Protein AF-0000000079163484 (afdb_homodimer)

Secondary structure (DSSP, 8-state):
-HHHHHHHHHHHHHHHHHHHHHHHHHHTHHHHHHHHHHHHHHHHHHHHHHHHHHHHHHHTTPPPPHHHHHHHHHHHHHHHHHHHHHHHHHS-------HHHHHHHHHHHHHHHHHHHHHHHHHHH-----S-SS------S------PPP-SHHHHHHHHHHHHHHH-TT--EEEEE--TTSSHHHHHHHHHHHHHHSSS-S-S-EEEEE--SS--HHHHHHHHHHHTTPPPPTT--HHHHHHHHHHHHHHHHHHH--PEEEEEEEE-S---HHHHT--SSSTTEEEEEEES-HHHHHHTT-SEEEEPPPPPHHHHHHHHHHHH-GGGGSTTTHHHHHHHHHHHTT-HHHHHHHHHHTTT---HHHHHHHHHHHHTT----HHHIIIIIHHHHHHHHT-S-HHHHHHHHHHTTSPTT--EEHHHHHHHHHHHTSS-TTS-HHHHHHHHHHHHHHHHHTTSSEE-SSTTEEE--HHHHHHHHHHHHH-TTT-EEE-TTS----PPPTT--EEE-TT----SPPPPPTT----EEE-TT-------TTTTTT-TT--EEE-TT-------GGGGG-TT--EEE-TT-TT-------TT-TT--EEE-TT---SBPPTTGGG-TT--EEE-TT-TT--B-BTTTTTT-TT--EEE-TT----SS--TTS-TTB--THHHHT-TT--EEEEEES-SHHHHHTHHHHHT-SEEEEEE-SS---------SEEEEEES-BTTT---HHHHTT-SEEEEES-B-TTSGGGGG-SS--EEEEES-TT-SEEE-STTTTS-BSTT--EEEEE--TT--EEE-S---S--BSTT--EEEEES-TT-S-SB-HHHHTT-TT--EEEEE--TT-SEEE--TT-S----TT--EEEEES-TT--EEESS----TT--EEEEES-TT--B----TTT-TT--EEEE-HHHHHT---SSHHHHHHHHTTEEEPPGGGGTGGGT--/-HHHHHHHHHHHHHHHHHHHHHHHHHHTHHHHHHHHHHHHHHHHHHHHHHHHHHHHHHHTTPPPPHHHHHHHHHHHHHHHHHHHHHHHHHS-------HHHHHHHHHHHHHHHHHHHHHHHHHHH-----S-S-------S------PPP-SHHHHHHHHHHHHHHH-TT-SEEEEE-STTSSHHHHHHHHHHHHHHSSS-S-S-EEEEE--SS--HHHHHHHHHHHTT----TT--HHHHHHHHHHHHHHHHHHHS-PEEEEEEEE-S---HHHHT--SSSTTEEEEEEES-HHHHHHTT-SEEEEPPPPPHHHHHHHHHHHH-GGGGSTTTHHHHHHHHHHHTT-HHHHHHHHHHTTT---HHHHHHHHHHHHTT----HHHIIIIIHHHHHHHHT-S-HHHHHHHHHHTTSPTT--EEHHHHHHHHHHHTSS-TTS-HHHHHHHHHHHHHHHHHTTSSEE-SSTTEEE--HHHHHHHHHHHHH-TTT-EEE-TTS----PPPTT--EEE-TTS--SSPPPPPTT----EEE-TT-------TTTTTT-TT--EEE-TT-------GGGGG-TT--EEE-TT-TT-------TT-TT--EEE-TT---SBPPTTGGG-TT--EEE-TT-TT--B-BTTTTTT-TT--EEE-TT----SS--TTS-TTB--HHHHHT-TT--EEEEEES-SHHHHHTHHHHHH-SEEEEEE-SS---------SEEEEEES-BTTSGGGHHHHHT-SEEEEES-B-TTSGGGGG-SS--EEEEES-TT-SEEE-STT-SS-BSTT--EEEEE--TT--EEE-S--SS--BSTT--EEEEES-TT-S-SB-HHHHTT-TT--EEEEE--TT-SEEE--TT-S----TT--EEEEES-TT--EEESS----TT--EEEEES-TT-------TTT-TT--EEEE-HHHHHT---SSHHHHHHHHTTEEEPPTTHHHHTTTT-

Radius of gyration: 47.22 Å; Cα contacts (8 Å, |Δi|>4): 3800; chains: 2; bounding box: 158×119×98 Å

Nearest PDB structures (foldseek):
  8xuq-assembly1_G  TM=3.395E-01  e=3.514E-25  Solanum lycopersicum
  7txh-assembly2_E  TM=6.827E-01  e=2.204E-07  Homo sapiens
  4u08-assembly2_B  TM=5.968E-01  e=5.531E-08  Leptospira interrogans serovar Copenhageni str. Fiocruz L1-130
  4u06-assembly1_A  TM=4.599E-01  e=8.887E-09  Leptospira interrogans serovar Copenhageni str. Fiocruz L1-130
  7sd1-assembly2_B  TM=4.893E-01  e=3.292E-07  Homo sapiens

Organism: Lactuca saligna (NCBI:txid75948)

Solvent-accessible surface area (backbone atoms only — not comparable to full-atom values): 100276 Å² total; per-residue (Å²): 119,68,75,65,53,54,58,54,52,57,57,46,48,56,51,45,55,53,49,48,56,47,49,55,37,46,76,36,28,69,56,41,49,54,47,33,54,50,49,49,52,50,42,49,52,49,45,52,51,49,48,47,48,33,47,50,32,33,71,72,23,30,54,60,45,64,70,54,54,53,47,51,50,52,48,53,51,49,52,60,63,43,49,60,57,56,50,60,66,65,49,74,82,71,82,71,78,61,64,68,64,45,51,53,48,48,42,53,49,20,48,52,48,49,53,49,33,52,50,50,48,51,62,62,64,56,78,65,86,62,70,70,80,76,72,69,74,78,75,67,36,64,75,81,61,94,69,77,79,82,67,45,67,65,55,53,50,51,45,52,52,51,51,54,50,63,69,35,84,85,44,42,28,36,26,40,30,34,46,71,54,58,45,65,70,56,50,52,44,50,46,51,39,50,50,63,69,40,85,76,66,78,46,50,33,59,45,80,40,82,50,46,81,70,82,47,67,67,60,54,38,48,53,51,28,56,70,68,70,44,87,82,56,95,84,57,43,64,63,59,48,10,52,51,46,31,51,52,52,50,52,49,28,67,70,66,74,29,38,32,36,40,35,39,38,51,38,70,58,65,70,64,44,60,62,48,22,41,62,86,85,54,84,52,53,33,38,39,34,29,26,43,32,50,61,34,37,27,59,57,63,42,71,41,79,46,74,63,74,70,43,50,73,68,34,39,48,52,45,27,44,68,39,28,43,76,50,56,76,42,89,76,36,48,66,44,47,51,52,42,54,58,60,40,66,25,36,48,46,53,38,42,53,52,18,48,73,49,38,81,52,80,56,50,67,57,44,51,48,50,38,53,30,56,72,64,48,44,84,83,46,79,62,50,50,60,69,40,45,46,61,44,43,49,59,59,72,64,47,84,42,72,61,58,47,48,54,56,43,54,60,38,37,49,47,76,79,39,78,41,48,46,69,60,53,38,52,48,35,33,43,72,58,74,33,72,70,84,50,54,72,66,55,43,49,18,45,37,50,40,54,51,50,51,36,36,36,45,43,65,34,39,84,38,96,51,88,67,31,33,28,47,52,51,58,56,34,33,43,34,54,51,49,27,67,70,40,55,85,74,10,55,39,65,45,34,67,33,74,78,80,72,81,78,59,71,67,31,20,33,40,19,42,27,42,18,70,44,57,70,83,76,72,65,58,76,78,38,54,33,32,34,42,36,40,27,55,12,66,29,44,64,63,61,54,67,48,38,65,32,35,48,51,24,12,34,43,33,48,23,43,19,46,30,40,56,73,40,74,24,57,58,55,29,45,52,25,18,33,43,34,36,33,46,15,68,52,27,46,57,61,68,66,44,49,58,34,44,52,24,30,36,44,34,44,24,40,14,51,28,35,47,62,44,53,39,57,31,52,22,49,47,25,27,37,42,34,38,25,43,14,63,49,26,71,43,41,56,50,62,30,66,40,42,25,55,44,26,27,35,42,34,31,48,67,32,51,50,65,41,74,71,69,94,78,69,69,90,59,42,43,45,59,70,34,60,74,62,34,81,48,44,33,34,43,26,43,54,36,73,61,67,72,66,51,49,78,38,34,76,62,58,65,66,35,70,27,32,40,41,34,34,37,82,72,84,79,79,74,83,70,80,91,59,56,26,32,39,37,40,42,62,42,54,61,70,80,50,75,46,62,70,49,53,51,66,23,29,28,43,35,39,32,45,37,44,54,70,78,68,64,69,75,44,56,27,66,51,26,31,32,41,34,43,30,51,28,64,82,41,42,54,76,42,65,48,85,79,38,85,52,50,32,27,48,44,22,27,36,42,36,41,32,41,23,60,46,23,39,39,49,44,42,58,74,65,84,83,34,54,44,34,47,42,23,27,35,43,36,41,34,38,26,45,51,26,49,33,76,37,30,46,44,41,60,75,34,35,60,46,29,28,35,42,35,41,30,43,26,48,61,17,39,33,44,35,44,52,81,83,52,62,80,63,66,46,61,49,26,29,40,41,36,42,32,47,20,62,48,22,39,36,54,51,61,60,63,44,53,39,56,45,28,28,39,40,37,42,37,67,36,75,49,39,32,49,72,67,72,47,84,85,41,42,80,44,51,61,40,35,36,28,44,63,73,43,61,72,60,41,64,65,92,45,75,66,54,53,61,59,49,51,76,32,51,45,64,64,66,78,70,67,66,65,60,66,62,57,85,102,116,72,73,60,54,57,55,52,54,56,51,48,54,51,49,48,55,48,50,55,52,48,52,55,41,51,75,36,30,69,57,43,51,54,48,34,55,52,49,48,54,49,44,51,53,49,46,53,53,49,50,49,48,41,50,52,32,42,70,71,70,39,72,63,42,66,68,54,57,50,45,52,51,52,50,52,50,49,51,59,60,44,50,58,56,57,50,58,65,66,49,74,82,71,83,71,77,60,66,71,62,45,52,52,48,49,45,51,49,26,48,50,49,49,52,50,34,52,50,50,49,50,61,65,64,58,78,68,85,62,64,66,82,76,36,62,41,82,74,68,37,63,73,82,59,85,71,76,78,82,67,45,67,64,54,53,50,52,45,50,52,51,49,53,50,64,67,35,83,84,44,44,31,38,27,39,30,35,46,70,55,59,44,64,71,56,47,53,43,50,46,52,37,49,50,60,69,39,87,75,67,80,47,51,34,59,45,79,40,81,49,48,80,72,81,46,67,66,59,53,38,50,51,54,27,54,70,68,70,43,86,82,57,95,84,59,47,63,64,59,48,11,52,52,45,33,51,52,52,51,50,49,30,69,70,65,75,29,40,31,36,37,34,39,38,51,41,71,60,67,71,62,45,60,65,50,22,40,67,86,85,55,86,53,54,34,38,40,35,30,27,44,34,51,61,35,38,60,65,59,63,42,70,41,78,44,73,63,74,68,44,49,72,66,36,40,49,52,44,26,48,67,38,28,47,76,49,56,75,43,88,76,33,48,66,44,49,52,54,42,52,60,60,41,68,23,36,49,45,52,39,42,55,54,18,18,71,51,30,82,53,78,56,47,45,42,44,50,33,49,39,52,32,56,73,67,49,44,79,86,45,64,66,51,49,61,69,40,45,46,63,46,44,49,59,57,70,64,46,90,42,70,60,59,46,48,54,56,43,53,58,36,36,52,48,78,80,39,78,40,48,47,66,61,52,40,51,48,33,31,45,72,59,74,33,70,70,92,49,53,70,66,56,42,47,52,50,36,51,50,53,50,49,51,37,36,33,46,43,64,34,39,83,39,96,51,90,65,30,33,27,50,53,50,59,55,34,34,43,34,51,51,48,27,68,70,39,55,84,74,8,55,39,64,46,34,66,34,73,79,71,70,80,78,58,70,66,31,20,33,38,17,43,28,41,21,70,43,57,71,84,75,74,66,59,75,78,38,53,32,30,34,42,36,39,27,54,12,66,27,47,64,64,61,54,67,50,38,63,34,34,47,54,24,13,36,43,32,48,23,43,21,46,29,40,58,74,41,74,26,59,58,55,30,44,51,23,19,32,43,35,36,33,44,16,68,53,27,45,57,61,67,65,44,48,60,33,43,53,25,31,38,43,32,44,25,41,14,51,29,36,48,64,43,55,42,56,30,54,23,50,46,25,27,35,42,34,38,27,42,13,64,50,25,70,42,42,56,50,62,29,68,42,42,24,54,43,26,27,35,43,33,31,47,68,32,50,49,64,41,73,72,70,92,80,71,72,89,59,42,44,45,58,69,35,61,75,62,34,80,48,44,31,36,43,26,40,54,34,72,60,66,70,65,50,44,78,39,38,74,62,56,68,64,33,71,26,34,40,42,34,33,40,85,75,82,80,81,76,83,72,80,92,63,58,26,32,39,36,40,43,62,41,60,63,66,54,78,58,49,56,70,50,53,52,66,25,30,28,42,34,39,32,42,37,44,53,70,80,68,62,67,74,42,56,28,64,51,25,31,32,41,35,41,29,52,28,65,81,40,42,56,79,40,64,50,84,79,38,85,53,50,32,28,46,44,21,27,36,40,36,42,31,41,24,61,43,24,40,38,50,45,41,57,75,65,85,83,37,54,44,35,46,42,22,28,36,41,36,40,33,38,25,44,50,23,49,33,74,37,30,45,45,39,59,77,34,36,56,47,29,26,36,43,35,40,32,41,25,48,60,18,38,34,43,35,42,52,83,87,50,62,79,64,66,44,61,49,25,27,38,40,35,43,30,47,20,62,47,23,40,35,54,54,62,60,66,44,58,38,55,45,28,29,38,39,38,44,38,66,37,76,49,42,34,50,73,70,74,50,84,84,41,42,80,43,50,63,41,34,37,29,47,65,73,44,62,72,61,45,63,67,93,45,74,66,51,52,62,59,51,50,79,33,50,44,67,66,69,80,72,61,66,64,53,63,57,54,83,97

Sequence (1940 aa):
MDAITSAVIEGAKSIFKLSLSGIKTLSKYEENICELQEEISYLRNKKILIEEEVSIAIMDGKTPKQQVTEWLRKVSRAEDAVRPLLQMLQMPDQHIDGKSFKMLQQYQQAWRVANKLEHVKELNSTYFETVSPEKSSPIKAMEEMQVSSLVGQQATSDMMKLLEILKSDDNKRIGVWGKGGIGKTTSVKNLINHLCNSSPNFFNIVIWVQVSRDLNLSMIQTQIAKRLHLKVEAGDTTHSLANRILRRLKMRVEATRRKILLVLDDVWEKIDLDGVGIPSRDSCCKILLTTRSFDVCRGMSVDVSFQLNLMSEDDAWNLFVQSVGSVLYLDGIQSPARKIVASCRGLPLAIKTLGKSLRDTPQTAIWRNTYLRWRCSSPLFKNIEKEVFRPLAASYHFLPSKILQQCFLFCSLYPASFSINVVELIQCWVSDGLIHENQTVEEAFNCGVALIERLKDSCLLDQDGGQGTVKMHDVFRDLAILLSQNEELFGFHCQSSLPFNQMPKESSRRVSLIGCKIYRLQEYPVYSNITVLFLQGNPIKIIPDDYFLNLKSLRVLNLSKTEITSLPSSFLCLVELRSLYLRGCFSLTKLPSLEPLCKLLILDLSSTPIRELPEGLGSLCRLRELNLSYTRLLKKIASGSISRLSSLETLDMSFSAYNWNPKMGSCHQNATFDELLSLEHLSVLKIRLDSVEYLASASSWIKKLRKFDIQISPNDSSYDAQSNEKRLVLRGVDLLQEHLQSLLHNTTSLSLLTCEGMAQRHWLSLSSLMSLTISNCSGIRILISQEKSSHAMFPNLQHLVLDHLKNLETIVEGILSRGICLSNLKTIQVLDCPKLKGTVSYAMLRHVKKLEEIKVSGCENMCRVIESGGQKKKNLPVLRVIEVKNMVKLRTICDGMWVCPVLQQIEVSHCFELKKLPISVGDSCSLKEIRGDVKWWNNLIWENHDDKSFFLKHFQAYPREDCLKRQKYKMDAITSAVIEGAKSIFKLSLSGIKTLSKYEENICELQEEISYLRNKKILIEEEVSIAIMDGKTPKQQVTEWLRKVSRAEDAVRPLLQMLQMPDQHIDGKSFKMLQQYQQAWRVANKLEHVKELNSTYFETVSPEKSSPIKAMEEMQVSSLVGQQATSDMMKLLEILKSDDNKRIGVWGKGGIGKTTSVKNLINHLCNSSPNFFNIVIWVQVSRDLNLSMIQTQIAKRLHLKVEAGDTTHSLANRILRRLKMRVEATRRKILLVLDDVWEKIDLDGVGIPSRDSCCKILLTTRSFDVCRGMSVDVSFQLNLMSEDDAWNLFVQSVGSVLYLDGIQSPARKIVASCRGLPLAIKTLGKSLRDTPQTAIWRNTYLRWRCSSPLFKNIEKEVFRPLAASYHFLPSKILQQCFLFCSLYPASFSINVVELIQCWVSDGLIHENQTVEEAFNCGVALIERLKDSCLLDQDGGQGTVKMHDVFRDLAILLSQNEELFGFHCQSSLPFNQMPKESSRRVSLIGCKIYRLQEYPVYSNITVLFLQGNPIKIIPDDYFLNLKSLRVLNLSKTEITSLPSSFLCLVELRSLYLRGCFSLTKLPSLEPLCKLLILDLSSTPIRELPEGLGSLCRLRELNLSYTRLLKKIASGSISRLSSLETLDMSFSAYNWNPKMGSCHQNATFDELLSLEHLSVLKIRLDSVEYLASASSWIKKLRKFDIQISPNDSSYDAQSNEKRLVLRGVDLLQEHLQSLLHNTTSLSLLTCEGMAQRHWLSLSSLMSLTISNCSGIRILISQEKSSHAMFPNLQHLVLDHLKNLETIVEGILSRGICLSNLKTIQVLDCPKLKGTVSYAMLRHVKKLEEIKVSGCENMCRVIESGGQKKKNLPVLRVIEVKNMVKLRTICDGMWVCPVLQQIEVSHCFELKKLPISVGDSCSLKEIRGDVKWWNNLIWENHDDKSFFLKHFQAYPREDCLKRQKYK

Foldseek 3Di:
DVVVVVVVVVVVVVVVVVVVVLVVLLVCLVVLLVLLVVLLVLLVVVLLVLVLLCLLCVLVVHHWDVVSVVLNVLSVVLVVLVVVLVVVVPPPPPCPPDPVVVVVVSSVSSVSSNVSSVSSVVSSPDDDPTGDVPPPPPQDQADQDDADDDFDDQLVVLLVVVVVLLLDLVFQEEEEAAAFQQQQVRSVNVSSNVLVPDPPRQARHEQEAEQADDGDLVRRLVSLCVSLVHDDDPPDDLQNSLQSSLSSLVVSCVSVVHAYEYEYEADEAADDCSSSNHDPPDSRYGYYYYYLFVVNVVNNVGPYYHYDDFADLVRLVRLLCVQQDDLCVDPLQVVLLSLCSVLQVRRNQLSNQVSNVCHPPNDNVVSNVVSVCVQQLNPPDPSCCVRPLVSSCVLLVSDPDPLLSLLLLLQLQEDAPDWAAQLVSLLVCCLLPSFPVPDASVVSSVVSVVSVVRCVRSNQKADDPDPRTIHGHSVSSSSSQVVCVVCLVSQEAHDDPDADDDDGDQSHAAYHHHQNQDAADDADDLSHNHAHYHHHPHAYADHDQCRCVSVQNHAYYAHENYQYAEDHPSVLSNQNYAEYHHHHNANHADYEACLSNQNHAYYAPAQYQYQEDYHNLLNNQNHAYYHHDNNANHEAYFAPSLLSNQNHAEYAHHQHNYEQDDPPPDDPGGYHPVSVLNHPRHAEEEDEYQDCQVVLVCLVSLLNHQAYHYEHDPDGDDPPDDPDRYEYEDAAEEPVPDNCLSVLLSHQEYEYHQYDPCPPPSSQQNANYAYYHYEDHAPEQEQAEQPPQPGAGNQRHAYYEYYQHARHAEHYDDQSPDYQYCLRHAEYAYYQHQNYAEQAECNNLVRDLRYAEYHYENHANHQEHHENPPDAERESARHAEYHYYHHANHAAHYDHAYQHQQHAEYEYENHQNHAEYNDDPVRDPNHQAYEYAPNNLVRHDDPDPVRNVVCVVRYDYDPPPVVVVVVPVD/DVVVVVVVVVVVVVVVVVVVVLVVLLVCLVVLLVLQVVLLVVLVVVLVLLVLLCVLCVLVVHHKDPVSVVLNVLNVVLVVLCVVLNVVVPPPPDCPPDPVVVVVVSSVSSVSSVVSSVSSVVSSVDDDPTPDVPSDPPQDQADQDDADDDFDDQLVVLLVVVVVLLLDLVFQEEEEAAAFQQQQVRSVSVSSNVLVPDPPRQARHEQEAEQADDGDLVRRLVSLCVSLVHDDDPPDDLQNSLQSSLVSLVVSCVVPVHAYEYEYEADEAADDCSSSNHDPPDSRYRYYYYYLFVVNCVSNVGPYYHYDDFADLVRLVRLLCVQQDDLCPAPLQVVLLSLQSVLQVRRNQQSNQVSNVCHPPNDNVVSNVVSVCVQQLNPPDPSCCVRPLVSSCVLLVSDPDPLLSLLLLLQLQDDAPDWAQQLVSLLVCCLLPSFPVPDASVVSSVVSVVSVVRCVRSNQKADDPDPRTIHGHSVSSSSSQVVCVVCLQSQEAHDDCDADDDDRDQSHAAYHDAQNQDAADDADDQSHNHAHYHHHPHAYADHDQCRCVSHQNHAYYAHANYQYQEDHPSVLSNQNHAEYHHHHNANHADYEACQSNQNHAYYAPAQYQYQEDYPNLLNNQNHAYYHHDNNANHEAYFAPSLLSNQNHAEYAHHQPNYEQDDPDPDDPGGYHPVSVLNHPRHAEEEDEYQDCVVVLVCLVVLLRHQAYHYEHDPDGDPPPDDDDRYEYEDAAEEPPPVSCLSVLLSHQEYEYHCYDPCPPPSSQQNANHAYYHYEPHAPEQEQAEQPPLPGAGNQRHAEYEYYQHARHAEHYDDQSPDYQYCQNHAEYEYYQHQNYAEQAECNNLVRHLNHAEYYYENHANHQEHHENPPDAERESARHAEYHYEHHANHQEHYDHAYQHQQHAEYEYENHQNHQEYNDDPVRDPRHQAYEYAPNNLVRHDDPDPVRSVVCVVRYDYDPPVVVVVVVPVD

InterPro domains:
  IPR001611 Leucine-rich repeat [PF13855] (529-585)
  IPR001611 Leucine-rich repeat [PS51450] (529-550)
  IPR001611 Leucine-rich repeat [PS51450] (553-574)
  IPR002182 NB-ARC [PF00931] (158-325)
  IPR003591 Leucine-rich repeat, typical subtype [SM00369] (527-550)
  IPR003591 Leucine-rich repeat, typical subtype [SM00369] (551-573)
  IPR003591 Leucine-rich repeat, typical subtype [SM00369] (597-620)
  IPR027417 P-loop containing nucleoside triphosphate hydrolase [G3DSA:3.40.50.300] (138-306)
  IPR027417 P-loop containing nucleoside triphosphate hydrolase [SSF52540] (159-411)
  IPR032675 Leucine-rich repeat domain superfamily [G3DSA:3.80.10.10] (503-940)
  IPR036388 Winged helix-like DNA-binding domain superfamily [G3DSA:1.10.10.10] (396-481)
  IPR042197 Apoptotic protease-activating factors, helical domain [G3DSA:1.10.8.430] (310-395)
  IPR050905 Plant disease resistance NBS-LRR [PTHR33463] (24-918)
  IPR057135 Disease resistance protein At4g27190-like, leucine-rich repeats [PF23247] (765-860)
  IPR058922 Disease resistance protein, winged helix domain [PF23559] (413-480)

Structure (mmCIF, N/CA/C/O backbone):
data_AF-0000000079163484-model_v1
#
loop_
_entity.id
_entity.type
_entity.pdbx_description
1 polymer 'AAA+ ATPase domain-containing protein'
#
loop_
_atom_site.group_PDB
_atom_site.id
_atom_site.type_symbol
_atom_site.label_atom_id
_atom_site.label_alt_id
_atom_site.label_comp_id
_atom_site.label_asym_id
_atom_site.label_entity_id
_atom_site.label_seq_id
_atom_site.pdbx_PDB_ins_code
_atom_site.Cartn_x
_atom_site.Cartn_y
_atom_site.Cartn_z
_atom_site.occupancy
_atom_site.B_iso_or_equiv
_atom_site.auth_seq_id
_atom_site.auth_comp_id
_atom_site.auth_asym_id
_atom_site.auth_atom_id
_atom_site.pdbx_PDB_model_num
ATOM 1 N N . MET A 1 1 ? -104.75 34.969 34.125 1 24.02 1 MET A N 1
ATOM 2 C CA . MET A 1 1 ? -103.812 35.812 33.469 1 24.02 1 MET A CA 1
ATOM 3 C C . MET A 1 1 ? -102.438 35.781 34.219 1 24.02 1 MET A C 1
ATOM 5 O O . MET A 1 1 ? -101.438 36 33.594 1 24.02 1 MET A O 1
ATOM 9 N N . ASP A 1 2 ? -102.562 35.719 35.562 1 33.31 2 ASP A N 1
ATOM 10 C CA . ASP A 1 2 ? -101.375 35.938 36.406 1 33.31 2 ASP A CA 1
ATOM 11 C C . ASP A 1 2 ? -100.375 34.812 36.281 1 33.31 2 ASP A C 1
ATOM 13 O O . ASP A 1 2 ? -99.188 35.031 36.375 1 33.31 2 ASP A O 1
ATOM 17 N N . ALA A 1 3 ? -100.875 33.531 36.312 1 36.84 3 ALA A N 1
ATOM 18 C CA . ALA A 1 3 ? -100 32.375 36.344 1 36.84 3 ALA A CA 1
ATOM 19 C C . ALA A 1 3 ? -99.125 32.281 35.062 1 36.84 3 ALA A C 1
ATOM 21 O O . ALA A 1 3 ? -98.062 31.672 35.062 1 36.84 3 ALA A O 1
ATOM 22 N N . ILE A 1 4 ? -99.75 32.688 33.875 1 38.97 4 ILE A N 1
ATOM 23 C CA . ILE A 1 4 ? -99.062 32.594 32.594 1 38.97 4 ILE A CA 1
ATOM 24 C C . ILE A 1 4 ? -97.875 33.594 32.562 1 38.97 4 ILE A C 1
ATOM 26 O O . ILE A 1 4 ? -96.875 33.312 31.969 1 38.97 4 ILE A O 1
ATOM 30 N N . THR A 1 5 ? -98.062 34.75 33.344 1 36.84 5 THR A N 1
ATOM 31 C CA . THR A 1 5 ? -97 35.812 33.219 1 36.84 5 THR A CA 1
ATOM 32 C C . THR A 1 5 ? -95.75 35.375 33.906 1 36.84 5 THR A C 1
ATOM 34 O O . THR A 1 5 ? -94.625 35.688 33.406 1 36.84 5 THR A O 1
ATOM 37 N N . SER A 1 6 ? -95.875 34.562 34.938 1 40.22 6 SER A N 1
ATOM 38 C CA . SER A 1 6 ? -94.625 34.25 35.656 1 40.22 6 SER A CA 1
ATOM 39 C C . SER A 1 6 ? -93.75 33.312 34.875 1 40.22 6 SER A C 1
ATOM 41 O O . SER A 1 6 ? -92.5 33.375 35 1 40.22 6 SER A O 1
ATOM 43 N N . ALA A 1 7 ? -94.375 32.375 34.125 1 42.41 7 ALA A N 1
ATOM 44 C CA . ALA A 1 7 ? -93.562 31.391 33.375 1 42.41 7 ALA A CA 1
ATOM 45 C C . ALA A 1 7 ? -92.812 32.062 32.25 1 42.41 7 ALA A C 1
ATOM 47 O O . ALA A 1 7 ? -91.688 31.625 31.906 1 42.41 7 ALA A O 1
ATOM 48 N N . VAL A 1 8 ? -93.312 33.188 31.625 1 43.91 8 VAL A N 1
ATOM 49 C CA . VAL A 1 8 ? -92.562 33.906 30.578 1 43.91 8 VAL A CA 1
ATOM 50 C C . VAL A 1 8 ? -91.375 34.625 31.172 1 43.91 8 VAL A C 1
ATOM 52 O O . VAL A 1 8 ? -90.312 34.656 30.547 1 43.91 8 VAL A O 1
ATOM 55 N N . ILE A 1 9 ? -91.438 35.094 32.438 1 42.81 9 ILE A N 1
ATOM 56 C CA . ILE A 1 9 ? -90.312 35.844 33 1 42.81 9 ILE A CA 1
ATOM 57 C C . ILE A 1 9 ? -89.188 34.875 33.25 1 42.81 9 ILE A C 1
ATOM 59 O O . ILE A 1 9 ? -88 35.219 33 1 42.81 9 ILE A O 1
ATOM 63 N N . GLU A 1 10 ? -89.5 33.656 33.75 1 44.25 10 GLU A N 1
ATOM 64 C CA . GLU A 1 10 ? -88.375 32.75 34.062 1 44.25 10 GLU A CA 1
ATOM 65 C C . GLU A 1 10 ? -87.688 32.281 32.812 1 44.25 10 GLU A C 1
ATOM 67 O O . GLU A 1 10 ? -86.438 32.125 32.781 1 44.25 10 GLU A O 1
ATOM 72 N N . GLY A 1 11 ? -88.375 32.031 31.609 1 43.38 11 GLY A N 1
ATOM 73 C CA . GLY A 1 11 ? -87.75 31.766 30.328 1 43.38 11 GLY A CA 1
ATOM 74 C C . GLY A 1 11 ? -86.938 32.938 29.797 1 43.38 11 GLY A C 1
ATOM 75 O O . GLY A 1 11 ? -85.875 32.719 29.203 1 43.38 11 GLY A O 1
ATOM 76 N N . ALA A 1 12 ? -87.375 34.156 30.047 1 42.53 12 ALA A N 1
ATOM 77 C CA . ALA A 1 12 ? -86.562 35.312 29.609 1 42.53 12 ALA A CA 1
ATOM 78 C C . ALA A 1 12 ? -85.312 35.469 30.406 1 42.53 12 ALA A C 1
ATOM 80 O O . ALA A 1 12 ? -84.25 35.844 29.875 1 42.53 12 ALA A O 1
ATOM 81 N N . LYS A 1 13 ? -85.312 35.219 31.781 1 46.06 13 LYS A N 1
ATOM 82 C CA . LYS A 1 13 ? -84.062 35.281 32.531 1 46.06 13 LYS A CA 1
ATOM 83 C C . LYS A 1 13 ? -83.062 34.312 32 1 46.06 13 LYS A C 1
ATOM 85 O O . LYS A 1 13 ? -81.875 34.594 31.969 1 46.06 13 LYS A O 1
ATOM 90 N N . SER A 1 14 ? -83.5 33.094 31.656 1 42.53 14 SER A N 1
ATOM 91 C CA . SER A 1 14 ? -82.562 32.125 31.156 1 42.53 14 SER A CA 1
ATOM 92 C C . SER A 1 14 ? -82 32.562 29.812 1 42.53 14 SER A C 1
ATOM 94 O O . SER A 1 14 ? -80.812 32.344 29.531 1 42.53 14 SER A O 1
ATOM 96 N N . ILE A 1 15 ? -82.75 33.188 28.891 1 44.94 15 ILE A N 1
ATOM 97 C CA . ILE A 1 15 ? -82.188 33.781 27.672 1 44.94 15 ILE A CA 1
ATOM 98 C C . ILE A 1 15 ? -81.25 34.969 28.047 1 44.94 15 ILE A C 1
ATOM 100 O O . ILE A 1 15 ? -80.25 35.156 27.438 1 44.94 15 ILE A O 1
ATOM 104 N N . PHE A 1 16 ? -81.688 35.812 29.078 1 42.19 16 PHE A N 1
ATOM 105 C CA . PHE A 1 16 ? -80.875 36.906 29.484 1 42.19 16 PHE A CA 1
ATOM 106 C C . PHE A 1 16 ? -79.5 36.406 30.047 1 42.19 16 PHE A C 1
ATOM 108 O O . PHE A 1 16 ? -78.5 36.969 29.781 1 42.19 16 PHE A O 1
ATOM 115 N N . LYS A 1 17 ? -79.5 35.406 30.984 1 45 17 LYS A N 1
ATOM 116 C CA . LYS A 1 17 ? -78.188 34.875 31.406 1 45 17 LYS A CA 1
ATOM 117 C C . LYS A 1 17 ? -77.375 34.312 30.219 1 45 17 LYS A C 1
ATOM 119 O O . LYS A 1 17 ? -76.188 34.438 30.172 1 45 17 LYS A O 1
ATOM 124 N N . LEU A 1 18 ? -78.062 33.781 29.172 1 43.84 18 LEU A N 1
ATOM 125 C CA . LEU A 1 18 ? -77.375 33.375 27.969 1 43.84 18 LEU A CA 1
ATOM 126 C C . LEU A 1 18 ? -76.875 34.562 27.188 1 43.84 18 LEU A C 1
ATOM 128 O O . LEU A 1 18 ? -75.75 34.562 26.641 1 43.84 18 LEU A O 1
ATOM 132 N N . SER A 1 19 ? -77.625 35.75 27.109 1 46.41 19 SER A N 1
ATOM 133 C CA . SER A 1 19 ? -77.125 36.938 26.469 1 46.41 19 SER A CA 1
ATOM 134 C C . SER A 1 19 ? -76 37.594 27.297 1 46.41 19 SER A C 1
ATOM 136 O O . SER A 1 19 ? -75.062 38.156 26.734 1 46.41 19 SER A O 1
ATOM 138 N N . LEU A 1 20 ? -76.125 37.688 28.656 1 43.94 20 LEU A N 1
ATOM 139 C CA . LEU A 1 20 ? -75.062 38.25 29.422 1 43.94 20 LEU A CA 1
ATOM 140 C C . LEU A 1 20 ? -73.812 37.375 29.344 1 43.94 20 LEU A C 1
ATOM 142 O O . LEU A 1 20 ? -72.688 37.906 29.328 1 43.94 20 LEU A O 1
ATOM 146 N N . SER A 1 21 ? -73.938 36.156 29.438 1 50.28 21 SER A N 1
ATOM 147 C CA . SER A 1 21 ? -72.812 35.312 29.234 1 50.28 21 SER A CA 1
ATOM 148 C C . SER A 1 21 ? -72.188 35.5 27.844 1 50.28 21 SER A C 1
ATOM 150 O O . SER A 1 21 ? -71 35.438 27.656 1 50.28 21 SER A O 1
ATOM 152 N N . GLY A 1 22 ? -72.938 35.938 26.828 1 49.72 22 GLY A N 1
ATOM 153 C CA . GLY A 1 22 ? -72.5 36.344 25.516 1 49.72 22 GLY A CA 1
ATOM 154 C C . GLY A 1 22 ? -71.75 37.656 25.516 1 49.72 22 GLY A C 1
ATOM 155 O O . GLY A 1 22 ? -70.688 37.781 24.844 1 49.72 22 GLY A O 1
ATOM 156 N N . ILE A 1 23 ? -72.312 38.719 26.172 1 50.66 23 ILE A N 1
ATOM 157 C CA . ILE A 1 23 ? -71.625 40 26.266 1 50.66 23 ILE A CA 1
ATOM 158 C C . ILE A 1 23 ? -70.312 39.812 27.047 1 50.66 23 ILE A C 1
ATOM 160 O O . ILE A 1 23 ? -69.312 40.406 26.719 1 50.66 23 ILE A O 1
ATOM 164 N N . LYS A 1 24 ? -70.375 39.156 28.188 1 53.66 24 LYS A N 1
ATOM 165 C CA . LYS A 1 24 ? -69.125 38.906 28.891 1 53.66 24 LYS A CA 1
ATOM 166 C C . LYS A 1 24 ? -68.125 38.188 28 1 53.66 24 LYS A C 1
ATOM 168 O O . LYS A 1 24 ? -66.875 38.469 28.047 1 53.66 24 LYS A O 1
ATOM 173 N N . THR A 1 25 ? -68.562 37.375 27.125 1 55.47 25 THR A N 1
ATOM 174 C CA . THR A 1 25 ? -67.688 36.688 26.188 1 55.47 25 THR A CA 1
ATOM 175 C C . THR A 1 25 ? -67.125 37.688 25.156 1 55.47 25 THR A C 1
ATOM 177 O O . THR A 1 25 ? -66 37.562 24.719 1 55.47 25 THR A O 1
ATOM 180 N N . LEU A 1 26 ? -67.938 38.719 24.781 1 57.06 26 LEU A N 1
ATOM 181 C CA . LEU A 1 26 ? -67.438 39.75 23.859 1 57.06 26 LEU A CA 1
ATOM 182 C C . LEU A 1 26 ? -66.438 40.688 24.547 1 57.06 26 LEU A C 1
ATOM 184 O O . LEU A 1 26 ? -65.5 41.125 23.922 1 57.06 26 LEU A O 1
ATOM 188 N N . SER A 1 27 ? -66.75 41.219 25.766 1 59.75 27 SER A N 1
ATOM 189 C CA . SER A 1 27 ? -65.875 42.125 26.469 1 59.75 27 SER A CA 1
ATOM 190 C C . SER A 1 27 ? -64.5 41.406 26.766 1 59.75 27 SER A C 1
ATOM 192 O O . SER A 1 27 ? -63.469 42.062 26.828 1 59.75 27 SER A O 1
ATOM 194 N N . LYS A 1 28 ? -64.5 40.188 26.938 1 63.44 28 LYS A N 1
ATOM 195 C CA . LYS A 1 28 ? -63.25 39.469 27.234 1 63.44 28 LYS A CA 1
ATOM 196 C C . LYS A 1 28 ? -62.656 38.844 25.969 1 63.44 28 LYS A C 1
ATOM 198 O O . LYS A 1 28 ? -61.875 37.906 26.047 1 63.44 28 LYS A O 1
ATOM 203 N N . TYR A 1 29 ? -63.031 39.344 24.891 1 68.31 29 TYR A N 1
ATOM 204 C CA . TYR A 1 29 ? -62.594 38.781 23.625 1 68.31 29 TYR A CA 1
ATOM 205 C C . TYR A 1 29 ? -61.094 38.875 23.484 1 68.31 29 TYR A C 1
ATOM 207 O O . TYR A 1 29 ? -60.438 37.906 23.141 1 68.31 29 TYR A O 1
ATOM 215 N N . GLU A 1 30 ? -60.688 40.156 23.703 1 65.94 30 GLU A N 1
ATOM 216 C CA . GLU A 1 30 ? -59.25 40.344 23.594 1 65.94 30 GLU A CA 1
ATOM 217 C C . GLU A 1 30 ? -58.5 39.531 24.641 1 65.94 30 GLU A C 1
ATOM 219 O O . GLU A 1 30 ? -57.438 38.938 24.359 1 65.94 30 GLU A O 1
ATOM 224 N N . GLU A 1 31 ? -59.094 39.469 25.781 1 69.44 31 GLU A N 1
ATOM 225 C CA . GLU A 1 31 ? -58.469 38.656 26.844 1 69.44 31 GLU A CA 1
ATOM 226 C C . GLU A 1 31 ? -58.562 37.188 26.516 1 69.44 31 GLU A C 1
ATOM 228 O O . GLU A 1 31 ? -57.625 36.438 26.766 1 69.44 31 GLU A O 1
ATOM 233 N N . ASN A 1 32 ? -59.531 36.75 25.906 1 73 32 ASN A N 1
ATOM 234 C CA . ASN A 1 32 ? -59.719 35.344 25.547 1 73 32 ASN A CA 1
ATOM 235 C C . ASN A 1 32 ? -58.781 34.969 24.391 1 73 32 ASN A C 1
ATOM 237 O O . ASN A 1 32 ? -58.281 33.844 24.344 1 73 32 ASN A O 1
ATOM 241 N N . ILE A 1 33 ? -58.531 35.875 23.578 1 72.19 33 ILE A N 1
ATOM 242 C CA . ILE A 1 33 ? -57.594 35.594 22.5 1 72.19 33 ILE A CA 1
ATOM 243 C C . ILE A 1 33 ? -56.188 35.469 23.062 1 72.19 33 ILE A C 1
ATOM 245 O O . ILE A 1 33 ? -55.438 34.562 22.672 1 72.19 33 ILE A O 1
ATOM 249 N N . CYS A 1 34 ? -55.938 36.406 24 1 69.81 34 CYS A N 1
ATOM 250 C CA . CYS A 1 34 ? -54.625 36.344 24.641 1 69.81 34 CYS A CA 1
ATOM 251 C C . CYS A 1 34 ? -54.5 35.031 25.438 1 69.81 34 CYS A C 1
ATOM 253 O O . CYS A 1 34 ? -53.469 34.375 25.406 1 69.81 34 CYS A O 1
ATOM 255 N N . GLU A 1 35 ? -55.5 34.656 26.062 1 74.44 35 GLU A N 1
ATOM 256 C CA . GLU A 1 35 ? -55.5 33.438 26.844 1 74.44 35 GLU A CA 1
ATOM 257 C C . GLU A 1 35 ? -55.469 32.219 25.938 1 74.44 35 GLU A C 1
ATOM 259 O O . GLU A 1 35 ? -54.844 31.203 26.266 1 74.44 35 GLU A O 1
ATOM 264 N N . LEU A 1 36 ? -56.062 32.25 24.906 1 77.56 36 LEU A N 1
ATOM 265 C CA . LEU A 1 36 ? -56.031 31.141 23.938 1 77.56 36 LEU A CA 1
ATOM 266 C C . LEU A 1 36 ? -54.656 30.953 23.344 1 77.56 36 LEU A C 1
ATOM 268 O O . LEU A 1 36 ? -54.188 29.828 23.188 1 77.56 36 LEU A O 1
ATOM 272 N N . GLN A 1 37 ? -54.062 32.062 23.078 1 75 37 GLN A N 1
ATOM 273 C CA . GLN A 1 37 ? -52.688 32 22.562 1 75 37 GLN A CA 1
ATOM 274 C C . GLN A 1 37 ? -51.75 31.391 23.609 1 75 37 GLN A C 1
ATOM 276 O O . GLN A 1 37 ? -50.875 30.594 23.266 1 75 37 GLN A O 1
ATOM 281 N N . GLU A 1 38 ? -51.938 31.766 24.781 1 73.06 38 GLU A N 1
ATOM 282 C CA . GLU A 1 38 ? -51.125 31.219 25.875 1 73.06 38 GLU A CA 1
ATOM 283 C C . GLU A 1 38 ? -51.469 29.75 26.109 1 73.06 38 GLU A C 1
ATOM 285 O O . GLU A 1 38 ? -50.531 28.938 26.266 1 73.06 38 GLU A O 1
ATOM 290 N N . GLU A 1 39 ? -52.625 29.438 26.109 1 74.31 39 GLU A N 1
ATOM 291 C CA . GLU A 1 39 ? -53.062 28.062 26.391 1 74.31 39 GLU A CA 1
ATOM 292 C C . GLU A 1 39 ? -52.656 27.125 25.25 1 74.31 39 GLU A C 1
ATOM 294 O O . GLU A 1 39 ? -52.312 25.969 25.5 1 74.31 39 GLU A O 1
ATOM 299 N N . ILE A 1 40 ? -52.625 27.609 24.125 1 76.56 40 ILE A N 1
ATOM 300 C CA . ILE A 1 40 ? -52.25 26.766 23 1 76.56 40 ILE A CA 1
ATOM 301 C C . ILE A 1 40 ? -50.719 26.562 23.016 1 76.56 40 ILE A C 1
ATOM 303 O O . ILE A 1 40 ? -50.25 25.484 22.656 1 76.56 40 ILE A O 1
ATOM 307 N N . SER A 1 41 ? -50.062 27.609 23.453 1 73.44 41 SER A N 1
ATOM 308 C CA . SER A 1 41 ? -48.625 27.453 23.609 1 73.44 41 SER A CA 1
ATOM 309 C C . SER A 1 41 ? -48.312 26.422 24.688 1 73.44 41 SER A C 1
ATOM 311 O O . SER A 1 41 ? -47.406 25.609 24.5 1 73.44 41 SER A O 1
ATOM 313 N N . TYR A 1 42 ? -49 26.391 25.734 1 70.5 42 TYR A N 1
ATOM 314 C CA . TYR A 1 42 ? -48.844 25.391 26.781 1 70.5 42 TYR A CA 1
ATOM 315 C C . TYR A 1 42 ? -49.219 24 26.25 1 70.5 42 TYR A C 1
ATOM 317 O O . TYR A 1 42 ? -48.531 23.016 26.547 1 70.5 42 TYR A O 1
ATOM 325 N N . LEU A 1 43 ? -50.219 23.953 25.562 1 74.31 43 LEU A N 1
ATOM 326 C CA . LEU A 1 43 ? -50.688 22.688 25.016 1 74.31 43 LEU A CA 1
ATOM 327 C C . LEU A 1 43 ? -49.656 22.125 24.031 1 74.31 43 LEU A C 1
ATOM 329 O O . LEU A 1 43 ? -49.438 20.922 24 1 74.31 43 LEU A O 1
ATOM 333 N N . ARG A 1 44 ? -49.062 23.047 23.328 1 71.94 44 ARG A N 1
ATOM 334 C CA . ARG A 1 44 ? -48.031 22.625 22.406 1 71.94 44 ARG A CA 1
ATOM 335 C C . ARG A 1 44 ? -46.812 22.062 23.141 1 71.94 44 ARG A C 1
ATOM 337 O O . ARG A 1 44 ? -46.25 21.047 22.734 1 71.94 44 ARG A O 1
ATOM 344 N N . ASN A 1 45 ? -46.5 22.703 24.141 1 66.5 45 ASN A N 1
ATOM 345 C CA . ASN A 1 45 ? -45.406 22.234 24.969 1 66.5 45 ASN A CA 1
ATOM 346 C C . ASN A 1 45 ? -45.719 20.906 25.641 1 66.5 45 ASN A C 1
ATOM 348 O O . ASN A 1 45 ? -44.875 20 25.703 1 66.5 45 ASN A O 1
ATOM 352 N N . LYS A 1 46 ? -46.906 20.875 26.125 1 69.5 46 LYS A N 1
ATOM 353 C CA . LYS A 1 46 ? -47.375 19.625 26.719 1 69.5 46 LYS A CA 1
ATOM 354 C C . LYS A 1 46 ? -47.406 18.5 25.688 1 69.5 46 LYS A C 1
ATOM 356 O O . LYS A 1 46 ? -47.062 17.359 25.984 1 69.5 46 LYS A O 1
ATOM 361 N N . LYS A 1 47 ? -47.812 18.859 24.594 1 73.81 47 LYS A N 1
ATOM 362 C CA . LYS A 1 47 ? -47.844 17.891 23.5 1 73.81 47 LYS A CA 1
ATOM 363 C C . LYS A 1 47 ? -46.438 17.375 23.188 1 73.81 47 LYS A C 1
ATOM 365 O O . LYS A 1 47 ? -46.25 16.156 23.031 1 73.81 47 LYS A O 1
ATOM 370 N N . ILE A 1 48 ? -45.594 18.25 23.156 1 64.88 48 ILE A N 1
ATOM 371 C CA . ILE A 1 48 ? -44.219 17.875 22.859 1 64.88 48 ILE A CA 1
ATOM 372 C C . ILE A 1 48 ? -43.688 16.969 23.953 1 64.88 48 ILE A C 1
ATOM 374 O O . ILE A 1 48 ? -43.031 15.953 23.672 1 64.88 48 ILE A O 1
ATOM 378 N N . LEU A 1 49 ? -43.969 17.281 25.109 1 61.12 49 LEU A N 1
ATOM 379 C CA . LEU A 1 49 ? -43.531 16.484 26.234 1 61.12 49 LEU A CA 1
ATOM 380 C C . LEU A 1 49 ? -44.188 15.102 26.203 1 61.12 49 LEU A C 1
ATOM 382 O O . LEU A 1 49 ? -43.5 14.094 26.438 1 61.12 49 LEU A O 1
ATOM 386 N N . ILE A 1 50 ? -45.406 15.07 25.984 1 67.06 50 ILE A N 1
ATOM 387 C CA . ILE A 1 50 ? -46.125 13.805 25.969 1 67.06 50 ILE A CA 1
ATOM 388 C C . ILE A 1 50 ? -45.719 12.984 24.75 1 67.06 50 ILE A C 1
ATOM 390 O O . ILE A 1 50 ? -45.531 11.766 24.844 1 67.06 50 ILE A O 1
ATOM 394 N N . GLU A 1 51 ? -45.469 13.664 23.719 1 67.5 51 GLU A N 1
ATOM 395 C CA . GLU A 1 51 ? -44.969 12.961 22.531 1 67.5 51 GLU A CA 1
ATOM 396 C C . GLU A 1 51 ? -43.594 12.367 22.781 1 67.5 51 GLU A C 1
ATOM 398 O O . GLU A 1 51 ? -43.312 11.258 22.328 1 67.5 51 GLU A O 1
ATOM 403 N N . GLU A 1 52 ? -42.875 13.102 23.453 1 61.53 52 GLU A N 1
ATOM 404 C CA . GLU A 1 52 ? -41.562 12.602 23.828 1 61.53 52 GLU A CA 1
ATOM 405 C C . GLU A 1 52 ? -41.688 11.406 24.766 1 61.53 52 GLU A C 1
ATOM 407 O O . GLU A 1 52 ? -40.969 10.414 24.609 1 61.53 52 GLU A O 1
ATOM 412 N N . GLU A 1 53 ? -42.531 11.586 25.656 1 62.03 53 GLU A N 1
ATOM 413 C CA . GLU A 1 53 ? -42.75 10.484 26.578 1 62.03 53 GLU A CA 1
ATOM 414 C C . GLU A 1 53 ? -43.312 9.266 25.859 1 62.03 53 GLU A C 1
ATOM 416 O O . GLU A 1 53 ? -42.938 8.133 26.156 1 62.03 53 GLU A O 1
ATOM 421 N N . VAL A 1 54 ? -44.125 9.578 25.016 1 63.75 54 VAL A N 1
ATOM 422 C CA . VAL A 1 54 ? -44.719 8.492 24.25 1 63.75 54 VAL A CA 1
ATOM 423 C C . VAL A 1 54 ? -43.656 7.844 23.344 1 63.75 54 VAL A C 1
ATOM 425 O O . VAL A 1 54 ? -43.625 6.617 23.219 1 63.75 54 VAL A O 1
ATOM 428 N N . SER A 1 55 ? -42.906 8.68 22.875 1 61.28 55 SER A N 1
ATOM 429 C CA . SER A 1 55 ? -41.844 8.156 22.016 1 61.28 55 SER A CA 1
ATOM 430 C C . SER A 1 55 ? -40.875 7.309 22.812 1 61.28 55 SER A C 1
ATOM 432 O O . SER A 1 55 ? -40.438 6.258 22.344 1 61.28 55 SER A O 1
ATOM 434 N N . ILE A 1 56 ? -40.531 7.801 23.875 1 58.16 56 ILE A N 1
ATOM 435 C CA . ILE A 1 56 ? -39.656 7.055 24.766 1 58.16 56 ILE A CA 1
ATOM 436 C C . ILE A 1 56 ? -40.312 5.75 25.188 1 58.16 56 ILE A C 1
ATOM 438 O O . ILE A 1 56 ? -39.688 4.691 25.188 1 58.16 56 ILE A O 1
ATOM 442 N N . ALA A 1 57 ? -41.562 5.922 25.516 1 57.44 57 ALA A N 1
ATOM 443 C CA . ALA A 1 57 ? -42.312 4.746 25.938 1 57.44 57 ALA A CA 1
ATOM 444 C C . ALA A 1 57 ? -42.438 3.73 24.797 1 57.44 57 ALA A C 1
ATOM 446 O O . ALA A 1 57 ? -42.281 2.525 25.016 1 57.44 57 ALA A O 1
ATOM 447 N N . ILE A 1 58 ? -42.531 4.266 23.672 1 57.53 58 ILE A N 1
ATOM 448 C CA . ILE A 1 58 ? -42.625 3.4 22.516 1 57.53 58 ILE A CA 1
ATOM 449 C C . ILE A 1 58 ? -41.281 2.721 22.25 1 57.53 58 ILE A C 1
ATOM 451 O O . ILE A 1 58 ? -41.25 1.531 21.938 1 57.53 58 ILE A O 1
ATOM 455 N N . MET A 1 59 ? -40.375 3.533 22.422 1 53.72 59 MET A N 1
ATOM 456 C CA . MET A 1 59 ? -39.031 3.012 22.219 1 53.72 59 MET A CA 1
ATOM 457 C C . MET A 1 59 ? -38.719 1.951 23.266 1 53.72 59 MET A C 1
ATOM 459 O O . MET A 1 59 ? -37.969 0.999 22.969 1 53.72 59 MET A O 1
ATOM 463 N N . ASP A 1 60 ? -39.219 2.201 24.484 1 49.47 60 ASP A N 1
ATOM 464 C CA . ASP A 1 60 ? -39 1.228 25.547 1 49.47 60 ASP A CA 1
ATOM 465 C C . ASP A 1 60 ? -39.969 0.049 25.406 1 49.47 60 ASP A C 1
ATOM 467 O O . ASP A 1 60 ? -40.094 -0.776 26.328 1 49.47 60 ASP A O 1
ATOM 471 N N . GLY A 1 61 ? -40.531 0.112 24.297 1 48.41 61 GLY A N 1
ATOM 472 C CA . GLY A 1 61 ? -41.406 -0.992 23.953 1 48.41 61 GLY A CA 1
ATOM 473 C C . GLY A 1 61 ? -42.781 -0.859 24.562 1 48.41 61 GLY A C 1
ATOM 474 O O . GLY A 1 61 ? -43.531 -1.84 24.641 1 48.41 61 GLY A O 1
ATOM 475 N N . LYS A 1 62 ? -43.125 0.384 25.125 1 56.19 62 LYS A N 1
ATOM 476 C CA . LYS A 1 62 ? -44.406 0.573 25.797 1 56.19 62 LYS A CA 1
ATOM 477 C C . LYS A 1 62 ? -45.406 1.268 24.859 1 56.19 62 LYS A C 1
ATOM 479 O O . LYS A 1 62 ? -45 2.006 23.969 1 56.19 62 LYS A O 1
ATOM 484 N N . THR A 1 63 ? -46.5 0.788 24.688 1 55.88 63 THR A N 1
ATOM 485 C CA . THR A 1 63 ? -47.531 1.44 23.891 1 55.88 63 THR A CA 1
ATOM 486 C C . THR A 1 63 ? -48.219 2.545 24.688 1 55.88 63 THR A C 1
ATOM 488 O O . THR A 1 63 ? -48.594 2.338 25.844 1 55.88 63 THR A O 1
ATOM 491 N N . PRO A 1 64 ? -48.125 3.738 24.188 1 59.19 64 PRO A N 1
ATOM 492 C CA . PRO A 1 64 ? -48.781 4.824 24.891 1 59.19 64 PRO A CA 1
ATOM 493 C C . PRO A 1 64 ? -50.281 4.531 25.172 1 59.19 64 PRO A C 1
ATOM 495 O O . PRO A 1 64 ? -50.906 3.811 24.391 1 59.19 64 PRO A O 1
ATOM 498 N N . LYS A 1 65 ? -50.719 4.766 26.391 1 60.59 65 LYS A N 1
ATOM 499 C CA . LYS A 1 65 ? -52.125 4.602 26.75 1 60.59 65 LYS A CA 1
ATOM 500 C C . LYS A 1 65 ? -53.031 5.273 25.719 1 60.59 65 LYS A C 1
ATOM 502 O O . LYS A 1 65 ? -52.688 6.285 25.125 1 60.59 65 LYS A O 1
ATOM 507 N N . GLN A 1 66 ? -54.062 4.695 25.312 1 60.06 66 GLN A N 1
ATOM 508 C CA . GLN A 1 66 ? -55 5.211 24.328 1 60.06 66 GLN A CA 1
ATOM 509 C C . GLN A 1 66 ? -55.438 6.625 24.688 1 60.06 66 GLN A C 1
ATOM 511 O O . GLN A 1 66 ? -55.688 7.453 23.812 1 60.06 66 GLN A O 1
ATOM 516 N N . GLN A 1 67 ? -55.594 6.867 26.031 1 63.5 67 GLN A N 1
ATOM 517 C CA . GLN A 1 67 ? -55.969 8.203 26.469 1 63.5 67 GLN A CA 1
ATOM 518 C C . GLN A 1 67 ? -54.969 9.25 25.984 1 63.5 67 GLN A C 1
ATOM 520 O O . GLN A 1 67 ? -55.344 10.359 25.609 1 63.5 67 GLN A O 1
ATOM 525 N N . VAL A 1 68 ? -53.719 8.672 25.891 1 68.69 68 VAL A N 1
ATOM 526 C CA . VAL A 1 68 ? -52.688 9.609 25.5 1 68.69 68 VAL A CA 1
ATOM 527 C C . VAL A 1 68 ? -52.719 9.828 23.984 1 68.69 68 VAL A C 1
ATOM 529 O O . VAL A 1 68 ? -52.594 10.961 23.516 1 68.69 68 VAL A O 1
ATOM 532 N N . THR A 1 69 ? -53 8.75 23.297 1 70.19 69 THR A N 1
ATOM 533 C CA . THR A 1 69 ? -53.094 8.883 21.844 1 70.19 69 THR A CA 1
ATOM 534 C C . THR A 1 69 ? -54.312 9.703 21.453 1 70.19 69 THR A C 1
ATOM 536 O O . THR A 1 69 ? -54.25 10.492 20.516 1 70.19 69 THR A O 1
ATOM 539 N N . GLU A 1 70 ? -55.469 9.57 22.125 1 70.19 70 GLU A N 1
ATOM 540 C CA . GLU A 1 70 ? -56.656 10.367 21.875 1 70.19 70 GLU A CA 1
ATOM 541 C C . GLU A 1 70 ? -56.438 11.828 22.266 1 70.19 70 GLU A C 1
ATOM 543 O O . GLU A 1 70 ? -56.906 12.734 21.562 1 70.19 70 GLU A O 1
ATOM 548 N N . TRP A 1 71 ? -55.688 11.945 23.297 1 73.69 71 TRP A N 1
ATOM 549 C CA . TRP A 1 71 ? -55.375 13.305 23.703 1 73.69 71 TRP A CA 1
ATOM 550 C C . TRP A 1 71 ? -54.5 13.992 22.672 1 73.69 71 TRP A C 1
ATOM 552 O O . TRP A 1 71 ? -54.719 15.148 22.312 1 73.69 71 TRP A O 1
ATOM 562 N N . LEU A 1 72 ? -53.562 13.234 22.156 1 73.75 72 LEU A N 1
ATOM 563 C CA . LEU A 1 72 ? -52.656 13.805 21.172 1 73.75 72 LEU A CA 1
ATOM 564 C C . LEU A 1 72 ? -53.406 14.125 19.875 1 73.75 72 LEU A C 1
ATOM 566 O O . LEU A 1 72 ? -53.156 15.148 19.234 1 73.75 72 LEU A O 1
ATOM 570 N N . ARG A 1 73 ? -54.344 13.375 19.562 1 74 73 ARG A N 1
ATOM 571 C CA . ARG A 1 73 ? -55.188 13.633 18.406 1 74 73 ARG A CA 1
ATOM 572 C C . ARG A 1 73 ? -56.094 14.844 18.656 1 74 73 ARG A C 1
ATOM 574 O O . ARG A 1 73 ? -56.25 15.688 17.781 1 74 73 ARG A O 1
ATOM 581 N N . LYS A 1 74 ? -56.688 14.945 19.828 1 75.31 74 LYS A N 1
ATOM 582 C CA . LYS A 1 74 ? -57.531 16.078 20.188 1 75.31 74 LYS A CA 1
ATOM 583 C C . LYS A 1 74 ? -56.75 17.391 20.188 1 75.31 74 LYS A C 1
ATOM 585 O O . LYS A 1 74 ? -57.25 18.422 19.75 1 75.31 74 LYS A O 1
ATOM 590 N N . VAL A 1 75 ? -55.438 17.125 20.578 1 78.31 75 VAL A N 1
ATOM 591 C CA . VAL A 1 75 ? -54.594 18.312 20.641 1 78.31 75 VAL A CA 1
ATOM 592 C C . VAL A 1 75 ? -54.25 18.75 19.219 1 78.31 75 VAL A C 1
ATOM 594 O O . VAL A 1 75 ? -54.25 19.953 18.906 1 78.31 75 VAL A O 1
ATOM 597 N N . SER A 1 76 ? -54 17.828 18.312 1 77.31 76 SER A N 1
ATOM 598 C CA . SER A 1 76 ? -53.688 18.172 16.922 1 77.31 76 SER A CA 1
ATOM 599 C C . SER A 1 76 ? -54.906 18.797 16.234 1 77.31 76 SER A C 1
ATOM 601 O O . SER A 1 76 ? -54.75 19.766 15.477 1 77.31 76 SER A O 1
ATOM 603 N N . ARG A 1 77 ? -56.031 18.406 16.547 1 75.25 77 ARG A N 1
ATOM 604 C CA . ARG A 1 77 ? -57.281 18.984 16.016 1 75.25 77 ARG A CA 1
ATOM 605 C C . ARG A 1 77 ? -57.531 20.375 16.578 1 75.25 77 ARG A C 1
ATOM 607 O O . ARG A 1 77 ? -57.969 21.281 15.867 1 75.25 77 ARG A O 1
ATOM 614 N N . ALA A 1 78 ? -57.188 20.484 17.828 1 77.38 78 ALA A N 1
ATOM 615 C CA . ALA A 1 78 ? -57.375 21.781 18.453 1 77.38 78 ALA A CA 1
ATOM 616 C C . ALA A 1 78 ? -56.375 22.812 17.891 1 77.38 78 ALA A C 1
ATOM 618 O O . ALA A 1 78 ? -56.75 23.969 17.672 1 77.38 78 ALA A O 1
ATOM 619 N N . GLU A 1 79 ? -55.188 22.25 17.562 1 77.06 79 GLU A N 1
ATOM 620 C CA . GLU A 1 79 ? -54.188 23.141 16.969 1 77.06 79 GLU A CA 1
ATOM 621 C C . GLU A 1 79 ? -54.594 23.562 15.562 1 77.06 79 GLU A C 1
ATOM 623 O O . GLU A 1 79 ? -54.469 24.734 15.188 1 77.06 79 GLU A O 1
ATOM 628 N N . ASP A 1 80 ? -55.188 22.734 14.852 1 75.56 80 ASP A N 1
ATOM 629 C CA . ASP A 1 80 ? -55.656 23.016 13.5 1 75.56 80 ASP A CA 1
ATOM 630 C C . ASP A 1 80 ? -56.875 23.938 13.516 1 75.56 80 ASP A C 1
ATOM 632 O O . ASP A 1 80 ? -57.031 24.797 12.641 1 75.56 80 ASP A O 1
ATOM 636 N N . ALA A 1 81 ? -57.688 23.844 14.477 1 76 81 ALA A N 1
ATOM 637 C CA . ALA A 1 81 ? -58.875 24.641 14.578 1 76 81 ALA A CA 1
ATOM 638 C C . ALA A 1 81 ? -58.562 26.047 15.07 1 76 81 ALA A C 1
ATOM 640 O O . ALA A 1 81 ? -59.281 27 14.711 1 76 81 ALA A O 1
ATOM 641 N N . VAL A 1 82 ? -57.406 26.078 15.781 1 77 82 VAL A N 1
ATOM 642 C CA . VAL A 1 82 ? -57.062 27.375 16.359 1 77 82 VAL A CA 1
ATOM 643 C C . VAL A 1 82 ? -56.219 28.172 15.383 1 77 82 VAL A C 1
ATOM 645 O O . VAL A 1 82 ? -56.281 29.406 15.375 1 77 82 VAL A O 1
ATOM 648 N N . ARG A 1 83 ? -55.562 27.516 14.445 1 75.12 83 ARG A N 1
ATOM 649 C CA . ARG A 1 83 ? -54.656 28.188 13.516 1 75.12 83 ARG A CA 1
ATOM 650 C C . ARG A 1 83 ? -55.438 29.172 12.633 1 75.12 83 ARG A C 1
ATOM 652 O O . ARG A 1 83 ? -55.031 30.328 12.484 1 75.12 83 ARG A O 1
ATOM 659 N N . PRO A 1 84 ? -56.5 28.891 12.062 1 73.31 84 PRO A N 1
ATOM 660 C CA . PRO A 1 84 ? -57.219 29.891 11.273 1 73.31 84 PRO A CA 1
ATOM 661 C C . PRO A 1 84 ? -57.844 30.984 12.125 1 73.31 84 PRO A C 1
ATOM 663 O O . PRO A 1 84 ? -57.938 32.125 11.688 1 73.31 84 PRO A O 1
ATOM 666 N N . LEU A 1 85 ? -58.125 30.688 13.344 1 73.31 85 LEU A N 1
ATOM 667 C CA . LEU A 1 85 ? -58.688 31.703 14.227 1 73.31 85 LEU A CA 1
ATOM 668 C C . LEU A 1 85 ? -57.625 32.75 14.625 1 73.31 85 LEU A C 1
ATOM 670 O O . LEU A 1 85 ? -57.906 33.938 14.672 1 73.31 85 LEU A O 1
ATOM 674 N N . LEU A 1 86 ? -56.406 32.188 14.742 1 71.75 86 LEU A N 1
ATOM 675 C CA . LEU A 1 86 ? -55.344 33.094 15.086 1 71.75 86 LEU A CA 1
ATOM 676 C C . LEU A 1 86 ? -54.844 33.875 13.859 1 71.75 86 LEU A C 1
ATOM 678 O O . LEU A 1 86 ? -54.469 35.031 13.969 1 71.75 86 LEU A O 1
ATOM 682 N N . GLN A 1 87 ? -55 33.406 12.68 1 68.25 87 GLN A N 1
ATOM 683 C CA . GLN A 1 87 ? -54.625 34.094 11.453 1 68.25 87 GLN A CA 1
ATOM 684 C C . GLN A 1 87 ? -55.688 35.156 11.102 1 68.25 87 GLN A C 1
ATOM 686 O O . GLN A 1 87 ? -55.344 36.219 10.594 1 68.25 87 GLN A O 1
ATOM 691 N N . MET A 1 88 ? -56.875 34.875 11.32 1 64.25 88 MET A N 1
ATOM 692 C CA . MET A 1 88 ? -57.938 35.844 11.055 1 64.25 88 MET A CA 1
ATOM 693 C C . MET A 1 88 ? -57.812 37.062 11.984 1 64.25 88 MET A C 1
ATOM 695 O O . MET A 1 88 ? -58.156 38.156 11.609 1 64.25 88 MET A O 1
ATOM 699 N N . LEU A 1 89 ? -57.219 36.719 13.086 1 58.41 89 LEU A N 1
ATOM 700 C CA . LEU A 1 89 ? -57 37.812 14.023 1 58.41 89 LEU A CA 1
ATOM 701 C C . LEU A 1 89 ? -55.875 38.719 13.562 1 58.41 89 LEU A C 1
ATOM 703 O O . LEU A 1 89 ? -55.875 39.906 13.867 1 58.41 89 LEU A O 1
ATOM 707 N N . GLN A 1 90 ? -54.906 38.188 12.797 1 53.53 90 GLN A N 1
ATOM 708 C CA . GLN A 1 90 ? -53.812 39 12.289 1 53.53 90 GLN A CA 1
ATOM 709 C C . GLN A 1 90 ? -54.25 39.75 11.023 1 53.53 90 GLN A C 1
ATOM 711 O O . GLN A 1 90 ? -53.531 40.625 10.555 1 53.53 90 GLN A O 1
ATOM 716 N N . MET A 1 91 ? -55.219 39.312 10.344 1 49.38 91 MET A N 1
ATOM 717 C CA . MET A 1 91 ? -55.594 40.094 9.172 1 49.38 91 MET A CA 1
ATOM 718 C C . MET A 1 91 ? -56.219 41.438 9.578 1 49.38 91 MET A C 1
ATOM 720 O O . MET A 1 91 ? -57 41.5 10.523 1 49.38 91 MET A O 1
ATOM 724 N N . PRO A 1 92 ? -55.438 42.5 9.156 1 46.28 92 PRO A N 1
ATOM 725 C CA . PRO A 1 92 ? -55.938 43.844 9.414 1 46.28 92 PRO A CA 1
ATOM 726 C C . PRO A 1 92 ? -57.438 43.969 9.172 1 46.28 92 PRO A C 1
ATOM 728 O O . PRO A 1 92 ? -58.031 43.156 8.422 1 46.28 92 PRO A O 1
ATOM 731 N N . ASP A 1 93 ? -58.156 44.844 9.875 1 46.16 93 ASP A N 1
ATOM 732 C CA . ASP A 1 93 ? -59.531 45.281 9.914 1 46.16 93 ASP A CA 1
ATOM 733 C C . ASP A 1 93 ? -60.062 45.562 8.508 1 46.16 93 ASP A C 1
ATOM 735 O O . ASP A 1 93 ? -59.656 46.531 7.871 1 46.16 93 ASP A O 1
ATOM 739 N N . GLN A 1 94 ? -60.156 44.719 7.578 1 43.28 94 GLN A N 1
ATOM 740 C CA . GLN A 1 94 ? -60.906 45.219 6.422 1 43.28 94 GLN A CA 1
ATOM 741 C C . GLN A 1 94 ? -62.219 45.844 6.848 1 43.28 94 GLN A C 1
ATOM 743 O O . GLN A 1 94 ? -62.906 45.312 7.746 1 43.28 94 GLN A O 1
ATOM 748 N N . HIS A 1 95 ? -62.438 47.219 6.488 1 42.06 95 HIS A N 1
ATOM 749 C CA . HIS A 1 95 ? -63.562 48.156 6.66 1 42.06 95 HIS A CA 1
ATOM 750 C C . HIS A 1 95 ? -64.875 47.5 6.336 1 42.06 95 HIS A C 1
ATOM 752 O O . HIS A 1 95 ? -65.25 47.406 5.168 1 42.06 95 HIS A O 1
ATOM 758 N N . ILE A 1 96 ? -65.25 46.406 6.699 1 42.56 96 ILE A N 1
ATOM 759 C CA . ILE A 1 96 ? -66.625 46.062 6.414 1 42.56 96 ILE A CA 1
ATOM 760 C C . ILE A 1 96 ? -67.562 47.094 7.09 1 42.56 96 ILE A C 1
ATOM 762 O O . ILE A 1 96 ? -67.438 47.312 8.297 1 42.56 96 ILE A O 1
ATOM 766 N N . ASP A 1 97 ? -68.062 48.094 6.289 1 45.31 97 ASP A N 1
ATOM 767 C CA . ASP A 1 97 ? -68.938 49.188 6.656 1 45.31 97 ASP A CA 1
ATOM 768 C C . ASP A 1 97 ? -70 48.719 7.645 1 45.31 97 ASP A C 1
ATOM 770 O O . ASP A 1 97 ? -70.688 49.531 8.305 1 45.31 97 ASP A O 1
ATOM 774 N N . GLY A 1 98 ? -70.938 47.719 7.25 1 45.75 98 GLY A N 1
ATOM 775 C CA . GLY A 1 98 ? -72.188 47.656 7.941 1 45.75 98 GLY A CA 1
ATOM 776 C C . GLY A 1 98 ? -72.062 47.219 9.383 1 45.75 98 GLY A C 1
ATOM 777 O O . GLY A 1 98 ? -71.375 46.219 9.664 1 45.75 98 GLY A O 1
ATOM 778 N N . LYS A 1 99 ? -72.375 48.062 10.383 1 51.22 99 LYS A N 1
ATOM 779 C CA . LYS A 1 99 ? -72.188 48.031 11.836 1 51.22 99 LYS A CA 1
ATOM 780 C C . LYS A 1 99 ? -72.75 46.75 12.438 1 51.22 99 LYS A C 1
ATOM 782 O O . LYS A 1 99 ? -72.125 46.156 13.328 1 51.22 99 LYS A O 1
ATOM 787 N N . SER A 1 100 ? -74.062 46.562 12.039 1 50.31 100 SER A N 1
ATOM 788 C CA . SER A 1 100 ? -74.75 45.5 12.773 1 50.31 100 SER A CA 1
ATOM 789 C C . SER A 1 100 ? -74.125 44.156 12.523 1 50.31 100 SER A C 1
ATOM 791 O O . SER A 1 100 ? -74.062 43.312 13.43 1 50.31 100 SER A O 1
ATOM 793 N N . PHE A 1 101 ? -73.812 43.969 11.242 1 48.53 101 PHE A N 1
ATOM 794 C CA . PHE A 1 101 ? -73.25 42.656 10.844 1 48.53 101 PHE A CA 1
ATOM 795 C C . PHE A 1 101 ? -71.875 42.469 11.43 1 48.53 101 PHE A C 1
ATOM 797 O O . PHE A 1 101 ? -71.5 41.312 11.703 1 48.53 101 PHE A O 1
ATOM 804 N N . LYS A 1 102 ? -71.25 43.562 11.789 1 56.34 102 LYS A N 1
ATOM 805 C CA . LYS A 1 102 ? -69.938 43.5 12.398 1 56.34 102 LYS A CA 1
ATOM 806 C C . LYS A 1 102 ? -70 43 13.836 1 56.34 102 LYS A C 1
ATOM 808 O O . LYS A 1 102 ? -69.188 42.219 14.266 1 56.34 102 LYS A O 1
ATOM 813 N N . MET A 1 103 ? -71.062 43.5 14.492 1 54.12 103 MET A N 1
ATOM 814 C CA . MET A 1 103 ? -71.25 43.125 15.891 1 54.12 103 MET A CA 1
ATOM 815 C C . MET A 1 103 ? -71.5 41.625 16.016 1 54.12 103 MET A C 1
ATOM 817 O O . MET A 1 103 ? -71 40.969 16.922 1 54.12 103 MET A O 1
ATOM 821 N N . LEU A 1 104 ? -72.438 41.125 15.062 1 54.47 104 LEU A N 1
ATOM 822 C CA . LEU A 1 104 ? -72.75 39.719 15.078 1 54.47 104 LEU A CA 1
ATOM 823 C C . LEU A 1 104 ? -71.562 38.844 14.695 1 54.47 104 LEU A C 1
ATOM 825 O O . LEU A 1 104 ? -71.375 37.781 15.281 1 54.47 104 LEU A O 1
ATOM 829 N N . GLN A 1 105 ? -70.812 39.406 13.742 1 61.66 105 GLN A N 1
ATOM 830 C CA . GLN A 1 105 ? -69.625 38.688 13.328 1 61.66 105 GLN A CA 1
ATOM 831 C C . GLN A 1 105 ? -68.562 38.656 14.438 1 61.66 105 GLN A C 1
ATOM 833 O O . GLN A 1 105 ? -67.875 37.656 14.648 1 61.66 105 GLN A O 1
ATOM 838 N N . GLN A 1 106 ? -68.5 39.781 15.102 1 64.19 106 GLN A N 1
ATOM 839 C CA . GLN A 1 106 ? -67.562 39.875 16.219 1 64.19 106 GLN A CA 1
ATOM 840 C C . GLN A 1 106 ? -68 38.969 17.375 1 64.19 106 GLN A C 1
ATOM 842 O O . GLN A 1 106 ? -67.188 38.375 18.047 1 64.19 106 GLN A O 1
ATOM 847 N N . TYR A 1 107 ? -69.312 38.969 17.516 1 61.72 107 TYR A N 1
ATOM 848 C CA . TYR A 1 107 ? -69.875 38.125 18.562 1 61.72 107 TYR A CA 1
ATOM 849 C C . TYR A 1 107 ? -69.625 36.656 18.219 1 61.72 107 TYR A C 1
ATOM 851 O O . TYR A 1 107 ? -69.25 35.844 19.078 1 61.72 107 TYR A O 1
ATOM 859 N N . GLN A 1 108 ? -69.875 36.312 16.969 1 67.19 108 GLN A N 1
ATOM 860 C CA . GLN A 1 108 ? -69.688 34.938 16.531 1 67.19 108 GLN A CA 1
ATOM 861 C C . GLN A 1 108 ? -68.188 34.531 16.641 1 67.19 108 GLN A C 1
ATOM 863 O O . GLN A 1 108 ? -67.875 33.438 17.047 1 67.19 108 GLN A O 1
ATOM 868 N N . GLN A 1 109 ? -67.438 35.5 16.359 1 71.5 109 GLN A N 1
ATOM 869 C CA . GLN A 1 109 ? -66 35.219 16.469 1 71.5 109 GLN A CA 1
ATOM 870 C C . GLN A 1 109 ? -65.562 35.125 17.938 1 71.5 109 GLN A C 1
ATOM 872 O O . GLN A 1 109 ? -64.75 34.281 18.297 1 71.5 109 GLN A O 1
ATOM 877 N N . ALA A 1 110 ? -66.188 36.031 18.734 1 70.25 110 ALA A N 1
ATOM 878 C CA . ALA A 1 110 ? -65.875 36.031 20.156 1 70.25 110 ALA A CA 1
ATOM 879 C C . ALA A 1 110 ? -66.312 34.719 20.812 1 70.25 110 ALA A C 1
ATOM 881 O O . ALA A 1 110 ? -65.625 34.156 21.656 1 70.25 110 ALA A O 1
ATOM 882 N N . TRP A 1 111 ? -67.438 34.344 20.281 1 71.38 111 TRP A N 1
ATOM 883 C CA . TRP A 1 111 ? -68 33.094 20.797 1 71.38 111 TRP A CA 1
ATOM 884 C C . TRP A 1 111 ? -67.188 31.891 20.328 1 71.38 111 TRP A C 1
ATOM 886 O O . TRP A 1 111 ? -66.938 30.969 21.109 1 71.38 111 TRP A O 1
ATOM 896 N N . ARG A 1 112 ? -66.688 31.828 19.188 1 74.38 112 ARG A N 1
ATOM 897 C CA . ARG A 1 112 ? -65.875 30.766 18.656 1 74.38 112 ARG A CA 1
ATOM 898 C C . ARG A 1 112 ? -64.5 30.688 19.422 1 74.38 112 ARG A C 1
ATOM 900 O O . ARG A 1 112 ? -64 29.609 19.719 1 74.38 112 ARG A O 1
ATOM 907 N N . VAL A 1 113 ? -64 31.812 19.656 1 76.69 113 VAL A N 1
ATOM 908 C CA . VAL A 1 113 ? -62.781 31.891 20.391 1 76.69 113 VAL A CA 1
ATOM 909 C C . VAL A 1 113 ? -62.969 31.391 21.812 1 76.69 113 VAL A C 1
ATOM 911 O O . VAL A 1 113 ? -62.125 30.641 22.344 1 76.69 113 VAL A O 1
ATOM 914 N N . ALA A 1 114 ? -64.062 31.812 22.438 1 74.88 114 ALA A N 1
ATOM 915 C CA . ALA A 1 114 ? -64.375 31.406 23.797 1 74.88 114 ALA A CA 1
ATOM 916 C C . ALA A 1 114 ? -64.562 29.891 23.891 1 74.88 114 ALA A C 1
ATOM 918 O O . ALA A 1 114 ? -64.125 29.234 24.812 1 74.88 114 ALA A O 1
ATOM 919 N N . ASN A 1 115 ? -65.312 29.375 22.969 1 75.44 115 ASN A N 1
ATOM 920 C CA . ASN A 1 115 ? -65.562 27.938 22.922 1 75.44 115 ASN A CA 1
ATOM 921 C C . ASN A 1 115 ? -64.25 27.156 22.672 1 75.44 115 ASN A C 1
ATOM 923 O O . ASN A 1 115 ? -64 26.109 23.297 1 75.44 115 ASN A O 1
ATOM 927 N N . LYS A 1 116 ? -63.438 27.656 21.766 1 79.44 116 LYS A N 1
ATOM 928 C CA . LYS A 1 116 ? -62.188 26.984 21.484 1 79.44 116 LYS A CA 1
ATOM 929 C C . LYS A 1 116 ? -61.219 27.109 22.656 1 79.44 116 LYS A C 1
ATOM 931 O O . LYS A 1 116 ? -60.438 26.188 22.922 1 79.44 116 LYS A O 1
ATOM 936 N N . LEU A 1 117 ? -61.344 28.188 23.328 1 78.31 117 LEU A N 1
ATOM 937 C CA . LEU A 1 117 ? -60.531 28.375 24.547 1 78.31 117 LEU A CA 1
ATOM 938 C C . LEU A 1 117 ? -60.938 27.359 25.609 1 78.31 117 LEU A C 1
ATOM 940 O O . LEU A 1 117 ? -60.062 26.781 26.266 1 78.31 117 LEU A O 1
ATOM 944 N N . GLU A 1 118 ? -62.219 27.188 25.812 1 76.19 118 GLU A N 1
ATOM 945 C CA . GLU A 1 118 ? -62.656 26.203 26.797 1 76.19 118 GLU A CA 1
ATOM 946 C C . GLU A 1 118 ? -62.25 24.797 26.391 1 76.19 118 GLU A C 1
ATOM 948 O O . GLU A 1 118 ? -61.844 24 27.234 1 76.19 118 GLU A O 1
ATOM 953 N N . HIS A 1 119 ? -62.25 24.562 25.188 1 79.06 119 HIS A N 1
ATOM 954 C CA . HIS A 1 119 ? -61.812 23.25 24.688 1 79.06 119 HIS A CA 1
ATOM 955 C C . HIS A 1 119 ? -60.344 23.031 24.891 1 79.06 119 HIS A C 1
ATOM 957 O O . HIS A 1 119 ? -59.906 21.953 25.297 1 79.06 119 HIS A O 1
ATOM 963 N N . VAL A 1 120 ? -59.531 23.984 24.609 1 79.12 120 VAL A N 1
ATOM 964 C CA . VAL A 1 120 ? -58.094 23.922 24.766 1 79.12 120 VAL A CA 1
ATOM 965 C C . VAL A 1 120 ? -57.719 23.812 26.25 1 79.12 120 VAL A C 1
ATOM 967 O O . VAL A 1 120 ? -56.812 23.062 26.625 1 79.12 120 VAL A O 1
ATOM 970 N N . LYS A 1 121 ? -58.531 24.5 27.078 1 74.38 121 LYS A N 1
ATOM 971 C CA . LYS A 1 121 ? -58.312 24.406 28.516 1 74.38 121 LYS A CA 1
ATOM 972 C C . LYS A 1 121 ? -58.656 23.016 29.031 1 74.38 121 LYS A C 1
ATOM 974 O O . LYS A 1 121 ? -58 22.484 29.922 1 74.38 121 LYS A O 1
ATOM 979 N N . GLU A 1 122 ? -59.688 22.453 28.531 1 75.19 122 GLU A N 1
ATOM 980 C CA . GLU A 1 122 ? -60.062 21.078 28.891 1 75.19 122 GLU A CA 1
ATOM 981 C C . GLU A 1 122 ? -59 20.078 28.5 1 75.19 122 GLU A C 1
ATOM 983 O O . GLU A 1 122 ? -58.688 19.156 29.25 1 75.19 122 GLU A O 1
ATOM 988 N N . LEU A 1 123 ? -58.406 20.297 27.375 1 75.88 123 LEU A N 1
ATOM 989 C CA . LEU A 1 123 ? -57.344 19.406 26.906 1 75.88 123 LEU A CA 1
ATOM 990 C C . LEU A 1 123 ? -56.094 19.594 27.766 1 75.88 123 LEU A C 1
ATOM 992 O O . LEU A 1 123 ? -55.375 18.625 28.031 1 75.88 123 LEU A O 1
ATOM 996 N N . ASN A 1 124 ? -55.875 20.844 28.172 1 71.31 124 ASN A N 1
ATOM 997 C CA . ASN A 1 124 ? -54.719 21.156 29.016 1 71.31 124 ASN A CA 1
ATOM 998 C C . ASN A 1 124 ? -54.906 20.578 30.422 1 71.31 124 ASN A C 1
ATOM 1000 O O . ASN A 1 124 ? -53.906 20.25 31.094 1 71.31 124 ASN A O 1
ATOM 1004 N N . SER A 1 125 ? -56.125 20.469 30.906 1 62.47 125 SER A N 1
ATOM 1005 C CA . SER A 1 125 ? -56.406 20 32.25 1 62.47 125 SER A CA 1
ATOM 1006 C C . SER A 1 125 ? -56.531 18.484 32.312 1 62.47 125 SER A C 1
ATOM 1008 O O . SER A 1 125 ? -56.688 17.906 33.375 1 62.47 125 SER A O 1
ATOM 1010 N N . THR A 1 126 ? -56.594 17.828 31.266 1 58.97 126 THR A N 1
ATOM 1011 C CA . THR A 1 126 ? -56.688 16.375 31.25 1 58.97 126 THR A CA 1
ATOM 1012 C C . THR A 1 126 ? -55.375 15.742 31.719 1 58.97 126 THR A C 1
ATOM 1014 O O . THR A 1 126 ? -54.312 16.094 31.203 1 58.97 126 THR A O 1
ATOM 1017 N N . TYR A 1 127 ? -55.375 15.32 32.969 1 47.44 127 TYR A N 1
ATOM 1018 C CA . TYR A 1 127 ? -54.219 14.633 33.562 1 47.44 127 TYR A CA 1
ATOM 1019 C C . TYR A 1 127 ? -54.25 13.148 33.219 1 47.44 127 TYR A C 1
ATOM 1021 O O . TYR A 1 127 ? -55.312 12.508 33.312 1 47.44 127 TYR A O 1
ATOM 1029 N N . PHE A 1 128 ? -53.562 12.773 32.312 1 48.69 128 PHE A N 1
ATOM 1030 C CA . PHE A 1 128 ? -53.438 11.328 32.125 1 48.69 128 PHE A CA 1
ATOM 1031 C C . PHE A 1 128 ? -52.25 10.781 32.906 1 48.69 128 PHE A C 1
ATOM 1033 O O . PHE A 1 128 ? -51.281 11.5 33.156 1 48.69 128 PHE A O 1
ATOM 1040 N N . GLU A 1 129 ? -52.469 9.742 33.812 1 44.03 129 GLU A N 1
ATOM 1041 C CA . GLU A 1 129 ? -51.344 8.969 34.312 1 44.03 129 GLU A CA 1
ATOM 1042 C C . GLU A 1 129 ? -50.406 8.57 33.188 1 44.03 129 GLU A C 1
ATOM 1044 O O . GLU A 1 129 ? -50.812 7.91 32.219 1 44.03 129 GLU A O 1
ATOM 1049 N N . THR A 1 130 ? -49.656 9.523 32.719 1 45.75 130 THR A N 1
ATOM 1050 C CA . THR A 1 130 ? -48.688 9.219 31.688 1 45.75 130 THR A CA 1
ATOM 1051 C C . THR A 1 130 ? -48.156 7.793 31.844 1 45.75 130 THR A C 1
ATOM 1053 O O . THR A 1 130 ? -48.219 7.227 32.938 1 45.75 130 THR A O 1
ATOM 1056 N N . VAL A 1 131 ? -48.062 7.102 30.75 1 41.19 131 VAL A N 1
ATOM 1057 C CA . VAL A 1 131 ? -47.688 5.695 30.625 1 41.19 131 VAL A CA 1
ATOM 1058 C C . VAL A 1 131 ? -46.719 5.324 31.75 1 41.19 131 VAL A C 1
ATOM 1060 O O . VAL A 1 131 ? -46.875 4.305 32.406 1 41.19 131 VAL A O 1
ATOM 1063 N N . SER A 1 132 ? -45.281 5.492 31.641 1 41.31 132 SER A N 1
ATOM 1064 C CA . SER A 1 132 ? -44.281 4.891 32.531 1 41.31 132 SER A CA 1
ATOM 1065 C C . SER A 1 132 ? -44.094 5.723 33.781 1 41.31 132 SER A C 1
ATOM 1067 O O . SER A 1 132 ? -44.062 6.953 33.75 1 41.31 132 SER A O 1
ATOM 1069 N N . PRO A 1 133 ? -44.625 5.32 35 1 38.56 133 PRO A N 1
ATOM 1070 C CA . PRO A 1 133 ? -44.312 5.973 36.281 1 38.56 133 PRO A CA 1
ATOM 1071 C C . PRO A 1 133 ? -42.938 6.633 36.312 1 38.56 133 PRO A C 1
ATOM 1073 O O . PRO A 1 133 ? -42.688 7.465 37.156 1 38.56 133 PRO A O 1
ATOM 1076 N N . GLU A 1 134 ? -41.844 5.922 36 1 39.75 134 GLU A N 1
ATOM 1077 C CA . GLU A 1 134 ? -40.531 6.52 36.25 1 39.75 134 GLU A CA 1
ATOM 1078 C C . GLU A 1 134 ? -40.344 7.781 35.438 1 39.75 134 GLU A C 1
ATOM 1080 O O . GLU A 1 134 ? -40.188 7.711 34.219 1 39.75 134 GLU A O 1
ATOM 1085 N N . LYS A 1 135 ? -40.906 8.883 35.75 1 42.09 135 LYS A N 1
ATOM 1086 C CA . LYS A 1 135 ? -40.719 10.234 35.219 1 42.09 135 LYS A CA 1
ATOM 1087 C C . LYS A 1 135 ? -39.25 10.516 35 1 42.09 135 LYS A C 1
ATOM 1089 O O . LYS A 1 135 ? -38.469 10.672 35.938 1 42.09 135 LYS A O 1
ATOM 1094 N N . SER A 1 136 ? -38.531 9.852 34.062 1 43.31 136 SER A N 1
ATOM 1095 C CA . SER A 1 136 ? -37.188 10.383 33.844 1 43.31 136 SER A CA 1
ATOM 1096 C C . SER A 1 136 ? -37.219 11.875 33.562 1 43.31 136 SER A C 1
ATOM 1098 O O . SER A 1 136 ? -38.188 12.391 33.031 1 43.31 136 SER A O 1
ATOM 1100 N N . SER A 1 137 ? -36.719 12.781 34.438 1 50.16 137 SER A N 1
ATOM 1101 C CA . SER A 1 137 ? -36.562 14.227 34.281 1 50.16 137 SER A CA 1
ATOM 1102 C C . SER A 1 137 ? -36.375 14.578 32.812 1 50.16 137 SER A C 1
ATOM 1104 O O . SER A 1 137 ? -35.812 13.781 32.031 1 50.16 137 SER A O 1
ATOM 1106 N N . PRO A 1 138 ? -37.125 15.523 32.281 1 52.16 138 PRO A N 1
ATOM 1107 C CA . PRO A 1 138 ? -36.938 15.938 30.875 1 52.16 138 PRO A CA 1
ATOM 1108 C C . PRO A 1 138 ? -35.469 16.125 30.5 1 52.16 138 PRO A C 1
ATOM 1110 O O . PRO A 1 138 ? -34.688 16.547 31.344 1 52.16 138 PRO A O 1
ATOM 1113 N N . ILE A 1 139 ? -35.125 15.539 29.469 1 66.31 139 ILE A N 1
ATOM 1114 C CA . ILE A 1 139 ? -33.75 15.664 28.984 1 66.31 139 ILE A CA 1
ATOM 1115 C C . ILE A 1 139 ? -33.438 17.125 28.656 1 66.31 139 ILE A C 1
ATOM 1117 O O . ILE A 1 139 ? -34.156 17.75 27.875 1 66.31 139 ILE A O 1
ATOM 1121 N N . LYS A 1 140 ? -32.656 17.766 29.453 1 67 140 LYS A N 1
ATOM 1122 C CA . LYS A 1 140 ? -32.188 19.109 29.156 1 67 140 LYS A CA 1
ATOM 1123 C C . LYS A 1 140 ? -31.359 19.141 27.875 1 67 140 LYS A C 1
ATOM 1125 O O . LYS A 1 140 ? -30.531 18.25 27.641 1 67 140 LYS A O 1
ATOM 1130 N N . ALA A 1 141 ? -31.734 20.031 27.078 1 73.19 141 ALA A N 1
ATOM 1131 C CA . ALA A 1 141 ? -31.047 20.141 25.797 1 73.19 141 ALA A CA 1
ATOM 1132 C C . ALA A 1 141 ? -29.547 20.328 25.984 1 73.19 141 ALA A C 1
ATOM 1134 O O . ALA A 1 141 ? -28.734 19.703 25.297 1 73.19 141 ALA A O 1
ATOM 1135 N N . MET A 1 142 ? -29.234 21.312 26.969 1 78.38 142 MET A N 1
ATOM 1136 C CA . MET A 1 142 ? -27.812 21.609 27.188 1 78.38 142 MET A CA 1
ATOM 1137 C C . MET A 1 142 ? -27.5 21.656 28.672 1 78.38 142 MET A C 1
ATOM 1139 O O . MET A 1 142 ? -28.328 22.094 29.469 1 78.38 142 MET A O 1
ATOM 1143 N N . GLU A 1 143 ? -26.406 21.062 29.062 1 79.19 143 GLU A N 1
ATOM 1144 C CA . GLU A 1 143 ? -25.922 21.094 30.438 1 79.19 143 GLU A CA 1
ATOM 1145 C C . GLU A 1 143 ? -24.656 21.938 30.547 1 79.19 143 GLU A C 1
ATOM 1147 O O . GLU A 1 143 ? -23.734 21.797 29.734 1 79.19 143 GLU A O 1
ATOM 1152 N N . GLU A 1 144 ? -24.719 22.906 31.375 1 80.62 144 GLU A N 1
ATOM 1153 C CA . GLU A 1 144 ? -23.531 23.734 31.594 1 80.62 144 GLU A CA 1
ATOM 1154 C C . GLU A 1 144 ? -22.375 22.906 32.156 1 80.62 144 GLU A C 1
ATOM 1156 O O . GLU A 1 144 ? -22.594 22.047 33 1 80.62 144 GLU A O 1
ATOM 1161 N N . MET A 1 145 ? -21.281 23.125 31.656 1 85.38 145 MET A N 1
ATOM 1162 C CA . MET A 1 145 ? -20.094 22.391 32.094 1 85.38 145 MET A CA 1
ATOM 1163 C C . MET A 1 145 ? -19.234 23.234 33.031 1 85.38 145 MET A C 1
ATOM 1165 O O . MET A 1 145 ? -19.172 24.453 32.875 1 85.38 145 MET A O 1
ATOM 1169 N N . GLN A 1 146 ? -18.625 22.625 34 1 84.88 146 GLN A N 1
ATOM 1170 C CA . GLN A 1 146 ? -17.703 23.297 34.906 1 84.88 146 GLN A CA 1
ATOM 1171 C C . GLN A 1 146 ? -16.328 23.484 34.25 1 84.88 146 GLN A C 1
ATOM 1173 O O . GLN A 1 146 ? -15.633 22.5 33.969 1 84.88 146 GLN A O 1
ATOM 1178 N N . VAL A 1 147 ? -16.031 24.703 33.906 1 85.12 147 VAL A N 1
ATOM 1179 C CA . VAL A 1 147 ? -14.75 24.984 33.281 1 85.12 147 VAL A CA 1
ATOM 1180 C C . VAL A 1 147 ? -14.328 26.422 33.594 1 85.12 147 VAL A C 1
ATOM 1182 O O . VAL A 1 147 ? -15.172 27.281 33.844 1 85.12 147 VAL A O 1
ATOM 1185 N N . SER A 1 148 ? -13.039 26.594 33.719 1 82.75 148 SER A N 1
ATOM 1186 C CA . SER A 1 148 ? -12.508 27.938 33.906 1 82.75 148 SER A CA 1
ATOM 1187 C C . SER A 1 148 ? -12.672 28.766 32.625 1 82.75 148 SER A C 1
ATOM 1189 O O . SER A 1 148 ? -12.703 28.219 31.516 1 82.75 148 SER A O 1
ATOM 1191 N N . SER A 1 149 ? -12.773 30 32.75 1 83.25 149 SER A N 1
ATOM 1192 C CA . SER A 1 149 ? -12.938 30.906 31.609 1 83.25 149 SER A CA 1
ATOM 1193 C C . SER A 1 149 ? -11.664 30.969 30.766 1 83.25 149 SER A C 1
ATOM 1195 O O . SER A 1 149 ? -10.57 30.734 31.281 1 83.25 149 SER A O 1
ATOM 1197 N N . LEU A 1 150 ? -11.844 31.188 29.594 1 87.94 150 LEU A N 1
ATOM 1198 C CA . LEU A 1 150 ? -10.711 31.297 28.672 1 87.94 150 LEU A CA 1
ATOM 1199 C C . LEU A 1 150 ? -9.969 32.625 28.906 1 87.94 150 LEU A C 1
ATOM 1201 O O . LEU A 1 150 ? -10.586 33.656 29.156 1 87.94 150 LEU A O 1
ATOM 1205 N N . VAL A 1 151 ? -8.68 32.5 28.938 1 86.94 151 VAL A N 1
ATOM 1206 C CA . VAL A 1 151 ? -7.848 33.688 29.125 1 86.94 151 VAL A CA 1
ATOM 1207 C C . VAL A 1 151 ? -7.184 34.062 27.812 1 86.94 151 VAL A C 1
ATOM 1209 O O . VAL A 1 151 ? -6.594 33.219 27.141 1 86.94 151 VAL A O 1
ATOM 1212 N N . GLY A 1 152 ? -7.352 35.344 27.5 1 83.69 152 GLY A N 1
ATOM 1213 C CA . GLY A 1 152 ? -6.66 35.875 26.312 1 83.69 152 GLY A CA 1
ATOM 1214 C C . GLY A 1 152 ? -7.582 36.094 25.141 1 83.69 152 GLY A C 1
ATOM 1215 O O . GLY A 1 152 ? -8.648 35.5 25.047 1 83.69 152 GLY A O 1
ATOM 1216 N N . GLN A 1 153 ? -7.203 36.906 24.188 1 84.44 153 GLN A N 1
ATOM 1217 C CA . GLN A 1 153 ? -7.977 37.25 23 1 84.44 153 GLN A CA 1
ATOM 1218 C C . GLN A 1 153 ? -7.898 36.156 21.938 1 84.44 153 GLN A C 1
ATOM 1220 O O . GLN A 1 153 ? -8.875 35.938 21.219 1 84.44 153 GLN A O 1
ATOM 1225 N N . GLN A 1 154 ? -6.801 35.594 21.922 1 87.31 154 GLN A N 1
ATOM 1226 C CA . GLN A 1 154 ? -6.621 34.562 20.906 1 87.31 154 GLN A CA 1
ATOM 1227 C C . GLN A 1 154 ? -7.527 33.344 21.172 1 87.31 154 GLN A C 1
ATOM 1229 O O . GLN A 1 154 ? -8.102 32.781 20.25 1 87.31 154 GLN A O 1
ATOM 1234 N N . ALA A 1 155 ? -7.625 32.969 22.375 1 87.81 155 ALA A N 1
ATOM 1235 C CA . ALA A 1 155 ? -8.461 31.828 22.75 1 87.81 155 ALA A CA 1
ATOM 1236 C C . ALA A 1 155 ? -9.93 32.094 22.438 1 87.81 155 ALA A C 1
ATOM 1238 O O . ALA A 1 155 ? -10.656 31.219 21.984 1 87.81 155 ALA A O 1
ATOM 1239 N N . THR A 1 156 ? -10.32 33.344 22.688 1 87.81 156 THR A N 1
ATOM 1240 C CA . THR A 1 156 ? -11.703 33.719 22.406 1 87.81 156 THR A CA 1
ATOM 1241 C C . THR A 1 156 ? -11.953 33.781 20.906 1 87.81 156 THR A C 1
ATOM 1243 O O . THR A 1 156 ? -13.016 33.375 20.438 1 87.81 156 THR A O 1
ATOM 1246 N N . SER A 1 157 ? -10.969 34.281 20.25 1 88.88 157 SER A N 1
ATOM 1247 C CA . SER A 1 157 ? -11.094 34.312 18.797 1 88.88 157 SER A CA 1
ATOM 1248 C C . SER A 1 157 ? -11.172 32.938 18.203 1 88.88 157 SER A C 1
ATOM 1250 O O . SER A 1 157 ? -11.961 32.688 17.281 1 88.88 157 SER A O 1
ATOM 1252 N N . ASP A 1 158 ? -10.367 32 18.672 1 89.88 158 ASP A N 1
ATOM 1253 C CA . ASP A 1 158 ? -10.383 30.625 18.203 1 89.88 158 ASP A CA 1
ATOM 1254 C C . ASP A 1 158 ? -11.734 29.969 18.484 1 89.88 158 ASP A C 1
ATOM 1256 O O . ASP A 1 158 ? -12.242 29.203 17.672 1 89.88 158 ASP A O 1
ATOM 1260 N N . MET A 1 159 ? -12.234 30.234 19.625 1 90.12 159 MET A N 1
ATOM 1261 C CA . MET A 1 159 ? -13.531 29.688 19.984 1 90.12 159 MET A CA 1
ATOM 1262 C C . MET A 1 159 ? -14.625 30.188 19.062 1 90.12 159 MET A C 1
ATOM 1264 O O . MET A 1 159 ? -15.508 29.422 18.656 1 90.12 159 MET A O 1
ATOM 1268 N N . MET A 1 160 ? -14.539 31.438 18.688 1 88.81 160 MET A N 1
ATOM 1269 C CA . MET A 1 160 ? -15.539 32 17.797 1 88.81 160 MET A CA 1
ATOM 1270 C C . MET A 1 160 ? -15.43 31.422 16.406 1 88.81 160 MET A C 1
ATOM 1272 O O . MET A 1 160 ? -16.438 31.188 15.734 1 88.81 160 MET A O 1
ATOM 1276 N N . LYS A 1 161 ? -14.242 31.219 16.016 1 90.75 161 LYS A N 1
ATOM 1277 C CA . LYS A 1 161 ? -14.039 30.562 14.734 1 90.75 161 LYS A CA 1
ATOM 1278 C C . LYS A 1 161 ? -14.617 29.156 14.734 1 90.75 161 LYS A C 1
ATOM 1280 O O . LYS A 1 161 ? -15.219 28.719 13.758 1 90.75 161 LYS A O 1
ATOM 1285 N N . LEU A 1 162 ? -14.352 28.422 15.828 1 93.06 162 LEU A N 1
ATOM 1286 C CA . LEU A 1 162 ? -14.883 27.078 15.977 1 93.06 162 LEU A CA 1
ATOM 1287 C C . LEU A 1 162 ? -16.406 27.094 15.961 1 93.06 162 LEU A C 1
ATOM 1289 O O . LEU A 1 162 ? -17.031 26.172 15.43 1 93.06 162 LEU A O 1
ATOM 1293 N N . LEU A 1 163 ? -16.969 28.141 16.531 1 90.56 163 LEU A N 1
ATOM 1294 C CA . LEU A 1 163 ? -18.422 28.281 16.562 1 90.56 163 LEU A CA 1
ATOM 1295 C C . LEU A 1 163 ? -18.969 28.484 15.156 1 90.56 163 LEU A C 1
ATOM 1297 O O . LEU A 1 163 ? -20.016 27.922 14.805 1 90.56 163 LEU A O 1
ATOM 1301 N N . GLU A 1 164 ? -18.281 29.203 14.375 1 90.31 164 GLU A N 1
ATOM 1302 C CA . GLU A 1 164 ? -18.688 29.422 12.992 1 90.31 164 GLU A CA 1
ATOM 1303 C C . GLU A 1 164 ? -18.625 28.141 12.188 1 90.31 164 GLU A C 1
ATOM 1305 O O . GLU A 1 164 ? -19.5 27.875 11.359 1 90.31 164 GLU A O 1
ATOM 1310 N N . ILE A 1 165 ? -17.625 27.375 12.469 1 93.12 165 ILE A N 1
ATOM 1311 C CA . ILE A 1 165 ? -17.469 26.094 11.773 1 93.12 165 ILE A CA 1
ATOM 1312 C C . ILE A 1 165 ? -18.578 25.141 12.18 1 93.12 165 ILE A C 1
ATOM 1314 O O . ILE A 1 165 ? -19.125 24.422 11.344 1 93.12 165 ILE A O 1
ATOM 1318 N N . LEU A 1 166 ? -18.891 25.156 13.398 1 91.19 166 LEU A N 1
ATOM 1319 C CA . LEU A 1 166 ? -19.906 24.266 13.945 1 91.19 166 LEU A CA 1
ATOM 1320 C C . LEU A 1 166 ? -21.281 24.625 13.406 1 91.19 166 LEU A C 1
ATOM 1322 O O . LEU A 1 166 ? -22.125 23.75 13.203 1 91.19 166 LEU A O 1
ATOM 1326 N N . LYS A 1 167 ? -21.516 25.906 13.133 1 87.31 167 LYS A N 1
ATOM 1327 C CA . LYS A 1 167 ? -22.828 26.375 12.688 1 87.31 167 LYS A CA 1
ATOM 1328 C C . LYS A 1 167 ? -23.047 26.062 11.211 1 87.31 167 LYS A C 1
ATOM 1330 O O . LYS A 1 167 ? -24.203 25.969 10.766 1 87.31 167 LYS A O 1
ATOM 1335 N N . SER A 1 168 ? -21.969 25.797 10.562 1 87.44 168 SER A N 1
ATOM 1336 C CA . SER A 1 168 ? -22.109 25.5 9.141 1 87.44 168 SER A CA 1
ATOM 1337 C C . SER A 1 168 ? -22.688 24.094 8.93 1 87.44 168 SER A C 1
ATOM 1339 O O . SER A 1 168 ? -22.219 23.125 9.531 1 87.44 168 SER A O 1
ATOM 1341 N N . ASP A 1 169 ? -23.688 23.891 8.07 1 82.25 169 ASP A N 1
ATOM 1342 C CA . ASP A 1 169 ? -24.359 22.625 7.832 1 82.25 169 ASP A CA 1
ATOM 1343 C C . ASP A 1 169 ? -23.516 21.688 6.973 1 82.25 169 ASP A C 1
ATOM 1345 O O . ASP A 1 169 ? -23.734 20.484 6.941 1 82.25 169 ASP A O 1
ATOM 1349 N N . ASP A 1 170 ? -22.531 22.266 6.422 1 83.69 170 ASP A N 1
ATOM 1350 C CA . ASP A 1 170 ? -21.703 21.469 5.535 1 83.69 170 ASP A CA 1
ATOM 1351 C C . ASP A 1 170 ? -20.703 20.625 6.332 1 83.69 170 ASP A C 1
ATOM 1353 O O . ASP A 1 170 ? -20.188 19.625 5.836 1 83.69 170 ASP A O 1
ATOM 1357 N N . ASN A 1 171 ? -20.5 21.062 7.566 1 89.31 171 ASN A N 1
ATOM 1358 C CA . ASN A 1 171 ? -19.531 20.359 8.398 1 89.31 171 ASN A CA 1
ATOM 1359 C C . ASN A 1 171 ? -20.203 19.391 9.359 1 89.31 171 ASN A C 1
ATOM 1361 O O . ASN A 1 171 ? -20.75 19.781 10.391 1 89.31 171 ASN A O 1
ATOM 1365 N N . LYS A 1 172 ? -20.109 18.156 9.016 1 89.31 172 LYS A N 1
ATOM 1366 C CA . LYS A 1 172 ? -20.75 17.156 9.852 1 89.31 172 LYS A CA 1
ATOM 1367 C C . LYS A 1 172 ? -19.812 16.672 10.953 1 89.31 172 LYS A C 1
ATOM 1369 O O . LYS A 1 172 ? -20.25 16.422 12.078 1 89.31 172 LYS A O 1
ATOM 1374 N N . ARG A 1 173 ? -18.594 16.5 10.656 1 92.62 173 ARG A N 1
ATOM 1375 C CA . ARG A 1 173 ? -17.594 16.031 11.609 1 92.62 173 ARG A CA 1
ATOM 1376 C C . ARG A 1 173 ? -16.453 17.016 11.727 1 92.62 173 ARG A C 1
ATOM 1378 O O . ARG A 1 173 ? -15.82 17.375 10.727 1 92.62 173 ARG A O 1
ATOM 1385 N N . ILE A 1 174 ? -16.234 17.484 12.938 1 95.25 174 ILE A N 1
ATOM 1386 C CA . ILE A 1 174 ? -15.203 18.469 13.188 1 95.25 174 ILE A CA 1
ATOM 1387 C C . ILE A 1 174 ? -14.203 17.922 14.203 1 95.25 174 ILE A C 1
ATOM 1389 O O . ILE A 1 174 ? -14.594 17.375 15.234 1 95.25 174 ILE A O 1
ATOM 1393 N N . GLY A 1 175 ? -12.922 17.984 13.836 1 96 175 GLY A N 1
ATOM 1394 C CA . GLY A 1 175 ? -11.875 17.547 14.75 1 96 175 GLY A CA 1
ATOM 1395 C C . GLY A 1 175 ? -11.023 18.688 15.273 1 96 175 GLY A C 1
ATOM 1396 O O . GLY A 1 175 ? -10.477 19.469 14.492 1 96 175 GLY A O 1
ATOM 1397 N N . VAL A 1 176 ? -11.008 18.859 16.594 1 96.75 176 VAL A N 1
ATOM 1398 C CA . VAL A 1 176 ? -10.133 19.812 17.266 1 96.75 176 VAL A CA 1
ATOM 1399 C C . VAL A 1 176 ? -8.883 19.094 17.781 1 96.75 176 VAL A C 1
ATOM 1401 O O . VAL A 1 176 ? -8.984 18.219 18.641 1 96.75 176 VAL A O 1
ATOM 1404 N N . TRP A 1 177 ? -7.754 19.484 17.234 1 95.75 177 TRP A N 1
ATOM 1405 C CA . TRP A 1 177 ? -6.57 18.75 17.656 1 95.75 177 TRP A CA 1
ATOM 1406 C C . TRP A 1 177 ? -5.418 19.703 17.969 1 95.75 177 TRP A C 1
ATOM 1408 O O . TRP A 1 177 ? -5.477 20.891 17.641 1 95.75 177 TRP A O 1
ATOM 1418 N N . GLY A 1 178 ? -4.461 19.219 18.719 1 94.44 178 GLY A N 1
ATOM 1419 C CA . GLY A 1 178 ? -3.307 19.984 19.156 1 94.44 178 GLY A CA 1
ATOM 1420 C C . GLY A 1 178 ? -2.482 19.281 20.219 1 94.44 178 GLY A C 1
ATOM 1421 O O . GLY A 1 178 ? -2.785 18.156 20.594 1 94.44 178 GLY A O 1
ATOM 1422 N N . LYS A 1 179 ? -1.45 20 20.688 1 94.31 179 LYS A N 1
ATOM 1423 C CA . LYS A 1 179 ? -0.516 19.453 21.672 1 94.31 179 LYS A CA 1
ATOM 1424 C C . LYS A 1 179 ? -1.221 19.141 22.984 1 94.31 179 LYS A C 1
ATOM 1426 O O . LYS A 1 179 ? -2.254 19.75 23.297 1 94.31 179 LYS A O 1
ATOM 1431 N N . GLY A 1 180 ? -0.626 18.188 23.672 1 91.06 180 GLY A N 1
ATOM 1432 C CA . GLY A 1 180 ? -1.132 17.953 25.016 1 91.06 180 GLY A CA 1
ATOM 1433 C C . GLY A 1 180 ? -0.977 19.141 25.938 1 91.06 180 GLY A C 1
ATOM 1434 O O . GLY A 1 180 ? 0.083 19.766 25.969 1 91.06 180 GLY A O 1
ATOM 1435 N N . GLY A 1 181 ? -2.047 19.516 26.594 1 89.94 181 GLY A N 1
ATOM 1436 C CA . GLY A 1 181 ? -2.002 20.609 27.547 1 89.94 181 GLY A CA 1
ATOM 1437 C C . GLY A 1 181 ? -2.262 21.969 26.938 1 89.94 181 GLY A C 1
ATOM 1438 O O . GLY A 1 181 ? -2.127 23 27.594 1 89.94 181 GLY A O 1
ATOM 1439 N N . ILE A 1 182 ? -2.594 21.953 25.672 1 91.56 182 ILE A N 1
ATOM 1440 C CA . ILE A 1 182 ? -2.787 23.219 24.969 1 91.56 182 ILE A CA 1
ATOM 1441 C C . ILE A 1 182 ? -4.152 23.797 25.312 1 91.56 182 ILE A C 1
ATOM 1443 O O . ILE A 1 182 ? -4.41 24.984 25.078 1 91.56 182 ILE A O 1
ATOM 1447 N N . GLY A 1 183 ? -5.094 22.984 25.875 1 91.06 183 GLY A N 1
ATOM 1448 C CA . GLY A 1 183 ? -6.395 23.469 26.297 1 91.06 183 GLY A CA 1
ATOM 1449 C C . GLY A 1 183 ? -7.523 23.078 25.375 1 91.06 183 GLY A C 1
ATOM 1450 O O . GLY A 1 183 ? -8.461 23.844 25.156 1 91.06 183 GLY A O 1
ATOM 1451 N N . LYS A 1 184 ? -7.469 21.953 24.703 1 92.62 184 LYS A N 1
ATOM 1452 C CA . LYS A 1 184 ? -8.508 21.5 23.797 1 92.62 184 LYS A CA 1
ATOM 1453 C C . LYS A 1 184 ? -9.828 21.281 24.531 1 92.62 184 LYS A C 1
ATOM 1455 O O . LYS A 1 184 ? -10.875 21.766 24.109 1 92.62 184 LYS A O 1
ATOM 1460 N N . THR A 1 185 ? -9.75 20.453 25.641 1 91.44 185 THR A N 1
ATOM 1461 C CA . THR A 1 185 ? -10.93 20.156 26.453 1 91.44 185 THR A CA 1
ATOM 1462 C C . THR A 1 185 ? -11.531 21.453 27.016 1 91.44 185 THR A C 1
ATOM 1464 O O . THR A 1 185 ? -12.75 21.641 26.969 1 91.44 185 THR A O 1
ATOM 1467 N N . THR A 1 186 ? -10.664 22.344 27.438 1 91.12 186 THR A N 1
ATOM 1468 C CA . THR A 1 186 ? -11.117 23.609 28 1 91.12 186 THR A CA 1
ATOM 1469 C C . THR A 1 186 ? -11.812 24.453 26.938 1 91.12 186 THR A C 1
ATOM 1471 O O . THR A 1 186 ? -12.852 25.062 27.203 1 91.12 186 THR A O 1
ATOM 1474 N N . SER A 1 187 ? -11.273 24.547 25.797 1 92.75 187 SER A N 1
ATOM 1475 C CA . SER A 1 187 ? -11.844 25.344 24.719 1 92.75 187 SER A CA 1
ATOM 1476 C C . SER A 1 187 ? -13.219 24.812 24.312 1 92.75 187 SER A C 1
ATOM 1478 O O . SER A 1 187 ? -14.148 25.609 24.109 1 92.75 187 SER A O 1
ATOM 1480 N N . VAL A 1 188 ? -13.383 23.5 24.172 1 94.19 188 VAL A N 1
ATOM 1481 C CA . VAL A 1 188 ? -14.641 22.922 23.734 1 94.19 188 VAL A CA 1
ATOM 1482 C C . VAL A 1 188 ? -15.695 23.047 24.828 1 94.19 188 VAL A C 1
ATOM 1484 O O . VAL A 1 188 ? -16.875 23.281 24.531 1 94.19 188 VAL A O 1
ATOM 1487 N N . LYS A 1 189 ? -15.344 22.922 26.141 1 92.56 189 LYS A N 1
ATOM 1488 C CA . LYS A 1 189 ? -16.281 23.125 27.25 1 92.56 189 LYS A CA 1
ATOM 1489 C C . LYS A 1 189 ? -16.812 24.547 27.266 1 92.56 189 LYS A C 1
ATOM 1491 O O . LYS A 1 189 ? -18.016 24.766 27.484 1 92.56 189 LYS A O 1
ATOM 1496 N N . ASN A 1 190 ? -15.914 25.5 27.094 1 91.81 190 ASN A N 1
ATOM 1497 C CA . ASN A 1 190 ? -16.344 26.891 27.031 1 91.81 190 ASN A CA 1
ATOM 1498 C C . ASN A 1 190 ? -17.25 27.141 25.828 1 91.81 190 ASN A C 1
ATOM 1500 O O . ASN A 1 190 ? -18.156 27.969 25.891 1 91.81 190 ASN A O 1
ATOM 1504 N N . LEU A 1 191 ? -16.938 26.5 24.703 1 92.06 191 LEU A N 1
ATOM 1505 C CA . LEU A 1 191 ? -17.781 26.609 23.516 1 92.06 191 LEU A CA 1
ATOM 1506 C C . LEU A 1 191 ? -19.203 26.109 23.812 1 92.06 191 LEU A C 1
ATOM 1508 O O . LEU A 1 191 ? -20.172 26.75 23.406 1 92.06 191 LEU A O 1
ATOM 1512 N N . ILE A 1 192 ? -19.328 24.953 24.484 1 89.94 192 ILE A N 1
ATOM 1513 C CA . ILE A 1 192 ? -20.625 24.391 24.828 1 89.94 192 ILE A CA 1
ATOM 1514 C C . ILE A 1 192 ? -21.375 25.344 25.766 1 89.94 192 ILE A C 1
ATOM 1516 O O . ILE A 1 192 ? -22.578 25.531 25.625 1 89.94 192 ILE A O 1
ATOM 1520 N N . ASN A 1 193 ? -20.641 25.953 26.719 1 87.44 193 ASN A N 1
ATOM 1521 C CA . ASN A 1 193 ? -21.266 26.906 27.625 1 87.44 193 ASN A CA 1
ATOM 1522 C C . ASN A 1 193 ? -21.766 28.141 26.875 1 87.44 193 ASN A C 1
ATOM 1524 O O . ASN A 1 193 ? -22.812 28.688 27.219 1 87.44 193 ASN A O 1
ATOM 1528 N N . HIS A 1 194 ? -21.031 28.531 25.938 1 87 194 HIS A N 1
ATOM 1529 C CA . HIS A 1 194 ? -21.453 29.656 25.125 1 87 194 HIS A CA 1
ATOM 1530 C C . HIS A 1 194 ? -22.703 29.312 24.328 1 87 194 HIS A C 1
ATOM 1532 O O . HIS A 1 194 ? -23.594 30.156 24.141 1 87 194 HIS A O 1
ATOM 1538 N N . LEU A 1 195 ? -22.781 28.109 23.812 1 86.31 195 LEU A N 1
ATOM 1539 C CA . LEU A 1 195 ? -23.938 27.641 23.062 1 86.31 195 LEU A CA 1
ATOM 1540 C C . LEU A 1 195 ? -25.172 27.562 23.969 1 86.31 195 LEU A C 1
ATOM 1542 O O . LEU A 1 195 ? -26.297 27.797 23.516 1 86.31 195 LEU A O 1
ATOM 1546 N N . CYS A 1 196 ? -24.938 27.203 25.172 1 78.5 196 CYS A N 1
ATOM 1547 C CA . CYS A 1 196 ? -26.031 27.125 26.141 1 78.5 196 CYS A CA 1
ATOM 1548 C C . CYS A 1 196 ? -26.641 28.484 26.391 1 78.5 19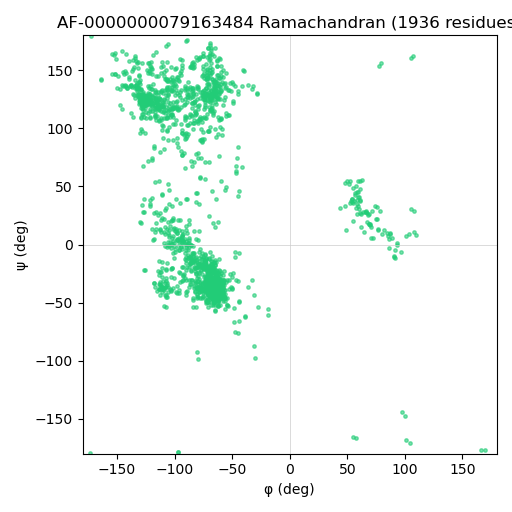6 CYS A C 1
ATOM 1550 O O . CYS A 1 196 ? -27.859 28.609 26.594 1 78.5 196 CYS A O 1
ATOM 1552 N N . ASN A 1 197 ? -25.797 29.5 26.328 1 75.31 197 ASN A N 1
ATOM 1553 C CA . ASN A 1 197 ? -26.25 30.844 26.672 1 75.31 197 ASN A CA 1
ATOM 1554 C C . ASN A 1 197 ? -26.781 31.578 25.438 1 75.31 197 ASN A C 1
ATOM 1556 O O . ASN A 1 197 ? -27.375 32.656 25.562 1 75.31 197 ASN A O 1
ATOM 1560 N N . SER A 1 198 ? -26.484 31 24.344 1 72.31 198 SER A N 1
ATOM 1561 C CA . SER A 1 198 ? -26.922 31.688 23.125 1 72.31 198 SER A CA 1
ATOM 1562 C C . SER A 1 198 ? -28.344 31.281 22.75 1 72.31 198 SER A C 1
ATOM 1564 O O . SER A 1 198 ? -28.719 30.094 22.875 1 72.31 198 SER A O 1
ATOM 1566 N N . SER A 1 199 ? -29.375 32.125 22.859 1 65.44 199 SER A N 1
ATOM 1567 C CA . SER A 1 199 ? -30.75 31.891 22.422 1 65.44 199 SER A CA 1
ATOM 1568 C C . SER A 1 199 ? -30.938 32.312 20.953 1 65.44 199 SER A C 1
ATOM 1570 O O . SER A 1 199 ? -30.5 33.375 20.547 1 65.44 199 SER A O 1
ATOM 1572 N N . PRO A 1 200 ? -31.5 31.359 20 1 65.69 200 PRO A N 1
ATOM 1573 C CA . PRO A 1 200 ? -32.125 30.031 20.062 1 65.69 200 PRO A CA 1
ATOM 1574 C C . PRO A 1 200 ? -31.109 28.906 20.062 1 65.69 200 PRO A C 1
ATOM 1576 O O . PRO A 1 200 ? -30.016 29.047 19.531 1 65.69 200 PRO A O 1
ATOM 1579 N N . ASN A 1 201 ? -31.531 27.844 20.656 1 70.25 201 ASN A N 1
ATOM 1580 C CA . ASN A 1 201 ? -30.688 26.656 20.734 1 70.25 201 ASN A CA 1
ATOM 1581 C C . ASN A 1 201 ? -30.453 26.047 19.359 1 70.25 201 ASN A C 1
ATOM 1583 O O . ASN A 1 201 ? -31.406 25.688 18.672 1 70.25 201 ASN A O 1
ATOM 1587 N N . PHE A 1 202 ? -29.312 26.062 18.938 1 78 202 PHE A N 1
ATOM 1588 C CA . PHE A 1 202 ? -28.938 25.562 17.625 1 78 202 PHE A CA 1
ATOM 1589 C C . PHE A 1 202 ? -29.094 24.047 17.562 1 78 202 PHE A C 1
ATOM 1591 O O . PHE A 1 202 ? -29.375 23.5 16.5 1 78 202 PHE A O 1
ATOM 1598 N N . PHE A 1 203 ? -28.938 23.406 18.75 1 86.75 203 PHE A N 1
ATOM 1599 C CA . PHE A 1 203 ? -28.984 21.938 18.766 1 86.75 203 PHE A CA 1
ATOM 1600 C C . PHE A 1 203 ? -30.078 21.453 19.703 1 86.75 203 PHE A C 1
ATOM 1602 O O . PHE A 1 203 ? -30.453 22.141 20.656 1 86.75 203 PHE A O 1
ATOM 1609 N N . ASN A 1 204 ? -30.562 20.328 19.281 1 80.88 204 ASN A N 1
ATOM 1610 C CA . ASN A 1 204 ? -31.594 19.688 20.109 1 80.88 204 ASN A CA 1
ATOM 1611 C C . ASN A 1 204 ? -31.016 19.234 21.453 1 80.88 204 ASN A C 1
ATOM 1613 O O . ASN A 1 204 ? -31.578 19.531 22.516 1 80.88 204 ASN A O 1
ATOM 1617 N N . ILE A 1 205 ? -29.953 18.5 21.359 1 87.06 205 ILE A N 1
ATOM 1618 C CA . ILE A 1 205 ? -29.266 17.969 22.547 1 87.06 205 ILE A CA 1
ATOM 1619 C C . ILE A 1 205 ? -27.766 17.922 22.281 1 87.06 205 ILE A C 1
ATOM 1621 O O . ILE A 1 205 ? -27.328 17.672 21.156 1 87.06 205 ILE A O 1
ATOM 1625 N N . VAL A 1 206 ? -27.078 18.344 23.344 1 90.44 206 VAL A N 1
ATOM 1626 C CA . VAL A 1 206 ? -25.625 18.188 23.297 1 90.44 206 VAL A CA 1
ATOM 1627 C C . VAL A 1 206 ? -25.203 17.031 24.203 1 90.44 206 VAL A C 1
ATOM 1629 O O . VAL A 1 206 ? -25.5 17.031 25.391 1 90.44 206 VAL A O 1
ATOM 1632 N N . ILE A 1 207 ? -24.516 16.062 23.609 1 92.06 207 ILE A N 1
ATOM 1633 C CA . ILE A 1 207 ? -24.078 14.883 24.344 1 92.06 207 ILE A CA 1
ATOM 1634 C C . ILE A 1 207 ? -22.547 14.922 24.5 1 92.06 207 ILE A C 1
ATOM 1636 O O . ILE A 1 207 ? -21.828 14.922 23.5 1 92.06 207 ILE A O 1
ATOM 1640 N N . TRP A 1 208 ? -22.125 14.969 25.75 1 92.44 208 TRP A N 1
ATOM 1641 C CA . TRP A 1 208 ? -20.688 14.945 26.062 1 92.44 208 TRP A CA 1
ATOM 1642 C C . TRP A 1 208 ? -20.234 13.547 26.438 1 92.44 208 TRP A C 1
ATOM 1644 O O . TRP A 1 208 ? -20.75 12.961 27.391 1 92.44 208 TRP A O 1
ATOM 1654 N N . VAL A 1 209 ? -19.297 12.984 25.656 1 94.12 209 VAL A N 1
ATOM 1655 C CA . VAL A 1 209 ? -18.766 11.656 25.938 1 94.12 209 VAL A CA 1
ATOM 1656 C C . VAL A 1 209 ? -17.266 11.742 26.188 1 94.12 209 VAL A C 1
ATOM 1658 O O . VAL A 1 209 ? -16.516 12.305 25.375 1 94.12 209 VAL A O 1
ATOM 1661 N N . GLN A 1 210 ? -16.828 11.219 27.297 1 92.5 210 GLN A N 1
ATOM 1662 C CA . GLN A 1 210 ? -15.398 11.094 27.594 1 92.5 210 GLN A CA 1
ATOM 1663 C C . GLN A 1 210 ? -14.852 9.75 27.109 1 92.5 210 GLN A C 1
ATOM 1665 O O . GLN A 1 210 ? -15.195 8.703 27.656 1 92.5 210 GLN A O 1
ATOM 1670 N N . VAL A 1 211 ? -14.07 9.578 26.078 1 89 211 VAL A N 1
ATOM 1671 C CA . VAL A 1 211 ? -13.586 8.352 25.469 1 89 211 VAL A CA 1
ATOM 1672 C C . VAL A 1 211 ? -12.305 7.895 26.156 1 89 211 VAL A C 1
ATOM 1674 O O . VAL A 1 211 ? -12.164 6.719 26.516 1 89 211 VAL A O 1
ATOM 1677 N N . SER A 1 212 ? -11.391 8.516 26.609 1 81.94 212 SER A N 1
ATOM 1678 C CA . SER A 1 212 ? -10.117 8.25 27.266 1 81.94 212 SER A CA 1
ATOM 1679 C C . SER A 1 212 ? -9.219 7.379 26.391 1 81.94 212 SER A C 1
ATOM 1681 O O . SER A 1 212 ? -9.562 7.066 25.25 1 81.94 212 SER A O 1
ATOM 1683 N N . ARG A 1 213 ? -8.086 6.758 26.875 1 82.12 213 ARG A N 1
ATOM 1684 C CA . ARG A 1 213 ? -7.016 6.105 26.125 1 82.12 213 ARG A CA 1
ATOM 1685 C C . ARG A 1 213 ? -7.418 4.691 25.719 1 82.12 213 ARG A C 1
ATOM 1687 O O . ARG A 1 213 ? -7.117 4.258 24.594 1 82.12 213 ARG A O 1
ATOM 1694 N N . ASP A 1 214 ? -8.078 4.062 26.547 1 83.12 214 ASP A N 1
ATOM 1695 C CA . ASP A 1 214 ? -8.531 2.713 26.219 1 83.12 214 ASP A CA 1
ATOM 1696 C C . ASP A 1 214 ? -9.945 2.734 25.641 1 83.12 214 ASP A C 1
ATOM 1698 O O . ASP A 1 214 ? -10.922 2.885 26.375 1 83.12 214 ASP A O 1
ATOM 1702 N N . LEU A 1 215 ? -10.047 2.584 24.359 1 84.81 215 LEU A N 1
ATOM 1703 C CA . LEU A 1 215 ? -11.328 2.674 23.672 1 84.81 215 LEU A CA 1
ATOM 1704 C C . LEU A 1 215 ? -12.227 1.5 24.031 1 84.81 215 LEU A C 1
ATOM 1706 O O . LEU A 1 215 ? -11.82 0.342 23.922 1 84.81 215 LEU A O 1
ATOM 1710 N N . ASN A 1 216 ? -13.281 1.767 24.625 1 87.38 216 ASN A N 1
ATOM 1711 C CA . ASN A 1 216 ? -14.344 0.814 24.953 1 87.38 216 ASN A CA 1
ATOM 1712 C C . ASN A 1 216 ? -15.688 1.264 24.406 1 87.38 216 ASN A C 1
ATOM 1714 O O . ASN A 1 216 ? -16.312 2.189 24.938 1 87.38 216 ASN A O 1
ATOM 1718 N N . LEU A 1 217 ? -16.156 0.59 23.406 1 88.19 217 LEU A N 1
ATOM 1719 C CA . LEU A 1 217 ? -17.391 0.973 22.719 1 88.19 217 LEU A CA 1
ATOM 1720 C C . LEU A 1 217 ? -18.578 0.892 23.656 1 88.19 217 LEU A C 1
ATOM 1722 O O . LEU A 1 217 ? -19.5 1.712 23.578 1 88.19 217 LEU A O 1
ATOM 1726 N N . SER A 1 218 ? -18.562 -0.088 24.547 1 87.06 218 SER A N 1
ATOM 1727 C CA . SER A 1 218 ? -19.672 -0.255 25.484 1 87.06 218 SER A CA 1
ATOM 1728 C C . SER A 1 218 ? -19.781 0.937 26.438 1 87.06 218 SER A C 1
ATOM 1730 O O . SER A 1 218 ? -20.891 1.364 26.781 1 87.06 218 SER A O 1
ATOM 1732 N N . MET A 1 219 ? -18.625 1.415 26.797 1 88.19 219 MET A N 1
ATOM 1733 C CA . MET A 1 219 ? -18.625 2.568 27.688 1 88.19 219 MET A CA 1
ATOM 1734 C C . MET A 1 219 ? -19.156 3.811 26.984 1 88.19 219 MET A C 1
ATOM 1736 O O . MET A 1 219 ? -19.859 4.621 27.594 1 88.19 219 MET A O 1
ATOM 1740 N N . ILE A 1 220 ? -18.797 3.992 25.734 1 92.88 220 ILE A N 1
ATOM 1741 C CA . ILE A 1 220 ? -19.281 5.121 24.953 1 92.88 220 ILE A CA 1
ATOM 1742 C C . ILE A 1 220 ? -20.797 5.027 24.766 1 92.88 220 ILE A C 1
ATOM 1744 O O . ILE A 1 220 ? -21.516 6.016 24.969 1 92.88 220 ILE A O 1
ATOM 1748 N N . GLN A 1 221 ? -21.266 3.836 24.469 1 92.06 221 GLN A N 1
ATOM 1749 C CA . GLN A 1 221 ? -22.703 3.607 24.297 1 92.06 221 GLN A CA 1
ATOM 1750 C C . GLN A 1 221 ? -23.469 3.879 25.578 1 92.06 221 GLN A C 1
ATOM 1752 O O . GLN A 1 221 ? -24.547 4.469 25.562 1 92.06 221 GLN A O 1
ATOM 1757 N N . THR A 1 222 ? -22.875 3.432 26.672 1 89.81 222 THR A N 1
ATOM 1758 C CA . THR A 1 222 ? -23.531 3.617 27.969 1 89.81 222 THR A CA 1
ATOM 1759 C C . THR A 1 222 ? -23.672 5.102 28.297 1 89.81 222 THR A C 1
ATOM 1761 O O . THR A 1 222 ? -24.688 5.531 28.828 1 89.81 222 THR A O 1
ATOM 1764 N N . GLN A 1 223 ? -22.656 5.93 28.047 1 90.81 223 GLN A N 1
ATOM 1765 C CA . GLN A 1 223 ? -22.703 7.363 28.312 1 90.81 223 GLN A CA 1
ATOM 1766 C C . GLN A 1 223 ? -23.766 8.039 27.438 1 90.81 223 GLN A C 1
ATOM 1768 O O . GLN A 1 223 ? -24.5 8.906 27.922 1 90.81 223 GLN A O 1
ATOM 1773 N N . ILE A 1 224 ? -23.844 7.625 26.203 1 91.5 224 ILE A N 1
ATOM 1774 C CA . ILE A 1 224 ? -24.828 8.195 25.281 1 91.5 224 ILE A CA 1
ATOM 1775 C C . ILE A 1 224 ? -26.234 7.785 25.719 1 91.5 224 ILE A C 1
ATOM 1777 O O . ILE A 1 224 ? -27.141 8.609 25.75 1 91.5 224 ILE A O 1
ATOM 1781 N N . ALA A 1 225 ? -26.344 6.473 26.094 1 88.81 225 ALA A N 1
ATOM 1782 C CA . ALA A 1 225 ? -27.641 5.949 26.531 1 88.81 225 ALA A CA 1
ATOM 1783 C C . ALA A 1 225 ? -28.125 6.668 27.781 1 88.81 225 ALA A C 1
ATOM 1785 O O . ALA A 1 225 ? -29.312 6.984 27.906 1 88.81 225 ALA A O 1
ATOM 1786 N N . LYS A 1 226 ? -27.25 6.891 28.672 1 84.69 226 LYS A N 1
ATOM 1787 C CA . LYS A 1 226 ? -27.594 7.582 29.906 1 84.69 226 LYS A CA 1
ATOM 1788 C C . LYS A 1 226 ? -28.109 8.992 29.625 1 84.69 226 LYS A C 1
ATOM 1790 O O . LYS A 1 226 ? -29.094 9.438 30.219 1 84.69 226 LYS A O 1
ATOM 1795 N N . ARG A 1 227 ? -27.453 9.688 28.719 1 87.44 227 ARG A N 1
ATOM 1796 C CA . ARG A 1 227 ? -27.844 11.047 28.375 1 87.44 227 ARG A CA 1
ATOM 1797 C C . ARG A 1 227 ? -29.203 11.055 27.656 1 87.44 227 ARG A C 1
ATOM 1799 O O . ARG A 1 227 ? -29.953 12.016 27.766 1 87.44 227 ARG A O 1
ATOM 1806 N N . LEU A 1 228 ? -29.531 9.953 26.922 1 85.31 228 LEU A N 1
ATOM 1807 C CA . LEU A 1 228 ? -30.781 9.852 26.172 1 85.31 228 LEU A CA 1
ATOM 1808 C C . LEU A 1 228 ? -31.859 9.188 27.031 1 85.31 228 LEU A C 1
ATOM 1810 O O . LEU A 1 228 ? -32.969 8.93 26.547 1 85.31 228 LEU A O 1
ATOM 1814 N N . HIS A 1 229 ? -31.547 8.898 28.203 1 78.31 229 HIS A N 1
ATOM 1815 C CA . HIS A 1 229 ? -32.469 8.25 29.141 1 78.31 229 HIS A CA 1
ATOM 1816 C C . HIS A 1 229 ? -32.906 6.891 28.609 1 78.31 229 HIS A C 1
ATOM 1818 O O . HIS A 1 229 ? -34.094 6.574 28.641 1 78.31 229 HIS A O 1
ATOM 1824 N N . LEU A 1 230 ? -31.922 6.164 27.938 1 80.31 230 LEU A N 1
ATOM 1825 C CA . LEU A 1 230 ? -32.156 4.793 27.5 1 80.31 230 LEU A CA 1
ATOM 1826 C C . LEU A 1 230 ? -31.672 3.799 28.562 1 80.31 230 LEU A C 1
ATOM 1828 O O . LEU A 1 230 ? -30.562 3.928 29.078 1 80.31 230 LEU A O 1
ATOM 1832 N N . LYS A 1 231 ? -32.531 2.957 28.984 1 75.81 231 LYS A N 1
ATOM 1833 C CA . LYS A 1 231 ? -32.156 1.958 29.984 1 75.81 231 LYS A CA 1
ATOM 1834 C C . LYS A 1 231 ? -31.297 0.855 29.359 1 75.81 231 LYS A C 1
ATOM 1836 O O . LYS A 1 231 ? -31.672 0.262 28.344 1 75.81 231 LYS A O 1
ATOM 1841 N N . VAL A 1 232 ? -30.062 0.789 29.844 1 78.81 232 VAL A N 1
ATOM 1842 C CA . VAL A 1 232 ? -29.172 -0.264 29.375 1 78.81 232 VAL A CA 1
ATOM 1843 C C . VAL A 1 232 ? -29.406 -1.536 30.188 1 78.81 232 VAL A C 1
ATOM 1845 O O . VAL A 1 232 ? -29.297 -1.524 31.422 1 78.81 232 VAL A O 1
ATOM 1848 N N . GLU A 1 233 ? -29.859 -2.564 29.422 1 69.31 233 GLU A N 1
ATOM 1849 C CA . GLU A 1 233 ? -30.141 -3.836 30.078 1 69.31 233 GLU A CA 1
ATOM 1850 C C . GLU A 1 233 ? -28.938 -4.777 30 1 69.31 233 GLU A C 1
ATOM 1852 O O . GLU A 1 233 ? -28.062 -4.609 29.156 1 69.31 233 GLU A O 1
ATOM 1857 N N . ALA A 1 234 ? -28.734 -5.59 31.031 1 62.47 234 ALA A N 1
ATOM 1858 C CA . ALA A 1 234 ? -27.625 -6.543 31.125 1 62.47 234 ALA A CA 1
ATOM 1859 C C . ALA A 1 234 ? -27.547 -7.43 29.891 1 62.47 234 ALA A C 1
ATOM 1861 O O . ALA A 1 234 ? -26.469 -7.859 29.484 1 62.47 234 ALA A O 1
ATOM 1862 N N . GLY A 1 235 ? -28.578 -7.66 29.188 1 60.62 235 GLY A N 1
ATOM 1863 C CA . GLY A 1 235 ? -28.578 -8.547 28.031 1 60.62 235 GLY A CA 1
ATOM 1864 C C . GLY A 1 235 ? -28.406 -7.812 26.719 1 60.62 235 GLY A C 1
ATOM 1865 O O . GLY A 1 235 ? -28.406 -8.43 25.656 1 60.62 235 GLY A O 1
ATOM 1866 N N . ASP A 1 236 ? -28.031 -6.547 26.828 1 70.44 236 ASP A N 1
ATOM 1867 C CA . ASP A 1 236 ? -27.922 -5.777 25.594 1 70.44 236 ASP A CA 1
ATOM 1868 C C . ASP A 1 236 ? -26.578 -6.027 24.906 1 70.44 236 ASP A C 1
ATOM 1870 O O . ASP A 1 236 ? -25.531 -6.02 25.562 1 70.44 236 ASP A O 1
ATOM 1874 N N . THR A 1 237 ? -26.656 -6.504 23.734 1 73.25 237 THR A N 1
ATOM 1875 C CA . THR A 1 237 ? -25.438 -6.57 22.938 1 73.25 237 THR A CA 1
ATOM 1876 C C . THR A 1 237 ? -25.094 -5.199 22.375 1 73.25 237 THR A C 1
ATOM 1878 O O . THR A 1 237 ? -25.922 -4.297 22.359 1 73.25 237 THR A O 1
ATOM 1881 N N . THR A 1 238 ? -23.859 -5.055 21.984 1 78.81 238 THR A N 1
ATOM 1882 C CA . THR A 1 238 ? -23.406 -3.797 21.391 1 78.81 238 THR A CA 1
ATOM 1883 C C . THR A 1 238 ? -24.219 -3.457 20.156 1 78.81 238 THR A C 1
ATOM 1885 O O . THR A 1 238 ? -24.516 -2.289 19.891 1 78.81 238 THR A O 1
ATOM 1888 N N . HIS A 1 239 ? -24.625 -4.41 19.484 1 74.5 239 HIS A N 1
ATOM 1889 C CA . HIS A 1 239 ? -25.375 -4.18 18.266 1 74.5 239 HIS A CA 1
ATOM 1890 C C . HIS A 1 239 ? -26.812 -3.734 18.562 1 74.5 239 HIS A C 1
ATOM 1892 O O . HIS A 1 239 ? -27.328 -2.824 17.922 1 74.5 239 HIS A O 1
ATOM 1898 N N . SER A 1 240 ? -27.406 -4.426 19.5 1 74.31 240 SER A N 1
ATOM 1899 C CA . SER A 1 240 ? -28.781 -4.074 19.844 1 74.31 240 SER A CA 1
ATOM 1900 C C . SER A 1 240 ? -28.859 -2.668 20.422 1 74.31 240 SER A C 1
ATOM 1902 O O . SER A 1 240 ? -29.797 -1.921 20.125 1 74.31 240 SER A O 1
ATOM 1904 N N . LEU A 1 241 ? -27.922 -2.439 21.281 1 82.12 241 LEU A N 1
ATOM 1905 C CA . LEU A 1 241 ? -27.891 -1.108 21.891 1 82.12 241 LEU A CA 1
ATOM 1906 C C . LEU A 1 241 ? -27.656 -0.041 20.828 1 82.12 241 LEU A C 1
ATOM 1908 O O . LEU A 1 241 ? -28.203 1.062 20.906 1 82.12 241 LEU A O 1
ATOM 1912 N N . ALA A 1 242 ? -26.812 -0.316 19.859 1 85 242 ALA A N 1
ATOM 1913 C CA . ALA A 1 242 ? -26.531 0.623 18.781 1 85 242 ALA A CA 1
ATOM 1914 C C . ALA A 1 242 ? -27.812 0.939 18 1 85 242 ALA A C 1
ATOM 1916 O O . ALA A 1 242 ? -28.047 2.092 17.641 1 85 242 ALA A O 1
ATOM 1917 N N . ASN A 1 243 ? -28.578 0.015 17.781 1 76.56 243 ASN A N 1
ATOM 1918 C CA . ASN A 1 243 ? -29.828 0.213 17.047 1 76.56 243 ASN A CA 1
ATOM 1919 C C . ASN A 1 243 ? -30.828 1.033 17.859 1 76.56 243 ASN A C 1
ATOM 1921 O O . ASN A 1 243 ? -31.547 1.867 17.312 1 76.56 243 ASN A O 1
ATOM 1925 N N . ARG A 1 244 ? -30.891 0.747 19.156 1 79.44 244 ARG A N 1
ATOM 1926 C CA . ARG A 1 244 ? -31.797 1.508 20.016 1 79.44 244 ARG A CA 1
ATOM 1927 C C . ARG A 1 244 ? -31.391 2.977 20.078 1 79.44 244 ARG A C 1
ATOM 1929 O O . ARG A 1 244 ? -32.25 3.865 20.047 1 79.44 244 ARG A O 1
ATOM 1936 N N . ILE A 1 245 ? -30.125 3.154 20.172 1 85.38 245 ILE A N 1
ATOM 1937 C CA . ILE A 1 245 ? -29.594 4.516 20.203 1 85.38 245 ILE A CA 1
ATOM 1938 C C . ILE A 1 245 ? -29.938 5.227 18.906 1 85.38 245 ILE A C 1
ATOM 1940 O O . ILE A 1 245 ? -30.422 6.367 18.906 1 85.38 245 ILE A O 1
ATOM 1944 N N . LEU A 1 246 ? -29.734 4.582 17.828 1 83.62 246 LEU A N 1
ATOM 1945 C CA . LEU A 1 246 ? -30 5.164 16.531 1 83.62 246 LEU A CA 1
ATOM 1946 C C . LEU A 1 246 ? -31.469 5.547 16.391 1 83.62 246 LEU A C 1
ATOM 1948 O O . LEU A 1 246 ? -31.797 6.629 15.898 1 83.62 246 LEU A O 1
ATOM 1952 N N . ARG A 1 247 ? -32.312 4.703 16.766 1 77.38 247 ARG A N 1
ATOM 1953 C CA . ARG A 1 247 ? -33.719 4.957 16.688 1 77.38 247 ARG A CA 1
ATOM 1954 C C . ARG A 1 247 ? -34.125 6.168 17.531 1 77.38 247 ARG A C 1
ATOM 1956 O O . ARG A 1 247 ? -34.906 7 17.094 1 77.38 247 ARG A O 1
ATOM 1963 N N . ARG A 1 248 ? -33.562 6.164 18.688 1 78.31 248 ARG A N 1
ATOM 1964 C CA . ARG A 1 248 ? -33.875 7.273 19.594 1 78.31 248 ARG A CA 1
ATOM 1965 C C . ARG A 1 248 ? -33.375 8.594 19.016 1 78.31 248 ARG A C 1
ATOM 1967 O O . ARG A 1 248 ? -34.062 9.625 19.141 1 78.31 248 ARG A O 1
ATOM 1974 N N . LEU A 1 249 ? -32.281 8.594 18.516 1 84.06 249 LEU A N 1
ATOM 1975 C CA . LEU A 1 249 ? -31.688 9.797 17.922 1 84.06 249 LEU A CA 1
ATOM 1976 C C . LEU A 1 249 ? -32.531 10.281 16.75 1 84.06 249 LEU A C 1
ATOM 1978 O O . LEU A 1 249 ? -32.812 11.477 16.641 1 84.06 249 LEU A O 1
ATOM 1982 N N . LYS A 1 250 ? -32.906 9.445 15.891 1 79 250 LYS A N 1
ATOM 1983 C CA . LYS A 1 250 ? -33.719 9.82 14.719 1 79 250 LYS A CA 1
ATOM 1984 C C . LYS A 1 250 ? -35.062 10.367 15.133 1 79 250 LYS A C 1
ATOM 1986 O O . LYS A 1 250 ? -35.562 11.344 14.547 1 79 250 LYS A O 1
ATOM 1991 N N . MET A 1 251 ? -35.625 9.703 16.078 1 73.19 251 MET A N 1
ATOM 1992 C CA . MET A 1 251 ? -36.906 10.141 16.562 1 73.19 251 MET A CA 1
ATOM 1993 C C . MET A 1 251 ? -36.844 11.562 17.109 1 73.19 251 MET A C 1
ATOM 1995 O O . MET A 1 251 ? -37.75 12.375 16.875 1 73.19 251 MET A O 1
ATOM 1999 N N . ARG A 1 252 ? -35.875 11.828 17.734 1 74.44 252 ARG A N 1
ATOM 2000 C CA . ARG A 1 252 ? -35.719 13.148 18.344 1 74.44 252 ARG A CA 1
ATOM 2001 C C . ARG A 1 252 ? -35.469 14.211 17.266 1 74.44 252 ARG A C 1
ATOM 2003 O O . ARG A 1 252 ? -36 15.32 17.359 1 74.44 252 ARG A O 1
ATOM 2010 N N . VAL A 1 253 ? -34.688 13.898 16.344 1 81.19 253 VAL A N 1
ATOM 2011 C CA . VAL A 1 253 ? -34.375 14.844 15.273 1 81.19 253 VAL A CA 1
ATOM 2012 C C . VAL A 1 253 ? -35.625 15.102 14.438 1 81.19 253 VAL A C 1
ATOM 2014 O O . VAL A 1 253 ? -35.844 16.234 13.984 1 81.19 253 VAL A O 1
ATOM 2017 N N . GLU A 1 254 ? -36.281 14.023 14.25 1 72.94 254 GLU A N 1
ATOM 2018 C CA . GLU A 1 254 ? -37.531 14.172 13.477 1 72.94 254 GLU A CA 1
ATOM 2019 C C . GLU A 1 254 ? -38.531 15.008 14.234 1 72.94 254 GLU A C 1
ATOM 2021 O O . GLU A 1 254 ? -39.281 15.789 13.633 1 72.94 254 GLU A O 1
ATOM 2026 N N . ALA A 1 255 ? -38.562 14.836 15.438 1 63.5 255 ALA A N 1
ATOM 2027 C CA . ALA A 1 255 ? -39.531 15.539 16.281 1 63.5 255 ALA A CA 1
ATOM 2028 C C . ALA A 1 255 ? -39.156 17.016 16.391 1 63.5 255 ALA A C 1
ATOM 2030 O O . ALA A 1 255 ? -40.031 17.875 16.375 1 63.5 255 ALA A O 1
ATOM 2031 N N . THR A 1 256 ? -37.969 17.375 16.5 1 66.19 256 THR A N 1
ATOM 2032 C CA . THR A 1 256 ? -37.531 18.75 16.781 1 66.19 256 THR A CA 1
ATOM 2033 C C . THR A 1 256 ? -37.031 19.422 15.523 1 66.19 256 THR A C 1
ATOM 2035 O O . THR A 1 256 ? -36.906 20.656 15.477 1 66.19 256 THR A O 1
ATOM 2038 N N . ARG A 1 257 ? -36.656 18.734 14.5 1 72.06 257 ARG A N 1
ATOM 2039 C CA . ARG A 1 257 ? -36.094 19.219 13.25 1 72.06 257 ARG A CA 1
ATOM 2040 C C . ARG A 1 257 ? -34.75 19.891 13.492 1 72.06 257 ARG A C 1
ATOM 2042 O O . ARG A 1 257 ? -34.344 20.781 12.742 1 72.06 257 ARG A O 1
ATOM 2049 N N . ARG A 1 258 ? -34.219 19.734 14.68 1 79.25 258 ARG A N 1
ATOM 2050 C CA . ARG A 1 258 ? -32.875 20.219 15 1 79.25 258 ARG A CA 1
ATOM 2051 C C . ARG A 1 258 ? -31.891 19.062 15.133 1 79.25 258 ARG A C 1
ATOM 2053 O O . ARG A 1 258 ? -32.25 17.984 15.617 1 79.25 258 ARG A O 1
ATOM 2060 N N . LYS A 1 259 ? -30.688 19.344 14.828 1 87.38 259 LYS A N 1
ATOM 2061 C CA . LYS A 1 259 ? -29.656 18.312 14.859 1 87.38 259 LYS A CA 1
ATOM 2062 C C . LYS A 1 259 ? -29.141 18.094 16.281 1 87.38 259 LYS A C 1
ATOM 2064 O O . LYS A 1 259 ? -29.328 18.953 17.156 1 87.38 259 LYS A O 1
ATOM 2069 N N . ILE A 1 260 ? -28.5 16.953 16.516 1 90.56 260 ILE A N 1
ATOM 2070 C CA . ILE A 1 260 ? -27.875 16.594 17.797 1 90.56 260 ILE A CA 1
ATOM 2071 C C . ILE A 1 260 ? -26.375 16.781 17.703 1 90.56 260 ILE A C 1
ATOM 2073 O O . ILE A 1 260 ? -25.766 16.484 16.672 1 90.56 260 ILE A O 1
ATOM 2077 N N . LEU A 1 261 ? -25.797 17.391 18.75 1 92.5 261 LEU A N 1
ATOM 2078 C CA . LEU A 1 261 ? -24.344 17.562 18.781 1 92.5 261 LEU A CA 1
ATOM 2079 C C . LEU A 1 261 ? -23.703 16.531 19.703 1 92.5 261 LEU A C 1
ATOM 2081 O O . LEU A 1 261 ? -24.016 16.469 20.891 1 92.5 261 LEU A O 1
ATOM 2085 N N . LEU A 1 262 ? -22.906 15.695 19.109 1 93.75 262 LEU A N 1
ATOM 2086 C CA . LEU A 1 262 ? -22.141 14.711 19.875 1 93.75 262 LEU A CA 1
ATOM 2087 C C . LEU A 1 262 ? -20.688 15.156 20.047 1 93.75 262 LEU A C 1
ATOM 2089 O O . LEU A 1 262 ? -19.984 15.352 19.062 1 93.75 262 LEU A O 1
ATOM 2093 N N . VAL A 1 263 ? -20.266 15.344 21.281 1 94.88 263 VAL A N 1
ATOM 2094 C CA . VAL A 1 263 ? -18.906 15.75 21.578 1 94.88 263 VAL A CA 1
ATOM 2095 C C . VAL A 1 263 ? -18.109 14.57 22.125 1 94.88 263 VAL A C 1
ATOM 2097 O O . VAL A 1 263 ? -18.484 14 23.172 1 94.88 263 VAL A O 1
ATOM 2100 N N . LEU A 1 264 ? -17.109 14.164 21.406 1 95.5 264 LEU A N 1
ATOM 2101 C CA . LEU A 1 264 ? -16.203 13.109 21.844 1 95.5 264 LEU A CA 1
ATOM 2102 C C . LEU A 1 264 ? -14.883 13.695 22.344 1 95.5 264 LEU A C 1
ATOM 2104 O O . LEU A 1 264 ? -14.055 14.141 21.531 1 95.5 264 LEU A O 1
ATOM 2108 N N . ASP A 1 265 ? -14.617 13.586 23.641 1 94.38 265 ASP A N 1
ATOM 2109 C CA . ASP A 1 265 ? -13.461 14.25 24.219 1 94.38 265 ASP A CA 1
ATOM 2110 C C . ASP A 1 265 ? -12.305 13.273 24.406 1 94.38 265 ASP A C 1
ATOM 2112 O O . ASP A 1 265 ? -12.508 12.133 24.828 1 94.38 265 ASP A O 1
ATOM 2116 N N . ASP A 1 266 ? -11.117 13.711 24.094 1 93.81 266 ASP A N 1
ATOM 2117 C CA . ASP A 1 266 ? -9.852 13.016 24.328 1 93.81 266 ASP A CA 1
ATOM 2118 C C . ASP A 1 266 ? -9.812 11.68 23.594 1 93.81 266 ASP A C 1
ATOM 2120 O O . ASP A 1 266 ? -9.57 10.641 24.203 1 93.81 266 ASP A O 1
ATOM 2124 N N . VAL A 1 267 ? -10.047 11.734 22.312 1 95.12 267 VAL A N 1
ATOM 2125 C CA . VAL A 1 267 ? -10.086 10.539 21.469 1 95.12 267 VAL A CA 1
ATOM 2126 C C . VAL A 1 267 ? -8.664 10.164 21.047 1 95.12 267 VAL A C 1
ATOM 2128 O O . VAL A 1 267 ? -7.926 10.992 20.516 1 95.12 267 VAL A O 1
ATOM 2131 N N . TRP A 1 268 ? -8.258 8.914 21.25 1 91.38 268 TRP A N 1
ATOM 2132 C CA . TRP A 1 268 ? -6.898 8.477 20.953 1 91.38 268 TRP A CA 1
ATOM 2133 C C . TRP A 1 268 ? -6.887 7.516 19.766 1 91.38 268 TRP A C 1
ATOM 2135 O O . TRP A 1 268 ? -5.844 7.309 19.141 1 91.38 268 TRP A O 1
ATOM 2145 N N . GLU A 1 269 ? -8.031 6.926 19.484 1 89.5 269 GLU A N 1
ATOM 2146 C CA . GLU A 1 269 ? -8.164 5.98 18.391 1 89.5 269 GLU A CA 1
ATOM 2147 C C . GLU A 1 269 ? -9.477 6.18 17.641 1 89.5 269 GLU A C 1
ATOM 2149 O O . GLU A 1 269 ? -10.422 6.766 18.172 1 89.5 269 GLU A O 1
ATOM 2154 N N . LYS A 1 270 ? -9.469 5.711 16.406 1 88.38 270 LYS A N 1
ATOM 2155 C CA . LYS A 1 270 ? -10.68 5.809 15.594 1 88.38 270 LYS A CA 1
ATOM 2156 C C . LYS A 1 270 ? -11.852 5.09 16.266 1 88.38 270 LYS A C 1
ATOM 2158 O O . LYS A 1 270 ? -11.672 4.008 16.828 1 88.38 270 LYS A O 1
ATOM 2163 N N . ILE A 1 271 ? -12.977 5.664 16.203 1 90.19 271 ILE A N 1
ATOM 2164 C CA . ILE A 1 271 ? -14.188 5.105 16.797 1 90.19 271 ILE A CA 1
ATOM 2165 C C . ILE A 1 271 ? -15.133 4.641 15.703 1 90.19 271 ILE A C 1
ATOM 2167 O O . ILE A 1 271 ? -15.352 5.355 14.719 1 90.19 271 ILE A O 1
ATOM 2171 N N . ASP A 1 272 ? -15.602 3.48 15.82 1 86.56 272 ASP A N 1
ATOM 2172 C CA . ASP A 1 272 ? -16.625 2.986 14.914 1 86.56 272 ASP A CA 1
ATOM 2173 C C . ASP A 1 272 ? -17.984 3.6 15.242 1 86.56 272 ASP A C 1
ATOM 2175 O O . ASP A 1 272 ? -18.75 3.053 16.047 1 86.56 272 ASP A O 1
ATOM 2179 N N . LEU A 1 273 ? -18.328 4.605 14.555 1 87.44 273 LEU A N 1
ATOM 2180 C CA . LEU A 1 273 ? -19.547 5.355 14.852 1 87.44 273 LEU A CA 1
ATOM 2181 C C . LEU A 1 273 ? -20.781 4.516 14.57 1 87.44 273 LEU A C 1
ATOM 2183 O O . LEU A 1 273 ? -21.781 4.629 15.273 1 87.44 273 LEU A O 1
ATOM 2187 N N . ASP A 1 274 ? -20.719 3.691 13.57 1 80.31 274 ASP A N 1
ATOM 2188 C CA . ASP A 1 274 ? -21.844 2.812 13.281 1 80.31 274 ASP A CA 1
ATOM 2189 C C . ASP A 1 274 ? -22.062 1.81 14.414 1 80.31 274 ASP A C 1
ATOM 2191 O O . ASP A 1 274 ? -23.203 1.482 14.75 1 80.31 274 ASP A O 1
ATOM 2195 N N . GLY A 1 275 ? -20.969 1.421 14.93 1 82.44 275 GLY A N 1
ATOM 2196 C CA . GLY A 1 275 ? -21.047 0.494 16.047 1 82.44 275 GLY A CA 1
ATOM 2197 C C . GLY A 1 275 ? -21.609 1.125 17.312 1 82.44 275 GLY A C 1
ATOM 2198 O O . GLY A 1 275 ? -22.156 0.43 18.172 1 82.44 275 GLY A O 1
ATOM 2199 N N . VAL A 1 276 ? -21.469 2.414 17.391 1 87.38 276 VAL A N 1
ATOM 2200 C CA . VAL A 1 276 ? -21.984 3.15 18.547 1 87.38 276 VAL A CA 1
ATOM 2201 C C . VAL A 1 276 ? -23.453 3.48 18.312 1 87.38 276 VAL A C 1
ATOM 2203 O O . VAL A 1 276 ? -24.219 3.643 19.281 1 87.38 276 VAL A O 1
ATOM 2206 N N . GLY A 1 277 ? -23.922 3.506 17.141 1 84.62 277 GLY A N 1
ATOM 2207 C CA . GLY A 1 277 ? -25.297 3.824 16.797 1 84.62 277 GLY A CA 1
ATOM 2208 C C . GLY A 1 277 ? -25.453 5.184 16.141 1 84.62 277 GLY A C 1
ATOM 2209 O O . GLY A 1 277 ? -26.547 5.738 16.109 1 84.62 277 GLY A O 1
ATOM 2210 N N . ILE A 1 278 ? -24.312 5.762 15.781 1 86.5 278 ILE A N 1
ATOM 2211 C CA . ILE A 1 278 ? -24.344 7.059 15.109 1 86.5 278 ILE A CA 1
ATOM 2212 C C . ILE A 1 278 ? -24.219 6.863 13.602 1 86.5 278 ILE A C 1
ATOM 2214 O O . ILE A 1 278 ? -23.25 6.285 13.117 1 86.5 278 ILE A O 1
ATOM 2218 N N . PRO A 1 279 ? -25.188 7.246 12.93 1 75.31 279 PRO A N 1
ATOM 2219 C CA . PRO A 1 279 ? -25.172 6.984 11.484 1 75.31 279 PRO A CA 1
ATOM 2220 C C . PRO A 1 279 ? -24.078 7.75 10.758 1 75.31 279 PRO A C 1
ATOM 2222 O O . PRO A 1 279 ? -23.844 8.93 11.047 1 75.31 279 PRO A O 1
ATOM 2225 N N . SER A 1 280 ? -23.281 7.109 9.906 1 64.06 280 SER A N 1
ATOM 2226 C CA . SER A 1 280 ? -22.203 7.723 9.148 1 64.06 280 SER A CA 1
ATOM 2227 C C . SER A 1 280 ? -22.734 8.625 8.039 1 64.06 280 SER A C 1
ATOM 2229 O O . SER A 1 280 ? -22.125 9.633 7.699 1 64.06 280 SER A O 1
ATOM 2231 N N . ARG A 1 281 ? -23.938 8.234 7.402 1 57.44 281 ARG A N 1
ATOM 2232 C CA . ARG A 1 281 ? -24.453 8.938 6.23 1 57.44 281 ARG A CA 1
ATOM 2233 C C . ARG A 1 281 ? -25.375 10.07 6.633 1 57.44 281 ARG A C 1
ATOM 2235 O O . ARG A 1 281 ? -25.469 11.086 5.938 1 57.44 281 ARG A O 1
ATOM 2242 N N . ASP A 1 282 ? -26.25 9.828 7.66 1 58.62 282 ASP A N 1
ATOM 2243 C CA . ASP A 1 282 ? -27.406 10.695 7.871 1 58.62 282 ASP A CA 1
ATOM 2244 C C . ASP A 1 282 ? -27.047 11.898 8.734 1 58.62 282 ASP A C 1
ATOM 2246 O O . ASP A 1 282 ? -26.172 11.805 9.602 1 58.62 282 ASP A O 1
ATOM 2250 N N . SER A 1 283 ? -27.5 13.023 8.32 1 64.12 283 SER A N 1
ATOM 2251 C CA . SER A 1 283 ? -27.406 14.422 8.727 1 64.12 283 SER A CA 1
ATOM 2252 C C . SER A 1 283 ? -28 14.641 10.117 1 64.12 283 SER A C 1
ATOM 2254 O O . SER A 1 283 ? -28.188 15.773 10.539 1 64.12 283 SER A O 1
ATOM 2256 N N . CYS A 1 284 ? -28.125 13.453 10.914 1 76.88 284 CYS A N 1
ATOM 2257 C CA . CYS A 1 284 ? -28.859 13.742 12.156 1 76.88 284 CYS A CA 1
ATOM 2258 C C . CYS A 1 284 ? -27.906 14.273 13.227 1 76.88 284 CYS A C 1
ATOM 2260 O O . CYS A 1 284 ? -28.312 15.062 14.086 1 76.88 284 CYS A O 1
ATOM 2262 N N . CYS A 1 285 ? -26.656 13.82 13.164 1 87.19 285 CYS A N 1
ATOM 2263 C CA . CYS A 1 285 ? -25.766 14.195 14.258 1 87.19 285 CYS A CA 1
ATOM 2264 C C . CYS A 1 285 ? -24.531 14.93 13.734 1 87.19 285 CYS A C 1
ATOM 2266 O O . CYS A 1 285 ? -24.047 14.625 12.641 1 87.19 285 CYS A O 1
ATOM 2268 N N . LYS A 1 286 ? -24.234 15.984 14.414 1 90.94 286 LYS A N 1
ATOM 2269 C CA . LYS A 1 286 ? -22.953 16.641 14.234 1 90.94 286 LYS A CA 1
ATOM 2270 C C . LYS A 1 286 ? -21.938 16.156 15.266 1 90.94 286 LYS A C 1
ATOM 2272 O O . LYS A 1 286 ? -22.266 15.977 16.438 1 90.94 286 LYS A O 1
ATOM 2277 N N . ILE A 1 287 ? -20.781 15.844 14.82 1 94.19 287 ILE A N 1
ATOM 2278 C CA . ILE A 1 287 ? -19.797 15.258 15.711 1 94.19 287 ILE A CA 1
ATOM 2279 C C . ILE A 1 287 ? -18.625 16.219 15.906 1 94.19 287 ILE A C 1
ATOM 2281 O O . ILE A 1 287 ? -18.109 16.781 14.938 1 94.19 287 ILE A O 1
ATOM 2285 N N . LEU A 1 288 ? -18.297 16.531 17.141 1 95.31 288 LEU A N 1
ATOM 2286 C CA . LEU A 1 288 ? -17.141 17.328 17.531 1 95.31 288 LEU A CA 1
ATOM 2287 C C . LEU A 1 288 ? -16.188 16.5 18.391 1 95.31 288 LEU A C 1
ATOM 2289 O O . LEU A 1 288 ? -16.562 15.984 19.438 1 95.31 288 LEU A O 1
ATOM 2293 N N . LEU A 1 289 ? -14.969 16.297 17.891 1 96.38 289 LEU A N 1
ATOM 2294 C CA . LEU A 1 289 ? -14.039 15.477 18.672 1 96.38 289 LEU A CA 1
ATOM 2295 C C . LEU A 1 289 ? -12.781 16.266 19.016 1 96.38 289 LEU A C 1
ATOM 2297 O O . LEU A 1 289 ? -12.383 17.156 18.266 1 96.38 289 LEU A O 1
ATOM 2301 N N . THR A 1 290 ? -12.188 15.984 20.188 1 96.19 290 THR A N 1
ATOM 2302 C CA . THR A 1 290 ? -10.891 16.531 20.594 1 96.19 290 THR A CA 1
ATOM 2303 C C . THR A 1 290 ? -9.836 15.43 20.641 1 96.19 290 THR A C 1
ATOM 2305 O O . THR A 1 290 ? -10.094 14.328 21.109 1 96.19 290 THR A O 1
ATOM 2308 N N . THR A 1 291 ? -8.727 15.68 20.062 1 95.56 291 THR A N 1
ATOM 2309 C CA . THR A 1 291 ? -7.68 14.664 20 1 95.56 291 THR A CA 1
ATOM 2310 C C . THR A 1 291 ? -6.297 15.305 19.953 1 95.56 291 THR A C 1
ATOM 2312 O O . THR A 1 291 ? -6.172 16.5 19.672 1 95.56 291 THR A O 1
ATOM 2315 N N . ARG A 1 292 ? -5.281 14.484 20.328 1 93.75 292 ARG A N 1
ATOM 2316 C CA . ARG A 1 292 ? -3.887 14.914 20.25 1 93.75 292 ARG A CA 1
ATOM 2317 C C . ARG A 1 292 ? -3.238 14.445 18.953 1 93.75 292 ARG A C 1
ATOM 2319 O O . ARG A 1 292 ? -2.109 14.828 18.641 1 93.75 292 ARG A O 1
ATOM 2326 N N . SER A 1 293 ? -3.996 13.719 18.266 1 92.25 293 SER A N 1
ATOM 2327 C CA . SER A 1 293 ? -3.408 13.086 17.094 1 92.25 293 SER A CA 1
ATOM 2328 C C . SER A 1 293 ? -4.219 13.383 15.844 1 92.25 293 SER A C 1
ATOM 2330 O O . SER A 1 293 ? -5.434 13.188 15.82 1 92.25 293 SER A O 1
ATOM 2332 N N . PHE A 1 294 ? -3.533 13.875 14.797 1 92.88 294 PHE A N 1
ATOM 2333 C CA . PHE A 1 294 ? -4.199 14.148 13.523 1 92.88 294 PHE A CA 1
ATOM 2334 C C . PHE A 1 294 ? -4.605 12.852 12.836 1 92.88 294 PHE A C 1
ATOM 2336 O O . PHE A 1 294 ? -5.516 12.852 12 1 92.88 294 PHE A O 1
ATOM 2343 N N . ASP A 1 295 ? -3.955 11.789 13.148 1 89.19 295 ASP A N 1
ATOM 2344 C CA . ASP A 1 295 ? -4.293 10.484 12.586 1 89.19 295 ASP A CA 1
ATOM 2345 C C . ASP A 1 295 ? -5.723 10.086 12.938 1 89.19 295 ASP A C 1
ATOM 2347 O O . ASP A 1 295 ? -6.395 9.406 12.164 1 89.19 295 ASP A O 1
ATOM 2351 N N . VAL A 1 296 ? -6.109 10.406 14.102 1 91.75 296 VAL A N 1
ATOM 2352 C CA . VAL A 1 296 ? -7.469 10.117 14.539 1 91.75 296 VAL A CA 1
ATOM 2353 C C . VAL A 1 296 ? -8.461 10.883 13.672 1 91.75 296 VAL A C 1
ATOM 2355 O O . VAL A 1 296 ? -9.508 10.352 13.289 1 91.75 296 VAL A O 1
ATOM 2358 N N . CYS A 1 297 ? -8.133 12.117 13.367 1 92.56 297 CYS A N 1
ATOM 2359 C CA . CYS A 1 297 ? -8.992 12.93 12.508 1 92.56 297 CYS A CA 1
ATOM 2360 C C . CYS A 1 297 ? -9.133 12.289 11.125 1 92.56 297 CYS A C 1
ATOM 2362 O O . CYS A 1 297 ? -10.227 12.273 10.555 1 92.56 297 CYS A O 1
ATOM 2364 N N . ARG A 1 298 ? -8.023 11.781 10.688 1 88.62 298 ARG A N 1
ATOM 2365 C CA . ARG A 1 298 ? -8.047 11.109 9.391 1 88.62 298 ARG A CA 1
ATOM 2366 C C . ARG A 1 298 ? -8.922 9.859 9.438 1 88.62 298 ARG A C 1
ATOM 2368 O O . ARG A 1 298 ? -9.766 9.656 8.57 1 88.62 298 ARG A O 1
ATOM 2375 N N . GLY A 1 299 ? -8.688 9.094 10.422 1 86.31 299 GLY A N 1
ATOM 2376 C CA . GLY A 1 299 ? -9.43 7.852 10.57 1 86.31 299 GLY A CA 1
ATOM 2377 C C . GLY A 1 299 ? -10.93 8.062 10.703 1 86.31 299 GLY A C 1
ATOM 2378 O O . GLY A 1 299 ? -11.719 7.242 10.242 1 86.31 299 GLY A O 1
ATOM 2379 N N . MET A 1 300 ? -11.25 9.148 11.328 1 89.69 300 MET A N 1
ATOM 2380 C CA . MET A 1 300 ? -12.664 9.469 11.547 1 89.69 300 MET A CA 1
ATOM 2381 C C . MET A 1 300 ? -13.242 10.195 10.336 1 89.69 300 MET A C 1
ATOM 2383 O O . MET A 1 300 ? -14.43 10.547 10.328 1 89.69 300 MET A O 1
ATOM 2387 N N . SER A 1 301 ? -12.461 10.461 9.281 1 87.19 301 SER A N 1
ATOM 2388 C CA . SER A 1 301 ? -12.875 11.156 8.07 1 87.19 301 SER A CA 1
ATOM 2389 C C . SER A 1 301 ? -13.562 12.477 8.406 1 87.19 301 SER A C 1
ATOM 2391 O O . SER A 1 301 ? -14.68 12.734 7.953 1 87.19 301 SER A O 1
ATOM 2393 N N . VAL A 1 302 ? -12.914 13.289 9.203 1 91.25 302 VAL A N 1
ATOM 2394 C CA . VAL A 1 302 ? -13.469 14.578 9.609 1 91.25 302 VAL A CA 1
ATOM 2395 C C . VAL A 1 302 ? -13.523 15.516 8.398 1 91.25 302 VAL A C 1
ATOM 2397 O O . VAL A 1 302 ? -12.688 15.43 7.5 1 91.25 302 VAL A O 1
ATOM 2400 N N . ASP A 1 303 ? -14.492 16.359 8.367 1 89.31 303 ASP A N 1
ATOM 2401 C CA . ASP A 1 303 ? -14.664 17.312 7.277 1 89.31 303 ASP A CA 1
ATOM 2402 C C . ASP A 1 303 ? -13.719 18.5 7.445 1 89.31 303 ASP A C 1
ATOM 2404 O O . ASP A 1 303 ? -13.148 18.984 6.465 1 89.31 303 ASP A O 1
ATOM 2408 N N . VAL A 1 304 ? -13.633 18.922 8.727 1 92.88 304 VAL A N 1
ATOM 2409 C CA . VAL A 1 304 ? -12.758 20.047 9.031 1 92.88 304 VAL A CA 1
ATOM 2410 C C . VAL A 1 304 ? -11.898 19.719 10.25 1 92.88 304 VAL A C 1
ATOM 2412 O O . VAL A 1 304 ? -12.406 19.219 11.258 1 92.88 304 VAL A O 1
ATOM 2415 N N . SER A 1 305 ? -10.656 19.922 10.062 1 93 305 SER A N 1
ATOM 2416 C CA . SER A 1 305 ? -9.727 19.781 11.18 1 93 305 SER A CA 1
ATOM 2417 C C . SER A 1 305 ? -9.266 21.156 11.688 1 93 305 SER A C 1
ATOM 2419 O O . SER A 1 305 ? -8.719 21.953 10.93 1 93 305 SER A O 1
ATOM 2421 N N . PHE A 1 306 ? -9.547 21.422 12.914 1 94.69 306 PHE A N 1
ATOM 2422 C CA . PHE A 1 306 ? -9.203 22.688 13.539 1 94.69 306 PHE A CA 1
ATOM 2423 C C . PHE A 1 306 ? -8.031 22.516 14.508 1 94.69 306 PHE A C 1
ATOM 2425 O O . PHE A 1 306 ? -8.18 21.906 15.57 1 94.69 306 PHE A O 1
ATOM 2432 N N . GLN A 1 307 ? -6.883 23.047 14.125 1 93 307 GLN A N 1
ATOM 2433 C CA . GLN A 1 307 ? -5.715 22.969 15 1 93 307 GLN A CA 1
ATOM 2434 C C . GLN A 1 307 ? -5.668 24.156 15.961 1 93 307 GLN A C 1
ATOM 2436 O O . GLN A 1 307 ? -5.758 25.312 15.539 1 93 307 GLN A O 1
ATOM 2441 N N . LEU A 1 308 ? -5.516 23.828 17.219 1 92.81 308 LEU A N 1
ATOM 2442 C CA . LEU A 1 308 ? -5.375 24.891 18.219 1 92.81 308 LEU A CA 1
ATOM 2443 C C . LEU A 1 308 ? -3.949 25.438 18.219 1 92.81 308 LEU A C 1
ATOM 2445 O O . LEU A 1 308 ? -2.986 24.672 18.172 1 92.81 308 LEU A O 1
ATOM 2449 N N . ASN A 1 309 ? -3.863 26.734 18.234 1 88.38 309 ASN A N 1
ATOM 2450 C CA . ASN A 1 309 ? -2.553 27.375 18.219 1 88.38 309 ASN A CA 1
ATOM 2451 C C . ASN A 1 309 ? -2.072 27.688 19.641 1 88.38 309 ASN A C 1
ATOM 2453 O O . ASN A 1 309 ? -2.879 27.797 20.562 1 88.38 309 ASN A O 1
ATOM 2457 N N . LEU A 1 310 ? -0.761 27.844 19.734 1 92.06 310 LEU A N 1
ATOM 2458 C CA . LEU A 1 310 ? -0.144 28.266 21 1 92.06 310 LEU A CA 1
ATOM 2459 C C . LEU A 1 310 ? -0.505 29.703 21.328 1 92.06 310 LEU A C 1
ATOM 2461 O O . LEU A 1 310 ? -0.89 30.469 20.453 1 92.06 310 LEU A O 1
ATOM 2465 N N . MET A 1 311 ? -0.417 29.953 22.625 1 92.62 311 MET A N 1
ATOM 2466 C CA . MET A 1 311 ? -0.766 31.297 23.078 1 92.62 311 MET A CA 1
ATOM 2467 C C . MET A 1 311 ? 0.261 32.312 22.609 1 92.62 311 MET A C 1
ATOM 2469 O O . MET A 1 311 ? 1.451 32 22.516 1 92.62 311 MET A O 1
ATOM 2473 N N . SER A 1 312 ? -0.267 33.5 22.328 1 91.25 312 SER A N 1
ATOM 2474 C CA . SER A 1 312 ? 0.64 34.594 22.047 1 91.25 312 SER A CA 1
ATOM 2475 C C . SER A 1 312 ? 1.396 35.031 23.297 1 91.25 312 SER A C 1
ATOM 2477 O O . SER A 1 312 ? 1.016 34.656 24.422 1 91.25 312 SER A O 1
ATOM 2479 N N . GLU A 1 313 ? 2.438 35.781 23.172 1 90.69 313 GLU A N 1
ATOM 2480 C CA . GLU A 1 313 ? 3.248 36.219 24.312 1 90.69 313 GLU A CA 1
ATOM 2481 C C . GLU A 1 313 ? 2.424 37.062 25.297 1 90.69 313 GLU A C 1
ATOM 2483 O O . GLU A 1 313 ? 2.557 36.906 26.5 1 90.69 313 GLU A O 1
ATOM 2488 N N . ASP A 1 314 ? 1.55 37.875 24.703 1 90.94 314 ASP A N 1
ATOM 2489 C CA . ASP A 1 314 ? 0.716 38.719 25.547 1 90.94 314 ASP A CA 1
ATOM 2490 C C . ASP A 1 314 ? -0.304 37.875 26.312 1 90.94 314 ASP A C 1
ATOM 2492 O O . ASP A 1 314 ? -0.525 38.094 27.516 1 90.94 314 ASP A O 1
ATOM 2496 N N . ASP A 1 315 ? -0.879 37 25.703 1 93 315 ASP A N 1
ATOM 2497 C CA . ASP A 1 315 ? -1.867 36.156 26.359 1 93 315 ASP A CA 1
ATOM 2498 C C . ASP A 1 315 ? -1.214 35.25 27.391 1 93 315 ASP A C 1
ATOM 2500 O O . ASP A 1 315 ? -1.806 34.969 28.438 1 93 315 ASP A O 1
ATOM 2504 N N . ALA A 1 316 ? -0.06 34.75 27.047 1 94.62 316 ALA A N 1
ATOM 2505 C CA . ALA A 1 316 ? 0.677 33.906 27.984 1 94.62 316 ALA A CA 1
ATOM 2506 C C . ALA A 1 316 ? 1.005 34.688 29.266 1 94.62 316 ALA A C 1
ATOM 2508 O O . ALA A 1 316 ? 0.896 34.125 30.375 1 94.62 316 ALA A O 1
ATOM 2509 N N . TRP A 1 317 ? 1.39 35.906 29.062 1 92.69 317 TRP A N 1
ATOM 2510 C CA . TRP A 1 317 ? 1.695 36.75 30.219 1 92.69 317 TRP A CA 1
ATOM 2511 C C . TRP A 1 317 ? 0.454 36.969 31.078 1 92.69 317 TRP A C 1
ATOM 2513 O O . TRP A 1 317 ? 0.521 36.906 32.312 1 92.69 317 TRP A O 1
ATOM 2523 N N . ASN A 1 318 ? -0.667 37.25 30.438 1 91.56 318 ASN A N 1
ATOM 2524 C CA . ASN A 1 318 ? -1.914 37.469 31.156 1 91.56 318 ASN A CA 1
ATOM 2525 C C . ASN A 1 318 ? -2.326 36.219 31.953 1 91.56 318 ASN A C 1
ATOM 2527 O O . ASN A 1 318 ? -2.801 36.344 33.094 1 91.56 318 ASN A O 1
ATOM 2531 N N . LEU A 1 319 ? -2.145 35.125 31.359 1 93.25 319 LEU A N 1
ATOM 2532 C CA . LEU A 1 319 ? -2.469 33.875 32.062 1 93.25 319 LEU A CA 1
ATOM 2533 C C . LEU A 1 319 ? -1.546 33.688 33.25 1 93.25 319 LEU A C 1
ATOM 2535 O O . LEU A 1 319 ? -1.983 33.219 34.312 1 93.25 319 LEU A O 1
ATOM 2539 N N . PHE A 1 320 ? -0.285 34 33.031 1 94.19 320 PHE A N 1
ATOM 2540 C CA . PHE A 1 320 ? 0.696 33.844 34.094 1 94.19 320 PHE A CA 1
ATOM 2541 C C . PHE A 1 320 ? 0.379 34.781 35.25 1 94.19 320 PHE A C 1
ATOM 2543 O O . PHE A 1 320 ? 0.452 34.375 36.438 1 94.19 320 PHE A O 1
ATOM 2550 N N . VAL A 1 321 ? -0.048 36 34.938 1 92 321 VAL A N 1
ATOM 2551 C CA . VAL A 1 321 ? -0.386 37 35.938 1 92 321 VAL A CA 1
ATOM 2552 C C . VAL A 1 321 ? -1.592 36.531 36.75 1 92 321 VAL A C 1
ATOM 2554 O O . VAL A 1 321 ? -1.625 36.719 38 1 92 321 VAL A O 1
ATOM 2557 N N . GLN A 1 322 ? -2.512 36 36.094 1 89.44 322 GLN A N 1
ATOM 2558 C CA . GLN A 1 322 ? -3.709 35.5 36.75 1 89.44 322 GLN A CA 1
ATOM 2559 C C . GLN A 1 322 ? -3.377 34.344 37.688 1 89.44 322 GLN A C 1
ATOM 2561 O O . GLN A 1 322 ? -4.02 34.188 38.75 1 89.44 322 GLN A O 1
ATOM 2566 N N . SER A 1 323 ? -2.457 33.562 37.344 1 90.44 323 SER A N 1
ATOM 2567 C CA . SER A 1 323 ? -2.119 32.375 38.125 1 90.44 323 SER A CA 1
ATOM 2568 C C . SER A 1 323 ? -1.238 32.719 39.312 1 90.44 323 SER A C 1
ATOM 2570 O O . SER A 1 323 ? -1.345 32.094 40.375 1 90.44 323 SER A O 1
ATOM 2572 N N . VAL A 1 324 ? -0.241 33.594 39.125 1 90.81 324 VAL A N 1
ATOM 2573 C CA . VAL A 1 324 ? 0.719 33.969 40.156 1 90.81 324 VAL A CA 1
ATOM 2574 C C . VAL A 1 324 ? 0.075 34.938 41.156 1 90.81 324 VAL A C 1
ATOM 2576 O O . VAL A 1 324 ? 0.279 34.812 42.375 1 90.81 324 VAL A O 1
ATOM 2579 N N . GLY A 1 325 ? -0.627 35.938 40.719 1 86.25 325 GLY A N 1
ATOM 2580 C CA . GLY A 1 325 ? -1.267 36.906 41.594 1 86.25 325 GLY A CA 1
ATOM 2581 C C . GLY A 1 325 ? -0.475 38.219 41.719 1 86.25 325 GLY A C 1
ATOM 2582 O O . GLY A 1 325 ? 0.259 38.594 40.812 1 86.25 325 GLY A O 1
ATOM 2583 N N . SER A 1 326 ? -0.517 38.906 42.875 1 84.81 326 SER A N 1
ATOM 2584 C CA . SER A 1 326 ? -0.076 40.281 43.062 1 84.81 326 SER A CA 1
ATOM 2585 C C . SER A 1 326 ? 1.427 40.344 43.312 1 84.81 326 SER A C 1
ATOM 2587 O O . SER A 1 326 ? 2.031 41.406 43.188 1 84.81 326 SER A O 1
ATOM 2589 N N . VAL A 1 327 ? 2.045 39.219 43.469 1 88.44 327 VAL A N 1
ATOM 2590 C CA . VAL A 1 327 ? 3.467 39.188 43.781 1 88.44 327 VAL A CA 1
ATOM 2591 C C . VAL A 1 327 ? 4.281 39.719 42.594 1 88.44 327 VAL A C 1
ATOM 2593 O O . VAL A 1 327 ? 5.402 40.188 42.781 1 88.44 327 VAL A O 1
ATOM 2596 N N . LEU A 1 328 ? 3.758 39.688 41.406 1 88.19 328 LEU A N 1
ATOM 2597 C CA . LEU A 1 328 ? 4.465 40.031 40.156 1 88.19 328 LEU A CA 1
ATOM 2598 C C . LEU A 1 328 ? 4.785 41.531 40.125 1 88.19 328 LEU A C 1
ATOM 2600 O O . LEU A 1 328 ? 5.703 41.938 39.438 1 88.19 328 LEU A O 1
ATOM 2604 N N . TYR A 1 329 ? 4.055 42.312 41.031 1 83.69 329 TYR A N 1
ATOM 2605 C CA . TYR A 1 329 ? 4.215 43.75 40.969 1 83.69 329 TYR A CA 1
ATOM 2606 C C . TYR A 1 329 ? 5.297 44.219 41.938 1 83.69 329 TYR A C 1
ATOM 2608 O O . TYR A 1 329 ? 5.629 45.406 42 1 83.69 329 TYR A O 1
ATOM 2616 N N . LEU A 1 330 ? 5.906 43.219 42.625 1 86.19 330 LEU A N 1
ATOM 2617 C CA . LEU A 1 330 ? 7.035 43.562 43.5 1 86.19 330 LEU A CA 1
ATOM 2618 C C . LEU A 1 330 ? 8.289 43.844 42.656 1 86.19 330 LEU A C 1
ATOM 2620 O O . LEU A 1 330 ? 8.422 43.375 41.531 1 86.19 330 LEU A O 1
ATOM 2624 N N . ASP A 1 331 ? 9.125 44.656 43.281 1 83.25 331 ASP A N 1
ATOM 2625 C CA . ASP A 1 331 ? 10.32 45.125 42.562 1 83.25 331 ASP A CA 1
ATOM 2626 C C . ASP A 1 331 ? 11.281 43.969 42.312 1 83.25 331 ASP A C 1
ATOM 2628 O O . ASP A 1 331 ? 11.555 43.156 43.219 1 83.25 331 ASP A O 1
ATOM 2632 N N . GLY A 1 332 ? 11.734 43.75 41.094 1 86.38 332 GLY A N 1
ATOM 2633 C CA . GLY A 1 332 ? 12.773 42.781 40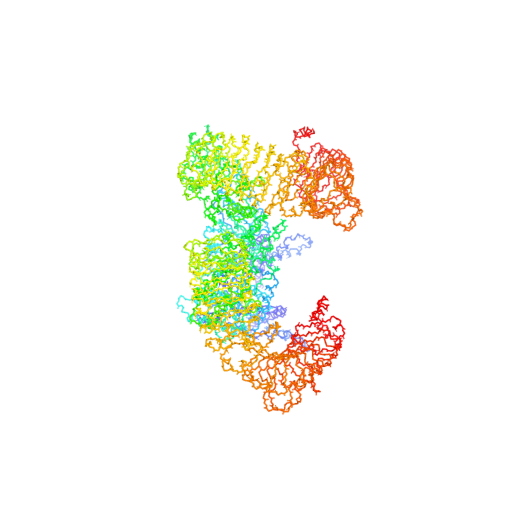.719 1 86.38 332 GLY A CA 1
ATOM 2634 C C . GLY A 1 332 ? 12.227 41.469 40.219 1 86.38 332 GLY A C 1
ATOM 2635 O O . GLY A 1 332 ? 12.977 40.625 39.75 1 86.38 332 GLY A O 1
ATOM 2636 N N . ILE A 1 333 ? 10.953 41.25 40.281 1 91.06 333 ILE A N 1
ATOM 2637 C CA . ILE A 1 333 ? 10.383 39.938 39.969 1 91.06 333 ILE A CA 1
ATOM 2638 C C . ILE A 1 333 ? 9.906 39.906 38.5 1 91.06 333 ILE A C 1
ATOM 2640 O O . ILE A 1 333 ? 9.898 38.844 37.875 1 91.06 333 ILE A O 1
ATOM 2644 N N . GLN A 1 334 ? 9.617 40.969 37.875 1 89.75 334 GLN A N 1
ATOM 2645 C CA . GLN A 1 334 ? 8.984 41.031 36.562 1 89.75 334 GLN A CA 1
ATOM 2646 C C . GLN A 1 334 ? 9.938 40.531 35.469 1 89.75 334 GLN A C 1
ATOM 2648 O O . GLN A 1 334 ? 9.516 39.844 34.562 1 89.75 334 GLN A O 1
ATOM 2653 N N . SER A 1 335 ? 11.133 40.938 35.625 1 89.69 335 SER A N 1
ATOM 2654 C CA . SER A 1 335 ? 12.078 40.562 34.562 1 89.69 335 SER A CA 1
ATOM 2655 C C . SER A 1 335 ? 12.281 39.062 34.5 1 89.69 335 SER A C 1
ATOM 2657 O O . SER A 1 335 ? 12.086 38.438 33.469 1 89.69 335 SER A O 1
ATOM 2659 N N . PRO A 1 336 ? 12.703 38.438 35.656 1 90.5 336 PRO A N 1
ATOM 2660 C CA . PRO A 1 336 ? 12.805 37 35.594 1 90.5 336 PRO A CA 1
ATOM 2661 C C . PRO A 1 336 ? 11.477 36.312 35.281 1 90.5 336 PRO A C 1
ATOM 2663 O O . PRO A 1 336 ? 11.461 35.25 34.656 1 90.5 336 PRO A O 1
ATOM 2666 N N . ALA A 1 337 ? 10.43 36.875 35.688 1 92.62 337 ALA A N 1
ATOM 2667 C CA . ALA A 1 337 ? 9.109 36.312 35.406 1 92.62 337 ALA A CA 1
ATOM 2668 C C . ALA A 1 337 ? 8.836 36.312 33.906 1 92.62 337 ALA A C 1
ATOM 2670 O O . ALA A 1 337 ? 8.281 35.344 33.375 1 92.62 337 ALA A O 1
ATOM 2671 N N . ARG A 1 338 ? 9.148 37.312 33.219 1 91.81 338 ARG A N 1
ATOM 2672 C CA . ARG A 1 338 ? 8.945 37.375 31.766 1 91.81 338 ARG A CA 1
ATOM 2673 C C . ARG A 1 338 ? 9.797 36.344 31.031 1 91.81 338 ARG A C 1
ATOM 2675 O O . ARG A 1 338 ? 9.375 35.781 30.031 1 91.81 338 ARG A O 1
ATOM 2682 N N . LYS A 1 339 ? 10.945 36.094 31.594 1 90 339 LYS A N 1
ATOM 2683 C CA . LYS A 1 339 ? 11.82 35.094 31 1 90 339 LYS A CA 1
ATOM 2684 C C . LYS A 1 339 ? 11.258 33.688 31.203 1 90 339 LYS A C 1
ATOM 2686 O O . LYS A 1 339 ? 11.367 32.844 30.312 1 90 339 LYS A O 1
ATOM 2691 N N . ILE A 1 340 ? 10.727 33.5 32.312 1 89.88 340 ILE A N 1
ATOM 2692 C CA . ILE A 1 340 ? 10.109 32.219 32.594 1 89.88 340 ILE A CA 1
ATOM 2693 C C . ILE A 1 340 ? 8.953 31.969 31.641 1 89.88 340 ILE A C 1
ATOM 2695 O O . ILE A 1 340 ? 8.836 30.891 31.062 1 89.88 340 ILE A O 1
ATOM 2699 N N . VAL A 1 341 ? 8.141 32.969 31.453 1 92.38 341 VAL A N 1
ATOM 2700 C CA . VAL A 1 341 ? 6.977 32.844 30.578 1 92.38 341 VAL A CA 1
ATOM 2701 C C . VAL A 1 341 ? 7.43 32.625 29.141 1 92.38 341 VAL A C 1
ATOM 2703 O O . VAL A 1 341 ? 6.848 31.828 28.406 1 92.38 341 VAL A O 1
ATOM 2706 N N . ALA A 1 342 ? 8.398 33.312 28.781 1 90.62 342 ALA A N 1
ATOM 2707 C CA . ALA A 1 342 ? 8.914 33.188 27.422 1 90.62 342 ALA A CA 1
ATOM 2708 C C . ALA A 1 342 ? 9.453 31.766 27.172 1 90.62 342 ALA A C 1
ATOM 2710 O O . ALA A 1 342 ? 9.352 31.25 26.062 1 90.62 342 ALA A O 1
ATOM 2711 N N . SER A 1 343 ? 9.977 31.156 28.188 1 88.44 343 SER A N 1
ATOM 2712 C CA . SER A 1 343 ? 10.562 29.828 28.062 1 88.44 343 SER A CA 1
ATOM 2713 C C . SER A 1 343 ? 9.492 28.75 27.922 1 88.44 343 SER A C 1
ATOM 2715 O O . SER A 1 343 ? 9.773 27.625 27.5 1 88.44 343 SER A O 1
ATOM 2717 N N . CYS A 1 344 ? 8.305 29.047 28.297 1 91.81 344 CYS A N 1
ATOM 2718 C CA . CYS A 1 344 ? 7.207 28.094 28.172 1 91.81 344 CYS A CA 1
ATOM 2719 C C . CYS A 1 344 ? 6.656 28.078 26.75 1 91.81 344 CYS A C 1
ATOM 2721 O O . CYS A 1 344 ? 5.941 27.156 26.375 1 91.81 344 CYS A O 1
ATOM 2723 N N . ARG A 1 345 ? 6.988 29.062 25.953 1 90.88 345 ARG A N 1
ATOM 2724 C CA . ARG A 1 345 ? 6.676 29.156 24.531 1 90.88 345 ARG A CA 1
ATOM 2725 C C . ARG A 1 345 ? 5.176 29 24.297 1 90.88 345 ARG A C 1
ATOM 2727 O O . ARG A 1 345 ? 4.758 28.234 23.438 1 90.88 345 ARG A O 1
ATOM 2734 N N . GLY A 1 346 ? 4.363 29.547 25.141 1 92.44 346 GLY A N 1
ATOM 2735 C CA . GLY A 1 346 ? 2.939 29.688 24.906 1 92.44 346 GLY A CA 1
ATOM 2736 C C . GLY A 1 346 ? 2.135 28.469 25.266 1 92.44 346 GLY A C 1
ATOM 2737 O O . GLY A 1 346 ? 0.963 28.344 24.906 1 92.44 346 GLY A O 1
ATOM 2738 N N . LEU A 1 347 ? 2.648 27.438 25.938 1 93.88 347 LEU A N 1
ATOM 2739 C CA . LEU A 1 347 ? 1.893 26.266 26.375 1 93.88 347 LEU A CA 1
ATOM 2740 C C . LEU A 1 347 ? 1.14 26.547 27.672 1 93.88 347 LEU A C 1
ATOM 2742 O O . LEU A 1 347 ? 1.751 26.672 28.734 1 93.88 347 LEU A O 1
ATOM 2746 N N . PRO A 1 348 ? -0.168 26.578 27.609 1 92.94 348 PRO A N 1
ATOM 2747 C CA . PRO A 1 348 ? -0.969 27.016 28.75 1 92.94 348 PRO A CA 1
ATOM 2748 C C . PRO A 1 348 ? -0.755 26.125 29.984 1 92.94 348 PRO A C 1
ATOM 2750 O O . PRO A 1 348 ? -0.672 26.641 31.109 1 92.94 348 PRO A O 1
ATOM 2753 N N . LEU A 1 349 ? -0.696 24.828 29.844 1 91.94 349 LEU A N 1
ATOM 2754 C CA . LEU A 1 349 ? -0.527 23.922 30.969 1 91.94 349 LEU A CA 1
ATOM 2755 C C . LEU A 1 349 ? 0.742 24.25 31.75 1 91.94 349 LEU A C 1
ATOM 2757 O O . LEU A 1 349 ? 0.729 24.281 32.969 1 91.94 349 LEU A O 1
ATOM 2761 N N . ALA A 1 350 ? 1.826 24.469 31.031 1 92 350 ALA A N 1
ATOM 2762 C CA . ALA A 1 350 ? 3.1 24.797 31.672 1 92 350 ALA A CA 1
ATOM 2763 C C . ALA A 1 350 ? 3.045 26.172 32.344 1 92 350 ALA A C 1
ATOM 2765 O O . ALA A 1 350 ? 3.535 26.328 33.469 1 92 350 ALA A O 1
ATOM 2766 N N . ILE A 1 351 ? 2.42 27.156 31.734 1 92.19 351 ILE A N 1
ATOM 2767 C CA . ILE A 1 351 ? 2.334 28.516 32.25 1 92.19 351 ILE A CA 1
ATOM 2768 C C . ILE A 1 351 ? 1.498 28.531 33.531 1 92.19 351 ILE A C 1
ATOM 2770 O O . ILE A 1 351 ? 1.908 29.109 34.531 1 92.19 351 ILE A O 1
ATOM 2774 N N . LYS A 1 352 ? 0.377 27.906 33.5 1 90.81 352 LYS A N 1
ATOM 2775 C CA . LYS A 1 352 ? -0.53 27.875 34.656 1 90.81 352 LYS A CA 1
ATOM 2776 C C . LYS A 1 352 ? 0.098 27.141 35.812 1 90.81 352 LYS A C 1
ATOM 2778 O O . LYS A 1 352 ? 0.002 27.609 36.969 1 90.81 352 LYS A O 1
ATOM 2783 N N . THR A 1 353 ? 0.666 26 35.562 1 90.12 353 THR A N 1
ATOM 2784 C CA . THR A 1 353 ? 1.247 25.203 36.625 1 90.12 353 THR A CA 1
ATOM 2785 C C . THR A 1 353 ? 2.432 25.922 37.25 1 90.12 353 THR A C 1
ATOM 2787 O O . THR A 1 353 ? 2.568 25.938 38.5 1 90.12 353 THR A O 1
ATOM 2790 N N . LEU A 1 354 ? 3.326 26.5 36.438 1 88.94 354 LEU A N 1
ATOM 2791 C CA . LEU A 1 354 ? 4.465 27.25 36.969 1 88.94 354 LEU A CA 1
ATOM 2792 C C . LEU A 1 354 ? 4.004 28.5 37.719 1 88.94 354 LEU A C 1
ATOM 2794 O O . LEU A 1 354 ? 4.582 28.844 38.75 1 88.94 354 LEU A O 1
ATOM 2798 N N . GLY A 1 355 ? 3.053 29.172 37.156 1 89.5 355 GLY A N 1
ATOM 2799 C CA . GLY A 1 355 ? 2.496 30.328 37.844 1 89.5 355 GLY A CA 1
ATOM 2800 C C . GLY A 1 355 ? 1.947 30 39.219 1 89.5 355 GLY A C 1
ATOM 2801 O O . GLY A 1 355 ? 2.219 30.703 40.188 1 89.5 355 GLY A O 1
ATOM 2802 N N . LYS A 1 356 ? 1.237 28.938 39.312 1 88.56 356 LYS A N 1
ATOM 2803 C CA . LYS A 1 356 ? 0.663 28.516 40.594 1 88.56 356 LYS A CA 1
ATOM 2804 C C . LYS A 1 356 ? 1.754 28.109 41.594 1 88.56 356 LYS A C 1
ATOM 2806 O O . LYS A 1 356 ? 1.615 28.328 42.781 1 88.56 356 LYS A O 1
ATOM 2811 N N . SER A 1 357 ? 2.791 27.5 41.062 1 87.19 357 SER A N 1
ATOM 2812 C CA . SER A 1 357 ? 3.887 27.062 41.906 1 87.19 357 SER A CA 1
ATOM 2813 C C . SER A 1 357 ? 4.641 28.234 42.5 1 87.19 357 SER A C 1
ATOM 2815 O O . SER A 1 357 ? 5.289 28.109 43.562 1 87.19 357 SER A O 1
ATOM 2817 N N . LEU A 1 358 ? 4.578 29.422 41.875 1 89.12 358 LEU A N 1
ATOM 2818 C CA . LEU A 1 358 ? 5.336 30.594 42.344 1 89.12 358 LEU A CA 1
ATOM 2819 C C . LEU A 1 358 ? 4.426 31.609 43 1 89.12 358 LEU A C 1
ATOM 2821 O O . LEU A 1 358 ? 4.852 32.719 43.312 1 89.12 358 LEU A O 1
ATOM 2825 N N . ARG A 1 359 ? 3.268 31.109 43.25 1 89 359 ARG A N 1
ATOM 2826 C CA . ARG A 1 359 ? 2.303 32 43.875 1 89 359 ARG A CA 1
ATOM 2827 C C . ARG A 1 359 ? 2.768 32.406 45.281 1 89 359 ARG A C 1
ATOM 2829 O O . ARG A 1 359 ? 3.273 31.562 46.031 1 89 359 ARG A O 1
ATOM 2836 N N . ASP A 1 360 ? 2.693 33.656 45.656 1 87.06 360 ASP A N 1
ATOM 2837 C CA . ASP A 1 360 ? 2.994 34.219 46.969 1 87.06 360 ASP A CA 1
ATOM 2838 C C . ASP A 1 360 ? 4.465 34.031 47.312 1 87.06 360 ASP A C 1
ATOM 2840 O O . ASP A 1 360 ? 4.789 33.688 48.469 1 87.06 360 ASP A O 1
ATOM 2844 N N . THR A 1 361 ? 5.305 33.969 46.375 1 91.31 361 THR A N 1
ATOM 2845 C CA . THR A 1 361 ? 6.75 33.906 46.594 1 91.31 361 THR A CA 1
ATOM 2846 C C . THR A 1 361 ? 7.414 35.219 46.281 1 91.31 361 THR A C 1
ATOM 2848 O O . THR A 1 361 ? 7.801 35.5 45.156 1 91.31 361 THR A O 1
ATOM 2851 N N . PRO A 1 362 ? 7.695 35.938 47.344 1 88.44 362 PRO A N 1
ATOM 2852 C CA . PRO A 1 362 ? 8.227 37.281 47.125 1 88.44 362 PRO A CA 1
ATOM 2853 C C . PRO A 1 362 ? 9.742 37.312 46.906 1 88.44 362 PRO A C 1
ATOM 2855 O O . PRO A 1 362 ? 10.297 38.312 46.469 1 88.44 362 PRO A O 1
ATOM 2858 N N . GLN A 1 363 ? 10.477 36.25 47.188 1 89.38 363 GLN A N 1
ATOM 2859 C CA . GLN A 1 363 ? 11.938 36.219 47.094 1 89.38 363 GLN A CA 1
ATOM 2860 C C . GLN A 1 363 ? 12.383 36.188 45.625 1 89.38 363 GLN A C 1
ATOM 2862 O O . GLN A 1 363 ? 12.109 35.219 44.906 1 89.38 363 GLN A O 1
ATOM 2867 N N . THR A 1 364 ? 13.086 37.188 45.25 1 89.62 364 THR A N 1
ATOM 2868 C CA . THR A 1 364 ? 13.562 37.312 43.906 1 89.62 364 THR A CA 1
ATOM 2869 C C . THR A 1 364 ? 14.516 36.188 43.531 1 89.62 364 THR A C 1
ATOM 2871 O O . THR A 1 364 ? 14.578 35.75 42.375 1 89.62 364 THR A O 1
ATOM 2874 N N . ALA A 1 365 ? 15.258 35.594 44.531 1 88.31 365 ALA A N 1
ATOM 2875 C CA . ALA A 1 365 ? 16.219 34.531 44.312 1 88.31 365 ALA A CA 1
ATOM 2876 C C . ALA A 1 365 ? 15.531 33.25 43.812 1 88.31 365 ALA A C 1
ATOM 2878 O O . ALA A 1 365 ? 16.094 32.531 43 1 88.31 365 ALA A O 1
ATOM 2879 N N . ILE A 1 366 ? 14.359 33.062 44.219 1 89 366 ILE A N 1
ATOM 2880 C CA . ILE A 1 366 ? 13.617 31.875 43.812 1 89 366 ILE A CA 1
ATOM 2881 C C . ILE A 1 366 ? 13.203 32 42.344 1 89 366 ILE A C 1
ATOM 2883 O O . ILE A 1 366 ? 13.211 31.016 41.594 1 89 366 ILE A O 1
ATOM 2887 N N . TRP A 1 367 ? 12.898 33.219 41.938 1 89.69 367 TRP A N 1
ATOM 2888 C CA . TRP A 1 367 ? 12.492 33.438 40.562 1 89.69 367 TRP A CA 1
ATOM 2889 C C . TRP A 1 367 ? 13.664 33.25 39.625 1 89.69 367 TRP A C 1
ATOM 2891 O O . TRP A 1 367 ? 13.516 32.625 38.562 1 89.69 367 TRP A O 1
ATOM 2901 N N . ARG A 1 368 ? 14.812 33.688 40 1 88.12 368 ARG A N 1
ATOM 2902 C CA . ARG A 1 368 ? 16.016 33.531 39.188 1 88.12 368 ARG A CA 1
ATOM 2903 C C . ARG A 1 368 ? 16.438 32.062 39.094 1 88.12 368 ARG A C 1
ATOM 2905 O O . ARG A 1 368 ? 16.859 31.594 38.062 1 88.12 368 ARG A O 1
ATOM 2912 N N . ASN A 1 369 ? 16.266 31.406 40.188 1 85.94 369 ASN A N 1
ATOM 2913 C CA . ASN A 1 369 ? 16.609 29.984 40.219 1 85.94 369 ASN A CA 1
ATOM 2914 C C . ASN A 1 369 ? 15.656 29.156 39.375 1 85.94 369 ASN A C 1
ATOM 2916 O O . ASN A 1 369 ? 16.062 28.203 38.719 1 85.94 369 ASN A O 1
ATOM 2920 N N . THR A 1 370 ? 14.43 29.516 39.469 1 86.06 370 THR A N 1
ATOM 2921 C CA . THR A 1 370 ? 13.438 28.812 38.656 1 86.06 370 THR A CA 1
ATOM 2922 C C . THR A 1 370 ? 13.711 28.969 37.188 1 86.06 370 THR A C 1
ATOM 2924 O O . THR A 1 370 ? 13.586 28.016 36.406 1 86.06 370 THR A O 1
ATOM 2927 N N . TYR A 1 371 ? 14.07 30.109 36.812 1 85.62 371 TYR A N 1
ATOM 2928 C CA . TYR A 1 371 ? 14.391 30.359 35.406 1 85.62 371 TYR A CA 1
ATOM 2929 C C . TYR A 1 371 ? 15.586 29.531 34.969 1 85.62 371 TYR A C 1
ATOM 2931 O O . TYR A 1 371 ? 15.562 28.906 33.906 1 85.62 371 TYR A O 1
ATOM 2939 N N . LEU A 1 372 ? 16.594 29.469 35.812 1 79.75 372 LEU A N 1
ATOM 2940 C CA . LEU A 1 372 ? 17.812 28.734 35.469 1 79.75 372 LEU A CA 1
ATOM 2941 C C . LEU A 1 372 ? 17.531 27.234 35.406 1 79.75 372 LEU A C 1
ATOM 2943 O O . LEU A 1 372 ? 18.031 26.531 34.531 1 79.75 372 LEU A O 1
ATOM 2947 N N . ARG A 1 373 ? 16.781 26.766 36.281 1 78.75 373 ARG A N 1
ATOM 2948 C CA . ARG A 1 373 ? 16.453 25.344 36.312 1 78.75 373 ARG A CA 1
ATOM 2949 C C . ARG A 1 373 ? 15.602 24.938 35.094 1 78.75 373 ARG A C 1
ATOM 2951 O O . ARG A 1 373 ? 15.75 23.844 34.562 1 78.75 373 ARG A O 1
ATOM 2958 N N . TRP A 1 374 ? 14.742 25.859 34.812 1 78.56 374 TRP A N 1
ATOM 2959 C CA . TRP A 1 374 ? 13.891 25.578 33.656 1 78.56 374 TRP A CA 1
ATOM 2960 C C . TRP A 1 374 ? 14.703 25.547 32.375 1 78.56 374 TRP A C 1
ATOM 2962 O O . TRP A 1 374 ? 14.461 24.719 31.484 1 78.56 374 TRP A O 1
ATOM 2972 N N . ARG A 1 375 ? 15.656 26.359 32.281 1 74.75 375 ARG A N 1
ATOM 2973 C CA . ARG A 1 375 ? 16.5 26.453 31.109 1 74.75 375 ARG A CA 1
ATOM 2974 C C . ARG A 1 375 ? 17.375 25.203 30.969 1 74.75 375 ARG A C 1
ATOM 2976 O O . ARG A 1 375 ? 17.641 24.75 29.844 1 74.75 375 ARG A O 1
ATOM 2983 N N . CYS A 1 376 ? 17.719 24.578 32.094 1 70.19 376 CYS A N 1
ATOM 2984 C CA . CYS A 1 376 ? 18.594 23.406 32.062 1 70.19 376 CYS A CA 1
ATOM 2985 C C . CYS A 1 376 ? 17.781 22.125 32.062 1 70.19 376 CYS A C 1
ATOM 2987 O O . CYS A 1 376 ? 18.344 21.031 32.156 1 70.19 376 CYS A O 1
ATOM 2989 N N . SER A 1 377 ? 16.531 22.219 31.672 1 66.06 377 SER A N 1
ATOM 2990 C CA . SER A 1 377 ? 15.633 21.078 31.562 1 66.06 377 SER A CA 1
ATOM 2991 C C . SER A 1 377 ? 15.68 20.219 32.812 1 66.06 377 SER A C 1
ATOM 2993 O O . SER A 1 377 ? 15.695 18.984 32.75 1 66.06 377 SER A O 1
ATOM 2995 N N . SER A 1 378 ? 16.219 20.562 33.906 1 63.81 378 SER A N 1
ATOM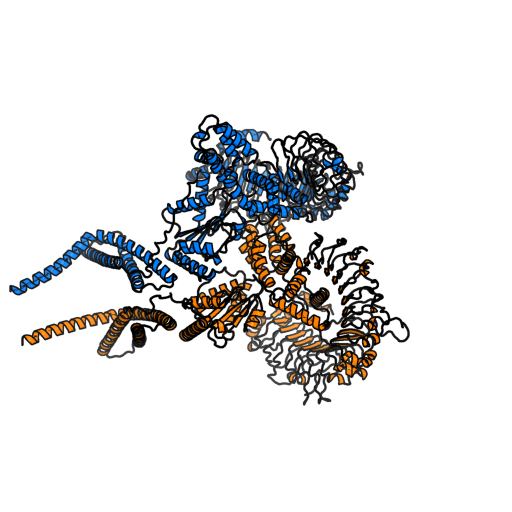 2996 C CA . SER A 1 378 ? 16.219 19.828 35.156 1 63.81 378 SER A CA 1
ATOM 2997 C C . SER A 1 378 ? 14.977 20.141 36 1 63.81 378 SER A C 1
ATOM 2999 O O . SER A 1 378 ? 14.641 21.312 36.188 1 63.81 378 SER A O 1
ATOM 3001 N N . PRO A 1 379 ? 14.062 19.141 35.969 1 56.38 379 PRO A N 1
ATOM 3002 C CA . PRO A 1 379 ? 12.789 19.484 36.594 1 56.38 379 PRO A CA 1
ATOM 3003 C C . PRO A 1 379 ? 12.945 19.859 38.062 1 56.38 379 PRO A C 1
ATOM 3005 O O . PRO A 1 379 ? 13.641 19.172 38.812 1 56.38 379 PRO A O 1
ATOM 3008 N N . LEU A 1 380 ? 12.805 21.062 38.406 1 56.91 380 LEU A N 1
ATOM 3009 C CA . LEU A 1 380 ? 12.961 21.719 39.688 1 56.91 380 LEU A CA 1
ATOM 3010 C C . LEU A 1 380 ? 12.109 21.047 40.781 1 56.91 380 LEU A C 1
ATOM 3012 O O . LEU A 1 380 ? 12.594 20.781 41.875 1 56.91 380 LEU A O 1
ATOM 3016 N N . PHE A 1 381 ? 10.586 20.875 40.406 1 64.12 381 PHE A N 1
ATOM 3017 C CA . PHE A 1 381 ? 9.633 20.625 41.469 1 64.12 381 PHE A CA 1
ATOM 3018 C C . PHE A 1 381 ? 8.75 19.422 41.156 1 64.12 381 PHE A C 1
ATOM 3020 O O . PHE A 1 381 ? 8.445 19.172 39.969 1 64.12 381 PHE A O 1
ATOM 3027 N N . LYS A 1 382 ? 8.75 18.391 42.031 1 65.31 382 LYS A N 1
ATOM 3028 C CA . LYS A 1 382 ? 7.941 17.172 41.969 1 65.31 382 LYS A CA 1
ATOM 3029 C C . LYS A 1 382 ? 6.578 17.438 41.344 1 65.31 382 LYS A C 1
ATOM 3031 O O . LYS A 1 382 ? 6.074 16.609 40.594 1 65.31 382 LYS A O 1
ATOM 3036 N N . ASN A 1 383 ? 6.109 18.609 41.531 1 75.81 383 ASN A N 1
ATOM 3037 C CA . ASN A 1 383 ? 4.77 18.906 41.062 1 75.81 383 ASN A CA 1
ATOM 3038 C C . ASN A 1 383 ? 4.762 19.156 39.562 1 75.81 383 ASN A C 1
ATOM 3040 O O . ASN A 1 383 ? 3.803 18.812 38.875 1 75.81 383 ASN A O 1
ATOM 3044 N N . ILE A 1 384 ? 5.867 19.672 39 1 82.06 384 ILE A N 1
ATOM 3045 C CA . ILE A 1 384 ? 5.926 19.984 37.562 1 82.06 384 ILE A CA 1
ATOM 3046 C C . ILE A 1 384 ? 6.031 18.703 36.75 1 82.06 384 ILE A C 1
ATOM 3048 O O . ILE A 1 384 ? 5.445 18.594 35.688 1 82.06 384 ILE A O 1
ATOM 3052 N N . GLU A 1 385 ? 6.711 17.75 37.312 1 83 385 GLU A N 1
ATOM 3053 C CA . GLU A 1 385 ? 6.852 16.469 36.625 1 83 385 GLU A CA 1
ATOM 3054 C C . GLU A 1 385 ? 5.508 15.758 36.5 1 83 385 GLU A C 1
ATOM 3056 O O . GLU A 1 385 ? 5.176 15.195 35.469 1 83 385 GLU A O 1
ATOM 3061 N N . LYS A 1 386 ? 4.801 15.812 37.469 1 84.94 386 LYS A N 1
ATOM 3062 C CA . LYS A 1 386 ? 3.529 15.094 37.531 1 84.94 386 LYS A CA 1
ATOM 3063 C C . LYS A 1 386 ? 2.445 15.836 36.75 1 84.94 386 LYS A C 1
ATOM 3065 O O . LYS A 1 386 ? 1.643 15.219 36.062 1 84.94 386 LYS A O 1
ATOM 3070 N N . GLU A 1 387 ? 2.455 17.156 36.875 1 87.88 387 GLU A N 1
ATOM 3071 C CA . GLU A 1 387 ? 1.33 17.922 36.344 1 87.88 387 GLU A CA 1
ATOM 3072 C C . GLU A 1 387 ? 1.585 18.344 34.906 1 87.88 387 GLU A C 1
ATOM 3074 O O . GLU A 1 387 ? 0.643 18.578 34.156 1 87.88 387 GLU A O 1
ATOM 3079 N N . VAL A 1 388 ? 2.805 18.516 34.531 1 89.5 388 VAL A N 1
ATOM 3080 C CA . VAL A 1 388 ? 3.088 19.016 33.188 1 89.5 388 VAL A CA 1
ATOM 3081 C C . VAL A 1 388 ? 3.652 17.891 32.312 1 89.5 388 VAL A C 1
ATOM 3083 O O . VAL A 1 388 ? 3.035 17.484 31.344 1 89.5 388 VAL A O 1
ATOM 3086 N N . PHE A 1 389 ? 4.699 17.219 32.75 1 90.44 389 PHE A N 1
ATOM 3087 C CA . PHE A 1 389 ? 5.453 16.328 31.875 1 90.44 389 PHE A CA 1
ATOM 3088 C C . PHE A 1 389 ? 4.762 14.984 31.75 1 90.44 389 PHE A C 1
ATOM 3090 O O . PHE A 1 389 ? 4.82 14.344 30.703 1 90.44 389 PHE A O 1
ATOM 3097 N N . ARG A 1 390 ? 4.094 14.508 32.719 1 89.5 390 ARG A N 1
ATOM 3098 C CA . ARG A 1 390 ? 3.408 13.227 32.625 1 89.5 390 ARG A CA 1
ATOM 3099 C C . ARG A 1 390 ? 2.281 13.281 31.609 1 89.5 390 ARG A C 1
ATOM 3101 O O . ARG A 1 390 ? 2.18 12.406 30.75 1 89.5 390 ARG A O 1
ATOM 3108 N N . PRO A 1 391 ? 1.463 14.273 31.688 1 90.88 391 PRO A N 1
ATOM 3109 C CA . PRO A 1 391 ? 0.427 14.367 30.656 1 90.88 391 PRO A CA 1
ATOM 3110 C C . PRO A 1 391 ? 1.005 14.523 29.25 1 90.88 391 PRO A C 1
ATOM 3112 O O . PRO A 1 391 ? 0.439 14 28.281 1 90.88 391 PRO A O 1
ATOM 3115 N N . LEU A 1 392 ? 2.109 15.219 29.156 1 93.44 392 LEU A N 1
ATOM 3116 C CA . LEU A 1 392 ? 2.732 15.391 27.844 1 93.44 392 LEU A CA 1
ATOM 3117 C C . LEU A 1 392 ? 3.354 14.086 27.359 1 93.44 392 LEU A C 1
ATOM 3119 O O . LEU A 1 392 ? 3.352 13.805 26.156 1 93.44 392 LEU A O 1
ATOM 3123 N N . ALA A 1 393 ? 3.832 13.289 28.281 1 93.62 393 ALA A N 1
ATOM 3124 C CA . ALA A 1 393 ? 4.527 12.047 27.969 1 93.62 393 ALA A CA 1
ATOM 3125 C C . ALA A 1 393 ? 3.564 11.008 27.406 1 93.62 393 ALA A C 1
ATOM 3127 O O . ALA A 1 393 ? 3.984 10.055 26.734 1 93.62 393 ALA A O 1
ATOM 3128 N N . ALA A 1 394 ? 2.314 11.211 27.625 1 92.44 394 ALA A N 1
ATOM 3129 C CA . ALA A 1 394 ? 1.319 10.266 27.125 1 92.44 394 ALA A CA 1
ATOM 3130 C C . ALA A 1 394 ? 1.369 10.164 25.609 1 92.44 394 ALA A C 1
ATOM 3132 O O . ALA A 1 394 ? 1.206 9.078 25.031 1 92.44 394 ALA A O 1
ATOM 3133 N N . SER A 1 395 ? 1.582 11.281 24.922 1 93.12 395 SER A N 1
ATOM 3134 C CA . SER A 1 395 ? 1.675 11.273 23.453 1 93.12 395 SER A CA 1
ATOM 3135 C C . SER A 1 395 ? 2.871 10.453 22.984 1 93.12 395 SER A C 1
ATOM 3137 O O . SER A 1 395 ? 2.803 9.781 21.953 1 93.12 395 SER A O 1
ATOM 3139 N N . TYR A 1 396 ? 3.994 10.531 23.781 1 93.75 396 TYR A N 1
ATOM 3140 C CA . TYR A 1 396 ? 5.203 9.773 23.469 1 93.75 396 TYR A CA 1
ATOM 3141 C C . TYR A 1 396 ? 4.969 8.273 23.641 1 93.75 396 TYR A C 1
ATOM 3143 O O . TYR A 1 396 ? 5.367 7.477 22.797 1 93.75 396 TYR A O 1
ATOM 3151 N N . HIS A 1 397 ? 4.32 7.887 24.641 1 91.19 397 HIS A N 1
ATOM 3152 C CA . HIS A 1 397 ? 4.113 6.477 24.953 1 91.19 397 HIS A CA 1
ATOM 3153 C C . HIS A 1 397 ? 3.084 5.855 24.016 1 91.19 397 HIS A C 1
ATOM 3155 O O . HIS A 1 397 ? 3.049 4.633 23.844 1 91.19 397 HIS A O 1
ATOM 3161 N N . PHE A 1 398 ? 2.303 6.758 23.406 1 90.12 398 PHE A N 1
ATOM 3162 C CA . PHE A 1 398 ? 1.256 6.254 22.531 1 90.12 398 PHE A CA 1
ATOM 3163 C C . PHE A 1 398 ? 1.772 6.098 21.109 1 90.12 398 PHE A C 1
ATOM 3165 O O . PHE A 1 398 ? 1.049 5.629 20.234 1 90.12 398 PHE A O 1
ATOM 3172 N N . LEU A 1 399 ? 3.045 6.449 20.891 1 89.94 399 LEU A N 1
ATOM 3173 C CA . LEU A 1 399 ? 3.619 6.242 19.562 1 89.94 399 LEU A CA 1
ATOM 3174 C C . LEU A 1 399 ? 3.648 4.758 19.203 1 89.94 399 LEU A C 1
ATOM 3176 O O . LEU A 1 399 ? 3.912 3.914 20.062 1 89.94 399 LEU A O 1
ATOM 3180 N N . PRO A 1 400 ? 3.324 4.418 17.984 1 80 400 PRO A N 1
ATOM 3181 C CA . PRO A 1 400 ? 3.121 3.021 17.594 1 80 400 PRO A CA 1
ATOM 3182 C C . PRO A 1 400 ? 4.422 2.225 17.562 1 80 400 PRO A C 1
ATOM 3184 O O . PRO A 1 400 ? 4.398 0.993 17.625 1 80 400 PRO A O 1
ATOM 3187 N N . SER A 1 401 ? 5.613 2.832 17.406 1 83.19 401 SER A N 1
ATOM 3188 C CA . SER A 1 401 ? 6.852 2.074 17.266 1 83.19 401 SER A CA 1
ATOM 3189 C C . SER A 1 401 ? 7.965 2.654 18.125 1 83.19 401 SER A C 1
ATOM 3191 O O . SER A 1 401 ? 7.953 3.844 18.453 1 83.19 401 SER A O 1
ATOM 3193 N N . LYS A 1 402 ? 8.852 1.736 18.469 1 86.44 402 LYS A N 1
ATOM 3194 C CA . LYS A 1 402 ? 10.023 2.162 19.234 1 86.44 402 LYS A CA 1
ATOM 3195 C C . LYS A 1 402 ? 10.945 3.031 18.391 1 86.44 402 LYS A C 1
ATOM 3197 O O . LYS A 1 402 ? 11.648 3.9 18.906 1 86.44 402 LYS A O 1
ATOM 3202 N N . ILE A 1 403 ? 10.953 2.803 17.109 1 89.38 403 ILE A N 1
ATOM 3203 C CA . ILE A 1 403 ? 11.773 3.602 16.203 1 89.38 403 ILE A CA 1
ATOM 3204 C C . ILE A 1 403 ? 11.305 5.055 16.234 1 89.38 403 ILE A C 1
ATOM 3206 O O . ILE A 1 403 ? 12.117 5.977 16.281 1 89.38 403 ILE A O 1
ATOM 3210 N N . LEU A 1 404 ? 9.984 5.246 16.219 1 92 404 LEU A N 1
ATOM 3211 C CA . LEU A 1 404 ? 9.43 6.594 16.266 1 92 404 LEU A CA 1
ATOM 3212 C C . LEU A 1 404 ? 9.773 7.281 17.594 1 92 404 LEU A C 1
ATOM 3214 O O . LEU A 1 404 ? 10.016 8.492 17.625 1 92 404 LEU A O 1
ATOM 3218 N N . GLN A 1 405 ? 9.742 6.508 18.641 1 92.88 405 GLN A N 1
ATOM 3219 C CA . GLN A 1 405 ? 10.109 7.059 19.953 1 92.88 405 GLN A CA 1
ATOM 3220 C C . GLN A 1 405 ? 11.555 7.539 19.953 1 92.88 405 GLN A C 1
ATOM 3222 O O . GLN A 1 405 ? 11.859 8.625 20.453 1 92.88 405 GLN A O 1
ATOM 3227 N N . GLN A 1 406 ? 12.383 6.773 19.344 1 94.19 406 GLN A N 1
ATOM 3228 C CA . GLN A 1 406 ? 13.789 7.141 19.281 1 94.19 406 GLN A CA 1
ATOM 3229 C C . GLN A 1 406 ? 14 8.352 18.375 1 94.19 406 GLN A C 1
ATOM 3231 O O . GLN A 1 406 ? 14.852 9.195 18.641 1 94.19 406 GLN A O 1
ATOM 3236 N N . CYS A 1 407 ? 13.258 8.383 17.234 1 95.94 407 CYS A N 1
ATOM 3237 C CA . CYS A 1 407 ? 13.359 9.531 16.344 1 95.94 407 CYS A CA 1
ATOM 3238 C C . CYS A 1 407 ? 12.984 10.82 17.062 1 95.94 407 CYS A C 1
ATOM 3240 O O . CYS A 1 407 ? 13.633 11.852 16.875 1 95.94 407 CYS A O 1
ATOM 3242 N N . PHE A 1 408 ? 11.914 10.734 17.938 1 96.44 408 PHE A N 1
ATOM 3243 C CA . PHE A 1 408 ? 11.523 11.898 18.719 1 96.44 408 PHE A CA 1
ATOM 3244 C C . PHE A 1 408 ? 12.641 12.305 19.672 1 96.44 408 PHE A C 1
ATOM 3246 O O . PHE A 1 408 ? 12.977 13.484 19.781 1 96.44 408 PHE A O 1
ATOM 3253 N N . LEU A 1 409 ? 13.203 11.359 20.359 1 95.31 409 LEU A N 1
ATOM 3254 C CA . LEU A 1 409 ? 14.281 11.641 21.312 1 95.31 409 LEU A CA 1
ATOM 3255 C C . LEU A 1 409 ? 15.508 12.195 20.594 1 95.31 409 LEU A C 1
ATOM 3257 O O . LEU A 1 409 ? 16.219 13.047 21.125 1 95.31 409 LEU A O 1
ATOM 3261 N N . PHE A 1 410 ? 15.773 11.734 19.391 1 96.75 410 PHE A N 1
ATOM 3262 C CA . PHE A 1 410 ? 16.922 12.172 18.609 1 96.75 410 PHE A CA 1
ATOM 3263 C C . PHE A 1 410 ? 16.844 13.672 18.328 1 96.75 410 PHE A C 1
ATOM 3265 O O . PHE A 1 410 ? 17.875 14.352 18.297 1 96.75 410 PHE A O 1
ATOM 3272 N N . CYS A 1 411 ? 15.664 14.227 18.141 1 96.19 411 CYS A N 1
ATOM 3273 C CA . CYS A 1 411 ? 15.484 15.641 17.828 1 96.19 411 CYS A CA 1
ATOM 3274 C C . CYS A 1 411 ? 15.875 16.516 19.016 1 96.19 411 CYS A C 1
ATOM 3276 O O . CYS A 1 411 ? 16.141 17.703 18.859 1 96.19 411 CYS A O 1
ATOM 3278 N N . SER A 1 412 ? 15.891 15.93 20.234 1 93.81 412 SER A N 1
ATOM 3279 C CA . SER A 1 412 ? 16.281 16.703 21.406 1 93.81 412 SER A CA 1
ATOM 3280 C C . SER A 1 412 ? 17.781 16.984 21.422 1 93.81 412 SER A C 1
ATOM 3282 O O . SER A 1 412 ? 18.25 17.828 22.188 1 93.81 412 SER A O 1
ATOM 3284 N N . LEU A 1 413 ? 18.516 16.312 20.547 1 95.19 413 LEU A N 1
ATOM 3285 C CA . LEU A 1 413 ? 19.953 16.547 20.469 1 95.19 413 LEU A CA 1
ATOM 3286 C C . LEU A 1 413 ? 20.25 17.938 19.938 1 95.19 413 LEU A C 1
ATOM 3288 O O . LEU A 1 413 ? 21.344 18.469 20.125 1 95.19 413 LEU A O 1
ATOM 3292 N N . TYR A 1 414 ? 19.344 18.516 19.234 1 94.88 414 TYR A N 1
ATOM 3293 C CA . TYR A 1 414 ? 19.516 19.859 18.703 1 94.88 414 TYR A CA 1
ATOM 3294 C C . TYR A 1 414 ? 19.109 20.891 19.75 1 94.88 414 TYR A C 1
ATOM 3296 O O . TYR A 1 414 ? 18.344 20.594 20.672 1 94.88 414 TYR A O 1
ATOM 3304 N N . PRO A 1 415 ? 19.578 22.062 19.703 1 92 415 PRO A N 1
ATOM 3305 C CA . PRO A 1 415 ? 19.297 23.078 20.703 1 92 415 PRO A CA 1
ATOM 3306 C C . PRO A 1 415 ? 17.844 23.547 20.688 1 92 415 PRO A C 1
ATOM 3308 O O . PRO A 1 415 ? 17.094 23.188 19.766 1 92 415 PRO A O 1
ATOM 3311 N N . ALA A 1 416 ? 17.516 24.297 21.734 1 88.94 416 ALA A N 1
ATOM 3312 C CA . ALA A 1 416 ? 16.156 24.844 21.859 1 88.94 416 ALA A CA 1
ATOM 3313 C C . ALA A 1 416 ? 15.859 25.828 20.75 1 88.94 416 ALA A C 1
ATOM 3315 O O . ALA A 1 416 ? 16.719 26.625 20.359 1 88.94 416 ALA A O 1
ATOM 3316 N N . SER A 1 417 ? 14.633 25.797 20.188 1 86.81 417 SER A N 1
ATOM 3317 C CA . SER A 1 417 ? 14.125 26.703 19.156 1 86.81 417 SER A CA 1
ATOM 3318 C C . SER A 1 417 ? 15.008 26.656 17.906 1 86.81 417 SER A C 1
ATOM 3320 O O . SER A 1 417 ? 15.227 27.688 17.266 1 86.81 417 SER A O 1
ATOM 3322 N N . PHE A 1 418 ? 15.633 25.594 17.719 1 90.81 418 PHE A N 1
ATOM 3323 C CA . PHE A 1 418 ? 16.516 25.391 16.578 1 90.81 418 PHE A CA 1
ATOM 3324 C C . PHE A 1 418 ? 15.75 24.891 15.367 1 90.81 418 PHE A C 1
ATOM 3326 O O . PHE A 1 418 ? 14.852 24.047 15.5 1 90.81 418 PHE A O 1
ATOM 3333 N N . SER A 1 419 ? 16.016 25.484 14.211 1 93.44 419 SER A N 1
ATOM 3334 C CA . SER A 1 419 ? 15.453 24.953 12.961 1 93.44 419 SER A CA 1
ATOM 3335 C C . SER A 1 419 ? 16.25 23.766 12.461 1 93.44 419 SER A C 1
ATOM 3337 O O . SER A 1 419 ? 17.328 23.922 11.883 1 93.44 419 SER A O 1
ATOM 3339 N N . ILE A 1 420 ? 15.742 22.641 12.625 1 95.19 420 ILE A N 1
ATOM 3340 C CA . ILE A 1 420 ? 16.438 21.406 12.258 1 95.19 420 ILE A CA 1
ATOM 3341 C C . ILE A 1 420 ? 16.25 21.141 10.766 1 95.19 420 ILE A C 1
ATOM 3343 O O . ILE A 1 420 ? 15.117 21.078 10.273 1 95.19 420 ILE A O 1
ATOM 3347 N N . ASN A 1 421 ? 17.297 21.031 10.078 1 94.56 421 ASN A N 1
ATOM 3348 C CA . ASN A 1 421 ? 17.234 20.672 8.664 1 94.56 421 ASN A CA 1
ATOM 3349 C C . ASN A 1 421 ? 16.75 19.234 8.469 1 94.56 421 ASN A C 1
ATOM 3351 O O . ASN A 1 421 ? 17.359 18.297 8.984 1 94.56 421 ASN A O 1
ATOM 3355 N N . VAL A 1 422 ? 15.758 19.047 7.703 1 95.75 422 VAL A N 1
ATOM 3356 C CA . VAL A 1 422 ? 15.102 17.75 7.543 1 95.75 422 VAL A CA 1
ATOM 3357 C C . VAL A 1 422 ? 16.047 16.766 6.875 1 95.75 422 VAL A C 1
ATOM 3359 O O . VAL A 1 422 ? 16.125 15.602 7.27 1 95.75 422 VAL A O 1
ATOM 3362 N N . VAL A 1 423 ? 16.797 17.156 5.844 1 94.44 423 VAL A N 1
ATOM 3363 C CA . VAL A 1 423 ? 17.688 16.281 5.098 1 94.44 423 VAL A CA 1
ATOM 3364 C C . VAL A 1 423 ? 18.781 15.75 6.02 1 94.44 423 VAL A C 1
ATOM 3366 O O . VAL A 1 423 ? 19.062 14.547 6.043 1 94.44 423 VAL A O 1
ATOM 3369 N N . GLU A 1 424 ? 19.375 16.656 6.797 1 95.38 424 GLU A N 1
ATOM 3370 C CA . GLU A 1 424 ? 20.422 16.25 7.73 1 95.38 424 GLU A CA 1
ATOM 3371 C C . GLU A 1 424 ? 19.891 15.281 8.781 1 95.38 424 GLU A C 1
ATOM 3373 O O . GLU A 1 424 ? 20.547 14.297 9.125 1 95.38 424 GLU A O 1
ATOM 3378 N N . LEU A 1 425 ? 18.766 15.656 9.297 1 96.75 425 LEU A N 1
ATOM 3379 C CA . LEU A 1 425 ? 18.141 14.812 10.312 1 96.75 425 LEU A CA 1
ATOM 3380 C C . LEU A 1 425 ? 17.969 13.391 9.805 1 96.75 425 LEU A C 1
ATOM 3382 O O . LEU A 1 425 ? 18.297 12.422 10.5 1 96.75 425 LEU A O 1
ATOM 3386 N N . ILE A 1 426 ? 17.469 13.227 8.594 1 96.62 426 ILE A N 1
ATOM 3387 C CA . ILE A 1 426 ? 17.203 11.914 8.008 1 96.62 426 ILE A CA 1
ATOM 3388 C C . ILE A 1 426 ? 18.516 11.188 7.734 1 96.62 426 ILE A C 1
ATOM 3390 O O . ILE A 1 426 ? 18.609 9.977 7.945 1 96.62 426 ILE A O 1
ATOM 3394 N N . GLN A 1 427 ? 19.5 11.891 7.281 1 96.69 427 GLN A N 1
ATOM 3395 C CA . GLN A 1 427 ? 20.812 11.297 7.07 1 96.69 427 GLN A CA 1
ATOM 3396 C C . GLN A 1 427 ? 21.375 10.719 8.375 1 96.69 427 GLN A C 1
ATOM 3398 O O . GLN A 1 427 ? 21.938 9.625 8.383 1 96.69 427 GLN A O 1
ATOM 3403 N N . CYS A 1 428 ? 21.172 11.438 9.43 1 97.06 428 CYS A N 1
ATOM 3404 C CA . CYS A 1 428 ? 21.641 10.969 10.734 1 97.06 428 CYS A CA 1
ATOM 3405 C C . CYS A 1 428 ? 20.891 9.727 11.172 1 97.06 428 CYS A C 1
ATOM 3407 O O . CYS A 1 428 ? 21.469 8.812 11.758 1 97.06 428 CYS A O 1
ATOM 3409 N N . TRP A 1 429 ? 19.625 9.734 10.922 1 96.75 429 TRP A N 1
ATOM 3410 C CA . TRP A 1 429 ? 18.812 8.57 11.289 1 96.75 429 TRP A CA 1
ATOM 3411 C C . TRP A 1 429 ? 19.25 7.332 10.523 1 96.75 429 TRP A C 1
ATOM 3413 O O . TRP A 1 429 ? 19.25 6.227 11.062 1 96.75 429 TRP A O 1
ATOM 3423 N N . VAL A 1 430 ? 19.562 7.492 9.211 1 94.94 430 VAL A N 1
ATOM 3424 C CA . VAL A 1 430 ? 20.047 6.383 8.398 1 94.94 430 VAL A CA 1
ATOM 3425 C C . VAL A 1 430 ? 21.391 5.887 8.938 1 94.94 430 VAL A C 1
ATOM 3427 O O . VAL A 1 430 ? 21.578 4.684 9.133 1 94.94 430 VAL A O 1
ATOM 3430 N N . SER A 1 431 ? 22.266 6.816 9.258 1 95.88 431 SER A N 1
ATOM 3431 C CA . SER A 1 431 ? 23.609 6.48 9.703 1 95.88 431 SER A CA 1
ATOM 3432 C C . SER A 1 431 ? 23.594 5.863 11.094 1 95.88 431 SER A C 1
ATOM 3434 O O . SER A 1 431 ? 24.438 5.02 11.414 1 95.88 431 SER A O 1
ATOM 3436 N N . ASP A 1 432 ? 22.672 6.352 11.953 1 94.25 432 ASP A N 1
ATOM 3437 C CA . ASP A 1 432 ? 22.562 5.828 13.312 1 94.25 432 ASP A CA 1
ATOM 3438 C C . ASP A 1 432 ? 21.906 4.449 13.32 1 94.25 432 ASP A C 1
ATOM 3440 O O . ASP A 1 432 ? 21.984 3.721 14.312 1 94.25 432 ASP A O 1
ATOM 3444 N N . GLY A 1 433 ? 21.219 4.098 12.258 1 90.31 433 GLY A N 1
ATOM 3445 C CA . GLY A 1 433 ? 20.609 2.779 12.148 1 90.31 433 GLY A CA 1
ATOM 3446 C C . GLY A 1 433 ? 19.125 2.775 12.445 1 90.31 433 GLY A C 1
ATOM 3447 O O . GLY A 1 433 ? 18.516 1.711 12.578 1 90.31 433 GLY A O 1
ATOM 3448 N N . LEU A 1 434 ? 18.547 3.918 12.609 1 91 434 LEU A N 1
ATOM 3449 C CA . LEU A 1 434 ? 17.109 3.984 12.836 1 91 434 LEU A CA 1
ATOM 3450 C C . LEU A 1 434 ? 16.344 3.684 11.555 1 91 434 LEU A C 1
ATOM 3452 O O . LEU A 1 434 ? 15.227 3.154 11.602 1 91 434 LEU A O 1
ATOM 3456 N N . ILE A 1 435 ? 16.875 4.148 10.414 1 90.44 435 ILE A N 1
ATOM 3457 C CA . ILE A 1 435 ? 16.375 3.801 9.094 1 90.44 435 ILE A CA 1
ATOM 3458 C C . ILE A 1 435 ? 17.328 2.828 8.414 1 90.44 435 ILE A C 1
ATOM 3460 O O . ILE A 1 435 ? 18.547 2.965 8.531 1 90.44 435 ILE A O 1
ATOM 3464 N N . HIS A 1 436 ? 16.75 1.937 7.762 1 81.81 436 HIS A N 1
ATOM 3465 C CA . HIS A 1 436 ? 17.578 0.893 7.156 1 81.81 436 HIS A CA 1
ATOM 3466 C C . HIS A 1 436 ? 18.484 1.465 6.078 1 81.81 436 HIS A C 1
ATOM 3468 O O . HIS A 1 436 ? 18.062 2.316 5.289 1 81.81 436 HIS A O 1
ATOM 3474 N N . GLU A 1 437 ? 19.672 0.972 6.035 1 78 437 GLU A N 1
ATOM 3475 C CA . GLU A 1 437 ? 20.703 1.51 5.152 1 78 437 GLU A CA 1
ATOM 3476 C C . GLU A 1 437 ? 20.625 0.893 3.76 1 78 437 GLU A C 1
ATOM 3478 O O . GLU A 1 437 ? 21.172 1.438 2.799 1 78 437 GLU A O 1
ATOM 3483 N N . ASN A 1 438 ? 19.922 -0.164 3.551 1 74.81 438 ASN A N 1
ATOM 3484 C CA . ASN A 1 438 ? 19.938 -0.89 2.285 1 74.81 438 ASN A CA 1
ATOM 3485 C C . ASN A 1 438 ? 18.922 -0.339 1.299 1 74.81 438 ASN A C 1
ATOM 3487 O O . ASN A 1 438 ? 18.656 -0.952 0.264 1 74.81 438 ASN A O 1
ATOM 3491 N N . GLN A 1 439 ? 18.484 0.793 1.539 1 79.94 439 GLN A N 1
ATOM 3492 C CA . GLN A 1 439 ? 17.578 1.466 0.623 1 79.94 439 GLN A CA 1
ATOM 3493 C C . GLN A 1 439 ? 18.281 2.59 -0.13 1 79.94 439 GLN A C 1
ATOM 3495 O O . GLN A 1 439 ? 19.359 3.027 0.265 1 79.94 439 GLN A O 1
ATOM 3500 N N . THR A 1 440 ? 17.734 2.936 -1.251 1 86.88 440 THR A N 1
ATOM 3501 C CA . THR A 1 440 ? 18.266 4.078 -1.982 1 86.88 440 THR A CA 1
ATOM 3502 C C . THR A 1 440 ? 18.109 5.363 -1.174 1 86.88 440 THR A C 1
ATOM 3504 O O . THR A 1 440 ? 17.328 5.402 -0.215 1 86.88 440 THR A O 1
ATOM 3507 N N . VAL A 1 441 ? 18.891 6.324 -1.489 1 91.81 441 VAL A N 1
ATOM 3508 C CA . VAL A 1 441 ? 18.844 7.605 -0.79 1 91.81 441 VAL A CA 1
ATOM 3509 C C . VAL A 1 441 ? 17.438 8.195 -0.879 1 91.81 441 VAL A C 1
ATOM 3511 O O . VAL A 1 441 ? 16.922 8.75 0.097 1 91.81 441 VAL A O 1
ATOM 3514 N N . GLU A 1 442 ? 16.797 8.07 -1.999 1 90.5 442 GLU A N 1
ATOM 3515 C CA . GLU A 1 442 ? 15.445 8.586 -2.168 1 90.5 442 GLU A CA 1
ATOM 3516 C C . GLU A 1 442 ? 14.453 7.844 -1.28 1 90.5 442 GLU A C 1
ATOM 3518 O O . GLU A 1 442 ? 13.586 8.461 -0.658 1 90.5 442 GLU A O 1
ATOM 3523 N N . GLU A 1 443 ? 14.562 6.551 -1.27 1 89 443 GLU A N 1
ATOM 3524 C CA . GLU A 1 443 ? 13.672 5.742 -0.444 1 89 443 GLU A CA 1
ATOM 3525 C C . GLU A 1 443 ? 13.867 6.043 1.039 1 89 443 GLU A C 1
ATOM 3527 O O . GLU A 1 443 ? 12.898 6.113 1.797 1 89 443 GLU A O 1
ATOM 3532 N N . ALA A 1 444 ? 15.148 6.137 1.396 1 92.06 444 ALA A N 1
ATOM 3533 C CA . ALA A 1 444 ? 15.438 6.488 2.783 1 92.06 444 ALA A CA 1
ATOM 3534 C C . ALA A 1 444 ? 14.875 7.863 3.129 1 92.06 444 ALA A C 1
ATOM 3536 O O . ALA A 1 444 ? 14.367 8.078 4.234 1 92.06 444 ALA A O 1
ATOM 3537 N N . PHE A 1 445 ? 15.039 8.812 2.199 1 93.88 445 PHE A N 1
ATOM 3538 C CA . PHE A 1 445 ? 14.508 10.156 2.408 1 93.88 445 PHE A CA 1
ATOM 3539 C C . PHE A 1 445 ? 12.992 10.109 2.562 1 93.88 445 PHE A C 1
ATOM 3541 O O . PHE A 1 445 ? 12.43 10.758 3.453 1 93.88 445 PHE A O 1
ATOM 3548 N N . ASN A 1 446 ? 12.297 9.375 1.7 1 91.94 446 ASN A N 1
ATOM 3549 C CA . ASN A 1 446 ? 10.844 9.242 1.779 1 91.94 446 ASN A CA 1
ATOM 3550 C C . ASN A 1 446 ? 10.406 8.617 3.1 1 91.94 446 ASN A C 1
ATOM 3552 O O . ASN A 1 446 ? 9.398 9.023 3.684 1 91.94 446 ASN A O 1
ATOM 3556 N N . CYS A 1 447 ? 11.141 7.633 3.52 1 91.56 447 CYS A N 1
ATOM 3557 C CA . CYS A 1 447 ? 10.859 7 4.805 1 91.56 447 CYS A CA 1
ATOM 3558 C C . CYS A 1 447 ? 11.016 7.992 5.949 1 91.56 447 CYS A C 1
ATOM 3560 O O . CYS A 1 447 ? 10.18 8.031 6.855 1 91.56 447 CYS A O 1
ATOM 3562 N N . GLY A 1 448 ? 12.109 8.75 5.93 1 94.69 448 GLY A N 1
ATOM 3563 C CA . GLY A 1 448 ? 12.336 9.758 6.957 1 94.69 448 GLY A CA 1
ATOM 3564 C C . GLY A 1 448 ? 11.25 10.812 7.004 1 94.69 448 GLY A C 1
ATOM 3565 O O . GLY A 1 448 ? 10.812 11.219 8.086 1 94.69 448 GLY A O 1
ATOM 3566 N N . VAL A 1 449 ? 10.836 11.258 5.82 1 94.44 449 VAL A N 1
ATOM 3567 C CA . VAL A 1 449 ? 9.773 12.258 5.75 1 94.44 449 VAL A CA 1
ATOM 3568 C C . VAL A 1 449 ? 8.492 11.695 6.352 1 94.44 449 VAL A C 1
ATOM 3570 O O . VAL A 1 449 ? 7.754 12.406 7.047 1 94.44 449 VAL A O 1
ATOM 3573 N N . ALA A 1 450 ? 8.203 10.469 6.09 1 91.38 450 ALA A N 1
ATOM 3574 C CA . ALA A 1 450 ? 7.027 9.82 6.66 1 91.38 450 ALA A CA 1
ATOM 3575 C C . ALA A 1 450 ? 7.098 9.789 8.18 1 91.38 450 ALA A C 1
ATOM 3577 O O . ALA A 1 450 ? 6.094 10.023 8.859 1 91.38 450 ALA A O 1
ATOM 3578 N N . LEU A 1 451 ? 8.266 9.469 8.734 1 93.19 451 LEU A N 1
ATOM 3579 C CA . LEU A 1 451 ? 8.445 9.445 10.18 1 93.19 451 LEU A CA 1
ATOM 3580 C C . LEU A 1 451 ? 8.25 10.836 10.773 1 93.19 451 LEU A C 1
ATOM 3582 O O . LEU A 1 451 ? 7.613 10.984 11.82 1 93.19 451 LEU A O 1
ATOM 3586 N N . ILE A 1 452 ? 8.812 11.828 10.086 1 95.75 452 ILE A N 1
ATOM 3587 C CA . ILE A 1 452 ? 8.695 13.203 10.562 1 95.75 452 ILE A CA 1
ATOM 3588 C C . ILE A 1 452 ? 7.227 13.625 10.547 1 95.75 452 ILE A C 1
ATOM 3590 O O . ILE A 1 452 ? 6.746 14.258 11.492 1 95.75 452 ILE A O 1
ATOM 3594 N N . GLU A 1 453 ? 6.555 13.289 9.477 1 92.94 453 GLU A N 1
ATOM 3595 C CA . GLU A 1 453 ? 5.145 13.656 9.383 1 92.94 453 GLU A CA 1
ATOM 3596 C C . GLU A 1 453 ? 4.32 12.961 10.469 1 92.94 453 GLU A C 1
ATOM 3598 O O . GLU A 1 453 ? 3.355 13.531 10.977 1 92.94 453 GLU A O 1
ATOM 3603 N N . ARG A 1 454 ? 4.652 11.773 10.82 1 91.75 454 ARG A N 1
ATOM 3604 C CA . ARG A 1 454 ? 3.961 11.078 11.898 1 91.75 454 ARG A CA 1
ATOM 3605 C C . ARG A 1 454 ? 4.191 11.773 13.234 1 91.75 454 ARG A C 1
ATOM 3607 O O . ARG A 1 454 ? 3.291 11.828 14.078 1 91.75 454 ARG A O 1
ATOM 3614 N N . LEU A 1 455 ? 5.375 12.188 13.43 1 95.19 455 LEU A N 1
ATOM 3615 C CA . LEU A 1 455 ? 5.668 12.922 14.648 1 95.19 455 LEU A CA 1
ATOM 3616 C C . LEU A 1 455 ? 4.93 14.258 14.68 1 95.19 455 LEU A C 1
ATOM 3618 O O . LEU A 1 455 ? 4.5 14.711 15.742 1 95.19 455 LEU A O 1
ATOM 3622 N N . LYS A 1 456 ? 4.828 14.852 13.516 1 94 456 LYS A N 1
ATOM 3623 C CA . LYS A 1 456 ? 4.039 16.078 13.43 1 94 456 LYS A CA 1
ATOM 3624 C C . LYS A 1 456 ? 2.562 15.805 13.695 1 94 456 LYS A C 1
ATOM 3626 O O . LYS A 1 456 ? 1.897 16.578 14.383 1 94 456 LYS A O 1
ATOM 3631 N N . ASP A 1 457 ? 2.092 14.695 13.141 1 91.88 457 ASP A N 1
ATOM 3632 C CA . ASP A 1 457 ? 0.697 14.312 13.328 1 91.88 457 ASP A CA 1
ATOM 3633 C C . ASP A 1 457 ? 0.383 14.078 14.805 1 91.88 457 ASP A C 1
ATOM 3635 O O . ASP A 1 457 ? -0.744 14.312 15.25 1 91.88 457 ASP A O 1
ATOM 3639 N N . SER A 1 458 ? 1.345 13.664 15.539 1 93.56 458 SER A N 1
ATOM 3640 C CA . SER A 1 458 ? 1.169 13.43 16.969 1 93.56 458 SER A CA 1
ATOM 3641 C C . SER A 1 458 ? 1.489 14.68 17.781 1 93.56 458 SER A C 1
ATOM 3643 O O . SER A 1 458 ? 1.549 14.633 19 1 93.56 458 SER A O 1
ATOM 3645 N N . CYS A 1 459 ? 1.81 15.781 17.094 1 94.75 459 CYS A N 1
ATOM 3646 C CA . CYS A 1 459 ? 2.072 17.094 17.672 1 94.75 459 CYS A CA 1
ATOM 3647 C C . CYS A 1 459 ? 3.33 17.062 18.531 1 94.75 459 CYS A C 1
ATOM 3649 O O . CYS A 1 459 ? 3.395 17.734 19.578 1 94.75 459 CYS A O 1
ATOM 3651 N N . LEU A 1 460 ? 4.262 16.219 18.25 1 96.19 460 LEU A N 1
ATOM 3652 C CA . LEU A 1 460 ? 5.527 16.172 18.969 1 96.19 460 LEU A CA 1
ATOM 3653 C C . LEU A 1 460 ? 6.586 17.031 18.266 1 96.19 460 LEU A C 1
ATOM 3655 O O . LEU A 1 460 ? 7.57 17.422 18.891 1 96.19 460 LEU A O 1
ATOM 3659 N N . LEU A 1 461 ? 6.375 17.172 16.984 1 95.81 461 LEU A N 1
ATOM 3660 C CA . LEU A 1 461 ? 7.184 18.094 16.188 1 95.81 461 LEU A CA 1
ATOM 3661 C C . LEU A 1 461 ? 6.309 19.141 15.5 1 95.81 461 LEU A C 1
ATOM 3663 O O . LEU A 1 461 ? 5.109 18.922 15.305 1 95.81 461 LEU A O 1
ATOM 3667 N N . ASP A 1 462 ? 6.93 20.25 15.188 1 93.69 462 ASP A N 1
ATOM 3668 C CA . ASP A 1 462 ? 6.188 21.344 14.57 1 93.69 462 ASP A CA 1
ATOM 3669 C C . ASP A 1 462 ? 6.773 21.688 13.203 1 93.69 462 ASP A C 1
ATOM 3671 O O . ASP A 1 462 ? 7.969 21.5 12.969 1 93.69 462 ASP A O 1
ATOM 3675 N N . GLN A 1 463 ? 5.879 22.172 12.352 1 89.06 463 GLN A N 1
ATOM 3676 C CA . GLN A 1 463 ? 6.336 22.719 11.078 1 89.06 463 GLN A CA 1
ATOM 3677 C C . GLN A 1 463 ? 7.02 24.062 11.273 1 89.06 463 GLN A C 1
ATOM 3679 O O . GLN A 1 463 ? 6.543 24.906 12.039 1 89.06 463 GLN A O 1
ATOM 3684 N N . ASP A 1 464 ? 8.125 24.078 10.719 1 85.06 464 ASP A N 1
ATOM 3685 C CA . ASP A 1 464 ? 8.875 25.328 10.812 1 85.06 464 ASP A CA 1
ATOM 3686 C C . ASP A 1 464 ? 8.469 26.281 9.695 1 85.06 464 ASP A C 1
ATOM 3688 O O . ASP A 1 464 ? 7.777 25.891 8.758 1 85.06 464 ASP A O 1
ATOM 3692 N N . GLY A 1 465 ? 8.586 27.531 9.906 1 75.62 465 GLY A N 1
ATOM 3693 C CA . GLY A 1 465 ? 8.281 28.547 8.914 1 75.62 465 GLY A CA 1
ATOM 3694 C C . GLY A 1 465 ? 9.078 28.391 7.633 1 75.62 465 GLY A C 1
ATOM 3695 O O . GLY A 1 465 ? 8.609 28.75 6.551 1 75.62 465 GLY A O 1
ATOM 3696 N N . GLY A 1 466 ? 10.219 27.703 7.738 1 69.75 466 GLY A N 1
ATOM 3697 C CA . GLY A 1 466 ? 11.062 27.516 6.57 1 69.75 466 GLY A CA 1
ATOM 3698 C C . GLY A 1 466 ? 10.789 26.219 5.836 1 69.75 466 GLY A C 1
ATOM 3699 O O . GLY A 1 466 ? 10.164 25.312 6.387 1 69.75 466 GLY A O 1
ATOM 3700 N N . GLN A 1 467 ? 11.125 26.312 4.555 1 79.62 467 GLN A N 1
ATOM 3701 C CA . GLN A 1 467 ? 10.961 25.094 3.768 1 79.62 467 GLN A CA 1
ATOM 3702 C C . GLN A 1 467 ? 12.055 24.078 4.098 1 79.62 467 GLN A C 1
ATOM 3704 O O . GLN A 1 467 ? 13.227 24.438 4.223 1 79.62 467 GLN A O 1
ATOM 3709 N N . GLY A 1 468 ? 11.727 22.859 4.422 1 87.44 468 GLY A N 1
ATOM 3710 C CA . GLY A 1 468 ? 12.664 21.766 4.605 1 87.44 468 GLY A CA 1
ATOM 3711 C C . GLY A 1 468 ? 13.211 21.688 6.016 1 87.44 468 GLY A C 1
ATOM 3712 O O . GLY A 1 468 ? 14.227 21.016 6.25 1 87.44 468 GLY A O 1
ATOM 3713 N N . THR A 1 469 ? 12.656 22.469 6.934 1 94.06 469 THR A N 1
ATOM 3714 C CA . THR A 1 469 ? 13.102 22.438 8.32 1 94.06 469 THR A CA 1
ATOM 3715 C C . THR A 1 469 ? 11.945 22.062 9.25 1 94.06 469 THR A C 1
ATOM 3717 O O . THR A 1 469 ? 10.773 22.234 8.883 1 94.06 469 THR A O 1
ATOM 3720 N N . VAL A 1 470 ? 12.258 21.547 10.406 1 95.19 470 VAL A N 1
ATOM 3721 C CA . VAL A 1 470 ? 11.289 21.203 11.438 1 95.19 470 VAL A CA 1
ATOM 3722 C C . VAL A 1 470 ? 11.758 21.734 12.789 1 95.19 470 VAL A C 1
ATOM 3724 O O . VAL A 1 470 ? 12.945 22.047 12.961 1 95.19 470 VAL A O 1
ATOM 3727 N N . LYS A 1 471 ? 10.875 21.922 13.617 1 94.56 471 LYS A N 1
ATOM 3728 C CA . LYS A 1 471 ? 11.203 22.453 14.938 1 94.56 471 LYS A CA 1
ATOM 3729 C C . LYS A 1 471 ? 10.555 21.625 16.047 1 94.56 471 LYS A C 1
ATOM 3731 O O . LYS A 1 471 ? 9.492 21.031 15.852 1 94.56 471 LYS A O 1
ATOM 3736 N N . MET A 1 472 ? 11.242 21.516 17.125 1 94.56 472 MET A N 1
ATOM 3737 C CA . MET A 1 472 ? 10.719 20.906 18.344 1 94.56 472 MET A CA 1
ATOM 3738 C C . MET A 1 472 ? 10.414 21.969 19.406 1 94.56 472 MET A C 1
ATOM 3740 O O . MET A 1 472 ? 11.242 22.828 19.672 1 94.56 472 MET A O 1
ATOM 3744 N N . HIS A 1 473 ? 9.195 21.938 19.891 1 93.62 473 HIS A N 1
ATOM 3745 C CA . HIS A 1 473 ? 8.82 22.875 20.953 1 93.62 473 HIS A CA 1
ATOM 3746 C C . HIS A 1 473 ? 9.727 22.719 22.156 1 93.62 473 HIS A C 1
ATOM 3748 O O . HIS A 1 473 ? 10.086 21.609 22.547 1 93.62 473 HIS A O 1
ATOM 3754 N N . ASP A 1 474 ? 10.062 23.719 22.844 1 91 474 ASP A N 1
ATOM 3755 C CA . ASP A 1 474 ? 11.062 23.719 23.922 1 91 474 ASP A CA 1
ATOM 3756 C C . ASP A 1 474 ? 10.609 22.844 25.078 1 91 474 ASP A C 1
ATOM 3758 O O . ASP A 1 474 ? 11.414 22.125 25.672 1 91 474 ASP A O 1
ATOM 3762 N N . VAL A 1 475 ? 9.391 22.938 25.469 1 91.75 475 VAL A N 1
ATOM 3763 C CA . VAL A 1 475 ? 8.883 22.156 26.578 1 91.75 475 VAL A CA 1
ATOM 3764 C C . VAL A 1 475 ? 8.938 20.672 26.234 1 91.75 475 VAL A C 1
ATOM 3766 O O . VAL A 1 475 ? 9.195 19.828 27.094 1 91.75 475 VAL A O 1
ATOM 3769 N N . PHE A 1 476 ? 8.617 20.375 25.016 1 93.88 476 PHE A N 1
ATOM 3770 C CA . PHE A 1 476 ? 8.68 18.984 24.562 1 93.88 476 PHE A CA 1
ATOM 3771 C C . PHE A 1 476 ? 10.125 18.516 24.453 1 93.88 476 PHE A C 1
ATOM 3773 O O . PHE A 1 476 ? 10.414 17.344 24.656 1 93.88 476 PHE A O 1
ATOM 3780 N N . ARG A 1 477 ? 10.953 19.422 24.062 1 93 477 ARG A N 1
ATOM 3781 C CA . ARG A 1 477 ? 12.375 19.078 24.094 1 93 477 ARG A CA 1
ATOM 3782 C C . ARG A 1 477 ? 12.805 18.719 25.516 1 93 477 ARG A C 1
ATOM 3784 O O . ARG A 1 477 ? 13.531 17.734 25.719 1 93 477 ARG A O 1
ATOM 3791 N N . ASP A 1 478 ? 12.383 19.516 26.484 1 90.5 478 ASP A N 1
ATOM 3792 C CA . ASP A 1 478 ? 12.664 19.219 27.891 1 90.5 478 ASP A CA 1
ATOM 3793 C C . ASP A 1 478 ? 12.102 17.859 28.297 1 90.5 478 ASP A C 1
ATOM 3795 O O . ASP A 1 478 ? 12.719 17.125 29.062 1 90.5 478 ASP A O 1
ATOM 3799 N N . LEU A 1 479 ? 10.938 17.641 27.844 1 91.56 479 LEU A N 1
ATOM 3800 C CA . LEU A 1 479 ? 10.336 16.328 28.094 1 91.56 479 LEU A CA 1
ATOM 3801 C C . LEU A 1 479 ? 11.219 15.219 27.531 1 91.56 479 LEU A C 1
ATOM 3803 O O . LEU A 1 479 ? 11.445 14.211 28.203 1 91.56 479 LEU A O 1
ATOM 3807 N N . ALA A 1 480 ? 11.656 15.375 26.281 1 93.12 480 ALA A N 1
ATOM 3808 C CA . ALA A 1 480 ? 12.484 14.367 25.641 1 93.12 480 ALA A CA 1
ATOM 3809 C C . ALA A 1 480 ? 13.766 14.117 26.438 1 93.12 480 ALA A C 1
ATOM 3811 O O . ALA A 1 480 ? 14.219 12.977 26.547 1 93.12 480 ALA A O 1
ATOM 3812 N N . ILE A 1 481 ? 14.383 15.141 26.938 1 90 481 ILE A N 1
ATOM 3813 C CA . ILE A 1 481 ? 15.594 15.031 27.734 1 90 481 ILE A CA 1
ATOM 3814 C C . ILE A 1 481 ? 15.305 14.258 29.016 1 90 481 ILE A C 1
ATOM 3816 O O . ILE A 1 481 ? 16.078 13.383 29.406 1 90 481 ILE A O 1
ATOM 3820 N N . LEU A 1 482 ? 14.18 14.578 29.672 1 87.06 482 LEU A N 1
ATOM 3821 C CA . LEU A 1 482 ? 13.789 13.883 30.891 1 87.06 482 LEU A CA 1
ATOM 3822 C C . LEU A 1 482 ? 13.539 12.406 30.609 1 87.06 482 LEU A C 1
ATOM 3824 O O . LEU A 1 482 ? 13.922 11.547 31.406 1 87.06 482 LEU A O 1
ATOM 3828 N N . LEU A 1 483 ? 12.867 12.125 29.5 1 89.69 483 LEU A N 1
ATOM 3829 C CA . LEU A 1 483 ? 12.562 10.75 29.141 1 89.69 483 LEU A CA 1
ATOM 3830 C C . LEU A 1 483 ? 13.844 9.977 28.828 1 89.69 483 LEU A C 1
ATOM 3832 O O . LEU A 1 483 ? 13.93 8.781 29.109 1 89.69 483 LEU A O 1
ATOM 3836 N N . SER A 1 484 ? 14.797 10.633 28.234 1 88.31 484 SER A N 1
ATOM 3837 C CA . SER A 1 484 ? 16.062 10 27.891 1 88.31 484 SER A CA 1
ATOM 3838 C C . SER A 1 484 ? 16.844 9.602 29.141 1 88.31 484 SER A C 1
ATOM 3840 O O . SER A 1 484 ? 17.594 8.633 29.125 1 88.31 484 SER A O 1
ATOM 3842 N N . GLN A 1 485 ? 16.656 10.312 30.141 1 81.38 485 GLN A N 1
ATOM 3843 C CA . GLN A 1 485 ? 17.328 10 31.406 1 81.38 485 GLN A CA 1
ATOM 3844 C C . GLN A 1 485 ? 16.719 8.766 32.062 1 81.38 485 GLN A C 1
ATOM 3846 O O . GLN A 1 485 ? 17.422 7.98 32.688 1 81.38 485 GLN A O 1
ATOM 3851 N N . ASN A 1 486 ? 15.484 8.586 31.812 1 76.94 486 ASN A N 1
ATOM 3852 C CA . ASN A 1 486 ? 14.789 7.438 32.375 1 76.94 486 ASN A CA 1
ATOM 3853 C C . ASN A 1 486 ? 14.984 6.18 31.547 1 76.94 486 ASN A C 1
ATOM 3855 O O . ASN A 1 486 ? 14.984 5.066 32.062 1 76.94 486 ASN A O 1
ATOM 3859 N N . GLU A 1 487 ? 15 6.41 30.266 1 69.69 487 GLU A N 1
ATOM 3860 C CA . GLU A 1 487 ? 15.172 5.289 29.344 1 69.69 487 GLU A CA 1
ATOM 3861 C C . GLU A 1 487 ? 16.641 5.074 29 1 69.69 487 GLU A C 1
ATOM 3863 O O . GLU A 1 487 ? 17.094 5.453 27.922 1 69.69 487 GLU A O 1
ATOM 3868 N N . GLU A 1 488 ? 17.297 4.508 29.797 1 69.06 488 GLU A N 1
ATOM 3869 C CA . GLU A 1 488 ? 18.734 4.34 29.656 1 69.06 488 GLU A CA 1
ATOM 3870 C C . GLU A 1 488 ? 19.078 3.412 28.5 1 69.06 488 GLU A C 1
ATOM 3872 O O . GLU A 1 488 ? 20.172 3.479 27.938 1 69.06 488 GLU A O 1
ATOM 3877 N N . LEU A 1 489 ? 18.031 2.863 28.078 1 73.88 489 LEU A N 1
ATOM 3878 C CA . LEU A 1 489 ? 18.281 1.846 27.062 1 73.88 489 LEU A CA 1
ATOM 3879 C C . LEU A 1 489 ? 18.688 2.486 25.734 1 73.88 489 LEU A C 1
ATOM 3881 O O . LEU A 1 489 ? 19.5 1.938 24.984 1 73.88 489 LEU A O 1
ATOM 3885 N N . PHE A 1 490 ? 18.203 3.775 25.469 1 84.56 490 PHE A N 1
ATOM 3886 C CA . PHE A 1 490 ? 18.484 4.371 24.156 1 84.56 490 PHE A CA 1
ATOM 3887 C C . PHE A 1 490 ? 19.75 5.215 24.203 1 84.56 490 PHE A C 1
ATOM 3889 O O . PHE A 1 490 ? 20.312 5.539 23.156 1 84.56 490 PHE A O 1
ATOM 3896 N N . GLY A 1 491 ? 20.25 5.672 25.359 1 87.06 491 GLY A N 1
ATOM 3897 C CA . GLY A 1 491 ? 21.547 6.277 25.594 1 87.06 491 GLY A CA 1
ATOM 3898 C C . GLY A 1 491 ? 21.641 7.695 25.062 1 87.06 491 GLY A C 1
ATOM 3899 O O . GLY A 1 491 ? 22.672 8.086 24.5 1 87.06 491 GLY A O 1
ATOM 3900 N N . PHE A 1 492 ? 20.578 8.477 25.062 1 88.75 492 PHE A N 1
ATOM 3901 C CA . PHE A 1 492 ? 20.625 9.859 24.609 1 88.75 492 PHE A CA 1
ATOM 3902 C C . PHE A 1 492 ? 21.156 10.773 25.703 1 88.75 492 PHE A C 1
ATOM 3904 O O . PHE A 1 492 ? 20.766 10.664 26.859 1 88.75 492 PHE A O 1
ATOM 3911 N N . HIS A 1 493 ? 22.125 11.586 25.359 1 87.94 493 HIS A N 1
ATOM 3912 C CA . HIS A 1 493 ? 22.703 12.594 26.234 1 87.94 493 HIS A CA 1
ATOM 3913 C C . HIS A 1 493 ? 22.75 13.961 25.562 1 87.94 493 HIS A C 1
ATOM 3915 O O . HIS A 1 493 ? 23.578 14.18 24.656 1 87.94 493 HIS A O 1
ATOM 3921 N N . CYS A 1 494 ? 21.938 14.852 26.016 1 87.31 494 CYS A N 1
ATOM 3922 C CA . CYS A 1 494 ? 21.812 16.141 25.359 1 87.31 494 CYS A CA 1
ATOM 3923 C C . CYS A 1 494 ? 22.312 17.266 26.25 1 87.31 494 CYS A C 1
ATOM 3925 O O . CYS A 1 494 ? 21.766 17.5 27.328 1 87.31 494 CYS A O 1
ATOM 3927 N N . GLN A 1 495 ? 23.312 17.969 25.906 1 81.31 495 GLN A N 1
ATOM 3928 C CA . GLN A 1 495 ? 23.828 19.141 26.594 1 81.31 495 GLN A CA 1
ATOM 3929 C C . GLN A 1 495 ? 23.969 20.328 25.656 1 81.31 495 GLN A C 1
ATOM 3931 O O . GLN A 1 495 ? 24.734 21.25 25.906 1 81.31 495 GLN A O 1
ATOM 3936 N N . SER A 1 496 ? 23.234 20.375 24.719 1 77.56 496 SER A N 1
ATOM 3937 C CA . SER A 1 496 ? 23.359 21.391 23.672 1 77.56 496 SER A CA 1
ATOM 3938 C C . SER A 1 496 ? 23.062 22.781 24.234 1 77.56 496 SER A C 1
ATOM 3940 O O . SER A 1 496 ? 22.156 22.953 25.047 1 77.56 496 SER A O 1
ATOM 3942 N N . SER A 1 497 ? 23.812 23.75 23.906 1 73.81 497 SER A N 1
ATOM 3943 C CA . SER A 1 497 ? 23.688 25.172 24.188 1 73.81 497 SER A CA 1
ATOM 3944 C C . SER A 1 497 ? 23.938 25.469 25.656 1 73.81 497 SER A C 1
ATOM 3946 O O . SER A 1 497 ? 23.594 26.547 26.156 1 73.81 497 SER A O 1
ATOM 3948 N N . LEU A 1 498 ? 24.344 24.422 26.453 1 74.94 498 LEU A N 1
ATOM 3949 C CA . LEU A 1 498 ? 24.719 24.641 27.859 1 74.94 498 LEU A CA 1
ATOM 3950 C C . LEU A 1 498 ? 26.219 24.516 28.047 1 74.94 498 LEU A C 1
ATOM 3952 O O . LEU A 1 498 ? 26.891 23.828 27.266 1 74.94 498 LEU A O 1
ATOM 3956 N N . PRO A 1 499 ? 26.625 25.375 28.906 1 70.69 499 PRO A N 1
ATOM 3957 C CA . PRO A 1 499 ? 28.062 25.234 29.156 1 70.69 499 PRO A CA 1
ATOM 3958 C C . PRO A 1 499 ? 28.438 23.828 29.594 1 70.69 499 PRO A C 1
ATOM 3960 O O . PRO A 1 499 ? 27.688 23.172 30.328 1 70.69 499 PRO A O 1
ATOM 3963 N N . PHE A 1 500 ? 29.516 23.344 29 1 67.19 500 PHE A N 1
ATOM 3964 C CA . PHE A 1 500 ? 29.969 21.984 29.188 1 67.19 500 PHE A CA 1
ATOM 3965 C C . PHE A 1 500 ? 30.297 21.719 30.656 1 67.19 500 PHE A C 1
ATOM 3967 O O . PHE A 1 500 ? 31.109 22.438 31.266 1 67.19 500 PHE A O 1
ATOM 3974 N N . ASN A 1 501 ? 29.5 20.984 31.297 1 63.75 501 ASN A N 1
ATOM 3975 C CA . ASN A 1 501 ? 29.703 20.781 32.75 1 63.75 501 ASN A CA 1
ATOM 3976 C C . ASN A 1 501 ? 30.062 19.344 33.062 1 63.75 501 ASN A C 1
ATOM 3978 O O . ASN A 1 501 ? 30.844 19.078 33.969 1 63.75 501 ASN A O 1
ATOM 3982 N N . GLN A 1 502 ? 29.438 18.375 32.344 1 68.75 502 GLN A N 1
ATOM 3983 C CA . GLN A 1 502 ? 29.609 17 32.75 1 68.75 502 GLN A CA 1
ATOM 3984 C C . GLN A 1 502 ? 29.812 16.078 31.547 1 68.75 502 GLN A C 1
ATOM 3986 O O . GLN A 1 502 ? 29.203 16.281 30.5 1 68.75 502 GLN A O 1
ATOM 3991 N N . MET A 1 503 ? 30.766 15.18 31.75 1 76.88 503 MET A N 1
ATOM 3992 C CA . MET A 1 503 ? 31.016 14.148 30.734 1 76.88 503 MET A CA 1
ATOM 3993 C C . MET A 1 503 ? 29.828 13.188 30.656 1 76.88 503 MET A C 1
ATOM 3995 O O . MET A 1 503 ? 29.172 12.914 31.656 1 76.88 503 MET A O 1
ATOM 3999 N N . PRO A 1 504 ? 29.562 12.805 29.453 1 81.19 504 PRO A N 1
ATOM 4000 C CA . PRO A 1 504 ? 28.469 11.836 29.297 1 81.19 504 PRO A CA 1
ATOM 4001 C C . PRO A 1 504 ? 28.703 10.555 30.094 1 81.19 504 PRO A C 1
ATOM 4003 O O . PRO A 1 504 ? 29.859 10.188 30.359 1 81.19 504 PRO A O 1
ATOM 4006 N N . LYS A 1 505 ? 27.703 9.93 30.516 1 79.62 505 LYS A N 1
ATOM 4007 C CA . LYS A 1 505 ? 27.75 8.672 31.25 1 79.62 505 LYS A CA 1
ATOM 4008 C C . LYS A 1 505 ? 28.25 7.531 30.359 1 79.62 505 LYS A C 1
ATOM 4010 O O . LYS A 1 505 ? 28.297 7.676 29.125 1 79.62 505 LYS A O 1
ATOM 4015 N N . GLU A 1 506 ? 28.641 6.48 30.875 1 78.75 506 GLU A N 1
ATOM 4016 C CA . GLU A 1 506 ? 29.141 5.316 30.156 1 78.75 506 GLU A CA 1
ATOM 4017 C C . GLU A 1 506 ? 28.062 4.699 29.281 1 78.75 506 GLU A C 1
ATOM 4019 O O . GLU A 1 506 ? 28.359 4.133 28.234 1 78.75 506 GLU A O 1
ATOM 4024 N N . SER A 1 507 ? 26.844 4.895 29.719 1 81.56 507 SER A N 1
ATOM 4025 C CA . SER A 1 507 ? 25.734 4.277 29 1 81.56 507 SER A CA 1
ATOM 4026 C C . SER A 1 507 ? 25.266 5.156 27.844 1 81.56 507 SER A C 1
ATOM 4028 O O . SER A 1 507 ? 24.422 4.746 27.047 1 81.56 507 SER A O 1
ATOM 4030 N N . SER A 1 508 ? 25.953 6.305 27.719 1 88.94 508 SER A N 1
ATOM 4031 C CA . SER A 1 508 ? 25.547 7.234 26.672 1 88.94 508 SER A CA 1
ATOM 4032 C C . SER A 1 508 ? 26 6.758 25.297 1 88.94 508 SER A C 1
ATOM 4034 O O . SER A 1 508 ? 27.125 6.297 25.125 1 88.94 508 SER A O 1
ATOM 4036 N N . ARG A 1 509 ? 25.156 6.766 24.375 1 91.62 509 ARG A N 1
ATOM 4037 C CA . ARG A 1 509 ? 25.469 6.328 23.016 1 91.62 509 ARG A CA 1
ATOM 4038 C C . ARG A 1 509 ? 25.359 7.488 22.031 1 91.62 509 ARG A C 1
ATOM 4040 O O . ARG A 1 509 ? 26.172 7.594 21.109 1 91.62 509 ARG A O 1
ATOM 4047 N N . ARG A 1 510 ? 24.406 8.297 22.188 1 94.62 510 ARG A N 1
ATOM 4048 C CA . ARG A 1 510 ? 24.188 9.461 21.344 1 94.62 510 ARG A CA 1
ATOM 4049 C C . ARG A 1 510 ? 24.391 10.758 22.125 1 94.62 510 ARG A C 1
ATOM 4051 O O . ARG A 1 510 ? 23.578 11.102 22.984 1 94.62 510 ARG A O 1
ATOM 4058 N N . VAL A 1 511 ? 25.359 11.523 21.734 1 93.19 511 VAL A N 1
ATOM 4059 C CA . VAL A 1 511 ? 25.781 12.648 22.562 1 93.19 511 VAL A CA 1
ATOM 4060 C C . VAL A 1 511 ? 25.781 13.93 21.719 1 93.19 511 VAL A C 1
ATOM 4062 O O . VAL A 1 511 ? 26.266 13.938 20.594 1 93.19 511 VAL A O 1
ATOM 4065 N N . SER A 1 512 ? 25.156 14.938 22.219 1 94.06 512 SER A N 1
ATOM 4066 C CA . SER A 1 512 ? 25.156 16.234 21.547 1 94.06 512 SER A CA 1
ATOM 4067 C C . SER A 1 512 ? 25.828 17.297 22.406 1 94.06 512 SER A C 1
ATOM 4069 O O . SER A 1 512 ? 25.453 17.516 23.562 1 94.06 512 SER A O 1
ATOM 4071 N N . LEU A 1 513 ? 26.844 17.891 21.938 1 92.94 513 LEU A N 1
ATOM 4072 C CA . LEU A 1 513 ? 27.562 19 22.547 1 92.94 513 LEU A CA 1
ATOM 4073 C C . LEU A 1 513 ? 27.578 20.219 21.625 1 92.94 513 LEU A C 1
ATOM 4075 O O . LEU A 1 513 ? 28.609 20.891 21.484 1 92.94 513 LEU A O 1
ATOM 4079 N N . ILE A 1 514 ? 26.531 20.453 20.969 1 93.56 514 ILE A N 1
ATOM 4080 C CA . ILE A 1 514 ? 26.406 21.531 20.016 1 93.56 514 ILE A CA 1
ATOM 4081 C C . ILE A 1 514 ? 26.516 22.875 20.734 1 93.56 514 ILE A C 1
ATOM 4083 O O . ILE A 1 514 ? 25.812 23.109 21.719 1 93.56 514 ILE A O 1
ATOM 4087 N N . GLY A 1 515 ? 27.297 23.703 20.297 1 89.81 515 GLY A N 1
ATOM 4088 C CA . GLY A 1 515 ? 27.391 25.062 20.781 1 89.81 515 GLY A CA 1
ATOM 4089 C C . GLY A 1 515 ? 27.641 25.172 22.266 1 89.81 515 GLY A C 1
ATOM 4090 O O . GLY A 1 515 ? 27.031 25.984 22.953 1 89.81 515 GLY A O 1
ATOM 4091 N N . CYS A 1 516 ? 28.453 24.297 22.844 1 87.94 516 CYS A N 1
ATOM 4092 C CA . CYS A 1 516 ? 28.734 24.281 24.281 1 87.94 516 CYS A CA 1
ATOM 4093 C C . CYS A 1 516 ? 29.969 25.109 24.594 1 87.94 516 CYS A C 1
ATOM 4095 O O . CYS A 1 516 ? 30.5 25.031 25.719 1 87.94 516 CYS A O 1
ATOM 4097 N N . LYS A 1 517 ? 30.484 25.828 23.656 1 87.56 517 LYS A N 1
ATOM 4098 C CA . LYS A 1 517 ? 31.656 26.672 23.812 1 87.56 517 LYS A CA 1
ATOM 4099 C C . LYS A 1 517 ? 32.844 25.859 24.344 1 87.56 517 LYS A C 1
ATOM 4101 O O . LYS A 1 517 ? 33.5 26.266 25.312 1 87.56 517 LYS A O 1
ATOM 4106 N N . ILE A 1 518 ? 33.062 24.75 23.703 1 89.31 518 ILE A N 1
ATOM 4107 C CA . ILE A 1 518 ? 34.156 23.875 24.078 1 89.31 518 ILE A CA 1
ATOM 4108 C C . ILE A 1 518 ? 35.406 24.297 23.312 1 89.31 518 ILE A C 1
ATOM 4110 O O . ILE A 1 518 ? 35.438 24.312 22.078 1 89.31 518 ILE A O 1
ATOM 4114 N N . TYR A 1 519 ? 36.406 24.516 24.016 1 87.5 519 TYR A N 1
ATOM 4115 C CA . TYR A 1 519 ? 37.656 24.906 23.406 1 87.5 519 TYR A CA 1
ATOM 4116 C C . TYR A 1 519 ? 38.625 23.734 23.328 1 87.5 519 TYR A C 1
ATOM 4118 O O . TYR A 1 519 ? 39.344 23.578 22.344 1 87.5 519 TYR A O 1
ATOM 4126 N N . ARG A 1 520 ? 38.594 22.938 24.359 1 87.56 520 ARG A N 1
ATOM 4127 C CA . ARG A 1 520 ? 39.438 21.766 24.422 1 87.56 520 ARG A CA 1
ATOM 4128 C C . ARG A 1 520 ? 38.625 20.5 24.656 1 87.56 520 ARG A C 1
ATOM 4130 O O . ARG A 1 520 ? 37.781 20.469 25.578 1 87.56 520 ARG A O 1
ATOM 4137 N N . LEU A 1 521 ? 38.875 19.562 23.797 1 89.19 521 LEU A N 1
ATOM 4138 C CA . LEU A 1 521 ? 38.125 18.312 23.906 1 89.19 521 LEU A CA 1
ATOM 4139 C C . LEU A 1 521 ? 38.781 17.375 24.906 1 89.19 521 LEU A C 1
ATOM 4141 O O . LEU A 1 521 ? 40.031 17.297 24.969 1 89.19 521 LEU A O 1
ATOM 4145 N N . GLN A 1 522 ? 37.969 16.828 25.703 1 84.44 522 GLN A N 1
ATOM 4146 C CA . GLN A 1 522 ? 38.438 15.836 26.656 1 84.44 522 GLN A CA 1
ATOM 4147 C C . GLN A 1 522 ? 38.25 14.422 26.109 1 84.44 522 GLN A C 1
ATOM 4149 O O . GLN A 1 522 ? 37.312 14.141 25.375 1 84.44 522 GLN A O 1
ATOM 4154 N N . GLU A 1 523 ? 39.188 13.578 26.516 1 83 523 GLU A N 1
ATOM 4155 C CA . GLU A 1 523 ? 39.188 12.211 26.016 1 83 523 GLU A CA 1
ATOM 4156 C C . GLU A 1 523 ? 38.062 11.398 26.672 1 83 523 GLU A C 1
ATOM 4158 O O . GLU A 1 523 ? 37.719 11.625 27.828 1 83 523 GLU A O 1
ATOM 4163 N N . TYR A 1 524 ? 37.5 10.578 25.938 1 83.31 524 TYR A N 1
ATOM 4164 C CA . TYR A 1 524 ? 36.5 9.664 26.438 1 83.31 524 TYR A CA 1
ATOM 4165 C C . TYR A 1 524 ? 37.125 8.422 27.047 1 83.31 524 TYR A C 1
ATOM 4167 O O . TYR A 1 524 ? 38.25 8.07 26.719 1 83.31 524 TYR A O 1
ATOM 4175 N N . PRO A 1 525 ? 36.406 7.809 27.891 1 80.44 525 PRO A N 1
ATOM 4176 C CA . PRO A 1 525 ? 36.906 6.574 28.484 1 80.44 525 PRO A CA 1
ATOM 4177 C C . PRO A 1 525 ? 36.969 5.422 27.469 1 80.44 525 PRO A C 1
ATOM 4179 O O . PRO A 1 525 ? 36.344 5.488 26.422 1 80.44 525 PRO A O 1
ATOM 4182 N N . VAL A 1 526 ? 37.75 4.355 27.688 1 76.69 526 VAL A N 1
ATOM 4183 C CA . VAL A 1 526 ? 38.062 3.236 26.797 1 76.69 526 VAL A CA 1
ATOM 4184 C C . VAL A 1 526 ? 36.781 2.473 26.469 1 76.69 526 VAL A C 1
ATOM 4186 O O . VAL A 1 526 ? 36.625 1.986 25.344 1 76.69 526 VAL A O 1
ATOM 4189 N N . TYR A 1 527 ? 35.875 2.402 27.375 1 72.31 527 TYR A N 1
ATOM 4190 C CA . TYR A 1 527 ? 34.688 1.579 27.141 1 72.31 527 TYR A CA 1
ATOM 4191 C C . TYR A 1 527 ? 33.531 2.422 26.609 1 72.31 527 TYR A C 1
ATOM 4193 O O . TYR A 1 527 ? 32.375 2.092 26.828 1 72.31 527 TYR A O 1
ATOM 4201 N N . SER A 1 528 ? 33.844 3.375 25.828 1 83.38 528 SER A N 1
ATOM 4202 C CA . SER A 1 528 ? 32.781 4.234 25.344 1 83.38 528 SER A CA 1
ATOM 4203 C C . SER A 1 528 ? 32.094 3.619 24.125 1 83.38 528 SER A C 1
ATOM 4205 O O . SER A 1 528 ? 32.75 3.064 23.25 1 83.38 528 SER A O 1
ATOM 4207 N N . ASN A 1 529 ? 30.781 3.566 24.172 1 87.44 529 ASN A N 1
ATOM 4208 C CA . ASN A 1 529 ? 29.984 3.023 23.062 1 87.44 529 ASN A CA 1
ATOM 4209 C C . ASN A 1 529 ? 29.188 4.117 22.359 1 87.44 529 ASN A C 1
ATOM 4211 O O . ASN A 1 529 ? 28.031 3.922 22.016 1 87.44 529 ASN A O 1
ATOM 4215 N N . ILE A 1 530 ? 29.922 5.273 22.156 1 92.75 530 ILE A N 1
ATOM 4216 C CA . ILE A 1 530 ? 29.25 6.41 21.531 1 92.75 530 ILE A CA 1
ATOM 4217 C C . ILE A 1 530 ? 29.094 6.156 20.047 1 92.75 530 ILE A C 1
ATOM 4219 O O . ILE A 1 530 ? 30.047 5.785 19.359 1 92.75 530 ILE A O 1
ATOM 4223 N N . THR A 1 531 ? 27.891 6.305 19.562 1 94.5 531 THR A N 1
ATOM 4224 C CA . THR A 1 531 ? 27.609 6.074 18.156 1 94.5 531 THR A CA 1
ATOM 4225 C C . THR A 1 531 ? 27.391 7.395 17.422 1 94.5 531 THR A C 1
ATOM 4227 O O . THR A 1 531 ? 27.656 7.5 16.219 1 94.5 531 THR A O 1
ATOM 4230 N N . VAL A 1 532 ? 26.828 8.406 18.047 1 96.69 532 VAL A N 1
ATOM 4231 C CA . VAL A 1 532 ? 26.562 9.719 17.469 1 96.69 532 VAL A CA 1
ATOM 4232 C C . VAL A 1 532 ? 27.25 10.797 18.312 1 96.69 532 VAL A C 1
ATOM 4234 O O . VAL A 1 532 ? 27.141 10.789 19.547 1 96.69 532 VAL A O 1
ATOM 4237 N N . LEU A 1 533 ? 27.953 11.648 17.688 1 96 533 LEU A N 1
ATOM 4238 C CA . LEU A 1 533 ? 28.641 12.734 18.391 1 96 533 LEU A CA 1
ATOM 4239 C C . LEU A 1 533 ? 28.5 14.047 17.625 1 96 533 LEU A C 1
ATOM 4241 O O . LEU A 1 533 ? 29.031 14.195 16.516 1 96 533 LEU A O 1
ATOM 4245 N N . PHE A 1 534 ? 27.797 14.992 18.188 1 96.56 534 PHE A N 1
ATOM 4246 C CA . PHE A 1 534 ? 27.609 16.312 17.625 1 96.56 534 PHE A CA 1
ATOM 4247 C C . PHE A 1 534 ? 28.516 17.328 18.312 1 96.56 534 PHE A C 1
ATOM 4249 O O . PHE A 1 534 ? 28.438 17.531 19.531 1 96.56 534 PHE A O 1
ATOM 4256 N N . LEU A 1 535 ? 29.328 17.984 17.594 1 94.75 535 LEU A N 1
ATOM 4257 C CA . LEU A 1 535 ? 30.25 18.984 18.141 1 94.75 535 LEU A CA 1
ATOM 4258 C C . LEU A 1 535 ? 30.156 20.297 17.359 1 94.75 535 LEU A C 1
ATOM 4260 O O . LEU A 1 535 ? 31.031 21.156 17.484 1 94.75 535 LEU A O 1
ATOM 4264 N N . GLN A 1 536 ? 29.125 20.5 16.656 1 94.12 536 GLN A N 1
ATOM 4265 C CA . GLN A 1 536 ? 28.953 21.641 15.773 1 94.12 536 GLN A CA 1
ATOM 4266 C C . GLN A 1 536 ? 28.953 22.953 16.562 1 94.12 536 GLN A C 1
ATOM 4268 O O . GLN A 1 536 ? 28.406 23 17.672 1 94.12 536 GLN A O 1
ATOM 4273 N N . GLY A 1 537 ? 29.469 23.953 15.984 1 92.38 537 GLY A N 1
ATOM 4274 C CA . GLY A 1 537 ? 29.359 25.297 16.5 1 92.38 537 GLY A CA 1
ATOM 4275 C C . GLY A 1 537 ? 30.281 25.562 17.672 1 92.38 537 GLY A C 1
ATOM 4276 O O . GLY A 1 537 ? 30.094 26.547 18.406 1 92.38 537 GLY A O 1
ATOM 4277 N N . ASN A 1 538 ? 31.297 24.625 17.953 1 93.19 538 ASN A N 1
ATOM 4278 C CA . ASN A 1 538 ? 32.281 24.844 19.016 1 93.19 538 ASN A CA 1
ATOM 4279 C C . ASN A 1 538 ? 33.562 25.438 18.469 1 93.19 538 ASN A C 1
ATOM 4281 O O . ASN A 1 538 ? 34 25.094 17.375 1 93.19 538 ASN A O 1
ATOM 4285 N N . PRO A 1 539 ? 34.094 26.312 19.172 1 92.5 539 PRO A N 1
ATOM 4286 C CA . PRO A 1 539 ? 35.344 26.906 18.703 1 92.5 539 PRO A CA 1
ATOM 4287 C C . PRO A 1 539 ? 36.562 26.016 18.938 1 92.5 539 PRO A C 1
ATOM 4289 O O . PRO A 1 539 ? 37.562 26.453 19.547 1 92.5 539 PRO A O 1
ATOM 4292 N N . ILE A 1 540 ? 36.531 24.828 18.422 1 93.62 540 ILE A N 1
ATOM 4293 C CA . ILE A 1 540 ? 37.625 23.875 18.547 1 93.62 540 ILE A CA 1
ATOM 4294 C C . ILE A 1 540 ? 38.656 24.125 17.453 1 93.62 540 ILE A C 1
ATOM 4296 O O . ILE A 1 540 ? 38.344 24.094 16.266 1 93.62 540 ILE A O 1
ATOM 4300 N N . LYS A 1 541 ? 39.844 24.281 17.75 1 92 541 LYS A N 1
ATOM 4301 C CA . LYS A 1 541 ? 40.875 24.531 16.766 1 92 541 LYS A CA 1
ATOM 4302 C C . LYS A 1 541 ? 41.75 23.281 16.531 1 92 541 LYS A C 1
ATOM 4304 O O . LYS A 1 541 ? 42.094 22.969 15.398 1 92 541 LYS A O 1
ATOM 4309 N N . ILE A 1 542 ? 42.062 22.609 17.672 1 91.44 542 ILE A N 1
ATOM 4310 C CA . ILE A 1 542 ? 42.906 21.422 17.594 1 91.44 542 ILE A CA 1
ATOM 4311 C C . ILE A 1 542 ? 42.219 20.25 18.312 1 91.44 542 ILE A C 1
ATOM 4313 O O . ILE A 1 542 ? 41.781 20.406 19.438 1 91.44 542 ILE A O 1
ATOM 4317 N N . ILE A 1 543 ? 42.156 19.188 17.625 1 93.44 543 ILE A N 1
ATOM 4318 C CA . ILE A 1 543 ? 41.656 17.953 18.219 1 93.44 543 ILE A CA 1
ATOM 4319 C C . ILE A 1 543 ? 42.844 17.109 18.688 1 93.44 543 ILE A C 1
ATOM 4321 O O . ILE A 1 543 ? 43.75 16.812 17.906 1 93.44 543 ILE A O 1
ATOM 4325 N N . PRO A 1 544 ? 42.812 16.703 19.828 1 91 544 PRO A N 1
ATOM 4326 C CA . PRO A 1 544 ? 43.938 15.891 20.328 1 91 544 PRO A CA 1
ATOM 4327 C C . PRO A 1 544 ? 44.125 14.625 19.5 1 91 544 PRO A C 1
ATOM 4329 O O . PRO A 1 544 ? 43.156 14.023 19.031 1 91 544 PRO A O 1
ATOM 4332 N N . ASP A 1 545 ? 45.344 14.148 19.375 1 89.69 545 ASP A N 1
ATOM 4333 C CA . ASP A 1 545 ? 45.719 13.047 18.5 1 89.69 545 ASP A CA 1
ATOM 4334 C C . ASP A 1 545 ? 45.062 11.742 18.922 1 89.69 545 ASP A C 1
ATOM 4336 O O . ASP A 1 545 ? 44.75 10.898 18.078 1 89.69 545 ASP A O 1
ATOM 4340 N N . ASP A 1 546 ? 44.844 11.641 20.234 1 88.75 546 ASP A N 1
ATOM 4341 C CA . ASP A 1 546 ? 44.312 10.375 20.734 1 88.75 546 ASP A CA 1
ATOM 4342 C C . ASP A 1 546 ? 42.812 10.484 20.984 1 88.75 546 ASP A C 1
ATOM 4344 O O . ASP A 1 546 ? 42.188 9.586 21.578 1 88.75 546 ASP A O 1
ATOM 4348 N N . TYR A 1 547 ? 42.156 11.422 20.531 1 91.25 547 TYR A N 1
ATOM 4349 C CA . TYR A 1 547 ? 40.75 11.719 20.875 1 91.25 547 TYR A CA 1
ATOM 4350 C C . TYR A 1 547 ? 39.812 10.633 20.328 1 91.25 547 TYR A C 1
ATOM 4352 O O . TYR A 1 547 ? 38.875 10.227 21 1 91.25 547 TYR A O 1
ATOM 4360 N N . PHE A 1 548 ? 40.062 10.086 19.094 1 93.44 548 PHE A N 1
ATOM 4361 C CA . PHE A 1 548 ? 39.156 9.172 18.422 1 93.44 548 PHE A CA 1
ATOM 4362 C C . PHE A 1 548 ? 39.562 7.723 18.672 1 93.44 548 PHE A C 1
ATOM 4364 O O . PHE A 1 548 ? 38.906 6.801 18.188 1 93.44 548 PHE A O 1
ATOM 4371 N N . LEU A 1 549 ? 40.594 7.504 19.453 1 89.69 549 LEU A N 1
ATOM 4372 C CA . LEU A 1 549 ? 41.094 6.152 19.688 1 89.69 549 LEU A CA 1
ATOM 4373 C C . LEU A 1 549 ? 40.094 5.312 20.438 1 89.69 549 LEU A C 1
ATOM 4375 O O . LEU A 1 549 ? 39.938 4.117 20.172 1 89.69 549 LEU A O 1
ATOM 4379 N N . ASN A 1 550 ? 39.375 5.988 21.328 1 88.25 550 ASN A N 1
ATOM 4380 C CA . ASN A 1 550 ? 38.438 5.25 22.156 1 88.25 550 ASN A CA 1
ATOM 4381 C C . ASN A 1 550 ? 37.031 5.336 21.609 1 88.25 550 ASN A C 1
ATOM 4383 O O . ASN A 1 550 ? 36.062 4.875 22.25 1 88.25 550 ASN A O 1
ATOM 4387 N N . LEU A 1 551 ? 36.781 5.832 20.453 1 92.38 551 LEU A N 1
ATOM 4388 C CA . LEU A 1 551 ? 35.469 5.973 19.859 1 92.38 551 LEU A CA 1
ATOM 4389 C C . LEU A 1 551 ? 35.312 5.066 18.641 1 92.38 551 LEU A C 1
ATOM 4391 O O . LEU A 1 551 ? 34.906 5.52 17.562 1 92.38 551 LEU A O 1
ATOM 4395 N N . LYS A 1 552 ? 35.531 3.869 18.797 1 89.5 552 LYS A N 1
ATOM 4396 C CA . LYS A 1 552 ? 35.562 2.922 17.688 1 89.5 552 LYS A CA 1
ATOM 4397 C C . LYS A 1 552 ? 34.156 2.641 17.172 1 89.5 552 LYS A C 1
ATOM 4399 O O . LYS A 1 552 ? 34 2.252 16 1 89.5 552 LYS A O 1
ATOM 4404 N N . SER A 1 553 ? 33.094 2.889 17.984 1 92 553 SER A N 1
ATOM 4405 C CA . SER A 1 553 ? 31.734 2.572 17.594 1 92 553 SER A CA 1
ATOM 4406 C C . SER A 1 553 ? 31.047 3.773 16.953 1 92 553 SER A C 1
ATOM 4408 O O . SER A 1 553 ? 29.875 3.701 16.578 1 92 553 SER A O 1
ATOM 4410 N N . LEU A 1 554 ? 31.797 4.844 16.734 1 95.19 554 LEU A N 1
ATOM 4411 C CA . LEU A 1 554 ? 31.234 6.09 16.234 1 95.19 554 LEU A CA 1
ATOM 4412 C C . LEU A 1 554 ? 30.719 5.922 14.805 1 95.19 554 LEU A C 1
ATOM 4414 O O . LEU A 1 554 ? 31.453 5.441 13.93 1 95.19 554 LEU A O 1
ATOM 4418 N N . ARG A 1 555 ? 29.5 6.316 14.586 1 96.56 555 ARG A N 1
ATOM 4419 C CA . ARG A 1 555 ? 28.875 6.184 13.273 1 96.56 555 ARG A CA 1
ATOM 4420 C C . ARG A 1 555 ? 28.625 7.555 12.648 1 96.56 555 ARG A C 1
ATOM 4422 O O . ARG A 1 555 ? 28.703 7.711 11.43 1 96.56 555 ARG A O 1
ATOM 4429 N N . VAL A 1 556 ? 28.234 8.539 13.461 1 97.94 556 VAL A N 1
ATOM 4430 C CA . VAL A 1 556 ? 27.953 9.891 12.992 1 97.94 556 VAL A CA 1
ATOM 4431 C C . VAL A 1 556 ? 28.875 10.883 13.703 1 97.94 556 VAL A C 1
ATOM 4433 O O . VAL A 1 556 ? 28.938 10.922 14.93 1 97.94 556 VAL A O 1
ATOM 4436 N N . LEU A 1 557 ? 29.594 11.617 12.984 1 97.75 557 LEU A N 1
ATOM 4437 C CA . LEU A 1 557 ? 30.453 12.672 13.516 1 97.75 557 LEU A CA 1
ATOM 4438 C C . LEU A 1 557 ? 30.172 14 12.812 1 97.75 557 LEU A C 1
ATOM 4440 O O . LEU A 1 557 ? 30.312 14.102 11.594 1 97.75 557 LEU A O 1
ATOM 4444 N N . ASN A 1 558 ? 29.734 14.977 13.523 1 97.69 558 ASN A N 1
ATOM 4445 C CA . ASN A 1 558 ? 29.469 16.297 12.969 1 97.69 558 ASN A CA 1
ATOM 4446 C C . ASN A 1 558 ? 30.375 17.359 13.57 1 97.69 558 ASN A C 1
ATOM 4448 O O . ASN A 1 558 ? 30.234 17.719 14.742 1 97.69 558 ASN A O 1
ATOM 4452 N N . LEU A 1 559 ? 31.312 17.828 12.836 1 96.81 559 LEU A N 1
ATOM 4453 C CA . LEU A 1 559 ? 32.281 18.859 13.25 1 96.81 559 LEU A CA 1
ATOM 4454 C C . LEU A 1 559 ? 32 20.172 12.523 1 96.81 559 LEU A C 1
ATOM 4456 O O . LEU A 1 559 ? 32.906 21 12.398 1 96.81 559 LEU A O 1
ATOM 4460 N N . SER A 1 560 ? 30.844 20.375 12.047 1 96.5 560 SER A N 1
ATOM 4461 C CA . SER A 1 560 ? 30.516 21.547 11.242 1 96.5 560 SER A CA 1
ATOM 4462 C C . SER A 1 560 ? 30.703 22.828 12.023 1 96.5 560 SER A C 1
ATOM 4464 O O . SER A 1 560 ? 30.5 22.859 13.242 1 96.5 560 SER A O 1
ATOM 4466 N N . LYS A 1 561 ? 31.156 23.844 11.367 1 95.25 561 LYS A N 1
ATOM 4467 C CA . LYS A 1 561 ? 31.312 25.203 11.891 1 95.25 561 LYS A CA 1
ATOM 4468 C C . LYS A 1 561 ? 32.281 25.234 13.062 1 95.25 561 LYS A C 1
ATOM 4470 O O . LYS A 1 561 ? 32.062 25.938 14.055 1 95.25 561 LYS A O 1
ATOM 4475 N N . THR A 1 562 ? 33.188 24.297 13.086 1 95.31 562 THR A N 1
ATOM 4476 C CA . THR A 1 562 ? 34.312 24.391 14.016 1 95.31 562 THR A CA 1
ATOM 4477 C C . THR A 1 562 ? 35.5 25.125 13.383 1 95.31 562 THR A C 1
ATOM 4479 O O . THR A 1 562 ? 35.438 25.5 12.203 1 95.31 562 THR A O 1
ATOM 4482 N N . GLU A 1 563 ? 36.5 25.344 14.172 1 94.38 563 GLU A N 1
ATOM 4483 C CA . GLU A 1 563 ? 37.688 26.062 13.672 1 94.38 563 GLU A CA 1
ATOM 4484 C C . GLU A 1 563 ? 38.875 25.125 13.5 1 94.38 563 GLU A C 1
ATOM 4486 O O . GLU A 1 563 ? 40.031 25.562 13.609 1 94.38 563 GLU A O 1
ATOM 4491 N N . ILE A 1 564 ? 38.531 23.906 13.188 1 94.56 564 ILE A N 1
ATOM 4492 C CA . ILE A 1 564 ? 39.625 22.922 13.078 1 94.56 564 ILE A CA 1
ATOM 4493 C C . ILE A 1 564 ? 40.438 23.188 11.828 1 94.56 564 ILE A C 1
ATOM 4495 O O . ILE A 1 564 ? 39.906 23.594 10.789 1 94.56 564 ILE A O 1
ATOM 4499 N N . THR A 1 565 ? 41.656 22.859 11.852 1 91.69 565 THR A N 1
ATOM 4500 C CA . THR A 1 565 ? 42.531 23.062 10.719 1 91.69 565 THR A CA 1
ATOM 4501 C C . THR A 1 565 ? 42.906 21.734 10.078 1 91.69 565 THR A C 1
ATOM 4503 O O . THR A 1 565 ? 43.219 21.672 8.883 1 91.69 565 THR A O 1
ATOM 4506 N N . SER A 1 566 ? 42.969 20.75 10.891 1 91.31 566 SER A N 1
ATOM 4507 C CA . SER A 1 566 ? 43.25 19.406 10.422 1 91.31 566 SER A CA 1
ATOM 4508 C C . SER A 1 566 ? 42.625 18.359 11.32 1 91.31 566 SER A C 1
ATOM 4510 O O . SER A 1 566 ? 42.188 18.656 12.43 1 91.31 566 SER A O 1
ATOM 4512 N N . LEU A 1 567 ? 42.562 17.141 10.812 1 93.19 567 LEU A N 1
ATOM 4513 C CA . LEU A 1 567 ? 42.062 16.016 11.602 1 93.19 567 LEU A CA 1
ATOM 4514 C C . LEU A 1 567 ? 43.219 15.141 12.094 1 93.19 567 LEU A C 1
ATOM 4516 O O . LEU A 1 567 ? 44.188 14.953 11.383 1 93.19 567 LEU A O 1
ATOM 4520 N N . PRO A 1 568 ? 43.125 14.695 13.273 1 91.75 568 PRO A N 1
ATOM 4521 C CA . PRO A 1 568 ? 44.219 13.898 13.836 1 91.75 568 PRO A CA 1
ATOM 4522 C C . PRO A 1 568 ? 44.312 12.516 13.203 1 91.75 568 PRO A C 1
ATOM 4524 O O . PRO A 1 568 ? 43.406 12.086 12.484 1 91.75 568 PRO A O 1
ATOM 4527 N N . SER A 1 569 ? 45.406 11.773 13.461 1 88.88 569 SER A N 1
ATOM 4528 C CA . SER A 1 569 ? 45.656 10.461 12.883 1 88.88 569 SER A CA 1
ATOM 4529 C C . SER A 1 569 ? 44.688 9.414 13.422 1 88.88 569 SER A C 1
ATOM 4531 O O . SER A 1 569 ? 44.375 8.453 12.727 1 88.88 569 SER A O 1
ATOM 4533 N N . SER A 1 570 ? 44.25 9.648 14.633 1 91.75 570 SER A N 1
ATOM 4534 C CA . SER A 1 570 ? 43.312 8.703 15.242 1 91.75 570 SER A CA 1
ATOM 4535 C C . SER A 1 570 ? 42 8.688 14.508 1 91.75 570 SER A C 1
ATOM 4537 O O . SER A 1 570 ? 41.188 7.766 14.672 1 91.75 570 SER A O 1
ATOM 4539 N N . PHE A 1 571 ? 41.781 9.656 13.703 1 92.62 571 PHE A N 1
ATOM 4540 C CA . PHE A 1 571 ? 40.594 9.75 12.891 1 92.62 571 PHE A CA 1
ATOM 4541 C C . PHE A 1 571 ? 40.438 8.539 11.977 1 92.62 571 PHE A C 1
ATOM 4543 O O . PHE A 1 571 ? 39.344 8.102 11.672 1 92.62 571 PHE A O 1
ATOM 4550 N N . LEU A 1 572 ? 41.531 7.98 11.578 1 90 572 LEU A N 1
ATOM 4551 C CA . LEU A 1 572 ? 41.594 6.863 10.641 1 90 572 LEU A CA 1
ATOM 4552 C C . LEU A 1 572 ? 41.156 5.57 11.312 1 90 572 LEU A C 1
ATOM 4554 O O . LEU A 1 572 ? 40.844 4.582 10.641 1 90 572 LEU A O 1
ATOM 4558 N N . CYS A 1 573 ? 40.969 5.637 12.602 1 90.94 573 CYS A N 1
ATOM 4559 C CA . CYS A 1 573 ? 40.562 4.457 13.352 1 90.94 573 CYS A CA 1
ATOM 4560 C C . CYS A 1 573 ? 39.031 4.328 13.375 1 90.94 573 CYS A C 1
ATOM 4562 O O . CYS A 1 573 ? 38.5 3.332 13.859 1 90.94 573 CYS A O 1
ATOM 4564 N N . LEU A 1 574 ? 38.375 5.277 12.836 1 93.94 574 LEU A N 1
ATOM 4565 C CA . LEU A 1 574 ? 36.906 5.266 12.867 1 93.94 574 LEU A CA 1
ATOM 4566 C C . LEU A 1 574 ? 36.344 4.414 11.734 1 93.94 574 LEU A C 1
ATOM 4568 O O . LEU A 1 574 ? 35.656 4.926 10.859 1 93.94 574 LEU A O 1
ATOM 4572 N N . VAL A 1 575 ? 36.469 3.18 11.797 1 92.25 575 VAL A N 1
ATOM 4573 C CA . VAL A 1 575 ? 36.125 2.25 10.719 1 92.25 575 VAL A CA 1
ATOM 4574 C C . VAL A 1 575 ? 34.625 2.105 10.602 1 92.25 575 VAL A C 1
ATOM 4576 O O . VAL A 1 575 ? 34.094 1.769 9.531 1 92.25 575 VAL A O 1
ATOM 4579 N N . GLU A 1 576 ? 33.875 2.439 11.688 1 94.06 576 GLU A N 1
ATOM 4580 C CA . GLU A 1 576 ? 32.438 2.248 11.672 1 94.06 576 GLU A CA 1
ATOM 4581 C C . GLU A 1 576 ? 31.703 3.525 11.25 1 94.06 576 GLU A C 1
ATOM 4583 O O . GLU A 1 576 ? 30.469 3.551 11.156 1 94.06 576 GLU A O 1
ATOM 4588 N N . LEU A 1 577 ? 32.438 4.562 10.875 1 96 577 LEU A N 1
ATOM 4589 C CA . LEU A 1 577 ? 31.859 5.859 10.562 1 96 577 LEU A CA 1
ATOM 4590 C C . LEU A 1 577 ? 31 5.777 9.305 1 96 577 LEU A C 1
ATOM 4592 O O . LEU A 1 577 ? 31.406 5.195 8.305 1 96 577 LEU A O 1
ATOM 4596 N N . ARG A 1 578 ? 29.828 6.301 9.383 1 96.56 578 ARG A N 1
ATOM 4597 C CA . ARG A 1 578 ? 28.891 6.289 8.273 1 96.56 578 ARG A CA 1
ATOM 4598 C C . ARG A 1 578 ? 28.703 7.695 7.707 1 96.56 578 ARG A C 1
ATOM 4600 O O . ARG A 1 578 ? 28.484 7.859 6.504 1 96.56 578 ARG A O 1
ATOM 4607 N N . SER A 1 579 ? 28.688 8.703 8.555 1 97.56 579 SER A N 1
ATOM 4608 C CA . SER A 1 579 ? 28.5 10.078 8.109 1 97.56 579 SER A CA 1
ATOM 4609 C C . SER A 1 579 ? 29.531 11.008 8.734 1 97.56 579 SER A C 1
ATOM 4611 O O . SER A 1 579 ? 29.797 10.922 9.93 1 97.56 579 SER A O 1
ATOM 4613 N N . LEU A 1 580 ? 30.094 11.812 7.934 1 97.38 580 LEU A N 1
ATOM 4614 C CA . LEU A 1 580 ? 31.047 12.836 8.352 1 97.38 580 LEU A CA 1
ATOM 4615 C C . LEU A 1 580 ? 30.641 14.211 7.832 1 97.38 580 LEU A C 1
ATOM 4617 O O . LEU A 1 580 ? 30.547 14.414 6.617 1 97.38 580 LEU A O 1
ATOM 4621 N N . TYR A 1 581 ? 30.391 15.141 8.742 1 97.81 581 TYR A N 1
ATOM 4622 C CA . TYR A 1 581 ? 29.984 16.484 8.367 1 97.81 581 TYR A CA 1
ATOM 4623 C C . TYR A 1 581 ? 31.078 17.5 8.719 1 97.81 581 TYR A C 1
ATOM 4625 O O . TYR A 1 581 ? 31.438 17.656 9.891 1 97.81 581 TYR A O 1
ATOM 4633 N N . LEU A 1 582 ? 31.562 18.141 7.797 1 97.06 582 LEU A N 1
ATOM 4634 C CA . LEU A 1 582 ? 32.562 19.188 7.977 1 97.06 582 LEU A CA 1
ATOM 4635 C C . LEU A 1 582 ? 32.125 20.484 7.312 1 97.06 582 LEU A C 1
ATOM 4637 O O . LEU A 1 582 ? 32.938 21.188 6.73 1 97.06 582 LEU A O 1
ATOM 4641 N N . ARG A 1 583 ? 30.922 20.797 7.383 1 96 583 ARG A N 1
ATOM 4642 C CA . ARG A 1 583 ? 30.328 21.953 6.738 1 96 583 ARG A CA 1
ATOM 4643 C C . ARG A 1 583 ? 30.828 23.25 7.391 1 96 583 ARG A C 1
ATOM 4645 O O . ARG A 1 583 ? 30.797 23.375 8.617 1 96 583 ARG A O 1
ATOM 4652 N N . GLY A 1 584 ? 31.188 24.125 6.645 1 94.81 584 GLY A N 1
ATOM 4653 C CA . GLY A 1 584 ? 31.516 25.453 7.141 1 94.81 584 GLY A CA 1
ATOM 4654 C C . GLY A 1 584 ? 32.781 25.469 7.977 1 94.81 584 GLY A C 1
ATOM 4655 O O . GLY A 1 584 ? 32.906 26.281 8.891 1 94.81 584 GLY A O 1
ATOM 4656 N N . CYS A 1 585 ? 33.625 24.469 7.895 1 95.62 585 CYS A N 1
ATOM 4657 C CA . CYS A 1 585 ? 34.938 24.516 8.508 1 95.62 585 CYS A CA 1
ATOM 4658 C C . CYS A 1 585 ? 35.906 25.391 7.695 1 95.62 585 CYS A C 1
ATOM 4660 O O . CYS A 1 585 ? 36.688 24.875 6.91 1 95.62 585 CYS A O 1
ATOM 4662 N N . PHE A 1 586 ? 35.938 26.578 8.016 1 93.31 586 PHE A N 1
ATOM 4663 C CA . PHE A 1 586 ? 36.562 27.594 7.164 1 93.31 586 PHE A CA 1
ATOM 4664 C C . PHE A 1 586 ? 38.062 27.547 7.27 1 93.31 586 PHE A C 1
ATOM 4666 O O . PHE A 1 586 ? 38.781 28.156 6.457 1 93.31 586 PHE A O 1
ATOM 4673 N N . SER A 1 587 ? 38.625 26.828 8.18 1 92.88 587 SER A N 1
ATOM 4674 C CA . SER A 1 587 ? 40.094 26.766 8.336 1 92.88 587 SER A CA 1
ATOM 4675 C C . SER A 1 587 ? 40.625 25.422 7.879 1 92.88 587 SER A C 1
ATOM 4677 O O . SER A 1 587 ? 41.844 25.219 7.879 1 92.88 587 SER A O 1
ATOM 4679 N N . LEU A 1 588 ? 39.781 24.562 7.477 1 93.44 588 LEU A N 1
ATOM 4680 C CA . LEU A 1 588 ? 40.188 23.234 7.074 1 93.44 588 LEU A CA 1
ATOM 4681 C C . LEU A 1 588 ? 40.688 23.219 5.633 1 93.44 588 LEU A C 1
ATOM 4683 O O . LEU A 1 588 ? 39.906 23.422 4.699 1 93.44 588 LEU A O 1
ATOM 4687 N N . THR A 1 589 ? 41.938 22.938 5.34 1 89.56 589 THR A N 1
ATOM 4688 C CA . THR A 1 589 ? 42.5 23.062 3.998 1 89.56 589 THR A CA 1
ATOM 4689 C C . THR A 1 589 ? 42.875 21.688 3.451 1 89.56 589 THR A C 1
ATOM 4691 O O . THR A 1 589 ? 42.906 21.484 2.234 1 89.56 589 THR A O 1
ATOM 4694 N N . LYS A 1 590 ? 43.156 20.797 4.359 1 88.69 590 LYS A N 1
ATOM 4695 C CA . LYS A 1 590 ? 43.562 19.469 3.908 1 88.69 590 LYS A CA 1
ATOM 4696 C C . LYS A 1 590 ? 42.938 18.391 4.785 1 88.69 590 LYS A C 1
ATOM 4698 O O . LYS A 1 590 ? 42.812 18.562 5.996 1 88.69 590 LYS A O 1
ATOM 4703 N N . LEU A 1 591 ? 42.594 17.312 4.141 1 91.5 591 LEU A N 1
ATOM 4704 C CA . LEU A 1 591 ? 42.031 16.156 4.836 1 91.5 591 LEU A CA 1
ATOM 4705 C C . LEU A 1 591 ? 42.969 14.953 4.707 1 91.5 591 LEU A C 1
ATOM 4707 O O . LEU A 1 591 ? 43.688 14.82 3.705 1 91.5 591 LEU A O 1
ATOM 4711 N N . PRO A 1 592 ? 43.031 14.172 5.691 1 90.5 592 PRO A N 1
ATOM 4712 C CA . PRO A 1 592 ? 43.844 12.938 5.578 1 90.5 592 PRO A CA 1
ATOM 4713 C C . PRO A 1 592 ? 43.219 11.93 4.621 1 90.5 592 PRO A C 1
ATOM 4715 O O . PRO A 1 592 ? 42.094 12.148 4.109 1 90.5 592 PRO A O 1
ATOM 4718 N N . SER A 1 593 ? 43.969 10.859 4.379 1 91.19 593 SER A N 1
ATOM 4719 C CA . SER A 1 593 ? 43.469 9.82 3.496 1 91.19 593 SER A CA 1
ATOM 4720 C C . SER A 1 593 ? 42.188 9.188 4.059 1 91.19 593 SER A C 1
ATOM 4722 O O . SER A 1 593 ? 42.094 8.953 5.266 1 91.19 593 SER A O 1
ATOM 4724 N N . LEU A 1 594 ? 41.219 8.992 3.285 1 91.44 594 LEU A N 1
ATOM 4725 C CA . LEU A 1 594 ? 39.938 8.445 3.713 1 91.44 594 LEU A CA 1
ATOM 4726 C C . LEU A 1 594 ? 39.875 6.949 3.426 1 91.44 594 LEU A C 1
ATOM 4728 O O . LEU A 1 594 ? 38.812 6.34 3.576 1 91.44 594 LEU A O 1
ATOM 4732 N N . GLU A 1 595 ? 40.906 6.309 3.059 1 90.19 595 GLU A N 1
ATOM 4733 C CA . GLU A 1 595 ? 40.938 4.918 2.609 1 90.19 595 GLU A CA 1
ATOM 4734 C C . GLU A 1 595 ? 40.406 3.973 3.678 1 90.19 595 GLU A C 1
ATOM 4736 O O . GLU A 1 595 ? 39.656 3.037 3.369 1 90.19 595 GLU A O 1
ATOM 4741 N N . PRO A 1 596 ? 40.688 4.254 4.949 1 90.69 596 PRO A N 1
ATOM 4742 C CA . PRO A 1 596 ? 40.219 3.305 5.965 1 90.69 596 PRO A CA 1
ATOM 4743 C C . PRO A 1 596 ? 38.719 3.406 6.23 1 90.69 596 PRO A C 1
ATOM 4745 O O . PRO A 1 596 ? 38.156 2.518 6.859 1 90.69 596 PRO A O 1
ATOM 4748 N N . LEU A 1 597 ? 38.094 4.457 5.848 1 93.38 597 LEU A N 1
ATOM 4749 C CA . LEU A 1 597 ? 36.688 4.676 6.125 1 93.38 597 LEU A CA 1
ATOM 4750 C C . LEU A 1 597 ? 35.812 4.008 5.066 1 93.38 597 LEU A C 1
ATOM 4752 O O . LEU A 1 597 ? 34.969 4.672 4.426 1 93.38 597 LEU A O 1
ATOM 4756 N N . CYS A 1 598 ? 35.781 2.721 4.988 1 89.94 598 CYS A N 1
ATOM 4757 C CA . CYS A 1 598 ? 35.125 1.957 3.916 1 89.94 598 CYS A CA 1
ATOM 4758 C C . CYS A 1 598 ? 33.625 1.921 4.086 1 89.94 598 CYS A C 1
ATOM 4760 O O . CYS A 1 598 ? 32.906 1.643 3.135 1 89.94 598 CYS A O 1
ATOM 4762 N N . LYS A 1 599 ? 33.156 2.264 5.262 1 92.75 599 LYS A N 1
ATOM 4763 C CA . LYS A 1 599 ? 31.719 2.15 5.512 1 92.75 599 LYS A CA 1
ATOM 4764 C C . LYS A 1 599 ? 31.031 3.512 5.414 1 92.75 599 LYS A C 1
ATOM 4766 O O . LYS A 1 599 ? 29.828 3.633 5.688 1 92.75 599 LYS A O 1
ATOM 4771 N N . LEU A 1 600 ? 31.75 4.562 4.98 1 95.25 600 LEU A N 1
ATOM 4772 C CA . LEU A 1 600 ? 31.234 5.926 4.914 1 95.25 600 LEU A CA 1
ATOM 4773 C C . LEU A 1 600 ? 30.141 6.039 3.857 1 95.25 600 LEU A C 1
ATOM 4775 O O . LEU A 1 600 ? 30.312 5.59 2.723 1 95.25 600 LEU A O 1
ATOM 4779 N N . LEU A 1 601 ? 29 6.59 4.215 1 95.88 601 LEU A N 1
ATOM 4780 C CA . LEU A 1 601 ? 27.859 6.75 3.314 1 95.88 601 LEU A CA 1
ATOM 4781 C C . LEU A 1 601 ? 27.734 8.195 2.859 1 95.88 601 LEU A C 1
ATOM 4783 O O . LEU A 1 601 ? 27.344 8.461 1.719 1 95.88 601 LEU A O 1
ATOM 4787 N N . ILE A 1 602 ? 28 9.148 3.77 1 97.25 602 ILE A N 1
ATOM 4788 C CA . ILE A 1 602 ? 27.766 10.57 3.518 1 97.25 602 ILE A CA 1
ATOM 4789 C C . ILE A 1 602 ? 29.031 11.359 3.863 1 97.25 602 ILE A C 1
ATOM 4791 O O . ILE A 1 602 ? 29.594 11.203 4.953 1 97.25 602 ILE A O 1
ATOM 4795 N N . LEU A 1 603 ? 29.5 12.094 2.986 1 97.25 603 LEU A N 1
ATOM 4796 C CA . LEU A 1 603 ? 30.609 13.016 3.195 1 97.25 603 LEU A CA 1
ATOM 4797 C C . LEU A 1 603 ? 30.219 14.438 2.795 1 97.25 603 LEU A C 1
ATOM 4799 O O . LEU A 1 603 ? 29.922 14.695 1.626 1 97.25 603 LEU A O 1
ATOM 4803 N N . ASP A 1 604 ? 30.156 15.328 3.727 1 97.5 604 ASP A N 1
ATOM 4804 C CA . ASP A 1 604 ? 29.797 16.719 3.469 1 97.5 604 ASP A CA 1
ATOM 4805 C C . ASP A 1 604 ? 30.969 17.656 3.697 1 97.5 604 ASP A C 1
ATOM 4807 O O . ASP A 1 604 ? 31.391 17.875 4.836 1 97.5 604 ASP A O 1
ATOM 4811 N N . LEU A 1 605 ? 31.531 18.172 2.705 1 96.62 605 LEU A N 1
ATOM 4812 C CA . LEU A 1 605 ? 32.625 19.125 2.748 1 96.62 605 LEU A CA 1
ATOM 4813 C C . LEU A 1 605 ? 32.188 20.5 2.246 1 96.62 605 LEU A C 1
ATOM 4815 O O . LEU A 1 605 ? 33.031 21.25 1.726 1 96.62 605 LEU A O 1
ATOM 4819 N N . SER A 1 606 ? 30.969 20.812 2.369 1 96.06 606 SER A N 1
ATOM 4820 C CA . SER A 1 606 ? 30.438 22.062 1.824 1 96.06 606 SER A CA 1
ATOM 4821 C C . SER A 1 606 ? 31.031 23.281 2.535 1 96.06 606 SER A C 1
ATOM 4823 O O . SER A 1 606 ? 31.25 23.25 3.748 1 96.06 606 SER A O 1
ATOM 4825 N N . SER A 1 607 ? 31.359 24.266 1.799 1 95 607 SER A N 1
ATOM 4826 C CA . SER A 1 607 ? 31.828 25.562 2.295 1 95 607 SER A CA 1
ATOM 4827 C C . SER A 1 607 ? 33.188 25.422 2.99 1 95 607 SER A C 1
ATOM 4829 O O . SER A 1 607 ? 33.406 26 4.055 1 95 607 SER A O 1
ATOM 4831 N N . THR A 1 608 ? 33.969 24.469 2.6 1 95.31 608 THR A N 1
ATOM 4832 C CA . THR A 1 608 ? 35.344 24.344 3.076 1 95.31 608 THR A CA 1
ATOM 4833 C C . THR A 1 608 ? 36.312 24.906 2.047 1 95.31 608 THR A C 1
ATOM 4835 O O . THR A 1 608 ? 36.031 24.906 0.847 1 95.31 608 THR A O 1
ATOM 4838 N N . PRO A 1 609 ? 37.375 25.375 2.494 1 94.94 609 PRO A N 1
ATOM 4839 C CA . PRO A 1 609 ? 38.375 25.906 1.547 1 94.94 609 PRO A CA 1
ATOM 4840 C C . PRO A 1 609 ? 39.375 24.844 1.093 1 94.94 609 PRO A C 1
ATOM 4842 O O . PRO A 1 609 ? 40.562 25.141 0.956 1 94.94 609 PRO A O 1
ATOM 4845 N N . ILE A 1 610 ? 38.938 23.672 0.873 1 93.56 610 ILE A N 1
ATOM 4846 C CA . ILE A 1 610 ? 39.812 22.594 0.435 1 93.56 610 ILE A CA 1
ATOM 4847 C C . ILE A 1 610 ? 40.219 22.828 -1.018 1 93.56 610 ILE A C 1
ATOM 4849 O O . ILE A 1 610 ? 39.406 23.25 -1.84 1 93.56 610 ILE A O 1
ATOM 4853 N N . ARG A 1 611 ? 41.438 22.547 -1.374 1 92.44 611 ARG A N 1
ATOM 4854 C CA . ARG A 1 611 ? 41.938 22.766 -2.721 1 92.44 611 ARG A CA 1
ATOM 4855 C C . ARG A 1 611 ? 42.031 21.469 -3.5 1 92.44 611 ARG A C 1
ATOM 4857 O O . ARG A 1 611 ? 41.969 21.469 -4.73 1 92.44 611 ARG A O 1
ATOM 4864 N N . GLU A 1 612 ? 42.219 20.438 -2.74 1 92.44 612 GLU A N 1
ATOM 4865 C CA . GLU A 1 612 ? 42.312 19.109 -3.332 1 92.44 612 GLU A CA 1
ATOM 4866 C C . GLU A 1 612 ? 41.531 18.078 -2.512 1 92.44 612 GLU A C 1
ATOM 4868 O O . GLU A 1 612 ? 41.562 18.125 -1.279 1 92.44 612 GLU A O 1
ATOM 4873 N N . LEU A 1 613 ? 40.812 17.203 -3.234 1 93.44 613 LEU A N 1
ATOM 4874 C CA . LEU A 1 613 ? 40.125 16.125 -2.514 1 93.44 613 LEU A CA 1
ATOM 4875 C C . LEU A 1 613 ? 41.156 15.086 -2.031 1 93.44 613 LEU A C 1
ATOM 4877 O O . LEU A 1 613 ? 42.156 14.852 -2.68 1 93.44 613 LEU A O 1
ATOM 4881 N N . PRO A 1 614 ? 40.875 14.547 -0.873 1 89.75 614 PRO A N 1
ATOM 4882 C CA . PRO A 1 614 ? 41.844 13.648 -0.256 1 89.75 614 PRO A CA 1
ATOM 4883 C C . PRO A 1 614 ? 42.125 12.398 -1.094 1 89.75 614 PRO A C 1
ATOM 4885 O O . PRO A 1 614 ? 41.25 11.984 -1.881 1 89.75 614 PRO A O 1
ATOM 4888 N N . GLU A 1 615 ? 43.25 11.836 -0.762 1 86.88 615 GLU A N 1
ATOM 4889 C CA . GLU A 1 615 ? 43.625 10.562 -1.384 1 86.88 615 GLU A CA 1
ATOM 4890 C C . GLU A 1 615 ? 42.75 9.43 -0.861 1 86.88 615 GLU A C 1
ATOM 4892 O O . GLU A 1 615 ? 42.219 9.5 0.252 1 86.88 615 GLU A O 1
ATOM 4897 N N . GLY A 1 616 ? 42.438 8.578 -1.672 1 88.5 616 GLY A N 1
ATOM 4898 C CA . GLY A 1 616 ? 41.656 7.426 -1.243 1 88.5 616 GLY A CA 1
ATOM 4899 C C . GLY A 1 616 ? 40.156 7.621 -1.41 1 88.5 616 GLY A C 1
ATOM 4900 O O . GLY A 1 616 ? 39.375 6.754 -1.026 1 88.5 616 GLY A O 1
ATOM 4901 N N . LEU A 1 617 ? 39.75 8.742 -1.919 1 90.75 617 LEU A N 1
ATOM 4902 C CA . LEU A 1 617 ? 38.312 8.969 -2.156 1 90.75 617 LEU A CA 1
ATOM 4903 C C . LEU A 1 617 ? 37.719 7.828 -2.973 1 90.75 617 LEU A C 1
ATOM 4905 O O . LEU A 1 617 ? 36.594 7.391 -2.701 1 90.75 617 LEU A O 1
ATOM 4909 N N . GLY A 1 618 ? 38.438 7.336 -3.91 1 89.69 618 GLY A N 1
ATOM 4910 C CA . GLY A 1 618 ? 37.969 6.273 -4.793 1 89.69 618 GLY A CA 1
ATOM 4911 C C . GLY A 1 618 ? 37.781 4.953 -4.078 1 89.69 618 GLY A C 1
ATOM 4912 O O . GLY A 1 618 ? 37.094 4.066 -4.586 1 89.69 618 GLY A O 1
ATOM 4913 N N . SER A 1 619 ? 38.312 4.848 -2.883 1 90.5 619 SER A N 1
ATOM 4914 C CA . SER A 1 619 ? 38.219 3.602 -2.129 1 90.5 619 SER A CA 1
ATOM 4915 C C . SER A 1 619 ? 36.906 3.543 -1.34 1 90.5 619 SER A C 1
ATOM 4917 O O . SER A 1 619 ? 36.562 2.504 -0.774 1 90.5 619 SER A O 1
ATOM 4919 N N . LEU A 1 620 ? 36.219 4.641 -1.313 1 93.12 620 LEU A N 1
ATOM 4920 C CA . LEU A 1 620 ? 34.969 4.688 -0.587 1 93.12 620 LEU A CA 1
ATOM 4921 C C . LEU A 1 620 ? 33.844 4.059 -1.407 1 93.12 620 LEU A C 1
ATOM 4923 O O . LEU A 1 620 ? 32.938 4.754 -1.855 1 93.12 620 LEU A O 1
ATOM 4927 N N . CYS A 1 621 ? 33.719 2.787 -1.472 1 87.69 621 CYS A N 1
ATOM 4928 C CA . CYS A 1 621 ? 32.844 2.039 -2.348 1 87.69 621 CYS A CA 1
ATOM 4929 C C . CYS A 1 621 ? 31.391 2.145 -1.87 1 87.69 621 CYS A C 1
ATOM 4931 O O . CYS A 1 621 ? 30.469 1.901 -2.639 1 87.69 621 CYS A O 1
ATOM 4933 N N . ARG A 1 622 ? 31.188 2.605 -0.609 1 91.06 622 ARG A N 1
ATOM 4934 C CA . ARG A 1 622 ? 29.828 2.639 -0.08 1 91.06 622 ARG A CA 1
ATOM 4935 C C . ARG A 1 622 ? 29.297 4.066 -0.038 1 91.06 622 ARG A C 1
ATOM 4937 O O . ARG A 1 622 ? 28.141 4.297 0.365 1 91.06 622 ARG A O 1
ATOM 4944 N N . LEU A 1 623 ? 30.094 5.055 -0.456 1 95.12 623 LEU A N 1
ATOM 4945 C CA . LEU A 1 623 ? 29.688 6.457 -0.405 1 95.12 623 LEU A CA 1
ATOM 4946 C C . LEU A 1 623 ? 28.484 6.715 -1.3 1 95.12 623 LEU A C 1
ATOM 4948 O O . LEU A 1 623 ? 28.516 6.398 -2.49 1 95.12 623 LEU A O 1
ATOM 4952 N N . ARG A 1 624 ? 27.5 7.277 -0.769 1 95.88 624 ARG A N 1
ATOM 4953 C CA . ARG A 1 624 ? 26.25 7.496 -1.508 1 95.88 624 ARG A CA 1
ATOM 4954 C C . ARG A 1 624 ? 26.031 8.984 -1.776 1 95.88 624 ARG A C 1
ATOM 4956 O O . ARG A 1 624 ? 25.453 9.352 -2.795 1 95.88 624 ARG A O 1
ATOM 4963 N N . GLU A 1 625 ? 26.391 9.82 -0.852 1 97.06 625 GLU A N 1
ATOM 4964 C CA . GLU A 1 625 ? 26.188 11.258 -0.979 1 97.06 625 GLU A CA 1
ATOM 4965 C C . GLU A 1 625 ? 27.484 12.031 -0.771 1 97.06 625 GLU A C 1
ATOM 4967 O O . GLU A 1 625 ? 28.141 11.875 0.256 1 97.06 625 GLU A O 1
ATOM 4972 N N . LEU A 1 626 ? 27.844 12.758 -1.705 1 97.31 626 LEU A N 1
ATOM 4973 C CA . LEU A 1 626 ? 29.016 13.625 -1.653 1 97.31 626 LEU A CA 1
ATOM 4974 C C . LEU A 1 626 ? 28.625 15.078 -1.898 1 97.31 626 LEU A C 1
ATOM 4976 O O . LEU A 1 626 ? 28.156 15.422 -2.984 1 97.31 626 LEU A O 1
ATOM 4980 N N . ASN A 1 627 ? 28.781 15.93 -0.915 1 97.06 627 ASN A N 1
ATOM 4981 C CA . ASN A 1 627 ? 28.438 17.344 -1.02 1 97.06 627 ASN A CA 1
ATOM 4982 C C . ASN A 1 627 ? 29.688 18.219 -1.05 1 97.06 627 ASN A C 1
ATOM 4984 O O . ASN A 1 627 ? 30.375 18.359 -0.038 1 97.06 627 ASN A O 1
ATOM 4988 N N . LEU A 1 628 ? 29.969 18.75 -2.105 1 96.38 628 LEU A N 1
ATOM 4989 C CA . LEU A 1 628 ? 31.109 19.656 -2.307 1 96.38 628 LEU A CA 1
ATOM 4990 C C . LEU A 1 628 ? 30.625 21.047 -2.688 1 96.38 628 LEU A C 1
ATOM 4992 O O . LEU A 1 628 ? 31.312 21.766 -3.422 1 96.38 628 LEU A O 1
ATOM 4996 N N . SER A 1 629 ? 29.484 21.391 -2.271 1 94 629 SER A N 1
ATOM 4997 C CA . SER A 1 629 ? 28.922 22.703 -2.615 1 94 629 SER A CA 1
ATOM 4998 C C . SER A 1 629 ? 29.703 23.828 -1.946 1 94 629 SER A C 1
ATOM 5000 O O . SER A 1 629 ? 30.219 23.656 -0.843 1 94 629 SER A O 1
ATOM 5002 N N . TYR A 1 630 ? 29.875 24.891 -2.613 1 91.62 630 TYR A N 1
ATOM 5003 C CA . TYR A 1 630 ? 30.484 26.109 -2.125 1 91.62 630 TYR A CA 1
ATOM 5004 C C . TYR A 1 630 ? 31.969 25.891 -1.825 1 91.62 630 TYR A C 1
ATOM 5006 O O . TYR A 1 630 ? 32.5 26.484 -0.885 1 91.62 630 TYR A O 1
ATOM 5014 N N . THR A 1 631 ? 32.531 24.828 -2.406 1 94.06 631 THR A N 1
ATOM 5015 C CA . THR A 1 631 ? 34 24.719 -2.371 1 94.06 631 THR A CA 1
ATOM 5016 C C . THR A 1 631 ? 34.656 25.625 -3.41 1 94.06 631 THR A C 1
ATOM 5018 O O . THR A 1 631 ? 35 25.172 -4.5 1 94.06 631 THR A O 1
ATOM 5021 N N . ARG A 1 632 ? 34.938 26.75 -3.057 1 89.69 632 ARG A N 1
ATOM 5022 C CA . ARG A 1 632 ? 35.281 27.812 -3.992 1 89.69 632 ARG A CA 1
ATOM 5023 C C . ARG A 1 632 ? 36.75 27.75 -4.348 1 89.69 632 ARG A C 1
ATOM 5025 O O . ARG A 1 632 ? 37.219 28.438 -5.266 1 89.69 632 ARG A O 1
ATOM 5032 N N . LEU A 1 633 ? 37.562 26.891 -3.689 1 92.75 633 LEU A N 1
ATOM 5033 C CA . LEU A 1 633 ? 38.969 26.828 -3.959 1 92.75 633 LEU A CA 1
ATOM 5034 C C . LEU A 1 633 ? 39.375 25.453 -4.488 1 92.75 633 LEU A C 1
ATOM 5036 O O . LEU A 1 633 ? 40.562 25.188 -4.73 1 92.75 633 LEU A O 1
ATOM 5040 N N . LEU A 1 634 ? 38.375 24.594 -4.699 1 92.81 634 LEU A N 1
ATOM 5041 C CA . LEU A 1 634 ? 38.688 23.234 -5.141 1 92.81 634 LEU A CA 1
ATOM 5042 C C . LEU A 1 634 ? 39.219 23.234 -6.57 1 92.81 634 LEU A C 1
ATOM 5044 O O . LEU A 1 634 ? 38.531 23.688 -7.492 1 92.81 634 LEU A O 1
ATOM 5048 N N . LYS A 1 635 ? 40.406 22.703 -6.793 1 89.31 635 LYS A N 1
ATOM 5049 C CA . LYS A 1 635 ? 41.031 22.75 -8.117 1 89.31 635 LYS A CA 1
ATOM 5050 C C . LYS A 1 635 ? 41.438 21.375 -8.594 1 89.31 635 LYS A C 1
ATOM 5052 O O . LYS A 1 635 ? 41.562 21.125 -9.797 1 89.31 635 LYS A O 1
ATOM 5057 N N . LYS A 1 636 ? 41.594 20.516 -7.605 1 91.06 636 LYS A N 1
ATOM 5058 C CA . LYS A 1 636 ? 42.156 19.234 -8.023 1 91.06 636 LYS A CA 1
ATOM 5059 C C . LYS A 1 636 ? 41.344 18.078 -7.465 1 91.06 636 LYS A C 1
ATOM 5061 O O . LYS A 1 636 ? 41.125 18 -6.258 1 91.06 636 LYS A O 1
ATOM 5066 N N . ILE A 1 637 ? 40.906 17.172 -8.336 1 92.44 637 ILE A N 1
ATOM 5067 C CA . ILE A 1 637 ? 40.344 15.852 -8.047 1 92.44 637 ILE A CA 1
ATOM 5068 C C . ILE A 1 637 ? 41.125 14.781 -8.836 1 92.44 637 ILE A C 1
ATOM 5070 O O . ILE A 1 637 ? 41.156 14.836 -10.062 1 92.44 637 ILE A O 1
ATOM 5074 N N . ALA A 1 638 ? 41.656 13.898 -8.148 1 90.88 638 ALA A N 1
ATOM 5075 C CA . ALA A 1 638 ? 42.5 12.898 -8.797 1 90.88 638 ALA A CA 1
ATOM 5076 C C . ALA A 1 638 ? 41.719 12.117 -9.852 1 90.88 638 ALA A C 1
ATOM 5078 O O . ALA A 1 638 ? 40.562 11.773 -9.648 1 90.88 638 ALA A O 1
ATOM 5079 N N . SER A 1 639 ? 42.344 11.867 -10.984 1 90.69 639 SER A N 1
ATOM 5080 C CA . SER A 1 639 ? 41.719 11.117 -12.078 1 90.69 639 SER A CA 1
ATOM 5081 C C . SER A 1 639 ? 41.312 9.719 -11.625 1 90.69 639 SER A C 1
ATOM 5083 O O . SER A 1 639 ? 42.062 9.047 -10.914 1 90.69 639 SER A O 1
ATOM 5085 N N . GLY A 1 640 ? 40.156 9.352 -11.922 1 89.75 640 GLY A N 1
ATOM 5086 C CA . GLY A 1 640 ? 39.688 8.008 -11.617 1 89.75 640 GLY A CA 1
ATOM 5087 C C . GLY A 1 640 ? 39.031 7.898 -10.258 1 89.75 640 GLY A C 1
ATOM 5088 O O . GLY A 1 640 ? 38.406 6.879 -9.945 1 89.75 640 GLY A O 1
ATOM 5089 N N . SER A 1 641 ? 39.156 8.914 -9.461 1 91.62 641 SER A N 1
ATOM 5090 C CA . SER A 1 641 ? 38.594 8.867 -8.102 1 91.62 641 SER A CA 1
ATOM 5091 C C . SER A 1 641 ? 37.062 8.852 -8.125 1 91.62 641 SER A C 1
ATOM 5093 O O . SER A 1 641 ? 36.438 8.102 -7.367 1 91.62 641 SER A O 1
ATOM 5095 N N . ILE A 1 642 ? 36.438 9.578 -9.008 1 93.38 642 ILE A N 1
ATOM 5096 C CA . ILE A 1 642 ? 34.969 9.688 -9.047 1 93.38 642 ILE A CA 1
ATOM 5097 C C . ILE A 1 642 ? 34.375 8.461 -9.719 1 93.38 642 ILE A C 1
ATOM 5099 O O . ILE A 1 642 ? 33.312 7.965 -9.312 1 93.38 642 ILE A O 1
ATOM 5103 N N . SER A 1 643 ? 35 7.957 -10.742 1 92.75 643 SER A N 1
ATOM 5104 C CA . SER A 1 643 ? 34.5 6.797 -11.461 1 92.75 643 SER A CA 1
ATOM 5105 C C . SER A 1 643 ? 34.469 5.562 -10.57 1 92.75 643 SER A C 1
ATOM 5107 O O . SER A 1 643 ? 33.656 4.641 -10.805 1 92.75 643 SER A O 1
ATOM 5109 N N . ARG A 1 644 ? 35.281 5.496 -9.516 1 91.56 644 ARG A N 1
ATOM 5110 C CA . ARG A 1 644 ? 35.344 4.344 -8.625 1 91.56 644 ARG A CA 1
ATOM 5111 C C . ARG A 1 644 ? 34.25 4.387 -7.57 1 91.56 644 ARG A C 1
ATOM 5113 O O . ARG A 1 644 ? 34 3.393 -6.891 1 91.56 644 ARG A O 1
ATOM 5120 N N . LEU A 1 645 ? 33.625 5.539 -7.445 1 93.69 645 LEU A N 1
ATOM 5121 C CA . LEU A 1 645 ? 32.531 5.652 -6.508 1 93.69 645 LEU A CA 1
ATOM 5122 C C . LEU A 1 645 ? 31.266 5.004 -7.074 1 93.69 645 LEU A C 1
ATOM 5124 O O . LEU A 1 645 ? 30.266 5.691 -7.34 1 93.69 645 LEU A O 1
ATOM 5128 N N . SER A 1 646 ? 31.156 3.713 -7.121 1 88.62 646 SER A N 1
ATOM 5129 C CA . SER A 1 646 ? 30.141 2.941 -7.82 1 88.62 646 SER A CA 1
ATOM 5130 C C . SER A 1 646 ? 28.781 3.068 -7.129 1 88.62 646 SER A C 1
ATOM 5132 O O . SER A 1 646 ? 27.734 2.881 -7.762 1 88.62 646 SER A O 1
ATOM 5134 N N . SER A 1 647 ? 28.766 3.453 -5.801 1 91.81 647 SER A N 1
ATOM 5135 C CA . SER A 1 647 ? 27.5 3.51 -5.074 1 91.81 647 SER A CA 1
ATOM 5136 C C . SER A 1 647 ? 27 4.945 -4.949 1 91.81 647 SER A C 1
ATOM 5138 O O . SER A 1 647 ? 25.969 5.195 -4.324 1 91.81 647 SER A O 1
ATOM 5140 N N . LEU A 1 648 ? 27.688 5.918 -5.539 1 95 648 LEU A N 1
ATOM 5141 C CA . LEU A 1 648 ? 27.328 7.324 -5.398 1 95 648 LEU A CA 1
ATOM 5142 C C . LEU A 1 648 ? 25.969 7.613 -6.035 1 95 648 LEU A C 1
ATOM 5144 O O . LEU A 1 648 ? 25.734 7.246 -7.191 1 95 648 LEU A O 1
ATOM 5148 N N . GLU A 1 649 ? 25.109 8.227 -5.266 1 95.38 649 GLU A N 1
ATOM 5149 C CA . GLU A 1 649 ? 23.766 8.523 -5.742 1 95.38 649 GLU A CA 1
ATOM 5150 C C . GLU A 1 649 ? 23.562 10.031 -5.895 1 95.38 649 GLU A C 1
ATOM 5152 O O . GLU A 1 649 ? 22.797 10.469 -6.754 1 95.38 649 GLU A O 1
ATOM 5157 N N . THR A 1 650 ? 24.172 10.867 -5.047 1 96.12 650 THR A N 1
ATOM 5158 C CA . THR A 1 650 ? 24 12.312 -5.086 1 96.12 650 THR A CA 1
ATOM 5159 C C . THR A 1 650 ? 25.359 13.016 -5.094 1 96.12 650 THR A C 1
ATOM 5161 O O . THR A 1 650 ? 26.219 12.727 -4.258 1 96.12 650 THR A O 1
ATOM 5164 N N . LEU A 1 651 ? 25.578 13.828 -6.035 1 96.44 651 LEU A N 1
ATOM 5165 C CA . LEU A 1 651 ? 26.766 14.68 -6.125 1 96.44 651 LEU A CA 1
ATOM 5166 C C . LEU A 1 651 ? 26.375 16.141 -6.277 1 96.44 651 LEU A C 1
ATOM 5168 O O . LEU A 1 651 ? 25.719 16.516 -7.258 1 96.44 651 LEU A O 1
ATOM 5172 N N . ASP A 1 652 ? 26.734 16.953 -5.348 1 95.06 652 ASP A N 1
ATOM 5173 C CA . ASP A 1 652 ? 26.422 18.375 -5.379 1 95.06 652 ASP A CA 1
ATOM 5174 C C . ASP A 1 652 ? 27.688 19.219 -5.441 1 95.06 652 ASP A C 1
ATOM 5176 O O . ASP A 1 652 ? 28.438 19.297 -4.469 1 95.06 652 ASP A O 1
ATOM 5180 N N . MET A 1 653 ? 27.922 19.812 -6.449 1 94.25 653 MET A N 1
ATOM 5181 C CA . MET A 1 653 ? 29.062 20.703 -6.641 1 94.25 653 MET A CA 1
ATOM 5182 C C . MET A 1 653 ? 28.594 22.109 -7.012 1 94.25 653 MET A C 1
ATOM 5184 O O . MET A 1 653 ? 29.219 22.781 -7.84 1 94.25 653 MET A O 1
ATOM 5188 N N . SER A 1 654 ? 27.469 22.469 -6.43 1 89.19 654 SER A N 1
ATOM 5189 C CA . SER A 1 654 ? 26.953 23.812 -6.688 1 89.19 654 SER A CA 1
ATOM 5190 C C . SER A 1 654 ? 27.922 24.875 -6.18 1 89.19 654 SER A C 1
ATOM 5192 O O . SER A 1 654 ? 28.375 24.812 -5.035 1 89.19 654 SER A O 1
ATOM 5194 N N . PHE A 1 655 ? 28.297 25.75 -6.965 1 85.94 655 PHE A N 1
ATOM 5195 C CA . PHE A 1 655 ? 29.156 26.875 -6.637 1 85.94 655 PHE A CA 1
ATOM 5196 C C . PHE A 1 655 ? 30.578 26.406 -6.332 1 85.94 655 PHE A C 1
ATOM 5198 O O . PHE A 1 655 ? 31.297 27.047 -5.543 1 85.94 655 PHE A O 1
ATOM 5205 N N . SER A 1 656 ? 30.859 25.188 -6.758 1 91.19 656 SER A N 1
ATOM 5206 C CA . SER A 1 656 ? 32.25 24.719 -6.66 1 91.19 656 SER A CA 1
ATOM 5207 C C . SER A 1 656 ? 33.125 25.344 -7.734 1 91.19 656 SER A C 1
ATOM 5209 O O . SER A 1 656 ? 32.625 25.703 -8.812 1 91.19 656 SER A O 1
ATOM 5211 N N . ALA A 1 657 ? 34.406 25.516 -7.488 1 88.44 657 ALA A N 1
ATOM 5212 C CA . ALA A 1 657 ? 35.312 26.125 -8.445 1 88.44 657 ALA A CA 1
ATOM 5213 C C . ALA A 1 657 ? 35.938 25.062 -9.367 1 88.44 657 ALA A C 1
ATOM 5215 O O . ALA A 1 657 ? 36.594 25.391 -10.344 1 88.44 657 ALA A O 1
ATOM 5216 N N . TYR A 1 658 ? 35.562 23.875 -9.156 1 90.06 658 TYR A N 1
ATOM 5217 C CA . TYR A 1 658 ? 36.156 22.797 -9.922 1 90.06 658 TYR A CA 1
ATOM 5218 C C . TYR A 1 658 ? 35.719 22.828 -11.375 1 90.06 658 TYR A C 1
ATOM 5220 O O . TYR A 1 658 ? 34.562 23.094 -11.664 1 90.06 658 TYR A O 1
ATOM 5228 N N . ASN A 1 659 ? 36.656 22.594 -12.234 1 85.69 659 ASN A N 1
ATOM 5229 C CA . ASN A 1 659 ? 36.375 22.578 -13.664 1 85.69 659 ASN A CA 1
ATOM 5230 C C . ASN A 1 659 ? 36.406 21.172 -14.234 1 85.69 659 ASN A C 1
ATOM 5232 O O . ASN A 1 659 ? 37.469 20.531 -14.258 1 85.69 659 ASN A O 1
ATOM 5236 N N . TRP A 1 660 ? 35.375 20.672 -14.711 1 86 660 TRP A N 1
ATOM 5237 C CA . TRP A 1 660 ? 35.25 19.297 -15.195 1 86 660 TRP A CA 1
ATOM 5238 C C . TRP A 1 660 ? 35.812 19.156 -16.609 1 86 660 TRP A C 1
ATOM 5240 O O . TRP A 1 660 ? 36.031 18.047 -17.094 1 86 660 TRP A O 1
ATOM 5250 N N . ASN A 1 661 ? 35.938 20.172 -17.297 1 74.94 661 ASN A N 1
ATOM 5251 C CA . ASN A 1 661 ? 36.438 20.141 -18.656 1 74.94 661 ASN A CA 1
ATOM 5252 C C . ASN A 1 661 ? 37.719 20.984 -18.797 1 74.94 661 ASN A C 1
ATOM 5254 O O . ASN A 1 661 ? 37.688 22.094 -19.328 1 74.94 661 ASN A O 1
ATOM 5258 N N . PRO A 1 662 ? 38.812 20.469 -18.297 1 61.72 662 PRO A N 1
ATOM 5259 C CA . PRO A 1 662 ? 40 21.312 -18.453 1 61.72 662 PRO A CA 1
ATOM 5260 C C . PRO A 1 662 ? 40.469 21.406 -19.906 1 61.72 662 PRO A C 1
ATOM 5262 O O . PRO A 1 662 ? 40.281 20.469 -20.688 1 61.72 662 PRO A O 1
ATOM 5265 N N . LYS A 1 663 ? 40.781 22.469 -20.672 1 55.44 663 LYS A N 1
ATOM 5266 C CA . LYS A 1 663 ? 41.344 22.625 -22 1 55.44 663 LYS A CA 1
ATOM 5267 C C . LYS A 1 663 ? 42.469 21.641 -22.25 1 55.44 663 LYS A C 1
ATOM 5269 O O . LYS A 1 663 ? 43.156 21.219 -21.312 1 55.44 663 LYS A O 1
ATOM 5274 N N . MET A 1 664 ? 42.531 20.984 -23.453 1 50.44 664 MET A N 1
ATOM 5275 C CA . MET A 1 664 ? 43.375 19.969 -24.078 1 50.44 664 MET A CA 1
ATOM 5276 C C . MET A 1 664 ? 44.719 19.859 -23.344 1 50.44 664 MET A C 1
ATOM 5278 O O . MET A 1 664 ? 45.344 18.781 -23.328 1 50.44 664 MET A O 1
ATOM 5282 N N . GLY A 1 665 ? 45.406 20.953 -23.234 1 47.38 665 GLY A N 1
ATOM 5283 C CA . GLY A 1 665 ? 46.844 20.875 -22.969 1 47.38 665 GLY A CA 1
ATOM 5284 C C . GLY A 1 665 ? 47.156 20.422 -21.562 1 47.38 665 GLY A C 1
ATOM 5285 O O . GLY A 1 665 ? 48.312 20.062 -21.266 1 47.38 665 GLY A O 1
ATOM 5286 N N . SER A 1 666 ? 46.594 20.969 -20.656 1 49.78 666 SER A N 1
ATOM 5287 C CA . SER A 1 666 ? 47.281 20.922 -19.359 1 49.78 666 SER A CA 1
ATOM 5288 C C . SER A 1 666 ? 47.031 19.594 -18.672 1 49.78 666 SER A C 1
ATOM 5290 O O . SER A 1 666 ? 47.969 19.016 -18.094 1 49.78 666 SER A O 1
ATOM 5292 N N . CYS A 1 667 ? 46.031 19.141 -17.719 1 52.28 667 CYS A N 1
ATOM 5293 C CA . CYS A 1 667 ? 46.188 18.344 -16.5 1 52.28 667 CYS A CA 1
ATOM 5294 C C . CYS A 1 667 ? 45.531 16.969 -16.656 1 52.28 667 CYS A C 1
ATOM 5296 O O . CYS A 1 667 ? 44.344 16.844 -16.406 1 52.28 667 CYS A O 1
ATOM 5298 N N . HIS A 1 668 ? 46.219 15.992 -17.344 1 61.28 668 HIS A N 1
ATOM 5299 C CA . HIS A 1 668 ? 45.938 14.562 -17.422 1 61.28 668 HIS A CA 1
ATOM 5300 C C . HIS A 1 668 ? 45.688 13.984 -16.031 1 61.28 668 HIS A C 1
ATOM 5302 O O . HIS A 1 668 ? 45.25 12.844 -15.898 1 61.28 668 HIS A O 1
ATOM 5308 N N . GLN A 1 669 ? 45.875 14.734 -14.93 1 79.44 669 GLN A N 1
ATOM 5309 C CA . GLN A 1 669 ? 45.875 14.164 -13.586 1 79.44 669 GLN A CA 1
ATOM 5310 C C . GLN A 1 669 ? 44.562 14.469 -12.867 1 79.44 669 GLN A C 1
ATOM 5312 O O . GLN A 1 669 ? 44.281 13.93 -11.789 1 79.44 669 GLN A O 1
ATOM 5317 N N . ASN A 1 670 ? 43.5 15.211 -13.57 1 88 670 ASN A N 1
ATOM 5318 C CA . ASN A 1 670 ? 42.281 15.578 -12.898 1 88 670 ASN A CA 1
ATOM 5319 C C . ASN A 1 670 ? 41.094 14.781 -13.43 1 88 670 ASN A C 1
ATOM 5321 O O . ASN A 1 670 ? 41.094 14.328 -14.578 1 88 670 ASN A O 1
ATOM 5325 N N . ALA A 1 671 ? 40.094 14.602 -12.641 1 91.31 671 ALA A N 1
ATOM 5326 C CA . ALA A 1 671 ? 38.875 13.898 -13.031 1 91.31 671 ALA A CA 1
ATOM 5327 C C . ALA A 1 671 ? 38.125 14.672 -14.094 1 91.31 671 ALA A C 1
ATOM 5329 O O . ALA A 1 671 ? 38.031 15.898 -14.031 1 91.31 671 ALA A O 1
ATOM 5330 N N . THR A 1 672 ? 37.656 14.023 -15.164 1 89.12 672 THR A N 1
ATOM 5331 C CA . THR A 1 672 ? 36.938 14.648 -16.266 1 89.12 672 THR A CA 1
ATOM 5332 C C . THR A 1 672 ? 35.438 14.312 -16.188 1 89.12 672 THR A C 1
ATOM 5334 O O . THR A 1 672 ? 35.031 13.469 -15.383 1 89.12 672 THR A O 1
ATOM 5337 N N . PHE A 1 673 ? 34.719 14.953 -17.047 1 89.88 673 PHE A N 1
ATOM 5338 C CA . PHE A 1 673 ? 33.281 14.789 -17.109 1 89.88 673 PHE A CA 1
ATOM 5339 C C . PHE A 1 673 ? 32.906 13.352 -17.453 1 89.88 673 PHE A C 1
ATOM 5341 O O . PHE A 1 673 ? 31.891 12.844 -17.016 1 89.88 673 PHE A O 1
ATOM 5348 N N . ASP A 1 674 ? 33.719 12.633 -18.156 1 88.38 674 ASP A N 1
ATOM 5349 C CA . ASP A 1 674 ? 33.469 11.258 -18.594 1 88.38 674 ASP A CA 1
ATOM 5350 C C . ASP A 1 674 ? 33.375 10.312 -17.391 1 88.38 674 ASP A C 1
ATOM 5352 O O . ASP A 1 674 ? 32.719 9.273 -17.469 1 88.38 674 ASP A O 1
ATOM 5356 N N . GLU A 1 675 ? 34.094 10.703 -16.328 1 91.44 675 GLU A N 1
ATOM 5357 C CA . GLU A 1 675 ? 34.031 9.875 -15.133 1 91.44 675 GLU A CA 1
ATOM 5358 C C . GLU A 1 675 ? 32.625 9.844 -14.539 1 91.44 675 GLU A C 1
ATOM 5360 O O . GLU A 1 675 ? 32.219 8.844 -13.945 1 91.44 675 GLU A O 1
ATOM 5365 N N . LEU A 1 676 ? 31.891 10.883 -14.672 1 91.62 676 LEU A N 1
ATOM 5366 C CA . LEU A 1 676 ? 30.531 10.953 -14.172 1 91.62 676 LEU A CA 1
ATOM 5367 C C . LEU A 1 676 ? 29.609 10 -14.938 1 91.62 676 LEU A C 1
ATOM 5369 O O . LEU A 1 676 ? 28.672 9.438 -14.367 1 91.62 676 LEU A O 1
ATOM 5373 N N . LEU A 1 677 ? 29.859 9.773 -16.234 1 89.69 677 LEU A N 1
ATOM 5374 C CA . LEU A 1 677 ? 29.031 8.953 -17.094 1 89.69 677 LEU A CA 1
ATOM 5375 C C . LEU A 1 677 ? 29.125 7.48 -16.703 1 89.69 677 LEU A C 1
ATOM 5377 O O . LEU A 1 677 ? 28.234 6.691 -17.047 1 89.69 677 LEU A O 1
ATOM 5381 N N . SER A 1 678 ? 30.156 7.168 -15.969 1 90.19 678 SER A N 1
ATOM 5382 C CA . SER A 1 678 ? 30.359 5.777 -15.578 1 90.19 678 SER A CA 1
ATOM 5383 C C . SER A 1 678 ? 29.578 5.438 -14.312 1 90.19 678 SER A C 1
ATOM 5385 O O . SER A 1 678 ? 29.438 4.27 -13.953 1 90.19 678 SER A O 1
ATOM 5387 N N . LEU A 1 679 ? 29.078 6.441 -13.672 1 92.44 679 LEU A N 1
ATOM 5388 C CA . LEU A 1 679 ? 28.344 6.223 -12.43 1 92.44 679 LEU A CA 1
ATOM 5389 C C . LEU A 1 679 ? 26.938 5.73 -12.711 1 92.44 679 LEU A C 1
ATOM 5391 O O . LEU A 1 679 ? 26.047 6.531 -13.008 1 92.44 679 LEU A O 1
ATOM 5395 N N . GLU A 1 680 ? 26.594 4.504 -12.469 1 86.81 680 GLU A N 1
ATOM 5396 C CA . GLU A 1 680 ? 25.328 3.877 -12.836 1 86.81 680 GLU A CA 1
ATOM 5397 C C . GLU A 1 680 ? 24.234 4.219 -11.82 1 86.81 680 GLU A C 1
ATOM 5399 O O . GLU A 1 680 ? 23.062 4.23 -12.164 1 86.81 680 GLU A O 1
ATOM 5404 N N . HIS A 1 681 ? 24.625 4.52 -10.586 1 89.94 681 HIS A N 1
ATOM 5405 C CA . HIS A 1 681 ? 23.609 4.715 -9.547 1 89.94 681 HIS A CA 1
ATOM 5406 C C . HIS A 1 681 ? 23.359 6.199 -9.297 1 89.94 681 HIS A C 1
ATOM 5408 O O . HIS A 1 681 ? 22.516 6.559 -8.469 1 89.94 681 HIS A O 1
ATOM 5414 N N . LEU A 1 682 ? 24.062 7.082 -9.992 1 93.56 682 LEU A N 1
ATOM 5415 C CA . LEU A 1 682 ? 23.891 8.516 -9.781 1 93.56 682 LEU A CA 1
ATOM 5416 C C . LEU A 1 682 ? 22.469 8.953 -10.133 1 93.56 682 LEU A C 1
ATOM 5418 O O . LEU A 1 682 ? 21.969 8.648 -11.219 1 93.56 682 LEU A O 1
ATOM 5422 N N . SER A 1 683 ? 21.828 9.586 -9.211 1 92.69 683 SER A N 1
ATOM 5423 C CA . SER A 1 683 ? 20.438 9.977 -9.398 1 92.69 683 SER A CA 1
ATOM 5424 C C . SER A 1 683 ? 20.297 11.492 -9.359 1 92.69 683 SER A C 1
ATOM 5426 O O . SER A 1 683 ? 19.375 12.047 -9.977 1 92.69 683 SER A O 1
ATOM 5428 N N . VAL A 1 684 ? 21.094 12.195 -8.578 1 94.19 684 VAL A N 1
ATOM 5429 C CA . VAL A 1 684 ? 21.031 13.648 -8.445 1 94.19 684 VAL A CA 1
ATOM 5430 C C . VAL A 1 684 ? 22.406 14.258 -8.75 1 94.19 684 VAL A C 1
ATOM 5432 O O . VAL A 1 684 ? 23.406 13.844 -8.18 1 94.19 684 VAL A O 1
ATOM 5435 N N . LEU A 1 685 ? 22.406 15.188 -9.641 1 94.38 685 LEU A N 1
ATOM 5436 C CA . LEU A 1 685 ? 23.672 15.812 -10.047 1 94.38 685 LEU A CA 1
ATOM 5437 C C . LEU A 1 685 ? 23.516 17.328 -10.117 1 94.38 685 LEU A C 1
ATOM 5439 O O . LEU A 1 685 ? 22.609 17.844 -10.773 1 94.38 685 LEU A O 1
ATOM 5443 N N . LYS A 1 686 ? 24.375 18.062 -9.484 1 92.69 686 LYS A N 1
ATOM 5444 C CA . LYS A 1 686 ? 24.469 19.516 -9.586 1 92.69 686 LYS A CA 1
ATOM 5445 C C . LYS A 1 686 ? 25.891 19.938 -9.938 1 92.69 686 LYS A C 1
ATOM 5447 O O . LYS A 1 686 ? 26.812 19.812 -9.125 1 92.69 686 LYS A O 1
ATOM 5452 N N . ILE A 1 687 ? 26.047 20.391 -11.094 1 91.12 687 ILE A N 1
ATOM 5453 C CA . ILE A 1 687 ? 27.391 20.734 -11.531 1 91.12 687 ILE A CA 1
ATOM 5454 C C . ILE A 1 687 ? 27.359 22 -12.391 1 91.12 687 ILE A C 1
ATOM 5456 O O . ILE A 1 687 ? 26.281 22.422 -12.828 1 91.12 687 ILE A O 1
ATOM 5460 N N . ARG A 1 688 ? 28.469 22.516 -12.531 1 86.19 688 ARG A N 1
ATOM 5461 C CA . ARG A 1 688 ? 28.719 23.625 -13.445 1 86.19 688 ARG A CA 1
ATOM 5462 C C . ARG A 1 688 ? 29.703 23.234 -14.539 1 86.19 688 ARG A C 1
ATOM 5464 O O . ARG A 1 688 ? 30.703 22.562 -14.266 1 86.19 688 ARG A O 1
ATOM 5471 N N . LEU A 1 689 ? 29.312 23.547 -15.766 1 85.44 689 LEU A N 1
ATOM 5472 C CA . LEU A 1 689 ? 30.172 23.25 -16.906 1 85.44 689 LEU A CA 1
ATOM 5473 C C . LEU A 1 689 ? 30.5 24.531 -17.672 1 85.44 689 LEU A C 1
ATOM 5475 O O . LEU A 1 689 ? 29.719 25.484 -17.672 1 85.44 689 LEU A O 1
ATOM 5479 N N . ASP A 1 690 ? 31.594 24.484 -18.297 1 79.12 690 ASP A N 1
ATOM 5480 C CA . ASP A 1 690 ? 32.031 25.656 -19.062 1 79.12 690 ASP A CA 1
ATOM 5481 C C . ASP A 1 690 ? 31.422 25.641 -20.469 1 79.12 690 ASP A C 1
ATOM 5483 O O . ASP A 1 690 ? 31.266 26.688 -21.094 1 79.12 690 ASP A O 1
ATOM 5487 N N . SER A 1 691 ? 31.266 24.469 -20.984 1 78.19 691 SER A N 1
ATOM 5488 C CA . SER A 1 691 ? 30.75 24.375 -22.359 1 78.19 691 SER A CA 1
ATOM 5489 C C . SER A 1 691 ? 29.625 23.359 -22.453 1 78.19 691 SER A C 1
ATOM 5491 O O . SER A 1 691 ? 29.547 22.438 -21.641 1 78.19 691 SER A O 1
ATOM 5493 N N . VAL A 1 692 ? 28.781 23.531 -23.5 1 79.75 692 VAL A N 1
ATOM 5494 C CA . VAL A 1 692 ? 27.609 22.703 -23.703 1 79.75 692 VAL A CA 1
ATOM 5495 C C . VAL A 1 692 ? 27.984 21.438 -24.484 1 79.75 692 VAL A C 1
ATOM 5497 O O . VAL A 1 692 ? 27.25 20.453 -24.484 1 79.75 692 VAL A O 1
ATOM 5500 N N . GLU A 1 693 ? 29.078 21.344 -25.109 1 76.38 693 GLU A N 1
ATOM 5501 C CA . GLU A 1 693 ? 29.484 20.266 -26 1 76.38 693 GLU A CA 1
ATOM 5502 C C . GLU A 1 693 ? 29.453 18.922 -25.281 1 76.38 693 GLU A C 1
ATOM 5504 O O . GLU A 1 693 ? 29.078 17.906 -25.859 1 76.38 693 GLU A O 1
ATOM 5509 N N . TYR A 1 694 ? 29.75 18.969 -24.109 1 77 694 TYR A N 1
ATOM 5510 C CA . TYR A 1 694 ? 29.859 17.734 -23.344 1 77 694 TYR A CA 1
ATOM 5511 C C . TYR A 1 694 ? 28.469 17.188 -23 1 77 694 TYR A C 1
ATOM 5513 O O . TYR A 1 694 ? 28.281 15.984 -22.859 1 77 694 TYR A O 1
ATOM 5521 N N . LEU A 1 695 ? 27.562 18.016 -22.953 1 81.69 695 LEU A N 1
ATOM 5522 C CA . LEU A 1 695 ? 26.219 17.594 -22.578 1 81.69 695 LEU A CA 1
ATOM 5523 C C . LEU A 1 695 ? 25.516 16.906 -23.75 1 81.69 695 LEU A C 1
ATOM 5525 O O . LEU A 1 695 ? 24.672 16.031 -23.547 1 81.69 695 LEU A O 1
ATOM 5529 N N . ALA A 1 696 ? 25.797 17.312 -24.938 1 75.75 696 ALA A N 1
ATOM 5530 C CA . ALA A 1 696 ? 25.156 16.766 -26.125 1 75.75 696 ALA A CA 1
ATOM 5531 C C . ALA A 1 696 ? 25.469 15.281 -26.281 1 75.75 696 ALA A C 1
ATOM 5533 O O . ALA A 1 696 ? 24.578 14.492 -26.625 1 75.75 696 ALA A O 1
ATOM 5534 N N . SER A 1 697 ? 26.641 14.852 -25.891 1 76.69 697 SER A N 1
ATOM 5535 C CA . SER A 1 697 ? 27.047 13.461 -26.031 1 76.69 697 SER A CA 1
ATOM 5536 C C . SER A 1 697 ? 26.5 12.617 -24.875 1 76.69 697 SER A C 1
ATOM 5538 O O . SER A 1 697 ? 26.375 11.398 -25 1 76.69 697 SER A O 1
ATOM 5540 N N . ALA A 1 698 ? 26.172 13.273 -23.828 1 84.88 698 ALA A N 1
ATOM 5541 C CA . ALA A 1 698 ? 25.75 12.562 -22.625 1 84.88 698 ALA A CA 1
ATOM 5542 C C . ALA A 1 698 ? 24.234 12.617 -22.453 1 84.88 698 ALA A C 1
ATOM 5544 O O . ALA A 1 698 ? 23.719 12.344 -21.375 1 84.88 698 ALA A O 1
ATOM 5545 N N . SER A 1 699 ? 23.453 12.875 -23.469 1 81.38 699 SER A N 1
ATOM 5546 C CA . SER A 1 699 ? 22.016 13.117 -23.375 1 81.38 699 SER A CA 1
ATOM 5547 C C . SER A 1 699 ? 21.297 11.891 -22.828 1 81.38 699 SER A C 1
ATOM 5549 O O . SER A 1 699 ? 20.359 12.016 -22.031 1 81.38 699 SER A O 1
ATOM 5551 N N . SER A 1 700 ? 21.672 10.688 -23.281 1 82.88 700 SER A N 1
ATOM 5552 C CA . SER A 1 700 ? 21 9.461 -22.859 1 82.88 700 SER A CA 1
ATOM 5553 C C . SER A 1 700 ? 21.25 9.195 -21.375 1 82.88 700 SER A C 1
ATOM 5555 O O . SER A 1 700 ? 20.375 8.68 -20.672 1 82.88 700 SER A O 1
ATOM 5557 N N . TRP A 1 701 ? 22.422 9.57 -20.953 1 87.19 701 TRP A N 1
ATOM 5558 C CA . TRP A 1 701 ? 22.781 9.391 -19.547 1 87.19 701 TRP A CA 1
ATOM 5559 C C . TRP A 1 701 ? 22.062 10.398 -18.672 1 87.19 701 TRP A C 1
ATOM 5561 O O . TRP A 1 701 ? 21.594 10.055 -17.578 1 87.19 701 TRP A O 1
ATOM 5571 N N . ILE A 1 702 ? 21.875 11.594 -19.094 1 87.75 702 ILE A N 1
ATOM 5572 C CA . ILE A 1 702 ? 21.234 12.648 -18.328 1 87.75 702 ILE A CA 1
ATOM 5573 C C . ILE A 1 702 ? 19.75 12.336 -18.156 1 87.75 702 ILE A C 1
ATOM 5575 O O . ILE A 1 702 ? 19.141 12.68 -17.125 1 87.75 702 ILE A O 1
ATOM 5579 N N . LYS A 1 703 ? 19.219 11.664 -19.141 1 85.19 703 LYS A N 1
ATOM 5580 C CA . LYS A 1 703 ? 17.812 11.289 -19.078 1 85.19 703 LYS A CA 1
ATOM 5581 C C . LYS A 1 703 ? 17.531 10.328 -17.922 1 85.19 703 LYS A C 1
ATOM 5583 O O . LYS A 1 703 ? 16.422 10.273 -17.406 1 85.19 703 LYS A O 1
ATOM 5588 N N . LYS A 1 704 ? 18.547 9.617 -17.531 1 86.75 704 LYS A N 1
ATOM 5589 C CA . LYS A 1 704 ? 18.391 8.633 -16.469 1 86.75 704 LYS A CA 1
ATOM 5590 C C . LYS A 1 704 ? 18.406 9.297 -15.094 1 86.75 704 LYS A C 1
ATOM 5592 O O . LYS A 1 704 ? 17.969 8.703 -14.102 1 86.75 704 LYS A O 1
ATOM 5597 N N . LEU A 1 705 ? 18.875 10.531 -15 1 89.75 705 LEU A N 1
ATOM 5598 C CA . LEU A 1 705 ? 18.953 11.242 -13.734 1 89.75 705 LEU A CA 1
ATOM 5599 C C . LEU A 1 705 ? 17.562 11.672 -13.266 1 89.75 705 LEU A C 1
ATOM 5601 O O . LEU A 1 705 ? 16.75 12.109 -14.078 1 89.75 705 LEU A O 1
ATOM 5605 N N . ARG A 1 706 ? 17.328 11.461 -12.094 1 87.25 706 ARG A N 1
ATOM 5606 C CA . ARG A 1 706 ? 16.047 11.883 -11.531 1 87.25 706 ARG A CA 1
ATOM 5607 C C . ARG A 1 706 ? 15.977 13.398 -11.398 1 87.25 706 ARG A C 1
ATOM 5609 O O . ARG A 1 706 ? 14.953 14.008 -11.703 1 87.25 706 ARG A O 1
ATOM 5616 N N . LYS A 1 707 ? 17.094 13.961 -10.789 1 90.06 707 LYS A N 1
ATOM 5617 C CA . LYS A 1 707 ? 17.203 15.406 -10.617 1 90.06 707 LYS A CA 1
ATOM 5618 C C . LYS A 1 707 ? 18.562 15.906 -11.094 1 90.06 707 LYS A C 1
ATOM 5620 O O . LYS A 1 707 ? 19.594 15.242 -10.891 1 90.06 707 LYS A O 1
ATOM 5625 N N . PHE A 1 708 ? 18.531 17.062 -11.758 1 90.94 708 PHE A N 1
ATOM 5626 C CA . PHE A 1 708 ? 19.812 17.656 -12.102 1 90.94 708 PHE A CA 1
ATOM 5627 C C . PHE A 1 708 ? 19.719 19.172 -12.141 1 90.94 708 PHE A C 1
ATOM 5629 O O . PHE A 1 708 ? 18.641 19.719 -12.344 1 90.94 708 PHE A O 1
ATOM 5636 N N . ASP A 1 709 ? 20.719 19.812 -11.766 1 90.44 709 ASP A N 1
ATOM 5637 C CA . ASP A 1 709 ? 20.953 21.234 -11.898 1 90.44 709 ASP A CA 1
ATOM 5638 C C . ASP A 1 709 ? 22.281 21.516 -12.609 1 90.44 709 ASP A C 1
ATOM 5640 O O . ASP A 1 709 ? 23.344 21.516 -11.977 1 90.44 709 ASP A O 1
ATOM 5644 N N . ILE A 1 710 ? 22.172 21.719 -13.852 1 89.44 710 ILE A N 1
ATOM 5645 C CA . ILE A 1 710 ? 23.359 21.938 -14.672 1 89.44 710 ILE A CA 1
ATOM 5646 C C . ILE A 1 710 ? 23.422 23.391 -15.117 1 89.44 710 ILE A C 1
ATOM 5648 O O . ILE A 1 710 ? 22.484 23.906 -15.719 1 89.44 710 ILE A O 1
ATOM 5652 N N . GLN A 1 711 ? 24.453 23.984 -14.82 1 87.12 711 GLN A N 1
ATOM 5653 C CA . GLN A 1 711 ? 24.656 25.391 -15.188 1 87.12 711 GLN A CA 1
ATOM 5654 C C . GLN A 1 711 ? 25.828 25.531 -16.156 1 87.12 711 GLN A C 1
ATOM 5656 O O . GLN A 1 711 ? 26.922 25.031 -15.891 1 87.12 711 GLN A O 1
ATOM 5661 N N . ILE A 1 712 ? 25.469 26.094 -17.25 1 83.19 712 ILE A N 1
ATOM 5662 C CA . ILE A 1 712 ? 26.516 26.359 -18.234 1 83.19 712 ILE A CA 1
ATOM 5663 C C . ILE A 1 712 ? 26.969 27.812 -18.125 1 83.19 712 ILE A C 1
ATOM 5665 O O . ILE A 1 712 ? 26.172 28.734 -18.344 1 83.19 712 ILE A O 1
ATOM 5669 N N . SER A 1 713 ? 27.922 28.156 -17.391 1 72.19 713 SER A N 1
ATOM 5670 C CA . SER A 1 713 ? 28.312 29.562 -17.25 1 72.19 713 SER A CA 1
ATOM 5671 C C . SER A 1 713 ? 29.828 29.703 -17.078 1 72.19 713 SER A C 1
ATOM 5673 O O . SER A 1 713 ? 30.453 28.875 -16.422 1 72.19 713 SER A O 1
ATOM 5675 N N . PRO A 1 714 ? 30.391 30.391 -18.094 1 57.72 714 PRO A N 1
ATOM 5676 C CA . PRO A 1 714 ? 31.75 30.609 -17.562 1 57.72 714 PRO A CA 1
ATOM 5677 C C . PRO A 1 714 ? 31.75 31.047 -16.109 1 57.72 714 PRO A C 1
ATOM 5679 O O . PRO A 1 714 ? 32.688 30.703 -15.359 1 57.72 714 PRO A O 1
ATOM 5682 N N . ASN A 1 715 ? 31.203 32.312 -15.781 1 53.03 715 ASN A N 1
ATOM 5683 C CA . ASN A 1 715 ? 31.453 32.969 -14.5 1 53.03 715 ASN A CA 1
ATOM 5684 C C . ASN A 1 715 ? 30.312 32.719 -13.516 1 53.03 715 ASN A C 1
ATOM 5686 O O . ASN A 1 715 ? 29.234 32.281 -13.906 1 53.03 715 ASN A O 1
ATOM 5690 N N . ASP A 1 716 ? 30.344 33.312 -12.172 1 49.53 716 ASP A N 1
ATOM 5691 C CA . ASP A 1 716 ? 30.016 33.156 -10.758 1 49.53 716 ASP A CA 1
ATOM 5692 C C . ASP A 1 716 ? 28.516 33.312 -10.523 1 49.53 716 ASP A C 1
ATOM 5694 O O . ASP A 1 716 ? 28.078 33.594 -9.406 1 49.53 716 ASP A O 1
ATOM 5698 N N . SER A 1 717 ? 27.609 33.812 -11.391 1 47.19 717 SER A N 1
ATOM 5699 C CA . SER A 1 717 ? 26.469 34.406 -10.695 1 47.19 717 SER A CA 1
ATOM 5700 C C . SER A 1 717 ? 25.547 33.344 -10.141 1 47.19 717 SER A C 1
ATOM 5702 O O . SER A 1 717 ? 25.344 32.312 -10.773 1 47.19 717 SER A O 1
ATOM 5704 N N . SER A 1 718 ? 25.297 33.438 -8.836 1 46.69 718 SER A N 1
ATOM 5705 C CA . SER A 1 718 ? 24.562 32.625 -7.883 1 46.69 718 SER A CA 1
ATOM 5706 C C . SER A 1 718 ? 23.062 32.656 -8.172 1 46.69 718 SER A C 1
ATOM 5708 O O . SER A 1 718 ? 22.375 33.625 -7.832 1 46.69 718 SER A O 1
ATOM 5710 N N . TYR A 1 719 ? 22.516 32.531 -9.266 1 44.59 719 TYR A N 1
ATOM 5711 C CA . TYR A 1 719 ? 21.062 32.5 -9.32 1 44.59 719 TYR A CA 1
ATOM 5712 C C . TYR A 1 719 ? 20.5 31.266 -8.617 1 44.59 719 TYR A C 1
ATOM 5714 O O . TYR A 1 719 ? 20.844 30.141 -8.969 1 44.59 719 TYR A O 1
ATOM 5722 N N . ASP A 1 720 ? 20.078 31.484 -7.426 1 44.78 720 ASP A N 1
ATOM 5723 C CA . ASP A 1 720 ? 19.438 30.438 -6.645 1 44.78 720 ASP A CA 1
ATOM 5724 C C . ASP A 1 720 ? 18.016 30.156 -7.16 1 44.78 720 ASP A C 1
ATOM 5726 O O . ASP A 1 720 ? 17.156 31.047 -7.117 1 44.78 720 ASP A O 1
ATOM 5730 N N . ALA A 1 721 ? 17.641 29.594 -8.234 1 45.25 721 ALA A N 1
ATOM 5731 C CA . ALA A 1 721 ? 16.281 29.359 -8.688 1 45.25 721 ALA A CA 1
ATOM 5732 C C . ALA A 1 721 ? 15.602 28.266 -7.871 1 45.25 721 ALA A C 1
ATOM 5734 O O . ALA A 1 721 ? 16.281 27.469 -7.223 1 45.25 721 ALA A O 1
ATOM 5735 N N . GLN A 1 722 ? 14.281 28.281 -7.965 1 49.12 722 GLN A N 1
ATOM 5736 C CA . GLN A 1 722 ? 13.258 27.438 -7.344 1 49.12 722 GLN A CA 1
ATOM 5737 C C . GLN A 1 722 ? 13.516 25.969 -7.605 1 49.12 722 GLN A C 1
ATOM 5739 O O . GLN A 1 722 ? 14.109 25.594 -8.625 1 49.12 722 GLN A O 1
ATOM 5744 N N . SER A 1 723 ? 13.461 25.172 -6.68 1 52.12 723 SER A N 1
ATOM 5745 C CA . SER A 1 723 ? 13.75 23.766 -6.43 1 52.12 723 SER A CA 1
ATOM 5746 C C . SER A 1 723 ? 13.008 22.859 -7.414 1 52.12 723 SER A C 1
ATOM 5748 O O . SER A 1 723 ? 11.898 22.406 -7.129 1 52.12 723 SER A O 1
ATOM 5750 N N . ASN A 1 724 ? 13.102 23.172 -8.797 1 61.22 724 ASN A N 1
ATOM 5751 C CA . ASN A 1 724 ? 12.523 22.125 -9.641 1 61.22 724 ASN A CA 1
ATOM 5752 C C . ASN A 1 724 ? 13.477 20.953 -9.789 1 61.22 724 ASN A C 1
ATOM 5754 O O . ASN A 1 724 ? 14.672 21.062 -9.523 1 61.22 724 ASN A O 1
ATOM 5758 N N . GLU A 1 725 ? 12.969 19.734 -10.172 1 71 725 GLU A N 1
ATOM 5759 C CA . GLU A 1 725 ? 13.664 18.453 -10.188 1 71 725 GLU A CA 1
ATOM 5760 C C . GLU A 1 725 ? 14.742 18.438 -11.266 1 71 725 GLU A C 1
ATOM 5762 O O . GLU A 1 725 ? 15.875 18 -11.008 1 71 725 GLU A O 1
ATOM 5767 N N . LYS A 1 726 ? 14.547 19.016 -12.539 1 87.81 726 LYS A N 1
ATOM 5768 C CA . LYS A 1 726 ? 15.5 18.969 -13.641 1 87.81 726 LYS A CA 1
ATOM 5769 C C . LYS A 1 726 ? 15.727 20.359 -14.234 1 87.81 726 LYS A C 1
ATOM 5771 O O . LYS A 1 726 ? 14.992 20.781 -15.125 1 87.81 726 LYS A O 1
ATOM 5776 N N . ARG A 1 727 ? 16.781 21.047 -13.797 1 89.19 727 ARG A N 1
ATOM 5777 C CA . ARG A 1 727 ? 17.047 22.453 -14.117 1 89.19 727 ARG A CA 1
ATOM 5778 C C . ARG A 1 727 ? 18.281 22.594 -15.008 1 89.19 727 ARG A C 1
ATOM 5780 O O . ARG A 1 727 ? 19.312 21.953 -14.758 1 89.19 727 ARG A O 1
ATOM 5787 N N . LEU A 1 728 ? 18.094 23.375 -16.062 1 88.38 728 LEU A N 1
ATOM 5788 C CA . LEU A 1 728 ? 19.188 23.703 -16.984 1 88.38 728 LEU A CA 1
ATOM 5789 C C . LEU A 1 728 ? 19.312 25.203 -17.156 1 88.38 728 LEU A C 1
ATOM 5791 O O . LEU A 1 728 ? 18.344 25.906 -17.438 1 88.38 728 LEU A O 1
ATOM 5795 N N . VAL A 1 729 ? 20.453 25.719 -16.859 1 87.81 729 VAL A N 1
ATOM 5796 C CA . VAL A 1 729 ? 20.734 27.141 -17.031 1 87.81 729 VAL A CA 1
ATOM 5797 C C . VAL A 1 729 ? 21.766 27.344 -18.141 1 87.81 729 VAL A C 1
ATOM 5799 O O . VAL A 1 729 ? 22.891 26.844 -18.047 1 87.81 729 VAL A O 1
ATOM 5802 N N . LEU A 1 730 ? 21.359 27.969 -19.188 1 86.69 730 LEU A N 1
ATOM 5803 C CA . LEU A 1 730 ? 22.25 28.25 -20.312 1 86.69 730 LEU A CA 1
ATOM 5804 C C . LEU A 1 730 ? 22.609 29.719 -20.375 1 86.69 730 LEU A C 1
ATOM 5806 O O . LEU A 1 730 ? 21.734 30.578 -20.516 1 86.69 730 LEU A O 1
ATOM 5810 N N . ARG A 1 731 ? 23.844 29.984 -20.25 1 85.56 731 ARG A N 1
ATOM 5811 C CA . ARG A 1 731 ? 24.297 31.359 -20.328 1 85.56 731 ARG A CA 1
ATOM 5812 C C . ARG A 1 731 ? 25.203 31.562 -21.547 1 85.56 731 ARG A C 1
ATOM 5814 O O . ARG A 1 731 ? 26.234 30.891 -21.688 1 85.56 731 ARG A O 1
ATOM 5821 N N . GLY A 1 732 ? 24.906 32.406 -22.359 1 81.38 732 GLY A N 1
ATOM 5822 C CA . GLY A 1 732 ? 25.734 32.781 -23.5 1 81.38 732 GLY A CA 1
ATOM 5823 C C . GLY A 1 732 ? 25.828 31.688 -24.547 1 81.38 732 GLY A C 1
ATOM 5824 O O . GLY A 1 732 ? 26.859 31.562 -25.219 1 81.38 732 GLY A O 1
ATOM 5825 N N . VAL A 1 733 ? 24.922 30.875 -24.641 1 82.69 733 VAL A N 1
ATOM 5826 C CA . VAL A 1 733 ? 24.969 29.75 -25.578 1 82.69 733 VAL A CA 1
ATOM 5827 C C . VAL A 1 733 ? 24.188 30.094 -26.844 1 82.69 733 VAL A C 1
ATOM 5829 O O . VAL A 1 733 ? 23.188 30.812 -26.797 1 82.69 733 VAL A O 1
ATOM 5832 N N . ASP A 1 734 ? 24.703 29.609 -27.969 1 78.44 734 ASP A N 1
ATOM 5833 C CA . ASP A 1 734 ? 24 29.734 -29.234 1 78.44 734 ASP A CA 1
ATOM 5834 C C . ASP A 1 734 ? 23.094 28.531 -29.484 1 78.44 734 ASP A C 1
ATOM 5836 O O . ASP A 1 734 ? 23.578 27.406 -29.688 1 78.44 734 ASP A O 1
ATOM 5840 N N . LEU A 1 735 ? 21.812 28.719 -29.438 1 77.38 735 LEU A N 1
ATOM 5841 C CA . LEU A 1 735 ? 20.828 27.641 -29.5 1 77.38 735 LEU A CA 1
ATOM 5842 C C . LEU A 1 735 ? 20.703 27.109 -30.922 1 77.38 735 LEU A C 1
ATOM 5844 O O . LEU A 1 735 ? 20.109 26.047 -31.141 1 77.38 735 LEU A O 1
ATOM 5848 N N . LEU A 1 736 ? 21.281 27.766 -31.984 1 68.5 736 LEU A N 1
ATOM 5849 C CA . LEU A 1 736 ? 21.25 27.297 -33.375 1 68.5 736 LEU A CA 1
ATOM 5850 C C . LEU A 1 736 ? 22.25 26.172 -33.594 1 68.5 736 LEU A C 1
ATOM 5852 O O . LEU A 1 736 ? 22 25.266 -34.375 1 68.5 736 LEU A O 1
ATOM 5856 N N . GLN A 1 737 ? 23.344 26.219 -33 1 61.62 737 GLN A N 1
ATOM 5857 C CA . GLN A 1 737 ? 24.484 25.359 -33.312 1 61.62 737 GLN A CA 1
ATOM 5858 C C . GLN A 1 737 ? 24.438 24.078 -32.5 1 61.62 737 GLN A C 1
ATOM 5860 O O . GLN A 1 737 ? 25.047 23.062 -32.875 1 61.62 737 GLN A O 1
ATOM 5865 N N . GLU A 1 738 ? 23.688 24.078 -31.422 1 61.47 738 GLU A N 1
ATOM 5866 C CA . GLU A 1 738 ? 23.984 23.016 -30.453 1 61.47 738 GLU A CA 1
ATOM 5867 C C . GLU A 1 738 ? 22.844 22 -30.391 1 61.47 738 GLU A C 1
ATOM 5869 O O . GLU A 1 738 ? 21.672 22.359 -30.578 1 61.47 738 GLU A O 1
ATOM 5874 N N . HIS A 1 739 ? 23.234 20.641 -30.703 1 68.75 739 HIS A N 1
ATOM 5875 C CA . HIS A 1 739 ? 22.328 19.5 -30.578 1 68.75 739 HIS A CA 1
ATOM 5876 C C . HIS A 1 739 ? 21.828 19.328 -29.156 1 68.75 739 HIS A C 1
ATOM 5878 O O . HIS A 1 739 ? 22.172 18.344 -28.484 1 68.75 739 HIS A O 1
ATOM 5884 N N . LEU A 1 740 ? 21.25 20.406 -28.609 1 76.31 740 LEU A N 1
ATOM 5885 C CA . LEU A 1 740 ? 20.75 20.359 -27.234 1 76.31 740 LEU A CA 1
ATOM 5886 C C . LEU A 1 740 ? 19.312 19.891 -27.188 1 76.31 740 LEU A C 1
ATOM 5888 O O . LEU A 1 740 ? 18.688 19.875 -26.125 1 76.31 740 LEU A O 1
ATOM 5892 N N . GLN A 1 741 ? 18.781 19.422 -28.266 1 75.44 741 GLN A N 1
ATOM 5893 C CA . GLN A 1 741 ? 17.359 19.141 -28.359 1 75.44 741 GLN A CA 1
ATOM 5894 C C . GLN A 1 741 ? 16.953 18.016 -27.406 1 75.44 741 GLN A C 1
ATOM 5896 O O . GLN A 1 741 ? 15.938 18.125 -26.703 1 75.44 741 GLN A O 1
ATOM 5901 N N . SER A 1 742 ? 17.812 17.047 -27.375 1 76 742 SER A N 1
ATOM 5902 C CA . SER A 1 742 ? 17.469 15.906 -26.531 1 76 742 SER A CA 1
ATOM 5903 C C . SER A 1 742 ? 17.5 16.281 -25.047 1 76 742 SER A C 1
ATOM 5905 O O . SER A 1 742 ? 16.688 15.805 -24.266 1 76 742 SER A O 1
ATOM 5907 N N . LEU A 1 743 ? 18.359 17.203 -24.703 1 81 743 LEU A N 1
ATOM 5908 C CA . LEU A 1 743 ? 18.484 17.656 -23.312 1 81 743 LEU A CA 1
ATOM 5909 C C . LEU A 1 743 ? 17.312 18.562 -22.938 1 81 743 LEU A C 1
ATOM 5911 O O . LEU A 1 743 ? 16.781 18.453 -21.812 1 81 743 LEU A O 1
ATOM 5915 N N . LEU A 1 744 ? 16.938 19.359 -23.812 1 82.56 744 LEU A N 1
ATOM 5916 C CA . LEU A 1 744 ? 15.875 20.312 -23.562 1 82.56 744 LEU A CA 1
ATOM 5917 C C . LEU A 1 744 ? 14.547 19.578 -23.359 1 82.56 744 LEU A C 1
ATOM 5919 O O . LEU A 1 744 ? 13.703 20.031 -22.562 1 82.56 744 LEU A O 1
ATOM 5923 N N . HIS A 1 745 ? 14.438 18.453 -24 1 81.94 745 HIS A N 1
ATOM 5924 C CA . HIS A 1 745 ? 13.188 17.703 -23.891 1 81.94 745 HIS A CA 1
ATOM 5925 C C . HIS A 1 745 ? 13.055 17.062 -22.516 1 81.94 745 HIS A C 1
ATOM 5927 O O . HIS A 1 745 ? 11.953 16.719 -22.094 1 81.94 745 HIS A O 1
ATOM 5933 N N . ASN A 1 746 ? 14.156 16.969 -21.812 1 83.75 746 ASN A N 1
ATOM 5934 C CA . ASN A 1 746 ? 14.125 16.328 -20.5 1 83.75 746 ASN A CA 1
ATOM 5935 C C . ASN A 1 746 ? 14.195 17.359 -19.375 1 83.75 746 ASN A C 1
ATOM 5937 O O . ASN A 1 746 ? 14.227 16.984 -18.203 1 83.75 746 ASN A O 1
ATOM 5941 N N . THR A 1 747 ? 14.141 18.578 -19.734 1 87.75 747 THR A N 1
ATOM 5942 C CA . THR A 1 747 ? 14.297 19.641 -18.75 1 87.75 747 THR A CA 1
ATOM 5943 C C . THR A 1 747 ? 12.938 20.188 -18.312 1 87.75 747 THR A C 1
ATOM 5945 O O . THR A 1 747 ? 12.055 20.406 -19.156 1 87.75 747 THR A O 1
ATOM 5948 N N . THR A 1 748 ? 12.75 20.328 -17.031 1 87.88 748 THR A N 1
ATOM 5949 C CA . THR A 1 748 ? 11.5 20.875 -16.516 1 87.88 748 THR A CA 1
ATOM 5950 C C . THR A 1 748 ? 11.633 22.375 -16.266 1 87.88 748 THR A C 1
ATOM 5952 O O . THR A 1 748 ? 10.641 23.094 -16.281 1 87.88 748 THR A O 1
ATOM 5955 N N . SER A 1 749 ? 12.812 22.844 -15.898 1 89.81 749 SER A N 1
ATOM 5956 C CA . SER A 1 749 ? 13.078 24.266 -15.688 1 89.81 749 SER A CA 1
ATOM 5957 C C . SER A 1 749 ? 14.25 24.734 -16.547 1 89.81 749 SER A C 1
ATOM 5959 O O . SER A 1 749 ? 15.367 24.25 -16.406 1 89.81 749 SER A O 1
ATOM 5961 N N . LEU A 1 750 ? 13.961 25.703 -17.391 1 89 750 LEU A N 1
ATOM 5962 C CA . LEU A 1 750 ? 14.961 26.203 -18.328 1 89 750 LEU A CA 1
ATOM 5963 C C . LEU A 1 750 ? 15.18 27.703 -18.156 1 89 750 LEU A C 1
ATOM 5965 O O . LEU A 1 750 ? 14.211 28.469 -18.062 1 89 750 LEU A O 1
ATOM 5969 N N . SER A 1 751 ? 16.375 28.078 -17.953 1 89.12 751 SER A N 1
ATOM 5970 C CA . SER A 1 751 ? 16.75 29.484 -17.906 1 89.12 751 SER A CA 1
ATOM 5971 C C . SER A 1 751 ? 17.703 29.844 -19.031 1 89.12 751 SER A C 1
ATOM 5973 O O . SER A 1 751 ? 18.812 29.312 -19.125 1 89.12 751 SER A O 1
ATOM 5975 N N . LEU A 1 752 ? 17.312 30.703 -19.875 1 88.75 752 LEU A N 1
ATOM 5976 C CA . LEU A 1 752 ? 18.125 31.203 -20.984 1 88.75 752 LEU A CA 1
ATOM 5977 C C . LEU A 1 752 ? 18.641 32.594 -20.688 1 88.75 752 LEU A C 1
ATOM 5979 O O . LEU A 1 752 ? 17.875 33.562 -20.734 1 88.75 752 LEU A O 1
ATOM 5983 N N . LEU A 1 753 ? 19.922 32.688 -20.453 1 88.25 753 LEU A N 1
ATOM 5984 C CA . LEU A 1 753 ? 20.516 33.969 -20.109 1 88.25 753 LEU A CA 1
ATOM 5985 C C . LEU A 1 753 ? 21.484 34.406 -21.203 1 88.25 753 LEU A C 1
ATOM 5987 O O . LEU A 1 753 ? 22.469 33.75 -21.484 1 88.25 753 LEU A O 1
ATOM 5991 N N . THR A 1 754 ? 21.359 35.469 -21.812 1 87.44 754 THR A N 1
ATOM 5992 C CA . THR A 1 754 ? 22.203 36.062 -22.828 1 87.44 754 THR A CA 1
ATOM 5993 C C . THR A 1 754 ? 22.453 35.094 -23.969 1 87.44 754 THR A C 1
ATOM 5995 O O . THR A 1 754 ? 23.594 34.906 -24.406 1 87.44 754 THR A O 1
ATOM 5998 N N . CYS A 1 755 ? 21.438 34.375 -24.266 1 85.31 755 CYS A N 1
ATOM 5999 C CA . CYS A 1 755 ? 21.562 33.406 -25.344 1 85.31 755 CYS A CA 1
ATOM 6000 C C . CYS A 1 755 ? 21.297 34.031 -26.703 1 85.31 755 CYS A C 1
ATOM 6002 O O . CYS A 1 755 ? 20.625 35.062 -26.781 1 85.31 755 CYS A O 1
ATOM 6004 N N . GLU A 1 756 ? 21.891 33.438 -27.734 1 79.69 756 GLU A N 1
ATOM 6005 C CA . GLU A 1 756 ? 21.719 33.938 -29.109 1 79.69 756 GLU A CA 1
ATOM 6006 C C . GLU A 1 756 ? 21.062 32.875 -29.984 1 79.69 756 GLU A C 1
ATOM 6008 O O . GLU A 1 756 ? 20.891 31.719 -29.562 1 79.69 756 GLU A O 1
ATOM 6013 N N . GLY A 1 757 ? 20.516 33.156 -31.109 1 74.69 757 GLY A N 1
ATOM 6014 C CA . GLY A 1 757 ? 19.969 32.25 -32.094 1 74.69 757 GLY A CA 1
ATOM 6015 C C . GLY A 1 757 ? 18.578 31.734 -31.719 1 74.69 757 GLY A C 1
ATOM 6016 O O . GLY A 1 757 ? 18.266 30.562 -31.938 1 74.69 757 GLY A O 1
ATOM 6017 N N . MET A 1 758 ? 17.844 32.406 -31.047 1 73.75 758 MET A N 1
ATOM 6018 C CA . MET A 1 758 ? 16.547 31.953 -30.578 1 73.75 758 MET A CA 1
ATOM 6019 C C . MET A 1 758 ? 15.5 32.062 -31.688 1 73.75 758 MET A C 1
ATOM 6021 O O . MET A 1 758 ? 14.328 31.766 -31.469 1 73.75 758 MET A O 1
ATOM 6025 N N . ALA A 1 759 ? 15.93 32.438 -32.844 1 62.28 759 ALA A N 1
ATOM 6026 C CA . ALA A 1 759 ? 15.008 32.625 -33.938 1 62.28 759 ALA A CA 1
ATOM 6027 C C . ALA A 1 759 ? 14.398 31.312 -34.406 1 62.28 759 ALA A C 1
ATOM 6029 O O . ALA A 1 759 ? 13.258 31.281 -34.875 1 62.28 759 ALA A O 1
ATOM 6030 N N . GLN A 1 760 ? 15.188 30.141 -34.219 1 59.62 760 GLN A N 1
ATOM 6031 C CA . GLN A 1 760 ? 14.633 28.859 -34.625 1 59.62 760 GLN A CA 1
ATOM 6032 C C . GLN A 1 760 ? 13.867 28.203 -33.5 1 59.62 760 GLN A C 1
ATOM 6034 O O . GLN A 1 760 ? 14.438 27.953 -32.438 1 59.62 760 GLN A O 1
ATOM 6039 N N . ARG A 1 761 ? 12.641 28.281 -33.344 1 61.66 761 ARG A N 1
ATOM 6040 C CA . ARG A 1 761 ? 11.664 28.219 -32.25 1 61.66 761 ARG A CA 1
ATOM 6041 C C . ARG A 1 761 ? 11.359 26.766 -31.891 1 61.66 761 ARG A C 1
ATOM 6043 O O . ARG A 1 761 ? 10.203 26.422 -31.625 1 61.66 761 ARG A O 1
ATOM 6050 N N . HIS A 1 762 ? 12.531 25.875 -31.984 1 64.56 762 HIS A N 1
ATOM 6051 C CA . HIS A 1 762 ? 12.266 24.484 -31.641 1 64.56 762 HIS A CA 1
ATOM 6052 C C . HIS A 1 762 ? 11.992 24.328 -30.156 1 64.56 762 HIS A C 1
ATOM 6054 O O . HIS A 1 762 ? 11.32 23.375 -29.734 1 64.56 762 HIS A O 1
ATOM 6060 N N . TRP A 1 763 ? 12.406 25.266 -29.375 1 67.44 763 TRP A N 1
ATOM 6061 C CA . TRP A 1 763 ? 12.289 25.141 -27.922 1 67.44 763 TRP A CA 1
ATOM 6062 C C . TRP A 1 763 ? 10.867 25.453 -27.469 1 67.44 763 TRP A C 1
ATOM 6064 O O . TRP A 1 763 ? 10.484 25.141 -26.344 1 67.44 763 TRP A O 1
ATOM 6074 N N . LEU A 1 764 ? 10.055 25.906 -28.422 1 71.19 764 LEU A N 1
ATOM 6075 C CA . LEU A 1 764 ? 8.68 26.25 -28.078 1 71.19 764 LEU A CA 1
ATOM 6076 C C . LEU A 1 764 ? 7.832 24.984 -27.922 1 71.19 764 LEU A C 1
ATOM 6078 O O . LEU A 1 764 ? 6.781 25.016 -27.281 1 71.19 764 LEU A O 1
ATOM 6082 N N . SER A 1 765 ? 8.336 23.891 -28.438 1 73.69 765 SER A N 1
ATOM 6083 C CA . SER A 1 765 ? 7.523 22.672 -28.438 1 73.69 765 SER A CA 1
ATOM 6084 C C . SER A 1 765 ? 7.953 21.734 -27.312 1 73.69 765 SER A C 1
ATOM 6086 O O . SER A 1 765 ? 7.664 20.531 -27.359 1 73.69 765 SER A O 1
ATOM 6088 N N . LEU A 1 766 ? 8.555 22.328 -26.344 1 80.44 766 LEU A N 1
ATOM 6089 C CA . LEU A 1 766 ? 9.016 21.484 -25.25 1 80.44 766 LEU A CA 1
ATOM 6090 C C . LEU A 1 766 ? 7.859 21.094 -24.328 1 80.44 766 LEU A C 1
ATOM 6092 O O . LEU A 1 766 ? 7.316 21.938 -23.609 1 80.44 766 LEU A O 1
ATOM 6096 N N . SER A 1 767 ? 7.438 19.812 -24.344 1 77.81 767 SER A N 1
ATOM 6097 C CA . SER A 1 767 ? 6.254 19.344 -23.641 1 77.81 767 SER A CA 1
ATOM 6098 C C . SER A 1 767 ? 6.551 19.094 -22.172 1 77.81 767 SER A C 1
ATOM 6100 O O . SER A 1 767 ? 5.633 19.062 -21.344 1 77.81 767 SER A O 1
ATOM 6102 N N . SER A 1 768 ? 7.809 19.047 -21.734 1 81.44 768 SER A N 1
ATOM 6103 C CA . SER A 1 768 ? 8.117 18.734 -20.344 1 81.44 768 SER A CA 1
ATOM 6104 C C . SER A 1 768 ? 8.398 19.984 -19.531 1 81.44 768 SER A C 1
ATOM 6106 O O . SER A 1 768 ? 8.453 19.938 -18.312 1 81.44 768 SER A O 1
ATOM 6108 N N . LEU A 1 769 ? 8.461 21.125 -20.141 1 86.5 769 LEU A N 1
ATOM 6109 C CA . LEU A 1 769 ? 8.906 22.359 -19.484 1 86.5 769 LEU A CA 1
ATOM 6110 C C . LEU A 1 769 ? 7.816 22.922 -18.578 1 86.5 769 LEU A C 1
ATOM 6112 O O . LEU A 1 769 ? 6.672 23.078 -19.016 1 86.5 769 LEU A O 1
ATOM 6116 N N . MET A 1 770 ? 8.156 23.266 -17.359 1 86.75 770 MET A N 1
ATOM 6117 C CA . MET A 1 770 ? 7.215 23.812 -16.391 1 86.75 770 MET A CA 1
ATOM 6118 C C . MET A 1 770 ? 7.559 25.266 -16.078 1 86.75 770 MET A C 1
ATOM 6120 O O . MET A 1 770 ? 6.684 26.047 -15.719 1 86.75 770 MET A O 1
ATOM 6124 N N . SER A 1 771 ? 8.859 25.547 -16.125 1 90 771 SER A N 1
ATOM 6125 C CA . SER A 1 771 ? 9.312 26.906 -15.844 1 90 771 SER A CA 1
ATOM 6126 C C . SER A 1 771 ? 10.305 27.375 -16.891 1 90 771 SER A C 1
ATOM 6128 O O . SER A 1 771 ? 11.203 26.641 -17.297 1 90 771 SER A O 1
ATOM 6130 N N . LEU A 1 772 ? 10.086 28.594 -17.406 1 89.81 772 LEU A N 1
ATOM 6131 C CA . LEU A 1 772 ? 10.953 29.188 -18.406 1 89.81 772 LEU A CA 1
ATOM 6132 C C . LEU A 1 772 ? 11.336 30.609 -18.031 1 89.81 772 LEU A C 1
ATOM 6134 O O . LEU A 1 772 ? 10.469 31.438 -17.719 1 89.81 772 LEU A O 1
ATOM 6138 N N . THR A 1 773 ? 12.586 30.844 -17.953 1 90.88 773 THR A N 1
ATOM 6139 C CA . THR A 1 773 ? 13.102 32.188 -17.703 1 90.88 773 THR A CA 1
ATOM 6140 C C . THR A 1 773 ? 13.984 32.625 -18.859 1 90.88 773 THR A C 1
ATOM 6142 O O . THR A 1 773 ? 14.945 31.953 -19.234 1 90.88 773 THR A O 1
ATOM 6145 N N . ILE A 1 774 ? 13.672 33.688 -19.5 1 90.56 774 ILE A N 1
ATOM 6146 C CA . ILE A 1 774 ? 14.484 34.312 -20.547 1 90.56 774 ILE A CA 1
ATOM 6147 C C . ILE A 1 774 ? 14.969 35.688 -20.094 1 90.56 774 ILE A C 1
ATOM 6149 O O . ILE A 1 774 ? 14.156 36.562 -19.75 1 90.56 774 ILE A O 1
ATOM 6153 N N . SER A 1 775 ? 16.234 35.781 -20.047 1 90.88 775 SER A N 1
ATOM 6154 C CA . SER A 1 775 ? 16.766 37.031 -19.531 1 90.88 775 SER A CA 1
ATOM 6155 C C . SER A 1 775 ? 17.859 37.594 -20.453 1 90.88 775 SER A C 1
ATOM 6157 O O . SER A 1 775 ? 18.703 36.844 -20.922 1 90.88 775 SER A O 1
ATOM 6159 N N . ASN A 1 776 ? 17.891 38.812 -20.75 1 89.06 776 ASN A N 1
ATOM 6160 C CA . ASN A 1 776 ? 18.906 39.562 -21.469 1 89.06 776 ASN A CA 1
ATOM 6161 C C . ASN A 1 776 ? 19.156 39 -22.875 1 89.06 776 ASN A C 1
ATOM 6163 O O . ASN A 1 776 ? 20.297 38.844 -23.297 1 89.06 776 ASN A O 1
ATOM 6167 N N . CYS A 1 777 ? 18.125 38.531 -23.469 1 86.81 777 CYS A N 1
ATOM 6168 C CA . CYS A 1 777 ? 18.219 38.062 -24.844 1 86.81 777 CYS A CA 1
ATOM 6169 C C . CYS A 1 777 ? 17.672 39.094 -25.828 1 86.81 777 CYS A C 1
ATOM 6171 O O . CYS A 1 777 ? 16.469 39.344 -25.859 1 86.81 777 CYS A O 1
ATOM 6173 N N . SER A 1 778 ? 18.438 39.719 -26.594 1 80.69 778 SER A N 1
ATOM 6174 C CA . SER A 1 778 ? 18.062 40.844 -27.469 1 80.69 778 SER A CA 1
ATOM 6175 C C . SER A 1 778 ? 17.453 40.344 -28.766 1 80.69 778 SER A C 1
ATOM 6177 O O . SER A 1 778 ? 16.797 41.094 -29.484 1 80.69 778 SER A O 1
ATOM 6179 N N . GLY A 1 779 ? 17.516 39.156 -29.078 1 78.19 779 GLY A N 1
ATOM 6180 C CA . GLY A 1 779 ? 17.109 38.656 -30.391 1 78.19 779 GLY A CA 1
ATOM 6181 C C . GLY A 1 779 ? 15.633 38.312 -30.453 1 78.19 779 GLY A C 1
ATOM 6182 O O . GLY A 1 779 ? 15.125 37.938 -31.516 1 78.19 779 GLY A O 1
ATOM 6183 N N . ILE A 1 780 ? 14.836 38.562 -29.391 1 84.69 780 ILE A N 1
ATOM 6184 C CA . ILE A 1 780 ? 13.453 38.125 -29.391 1 84.69 780 ILE A CA 1
ATOM 6185 C C . ILE A 1 780 ? 12.516 39.312 -29.547 1 84.69 780 ILE A C 1
ATOM 6187 O O . ILE A 1 780 ? 12.492 40.219 -28.688 1 84.69 780 ILE A O 1
ATOM 6191 N N . ARG A 1 781 ? 11.773 39.469 -30.625 1 85.81 781 ARG A N 1
ATOM 6192 C CA . ARG A 1 781 ? 10.766 40.5 -30.828 1 85.81 781 ARG A CA 1
ATOM 6193 C C . ARG A 1 781 ? 9.367 40 -30.5 1 85.81 781 ARG A C 1
ATOM 6195 O O . ARG A 1 781 ? 8.547 40.719 -29.953 1 85.81 781 ARG A O 1
ATOM 6202 N N . ILE A 1 782 ? 9.148 38.781 -30.938 1 84.69 782 ILE A N 1
ATOM 6203 C CA . ILE A 1 782 ? 7.898 38.062 -30.656 1 84.69 782 ILE A CA 1
ATOM 6204 C C . ILE A 1 782 ? 8.203 36.688 -30.078 1 84.69 782 ILE A C 1
ATOM 6206 O O . ILE A 1 782 ? 8.969 35.906 -30.656 1 84.69 782 ILE A O 1
ATOM 6210 N N . LEU A 1 783 ? 7.742 36.375 -28.938 1 84.38 783 LEU A N 1
ATOM 6211 C CA . LEU A 1 783 ? 8.039 35.094 -28.297 1 84.38 783 LEU A CA 1
ATOM 6212 C C . LEU A 1 783 ? 7.328 33.938 -29.016 1 84.38 783 LEU A C 1
ATOM 6214 O O . LEU A 1 783 ? 7.953 32.938 -29.375 1 84.38 783 LEU A O 1
ATOM 6218 N N . ILE A 1 784 ? 5.891 34.094 -29.172 1 82.88 784 ILE A N 1
ATOM 6219 C CA . ILE A 1 784 ? 5.109 33.062 -29.859 1 82.88 784 ILE A CA 1
ATOM 6220 C C . ILE A 1 784 ? 4.426 33.656 -31.078 1 82.88 784 ILE A C 1
ATOM 6222 O O . ILE A 1 784 ? 3.676 34.625 -30.969 1 82.88 784 ILE A O 1
ATOM 6226 N N . SER A 1 785 ? 4.734 33.281 -32.312 1 72.94 785 SER A N 1
ATOM 6227 C CA . SER A 1 785 ? 4.16 33.812 -33.531 1 72.94 785 SER A CA 1
ATOM 6228 C C . SER A 1 785 ? 3.236 32.812 -34.219 1 72.94 785 SER A C 1
ATOM 6230 O O . SER A 1 785 ? 3.303 31.609 -33.906 1 72.94 785 SER A O 1
ATOM 6232 N N . GLN A 1 786 ? 2.107 33.219 -34.969 1 63.38 786 GLN A N 1
ATOM 6233 C CA . GLN A 1 786 ? 1.049 32.531 -35.688 1 63.38 786 GLN A CA 1
ATOM 6234 C C . GLN A 1 786 ? 1.626 31.484 -36.625 1 63.38 786 GLN A C 1
ATOM 6236 O O . GLN A 1 786 ? 0.96 30.5 -36.938 1 63.38 786 GLN A O 1
ATOM 6241 N N . GLU A 1 787 ? 2.668 31.797 -37.188 1 53.22 787 GLU A N 1
ATOM 6242 C CA . GLU A 1 787 ? 2.986 31.031 -38.375 1 53.22 787 GLU A CA 1
ATOM 6243 C C . GLU A 1 787 ? 3.012 29.531 -38.125 1 53.22 787 GLU A C 1
ATOM 6245 O O . GLU A 1 787 ? 2.609 28.734 -38.969 1 53.22 787 GLU A O 1
ATOM 6250 N N . LYS A 1 788 ? 3.674 28.906 -37.188 1 52.94 788 LYS A N 1
ATOM 6251 C CA . LYS A 1 788 ? 3.914 27.469 -37.156 1 52.94 788 LYS A CA 1
ATOM 6252 C C . LYS A 1 788 ? 3.029 26.781 -36.125 1 52.94 788 LYS A C 1
ATOM 6254 O O . LYS A 1 788 ? 3.494 26.422 -35.031 1 52.94 788 LYS A O 1
ATOM 6259 N N . SER A 1 789 ? 1.785 27.016 -36.031 1 52.34 789 SER A N 1
ATOM 6260 C CA . SER A 1 789 ? 0.731 26.875 -35.031 1 52.34 789 SER A CA 1
ATOM 6261 C C . SER A 1 789 ? 0.343 25.406 -34.844 1 52.34 789 SER A C 1
ATOM 6263 O O . SER A 1 789 ? -0.538 25.094 -34.031 1 52.34 789 SER A O 1
ATOM 6265 N N . SER A 1 790 ? 0.706 24.547 -35.75 1 57.88 790 SER A N 1
ATOM 6266 C CA . SER A 1 790 ? -0.06 23.312 -35.594 1 57.88 790 SER A CA 1
ATOM 6267 C C . SER A 1 790 ? 0.343 22.562 -34.344 1 57.88 790 SER A C 1
ATOM 6269 O O . SER A 1 790 ? -0.332 21.609 -33.906 1 57.88 790 SER A O 1
ATOM 6271 N N . HIS A 1 791 ? 1.456 22.953 -33.688 1 65.62 791 HIS A N 1
ATOM 6272 C CA . HIS A 1 791 ? 1.855 22.125 -32.562 1 65.62 791 HIS A CA 1
ATOM 6273 C C . HIS A 1 791 ? 1.566 22.828 -31.234 1 65.62 791 HIS A C 1
ATOM 6275 O O . HIS A 1 791 ? 1.479 24.062 -31.188 1 65.62 791 HIS A O 1
ATOM 6281 N N . ALA A 1 792 ? 1.146 22.078 -30.25 1 73.94 792 ALA A N 1
ATOM 6282 C CA . ALA A 1 792 ? 0.939 22.594 -28.906 1 73.94 792 ALA A CA 1
ATOM 6283 C C . ALA A 1 792 ? 2.193 23.297 -28.375 1 73.94 792 ALA A C 1
ATOM 6285 O O . ALA A 1 792 ? 3.299 22.766 -28.484 1 73.94 792 ALA A O 1
ATOM 6286 N N . MET A 1 793 ? 2.133 24.625 -28.203 1 80.94 793 MET A N 1
ATOM 6287 C CA . MET A 1 793 ? 3.266 25.391 -27.703 1 80.94 793 MET A CA 1
ATOM 6288 C C . MET A 1 793 ? 3.227 25.5 -26.188 1 80.94 793 MET A C 1
ATOM 6290 O O . MET A 1 793 ? 2.285 26.062 -25.625 1 80.94 793 MET A O 1
ATOM 6294 N N . PHE A 1 794 ? 4.242 25.031 -25.484 1 84.75 794 PHE A N 1
ATOM 6295 C CA . PHE A 1 794 ? 4.426 25.047 -24.047 1 84.75 794 PHE A CA 1
ATOM 6296 C C . PHE A 1 794 ? 3.176 24.547 -23.328 1 84.75 794 PHE A C 1
ATOM 6298 O O . PHE A 1 794 ? 2.637 25.219 -22.453 1 84.75 794 PHE A O 1
ATOM 6305 N N . PRO A 1 795 ? 2.705 23.391 -23.688 1 81.94 795 PRO A N 1
ATOM 6306 C CA . PRO A 1 795 ? 1.446 22.891 -23.125 1 81.94 795 PRO A CA 1
ATOM 6307 C C . PRO A 1 795 ? 1.495 22.75 -21.609 1 81.94 795 PRO A C 1
ATOM 6309 O O . PRO A 1 795 ? 0.467 22.875 -20.938 1 81.94 795 PRO A O 1
ATOM 6312 N N . ASN A 1 796 ? 2.67 22.578 -20.953 1 85.19 796 ASN A N 1
ATOM 6313 C CA . ASN A 1 796 ? 2.725 22.297 -19.531 1 85.19 796 ASN A CA 1
ATOM 6314 C C . ASN A 1 796 ? 3.441 23.406 -18.766 1 85.19 796 ASN A C 1
ATOM 6316 O O . ASN A 1 796 ? 3.738 23.266 -17.578 1 85.19 796 ASN A O 1
ATOM 6320 N N . LEU A 1 797 ? 3.697 24.516 -19.453 1 87.5 797 LEU A N 1
ATOM 6321 C CA . LEU A 1 797 ? 4.406 25.625 -18.812 1 87.5 797 LEU A CA 1
ATOM 6322 C C . LEU A 1 797 ? 3.543 26.266 -17.734 1 87.5 797 LEU A C 1
ATOM 6324 O O . LEU A 1 797 ? 2.389 26.625 -17.984 1 87.5 797 LEU A O 1
ATOM 6328 N N . GLN A 1 798 ? 4.059 26.438 -16.562 1 88.19 798 GLN A N 1
ATOM 6329 C CA . GLN A 1 798 ? 3.312 27.016 -15.445 1 88.19 798 GLN A CA 1
ATOM 6330 C C . GLN A 1 798 ? 3.852 28.391 -15.07 1 88.19 798 GLN A C 1
ATOM 6332 O O . GLN A 1 798 ? 3.096 29.25 -14.625 1 88.19 798 GLN A O 1
ATOM 6337 N N . HIS A 1 799 ? 5.184 28.547 -15.195 1 90.69 799 HIS A N 1
ATOM 6338 C CA . HIS A 1 799 ? 5.82 29.797 -14.805 1 90.69 799 HIS A CA 1
ATOM 6339 C C . HIS A 1 799 ? 6.637 30.375 -15.953 1 90.69 799 HIS A C 1
ATOM 6341 O O . HIS A 1 799 ? 7.523 29.719 -16.5 1 90.69 799 HIS A O 1
ATOM 6347 N N . LEU A 1 800 ? 6.348 31.609 -16.328 1 91.31 800 LEU A N 1
ATOM 6348 C CA . LEU A 1 800 ? 7.078 32.312 -17.375 1 91.31 800 LEU A CA 1
ATOM 6349 C C . LEU A 1 800 ? 7.652 33.625 -16.859 1 91.31 800 LEU A C 1
ATOM 6351 O O . LEU A 1 800 ? 6.922 34.469 -16.328 1 91.31 800 LEU A O 1
ATOM 6355 N N . VAL A 1 801 ? 8.945 33.75 -16.984 1 93 801 VAL A N 1
ATOM 6356 C CA . VAL A 1 801 ? 9.609 34.969 -16.562 1 93 801 VAL A CA 1
ATOM 6357 C C . VAL A 1 801 ? 10.352 35.594 -17.734 1 93 801 VAL A C 1
ATOM 6359 O O . VAL A 1 801 ? 11.203 34.938 -18.359 1 93 801 VAL A O 1
ATOM 6362 N N . LEU A 1 802 ? 10.031 36.75 -18.062 1 92.62 802 LEU A N 1
ATOM 6363 C CA . LEU A 1 802 ? 10.711 37.531 -19.094 1 92.62 802 LEU A CA 1
ATOM 6364 C C . LEU A 1 802 ? 11.406 38.75 -18.484 1 92.62 802 LEU A C 1
ATOM 6366 O O . LEU A 1 802 ? 10.742 39.625 -17.906 1 92.62 802 LEU A O 1
ATOM 6370 N N . ASP A 1 803 ? 12.703 38.719 -18.641 1 93.12 803 ASP A N 1
ATOM 6371 C CA . ASP A 1 803 ? 13.492 39.719 -17.922 1 93.12 803 ASP A CA 1
ATOM 6372 C C . ASP A 1 803 ? 14.438 40.469 -18.875 1 93.12 803 ASP A C 1
ATOM 6374 O O . ASP A 1 803 ? 15.305 39.844 -19.5 1 93.12 803 ASP A O 1
ATOM 6378 N N . HIS A 1 804 ? 14.398 41.719 -19.078 1 91.62 804 HIS A N 1
ATOM 6379 C CA . HIS A 1 804 ? 15.305 42.594 -19.812 1 91.62 804 HIS A CA 1
ATOM 6380 C C . HIS A 1 804 ? 15.383 42.188 -21.281 1 91.62 804 HIS A C 1
ATOM 6382 O O . HIS A 1 804 ? 16.484 42 -21.828 1 91.62 804 HIS A O 1
ATOM 6388 N N . LEU A 1 805 ? 14.273 42 -21.797 1 91.81 805 LEU A N 1
ATOM 6389 C CA . LEU A 1 805 ? 14.211 41.75 -23.234 1 91.81 805 LEU A CA 1
ATOM 6390 C C . LEU A 1 805 ? 13.977 43.062 -23.984 1 91.81 805 LEU A C 1
ATOM 6392 O O . LEU A 1 805 ? 12.828 43.469 -24.219 1 91.81 805 LEU A O 1
ATOM 6396 N N . LYS A 1 806 ? 14.938 43.688 -24.453 1 88.81 806 LYS A N 1
ATOM 6397 C CA . LYS A 1 806 ? 14.93 45.062 -24.984 1 88.81 806 LYS A CA 1
ATOM 6398 C C . LYS A 1 806 ? 14.055 45.156 -26.234 1 88.81 806 LYS A C 1
ATOM 6400 O O . LYS A 1 806 ? 13.398 46.188 -26.453 1 88.81 806 LYS A O 1
ATOM 6405 N N . ASN A 1 807 ? 13.984 44.062 -27.016 1 88.81 807 ASN A N 1
ATOM 6406 C CA . ASN A 1 807 ? 13.312 44.188 -28.297 1 88.81 807 ASN A CA 1
ATOM 6407 C C . ASN A 1 807 ? 11.977 43.438 -28.297 1 88.81 807 ASN A C 1
ATOM 6409 O O . ASN A 1 807 ? 11.32 43.312 -29.328 1 88.81 807 ASN A O 1
ATOM 6413 N N . LEU A 1 808 ? 11.531 43 -27.203 1 90.56 808 LEU A N 1
ATOM 6414 C CA . LEU A 1 808 ? 10.281 42.25 -27.172 1 90.56 808 LEU A CA 1
ATOM 6415 C C . LEU A 1 808 ? 9.078 43.156 -27.375 1 90.56 808 LEU A C 1
ATOM 6417 O O . LEU A 1 808 ? 8.875 44.094 -26.594 1 90.56 808 LEU A O 1
ATOM 6421 N N . GLU A 1 809 ? 8.25 42.906 -28.312 1 88.38 809 GLU A N 1
ATOM 6422 C CA . GLU A 1 809 ? 7.094 43.75 -28.625 1 88.38 809 GLU A CA 1
ATOM 6423 C C . GLU A 1 809 ? 5.793 43.094 -28.172 1 88.38 809 GLU A C 1
ATOM 6425 O O . GLU A 1 809 ? 4.891 43.75 -27.672 1 88.38 809 GLU A O 1
ATOM 6430 N N . THR A 1 810 ? 5.691 41.906 -28.453 1 87.62 810 THR A N 1
ATOM 6431 C CA . THR A 1 810 ? 4.5 41.156 -28.047 1 87.62 810 THR A CA 1
ATOM 6432 C C . THR A 1 810 ? 4.855 39.719 -27.672 1 87.62 810 THR A C 1
ATOM 6434 O O . THR A 1 810 ? 5.812 39.156 -28.203 1 87.62 810 THR A O 1
ATOM 6437 N N . ILE A 1 811 ? 4.16 39.156 -26.719 1 87.62 811 ILE A N 1
ATOM 6438 C CA . ILE A 1 811 ? 4.418 37.781 -26.281 1 87.62 811 ILE A CA 1
ATOM 6439 C C . ILE A 1 811 ? 3.738 36.781 -27.234 1 87.62 811 ILE A C 1
ATOM 6441 O O . ILE A 1 811 ? 4.375 35.875 -27.734 1 87.62 811 ILE A O 1
ATOM 6445 N N . VAL A 1 812 ? 2.473 36.938 -27.438 1 85.75 812 VAL A N 1
ATOM 6446 C CA . VAL A 1 812 ? 1.749 36.094 -28.375 1 85.75 812 VAL A CA 1
ATOM 6447 C C . VAL A 1 812 ? 1.137 36.969 -29.469 1 85.75 812 VAL A C 1
ATOM 6449 O O . VAL A 1 812 ? 0.4 37.906 -29.188 1 85.75 812 VAL A O 1
ATOM 6452 N N . GLU A 1 813 ? 1.511 36.656 -30.625 1 78.88 813 GLU A N 1
ATOM 6453 C CA . GLU A 1 813 ? 0.988 37.438 -31.75 1 78.88 813 GLU A CA 1
ATOM 6454 C C . GLU A 1 813 ? -0.055 36.625 -32.531 1 78.88 813 GLU A C 1
ATOM 6456 O O . GLU A 1 813 ? 0.169 35.469 -32.875 1 78.88 813 GLU A O 1
ATOM 6461 N N . GLY A 1 814 ? -1.126 37.219 -32.812 1 71.62 814 GLY A N 1
ATOM 6462 C CA . GLY A 1 814 ? -2.131 36.688 -33.719 1 71.62 814 GLY A CA 1
ATOM 6463 C C . GLY A 1 814 ? -3.016 35.625 -33.062 1 71.62 814 GLY A C 1
ATOM 6464 O O . GLY A 1 814 ? -2.773 35.25 -31.922 1 71.62 814 GLY A O 1
ATOM 6465 N N . ILE A 1 815 ? -4.27 35.344 -33.531 1 65.19 815 ILE A N 1
ATOM 6466 C CA . ILE A 1 815 ? -5.219 34.344 -33.062 1 65.19 815 ILE A CA 1
ATOM 6467 C C . ILE A 1 815 ? -4.727 32.969 -33.438 1 65.19 815 ILE A C 1
ATOM 6469 O O . ILE A 1 815 ? -4.566 32.656 -34.625 1 65.19 815 ILE A O 1
ATOM 6473 N N . LEU A 1 816 ? -4.129 32.438 -32.438 1 63.03 816 LEU A N 1
ATOM 6474 C CA . LEU A 1 816 ? -3.594 31.078 -32.625 1 63.03 816 LEU A CA 1
ATOM 6475 C C . LEU A 1 816 ? -4.707 30.109 -33 1 63.03 816 LEU A C 1
ATOM 6477 O O . LEU A 1 816 ? -5.754 30.094 -32.344 1 63.03 816 LEU A O 1
ATOM 6481 N N . SER A 1 817 ? -5.109 29.719 -34.25 1 56 817 SER A N 1
ATOM 6482 C CA . SER A 1 817 ? -6.238 28.938 -34.75 1 56 817 SER A CA 1
ATOM 6483 C C . SER A 1 817 ? -6.406 27.656 -33.938 1 56 817 SER A C 1
ATOM 6485 O O . SER A 1 817 ? -7.531 27.266 -33.625 1 56 817 SER A O 1
ATOM 6487 N N . ARG A 1 818 ? -5.637 26.516 -34 1 56.22 818 ARG A N 1
ATOM 6488 C CA . ARG A 1 818 ? -5.91 25.156 -33.562 1 56.22 818 ARG A CA 1
ATOM 6489 C C . ARG A 1 818 ? -5.102 24.781 -32.312 1 56.22 818 ARG A C 1
ATOM 6491 O O . ARG A 1 818 ? -5.391 23.797 -31.656 1 56.22 818 ARG A O 1
ATOM 6498 N N . GLY A 1 819 ? -4.031 25.406 -31.984 1 58.19 819 GLY A N 1
ATOM 6499 C CA . GLY A 1 819 ? -3.109 24.75 -31.078 1 58.19 819 GLY A CA 1
ATOM 6500 C C . GLY A 1 819 ? -3.223 25.25 -29.641 1 58.19 819 GLY A C 1
ATOM 6501 O O . GLY A 1 819 ? -3.713 26.344 -29.406 1 58.19 819 GLY A O 1
ATOM 6502 N N . ILE A 1 820 ? -3.215 24.266 -28.625 1 64.75 820 ILE A N 1
ATOM 6503 C CA . ILE A 1 820 ? -3.164 24.547 -27.203 1 64.75 820 ILE A CA 1
ATOM 6504 C C . ILE A 1 820 ? -1.895 25.328 -26.875 1 64.75 820 ILE A C 1
ATOM 6506 O O . ILE A 1 820 ? -0.803 24.969 -27.312 1 64.75 820 ILE A O 1
ATOM 6510 N N . CYS A 1 821 ? -2.008 26.625 -26.531 1 79 821 CYS A N 1
ATOM 6511 C CA . CYS A 1 821 ? -0.854 27.438 -26.141 1 79 821 CYS A CA 1
ATOM 6512 C C . CYS A 1 821 ? -0.976 27.906 -24.703 1 79 821 CYS A C 1
ATOM 6514 O O . CYS A 1 821 ? -1.97 28.531 -24.328 1 79 821 CYS A O 1
ATOM 6516 N N . LEU A 1 822 ? 0.022 27.641 -23.891 1 84.12 822 LEU A N 1
ATOM 6517 C CA . LEU A 1 822 ? 0.147 28.109 -22.516 1 84.12 822 LEU A CA 1
ATOM 6518 C C . LEU A 1 822 ? -1.109 27.781 -21.719 1 84.12 822 LEU A C 1
ATOM 6520 O O . LEU A 1 822 ? -1.587 28.625 -20.938 1 84.12 822 LEU A O 1
ATOM 6524 N N . SER A 1 823 ? -1.682 26.672 -22.016 1 80.5 823 SER A N 1
ATOM 6525 C CA . SER A 1 823 ? -2.947 26.297 -21.391 1 80.5 823 SER A CA 1
ATOM 6526 C C . SER A 1 823 ? -2.777 26.078 -19.891 1 80.5 823 SER A C 1
ATOM 6528 O O . SER A 1 823 ? -3.732 26.234 -19.125 1 80.5 823 SER A O 1
ATOM 6530 N N . ASN A 1 824 ? -1.53 25.875 -19.375 1 86.19 824 ASN A N 1
ATOM 6531 C CA . ASN A 1 824 ? -1.326 25.578 -17.969 1 86.19 824 ASN A CA 1
ATOM 6532 C C . ASN A 1 824 ? -0.527 26.688 -17.281 1 86.19 824 ASN A C 1
ATOM 6534 O O . ASN A 1 824 ? -0.035 26.484 -16.156 1 86.19 824 ASN A O 1
ATOM 6538 N N . LEU A 1 825 ? -0.497 27.828 -17.906 1 89 825 LEU A N 1
ATOM 6539 C CA . LEU A 1 825 ? 0.29 28.922 -17.328 1 89 825 LEU A CA 1
ATOM 6540 C C . LEU A 1 825 ? -0.356 29.453 -16.062 1 89 825 LEU A C 1
ATOM 6542 O O . LEU A 1 825 ? -1.535 29.812 -16.062 1 89 825 LEU A O 1
ATOM 6546 N N . LYS A 1 826 ? 0.386 29.547 -15.016 1 88.94 826 LYS A N 1
ATOM 6547 C CA . LYS A 1 826 ? -0.135 30 -13.727 1 88.94 826 LYS A CA 1
ATOM 6548 C C . LYS A 1 826 ? 0.418 31.375 -13.359 1 88.94 826 LYS A C 1
ATOM 6550 O O . LYS A 1 826 ? -0.285 32.188 -12.766 1 88.94 826 LYS A O 1
ATOM 6555 N N . THR A 1 827 ? 1.726 31.562 -13.641 1 92.88 827 THR A N 1
ATOM 6556 C CA . THR A 1 827 ? 2.354 32.812 -13.273 1 92.88 827 THR A CA 1
ATOM 6557 C C . THR A 1 827 ? 3.109 33.406 -14.461 1 92.88 827 THR A C 1
ATOM 6559 O O . THR A 1 827 ? 3.752 32.688 -15.219 1 92.88 827 THR A O 1
ATOM 6562 N N . ILE A 1 828 ? 3 34.719 -14.656 1 92.62 828 ILE A N 1
ATOM 6563 C CA . ILE A 1 828 ? 3.771 35.469 -15.664 1 92.62 828 ILE A CA 1
ATOM 6564 C C . ILE A 1 828 ? 4.43 36.688 -15.023 1 92.62 828 ILE A C 1
ATOM 6566 O O . ILE A 1 828 ? 3.775 37.438 -14.305 1 92.62 828 ILE A O 1
ATOM 6570 N N . GLN A 1 829 ? 5.672 36.719 -15.172 1 94.19 829 GLN A N 1
ATOM 6571 C CA . GLN A 1 829 ? 6.445 37.844 -14.656 1 94.19 829 GLN A CA 1
ATOM 6572 C C . GLN A 1 829 ? 7.227 38.531 -15.773 1 94.19 829 GLN A C 1
ATOM 6574 O O . GLN A 1 829 ? 8.008 37.875 -16.484 1 94.19 829 GLN A O 1
ATOM 6579 N N . VAL A 1 830 ? 7.043 39.781 -15.93 1 93.31 830 VAL A N 1
ATOM 6580 C CA . VAL A 1 830 ? 7.746 40.562 -16.938 1 93.31 830 VAL A CA 1
ATOM 6581 C C . VAL A 1 830 ? 8.484 41.719 -16.266 1 93.31 830 VAL A C 1
ATOM 6583 O O . VAL A 1 830 ? 7.867 42.531 -15.57 1 93.31 830 VAL A O 1
ATOM 6586 N N . LEU A 1 831 ? 9.805 41.719 -16.516 1 93.44 831 LEU A N 1
ATOM 6587 C CA . LEU A 1 831 ? 10.633 42.719 -15.891 1 93.44 831 LEU A CA 1
ATOM 6588 C C . LEU A 1 831 ? 11.422 43.531 -16.938 1 93.44 831 LEU A C 1
ATOM 6590 O O . LEU A 1 831 ? 12.141 42.938 -17.75 1 93.44 831 LEU A O 1
ATOM 6594 N N . ASP A 1 832 ? 11.32 44.719 -17.016 1 91.44 832 ASP A N 1
ATOM 6595 C CA . ASP A 1 832 ? 12.148 45.656 -17.766 1 91.44 832 ASP A CA 1
ATOM 6596 C C . ASP A 1 832 ? 12.133 45.312 -19.25 1 91.44 832 ASP A C 1
ATOM 6598 O O . ASP A 1 832 ? 13.188 45.156 -19.875 1 91.44 832 ASP A O 1
ATOM 6602 N N . CYS A 1 833 ? 11.062 45.219 -19.812 1 92.38 833 CYS A N 1
ATOM 6603 C CA . CYS A 1 833 ? 10.859 45.094 -21.266 1 92.38 833 CYS A CA 1
ATOM 6604 C C . CYS A 1 833 ? 10.242 46.375 -21.828 1 92.38 833 CYS A C 1
ATOM 6606 O O . CYS A 1 833 ? 9.023 46.469 -21.984 1 92.38 833 CYS A O 1
ATOM 6608 N N . PRO A 1 834 ? 11.016 47.281 -22.25 1 89.06 834 PRO A N 1
ATOM 6609 C CA . PRO A 1 834 ? 10.547 48.625 -22.594 1 89.06 834 PRO A CA 1
ATOM 6610 C C . PRO A 1 834 ? 9.664 48.656 -23.828 1 89.06 834 PRO A C 1
ATOM 6612 O O . PRO A 1 834 ? 8.781 49.5 -23.953 1 89.06 834 PRO A O 1
ATOM 6615 N N . LYS A 1 835 ? 9.781 47.781 -24.828 1 89.75 835 LYS A N 1
ATOM 6616 C CA . LYS A 1 835 ? 9.047 47.844 -26.094 1 89.75 835 LYS A CA 1
ATOM 6617 C C . LYS A 1 835 ? 7.77 47 -26.016 1 89.75 835 LYS A C 1
ATOM 6619 O O . LYS A 1 835 ? 6.961 47.031 -26.953 1 89.75 835 LYS A O 1
ATOM 6624 N N . LEU A 1 836 ? 7.602 46.344 -24.938 1 90.69 836 LEU A N 1
ATOM 6625 C CA . LEU A 1 836 ? 6.434 45.5 -24.812 1 90.69 836 LEU A CA 1
ATOM 6626 C C . LEU A 1 836 ? 5.156 46.312 -24.656 1 90.69 836 LEU A C 1
ATOM 6628 O O . LEU A 1 836 ? 5.086 47.188 -23.812 1 90.69 836 LEU A O 1
ATOM 6632 N N . LYS A 1 837 ? 4.094 46.062 -25.438 1 83.06 837 LYS A N 1
ATOM 6633 C CA . LYS A 1 837 ? 2.863 46.844 -25.438 1 83.06 837 LYS A CA 1
ATOM 6634 C C . LYS A 1 837 ? 1.874 46.344 -24.406 1 83.06 837 LYS A C 1
ATOM 6636 O O . LYS A 1 837 ? 1.048 47.094 -23.891 1 83.06 837 LYS A O 1
ATOM 6641 N N . GLY A 1 838 ? 1.896 45.156 -24.141 1 86.19 838 GLY A N 1
ATOM 6642 C CA . GLY A 1 838 ? 1.016 44.531 -23.172 1 86.19 838 GLY A CA 1
ATOM 6643 C C . GLY A 1 838 ? 1.493 43.156 -22.75 1 86.19 838 GLY A C 1
ATOM 6644 O O . GLY A 1 838 ? 2.066 42.406 -23.547 1 86.19 838 GLY A O 1
ATOM 6645 N N . THR A 1 839 ? 1.354 42.812 -21.531 1 85 839 THR A N 1
ATOM 6646 C CA . THR A 1 839 ? 1.791 41.5 -21 1 85 839 THR A CA 1
ATOM 6647 C C . THR A 1 839 ? 0.88 40.406 -21.5 1 85 839 THR A C 1
ATOM 6649 O O . THR A 1 839 ? 1.358 39.344 -21.922 1 85 839 THR A O 1
ATOM 6652 N N . VAL A 1 840 ? -0.447 40.594 -21.375 1 86.81 840 VAL A N 1
ATOM 6653 C CA . VAL A 1 840 ? -1.404 39.625 -21.844 1 86.81 840 VAL A CA 1
ATOM 6654 C C . VAL A 1 840 ? -2.146 40.156 -23.062 1 86.81 840 VAL A C 1
ATOM 6656 O O . VAL A 1 840 ? -3.1 40.938 -22.922 1 86.81 840 VAL A O 1
ATOM 6659 N N . SER A 1 841 ? -1.757 39.688 -24.188 1 82.31 841 SER A N 1
ATOM 6660 C CA . SER A 1 841 ? -2.406 40.125 -25.422 1 82.31 841 SER A CA 1
ATOM 6661 C C . SER A 1 841 ? -3.773 39.469 -25.578 1 82.31 841 SER A C 1
ATOM 6663 O O . SER A 1 841 ? -4.105 38.531 -24.859 1 82.31 841 SER A O 1
ATOM 6665 N N . TYR A 1 842 ? -4.57 40.031 -26.406 1 78.75 842 TYR A N 1
ATOM 6666 C CA . TYR A 1 842 ? -5.898 39.469 -26.656 1 78.75 842 TYR A CA 1
ATOM 6667 C C . TYR A 1 842 ? -5.809 38.031 -27.125 1 78.75 842 TYR A C 1
ATOM 6669 O O . TYR A 1 842 ? -6.617 37.188 -26.719 1 78.75 842 TYR A O 1
ATOM 6677 N N . ALA A 1 843 ? -4.844 37.75 -27.844 1 78.12 843 ALA A N 1
ATOM 6678 C CA . ALA A 1 843 ? -4.637 36.406 -28.344 1 78.12 843 ALA A CA 1
ATOM 6679 C C . ALA A 1 843 ? -4.289 35.438 -27.203 1 78.12 843 ALA A C 1
ATOM 6681 O O . ALA A 1 843 ? -4.738 34.281 -27.188 1 78.12 843 ALA A O 1
ATOM 6682 N N . MET A 1 844 ? -3.504 35.906 -26.297 1 84.75 844 MET A N 1
ATOM 6683 C CA . MET A 1 844 ? -3.061 35.125 -25.172 1 84.75 844 MET A CA 1
ATOM 6684 C C . MET A 1 844 ? -4.203 34.875 -24.188 1 84.75 844 MET A C 1
ATOM 6686 O O . MET A 1 844 ? -4.309 33.781 -23.594 1 84.75 844 MET A O 1
ATOM 6690 N N . LEU A 1 845 ? -5.098 35.844 -24.016 1 81.62 845 LEU A N 1
ATOM 6691 C CA . LEU A 1 845 ? -6.199 35.781 -23.047 1 81.62 845 LEU A CA 1
ATOM 6692 C C . LEU A 1 845 ? -7.156 34.656 -23.375 1 81.62 845 LEU A C 1
ATOM 6694 O O . LEU A 1 845 ? -7.789 34.094 -22.469 1 81.62 845 LEU A O 1
ATOM 6698 N N . ARG A 1 846 ? -7.164 34.281 -24.516 1 76.81 846 ARG A N 1
ATOM 6699 C CA . ARG A 1 846 ? -8.078 33.219 -24.938 1 76.81 846 ARG A CA 1
ATOM 6700 C C . ARG A 1 846 ? -7.59 31.859 -24.484 1 76.81 846 ARG A C 1
ATOM 6702 O O . ARG A 1 846 ? -8.383 30.922 -24.344 1 76.81 846 ARG A O 1
ATOM 6709 N N . HIS A 1 847 ? -6.312 31.781 -24.156 1 80.75 847 HIS A N 1
ATOM 6710 C CA . HIS A 1 847 ? -5.73 30.469 -23.875 1 80.75 847 HIS A CA 1
ATOM 6711 C C . HIS A 1 847 ? -5.359 30.328 -22.406 1 80.75 847 HIS A C 1
ATOM 6713 O O . HIS A 1 847 ? -5.199 29.219 -21.906 1 80.75 847 HIS A O 1
ATOM 6719 N N . VAL A 1 848 ? -5.148 31.328 -21.719 1 84.56 848 VAL A N 1
ATOM 6720 C CA . VAL A 1 848 ? -4.605 31.281 -20.359 1 84.56 848 VAL A CA 1
ATOM 6721 C C . VAL A 1 848 ? -5.75 31.281 -19.344 1 84.56 848 VAL A C 1
ATOM 6723 O O . VAL A 1 848 ? -5.957 32.281 -18.641 1 84.56 848 VAL A O 1
ATOM 6726 N N . LYS A 1 849 ? -6.383 30.219 -19.172 1 79.12 849 LYS A N 1
ATOM 6727 C CA . LYS A 1 849 ? -7.527 30.141 -18.266 1 79.12 849 LYS A CA 1
ATOM 6728 C C . LYS A 1 849 ? -7.078 29.812 -16.844 1 79.12 849 LYS A C 1
ATOM 6730 O O . LYS A 1 849 ? -7.82 30.031 -15.883 1 79.12 849 LYS A O 1
ATOM 6735 N N . LYS A 1 850 ? -5.855 29.438 -16.688 1 85.75 850 LYS A N 1
ATOM 6736 C CA . LYS A 1 850 ? -5.402 29.016 -15.359 1 85.75 850 LYS A CA 1
ATOM 6737 C C . LYS A 1 850 ? -4.461 30.047 -14.742 1 85.75 850 LYS A C 1
ATOM 6739 O O . LYS A 1 850 ? -3.789 29.766 -13.75 1 85.75 850 LYS A O 1
ATOM 6744 N N . LEU A 1 851 ? -4.406 31.188 -15.25 1 88.5 851 LEU A N 1
ATOM 6745 C CA . LEU A 1 851 ? -3.477 32.219 -14.789 1 88.5 851 LEU A CA 1
ATOM 6746 C C . LEU A 1 851 ? -3.844 32.719 -13.398 1 88.5 851 LEU A C 1
ATOM 6748 O O . LEU A 1 851 ? -4.965 33.156 -13.172 1 88.5 851 LEU A O 1
ATOM 6752 N N . GLU A 1 852 ? -2.91 32.656 -12.492 1 89.06 852 GLU A N 1
ATOM 6753 C CA . GLU A 1 852 ? -3.164 33 -11.102 1 89.06 852 GLU A CA 1
ATOM 6754 C C . GLU A 1 852 ? -2.484 34.312 -10.734 1 89.06 852 GLU A C 1
ATOM 6756 O O . GLU A 1 852 ? -2.992 35.094 -9.906 1 89.06 852 GLU A O 1
ATOM 6761 N N . GLU A 1 853 ? -1.291 34.531 -11.281 1 92.69 853 GLU A N 1
ATOM 6762 C CA . GLU A 1 853 ? -0.516 35.719 -10.883 1 92.69 853 GLU A CA 1
ATOM 6763 C C . GLU A 1 853 ? 0.055 36.438 -12.102 1 92.69 853 GLU A C 1
ATOM 6765 O O . GLU A 1 853 ? 0.583 35.812 -13.016 1 92.69 853 GLU A O 1
ATOM 6770 N N . ILE A 1 854 ? -0.031 37.781 -12.078 1 91.75 854 ILE A N 1
ATOM 6771 C CA . ILE A 1 854 ? 0.592 38.656 -13.07 1 91.75 854 ILE A CA 1
ATOM 6772 C C . ILE A 1 854 ? 1.469 39.688 -12.383 1 91.75 854 ILE A C 1
ATOM 6774 O O . ILE A 1 854 ? 0.981 40.469 -11.57 1 91.75 854 ILE A O 1
ATOM 6778 N N . LYS A 1 855 ? 2.713 39.688 -12.695 1 93.56 855 LYS A N 1
ATOM 6779 C CA . LYS A 1 855 ? 3.662 40.625 -12.141 1 93.56 855 LYS A CA 1
ATOM 6780 C C . LYS A 1 855 ? 4.383 41.406 -13.25 1 93.56 855 LYS A C 1
ATOM 6782 O O . LYS A 1 855 ? 5.07 40.781 -14.078 1 93.56 855 LYS A O 1
ATOM 6787 N N . VAL A 1 856 ? 4.254 42.656 -13.242 1 93.25 856 VAL A N 1
ATOM 6788 C CA . VAL A 1 856 ? 4.883 43.5 -14.266 1 93.25 856 VAL A CA 1
ATOM 6789 C C . VAL A 1 856 ? 5.645 44.625 -13.602 1 93.25 856 VAL A C 1
ATOM 6791 O O . VAL A 1 856 ? 5.129 45.281 -12.68 1 93.25 856 VAL A O 1
ATOM 6794 N N . SER A 1 857 ? 6.938 44.75 -14.039 1 93.44 857 SER A N 1
ATOM 6795 C CA . SER A 1 857 ? 7.734 45.812 -13.438 1 93.44 857 SER A CA 1
ATOM 6796 C C . SER A 1 857 ? 8.633 46.469 -14.477 1 93.44 857 SER A C 1
ATOM 6798 O O . SER A 1 857 ? 9.227 45.812 -15.32 1 93.44 857 SER A O 1
ATOM 6800 N N . GLY A 1 858 ? 8.719 47.656 -14.531 1 90 858 GLY A N 1
ATOM 6801 C CA . GLY A 1 858 ? 9.719 48.438 -15.266 1 90 858 GLY A CA 1
ATOM 6802 C C . GLY A 1 858 ? 9.453 48.469 -16.766 1 90 858 GLY A C 1
ATOM 6803 O O . GLY A 1 858 ? 10.398 48.562 -17.547 1 90 858 GLY A O 1
ATOM 6804 N N . CYS A 1 859 ? 8.289 48.25 -17.25 1 91.12 859 CYS A N 1
ATOM 6805 C CA . CYS A 1 859 ? 7.949 48.375 -18.656 1 91.12 859 CYS A CA 1
ATOM 6806 C C . CYS A 1 859 ? 7.465 49.781 -18.984 1 91.12 859 CYS A C 1
ATOM 6808 O O . CYS A 1 859 ? 6.262 50.031 -19 1 91.12 859 CYS A O 1
ATOM 6810 N N . GLU A 1 860 ? 8.273 50.625 -19.344 1 85.88 860 GLU A N 1
ATOM 6811 C CA . GLU A 1 860 ? 8.062 52.062 -19.422 1 85.88 860 GLU A CA 1
ATOM 6812 C C . GLU A 1 860 ? 7 52.406 -20.469 1 85.88 860 GLU A C 1
ATOM 6814 O O . GLU A 1 860 ? 6.227 53.375 -20.281 1 85.88 860 GLU A O 1
ATOM 6819 N N . ASN A 1 861 ? 6.938 51.719 -21.578 1 86.12 861 ASN A N 1
ATOM 6820 C CA . ASN A 1 861 ? 6.047 52.094 -22.656 1 86.12 861 ASN A CA 1
ATOM 6821 C C . ASN A 1 861 ? 4.727 51.344 -22.609 1 86.12 861 ASN A C 1
ATOM 6823 O O . ASN A 1 861 ? 3.852 51.562 -23.453 1 86.12 861 ASN A O 1
ATOM 6827 N N . MET A 1 862 ? 4.539 50.562 -21.641 1 89.88 862 MET A N 1
ATOM 6828 C CA . MET A 1 862 ? 3.311 49.781 -21.547 1 89.88 862 MET A CA 1
ATOM 6829 C C . MET A 1 862 ? 2.17 50.625 -20.984 1 89.88 862 MET A C 1
ATOM 6831 O O . MET A 1 862 ? 2.303 51.25 -19.922 1 89.88 862 MET A O 1
ATOM 6835 N N . CYS A 1 863 ? 1.032 50.719 -21.703 1 87.12 863 CYS A N 1
ATOM 6836 C CA . CYS A 1 863 ? -0.099 51.531 -21.266 1 87.12 863 CYS A CA 1
ATOM 6837 C C . CYS A 1 863 ? -1.208 50.656 -20.688 1 87.12 863 CYS A C 1
ATOM 6839 O O . CYS A 1 863 ? -2.08 51.156 -19.969 1 87.12 863 CYS A O 1
ATOM 6841 N N . ARG A 1 864 ? -1.114 49.469 -21.078 1 87.06 864 ARG A N 1
ATOM 6842 C CA . ARG A 1 864 ? -2.127 48.5 -20.641 1 87.06 864 ARG A CA 1
ATOM 6843 C C . ARG A 1 864 ? -1.512 47.156 -20.375 1 87.06 864 ARG A C 1
ATOM 6845 O O . ARG A 1 864 ? -0.654 46.688 -21.125 1 87.06 864 ARG A O 1
ATOM 6852 N N . VAL A 1 865 ? -1.886 46.5 -19.281 1 89.62 865 VAL A N 1
ATOM 6853 C CA . VAL A 1 865 ? -1.321 45.188 -18.922 1 89.62 865 VAL A CA 1
ATOM 6854 C C . VAL A 1 865 ? -2.062 44.094 -19.656 1 89.62 865 VAL A C 1
ATOM 6856 O O . VAL A 1 865 ? -1.441 43.156 -20.188 1 89.62 865 VAL A O 1
ATOM 6859 N N . ILE A 1 866 ? -3.451 44.125 -19.641 1 87.88 866 ILE A N 1
ATOM 6860 C CA . ILE A 1 866 ? -4.289 43.125 -20.297 1 87.88 866 ILE A CA 1
ATOM 6861 C C . ILE A 1 866 ? -5.066 43.781 -21.438 1 87.88 866 ILE A C 1
ATOM 6863 O O . ILE A 1 866 ? -5.797 44.75 -21.234 1 87.88 866 ILE A O 1
ATOM 6867 N N . GLU A 1 867 ? -5 43.219 -22.594 1 78.25 867 GLU A N 1
ATOM 6868 C CA . GLU A 1 867 ? -5.723 43.75 -23.75 1 78.25 867 GLU A CA 1
ATOM 6869 C C . GLU A 1 867 ? -6.973 42.906 -24.047 1 78.25 867 GLU A C 1
ATOM 6871 O O . GLU A 1 867 ? -6.891 41.688 -24.25 1 78.25 867 GLU A O 1
ATOM 6876 N N . SER A 1 868 ? -8.227 43.25 -23.922 1 71 868 SER A N 1
ATOM 6877 C CA . SER A 1 868 ? -9.469 42.5 -24.141 1 71 868 SER A CA 1
ATOM 6878 C C . SER A 1 868 ? -9.961 42.656 -25.578 1 71 868 SER A C 1
ATOM 6880 O O . SER A 1 868 ? -10.867 41.938 -26 1 71 868 SER A O 1
ATOM 6882 N N . GLY A 1 869 ? -9.352 43.094 -26.703 1 61.5 869 GLY A N 1
ATOM 6883 C CA . GLY A 1 869 ? -9.734 43.25 -28.094 1 61.5 869 GLY A CA 1
ATOM 6884 C C . GLY A 1 869 ? -11.117 43.844 -28.266 1 61.5 869 GLY A C 1
ATOM 6885 O O . GLY A 1 869 ? -11.812 43.562 -29.234 1 61.5 869 GLY A O 1
ATOM 6886 N N . GLY A 1 870 ? -11.742 44.688 -27.516 1 59.06 870 GLY A N 1
ATOM 6887 C CA . GLY A 1 870 ? -13.039 45.344 -27.641 1 59.06 870 GLY A CA 1
ATOM 6888 C C . GLY A 1 870 ? -14.164 44.562 -27 1 59.06 870 GLY A C 1
ATOM 6889 O O . GLY A 1 870 ? -15.32 44.969 -27.047 1 59.06 870 GLY A O 1
ATOM 6890 N N . GLN A 1 871 ? -14.023 43.312 -26.547 1 56.41 871 GLN A N 1
ATOM 6891 C CA . GLN A 1 871 ? -15.156 42.594 -26 1 56.41 871 GLN A CA 1
ATOM 6892 C C . GLN A 1 871 ? -15.383 42.938 -24.531 1 56.41 871 GLN A C 1
ATOM 6894 O O . GLN A 1 871 ? -14.43 43.156 -23.781 1 56.41 871 GLN A O 1
ATOM 6899 N N . LYS A 1 872 ? -16.594 43.219 -24.109 1 54 872 LYS A N 1
ATOM 6900 C CA . LYS A 1 872 ? -17.078 43.844 -22.891 1 54 872 LYS A CA 1
ATOM 6901 C C . LYS A 1 872 ? -16.781 42.969 -21.672 1 54 872 LYS A C 1
ATOM 6903 O O . LYS A 1 872 ? -16.516 43.5 -20.578 1 54 872 LYS A O 1
ATOM 6908 N N . LYS A 1 873 ? -17.109 41.531 -21.656 1 54.16 873 LYS A N 1
ATOM 6909 C CA . LYS A 1 873 ? -17.062 40.781 -20.406 1 54.16 873 LYS A CA 1
ATOM 6910 C C . LYS A 1 873 ? -16.109 39.594 -20.5 1 54.16 873 LYS A C 1
ATOM 6912 O O . LYS A 1 873 ? -16.406 38.625 -21.188 1 54.16 873 LYS A O 1
ATOM 6917 N N . LYS A 1 874 ? -14.68 39.688 -20.547 1 61 874 LYS A N 1
ATOM 6918 C CA . LYS A 1 874 ? -13.906 38.438 -20.562 1 61 874 LYS A CA 1
ATOM 6919 C C . LYS A 1 874 ? -13.234 38.219 -19.203 1 61 874 LYS A C 1
ATOM 6921 O O . LYS A 1 874 ? -12.945 39.156 -18.484 1 61 874 LYS A O 1
ATOM 6926 N N . ASN A 1 875 ? -13.211 36.812 -18.672 1 63.44 875 ASN A N 1
ATOM 6927 C CA . ASN A 1 875 ? -13.023 36.375 -17.281 1 63.44 875 ASN A CA 1
ATOM 6928 C C . ASN A 1 875 ? -11.719 35.625 -17.094 1 63.44 875 ASN A C 1
ATOM 6930 O O . ASN A 1 875 ? -11.305 34.875 -17.984 1 63.44 875 ASN A O 1
ATOM 6934 N N . LEU A 1 876 ? -10.734 36.188 -16.484 1 77.12 876 LEU A N 1
ATOM 6935 C CA . LEU A 1 876 ? -9.703 35.375 -15.852 1 77.12 876 LEU A CA 1
ATOM 6936 C C . LEU A 1 876 ? -10.211 34.781 -14.539 1 77.12 876 LEU A C 1
ATOM 6938 O O . LEU A 1 876 ? -10.008 35.375 -13.477 1 77.12 876 LEU A O 1
ATOM 6942 N N . PRO A 1 877 ? -10.836 33.594 -14.688 1 74.62 877 PRO A N 1
ATOM 6943 C CA . PRO A 1 877 ? -11.602 33.094 -13.555 1 74.62 877 PRO A CA 1
ATOM 6944 C C . PRO A 1 877 ? -10.719 32.719 -12.352 1 74.62 877 PRO A C 1
ATOM 6946 O O . PRO A 1 877 ? -11.188 32.75 -11.211 1 74.62 877 PRO A O 1
ATOM 6949 N N . VAL A 1 878 ? -9.383 32.531 -12.555 1 81.94 878 VAL A N 1
ATOM 6950 C CA . VAL A 1 878 ? -8.617 32 -11.422 1 81.94 878 VAL A CA 1
ATOM 6951 C C . VAL A 1 878 ? -7.539 33 -11.031 1 81.94 878 VAL A C 1
ATOM 6953 O O . VAL A 1 878 ? -6.652 32.688 -10.234 1 81.94 878 VAL A O 1
ATOM 6956 N N . LEU A 1 879 ? -7.586 34.219 -11.508 1 85.56 879 LEU A N 1
ATOM 6957 C CA . LEU A 1 879 ? -6.562 35.219 -11.211 1 85.56 879 LEU A CA 1
ATOM 6958 C C . LEU A 1 879 ? -6.641 35.656 -9.75 1 85.56 879 LEU A C 1
ATOM 6960 O O . LEU A 1 879 ? -7.691 36.125 -9.289 1 85.56 879 LEU A O 1
ATOM 6964 N N . ARG A 1 880 ? -5.512 35.625 -9.008 1 86.75 880 ARG A N 1
ATOM 6965 C CA . ARG A 1 880 ? -5.516 35.906 -7.578 1 86.75 880 ARG A CA 1
ATOM 6966 C C . ARG A 1 880 ? -4.68 37.156 -7.27 1 86.75 880 ARG A C 1
ATOM 6968 O O . ARG A 1 880 ? -4.992 37.906 -6.348 1 86.75 880 ARG A O 1
ATOM 6975 N N . VAL A 1 881 ? -3.539 37.312 -8.047 1 91.56 881 VAL A N 1
ATOM 6976 C CA . VAL A 1 881 ? -2.605 38.375 -7.684 1 91.56 881 VAL A CA 1
ATOM 6977 C C . VAL A 1 881 ? -2.24 39.188 -8.922 1 91.56 881 VAL A C 1
ATOM 6979 O O . VAL A 1 881 ? -2.004 38.625 -10 1 91.56 881 VAL A O 1
ATOM 6982 N N . ILE A 1 882 ? -2.268 40.562 -8.789 1 89.25 882 ILE A N 1
ATOM 6983 C CA . ILE A 1 882 ? -1.751 41.469 -9.805 1 89.25 882 ILE A CA 1
ATOM 6984 C C . ILE A 1 882 ? -0.767 42.469 -9.156 1 89.25 882 ILE A C 1
ATOM 6986 O O . ILE A 1 882 ? -1.11 43.156 -8.203 1 89.25 882 ILE A O 1
ATOM 6990 N N . GLU A 1 883 ? 0.404 42.375 -9.648 1 93.38 883 GLU A N 1
ATOM 6991 C CA . GLU A 1 883 ? 1.435 43.281 -9.148 1 93.38 883 GLU A CA 1
ATOM 6992 C C . GLU A 1 883 ? 2 44.156 -10.281 1 93.38 883 GLU A C 1
ATOM 6994 O O . GLU A 1 883 ? 2.508 43.625 -11.273 1 93.38 883 GLU A O 1
ATOM 6999 N N . VAL A 1 884 ? 1.967 45.469 -10.141 1 91.81 884 VAL A N 1
ATOM 7000 C CA . VAL A 1 884 ? 2.512 46.406 -11.117 1 91.81 884 VAL A CA 1
ATOM 7001 C C . VAL A 1 884 ? 3.42 47.406 -10.422 1 91.81 884 VAL A C 1
ATOM 7003 O O . VAL A 1 884 ? 2.992 48.094 -9.484 1 91.81 884 VAL A O 1
ATOM 7006 N N . LYS A 1 885 ? 4.676 47.438 -10.938 1 91.06 885 LYS A N 1
ATOM 7007 C CA . LYS A 1 885 ? 5.637 48.312 -10.289 1 91.06 885 LYS A CA 1
ATOM 7008 C C . LYS A 1 885 ? 6.402 49.156 -11.32 1 91.06 885 LYS A C 1
ATOM 7010 O O . LYS A 1 885 ? 6.75 48.625 -12.391 1 91.06 885 LYS A O 1
ATOM 7015 N N . ASN A 1 886 ? 6.633 50.312 -11.094 1 90.12 886 ASN A N 1
ATOM 7016 C CA . ASN A 1 886 ? 7.512 51.188 -11.844 1 90.12 886 ASN A CA 1
ATOM 7017 C C . ASN A 1 886 ? 7.074 51.312 -13.305 1 90.12 886 ASN A C 1
ATOM 7019 O O . ASN A 1 886 ? 7.887 51.156 -14.211 1 90.12 886 ASN A O 1
ATOM 7023 N N . MET A 1 887 ? 5.805 51.5 -13.492 1 90.06 887 MET A N 1
ATOM 7024 C CA . MET A 1 887 ? 5.242 51.688 -14.82 1 90.06 887 MET A CA 1
ATOM 7025 C C . MET A 1 887 ? 4.75 53.125 -14.992 1 90.06 887 MET A C 1
ATOM 7027 O O . MET A 1 887 ? 3.6 53.438 -14.68 1 90.06 887 MET A O 1
ATOM 7031 N N . VAL A 1 888 ? 5.496 53.969 -15.594 1 85.88 888 VAL A N 1
ATOM 7032 C CA . VAL A 1 888 ? 5.234 55.406 -15.625 1 85.88 888 VAL A CA 1
ATOM 7033 C C . VAL A 1 888 ? 4.082 55.719 -16.578 1 85.88 888 VAL A C 1
ATOM 7035 O O . VAL A 1 888 ? 3.289 56.625 -16.344 1 85.88 888 VAL A O 1
ATOM 7038 N N . LYS A 1 889 ? 3.912 54.938 -17.625 1 88.12 889 LYS A N 1
ATOM 7039 C CA . LYS A 1 889 ? 2.918 55.281 -18.641 1 88.12 889 LYS A CA 1
ATOM 7040 C C . LYS A 1 889 ? 1.686 54.375 -18.516 1 88.12 889 LYS A C 1
ATOM 7042 O O . LYS A 1 889 ? 0.782 54.438 -19.359 1 88.12 889 LYS A O 1
ATOM 7047 N N . LEU A 1 890 ? 1.607 53.594 -17.484 1 90.62 890 LEU A N 1
ATOM 7048 C CA . LEU A 1 890 ? 0.481 52.688 -17.344 1 90.62 890 LEU A CA 1
ATOM 7049 C C . LEU A 1 890 ? -0.805 53.469 -17.047 1 90.62 890 LEU A C 1
ATOM 7051 O O . LEU A 1 890 ? -0.881 54.188 -16.062 1 90.62 890 LEU A O 1
ATOM 7055 N N . ARG A 1 891 ? -1.851 53.25 -17.828 1 87.19 891 ARG A N 1
ATOM 7056 C CA . ARG A 1 891 ? -3.1 54 -17.656 1 87.19 891 ARG A CA 1
ATOM 7057 C C . ARG A 1 891 ? -4.191 53.094 -17.078 1 87.19 891 ARG A C 1
ATOM 7059 O O . ARG A 1 891 ? -4.977 53.531 -16.234 1 87.19 891 ARG A O 1
ATOM 7066 N N . THR A 1 892 ? -4.215 51.969 -17.625 1 86 892 THR A N 1
ATOM 7067 C CA . THR A 1 892 ? -5.234 51.031 -17.156 1 86 892 THR A CA 1
ATOM 7068 C C . THR A 1 892 ? -4.684 49.625 -17.109 1 86 892 THR A C 1
ATOM 7070 O O . THR A 1 892 ? -3.75 49.281 -17.844 1 86 892 THR A O 1
ATOM 7073 N N . ILE A 1 893 ? -5.16 48.812 -16.156 1 86.31 893 ILE A N 1
ATOM 7074 C CA . ILE A 1 893 ? -4.77 47.406 -16.094 1 86.31 893 ILE A CA 1
ATOM 7075 C C . ILE A 1 893 ? -5.531 46.594 -17.141 1 86.31 893 ILE A C 1
ATOM 7077 O O . ILE A 1 893 ? -4.953 45.75 -17.812 1 86.31 893 ILE A O 1
ATOM 7081 N N . CYS A 1 894 ? -6.848 46.75 -17.297 1 79.25 894 CYS A N 1
ATOM 7082 C CA . CYS A 1 894 ? -7.656 46.062 -18.312 1 79.25 894 CYS A CA 1
ATOM 7083 C C . CYS A 1 894 ? -8.633 47.031 -18.969 1 79.25 894 CYS A C 1
ATOM 7085 O O . CYS A 1 894 ? -9.07 48 -18.344 1 79.25 894 CYS A O 1
ATOM 7087 N N . ASP A 1 895 ? -8.891 46.625 -20.281 1 68.06 895 ASP A N 1
ATOM 7088 C CA . ASP A 1 895 ? -9.875 47.438 -21 1 68.06 895 ASP A CA 1
ATOM 7089 C C . ASP A 1 895 ? -11.297 46.969 -20.688 1 68.06 895 ASP A C 1
ATOM 7091 O O . ASP A 1 895 ? -11.633 45.812 -20.875 1 68.06 895 ASP A O 1
ATOM 7095 N N . GLY A 1 896 ? -12.086 47.656 -20.016 1 62.66 896 GLY A N 1
ATOM 7096 C CA . GLY A 1 896 ? -13.492 47.375 -19.766 1 62.66 896 GLY A CA 1
ATOM 7097 C C . GLY A 1 896 ? -13.75 46.781 -18.391 1 62.66 896 GLY A C 1
ATOM 7098 O O . GLY A 1 896 ? -12.891 46.844 -17.516 1 62.66 896 GLY A O 1
ATOM 7099 N N . MET A 1 897 ? -15.078 46.188 -18.031 1 57.41 897 MET A N 1
ATOM 7100 C CA . MET A 1 897 ? -15.5 45.656 -16.734 1 57.41 897 MET A CA 1
ATOM 7101 C C . MET A 1 897 ? -15.133 44.156 -16.625 1 57.41 897 MET A C 1
ATOM 7103 O O . MET A 1 897 ? -15.414 43.375 -17.531 1 57.41 897 MET A O 1
ATOM 7107 N N . TRP A 1 898 ? -14.125 43.906 -15.93 1 60.38 898 TRP A N 1
ATOM 7108 C CA . TRP A 1 898 ? -13.695 42.5 -15.82 1 60.38 898 TRP A CA 1
ATOM 7109 C C . TRP A 1 898 ? -14.133 41.906 -14.492 1 60.38 898 TRP A C 1
ATOM 7111 O O . TRP A 1 898 ? -14.18 42.594 -13.469 1 60.38 898 TRP A O 1
ATOM 7121 N N . VAL A 1 899 ? -14.734 40.688 -14.625 1 60.34 899 VAL A N 1
ATOM 7122 C CA . VAL A 1 899 ? -15.156 39.906 -13.469 1 60.34 899 VAL A CA 1
ATOM 7123 C C . VAL A 1 899 ? -14.016 39 -13.016 1 60.34 899 VAL A C 1
ATOM 7125 O O . VAL A 1 899 ? -13.586 38.125 -13.75 1 60.34 899 VAL A O 1
ATOM 7128 N N . CYS A 1 900 ? -13.172 39.375 -12.078 1 69.88 900 CYS A N 1
ATOM 7129 C CA . CYS A 1 900 ? -12.234 38.5 -11.398 1 69.88 900 CYS A CA 1
ATOM 7130 C C . CYS A 1 900 ? -12.797 38.031 -10.047 1 69.88 900 CYS A C 1
ATOM 7132 O O . CYS A 1 900 ? -12.477 38.625 -9.016 1 69.88 900 CYS A O 1
ATOM 7134 N N . PRO A 1 901 ? -13.586 37 -10.109 1 66.75 901 PRO A N 1
ATOM 7135 C CA . PRO A 1 901 ? -14.281 36.625 -8.867 1 66.75 901 PRO A CA 1
ATOM 7136 C C . PRO A 1 901 ? -13.32 36.156 -7.777 1 66.75 901 PRO A C 1
ATOM 7138 O O . PRO A 1 901 ? -13.641 36.219 -6.59 1 66.75 901 PRO A O 1
ATOM 7141 N N . VAL A 1 902 ? -12.055 35.781 -8.102 1 78.94 902 VAL A N 1
ATOM 7142 C CA . VAL A 1 902 ? -11.227 35.156 -7.074 1 78.94 902 VAL A CA 1
ATOM 7143 C C . VAL A 1 902 ? -10.023 36.062 -6.781 1 78.94 902 VAL A C 1
ATOM 7145 O O . VAL A 1 902 ? -9.062 35.625 -6.133 1 78.94 902 VAL A O 1
ATOM 7148 N N . LEU A 1 903 ? -9.984 37.312 -7.211 1 82.88 903 LEU A N 1
ATOM 7149 C CA . LEU A 1 903 ? -8.852 38.219 -7.012 1 82.88 903 LEU A CA 1
ATOM 7150 C C . LEU A 1 903 ? -8.648 38.531 -5.531 1 82.88 903 LEU A C 1
ATOM 7152 O O . LEU A 1 903 ? -9.578 38.938 -4.844 1 82.88 903 LEU A O 1
ATOM 7156 N N . GLN A 1 904 ? -7.457 38.25 -5.008 1 84.88 904 GLN A N 1
ATOM 7157 C CA . GLN A 1 904 ? -7.203 38.406 -3.576 1 84.88 904 GLN A CA 1
ATOM 7158 C C . GLN A 1 904 ? -6.305 39.594 -3.291 1 84.88 904 GLN A C 1
ATOM 7160 O O . GLN A 1 904 ? -6.449 40.25 -2.26 1 84.88 904 GLN A O 1
ATOM 7165 N N . GLN A 1 905 ? -5.285 39.812 -4.238 1 89.75 905 GLN A N 1
ATOM 7166 C CA . GLN A 1 905 ? -4.297 40.844 -3.938 1 89.75 905 GLN A CA 1
ATOM 7167 C C . GLN A 1 905 ? -3.982 41.688 -5.172 1 89.75 905 GLN A C 1
ATOM 7169 O O . GLN A 1 905 ? -3.848 41.156 -6.273 1 89.75 905 GLN A O 1
ATOM 7174 N N . ILE A 1 906 ? -3.902 43.094 -4.953 1 88.25 906 ILE A N 1
ATOM 7175 C CA . ILE A 1 906 ? -3.438 44.062 -5.969 1 88.25 906 ILE A CA 1
ATOM 7176 C C . ILE A 1 906 ? -2.348 44.938 -5.383 1 88.25 906 ILE A C 1
ATOM 7178 O O . ILE A 1 906 ? -2.537 45.562 -4.328 1 88.25 906 ILE A O 1
ATOM 7182 N N . GLU A 1 907 ? -1.245 44.844 -6.02 1 91.56 907 GLU A N 1
ATOM 7183 C CA . GLU A 1 907 ? -0.139 45.688 -5.574 1 91.56 907 GLU A CA 1
ATOM 7184 C C . GLU A 1 907 ? 0.275 46.688 -6.66 1 91.56 907 GLU A C 1
ATOM 7186 O O . GLU A 1 907 ? 0.56 46.281 -7.793 1 91.56 907 GLU A O 1
ATOM 7191 N N . VAL A 1 908 ? 0.303 48 -6.324 1 89.88 908 VAL A N 1
ATOM 7192 C CA . VAL A 1 908 ? 0.689 49.062 -7.27 1 89.88 908 VAL A CA 1
ATOM 7193 C C . VAL A 1 908 ? 1.726 49.969 -6.625 1 89.88 908 VAL A C 1
ATOM 7195 O O . VAL A 1 908 ? 1.511 50.5 -5.527 1 89.88 908 VAL A O 1
ATOM 7198 N N . SER A 1 909 ? 2.875 50.031 -7.285 1 89.12 909 SER A N 1
ATOM 7199 C CA . SER A 1 909 ? 3.902 50.906 -6.777 1 89.12 909 SER A CA 1
ATOM 7200 C C . SER A 1 909 ? 4.477 51.781 -7.891 1 89.12 909 SER A C 1
ATOM 7202 O O . SER A 1 909 ? 4.848 51.281 -8.953 1 89.12 909 SER A O 1
ATOM 7204 N N . HIS A 1 910 ? 4.555 53.031 -7.789 1 87.88 910 HIS A N 1
ATOM 7205 C CA . HIS A 1 910 ? 5.152 54 -8.695 1 87.88 910 HIS A CA 1
ATOM 7206 C C . HIS A 1 910 ? 4.484 53.969 -10.062 1 87.88 910 HIS A C 1
ATOM 7208 O O . HIS A 1 910 ? 5.164 53.875 -11.086 1 87.88 910 HIS A O 1
ATOM 7214 N N . CYS A 1 911 ? 3.18 53.844 -10.094 1 89 911 CYS A N 1
ATOM 7215 C CA . CYS A 1 911 ? 2.348 53.969 -11.289 1 89 911 CYS A CA 1
ATOM 7216 C C . CYS A 1 911 ? 1.362 55.125 -11.156 1 89 911 CYS A C 1
ATOM 7218 O O . CYS A 1 911 ? 0.162 54.906 -10.984 1 89 911 CYS A O 1
ATOM 7220 N N . PHE A 1 912 ? 1.74 56.312 -11.422 1 85.44 912 PHE A N 1
ATOM 7221 C CA . PHE A 1 912 ? 0.966 57.5 -11.062 1 85.44 912 PHE A CA 1
ATOM 7222 C C . PHE A 1 912 ? -0.066 57.812 -12.133 1 85.44 912 PHE A C 1
ATOM 7224 O O . PHE A 1 912 ? -1.037 58.531 -11.875 1 85.44 912 PHE A O 1
ATOM 7231 N N . GLU A 1 913 ? 0.095 57.219 -13.32 1 88.31 913 GLU A N 1
ATOM 7232 C CA . GLU A 1 913 ? -0.87 57.5 -14.375 1 88.31 913 GLU A CA 1
ATOM 7233 C C . GLU A 1 913 ? -2.029 56.5 -14.344 1 88.31 913 GLU A C 1
ATOM 7235 O O . GLU A 1 913 ? -3.006 56.656 -15.078 1 88.31 913 GLU A O 1
ATOM 7240 N N . LEU A 1 914 ? -1.876 55.5 -13.484 1 89.88 914 LEU A N 1
ATOM 7241 C CA . LEU A 1 914 ? -2.971 54.562 -13.312 1 89.88 914 LEU A CA 1
ATOM 7242 C C . LEU A 1 914 ? -4.094 55.156 -12.477 1 89.88 914 LEU A C 1
ATOM 7244 O O . LEU A 1 914 ? -3.955 55.312 -11.258 1 89.88 914 LEU A O 1
ATOM 7248 N N . LYS A 1 915 ? -5.219 55.469 -13.031 1 86.31 915 LYS A N 1
ATOM 7249 C CA . LYS A 1 915 ? -6.25 56.219 -12.32 1 86.31 915 LYS A CA 1
ATOM 7250 C C . LYS A 1 915 ? -7.492 55.375 -12.086 1 86.31 915 LYS A C 1
ATOM 7252 O O . LYS A 1 915 ? -8.352 55.75 -11.289 1 86.31 915 LYS A O 1
ATOM 7257 N N . LYS A 1 916 ? -7.523 54.312 -12.789 1 82.81 916 LYS A N 1
ATOM 7258 C CA . LYS A 1 916 ? -8.711 53.469 -12.625 1 82.81 916 LYS A CA 1
ATOM 7259 C C . LYS A 1 916 ? -8.328 52 -12.352 1 82.81 916 LYS A C 1
ATOM 7261 O O . LYS A 1 916 ? -7.422 51.469 -12.992 1 82.81 916 LYS A O 1
ATOM 7266 N N . LEU A 1 917 ? -8.922 51.375 -11.383 1 81.88 917 LEU A N 1
ATOM 7267 C CA . LEU A 1 917 ? -8.75 49.938 -11.086 1 81.88 917 LEU A CA 1
ATOM 7268 C C . LEU A 1 917 ? -9.922 49.125 -11.617 1 81.88 917 LEU A C 1
ATOM 7270 O O . LEU A 1 917 ? -11.062 49.594 -11.625 1 81.88 917 LEU A O 1
ATOM 7274 N N . PRO A 1 918 ? -9.695 48 -12.133 1 75.12 918 PRO A N 1
ATOM 7275 C CA . PRO A 1 918 ? -10.75 47.188 -12.711 1 75.12 918 PRO A CA 1
ATOM 7276 C C . PRO A 1 918 ? -11.555 46.406 -11.656 1 75.12 918 PRO A C 1
ATOM 7278 O O . PRO A 1 918 ? -11.664 45.188 -11.719 1 75.12 918 PRO A O 1
ATOM 7281 N N . ILE A 1 919 ? -11.945 46.906 -10.594 1 75.69 919 ILE A N 1
ATOM 7282 C CA . ILE A 1 919 ? -12.672 46.188 -9.539 1 75.69 919 ILE A CA 1
ATOM 7283 C C . ILE A 1 919 ? -14.023 46.844 -9.312 1 75.69 919 ILE A C 1
ATOM 7285 O O . ILE A 1 919 ? -14.172 48.062 -9.5 1 75.69 919 ILE A O 1
ATOM 7289 N N . SER A 1 920 ? -15.047 45.969 -9.234 1 69.44 920 SER A N 1
ATOM 7290 C CA . SER A 1 920 ? -16.359 46.438 -8.828 1 69.44 920 SER A CA 1
ATOM 7291 C C . SER A 1 920 ? -16.828 45.75 -7.551 1 69.44 920 SER A C 1
ATOM 7293 O O . SER A 1 920 ? -16.406 44.625 -7.254 1 69.44 920 SER A O 1
ATOM 7295 N N . VAL A 1 921 ? -17.453 46.469 -6.574 1 65.31 921 VAL A N 1
ATOM 7296 C CA . VAL A 1 921 ? -17.922 45.938 -5.285 1 65.31 921 VAL A CA 1
ATOM 7297 C C . VAL A 1 921 ? -18.672 44.656 -5.484 1 65.31 921 VAL A C 1
ATOM 7299 O O . VAL A 1 921 ? -18.594 43.75 -4.645 1 65.31 921 VAL A O 1
ATOM 7302 N N . GLY A 1 922 ? -19.312 44.406 -6.469 1 59.44 922 GLY A N 1
ATOM 7303 C CA . GLY A 1 922 ? -20.109 43.188 -6.684 1 59.44 922 GLY A CA 1
ATOM 7304 C C . GLY A 1 922 ? -19.25 41.969 -6.906 1 59.44 922 GLY A C 1
ATOM 7305 O O . GLY A 1 922 ? -19.594 40.875 -6.449 1 59.44 922 GLY A O 1
ATOM 7306 N N . ASP A 1 923 ? -18.203 42.125 -7.523 1 58.75 923 ASP A N 1
ATOM 7307 C CA . ASP A 1 923 ? -17.422 40.969 -7.977 1 58.75 923 ASP A CA 1
ATOM 7308 C C . ASP A 1 923 ? -16.25 40.719 -7.047 1 58.75 923 ASP A C 1
ATOM 7310 O O . ASP A 1 923 ? -15.57 39.688 -7.176 1 58.75 923 ASP A O 1
ATOM 7314 N N . SER A 1 924 ? -15.938 41.594 -6.172 1 59.84 924 SER A N 1
ATOM 7315 C CA . SER A 1 924 ? -14.656 41.531 -5.48 1 59.84 924 SER A CA 1
ATOM 7316 C C . SER A 1 924 ? -14.82 40.969 -4.066 1 59.84 924 SER A C 1
ATOM 7318 O O . SER A 1 924 ? -14.172 41.438 -3.133 1 59.84 924 SER A O 1
ATOM 7320 N N . CYS A 1 925 ? -15.742 40.094 -3.926 1 57.94 925 CYS A N 1
ATOM 7321 C CA . CYS A 1 925 ? -15.945 39.531 -2.588 1 57.94 925 CYS A CA 1
ATOM 7322 C C . CYS A 1 925 ? -14.703 38.812 -2.096 1 57.94 925 CYS A C 1
ATOM 7324 O O . CYS A 1 925 ? -14.508 38.656 -0.891 1 57.94 925 CYS A O 1
ATOM 7326 N N . SER A 1 926 ? -13.758 38.562 -2.91 1 70.88 926 SER A N 1
ATOM 7327 C CA . SER A 1 926 ? -12.641 37.75 -2.43 1 70.88 926 SER A CA 1
ATOM 7328 C C . SER A 1 926 ? -11.398 38.625 -2.203 1 70.88 926 SER A C 1
ATOM 7330 O O . SER A 1 926 ? -10.375 38.125 -1.749 1 70.88 926 SER A O 1
ATOM 7332 N N . LEU A 1 927 ? -11.477 39.938 -2.414 1 79.75 927 LEU A N 1
ATOM 7333 C CA . LEU A 1 927 ? -10.297 40.781 -2.346 1 79.75 927 LEU A CA 1
ATOM 7334 C C . LEU A 1 927 ? -9.844 40.969 -0.903 1 79.75 927 LEU A C 1
ATOM 7336 O O . LEU A 1 927 ? -10.617 41.406 -0.052 1 79.75 927 LEU A O 1
ATOM 7340 N N . LYS A 1 928 ? -8.711 40.594 -0.596 1 78.19 928 LYS A N 1
ATOM 7341 C CA . LYS A 1 928 ? -8.195 40.625 0.772 1 78.19 928 LYS A CA 1
ATOM 7342 C C . LYS A 1 928 ? -7.344 41.875 0.993 1 78.19 928 LYS A C 1
ATOM 7344 O O . LYS A 1 928 ? -7.418 42.5 2.051 1 78.19 928 LYS A O 1
ATOM 7349 N N . GLU A 1 929 ? -6.469 42.219 -0.076 1 87.75 929 GLU A N 1
ATOM 7350 C CA . GLU A 1 929 ? -5.512 43.281 0.181 1 87.75 929 GLU A CA 1
ATOM 7351 C C . GLU A 1 929 ? -5.215 44.094 -1.09 1 87.75 929 GLU A C 1
ATOM 7353 O O . GLU A 1 929 ? -5.062 43.5 -2.168 1 87.75 929 GLU A O 1
ATOM 7358 N N . ILE A 1 930 ? -5.219 45.469 -0.958 1 87.62 930 ILE A N 1
ATOM 7359 C CA . ILE A 1 930 ? -4.719 46.406 -1.97 1 87.62 930 ILE A CA 1
ATOM 7360 C C . ILE A 1 930 ? -3.533 47.188 -1.415 1 87.62 930 ILE A C 1
ATOM 7362 O O . ILE A 1 930 ? -3.668 47.906 -0.423 1 87.62 930 ILE A O 1
ATOM 7366 N N . ARG A 1 931 ? -2.412 46.906 -1.967 1 89.56 931 ARG A N 1
ATOM 7367 C CA . ARG A 1 931 ? -1.211 47.594 -1.51 1 89.56 931 ARG A CA 1
ATOM 7368 C C . ARG A 1 931 ? -0.749 48.625 -2.531 1 89.56 931 ARG A C 1
ATOM 7370 O O . ARG A 1 931 ? -0.759 48.375 -3.736 1 89.56 931 ARG A O 1
ATOM 7377 N N . GLY A 1 932 ? -0.412 49.875 -2.113 1 88.38 932 GLY A N 1
ATOM 7378 C CA . GLY A 1 932 ? 0.056 50.906 -3.02 1 88.38 932 GLY A CA 1
ATOM 7379 C C . GLY A 1 932 ? 0.525 52.156 -2.301 1 88.38 932 GLY A C 1
ATOM 7380 O O . GLY A 1 932 ? 0.556 52.219 -1.068 1 88.38 932 GLY A O 1
ATOM 7381 N N . ASP A 1 933 ? 0.94 53.125 -3.121 1 85.19 933 ASP A N 1
ATOM 7382 C CA . ASP A 1 933 ? 1.337 54.406 -2.596 1 85.19 933 ASP A CA 1
ATOM 7383 C C . ASP A 1 933 ? 0.116 55.25 -2.205 1 85.19 933 ASP A C 1
ATOM 7385 O O . ASP A 1 933 ? -0.931 55.156 -2.852 1 85.19 933 ASP A O 1
ATOM 7389 N N . VAL A 1 934 ? 0.327 56 -1.148 1 86.44 934 VAL A N 1
ATOM 7390 C CA . VAL A 1 934 ? -0.773 56.844 -0.656 1 86.44 934 VAL A CA 1
ATOM 7391 C C . VAL A 1 934 ? -1.165 57.844 -1.716 1 86.44 934 VAL A C 1
ATOM 7393 O O . VAL A 1 934 ? -2.352 58.125 -1.925 1 86.44 934 VAL A O 1
ATOM 7396 N N . LYS A 1 935 ? -0.111 58.438 -2.346 1 85.94 935 LYS A N 1
ATOM 7397 C CA . LYS A 1 935 ? -0.376 59.438 -3.369 1 85.94 935 LYS A CA 1
ATOM 7398 C C . LYS A 1 935 ? -1.19 58.844 -4.52 1 85.94 935 LYS A C 1
ATOM 7400 O O . LYS A 1 935 ? -2.08 59.531 -5.055 1 85.94 935 LYS A O 1
ATOM 7405 N N . TRP A 1 936 ? -0.897 57.688 -4.828 1 88.81 936 TRP A N 1
ATOM 7406 C CA . TRP A 1 936 ? -1.614 57 -5.906 1 88.81 936 TRP A CA 1
ATOM 7407 C C . TRP A 1 936 ? -3.059 56.719 -5.504 1 88.81 936 TRP A C 1
ATOM 7409 O O . TRP A 1 936 ? -3.984 56.969 -6.277 1 88.81 936 TRP A O 1
ATOM 7419 N N . TRP A 1 937 ? -3.273 56.25 -4.398 1 88.56 937 TRP A N 1
ATOM 7420 C CA . TRP A 1 937 ? -4.605 55.906 -3.92 1 88.56 937 TRP A CA 1
ATOM 7421 C C . TRP A 1 937 ? -5.527 57.125 -3.938 1 88.56 937 TRP A C 1
ATOM 7423 O O . TRP A 1 937 ? -6.695 57 -4.324 1 88.56 937 TRP A O 1
ATOM 7433 N N . ASN A 1 938 ? -4.973 58.219 -3.506 1 85.69 938 ASN A N 1
ATOM 7434 C CA . ASN A 1 938 ? -5.762 59.438 -3.396 1 85.69 938 ASN A CA 1
ATOM 7435 C C . ASN A 1 938 ? -6.145 59.969 -4.77 1 85.69 938 ASN A C 1
ATOM 7437 O O . ASN A 1 938 ? -7.133 60.688 -4.902 1 85.69 938 ASN A O 1
ATOM 7441 N N . ASN A 1 939 ? -5.352 59.625 -5.82 1 86.75 939 ASN A N 1
ATOM 7442 C CA . ASN A 1 939 ? -5.605 60.156 -7.156 1 86.75 939 ASN A CA 1
ATOM 7443 C C . ASN A 1 939 ? -6.473 59.219 -7.98 1 86.75 939 ASN A C 1
ATOM 7445 O O . ASN A 1 939 ? -6.723 59.469 -9.164 1 86.75 939 ASN A O 1
ATOM 7449 N N . LEU A 1 940 ? -6.91 58.188 -7.434 1 88.44 940 LEU A N 1
ATOM 7450 C CA . LEU A 1 940 ? -7.758 57.219 -8.141 1 88.44 940 LEU A CA 1
ATOM 7451 C C . LEU A 1 940 ? -9.156 57.812 -8.367 1 88.44 940 LEU A C 1
ATOM 7453 O O . LEU A 1 940 ? -9.68 58.531 -7.512 1 88.44 940 LEU A O 1
ATOM 7457 N N . ILE A 1 941 ? -9.773 57.531 -9.492 1 85.5 941 ILE A N 1
ATOM 7458 C CA . ILE A 1 941 ? -11.109 58 -9.844 1 85.5 941 ILE A CA 1
ATOM 7459 C C . ILE A 1 941 ? -12.125 56.875 -9.617 1 85.5 941 ILE A C 1
ATOM 7461 O O . ILE A 1 941 ? -11.984 55.781 -10.164 1 85.5 941 ILE A O 1
ATOM 7465 N N . TRP A 1 942 ? -13.039 57.094 -8.734 1 82.06 942 TRP A N 1
ATOM 7466 C CA . TRP A 1 942 ? -14.062 56.094 -8.414 1 82.06 942 TRP A CA 1
ATOM 7467 C C . TRP A 1 942 ? -15.414 56.5 -8.992 1 82.06 942 TRP A C 1
ATOM 7469 O O . TRP A 1 942 ? -15.727 57.688 -9.078 1 82.06 942 TRP A O 1
ATOM 7479 N N . GLU A 1 943 ? -16.094 55.656 -9.586 1 71.94 943 GLU A N 1
ATOM 7480 C CA . GLU A 1 943 ? -17.406 55.938 -10.133 1 71.94 943 GLU A CA 1
ATOM 7481 C C . GLU A 1 943 ? -18.406 56.25 -9.016 1 71.94 943 GLU A C 1
ATOM 7483 O O . GLU A 1 943 ? -19.234 57.156 -9.164 1 71.94 943 GLU A O 1
ATOM 7488 N N . ASN A 1 944 ? -18.469 55.406 -8.039 1 73.25 944 ASN A N 1
ATOM 7489 C CA . ASN A 1 944 ? -19.375 55.625 -6.906 1 73.25 944 ASN A CA 1
ATOM 7490 C C . ASN A 1 944 ? -18.609 55.812 -5.605 1 73.25 944 ASN A C 1
ATOM 7492 O O . ASN A 1 944 ? -17.531 55.219 -5.414 1 73.25 944 ASN A O 1
ATOM 7496 N N . HIS A 1 945 ? -18.938 56.844 -4.84 1 73.88 945 HIS A N 1
ATOM 7497 C CA . HIS A 1 945 ? -18.328 57.125 -3.549 1 73.88 945 HIS A CA 1
ATOM 7498 C C . HIS A 1 945 ? -18.375 55.938 -2.621 1 73.88 945 HIS A C 1
ATOM 7500 O O . HIS A 1 945 ? -17.484 55.75 -1.783 1 73.88 945 HIS A O 1
ATOM 7506 N N . ASP A 1 946 ? -19.375 55.219 -2.842 1 74.19 946 ASP A N 1
ATOM 7507 C CA . ASP A 1 946 ? -19.531 54.031 -1.993 1 74.19 946 ASP A CA 1
ATOM 7508 C C . ASP A 1 946 ? -18.453 53 -2.311 1 74.19 946 ASP A C 1
ATOM 7510 O O . ASP A 1 946 ? -18.031 52.25 -1.428 1 74.19 946 ASP A O 1
ATOM 7514 N N . ASP A 1 947 ? -17.938 53 -3.445 1 77.69 947 ASP A N 1
ATOM 7515 C CA . ASP A 1 947 ? -16.906 52.062 -3.83 1 77.69 947 ASP A CA 1
ATOM 7516 C C . ASP A 1 947 ? -15.57 52.375 -3.162 1 77.69 947 ASP A C 1
ATOM 7518 O O . ASP A 1 947 ? -14.859 51.5 -2.703 1 77.69 947 ASP A O 1
ATOM 7522 N N . LYS A 1 948 ? -15.289 53.625 -3.09 1 80.44 948 LYS A N 1
ATOM 7523 C CA . LYS A 1 948 ? -14.031 54.062 -2.486 1 80.44 948 LYS A CA 1
ATOM 7524 C C . LYS A 1 948 ? -13.969 53.656 -1.013 1 80.44 948 LYS A C 1
ATOM 7526 O O . LYS A 1 948 ? -12.945 53.156 -0.54 1 80.44 948 LYS A O 1
ATOM 7531 N N . SER A 1 949 ? -15.117 53.906 -0.362 1 80.31 949 SER A N 1
ATOM 7532 C CA . SER A 1 949 ? -15.164 53.562 1.061 1 80.31 949 SER A CA 1
ATOM 7533 C C . SER A 1 949 ? -15.062 52.062 1.286 1 80.31 949 SER A C 1
ATOM 7535 O O . SER A 1 949 ? -14.453 51.625 2.262 1 80.31 949 SER A O 1
ATOM 7537 N N . PHE A 1 950 ? -15.578 51.438 0.416 1 81.44 950 PHE A N 1
ATOM 7538 C CA . PHE A 1 950 ? -15.531 49.969 0.542 1 81.44 950 PHE A CA 1
ATOM 7539 C C . PHE A 1 950 ? -14.109 49.469 0.357 1 81.44 950 PHE A C 1
ATOM 7541 O O . PHE A 1 950 ? -13.648 48.625 1.126 1 81.44 950 PHE A O 1
ATOM 7548 N N . PHE A 1 951 ? -13.422 49.938 -0.538 1 86.25 951 PHE A N 1
ATOM 7549 C CA . PHE A 1 951 ? -12.109 49.406 -0.867 1 86.25 951 PHE A CA 1
ATOM 7550 C C . PHE A 1 951 ? -11.031 50 0.031 1 86.25 951 PHE A C 1
ATOM 7552 O O . PHE A 1 951 ? -9.938 49.438 0.152 1 86.25 951 PHE A O 1
ATOM 7559 N N . LEU A 1 952 ? -11.367 51.031 0.669 1 84.25 952 LEU A N 1
ATOM 7560 C CA . LEU A 1 952 ? -10.43 51.656 1.601 1 84.25 952 LEU A CA 1
ATOM 7561 C C . LEU A 1 952 ? -10.117 50.719 2.762 1 84.25 952 LEU A C 1
ATOM 7563 O O . LEU A 1 952 ? -9 50.719 3.279 1 84.25 952 LEU A O 1
ATOM 7567 N N . LYS A 1 953 ? -11.078 49.906 3.111 1 79.44 953 LYS A N 1
ATOM 7568 C CA . LYS A 1 953 ? -10.891 48.938 4.188 1 79.44 953 LYS A CA 1
ATOM 7569 C C . LYS A 1 953 ? -9.836 47.906 3.816 1 79.44 953 LYS A C 1
ATOM 7571 O O . LYS A 1 953 ? -9.203 47.312 4.695 1 79.44 953 LYS A O 1
ATOM 7576 N N . HIS A 1 954 ? -9.633 47.719 2.568 1 85.81 954 HIS A N 1
ATOM 7577 C CA . HIS A 1 954 ? -8.688 46.688 2.107 1 85.81 954 HIS A CA 1
ATOM 7578 C C . HIS A 1 954 ? -7.367 47.312 1.676 1 85.81 954 HIS A C 1
ATOM 7580 O O . HIS A 1 954 ? -6.434 46.625 1.298 1 85.81 954 HIS A O 1
ATOM 7586 N N . PHE A 1 955 ? -7.281 48.688 1.787 1 88.56 955 PHE A N 1
ATOM 7587 C CA . PHE A 1 955 ? -6.102 49.375 1.294 1 88.56 955 PHE A CA 1
ATOM 7588 C C . PHE A 1 955 ? -5.039 49.469 2.383 1 88.56 955 PHE A C 1
ATOM 7590 O O . PHE A 1 955 ? -5.34 49.875 3.518 1 88.56 955 PHE A O 1
ATOM 7597 N N . GLN A 1 956 ? -3.818 48.938 2.123 1 87.56 956 GLN A N 1
ATOM 7598 C CA . GLN A 1 956 ? -2.65 49.062 2.988 1 87.56 956 GLN A CA 1
ATOM 7599 C C . GLN A 1 956 ? -1.551 49.875 2.309 1 87.56 956 GLN A C 1
ATOM 7601 O O . GLN A 1 956 ? -1.079 49.5 1.23 1 87.56 956 GLN A O 1
ATOM 7606 N N . ALA A 1 957 ? -1.108 51 2.908 1 84.62 957 ALA A N 1
ATOM 7607 C CA . ALA A 1 957 ? -0.112 51.906 2.326 1 84.62 957 ALA A CA 1
ATOM 7608 C C . ALA A 1 957 ? 1.3 51.344 2.533 1 84.62 957 ALA A C 1
ATOM 7610 O O . ALA A 1 957 ? 1.576 50.688 3.533 1 84.62 957 ALA A O 1
ATOM 7611 N N . TYR A 1 958 ? 2.189 51.344 1.592 1 77.81 958 TYR A N 1
ATOM 7612 C CA . TYR A 1 958 ? 3.598 51 1.756 1 77.81 958 TYR A CA 1
ATOM 7613 C C . TYR A 1 958 ? 4.254 51.875 2.801 1 77.81 958 TYR A C 1
ATOM 7615 O O . TYR A 1 958 ? 3.951 53.094 2.889 1 77.81 958 TYR A O 1
ATOM 7623 N N . PRO A 1 959 ? 4.949 51.344 3.967 1 61.12 959 PRO A N 1
ATOM 7624 C CA . PRO A 1 959 ? 5.621 52.25 4.914 1 61.12 959 PRO A CA 1
ATOM 7625 C C . PRO A 1 959 ? 6.535 53.25 4.219 1 61.12 959 PRO A C 1
ATOM 7627 O O . PRO A 1 959 ? 7.07 52.969 3.146 1 61.12 959 PRO A O 1
ATOM 7630 N N . ARG A 1 960 ? 6.586 54.562 4.648 1 51.84 960 ARG A N 1
ATOM 7631 C CA . ARG A 1 960 ? 7.312 55.719 4.113 1 51.84 960 ARG A CA 1
ATOM 7632 C C . ARG A 1 960 ? 8.742 55.344 3.75 1 51.84 960 ARG A C 1
ATOM 7634 O O . ARG A 1 960 ? 9.297 55.844 2.777 1 51.84 960 ARG A O 1
ATOM 7641 N N . GLU A 1 961 ? 9.547 54.625 4.684 1 44.12 961 GLU A N 1
ATOM 7642 C CA . GLU A 1 961 ? 10.992 54.5 4.523 1 44.12 961 GLU A CA 1
ATOM 7643 C C . GLU A 1 961 ? 11.344 53.594 3.334 1 44.12 961 GLU A C 1
ATOM 7645 O O . GLU A 1 961 ? 12.445 53.688 2.789 1 44.12 961 GLU A O 1
ATOM 7650 N N . ASP A 1 962 ? 10.672 52.625 3.045 1 42.41 962 ASP A N 1
ATOM 7651 C CA . ASP A 1 962 ? 11.109 51.656 2.047 1 42.41 962 ASP A CA 1
ATOM 7652 C C . ASP A 1 962 ? 10.984 52.219 0.635 1 42.41 962 ASP A C 1
ATOM 7654 O O . ASP A 1 962 ? 11.234 51.5 -0.347 1 42.41 962 ASP A O 1
ATOM 7658 N N . CYS A 1 963 ? 10.328 53.25 0.426 1 36.62 963 CYS A N 1
ATOM 7659 C CA . CYS A 1 963 ? 10.297 53.938 -0.857 1 36.62 963 CYS A CA 1
ATOM 7660 C C . CYS A 1 963 ? 11.672 54.469 -1.21 1 36.62 963 CYS A C 1
ATOM 7662 O O . CYS A 1 963 ? 11.938 54.812 -2.367 1 36.62 963 CYS A O 1
ATOM 7664 N N . LEU A 1 964 ? 12.523 55.094 -0.297 1 35.53 964 LEU A N 1
ATOM 7665 C CA . LEU A 1 964 ? 13.844 55.625 -0.594 1 35.53 964 LEU A CA 1
ATOM 7666 C C . LEU A 1 964 ? 14.844 54.5 -0.864 1 35.53 964 LEU A C 1
ATOM 7668 O O . LEU A 1 964 ? 15.898 54.75 -1.453 1 35.53 964 LEU A O 1
ATOM 7672 N N . LYS A 1 965 ? 15.031 53.438 -0.1 1 38.09 965 LYS A N 1
ATOM 7673 C CA . LYS A 1 965 ? 16.094 52.438 -0.233 1 38.09 965 LYS A CA 1
ATOM 7674 C C . LYS A 1 965 ? 15.961 51.656 -1.535 1 38.09 965 LYS A C 1
ATOM 7676 O O . LYS A 1 965 ? 16.875 50.969 -1.943 1 38.09 965 LYS A O 1
ATOM 7681 N N . ARG A 1 966 ? 14.914 51.438 -2.025 1 38.12 966 ARG A N 1
ATOM 7682 C CA . ARG A 1 966 ? 14.773 50.625 -3.238 1 38.12 966 ARG A CA 1
ATOM 7683 C C . ARG A 1 966 ? 15.211 51.438 -4.469 1 38.12 966 ARG A C 1
ATOM 7685 O O . ARG A 1 966 ? 15.125 50.938 -5.594 1 38.12 966 ARG A O 1
ATOM 7692 N N . GLN A 1 967 ? 15.375 52.625 -4.355 1 31.23 967 GLN A N 1
ATOM 7693 C CA . GLN A 1 967 ? 16.016 53.344 -5.453 1 31.23 967 GLN A CA 1
ATOM 7694 C C . GLN A 1 967 ? 17.453 52.875 -5.648 1 31.23 967 GLN A C 1
ATOM 7696 O O . GLN A 1 967 ? 18.047 53.094 -6.715 1 31.23 967 GLN A O 1
ATOM 7701 N N . LYS A 1 968 ? 18.203 52.594 -4.531 1 30.61 968 LYS A N 1
ATOM 7702 C CA . LYS A 1 968 ? 19.656 52.438 -4.691 1 30.61 968 LYS A CA 1
ATOM 7703 C C . LYS A 1 968 ? 19.984 51.094 -5.328 1 30.61 968 LYS A C 1
ATOM 7705 O O . LYS A 1 968 ? 21.141 50.812 -5.668 1 30.61 968 LYS A O 1
ATOM 7710 N N . TYR A 1 969 ? 19.25 49.969 -4.988 1 27.17 969 TYR A N 1
ATOM 7711 C CA . TYR A 1 969 ? 19.844 48.844 -5.699 1 27.17 969 TYR A CA 1
ATOM 7712 C C . TYR A 1 969 ? 19.578 48.938 -7.199 1 27.17 969 TYR A C 1
ATOM 7714 O O . TYR A 1 969 ? 18.672 48.281 -7.723 1 27.17 969 TYR A O 1
ATOM 7722 N N . LYS A 1 970 ? 19.344 50.188 -7.688 1 24.45 970 LYS A N 1
ATOM 7723 C CA . LYS A 1 970 ? 19.922 50.344 -9.023 1 24.45 970 LYS A CA 1
ATOM 7724 C C . LYS A 1 970 ? 21.438 50.375 -8.961 1 24.45 970 LYS A C 1
ATOM 7726 O O . LYS A 1 970 ? 22 51.125 -8.164 1 24.45 970 LYS A O 1
ATOM 7731 N N . MET B 1 1 ? -110.562 12.188 31.141 1 24.45 1 MET B N 1
ATOM 7732 C CA . MET B 1 1 ? -110.188 12.711 29.828 1 24.45 1 MET B CA 1
ATOM 7733 C C . MET B 1 1 ? -108.875 13.453 29.938 1 24.45 1 MET B C 1
ATOM 7735 O O . MET B 1 1 ? -108.188 13.656 28.922 1 24.45 1 MET B O 1
ATOM 7739 N N . ASP B 1 2 ? -108.688 14.102 31.125 1 32.56 2 ASP B N 1
ATOM 7740 C CA . ASP B 1 2 ? -107.5 14.953 31.328 1 32.56 2 ASP B CA 1
ATOM 7741 C C . ASP B 1 2 ? -106.25 14.133 31.344 1 32.56 2 ASP B C 1
ATOM 7743 O O . ASP B 1 2 ? -105.125 14.656 31.031 1 32.56 2 ASP B O 1
ATOM 7747 N N . ALA B 1 3 ? -106.25 12.867 31.906 1 38.72 3 ALA B N 1
ATOM 7748 C CA . ALA B 1 3 ? -105.062 12.016 32 1 38.72 3 ALA B CA 1
ATOM 7749 C C . ALA B 1 3 ? -104.5 11.688 30.625 1 38.72 3 ALA B C 1
ATOM 7751 O O . ALA B 1 3 ? -103.312 11.5 30.453 1 38.72 3 ALA B O 1
ATOM 7752 N N . ILE B 1 4 ? -105.438 11.422 29.641 1 38.97 4 ILE B N 1
ATOM 7753 C CA . ILE B 1 4 ? -105.062 10.961 28.297 1 38.97 4 ILE B CA 1
ATOM 7754 C C . ILE B 1 4 ? -104.375 12.078 27.562 1 38.97 4 ILE B C 1
ATOM 7756 O O . ILE B 1 4 ? -103.438 11.82 26.766 1 38.97 4 ILE B O 1
ATOM 7760 N N . THR B 1 5 ? -104.75 13.383 27.828 1 37.5 5 THR B N 1
ATOM 7761 C CA . THR B 1 5 ? -104.188 14.461 27.047 1 37.5 5 THR B CA 1
ATOM 7762 C C . THR B 1 5 ? -102.688 14.602 27.344 1 37.5 5 THR B C 1
ATOM 7764 O O . THR B 1 5 ? -101.875 14.922 26.453 1 37.5 5 THR B O 1
ATOM 7767 N N . SER B 1 6 ? -102.312 14.344 28.641 1 40.09 6 SER B N 1
ATOM 7768 C CA . SER B 1 6 ? -100.938 14.57 28.969 1 40.09 6 SER B CA 1
ATOM 7769 C C . SER B 1 6 ? -100 13.547 28.297 1 40.09 6 SER B C 1
ATOM 7771 O O . SER B 1 6 ? -98.875 13.852 27.953 1 40.09 6 SER B O 1
ATOM 7773 N N . ALA B 1 7 ? -100.5 12.289 28.141 1 42.59 7 ALA B N 1
ATOM 7774 C CA . ALA B 1 7 ? -99.688 11.219 27.547 1 42.59 7 ALA B CA 1
ATOM 7775 C C . ALA B 1 7 ? -99.5 11.484 26.062 1 42.59 7 ALA B C 1
ATOM 7777 O O . ALA B 1 7 ? -98.438 11.172 25.531 1 42.59 7 ALA B O 1
ATOM 7778 N N . VAL B 1 8 ? -100.5 12.039 25.312 1 43.56 8 VAL B N 1
ATOM 7779 C CA . VAL B 1 8 ? -100.375 12.242 23.875 1 43.56 8 VAL B CA 1
ATOM 7780 C C . VAL B 1 8 ? -99.312 13.344 23.594 1 43.56 8 VAL B C 1
ATOM 7782 O O . VAL B 1 8 ? -98.5 13.234 22.672 1 43.56 8 VAL B O 1
ATOM 7785 N N . ILE B 1 9 ? -99.312 14.438 24.453 1 43 9 ILE B N 1
ATOM 7786 C CA . ILE B 1 9 ? -98.312 15.508 24.188 1 43 9 ILE B CA 1
ATOM 7787 C C . ILE B 1 9 ? -96.938 15.008 24.422 1 43 9 ILE B C 1
ATOM 7789 O O . ILE B 1 9 ? -96 15.305 23.656 1 43 9 ILE B O 1
ATOM 7793 N N . GLU B 1 10 ? -96.75 14.133 25.484 1 44.94 10 GLU B N 1
ATOM 7794 C CA . GLU B 1 10 ? -95.375 13.625 25.719 1 44.94 10 GLU B CA 1
ATOM 7795 C C . GLU B 1 10 ? -95 12.672 24.609 1 44.94 10 GLU B C 1
ATOM 7797 O O . GLU B 1 10 ? -93.812 12.664 24.219 1 44.94 10 GLU B O 1
ATOM 7802 N N . GLY B 1 11 ? -95.875 11.828 23.969 1 43.47 11 GLY B N 1
ATOM 7803 C CA . GLY B 1 11 ? -95.562 11 22.812 1 43.47 11 GLY B CA 1
ATOM 7804 C C . GLY B 1 11 ? -95.25 11.805 21.562 1 43.47 11 GLY B C 1
ATOM 7805 O O . GLY B 1 11 ? -94.375 11.422 20.781 1 43.47 11 GLY B O 1
ATOM 7806 N N . ALA B 1 12 ? -96 12.914 21.344 1 42.62 12 ALA B N 1
ATOM 7807 C CA . ALA B 1 12 ? -95.688 13.703 20.141 1 42.62 12 ALA B CA 1
ATOM 7808 C C . ALA B 1 12 ? -94.312 14.383 20.234 1 42.62 12 ALA B C 1
ATOM 7810 O O . ALA B 1 12 ? -93.625 14.5 19.219 1 42.62 12 ALA B O 1
ATOM 7811 N N . LYS B 1 13 ? -93.938 14.953 21.453 1 46.53 13 LYS B N 1
ATOM 7812 C CA . LYS B 1 13 ? -92.625 15.547 21.594 1 46.53 13 LYS B CA 1
ATOM 7813 C C . LYS B 1 13 ? -91.562 14.516 21.297 1 46.53 13 LYS B C 1
ATOM 7815 O O . LYS B 1 13 ? -90.562 14.844 20.672 1 46.53 13 LYS B O 1
ATOM 7820 N N . SER B 1 14 ? -91.812 13.25 21.719 1 43.81 14 SER B N 1
ATOM 7821 C CA . SER B 1 14 ? -90.812 12.219 21.438 1 43.81 14 SER B CA 1
ATOM 7822 C C . SER B 1 14 ? -90.75 11.883 19.953 1 43.81 14 SER B C 1
ATOM 7824 O O . SER B 1 14 ? -89.688 11.633 19.391 1 43.81 14 SER B O 1
ATOM 7826 N N . ILE B 1 15 ? -91.875 11.828 19.219 1 45.84 15 ILE B N 1
ATOM 7827 C CA . ILE B 1 15 ? -91.875 11.562 17.781 1 45.84 15 ILE B CA 1
ATOM 7828 C C . ILE B 1 15 ? -91.25 12.75 17.047 1 45.84 15 ILE B C 1
ATOM 7830 O O . ILE B 1 15 ? -90.5 12.562 16.094 1 45.84 15 ILE B O 1
ATOM 7834 N N . PHE B 1 16 ? -91.625 14.094 17.469 1 42.97 16 PHE B N 1
ATOM 7835 C CA . PHE B 1 16 ? -90.938 15.219 16.797 1 42.97 16 PHE B CA 1
ATOM 7836 C C . PHE B 1 16 ? -89.438 15.203 17.047 1 42.97 16 PHE B C 1
ATOM 7838 O O . PHE B 1 16 ? -88.688 15.492 16.141 1 42.97 16 PHE B O 1
ATOM 7845 N N . LYS B 1 17 ? -88.938 14.961 18.281 1 46.69 17 LYS B N 1
ATOM 7846 C CA . LYS B 1 17 ? -87.5 14.812 18.484 1 46.69 17 LYS B CA 1
ATOM 7847 C C . LYS B 1 17 ? -86.938 13.664 17.641 1 46.69 17 LYS B C 1
ATOM 7849 O O . LYS B 1 17 ? -85.812 13.75 17.125 1 46.69 17 LYS B O 1
ATOM 7854 N N . LEU B 1 18 ? -87.688 12.617 17.422 1 44.78 18 LEU B N 1
ATOM 7855 C CA . LEU B 1 18 ? -87.25 11.516 16.562 1 44.78 18 LEU B CA 1
ATOM 7856 C C . LEU B 1 18 ? -87.312 11.922 15.094 1 44.78 18 LEU B C 1
ATOM 7858 O O . LEU B 1 18 ? -86.375 11.555 14.328 1 44.78 18 LEU B O 1
ATOM 7862 N N . SER B 1 19 ? -88.312 12.688 14.57 1 47.34 19 SER B N 1
ATOM 7863 C CA . SER B 1 19 ? -88.312 13.125 13.172 1 47.34 19 SER B CA 1
ATOM 7864 C C . SER B 1 19 ? -87.25 14.148 12.898 1 47.34 19 SER B C 1
ATOM 7866 O O . SER B 1 19 ? -86.625 14.141 11.828 1 47.34 19 SER B O 1
ATOM 7868 N N . LEU B 1 20 ? -87 15.156 13.836 1 46.06 20 LEU B N 1
ATOM 7869 C CA . LEU B 1 20 ? -85.875 16.078 13.586 1 46.06 20 LEU B CA 1
ATOM 7870 C C . LEU B 1 20 ? -84.562 15.367 13.68 1 46.06 20 LEU B C 1
ATOM 7872 O O . LEU B 1 20 ? -83.625 15.68 12.93 1 46.06 20 LEU B O 1
ATOM 7876 N N . SER B 1 21 ? -84.438 14.43 14.555 1 51.25 21 SER B N 1
ATOM 7877 C CA . SER B 1 21 ? -83.188 13.648 14.57 1 51.25 21 SER B CA 1
ATOM 7878 C C . SER B 1 21 ? -83.062 12.812 13.312 1 51.25 21 SER B C 1
ATOM 7880 O O . SER B 1 21 ? -81.938 12.602 12.812 1 51.25 21 SER B O 1
ATOM 7882 N N . GLY B 1 22 ? -84.125 12.367 12.609 1 50 22 GLY B N 1
ATOM 7883 C CA . GLY B 1 22 ? -84.125 11.664 11.336 1 50 22 GLY B CA 1
ATOM 7884 C C . GLY B 1 22 ? -83.688 12.531 10.172 1 50 22 GLY B C 1
ATOM 7885 O O . GLY B 1 22 ? -82.938 12.078 9.312 1 50 22 GLY B O 1
ATOM 7886 N N . ILE B 1 23 ? -84.25 13.812 10.039 1 50.75 23 ILE B N 1
ATOM 7887 C CA . ILE B 1 23 ? -83.812 14.703 8.969 1 50.75 23 ILE B CA 1
ATOM 7888 C C . ILE B 1 23 ? -82.312 15.07 9.156 1 50.75 23 ILE B C 1
ATOM 7890 O O . ILE B 1 23 ? -81.562 15.148 8.188 1 50.75 23 ILE B O 1
ATOM 7894 N N . LYS B 1 24 ? -82 15.312 10.336 1 55.41 24 LYS B N 1
ATOM 7895 C CA . LYS B 1 24 ? -80.562 15.602 10.547 1 55.41 24 LYS B CA 1
ATOM 7896 C C . LYS B 1 24 ? -79.688 14.414 10.156 1 55.41 24 LYS B C 1
ATOM 7898 O O . LYS B 1 24 ? -78.625 14.586 9.602 1 55.41 24 LYS B O 1
ATOM 7903 N N . THR B 1 25 ? -80.188 13.219 10.328 1 55.97 25 THR B N 1
ATOM 7904 C CA . THR B 1 25 ? -79.438 12.016 9.938 1 55.97 25 THR B CA 1
ATOM 7905 C C . THR B 1 25 ? -79.438 11.883 8.414 1 55.97 25 THR B C 1
ATOM 7907 O O . THR B 1 25 ? -78.438 11.422 7.855 1 55.97 25 THR B O 1
ATOM 7910 N N . LEU B 1 26 ? -80.5 12.312 7.656 1 57.22 26 LEU B N 1
ATOM 7911 C CA . LEU B 1 26 ? -80.5 12.273 6.195 1 57.22 26 LEU B CA 1
ATOM 7912 C C . LEU B 1 26 ? -79.562 13.336 5.621 1 57.22 26 LEU B C 1
ATOM 7914 O O . LEU B 1 26 ? -78.875 13.094 4.609 1 57.22 26 LEU B O 1
ATOM 7918 N N . SER B 1 27 ? -79.562 14.586 6.094 1 61.16 27 SER B N 1
ATOM 7919 C CA . SER B 1 27 ? -78.688 15.633 5.562 1 61.16 27 SER B CA 1
ATOM 7920 C C . SER B 1 27 ? -77.25 15.297 5.805 1 61.16 27 SER B C 1
ATOM 7922 O O . SER B 1 27 ? -76.375 15.688 5.016 1 61.16 27 SER B O 1
ATOM 7924 N N . LYS B 1 28 ? -77 14.523 6.785 1 66.69 28 LYS B N 1
ATOM 7925 C CA . LYS B 1 28 ? -75.625 14.203 7.07 1 66.69 28 LYS B CA 1
ATOM 7926 C C . LYS B 1 28 ? -75.25 12.82 6.539 1 66.69 28 LYS B C 1
ATOM 7928 O O . LYS B 1 28 ? -74.25 12.227 6.969 1 66.69 28 LYS B O 1
ATOM 7933 N N . TYR B 1 29 ? -75.938 12.297 5.625 1 69.19 29 TYR B N 1
ATOM 7934 C CA . TYR B 1 29 ? -75.75 10.945 5.109 1 69.19 29 TYR B CA 1
ATOM 7935 C C . TYR B 1 29 ? -74.375 10.789 4.48 1 69.19 29 TYR B C 1
ATOM 7937 O O . TYR B 1 29 ? -73.688 9.844 4.785 1 69.19 29 TYR B O 1
ATOM 7945 N N . GLU B 1 30 ? -74.188 11.773 3.555 1 69.19 30 GLU B N 1
ATOM 7946 C CA . GLU B 1 30 ? -72.875 11.688 2.896 1 69.19 30 GLU B CA 1
ATOM 7947 C C . GLU B 1 30 ? -71.75 11.875 3.895 1 69.19 30 GLU B C 1
ATOM 7949 O O . GLU B 1 30 ? -70.75 11.203 3.803 1 69.19 30 GLU B O 1
ATOM 7954 N N . GLU B 1 31 ? -72.062 12.734 4.812 1 73.38 31 GLU B N 1
ATOM 7955 C CA . GLU B 1 31 ? -71.062 12.953 5.852 1 73.38 31 GLU B CA 1
ATOM 7956 C C . GLU B 1 31 ? -70.875 11.734 6.758 1 73.38 31 GLU B C 1
ATOM 7958 O O . GLU B 1 31 ? -69.812 11.367 7.152 1 73.38 31 GLU B O 1
ATOM 7963 N N . ASN B 1 32 ? -71.938 11.016 7 1 73.88 32 ASN B N 1
ATOM 7964 C CA . ASN B 1 32 ? -71.938 9.828 7.844 1 73.88 32 ASN B CA 1
ATOM 7965 C C . ASN B 1 32 ? -71.25 8.648 7.141 1 73.88 32 ASN B C 1
ATOM 7967 O O . ASN B 1 32 ? -70.562 7.848 7.777 1 73.88 32 ASN B O 1
ATOM 7971 N N . ILE B 1 33 ? -71.375 8.609 5.852 1 72.94 33 ILE B N 1
ATOM 7972 C CA . ILE B 1 33 ? -70.75 7.555 5.094 1 72.94 33 ILE B CA 1
ATOM 7973 C C . ILE B 1 33 ? -69.25 7.781 5.109 1 72.94 33 ILE B C 1
ATOM 7975 O O . ILE B 1 33 ? -68.438 6.84 5.301 1 72.94 33 ILE B O 1
ATOM 7979 N N . CYS B 1 34 ? -68.938 9.109 4.945 1 74.12 34 CYS B N 1
ATOM 7980 C CA . CYS B 1 34 ? -67.5 9.422 4.98 1 74.12 34 CYS B CA 1
ATOM 7981 C C . CYS B 1 34 ? -66.938 9.164 6.363 1 74.12 34 CYS B C 1
ATOM 7983 O O . CYS B 1 34 ? -65.875 8.617 6.488 1 74.12 34 CYS B O 1
ATOM 7985 N N . GLU B 1 35 ? -67.688 9.445 7.34 1 77.19 35 GLU B N 1
ATOM 7986 C CA . GLU B 1 35 ? -67.25 9.219 8.711 1 77.19 35 GLU B CA 1
ATOM 7987 C C . GLU B 1 35 ? -67.25 7.727 9.039 1 77.19 35 GLU B C 1
ATOM 7989 O O . GLU B 1 35 ? -66.312 7.258 9.758 1 77.19 35 GLU B O 1
ATOM 7994 N N . LEU B 1 36 ? -68.062 6.953 8.531 1 78.5 36 LEU B N 1
ATOM 7995 C CA . LEU B 1 36 ? -68.062 5.508 8.742 1 78.5 36 LEU B CA 1
ATOM 7996 C C . LEU B 1 36 ? -66.875 4.84 8.086 1 78.5 36 LEU B C 1
ATOM 7998 O O . LEU B 1 36 ? -66.25 3.943 8.672 1 78.5 36 LEU B O 1
ATOM 8002 N N . GLN B 1 37 ? -66.562 5.348 6.906 1 77.88 37 GLN B N 1
ATOM 8003 C CA . GLN B 1 37 ? -65.438 4.801 6.227 1 77.88 37 GLN B CA 1
ATOM 8004 C C . GLN B 1 37 ? -64.125 5.102 7.008 1 77.88 37 GLN B C 1
ATOM 8006 O O . GLN B 1 37 ? -63.25 4.246 7.113 1 77.88 37 GLN B O 1
ATOM 8011 N N . GLU B 1 38 ? -64.125 6.23 7.531 1 76.56 38 GLU B N 1
ATOM 8012 C CA . GLU B 1 38 ? -62.969 6.613 8.336 1 76.56 38 GLU B CA 1
ATOM 8013 C C . GLU B 1 38 ? -62.906 5.84 9.648 1 76.56 38 GLU B C 1
ATOM 8015 O O . GLU B 1 38 ? -61.875 5.348 10.055 1 76.56 38 GLU B O 1
ATOM 8020 N N . GLU B 1 39 ? -64.062 5.691 10.266 1 77.06 39 GLU B N 1
ATOM 8021 C CA . GLU B 1 39 ? -64.125 5.031 11.562 1 77.06 39 GLU B CA 1
ATOM 8022 C C . GLU B 1 39 ? -63.875 3.529 11.438 1 77.06 39 GLU B C 1
ATOM 8024 O O . GLU B 1 39 ? -63.25 2.914 12.305 1 77.06 39 GLU B O 1
ATOM 8029 N N . ILE B 1 40 ? -64.188 2.973 10.344 1 77.62 40 ILE B N 1
ATOM 8030 C CA . ILE B 1 40 ? -63.969 1.545 10.141 1 77.62 40 ILE B CA 1
ATOM 8031 C C . ILE B 1 40 ? -62.5 1.284 9.836 1 77.62 40 ILE B C 1
ATOM 8033 O O . ILE B 1 40 ? -61.938 0.262 10.25 1 77.62 40 ILE B O 1
ATOM 8037 N N . SER B 1 41 ? -61.938 2.211 9.117 1 76.38 41 SER B N 1
ATOM 8038 C CA . SER B 1 41 ? -60.531 2.088 8.875 1 76.38 41 SER B CA 1
ATOM 8039 C C . SER B 1 41 ? -59.719 2.16 10.172 1 76.38 41 SER B C 1
ATOM 8041 O O . SER B 1 41 ? -58.781 1.403 10.367 1 76.38 41 SER B O 1
ATOM 8043 N N . TYR B 1 42 ? -60.156 2.922 11.07 1 74 42 TYR B N 1
ATOM 8044 C CA . TYR B 1 42 ? -59.562 3.023 12.391 1 74 42 TYR B CA 1
ATOM 8045 C C . TYR B 1 42 ? -59.812 1.748 13.195 1 74 42 TYR B C 1
ATOM 8047 O O . TYR B 1 42 ? -58.875 1.259 13.867 1 74 42 TYR B O 1
ATOM 8055 N N . LEU B 1 43 ? -60.938 1.279 13.133 1 74.88 43 LEU B N 1
ATOM 8056 C CA . LEU B 1 43 ? -61.281 0.064 13.852 1 74.88 43 LEU B CA 1
ATOM 8057 C C . LEU B 1 43 ? -60.5 -1.127 13.352 1 74.88 43 LEU B C 1
ATOM 8059 O O . LEU B 1 43 ? -60.062 -1.967 14.141 1 74.88 43 LEU B O 1
ATOM 8063 N N . ARG B 1 44 ? -60.188 -1.127 12.047 1 73.62 44 ARG B N 1
ATOM 8064 C CA . ARG B 1 44 ? -59.375 -2.195 11.461 1 73.62 44 ARG B CA 1
ATOM 8065 C C . ARG B 1 44 ? -57.938 -2.129 11.953 1 73.62 44 ARG B C 1
ATOM 8067 O O . ARG B 1 44 ? -57.344 -3.158 12.266 1 73.62 44 ARG B O 1
ATOM 8074 N N . ASN B 1 45 ? -57.531 -0.974 12 1 70.81 45 ASN B N 1
ATOM 8075 C CA . ASN B 1 45 ? -56.156 -0.792 12.5 1 70.81 45 ASN B CA 1
ATOM 8076 C C . ASN B 1 45 ? -56.062 -1.142 13.984 1 70.81 45 ASN B C 1
ATOM 8078 O O . ASN B 1 45 ? -55.094 -1.775 14.406 1 70.81 45 ASN B O 1
ATOM 8082 N N . LYS B 1 46 ? -57.094 -0.757 14.695 1 70.94 46 LYS B N 1
ATOM 8083 C CA . LYS B 1 46 ? -57.156 -1.106 16.109 1 70.94 46 LYS B CA 1
ATOM 8084 C C . LYS B 1 46 ? -57.281 -2.617 16.297 1 70.94 46 LYS B C 1
ATOM 8086 O O . LYS B 1 46 ? -56.688 -3.186 17.203 1 70.94 46 LYS B O 1
ATOM 8091 N N . LYS B 1 47 ? -58 -3.186 15.484 1 73.44 47 LYS B N 1
ATOM 8092 C CA . LYS B 1 47 ? -58.156 -4.637 15.523 1 73.44 47 LYS B CA 1
ATOM 8093 C C . LYS B 1 47 ? -56.844 -5.344 15.281 1 73.44 47 LYS B C 1
ATOM 8095 O O . LYS B 1 47 ? -56.469 -6.277 16.016 1 73.44 47 LYS B O 1
ATOM 8100 N N . ILE B 1 48 ? -56.125 -4.863 14.344 1 67.5 48 ILE B N 1
ATOM 8101 C CA . ILE B 1 48 ? -54.844 -5.469 14.008 1 67.5 48 ILE B CA 1
ATOM 8102 C C . ILE B 1 48 ? -53.875 -5.332 15.188 1 67.5 48 ILE B C 1
ATOM 8104 O O . ILE B 1 48 ? -53.188 -6.285 15.547 1 67.5 48 ILE B O 1
ATOM 8108 N N . LEU B 1 49 ? -53.906 -4.27 15.781 1 63.44 49 LEU B N 1
ATOM 8109 C CA . LEU B 1 49 ? -53.062 -4.008 16.922 1 63.44 49 LEU B CA 1
ATOM 8110 C C . LEU B 1 49 ? -53.438 -4.895 18.109 1 63.44 49 LEU B C 1
ATOM 8112 O O . LEU B 1 49 ? -52.562 -5.461 18.766 1 63.44 49 LEU B O 1
ATOM 8116 N N . ILE B 1 50 ? -54.719 -4.938 18.422 1 67.12 50 ILE B N 1
ATOM 8117 C CA . ILE B 1 50 ? -55.219 -5.727 19.547 1 67.12 50 ILE B CA 1
ATOM 8118 C C . ILE B 1 50 ? -55 -7.211 19.266 1 67.12 50 ILE B C 1
ATOM 8120 O O . ILE B 1 50 ? -54.625 -7.973 20.156 1 67.12 50 ILE B O 1
ATOM 8124 N N . GLU B 1 51 ? -55.188 -7.574 18.047 1 67.44 51 GLU B N 1
ATOM 8125 C CA . GLU B 1 51 ? -54.938 -8.969 17.688 1 67.44 51 GLU B CA 1
ATOM 8126 C C . GLU B 1 51 ? -53.469 -9.336 17.859 1 67.44 51 GLU B C 1
ATOM 8128 O O . GLU B 1 51 ? -53.156 -10.445 18.312 1 67.44 51 GLU B O 1
ATOM 8133 N N . GLU B 1 52 ? -52.719 -8.453 17.562 1 62.22 52 GLU B N 1
ATOM 8134 C CA . GLU B 1 52 ? -51.281 -8.664 17.766 1 62.22 52 GLU B CA 1
ATOM 8135 C C . GLU B 1 52 ? -50.938 -8.773 19.25 1 62.22 52 GLU B C 1
ATOM 8137 O O . GLU B 1 52 ? -50.156 -9.641 19.656 1 62.22 52 GLU B O 1
ATOM 8142 N N . GLU B 1 53 ? -51.562 -7.949 20 1 62.28 53 GLU B N 1
ATOM 8143 C CA . GLU B 1 53 ? -51.375 -7.984 21.438 1 62.28 53 GLU B CA 1
ATOM 8144 C C . GLU B 1 53 ? -51.906 -9.273 22.047 1 62.28 53 GLU B C 1
ATOM 8146 O O . GLU B 1 53 ? -51.312 -9.859 22.938 1 62.28 53 GLU B O 1
ATOM 8151 N N . VAL B 1 54 ? -53.031 -9.578 21.609 1 62.56 54 VAL B N 1
ATOM 8152 C CA . VAL B 1 54 ? -53.656 -10.805 22.094 1 62.56 54 VAL B CA 1
ATOM 8153 C C . VAL B 1 54 ? -52.812 -12.008 21.703 1 62.56 54 VAL B C 1
ATOM 8155 O O . VAL B 1 54 ? -52.625 -12.93 22.5 1 62.56 54 VAL B O 1
ATOM 8158 N N . SER B 1 55 ? -52.344 -11.891 20.562 1 61.44 55 SER B N 1
ATOM 8159 C CA . SER B 1 55 ? -51.5 -13 20.109 1 61.44 55 SER B CA 1
ATOM 8160 C C . SER B 1 55 ? -50.219 -13.102 20.938 1 61.44 55 SER B C 1
ATOM 8162 O O . SER B 1 55 ? -49.781 -14.203 21.281 1 61.44 55 SER B O 1
ATOM 8164 N N . ILE B 1 56 ? -49.688 -12 21.25 1 59.03 56 ILE B N 1
ATOM 8165 C CA . ILE B 1 56 ? -48.5 -11.969 22.078 1 59.03 56 ILE B CA 1
ATOM 8166 C C . ILE B 1 56 ? -48.844 -12.461 23.484 1 59.03 56 ILE B C 1
ATOM 8168 O O . ILE B 1 56 ? -48.094 -13.25 24.078 1 59.03 56 ILE B O 1
ATOM 8172 N N . ALA B 1 57 ? -50 -11.984 23.984 1 57.16 57 ALA B N 1
ATOM 8173 C CA . ALA B 1 57 ? -50.438 -12.375 25.328 1 57.16 57 ALA B CA 1
ATOM 8174 C C . ALA B 1 57 ? -50.75 -13.875 25.391 1 57.16 57 ALA B C 1
ATOM 8176 O O . ALA B 1 57 ? -50.406 -14.547 26.359 1 57.16 57 ALA B O 1
ATOM 8177 N N . ILE B 1 58 ? -51.344 -14.336 24.375 1 56.97 58 ILE B N 1
ATOM 8178 C CA . ILE B 1 58 ? -51.656 -15.758 24.328 1 56.97 58 ILE B CA 1
ATOM 8179 C C . ILE B 1 58 ? -50.344 -16.562 24.266 1 56.97 58 ILE B C 1
ATOM 8181 O O . ILE B 1 58 ? -50.219 -17.594 24.922 1 56.97 58 ILE B O 1
ATOM 8185 N N . MET B 1 59 ? -49.5 -15.977 23.578 1 54.06 59 MET B N 1
ATOM 8186 C CA . MET B 1 59 ? -48.188 -16.641 23.422 1 54.06 59 MET B CA 1
ATOM 8187 C C . MET B 1 59 ? -47.438 -16.656 24.734 1 54.06 59 MET B C 1
ATOM 8189 O O . MET B 1 59 ? -46.688 -17.594 25.031 1 54.06 59 MET B O 1
ATOM 8193 N N . ASP B 1 60 ? -47.656 -15.609 25.562 1 50.81 60 ASP B N 1
ATOM 8194 C CA . ASP B 1 60 ? -47.031 -15.539 26.891 1 50.81 60 ASP B CA 1
ATOM 8195 C C . ASP B 1 60 ? -47.844 -16.344 27.906 1 50.81 60 ASP B C 1
ATOM 8197 O O . ASP B 1 60 ? -47.594 -16.266 29.109 1 50.81 60 ASP B O 1
ATOM 8201 N N . GLY B 1 61 ? -48.688 -17.047 27.375 1 49.53 61 GLY B N 1
ATOM 8202 C CA . GLY B 1 61 ? -49.5 -17.922 28.203 1 49.53 61 GLY B CA 1
ATOM 8203 C C . GLY B 1 61 ? -50.656 -17.219 28.891 1 49.53 61 GLY B C 1
ATOM 8204 O O . GLY B 1 61 ? -51.188 -17.734 29.875 1 49.53 61 GLY B O 1
ATOM 8205 N N . LYS B 1 62 ? -50.875 -15.938 28.484 1 57.31 62 LYS B N 1
ATOM 8206 C CA . LYS B 1 62 ? -51.938 -15.195 29.141 1 57.31 62 LYS B CA 1
ATOM 8207 C C . LYS B 1 62 ? -53.219 -15.289 28.344 1 57.31 62 LYS B C 1
ATOM 8209 O O . LYS B 1 62 ? -53.219 -15.477 27.125 1 57.31 62 LYS B O 1
ATOM 8214 N N . THR B 1 63 ? -54.25 -15.578 28.922 1 57.5 63 THR B N 1
ATOM 8215 C CA . THR B 1 63 ? -55.562 -15.641 28.281 1 57.5 63 THR B CA 1
ATOM 8216 C C . THR B 1 63 ? -56.156 -14.25 28.125 1 57.5 63 THR B C 1
ATOM 8218 O O . THR B 1 63 ? -56.188 -13.469 29.094 1 57.5 63 THR B O 1
ATOM 8221 N N . PRO B 1 64 ? -56.344 -13.852 26.891 1 59.5 64 PRO B N 1
ATOM 8222 C CA . PRO B 1 64 ? -56.969 -12.531 26.719 1 59.5 64 PRO B CA 1
ATOM 8223 C C . PRO B 1 64 ? -58.25 -12.375 27.531 1 59.5 64 PRO B C 1
ATOM 8225 O O . PRO B 1 64 ? -58.969 -13.359 27.766 1 59.5 64 PRO B O 1
ATOM 8228 N N . LYS B 1 65 ? -58.312 -11.305 28.188 1 62.91 65 LYS B N 1
ATOM 8229 C CA . LYS B 1 65 ? -59.531 -11.047 28.938 1 62.91 65 LYS B CA 1
ATOM 8230 C C . LYS B 1 65 ? -60.781 -11.258 28.078 1 62.91 65 LYS B C 1
ATOM 8232 O O . LYS B 1 65 ? -60.75 -11.039 26.859 1 62.91 65 LYS B O 1
ATOM 8237 N N . GLN B 1 66 ? -61.781 -11.828 28.531 1 61.72 66 GLN B N 1
ATOM 8238 C CA . GLN B 1 66 ? -63.031 -12.102 27.828 1 61.72 66 GLN B CA 1
ATOM 8239 C C . GLN B 1 66 ? -63.562 -10.844 27.156 1 61.72 66 GLN B C 1
ATOM 8241 O O . GLN B 1 66 ? -64.125 -10.914 26.078 1 61.72 66 GLN B O 1
ATOM 8246 N N . GLN B 1 67 ? -63.219 -9.695 27.734 1 65.06 67 GLN B N 1
ATOM 8247 C CA . GLN B 1 67 ? -63.688 -8.438 27.172 1 65.06 67 GLN B CA 1
ATOM 8248 C C . GLN B 1 67 ? -63 -8.133 25.844 1 65.06 67 GLN B C 1
ATOM 8250 O O . GLN B 1 67 ? -63.625 -7.609 24.922 1 65.06 67 GLN B O 1
ATOM 8255 N N . VAL B 1 68 ? -61.781 -8.703 25.719 1 69.81 68 VAL B N 1
ATOM 8256 C CA . VAL B 1 68 ? -61.031 -8.445 24.5 1 69.81 68 VAL B CA 1
ATOM 8257 C C . VAL B 1 68 ? -61.5 -9.391 23.391 1 69.81 68 VAL B C 1
ATOM 8259 O O . VAL B 1 68 ? -61.688 -8.969 22.25 1 69.81 68 VAL B O 1
ATOM 8262 N N . THR B 1 69 ? -61.75 -10.664 23.844 1 69.69 69 THR B N 1
ATOM 8263 C CA . THR B 1 69 ? -62.25 -11.633 22.875 1 69.69 69 THR B CA 1
ATOM 8264 C C . THR B 1 69 ? -63.656 -11.242 22.406 1 69.69 69 THR B C 1
ATOM 8266 O O . THR B 1 69 ? -63.969 -11.398 21.219 1 69.69 69 THR B O 1
ATOM 8269 N N . GLU B 1 70 ? -64.5 -10.648 23.281 1 69.69 70 GLU B N 1
ATOM 8270 C CA . GLU B 1 70 ? -65.812 -10.203 22.906 1 69.69 70 GLU B CA 1
ATOM 8271 C C . GLU B 1 70 ? -65.812 -8.953 22.031 1 69.69 70 GLU B C 1
ATOM 8273 O O . GLU B 1 70 ? -66.562 -8.828 21.078 1 69.69 70 GLU B O 1
ATOM 8278 N N . TRP B 1 71 ? -64.75 -8.195 22.312 1 73.62 71 TRP B N 1
ATOM 8279 C CA . TRP B 1 71 ? -64.562 -6.996 21.5 1 73.62 71 TRP B CA 1
ATOM 8280 C C . TRP B 1 71 ? -64.125 -7.355 20.094 1 73.62 71 TRP B C 1
ATOM 8282 O O . TRP B 1 71 ? -64.625 -6.824 19.094 1 73.62 71 TRP B O 1
ATOM 8292 N N . LEU B 1 72 ? -63.25 -8.336 20 1 74 72 LEU B N 1
ATOM 8293 C CA . LEU B 1 72 ? -62.75 -8.773 18.703 1 74 72 LEU B CA 1
ATOM 8294 C C . LEU B 1 72 ? -63.875 -9.438 17.891 1 74 72 LEU B C 1
ATOM 8296 O O . LEU B 1 72 ? -63.938 -9.242 16.672 1 74 72 LEU B O 1
ATOM 8300 N N . ARG B 1 73 ? -64.688 -10.078 18.609 1 72.44 73 ARG B N 1
ATOM 8301 C CA . ARG B 1 73 ? -65.875 -10.68 17.953 1 72.44 73 ARG B CA 1
ATOM 8302 C C . ARG B 1 73 ? -66.875 -9.609 17.5 1 72.44 73 ARG B C 1
ATOM 8304 O O . ARG B 1 73 ? -67.375 -9.68 16.391 1 72.44 73 ARG B O 1
ATOM 8311 N N . LYS B 1 74 ? -67 -8.555 18.297 1 74.94 74 LYS B N 1
ATOM 8312 C CA . LYS B 1 74 ? -67.938 -7.461 17.953 1 74.94 74 LYS B CA 1
ATOM 8313 C C . LYS B 1 74 ? -67.375 -6.645 16.781 1 74.94 74 LYS B C 1
ATOM 8315 O O . LYS B 1 74 ? -68.188 -6.227 15.914 1 74.94 74 LYS B O 1
ATOM 8320 N N . VAL B 1 75 ? -66 -6.582 16.734 1 78.5 75 VAL B N 1
ATOM 8321 C CA . VAL B 1 75 ? -65.375 -5.816 15.656 1 78.5 75 VAL B CA 1
ATOM 8322 C C . VAL B 1 75 ? -65.5 -6.594 14.344 1 78.5 75 VAL B C 1
ATOM 8324 O O . VAL B 1 75 ? -65.812 -6.023 13.297 1 78.5 75 VAL B O 1
ATOM 8327 N N . SER B 1 76 ? -65.312 -7.934 14.398 1 76.5 76 SER B N 1
ATOM 8328 C CA . SER B 1 76 ? -65.5 -8.75 13.203 1 76.5 76 SER B CA 1
ATOM 8329 C C . SER B 1 76 ? -66.938 -8.734 12.688 1 76.5 76 SER B C 1
ATOM 8331 O O . SER B 1 76 ? -67.125 -8.672 11.484 1 76.5 76 SER B O 1
ATOM 8333 N N . ARG B 1 77 ? -67.875 -8.602 13.547 1 73.69 77 ARG B N 1
ATOM 8334 C CA . ARG B 1 77 ? -69.25 -8.523 13.18 1 73.69 77 ARG B CA 1
ATOM 8335 C C . ARG B 1 77 ? -69.625 -7.152 12.594 1 73.69 77 ARG B C 1
ATOM 8337 O O . ARG B 1 77 ? -70.375 -7.055 11.633 1 73.69 77 ARG B O 1
ATOM 8344 N N . ALA B 1 78 ? -68.938 -6.211 13.188 1 76.81 78 ALA B N 1
ATOM 8345 C CA . ALA B 1 78 ? -69.188 -4.859 12.688 1 76.81 78 ALA B CA 1
ATOM 8346 C C . ALA B 1 78 ? -68.562 -4.672 11.297 1 76.81 78 ALA B C 1
ATOM 8348 O O . ALA B 1 78 ? -69.188 -4.043 10.43 1 76.81 78 ALA B O 1
ATOM 8349 N N . GLU B 1 79 ? -67.438 -5.359 11.047 1 77.19 79 GLU B N 1
ATOM 8350 C CA . GLU B 1 79 ? -66.812 -5.301 9.734 1 77.19 79 GLU B CA 1
ATOM 8351 C C . GLU B 1 79 ? -67.625 -6.035 8.688 1 77.19 79 GLU B C 1
ATOM 8353 O O . GLU B 1 79 ? -67.812 -5.551 7.566 1 77.19 79 GLU B O 1
ATOM 8358 N N . ASP B 1 80 ? -68.125 -7.082 9.117 1 74.56 80 ASP B N 1
ATOM 8359 C CA . ASP B 1 80 ? -69 -7.863 8.219 1 74.56 80 ASP B CA 1
ATOM 8360 C C . ASP B 1 80 ? -70.312 -7.141 7.934 1 74.56 80 ASP B C 1
ATOM 8362 O O . ASP B 1 80 ? -70.812 -7.211 6.816 1 74.56 80 ASP B O 1
ATOM 8366 N N . ALA B 1 81 ? -70.812 -6.367 8.836 1 75.38 81 ALA B N 1
ATOM 8367 C CA . ALA B 1 81 ? -72.062 -5.672 8.688 1 75.38 81 ALA B CA 1
ATOM 8368 C C . ALA B 1 81 ? -71.875 -4.395 7.867 1 75.38 81 ALA B C 1
ATOM 8370 O O . ALA B 1 81 ? -72.812 -3.979 7.164 1 75.38 81 ALA B O 1
ATOM 8371 N N . VAL B 1 82 ? -70.562 -3.908 7.91 1 76.62 82 VAL B N 1
ATOM 8372 C CA . VAL B 1 82 ? -70.375 -2.643 7.219 1 76.62 82 VAL B CA 1
ATOM 8373 C C . VAL B 1 82 ? -69.938 -2.908 5.77 1 76.62 82 VAL B C 1
ATOM 8375 O O . VAL B 1 82 ? -70.25 -2.092 4.883 1 76.62 82 VAL B O 1
ATOM 8378 N N . ARG B 1 83 ? -69.438 -4.051 5.43 1 74.38 83 ARG B N 1
ATOM 8379 C CA . ARG B 1 83 ? -68.938 -4.383 4.094 1 74.38 83 ARG B CA 1
ATOM 8380 C C . ARG B 1 83 ? -70.125 -4.344 3.074 1 74.38 83 ARG B C 1
ATOM 8382 O O . ARG B 1 83 ? -69.938 -3.727 2.016 1 74.38 83 ARG B O 1
ATOM 8389 N N . PRO B 1 84 ? -71.25 -4.898 3.334 1 72.56 84 PRO B N 1
ATOM 8390 C CA . PRO B 1 84 ? -72.312 -4.797 2.34 1 72.56 84 PRO B CA 1
ATOM 8391 C C . PRO B 1 84 ? -72.875 -3.385 2.23 1 72.56 84 PRO B C 1
ATOM 8393 O O . PRO B 1 84 ? -73.25 -2.961 1.145 1 72.56 84 PRO B O 1
ATOM 8396 N N . LEU B 1 85 ? -72.688 -2.637 3.305 1 72.69 85 LEU B N 1
ATOM 8397 C CA . LEU B 1 85 ? -73.25 -1.269 3.266 1 72.69 85 LEU B CA 1
ATOM 8398 C C . LEU B 1 85 ? -72.312 -0.379 2.414 1 72.69 85 LEU B C 1
ATOM 8400 O O . LEU B 1 85 ? -72.812 0.46 1.655 1 72.69 85 LEU B O 1
ATOM 8404 N N . LEU B 1 86 ? -71.062 -0.688 2.484 1 72.19 86 LEU B N 1
ATOM 8405 C CA . LEU B 1 86 ? -70.125 0.089 1.686 1 72.19 86 LEU B CA 1
ATOM 8406 C C . LEU B 1 86 ? -70.125 -0.373 0.233 1 72.19 86 LEU B C 1
ATOM 8408 O O . LEU B 1 86 ? -69.938 0.436 -0.682 1 72.19 86 LEU B O 1
ATOM 8412 N N . GLN B 1 87 ? -70.438 -1.572 -0.066 1 67.31 87 GLN B N 1
ATOM 8413 C 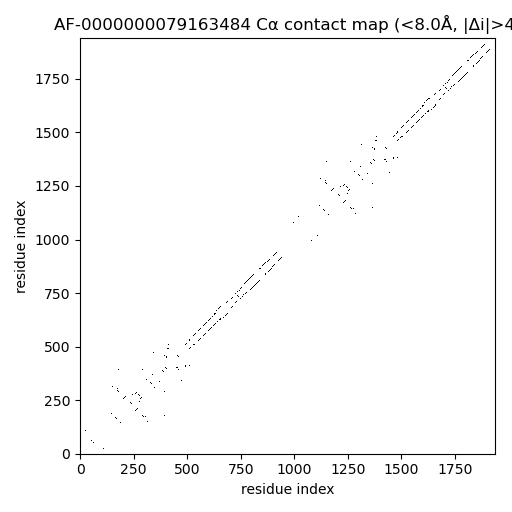CA . GLN B 1 87 ? -70.562 -2.084 -1.426 1 67.31 87 GLN B CA 1
ATOM 8414 C C . GLN B 1 87 ? -71.875 -1.581 -2.078 1 67.31 87 GLN B C 1
ATOM 8416 O O . GLN B 1 87 ? -71.875 -1.286 -3.273 1 67.31 87 GLN B O 1
ATOM 8421 N N . MET B 1 88 ? -72.875 -1.514 -1.347 1 63.44 88 MET B N 1
ATOM 8422 C CA . MET B 1 88 ? -74.125 -1.027 -1.885 1 63.44 88 MET B CA 1
ATOM 8423 C C . MET B 1 88 ? -74.062 0.446 -2.266 1 63.44 88 MET B C 1
ATOM 8425 O O . MET B 1 88 ? -74.688 0.898 -3.195 1 63.44 88 MET B O 1
ATOM 8429 N N . LEU B 1 89 ? -73.125 1.044 -1.504 1 58.69 89 LEU B N 1
ATOM 8430 C CA . LEU B 1 89 ? -72.938 2.455 -1.827 1 58.69 89 LEU B CA 1
ATOM 8431 C C . LEU B 1 89 ? -72.188 2.617 -3.146 1 58.69 89 LEU B C 1
ATOM 8433 O O . LEU B 1 89 ? -72.375 3.619 -3.842 1 58.69 89 LEU B O 1
ATOM 8437 N N . GLN B 1 90 ? -71.375 1.663 -3.504 1 53.81 90 GLN B N 1
ATOM 8438 C CA . GLN B 1 90 ? -70.688 1.735 -4.77 1 53.81 90 GLN B CA 1
ATOM 8439 C C . GLN B 1 90 ? -71.562 1.25 -5.926 1 53.81 90 GLN B C 1
ATOM 8441 O O . GLN B 1 90 ? -71.188 1.418 -7.094 1 53.81 90 GLN B O 1
ATOM 8446 N N . MET B 1 91 ? -72.562 0.497 -5.648 1 49.84 91 MET B N 1
ATOM 8447 C CA . MET B 1 91 ? -73.375 0.07 -6.777 1 49.84 91 MET B CA 1
ATOM 8448 C C . MET B 1 91 ? -74.125 1.243 -7.359 1 49.84 91 MET B C 1
ATOM 8450 O O . MET B 1 91 ? -74.688 2.07 -6.613 1 49.84 91 MET B O 1
ATOM 8454 N N . PRO B 1 92 ? -73.812 1.601 -8.664 1 47.03 92 PRO B N 1
ATOM 8455 C CA . PRO B 1 92 ? -74.562 2.66 -9.367 1 47.03 92 PRO B CA 1
ATOM 8456 C C . PRO B 1 92 ? -76.062 2.629 -9.094 1 47.03 92 PRO B C 1
ATOM 8458 O O . PRO B 1 92 ? -76.625 1.58 -8.734 1 47.03 92 PRO B O 1
ATOM 8461 N N . ASP B 1 93 ? -76.75 3.756 -9.102 1 46.59 93 ASP B N 1
ATOM 8462 C CA . ASP B 1 93 ? -78.188 4.105 -8.93 1 46.59 93 ASP B CA 1
ATOM 8463 C C . ASP B 1 93 ? -79.062 3.199 -9.766 1 46.59 93 ASP B C 1
ATOM 8465 O O . ASP B 1 93 ? -79.062 3.279 -10.992 1 46.59 93 ASP B O 1
ATOM 8469 N N . GLN B 1 94 ? -79.188 1.969 -9.641 1 43 94 GLN B N 1
ATOM 8470 C CA . GLN B 1 94 ? -80.25 1.381 -10.398 1 43 94 GLN B CA 1
ATOM 8471 C C . GLN B 1 94 ? -81.562 2.162 -10.188 1 43 94 GLN B C 1
ATOM 8473 O O . GLN B 1 94 ? -81.812 2.629 -9.078 1 43 94 GLN B O 1
ATOM 8478 N N . HIS B 1 95 ? -82.25 2.699 -11.391 1 42.53 95 HIS B N 1
ATOM 8479 C CA . HIS B 1 95 ? -83.438 3.467 -11.656 1 42.53 95 HIS B CA 1
ATOM 8480 C C . HIS B 1 95 ? -84.625 2.932 -10.844 1 42.53 95 HIS B C 1
ATOM 8482 O O . HIS B 1 95 ? -85.312 1.996 -11.273 1 42.53 95 HIS B O 1
ATOM 8488 N N . ILE B 1 96 ? -84.562 2.582 -9.703 1 40.75 96 ILE B N 1
ATOM 8489 C CA . ILE B 1 96 ? -85.875 2.227 -9.109 1 40.75 96 ILE B CA 1
ATOM 8490 C C . ILE B 1 96 ? -86.812 3.434 -9.148 1 40.75 96 ILE B C 1
ATOM 8492 O O . ILE B 1 96 ? -86.438 4.527 -8.711 1 40.75 96 ILE B O 1
ATOM 8496 N N . ASP B 1 97 ? -87.75 3.422 -10.164 1 45.16 97 ASP B N 1
ATOM 8497 C CA . ASP B 1 97 ? -88.75 4.422 -10.516 1 45.16 97 ASP B CA 1
ATOM 8498 C C . ASP B 1 97 ? -89.375 5.062 -9.266 1 45.16 97 ASP B C 1
ATOM 8500 O O . ASP B 1 97 ? -89.938 6.152 -9.336 1 45.16 97 ASP B O 1
ATOM 8504 N N . GLY B 1 98 ? -90.062 4.289 -8.391 1 41.75 98 GLY B N 1
ATOM 8505 C CA . GLY B 1 98 ? -91.062 4.898 -7.523 1 41.75 98 GLY B CA 1
ATOM 8506 C C . GLY B 1 98 ? -90.438 5.758 -6.43 1 41.75 98 GLY B C 1
ATOM 8507 O O . GLY B 1 98 ? -89.5 5.352 -5.773 1 41.75 98 GLY B O 1
ATOM 8508 N N . LYS B 1 99 ? -90.625 7.098 -6.48 1 48.5 99 LYS B N 1
ATOM 8509 C CA . LYS B 1 99 ? -90.062 8.227 -5.727 1 48.5 99 LYS B CA 1
ATOM 8510 C C . LYS B 1 99 ? -90.125 7.953 -4.227 1 48.5 99 LYS B C 1
ATOM 8512 O O . LYS B 1 99 ? -89.188 8.281 -3.508 1 48.5 99 LYS B O 1
ATOM 8517 N N . SER B 1 100 ? -91.438 7.637 -3.826 1 47.94 100 SER B N 1
ATOM 8518 C CA . SER B 1 100 ? -91.688 7.602 -2.383 1 47.94 100 SER B CA 1
ATOM 8519 C C . SER B 1 100 ? -90.812 6.523 -1.725 1 47.94 100 SER B C 1
ATOM 8521 O O . SER B 1 100 ? -90.312 6.715 -0.614 1 47.94 100 SER B O 1
ATOM 8523 N N . PHE B 1 101 ? -90.812 5.367 -2.426 1 45.53 101 PHE B N 1
ATOM 8524 C CA . PHE B 1 101 ? -90.062 4.234 -1.874 1 45.53 101 PHE B CA 1
ATOM 8525 C C . PHE B 1 101 ? -88.562 4.504 -1.884 1 45.53 101 PHE B C 1
ATOM 8527 O O . PHE B 1 101 ? -87.812 3.953 -1.063 1 45.53 101 PHE B O 1
ATOM 8534 N N . LYS B 1 102 ? -88.125 5.406 -2.734 1 55 102 LYS B N 1
ATOM 8535 C CA . LYS B 1 102 ? -86.688 5.781 -2.789 1 55 102 LYS B CA 1
ATOM 8536 C C . LYS B 1 102 ? -86.312 6.57 -1.548 1 55 102 LYS B C 1
ATOM 8538 O O . LYS B 1 102 ? -85.25 6.367 -1.006 1 55 102 LYS B O 1
ATOM 8543 N N . MET B 1 103 ? -87.25 7.512 -1.193 1 54.47 103 MET B N 1
ATOM 8544 C CA . MET B 1 103 ? -86.938 8.352 -0.04 1 54.47 103 MET B CA 1
ATOM 8545 C C . MET B 1 103 ? -86.875 7.516 1.233 1 54.47 103 MET B C 1
ATOM 8547 O O . MET B 1 103 ? -86 7.754 2.082 1 54.47 103 MET B O 1
ATOM 8551 N N . LEU B 1 104 ? -87.812 6.496 1.344 1 52.59 104 LEU B N 1
ATOM 8552 C CA . LEU B 1 104 ? -87.875 5.629 2.518 1 52.59 104 LEU B CA 1
ATOM 8553 C C . LEU B 1 104 ? -86.625 4.719 2.535 1 52.59 104 LEU B C 1
ATOM 8555 O O . LEU B 1 104 ? -86.062 4.484 3.592 1 52.59 104 LEU B O 1
ATOM 8559 N N . GLN B 1 105 ? -86.312 4.277 1.311 1 59.47 105 GLN B N 1
ATOM 8560 C CA . GLN B 1 105 ? -85.125 3.426 1.211 1 59.47 105 GLN B CA 1
ATOM 8561 C C . GLN B 1 105 ? -83.875 4.211 1.515 1 59.47 105 GLN B C 1
ATOM 8563 O O . GLN B 1 105 ? -82.938 3.695 2.16 1 59.47 105 GLN B O 1
ATOM 8568 N N . GLN B 1 106 ? -83.875 5.414 1.052 1 64.25 106 GLN B N 1
ATOM 8569 C CA . GLN B 1 106 ? -82.688 6.277 1.327 1 64.25 106 GLN B CA 1
ATOM 8570 C C . GLN B 1 106 ? -82.625 6.613 2.812 1 64.25 106 GLN B C 1
ATOM 8572 O O . GLN B 1 106 ? -81.5 6.688 3.373 1 64.25 106 GLN B O 1
ATOM 8577 N N . TYR B 1 107 ? -83.875 6.809 3.334 1 60.81 107 TYR B N 1
ATOM 8578 C CA . TYR B 1 107 ? -83.938 7.074 4.766 1 60.81 107 TYR B CA 1
ATOM 8579 C C . TYR B 1 107 ? -83.5 5.855 5.566 1 60.81 107 TYR B C 1
ATOM 8581 O O . TYR B 1 107 ? -82.75 5.98 6.543 1 60.81 107 TYR B O 1
ATOM 8589 N N . GLN B 1 108 ? -83.938 4.688 5.16 1 65.44 108 GLN B N 1
ATOM 8590 C CA . GLN B 1 108 ? -83.562 3.455 5.844 1 65.44 108 GLN B CA 1
ATOM 8591 C C . GLN B 1 108 ? -82.062 3.197 5.727 1 65.44 108 GLN B C 1
ATOM 8593 O O . GLN B 1 108 ? -81.438 2.768 6.691 1 65.44 108 GLN B O 1
ATOM 8598 N N . GLN B 1 109 ? -81.625 3.52 4.574 1 71.12 109 GLN B N 1
ATOM 8599 C CA . GLN B 1 109 ? -80.188 3.357 4.363 1 71.12 109 GLN B CA 1
ATOM 8600 C C . GLN B 1 109 ? -79.375 4.375 5.184 1 71.12 109 GLN B C 1
ATOM 8602 O O . GLN B 1 109 ? -78.312 4.043 5.75 1 71.12 109 GLN B O 1
ATOM 8607 N N . ALA B 1 110 ? -79.938 5.602 5.199 1 71.19 110 ALA B N 1
ATOM 8608 C CA . ALA B 1 110 ? -79.25 6.652 5.98 1 71.19 110 ALA B CA 1
ATOM 8609 C C . ALA B 1 110 ? -79.312 6.324 7.473 1 71.19 110 ALA B C 1
ATOM 8611 O O . ALA B 1 110 ? -78.312 6.551 8.18 1 71.19 110 ALA B O 1
ATOM 8612 N N . TRP B 1 111 ? -80.438 5.73 7.82 1 69.62 111 TRP B N 1
ATOM 8613 C CA . TRP B 1 111 ? -80.562 5.332 9.219 1 69.62 111 TRP B CA 1
ATOM 8614 C C . TRP B 1 111 ? -79.688 4.152 9.547 1 69.62 111 TRP B C 1
ATOM 8616 O O . TRP B 1 111 ? -79.062 4.121 10.609 1 69.62 111 TRP B O 1
ATOM 8626 N N . ARG B 1 112 ? -79.5 3.209 8.719 1 72.62 112 ARG B N 1
ATOM 8627 C CA . ARG B 1 112 ? -78.625 2.062 8.914 1 72.62 112 ARG B CA 1
ATOM 8628 C C . ARG B 1 112 ? -77.125 2.502 9 1 72.62 112 ARG B C 1
ATOM 8630 O O . ARG B 1 112 ? -76.375 1.981 9.82 1 72.62 112 ARG B O 1
ATOM 8637 N N . VAL B 1 113 ? -76.812 3.389 8.172 1 76.5 113 VAL B N 1
ATOM 8638 C CA . VAL B 1 113 ? -75.438 3.91 8.164 1 76.5 113 VAL B CA 1
ATOM 8639 C C . VAL B 1 113 ? -75.188 4.664 9.469 1 76.5 113 VAL B C 1
ATOM 8641 O O . VAL B 1 113 ? -74.125 4.512 10.07 1 76.5 113 VAL B O 1
ATOM 8644 N N . ALA B 1 114 ? -76.188 5.48 9.891 1 74.88 114 ALA B N 1
ATOM 8645 C CA . ALA B 1 114 ? -76.062 6.25 11.125 1 74.88 114 ALA B CA 1
ATOM 8646 C C . ALA B 1 114 ? -75.938 5.328 12.336 1 74.88 114 ALA B C 1
ATOM 8648 O O . ALA B 1 114 ? -75.125 5.562 13.242 1 74.88 114 ALA B O 1
ATOM 8649 N N . ASN B 1 115 ? -76.75 4.305 12.375 1 73.88 115 ASN B N 1
ATOM 8650 C CA . ASN B 1 115 ? -76.688 3.34 13.469 1 73.88 115 ASN B CA 1
ATOM 8651 C C . ASN B 1 115 ? -75.375 2.551 13.484 1 73.88 115 ASN B C 1
ATOM 8653 O O . ASN B 1 115 ? -74.812 2.318 14.547 1 73.88 115 ASN B O 1
ATOM 8657 N N . LYS B 1 116 ? -75 2.137 12.266 1 77.81 116 LYS B N 1
ATOM 8658 C CA . LYS B 1 116 ? -73.75 1.392 12.188 1 77.81 116 LYS B CA 1
ATOM 8659 C C . LYS B 1 116 ? -72.562 2.285 12.523 1 77.81 116 LYS B C 1
ATOM 8661 O O . LYS B 1 116 ? -71.562 1.83 13.117 1 77.81 116 LYS B O 1
ATOM 8666 N N . LEU B 1 117 ? -72.688 3.531 12.195 1 78.75 117 LEU B N 1
ATOM 8667 C CA . LEU B 1 117 ? -71.625 4.5 12.57 1 78.75 117 LEU B CA 1
ATOM 8668 C C . LEU B 1 117 ? -71.562 4.652 14.078 1 78.75 117 LEU B C 1
ATOM 8670 O O . LEU B 1 117 ? -70.438 4.688 14.648 1 78.75 117 LEU B O 1
ATOM 8674 N N . GLU B 1 118 ? -72.688 4.793 14.734 1 75.38 118 GLU B N 1
ATOM 8675 C CA . GLU B 1 118 ? -72.75 4.898 16.188 1 75.38 118 GLU B CA 1
ATOM 8676 C C . GLU B 1 118 ? -72.188 3.631 16.844 1 75.38 118 GLU B C 1
ATOM 8678 O O . GLU B 1 118 ? -71.438 3.703 17.828 1 75.38 118 GLU B O 1
ATOM 8683 N N . HIS B 1 119 ? -72.438 2.512 16.266 1 76.69 119 HIS B N 1
ATOM 8684 C CA . HIS B 1 119 ? -71.938 1.238 16.766 1 76.69 119 HIS B CA 1
ATOM 8685 C C . HIS B 1 119 ? -70.438 1.139 16.594 1 76.69 119 HIS B C 1
ATOM 8687 O O . HIS B 1 119 ? -69.75 0.698 17.5 1 76.69 119 HIS B O 1
ATOM 8693 N N . VAL B 1 120 ? -69.938 1.512 15.438 1 78.56 120 VAL B N 1
ATOM 8694 C CA . VAL B 1 120 ? -68.562 1.477 15.148 1 78.56 120 VAL B CA 1
ATOM 8695 C C . VAL B 1 120 ? -67.812 2.48 16.031 1 78.56 120 VAL B C 1
ATOM 8697 O O . VAL B 1 120 ? -66.688 2.197 16.547 1 78.56 120 VAL B O 1
ATOM 8700 N N . LYS B 1 121 ? -68.438 3.621 16.328 1 75.62 121 LYS B N 1
ATOM 8701 C CA . LYS B 1 121 ? -67.875 4.609 17.234 1 75.62 121 LYS B CA 1
ATOM 8702 C C . LYS B 1 121 ? -67.812 4.086 18.672 1 75.62 121 LYS B C 1
ATOM 8704 O O . LYS B 1 121 ? -66.875 4.332 19.406 1 75.62 121 LYS B O 1
ATOM 8709 N N . GLU B 1 122 ? -68.875 3.365 19.094 1 73.44 122 GLU B N 1
ATOM 8710 C CA . GLU B 1 122 ? -68.875 2.738 20.406 1 73.44 122 GLU B CA 1
ATOM 8711 C C . GLU B 1 122 ? -67.75 1.693 20.547 1 73.44 122 GLU B C 1
ATOM 8713 O O . GLU B 1 122 ? -67.125 1.606 21.594 1 73.44 122 GLU B O 1
ATOM 8718 N N . LEU B 1 123 ? -67.625 0.921 19.484 1 74.19 123 LEU B N 1
ATOM 8719 C CA . LEU B 1 123 ? -66.562 -0.097 19.516 1 74.19 123 LEU B CA 1
ATOM 8720 C C . LEU B 1 123 ? -65.188 0.543 19.531 1 74.19 123 LEU B C 1
ATOM 8722 O O . LEU B 1 123 ? -64.25 0.036 20.188 1 74.19 123 LEU B O 1
ATOM 8726 N N . ASN B 1 124 ? -65.125 1.627 18.812 1 72.75 124 ASN B N 1
ATOM 8727 C CA . ASN B 1 124 ? -63.844 2.365 18.781 1 72.75 124 ASN B CA 1
ATOM 8728 C C . ASN B 1 124 ? -63.562 3.027 20.125 1 72.75 124 ASN B C 1
ATOM 8730 O O . ASN B 1 124 ? -62.406 3.211 20.484 1 72.75 124 ASN B O 1
ATOM 8734 N N . SER B 1 125 ? -64.625 3.352 20.922 1 63.62 125 SER B N 1
ATOM 8735 C CA . SER B 1 125 ? -64.5 4.035 22.203 1 63.62 125 SER B CA 1
ATOM 8736 C C . SER B 1 125 ? -64.375 3.037 23.344 1 63.62 125 SER B C 1
ATOM 8738 O O . SER B 1 125 ? -64.125 3.424 24.484 1 63.62 125 SER B O 1
ATOM 8740 N N . THR B 1 126 ? -64.625 1.734 23.203 1 57.69 126 THR B N 1
ATOM 8741 C CA . THR B 1 126 ? -64.562 0.73 24.266 1 57.69 126 THR B CA 1
ATOM 8742 C C . THR B 1 126 ? -63.062 0.492 24.609 1 57.69 126 THR B C 1
ATOM 8744 O O . THR B 1 126 ? -62.25 0.277 23.734 1 57.69 126 THR B O 1
ATOM 8747 N N . TYR B 1 127 ? -62.688 0.979 25.812 1 46.94 127 TYR B N 1
ATOM 8748 C CA . TYR B 1 127 ? -61.344 0.812 26.328 1 46.94 127 TYR B CA 1
ATOM 8749 C C . TYR B 1 127 ? -61.25 -0.432 27.203 1 46.94 127 TYR B C 1
ATOM 8751 O O . TYR B 1 127 ? -62.125 -0.69 28.031 1 46.94 127 TYR B O 1
ATOM 8759 N N . PHE B 1 128 ? -60.844 -1.517 26.719 1 47.84 128 PHE B N 1
ATOM 8760 C CA . PHE B 1 128 ? -60.594 -2.602 27.656 1 47.84 128 PHE B CA 1
ATOM 8761 C C . PHE B 1 128 ? -59.156 -2.574 28.125 1 47.84 128 PHE B C 1
ATOM 8763 O O . PHE B 1 128 ? -58.281 -2.041 27.438 1 47.84 128 PHE B O 1
ATOM 8770 N N . GLU B 1 129 ? -58.938 -2.693 29.484 1 44.16 129 GLU B N 1
ATOM 8771 C CA . GLU B 1 129 ? -57.625 -2.986 30.031 1 44.16 129 GLU B CA 1
ATOM 8772 C C . GLU B 1 129 ? -56.969 -4.137 29.266 1 44.16 129 GLU B C 1
ATOM 8774 O O . GLU B 1 129 ? -57.5 -5.246 29.219 1 44.16 129 GLU B O 1
ATOM 8779 N N . THR B 1 130 ? -56.625 -3.969 28.062 1 46.09 130 THR B N 1
ATOM 8780 C CA . THR B 1 130 ? -55.938 -5.082 27.422 1 46.09 130 THR B CA 1
ATOM 8781 C C . THR B 1 130 ? -55.094 -5.852 28.422 1 46.09 130 THR B C 1
ATOM 8783 O O . THR B 1 130 ? -54.688 -5.305 29.453 1 46.09 130 THR B O 1
ATOM 8786 N N . VAL B 1 131 ? -55.219 -7.203 28.344 1 39.03 131 VAL B N 1
ATOM 8787 C CA . VAL B 1 131 ? -54.562 -8.125 29.266 1 39.03 131 VAL B CA 1
ATOM 8788 C C . VAL B 1 131 ? -53.25 -7.516 29.766 1 39.03 131 VAL B C 1
ATOM 8790 O O . VAL B 1 131 ? -52.969 -7.504 30.969 1 39.03 131 VAL B O 1
ATOM 8793 N N . SER B 1 132 ? -52.062 -7.887 29.141 1 39.56 132 SER B N 1
ATOM 8794 C CA . SER B 1 132 ? -50.75 -7.672 29.75 1 39.56 132 SER B CA 1
ATOM 8795 C C . SER B 1 132 ? -50.344 -6.207 29.656 1 39.56 132 SER B C 1
ATOM 8797 O O . SER B 1 132 ? -50.5 -5.574 28.625 1 39.56 132 SER B O 1
ATOM 8799 N N . PRO B 1 133 ? -50.375 -5.426 30.703 1 37.56 133 PRO B N 1
ATOM 8800 C CA . PRO B 1 133 ? -49.906 -4.051 30.812 1 37.56 133 PRO B CA 1
ATOM 8801 C C . PRO B 1 133 ? -48.719 -3.771 29.906 1 37.56 133 PRO B C 1
ATOM 8803 O O . PRO B 1 133 ? -48.375 -2.609 29.641 1 37.56 133 PRO B O 1
ATOM 8806 N N . GLU B 1 134 ? -47.719 -4.758 29.875 1 38.81 134 GLU B N 1
ATOM 8807 C CA . GLU B 1 134 ? -46.469 -4.387 29.219 1 38.81 134 GLU B CA 1
ATOM 8808 C C . GLU B 1 134 ? -46.625 -4.344 27.703 1 38.81 134 GLU B C 1
ATOM 8810 O O . GLU B 1 134 ? -46.625 -5.387 27.031 1 38.81 134 GLU B O 1
ATOM 8815 N N . LYS B 1 135 ? -47.5 -3.625 27.094 1 41.09 135 LYS B N 1
ATOM 8816 C CA . LYS B 1 135 ? -47.688 -3.475 25.641 1 41.09 135 LYS B CA 1
ATOM 8817 C C . LYS B 1 135 ? -46.344 -3.283 24.953 1 41.09 135 LYS B C 1
ATOM 8819 O O . LYS B 1 135 ? -45.656 -2.291 25.188 1 41.09 135 LYS B O 1
ATOM 8824 N N . SER B 1 136 ? -45.594 -4.445 24.625 1 41.81 136 SER B N 1
ATOM 8825 C CA . SER B 1 136 ? -44.406 -4.301 23.812 1 41.81 136 SER B CA 1
ATOM 8826 C C . SER B 1 136 ? -44.719 -3.652 22.469 1 41.81 136 SER B C 1
ATOM 8828 O O . SER B 1 136 ? -45.844 -3.768 21.969 1 41.81 136 SER B O 1
ATOM 8830 N N . SER B 1 137 ? -44.25 -2.541 21.984 1 46.91 137 SER B N 1
ATOM 8831 C CA . SER B 1 137 ? -44.312 -1.851 20.703 1 46.91 137 SER B CA 1
ATOM 8832 C C . SER B 1 137 ? -44.469 -2.84 19.562 1 46.91 137 SER B C 1
ATOM 8834 O O . SER B 1 137 ? -43.969 -3.973 19.641 1 46.91 137 SER B O 1
ATOM 8836 N N . PRO B 1 138 ? -45.469 -2.613 18.609 1 49.28 138 PRO B N 1
ATOM 8837 C CA . PRO B 1 138 ? -45.594 -3.498 17.438 1 49.28 138 PRO B CA 1
ATOM 8838 C C . PRO B 1 138 ? -44.25 -3.809 16.781 1 49.28 138 PRO B C 1
ATOM 8840 O O . PRO B 1 138 ? -43.375 -2.949 16.734 1 49.28 138 PRO B O 1
ATOM 8843 N N . ILE B 1 139 ? -44.094 -5.062 16.547 1 61.38 139 ILE B N 1
ATOM 8844 C CA . ILE B 1 139 ? -42.875 -5.52 15.914 1 61.38 139 ILE B CA 1
ATOM 8845 C C . ILE B 1 139 ? -42.812 -4.992 14.484 1 61.38 139 ILE B C 1
ATOM 8847 O O . ILE B 1 139 ? -43.719 -5.199 13.695 1 61.38 139 ILE B O 1
ATOM 8851 N N . LYS B 1 140 ? -41.938 -4.113 14.188 1 66.06 140 LYS B N 1
ATOM 8852 C CA . LYS B 1 140 ? -41.688 -3.666 12.812 1 66.06 140 LYS B CA 1
ATOM 8853 C C . LYS B 1 140 ? -41.156 -4.797 11.953 1 66.06 140 LYS B C 1
ATOM 8855 O O . LYS B 1 140 ? -40.281 -5.559 12.398 1 66.06 140 LYS B O 1
ATOM 8860 N N . ALA B 1 141 ? -41.781 -4.895 10.867 1 70.94 141 ALA B N 1
ATOM 8861 C CA . ALA B 1 141 ? -41.375 -5.965 9.961 1 70.94 141 ALA B CA 1
ATOM 8862 C C . ALA B 1 141 ? -39.906 -5.871 9.625 1 70.94 141 ALA B C 1
ATOM 8864 O O . ALA B 1 141 ? -39.188 -6.879 9.617 1 70.94 141 ALA B O 1
ATOM 8865 N N . MET B 1 142 ? -39.531 -4.59 9.25 1 76.25 142 MET B N 1
ATOM 8866 C CA . MET B 1 142 ? -38.156 -4.43 8.844 1 76.25 142 MET B CA 1
ATOM 8867 C C . MET B 1 142 ? -37.5 -3.225 9.539 1 76.25 142 MET B C 1
ATOM 8869 O O . MET B 1 142 ? -38.188 -2.213 9.758 1 76.25 142 MET B O 1
ATOM 8873 N N . GLU B 1 143 ? -36.344 -3.475 9.984 1 73.94 143 GLU B N 1
ATOM 8874 C CA . GLU B 1 143 ? -35.562 -2.398 10.594 1 73.94 143 GLU B CA 1
ATOM 8875 C C . GLU B 1 143 ? -34.406 -1.99 9.711 1 73.94 143 GLU B C 1
ATOM 8877 O O . GLU B 1 143 ? -33.688 -2.846 9.188 1 73.94 143 GLU B O 1
ATOM 8882 N N . GLU B 1 144 ? -34.344 -0.75 9.406 1 74.81 144 GLU B N 1
ATOM 8883 C CA . GLU B 1 144 ? -33.219 -0.258 8.617 1 74.81 144 GLU B CA 1
ATOM 8884 C C . GLU B 1 144 ? -31.906 -0.426 9.359 1 74.81 144 GLU B C 1
ATOM 8886 O O . GLU B 1 144 ? -31.844 -0.2 10.57 1 74.81 144 GLU B O 1
ATOM 8891 N N . MET B 1 145 ? -31.031 -0.929 8.656 1 77.56 145 MET B N 1
ATOM 8892 C CA . MET B 1 145 ? -29.719 -1.155 9.234 1 77.56 145 MET B CA 1
ATOM 8893 C C . MET B 1 145 ? -28.766 -0.013 8.891 1 77.56 145 MET B C 1
ATOM 8895 O O . MET B 1 145 ? -28.859 0.566 7.805 1 77.56 145 MET B O 1
ATOM 8899 N N . GLN B 1 146 ? -27.906 0.306 9.82 1 74.44 146 GLN B N 1
ATOM 8900 C CA . GLN B 1 146 ? -26.906 1.335 9.57 1 74.44 146 GLN B CA 1
ATOM 8901 C C . GLN B 1 146 ? -25.703 0.765 8.812 1 74.44 146 GLN B C 1
ATOM 8903 O O . GLN B 1 146 ? -25.016 -0.119 9.32 1 74.44 146 GLN B O 1
ATOM 8908 N N . VAL B 1 147 ? -25.578 1.203 7.582 1 78 147 VAL B N 1
ATOM 8909 C CA . VAL B 1 147 ? -24.453 0.728 6.77 1 78 147 VAL B CA 1
ATOM 8910 C C . VAL B 1 147 ? -24.125 1.763 5.699 1 78 147 VAL B C 1
ATOM 8912 O O . VAL B 1 147 ? -24.984 2.541 5.285 1 78 147 VAL B O 1
ATOM 8915 N N . SER B 1 148 ? -22.828 1.838 5.395 1 77.06 148 SER B N 1
ATOM 8916 C CA . SER B 1 148 ? -22.406 2.689 4.289 1 77.06 148 SER B CA 1
ATOM 8917 C C . SER B 1 148 ? -22.906 2.15 2.953 1 77.06 148 SER B C 1
ATOM 8919 O O . SER B 1 148 ? -23.094 0.944 2.797 1 77.06 148 SER B O 1
ATOM 8921 N N . SER B 1 149 ? -23.094 3.031 2.102 1 81.31 149 SER B N 1
ATOM 8922 C CA . SER B 1 149 ? -23.562 2.633 0.779 1 81.31 149 SER B CA 1
ATOM 8923 C C . SER B 1 149 ? -22.5 1.845 0.027 1 81.31 149 SER B C 1
ATOM 8925 O O . SER B 1 149 ? -21.297 2.01 0.283 1 81.31 149 SER B O 1
ATOM 8927 N N . LEU B 1 150 ? -22.969 0.971 -0.768 1 86.62 150 LEU B N 1
ATOM 8928 C CA . LEU B 1 150 ? -22.047 0.176 -1.581 1 86.62 150 LEU B CA 1
ATOM 8929 C C . LEU B 1 150 ? -21.406 1.031 -2.666 1 86.62 150 LEU B C 1
ATOM 8931 O O . LEU B 1 150 ? -22.047 1.915 -3.232 1 86.62 150 LEU B O 1
ATOM 8935 N N . VAL B 1 151 ? -20.172 0.833 -2.855 1 86.19 151 VAL B N 1
ATOM 8936 C CA . VAL B 1 151 ? -19.438 1.585 -3.865 1 86.19 151 VAL B CA 1
ATOM 8937 C C . VAL B 1 151 ? -19.109 0.674 -5.043 1 86.19 151 VAL B C 1
ATOM 8939 O O . VAL B 1 151 ? -18.594 -0.435 -4.855 1 86.19 151 VAL B O 1
ATOM 8942 N N . GLY B 1 152 ? -19.438 1.126 -6.23 1 84 152 GLY B N 1
ATOM 8943 C CA . GLY B 1 152 ? -19.062 0.399 -7.43 1 84 152 GLY B CA 1
ATOM 8944 C C . GLY B 1 152 ? -20.234 -0.294 -8.102 1 84 152 GLY B C 1
ATOM 8945 O O . GLY B 1 152 ? -21.234 -0.589 -7.457 1 84 152 GLY B O 1
ATOM 8946 N N . GLN B 1 153 ? -20.094 -0.646 -9.273 1 83.38 153 GLN B N 1
ATOM 8947 C CA . GLN B 1 153 ? -21.109 -1.295 -10.086 1 83.38 153 GLN B CA 1
ATOM 8948 C C . GLN B 1 153 ? -21.172 -2.795 -9.805 1 83.38 153 GLN B C 1
ATOM 8950 O O . GLN B 1 153 ? -22.25 -3.393 -9.797 1 83.38 153 GLN B O 1
ATOM 8955 N N . GLN B 1 154 ? -20.094 -3.336 -9.578 1 86.88 154 GLN B N 1
ATOM 8956 C CA . GLN B 1 154 ? -20.031 -4.773 -9.328 1 86.88 154 GLN B CA 1
ATOM 8957 C C . GLN B 1 154 ? -20.75 -5.133 -8.031 1 86.88 154 GLN B C 1
ATOM 8959 O O . GLN B 1 154 ? -21.469 -6.137 -7.969 1 86.88 154 GLN B O 1
ATOM 8964 N N . ALA B 1 155 ? -20.547 -4.359 -7.035 1 87.88 155 ALA B N 1
ATOM 8965 C CA . ALA B 1 155 ? -21.188 -4.617 -5.746 1 87.88 155 ALA B CA 1
ATOM 8966 C C . ALA B 1 155 ? -22.703 -4.527 -5.859 1 87.88 155 ALA B C 1
ATOM 8968 O O . ALA B 1 155 ? -23.422 -5.332 -5.266 1 87.88 155 ALA B O 1
ATOM 8969 N N . THR B 1 156 ? -23.156 -3.566 -6.641 1 87.94 156 THR B N 1
ATOM 8970 C CA . THR B 1 156 ? -24.594 -3.41 -6.844 1 87.94 156 THR B CA 1
ATOM 8971 C C . THR B 1 156 ? -25.156 -4.566 -7.664 1 87.94 156 THR B C 1
ATOM 8973 O O . THR B 1 156 ? -26.25 -5.062 -7.387 1 87.94 156 THR B O 1
ATOM 8976 N N . SER B 1 157 ? -24.375 -4.957 -8.617 1 88.75 157 SER B N 1
ATOM 8977 C CA . SER B 1 157 ? -24.797 -6.086 -9.438 1 88.75 157 SER B CA 1
ATOM 8978 C C . SER B 1 157 ? -24.875 -7.367 -8.609 1 88.75 157 SER B C 1
ATOM 8980 O O . SER B 1 157 ? -25.812 -8.156 -8.75 1 88.75 157 SER B O 1
ATOM 8982 N N . ASP B 1 158 ? -23.938 -7.637 -7.781 1 89.62 158 ASP B N 1
ATOM 8983 C CA . ASP B 1 158 ? -23.922 -8.805 -6.91 1 89.62 158 ASP B CA 1
ATOM 8984 C C . ASP B 1 158 ? -25.109 -8.789 -5.953 1 89.62 158 ASP B C 1
ATOM 8986 O O . ASP B 1 158 ? -25.703 -9.836 -5.676 1 89.62 158 ASP B O 1
ATOM 8990 N N . MET B 1 159 ? -25.391 -7.637 -5.441 1 90 159 MET B N 1
ATOM 8991 C CA . MET B 1 159 ? -26.531 -7.508 -4.531 1 90 159 MET B CA 1
ATOM 8992 C C . MET B 1 159 ? -27.828 -7.832 -5.242 1 90 159 MET B C 1
ATOM 8994 O O . MET B 1 159 ? -28.703 -8.492 -4.676 1 90 159 MET B O 1
ATOM 8998 N N . MET B 1 160 ? -27.938 -7.414 -6.484 1 88.94 160 MET B N 1
ATOM 8999 C CA . MET B 1 160 ? -29.141 -7.688 -7.246 1 88.94 160 MET B CA 1
ATOM 9000 C C . MET B 1 160 ? -29.266 -9.172 -7.562 1 88.94 160 MET B C 1
ATOM 9002 O O . MET B 1 160 ? -30.359 -9.727 -7.547 1 88.94 160 MET B O 1
ATOM 9006 N N . LYS B 1 161 ? -28.203 -9.781 -7.836 1 90.5 161 LYS B N 1
ATOM 9007 C CA . LYS B 1 161 ? -28.203 -11.227 -8.047 1 90.5 161 LYS B CA 1
ATOM 9008 C C . LYS B 1 161 ? -28.625 -11.969 -6.785 1 90.5 161 LYS B C 1
ATOM 9010 O O . LYS B 1 161 ? -29.391 -12.93 -6.855 1 90.5 161 LYS B O 1
ATOM 9015 N N . LEU B 1 162 ? -28.078 -11.539 -5.664 1 92.88 162 LEU B N 1
ATOM 9016 C CA . LEU B 1 162 ? -28.438 -12.133 -4.383 1 92.88 162 LEU B CA 1
ATOM 9017 C C . LEU B 1 162 ? -29.922 -11.945 -4.09 1 92.88 162 LEU B C 1
ATOM 9019 O O . LEU B 1 162 ? -30.562 -12.828 -3.516 1 92.88 162 LEU B O 1
ATOM 9023 N N . LEU B 1 163 ? -30.422 -10.781 -4.512 1 91 163 LEU B N 1
ATOM 9024 C CA . LEU B 1 163 ? -31.844 -10.5 -4.332 1 91 163 LEU B CA 1
ATOM 9025 C C . LEU B 1 163 ? -32.688 -11.461 -5.152 1 91 163 LEU B C 1
ATOM 9027 O O . LEU B 1 163 ? -33.719 -11.945 -4.68 1 91 163 LEU B O 1
ATOM 9031 N N . GLU B 1 164 ? -32.219 -11.742 -6.324 1 89.94 164 GLU B N 1
ATOM 9032 C CA . GLU B 1 164 ? -32.938 -12.68 -7.18 1 89.94 164 GLU B CA 1
ATOM 9033 C C . GLU B 1 164 ? -32.938 -14.094 -6.59 1 89.94 164 GLU B C 1
ATOM 9035 O O . GLU B 1 164 ? -33.938 -14.805 -6.656 1 89.94 164 GLU B O 1
ATOM 9040 N N . ILE B 1 165 ? -31.859 -14.453 -6.016 1 93.19 165 ILE B N 1
ATOM 9041 C CA . ILE B 1 165 ? -31.734 -15.766 -5.395 1 93.19 165 ILE B CA 1
ATOM 9042 C C . ILE B 1 165 ? -32.625 -15.852 -4.168 1 93.19 165 ILE B C 1
ATOM 9044 O O . ILE B 1 165 ? -33.281 -16.875 -3.93 1 93.19 165 ILE B O 1
ATOM 9048 N N . LEU B 1 166 ? -32.656 -14.773 -3.438 1 91.25 166 LEU B N 1
ATOM 9049 C CA . LEU B 1 166 ? -33.438 -14.719 -2.213 1 91.25 166 LEU B CA 1
ATOM 9050 C C . LEU B 1 166 ? -34.938 -14.773 -2.525 1 91.25 166 LEU B C 1
ATOM 9052 O O . LEU B 1 166 ? -35.688 -15.344 -1.754 1 91.25 166 LEU B O 1
ATOM 9056 N N . LYS B 1 167 ? -35.312 -14.258 -3.686 1 87.31 167 LYS B N 1
ATOM 9057 C CA . LYS B 1 167 ? -36.719 -14.188 -4.055 1 87.31 167 LYS B CA 1
ATOM 9058 C C . LYS B 1 167 ? -37.219 -15.531 -4.57 1 87.31 167 LYS B C 1
ATOM 9060 O O . LYS B 1 167 ? -38.438 -15.812 -4.531 1 87.31 167 LYS B O 1
ATOM 9065 N N . SER B 1 168 ? -36.281 -16.297 -4.941 1 87.31 168 SER B N 1
ATOM 9066 C CA . SER B 1 168 ? -36.688 -17.609 -5.453 1 87.31 168 SER B CA 1
ATOM 9067 C C . SER B 1 168 ? -37.156 -18.516 -4.328 1 87.31 168 SER B C 1
ATOM 9069 O O . SER B 1 168 ? -36.469 -18.656 -3.303 1 87.31 168 SER B O 1
ATOM 9071 N N . ASP B 1 169 ? -38.281 -19.141 -4.43 1 82.62 169 ASP B N 1
ATOM 9072 C CA . ASP B 1 169 ? -38.906 -19.969 -3.402 1 82.62 169 ASP B CA 1
ATOM 9073 C C . ASP B 1 169 ? -38.156 -21.312 -3.285 1 82.62 169 ASP B C 1
ATOM 9075 O O . ASP B 1 169 ? -38.281 -22 -2.27 1 82.62 169 ASP B O 1
ATOM 9079 N N . ASP B 1 170 ? -37.406 -21.594 -4.27 1 83.75 170 ASP B N 1
ATOM 9080 C CA . ASP B 1 170 ? -36.688 -22.875 -4.27 1 83.75 170 ASP B CA 1
ATOM 9081 C C . ASP B 1 170 ? -35.5 -22.828 -3.34 1 83.75 170 ASP B C 1
ATOM 9083 O O . ASP B 1 170 ? -35 -23.875 -2.896 1 83.75 170 ASP B O 1
ATOM 9087 N N . ASN B 1 171 ? -35.094 -21.703 -3.008 1 90.06 171 ASN B N 1
ATOM 9088 C CA . ASN B 1 171 ? -33.906 -21.531 -2.178 1 90.06 171 ASN B CA 1
ATOM 9089 C C . ASN B 1 171 ? -34.281 -21.234 -0.727 1 90.06 171 ASN B C 1
ATOM 9091 O O . ASN B 1 171 ? -34.656 -20.094 -0.395 1 90.06 171 ASN B O 1
ATOM 9095 N N . LYS B 1 172 ? -34.156 -22.203 0.1 1 89.62 172 LYS B N 1
ATOM 9096 C CA . LYS B 1 172 ? -34.531 -22.016 1.501 1 89.62 172 LYS B CA 1
ATOM 9097 C C . LYS B 1 172 ? -33.344 -21.516 2.318 1 89.62 172 LYS B C 1
ATOM 9099 O O . LYS B 1 172 ? -33.5 -20.703 3.227 1 89.62 172 LYS B O 1
ATOM 9104 N N . ARG B 1 173 ? -32.219 -22.109 2.072 1 93.06 173 ARG B N 1
ATOM 9105 C CA . ARG B 1 173 ? -31 -21.719 2.777 1 93.06 173 ARG B CA 1
ATOM 9106 C C . ARG B 1 173 ? -29.953 -21.172 1.807 1 93.06 173 ARG B C 1
ATOM 9108 O O . ARG B 1 173 ? -29.562 -21.859 0.862 1 93.06 173 ARG B O 1
ATOM 9115 N N . ILE B 1 174 ? -29.547 -19.969 1.991 1 95.56 174 ILE B N 1
ATOM 9116 C CA . ILE B 1 174 ? -28.578 -19.312 1.123 1 95.56 174 ILE B CA 1
ATOM 9117 C C . ILE B 1 174 ? -27.344 -18.922 1.932 1 95.56 174 ILE B C 1
ATOM 9119 O O . ILE B 1 174 ? -27.453 -18.359 3.025 1 95.56 174 ILE B O 1
ATOM 9123 N N . GLY B 1 175 ? -26.172 -19.328 1.439 1 96.5 175 GLY B N 1
ATOM 9124 C CA . GLY B 1 175 ? -24.922 -18.969 2.088 1 96.5 175 GLY B CA 1
ATOM 9125 C C . GLY B 1 175 ? -24.078 -17.984 1.283 1 96.5 175 GLY B C 1
ATOM 9126 O O . GLY B 1 175 ? -23.781 -18.234 0.116 1 96.5 175 GLY B O 1
ATOM 9127 N N . VAL B 1 176 ? -23.812 -16.797 1.852 1 96.69 176 VAL B N 1
ATOM 9128 C CA . VAL B 1 176 ? -22.891 -15.82 1.267 1 96.69 176 VAL B CA 1
ATOM 9129 C C . VAL B 1 176 ? -21.516 -15.969 1.892 1 96.69 176 VAL B C 1
ATOM 9131 O O . VAL B 1 176 ? -21.344 -15.773 3.098 1 96.69 176 VAL B O 1
ATOM 9134 N N . TRP B 1 177 ? -20.562 -16.328 1.07 1 95.81 177 TRP B N 1
ATOM 9135 C CA . TRP B 1 177 ? -19.266 -16.562 1.671 1 95.81 177 TRP B CA 1
ATOM 9136 C C . TRP B 1 177 ? -18.156 -15.898 0.853 1 95.81 177 TRP B C 1
ATOM 9138 O O . TRP B 1 177 ? -18.391 -15.477 -0.281 1 95.81 177 TRP B O 1
ATOM 9148 N N . GLY B 1 178 ? -17.016 -15.719 1.425 1 94.5 178 GLY B N 1
ATOM 9149 C CA . GLY B 1 178 ? -15.875 -15.062 0.812 1 94.5 178 GLY B CA 1
ATOM 9150 C C . GLY B 1 178 ? -14.797 -14.695 1.81 1 94.5 178 GLY B C 1
ATOM 9151 O O . GLY B 1 178 ? -14.914 -14.984 3.002 1 94.5 178 GLY B O 1
ATOM 9152 N N . LYS B 1 179 ? -13.719 -14.016 1.352 1 94.5 179 LYS B N 1
ATOM 9153 C CA . LYS B 1 179 ? -12.562 -13.633 2.152 1 94.5 179 LYS B CA 1
ATOM 9154 C C . LYS B 1 179 ? -12.961 -12.664 3.264 1 94.5 179 LYS B C 1
ATOM 9156 O O . LYS B 1 179 ? -13.961 -11.953 3.148 1 94.5 179 LYS B O 1
ATOM 9161 N N . GLY B 1 180 ? -12.172 -12.727 4.27 1 91.19 180 GLY B N 1
ATOM 9162 C CA . GLY B 1 180 ? -12.367 -11.727 5.309 1 91.19 180 GLY B CA 1
ATOM 9163 C C . GLY B 1 180 ? -12.148 -10.312 4.816 1 91.19 180 GLY B C 1
ATOM 9164 O O . GLY B 1 180 ? -11.172 -10.031 4.129 1 91.19 180 GLY B O 1
ATOM 9165 N N . GLY B 1 181 ? -13.094 -9.453 5.137 1 90.12 181 GLY B N 1
ATOM 9166 C CA . GLY B 1 181 ? -12.953 -8.047 4.785 1 90.12 181 GLY B CA 1
ATOM 9167 C C . GLY B 1 181 ? -13.445 -7.734 3.385 1 90.12 181 GLY B C 1
ATOM 9168 O O . GLY B 1 181 ? -13.281 -6.609 2.904 1 90.12 181 GLY B O 1
ATOM 9169 N N . ILE B 1 182 ? -13.992 -8.703 2.738 1 92.44 182 ILE B N 1
ATOM 9170 C CA . ILE B 1 182 ? -14.43 -8.516 1.359 1 92.44 182 ILE B CA 1
ATOM 9171 C C . ILE B 1 182 ? -15.734 -7.715 1.336 1 92.44 182 ILE B C 1
ATOM 9173 O O . ILE B 1 182 ? -16.125 -7.188 0.293 1 92.44 182 ILE B O 1
ATOM 9177 N N . GLY B 1 183 ? -16.484 -7.656 2.48 1 91.44 183 GLY B N 1
ATOM 9178 C CA . GLY B 1 183 ? -17.703 -6.855 2.562 1 91.44 183 GLY B CA 1
ATOM 9179 C C . GLY B 1 183 ? -18.969 -7.695 2.596 1 91.44 183 GLY B C 1
ATOM 9180 O O . GLY B 1 183 ? -19.984 -7.309 2.025 1 91.44 183 GLY B O 1
ATOM 9181 N N . LYS B 1 184 ? -18.922 -8.891 3.111 1 93.06 184 LYS B N 1
ATOM 9182 C CA . LYS B 1 184 ? -20.094 -9.766 3.197 1 93.06 184 LYS B CA 1
ATOM 9183 C C . LYS B 1 184 ? -21.188 -9.141 4.039 1 93.06 184 LYS B C 1
ATOM 9185 O O . LYS B 1 184 ? -22.344 -9.055 3.605 1 93.06 184 LYS B O 1
ATOM 9190 N N . THR B 1 185 ? -20.797 -8.695 5.316 1 90.12 185 THR B N 1
ATOM 9191 C CA . THR B 1 185 ? -21.75 -8.062 6.223 1 90.12 185 THR B CA 1
ATOM 9192 C C . THR B 1 185 ? -22.344 -6.797 5.605 1 90.12 185 THR B C 1
ATOM 9194 O O . THR B 1 185 ? -23.547 -6.57 5.672 1 90.12 185 THR B O 1
ATOM 9197 N N . THR B 1 186 ? -21.5 -6.02 4.941 1 89.56 186 THR B N 1
ATOM 9198 C CA . THR B 1 186 ? -21.938 -4.777 4.316 1 89.56 186 THR B CA 1
ATOM 9199 C C . THR B 1 186 ? -22.922 -5.062 3.174 1 89.56 186 THR B C 1
ATOM 9201 O O . THR B 1 186 ? -23.922 -4.359 3.014 1 89.56 186 THR B O 1
ATOM 9204 N N . SER B 1 187 ? -22.656 -6.043 2.402 1 92.56 187 SER B N 1
ATOM 9205 C CA . SER B 1 187 ? -23.5 -6.398 1.271 1 92.56 187 SER B CA 1
ATOM 9206 C C . SER B 1 187 ? -24.875 -6.852 1.74 1 92.56 187 SER B C 1
ATOM 9208 O O . SER B 1 187 ? -25.906 -6.441 1.178 1 92.56 187 SER B O 1
ATOM 9210 N N . VAL B 1 188 ? -24.938 -7.664 2.758 1 93.88 188 VAL B N 1
ATOM 9211 C CA . VAL B 1 188 ? -26.203 -8.211 3.24 1 93.88 188 VAL B CA 1
ATOM 9212 C C . VAL B 1 188 ? -27.016 -7.113 3.934 1 93.88 188 VAL B C 1
ATOM 9214 O O . VAL B 1 188 ? -28.234 -7.062 3.812 1 93.88 188 VAL B O 1
ATOM 9217 N N . LYS B 1 189 ? -26.375 -6.195 4.699 1 89.06 189 LYS B N 1
ATOM 9218 C CA . LYS B 1 189 ? -27.062 -5.074 5.324 1 89.06 189 LYS B CA 1
ATOM 9219 C C . LYS B 1 189 ? -27.719 -4.168 4.277 1 89.06 189 LYS B C 1
ATOM 9221 O O . LYS B 1 189 ? -28.844 -3.713 4.453 1 89.06 189 LYS B O 1
ATOM 9226 N N . ASN B 1 190 ? -26.969 -3.891 3.223 1 89.88 190 ASN B N 1
ATOM 9227 C CA . ASN B 1 190 ? -27.516 -3.078 2.145 1 89.88 190 ASN B CA 1
ATOM 9228 C C . ASN B 1 190 ? -28.672 -3.787 1.444 1 89.88 190 ASN B C 1
ATOM 9230 O O . ASN B 1 190 ? -29.625 -3.143 0.988 1 89.88 190 ASN B O 1
ATOM 9234 N N . LEU B 1 191 ? -28.547 -5.09 1.34 1 91.88 191 LEU B N 1
ATOM 9235 C CA . LEU B 1 191 ? -29.641 -5.887 0.772 1 91.88 191 LEU B CA 1
ATOM 9236 C C . LEU B 1 191 ? -30.906 -5.75 1.605 1 91.88 191 LEU B C 1
ATOM 9238 O O . LEU B 1 191 ? -32 -5.566 1.059 1 91.88 191 LEU B O 1
ATOM 9242 N N . ILE B 1 192 ? -30.812 -5.848 2.932 1 88.62 192 ILE B N 1
ATOM 9243 C CA . ILE B 1 192 ? -31.938 -5.73 3.84 1 88.62 192 ILE B CA 1
ATOM 9244 C C . ILE B 1 192 ? -32.531 -4.332 3.732 1 88.62 192 ILE B C 1
ATOM 9246 O O . ILE B 1 192 ? -33.781 -4.176 3.723 1 88.62 192 ILE B O 1
ATOM 9250 N N . ASN B 1 193 ? -31.656 -3.324 3.611 1 85.31 193 ASN B N 1
ATOM 9251 C CA . ASN B 1 193 ? -32.156 -1.958 3.445 1 85.31 193 ASN B CA 1
ATOM 9252 C C . ASN B 1 193 ? -32.906 -1.791 2.135 1 85.31 193 ASN B C 1
ATOM 9254 O O . ASN B 1 193 ? -33.906 -1.052 2.072 1 85.31 193 ASN B O 1
ATOM 9258 N N . HIS B 1 194 ? -32.438 -2.414 1.171 1 86.62 194 HIS B N 1
ATOM 9259 C CA . HIS B 1 194 ? -33.125 -2.383 -0.113 1 86.62 194 HIS B CA 1
ATOM 9260 C C . HIS B 1 194 ? -34.5 -3.064 -0.021 1 86.62 194 HIS B C 1
ATOM 9262 O O . HIS B 1 194 ? -35.469 -2.604 -0.624 1 86.62 194 HIS B O 1
ATOM 9268 N N . LEU B 1 195 ? -34.562 -4.152 0.732 1 85.19 195 LEU B N 1
ATOM 9269 C CA . LEU B 1 195 ? -35.812 -4.875 0.94 1 85.19 195 LEU B CA 1
ATOM 9270 C C . LEU B 1 195 ? -36.812 -4.031 1.739 1 85.19 195 LEU B C 1
ATOM 9272 O O . LEU B 1 195 ? -38.031 -4.117 1.521 1 85.19 195 LEU B O 1
ATOM 9276 N N . CYS B 1 196 ? -36.281 -3.252 2.621 1 77.44 196 CYS B N 1
ATOM 9277 C CA . CYS B 1 196 ? -37.125 -2.387 3.439 1 77.44 196 CYS B CA 1
ATOM 9278 C C . CYS B 1 196 ? -37.781 -1.312 2.588 1 77.44 196 CYS B C 1
ATOM 9280 O O . CYS B 1 196 ? -38.938 -0.941 2.838 1 77.44 196 CYS B O 1
ATOM 9282 N N . ASN B 1 197 ? -37.062 -0.85 1.568 1 74.06 197 ASN B N 1
ATOM 9283 C CA . ASN B 1 197 ? -37.562 0.251 0.746 1 74.06 197 ASN B CA 1
ATOM 9284 C C . ASN B 1 197 ? -38.375 -0.253 -0.421 1 74.06 197 ASN B C 1
ATOM 9286 O O . ASN B 1 197 ? -39.062 0.533 -1.101 1 74.06 197 ASN B O 1
ATOM 9290 N N . SER B 1 198 ? -38.312 -1.476 -0.608 1 71.81 198 SER B N 1
ATOM 9291 C CA . SER B 1 198 ? -39.031 -2.02 -1.738 1 71.81 198 SER B CA 1
ATOM 9292 C C . SER B 1 198 ? -40.469 -2.406 -1.331 1 71.81 198 SER B C 1
ATOM 9294 O O . SER B 1 198 ? -40.688 -2.963 -0.251 1 71.81 198 SER B O 1
ATOM 9296 N N . SER B 1 199 ? -41.562 -1.692 -1.773 1 66.94 199 SER B N 1
ATOM 9297 C CA . SER B 1 199 ? -42.938 -2.051 -1.555 1 66.94 199 SER B CA 1
ATOM 9298 C C . SER B 1 199 ? -43.438 -2.99 -2.645 1 66.94 199 SER B C 1
ATOM 9300 O O . SER B 1 199 ? -43.219 -2.758 -3.832 1 66.94 199 SER B O 1
ATOM 9302 N N . PRO B 1 200 ? -44.125 -4.238 -2.318 1 65.44 200 PRO B N 1
ATOM 9303 C CA . PRO B 1 200 ? -44.594 -4.848 -1.074 1 65.44 200 PRO B CA 1
ATOM 9304 C C . PRO B 1 200 ? -43.5 -5.605 -0.33 1 65.44 200 PRO B C 1
ATOM 9306 O O . PRO B 1 200 ? -42.531 -6.082 -0.948 1 65.44 200 PRO B O 1
ATOM 9309 N N . ASN B 1 201 ? -43.688 -5.719 0.949 1 70.25 201 ASN B N 1
ATOM 9310 C CA . ASN B 1 201 ? -42.719 -6.422 1.782 1 70.25 201 ASN B CA 1
ATOM 9311 C C . ASN B 1 201 ? -42.719 -7.918 1.494 1 70.25 201 ASN B C 1
ATOM 9313 O O . ASN B 1 201 ? -43.75 -8.578 1.598 1 70.25 201 ASN B O 1
ATOM 9317 N N . PHE B 1 202 ? -41.688 -8.469 0.99 1 77.12 202 PHE B N 1
ATOM 9318 C CA . PHE B 1 202 ? -41.531 -9.875 0.615 1 77.12 202 PHE B CA 1
ATOM 9319 C C . PHE B 1 202 ? -41.594 -10.773 1.845 1 77.12 202 PHE B C 1
ATOM 9321 O O . PHE B 1 202 ? -42 -11.922 1.764 1 77.12 202 PHE B O 1
ATOM 9328 N N . PHE B 1 203 ? -41.156 -10.203 2.977 1 86.25 203 PHE B N 1
ATOM 9329 C CA . PHE B 1 203 ? -41.062 -10.992 4.195 1 86.25 203 PHE B CA 1
ATOM 9330 C C . PHE B 1 203 ? -41.875 -10.367 5.316 1 86.25 203 PHE B C 1
ATOM 9332 O O . PHE B 1 203 ? -42.125 -9.156 5.316 1 86.25 203 PHE B O 1
ATOM 9339 N N . ASN B 1 204 ? -42.375 -11.289 6.113 1 80.81 204 ASN B N 1
ATOM 9340 C CA . ASN B 1 204 ? -43.125 -10.836 7.273 1 80.81 204 ASN B CA 1
ATOM 9341 C C . ASN B 1 204 ? -42.25 -10.078 8.258 1 80.81 204 ASN B C 1
ATOM 9343 O O . ASN B 1 204 ? -42.594 -8.977 8.695 1 80.81 204 ASN B O 1
ATOM 9347 N N . ILE B 1 205 ? -41.156 -10.734 8.602 1 86.75 205 ILE B N 1
ATOM 9348 C CA . ILE B 1 205 ? -40.188 -10.156 9.539 1 86.75 205 ILE B CA 1
ATOM 9349 C C . ILE B 1 205 ? -38.781 -10.57 9.148 1 86.75 205 ILE B C 1
ATOM 9351 O O . ILE B 1 205 ? -38.562 -11.688 8.664 1 86.75 205 ILE B O 1
ATOM 9355 N N . VAL B 1 206 ? -37.906 -9.609 9.203 1 89.62 206 VAL B N 1
ATOM 9356 C CA . VAL B 1 206 ? -36.5 -9.898 9.016 1 89.62 206 VAL B CA 1
ATOM 9357 C C . VAL B 1 206 ? -35.781 -9.875 10.359 1 89.62 206 VAL B C 1
ATOM 9359 O O . VAL B 1 206 ? -35.844 -8.875 11.086 1 89.62 206 VAL B O 1
ATOM 9362 N N . ILE B 1 207 ? -35.156 -11 10.695 1 89.88 207 ILE B N 1
ATOM 9363 C CA . ILE B 1 207 ? -34.469 -11.125 11.969 1 89.88 207 ILE B CA 1
ATOM 9364 C C . ILE B 1 207 ? -32.938 -11.172 11.711 1 89.88 207 ILE B C 1
ATOM 9366 O O . ILE B 1 207 ? -32.438 -12.086 11.055 1 89.88 207 ILE B O 1
ATOM 9370 N N . TRP B 1 208 ? -32.281 -10.227 12.242 1 90.19 208 TRP B N 1
ATOM 9371 C CA . TRP B 1 208 ? -30.828 -10.18 12.133 1 90.19 208 TRP B CA 1
ATOM 9372 C C . TRP B 1 208 ? -30.172 -10.719 13.398 1 90.19 208 TRP B C 1
ATOM 9374 O O . TRP B 1 208 ? -30.422 -10.219 14.492 1 90.19 208 TRP B O 1
ATOM 9384 N N . VAL B 1 209 ? -29.344 -11.734 13.25 1 90.62 209 VAL B N 1
ATOM 9385 C CA . VAL B 1 209 ? -28.641 -12.328 14.383 1 90.62 209 VAL B CA 1
ATOM 9386 C C . VAL B 1 209 ? -27.141 -12.258 14.156 1 90.62 209 VAL B C 1
ATOM 9388 O O . VAL B 1 209 ? -26.641 -12.695 13.117 1 90.62 209 VAL B O 1
ATOM 9391 N N . GLN B 1 210 ? -26.406 -11.703 15.133 1 88.38 210 GLN B N 1
ATOM 9392 C CA . GLN B 1 210 ? -24.953 -11.727 15.109 1 88.38 210 GLN B CA 1
ATOM 9393 C C . GLN B 1 210 ? -24.406 -12.953 15.836 1 88.38 210 GLN B C 1
ATOM 9395 O O . GLN B 1 210 ? -24.516 -13.055 17.062 1 88.38 210 GLN B O 1
ATOM 9400 N N . VAL B 1 211 ? -23.875 -13.883 15.18 1 87.69 211 VAL B N 1
ATOM 9401 C CA . VAL B 1 211 ? -23.422 -15.141 15.766 1 87.69 211 VAL B CA 1
ATOM 9402 C C . VAL B 1 211 ? -22 -14.984 16.281 1 87.69 211 VAL B C 1
ATOM 9404 O O . VAL B 1 211 ? -21.688 -15.391 17.406 1 87.69 211 VAL B O 1
ATOM 9407 N N . SER B 1 212 ? -21.062 -14.297 15.828 1 78.44 212 SER B N 1
ATOM 9408 C CA . SER B 1 212 ? -19.656 -14.062 16.156 1 78.44 212 SER B CA 1
ATOM 9409 C C . SER B 1 212 ? -18.875 -15.375 16.219 1 78.44 212 SER B C 1
ATOM 9411 O O . SER B 1 212 ? -19.422 -16.438 15.898 1 78.44 212 SER B O 1
ATOM 9413 N N . ARG B 1 213 ? -17.641 -15.547 16.75 1 80.5 213 ARG B N 1
ATOM 9414 C CA . ARG B 1 213 ? -16.688 -16.656 16.672 1 80.5 213 ARG B CA 1
ATOM 9415 C C . ARG B 1 213 ? -17.031 -17.734 17.688 1 80.5 213 ARG B C 1
ATOM 9417 O O . ARG B 1 213 ? -16.938 -18.922 17.391 1 80.5 213 ARG B O 1
ATOM 9424 N N . ASP B 1 214 ? -17.391 -17.266 18.844 1 82.31 214 ASP B N 1
ATOM 9425 C CA . ASP B 1 214 ? -17.781 -18.219 19.875 1 82.31 214 ASP B CA 1
ATOM 9426 C C . ASP B 1 214 ? -19.266 -18.516 19.812 1 82.31 214 ASP B C 1
ATOM 9428 O O . ASP B 1 214 ? -20.094 -17.719 20.297 1 82.31 214 ASP B O 1
ATOM 9432 N N . LEU B 1 215 ? -19.578 -19.703 19.234 1 85.62 215 LEU B N 1
ATOM 9433 C CA . LEU B 1 215 ? -20.984 -20.078 19.047 1 85.62 215 LEU B CA 1
ATOM 9434 C C . LEU B 1 215 ? -21.672 -20.312 20.391 1 85.62 215 LEU B C 1
ATOM 9436 O O . LEU B 1 215 ? -21.188 -21.109 21.203 1 85.62 215 LEU B O 1
ATOM 9440 N N . ASN B 1 216 ? -22.578 -19.516 20.734 1 85.94 216 ASN B N 1
ATOM 9441 C CA . ASN B 1 216 ? -23.453 -19.641 21.906 1 85.94 216 ASN B CA 1
ATOM 9442 C C . ASN B 1 216 ? -24.922 -19.672 21.516 1 85.94 216 ASN B C 1
ATOM 9444 O O . ASN B 1 216 ? -25.5 -18.641 21.172 1 85.94 216 ASN B O 1
ATOM 9448 N N . LEU B 1 217 ? -25.531 -20.844 21.656 1 88.31 217 LEU B N 1
ATOM 9449 C CA . LEU B 1 217 ? -26.922 -21.031 21.219 1 88.31 217 LEU B CA 1
ATOM 9450 C C . LEU B 1 217 ? -27.875 -20.156 22.016 1 88.31 217 LEU B C 1
ATOM 9452 O O . LEU B 1 217 ? -28.859 -19.656 21.484 1 88.31 217 LEU B O 1
ATOM 9456 N N . SER B 1 218 ? -27.531 -19.984 23.297 1 85.12 218 SER B N 1
ATOM 9457 C CA . SER B 1 218 ? -28.391 -19.172 24.156 1 85.12 218 SER B CA 1
ATOM 9458 C C . SER B 1 218 ? -28.406 -17.719 23.703 1 85.12 218 SER B C 1
ATOM 9460 O O . SER B 1 218 ? -29.453 -17.062 23.766 1 85.12 218 SER B O 1
ATOM 9462 N N . MET B 1 219 ? -27.297 -17.328 23.281 1 84.94 219 MET B N 1
ATOM 9463 C CA . MET B 1 219 ? -27.219 -15.945 22.812 1 84.94 219 MET B CA 1
ATOM 9464 C C . MET B 1 219 ? -28 -15.75 21.516 1 84.94 219 MET B C 1
ATOM 9466 O O . MET B 1 219 ? -28.625 -14.711 21.312 1 84.94 219 MET B O 1
ATOM 9470 N N . ILE B 1 220 ? -27.953 -16.766 20.641 1 90.12 220 ILE B N 1
ATOM 9471 C CA . ILE B 1 220 ? -28.703 -16.719 19.391 1 90.12 220 ILE B CA 1
ATOM 9472 C C . ILE B 1 220 ? -30.203 -16.703 19.672 1 90.12 220 ILE B C 1
ATOM 9474 O O . ILE B 1 220 ? -30.938 -15.898 19.125 1 90.12 220 ILE B O 1
ATOM 9478 N N . GLN B 1 221 ? -30.625 -17.531 20.625 1 90.5 221 GLN B N 1
ATOM 9479 C CA . GLN B 1 221 ? -32.031 -17.625 21 1 90.5 221 GLN B CA 1
ATOM 9480 C C . GLN B 1 221 ? -32.531 -16.328 21.609 1 90.5 221 GLN B C 1
ATOM 9482 O O . GLN B 1 221 ? -33.656 -15.875 21.328 1 90.5 221 GLN B O 1
ATOM 9487 N N . THR B 1 222 ? -31.672 -15.773 22.422 1 85.31 222 THR B N 1
ATOM 9488 C CA . THR B 1 222 ? -32.031 -14.539 23.094 1 85.31 222 THR B CA 1
ATOM 9489 C C . THR B 1 222 ? -32.25 -13.414 22.078 1 85.31 222 THR B C 1
ATOM 9491 O O . THR B 1 222 ? -33.156 -12.602 22.219 1 85.31 222 THR B O 1
ATOM 9494 N N . GLN B 1 223 ? -31.422 -13.328 21.047 1 86.25 223 GLN B N 1
ATOM 9495 C CA . GLN B 1 223 ? -31.562 -12.305 20.016 1 86.25 223 GLN B CA 1
ATOM 9496 C C . GLN B 1 223 ? -32.844 -12.484 19.219 1 86.25 223 GLN B C 1
ATOM 9498 O O . GLN B 1 223 ? -33.531 -11.516 18.922 1 86.25 223 GLN B O 1
ATOM 9503 N N . ILE B 1 224 ? -33.125 -13.742 18.922 1 88.38 224 ILE B N 1
ATOM 9504 C CA . ILE B 1 224 ? -34.344 -14.039 18.172 1 88.38 224 ILE B CA 1
ATOM 9505 C C . ILE B 1 224 ? -35.562 -13.734 19.031 1 88.38 224 ILE B C 1
ATOM 9507 O O . ILE B 1 224 ? -36.531 -13.125 18.562 1 88.38 224 ILE B O 1
ATOM 9511 N N . ALA B 1 225 ? -35.469 -14.117 20.328 1 85.38 225 ALA B N 1
ATOM 9512 C CA . ALA B 1 225 ? -36.594 -13.898 21.25 1 85.38 225 ALA B CA 1
ATOM 9513 C C . ALA B 1 225 ? -36.875 -12.414 21.438 1 85.38 225 ALA B C 1
ATOM 9515 O O . ALA B 1 225 ? -38.031 -11.992 21.469 1 85.38 225 ALA B O 1
ATOM 9516 N N . LYS B 1 226 ? -35.844 -11.695 21.531 1 79.44 226 LYS B N 1
ATOM 9517 C CA . LYS B 1 226 ? -36 -10.25 21.703 1 79.44 226 LYS B CA 1
ATOM 9518 C C . LYS B 1 226 ? -36.688 -9.617 20.5 1 79.44 226 LYS B C 1
ATOM 9520 O O . LYS B 1 226 ? -37.562 -8.758 20.656 1 79.44 226 LYS B O 1
ATOM 9525 N N . ARG B 1 227 ? -36.312 -10.031 19.297 1 81.94 227 ARG B N 1
ATOM 9526 C CA . ARG B 1 227 ? -36.906 -9.5 18.078 1 81.94 227 ARG B CA 1
ATOM 9527 C C . ARG B 1 227 ? -38.375 -9.898 17.969 1 81.94 227 ARG B C 1
ATOM 9529 O O . ARG B 1 227 ? -39.188 -9.164 17.406 1 81.94 227 ARG B O 1
ATOM 9536 N N . LEU B 1 228 ? -38.719 -11.047 18.562 1 81.94 228 LEU B N 1
ATOM 9537 C CA . LEU B 1 228 ? -40.062 -11.555 18.516 1 81.94 228 LEU B CA 1
ATOM 9538 C C . LEU B 1 228 ? -40.875 -11.102 19.734 1 81.94 228 LEU B C 1
ATOM 9540 O O . LEU B 1 228 ? -42.031 -11.508 19.922 1 81.94 228 LEU B O 1
ATOM 9544 N N . HIS B 1 229 ? -40.25 -10.312 20.578 1 75.88 229 HIS B N 1
ATOM 9545 C CA . HIS B 1 229 ? -40.875 -9.797 21.797 1 75.88 229 HIS B CA 1
ATOM 9546 C C . HIS B 1 229 ? -41.281 -10.93 22.734 1 75.88 229 HIS B C 1
ATOM 9548 O O . HIS B 1 229 ? -42.375 -10.938 23.266 1 75.88 229 HIS B O 1
ATOM 9554 N N . LEU B 1 230 ? -40.344 -11.922 22.719 1 78.06 230 LEU B N 1
ATOM 9555 C CA . LEU B 1 230 ? -40.531 -13.023 23.656 1 78.06 230 LEU B CA 1
ATOM 9556 C C . LEU B 1 230 ? -39.75 -12.781 24.938 1 78.06 230 LEU B C 1
ATOM 9558 O O . LEU B 1 230 ? -38.562 -12.422 24.891 1 78.06 230 LEU B O 1
ATOM 9562 N N . LYS B 1 231 ? -40.344 -12.672 26.078 1 73.06 231 LYS B N 1
ATOM 9563 C CA . LYS B 1 231 ? -39.656 -12.453 27.344 1 73.06 231 LYS B CA 1
ATOM 9564 C C . LYS B 1 231 ? -38.812 -13.672 27.734 1 73.06 231 LYS B C 1
ATOM 9566 O O . LYS B 1 231 ? -39.312 -14.797 27.766 1 73.06 231 LYS B O 1
ATOM 9571 N N . VAL B 1 232 ? -37.531 -13.453 27.812 1 77.81 232 VAL B N 1
ATOM 9572 C CA . VAL B 1 232 ? -36.656 -14.523 28.219 1 77.81 232 VAL B CA 1
ATOM 9573 C C . VAL B 1 232 ? -36.562 -14.562 29.75 1 77.81 232 VAL B C 1
ATOM 9575 O O . VAL B 1 232 ? -36.188 -13.578 30.391 1 77.81 232 VAL B O 1
ATOM 9578 N N . GLU B 1 233 ? -37.062 -15.547 30.344 1 67.94 233 GLU B N 1
ATOM 9579 C CA . GLU B 1 233 ? -37.062 -15.695 31.797 1 67.94 233 GLU B CA 1
ATOM 9580 C C . GLU B 1 233 ? -35.781 -16.391 32.281 1 67.94 233 GLU B C 1
ATOM 9582 O O . GLU B 1 233 ? -35.125 -17.109 31.516 1 67.94 233 GLU B O 1
ATOM 9587 N N . ALA B 1 234 ? -35.188 -15.961 33.406 1 66.31 234 ALA B N 1
ATOM 9588 C CA . ALA B 1 234 ? -33.969 -16.5 33.969 1 66.31 234 ALA B CA 1
ATOM 9589 C C . ALA B 1 234 ? -34.031 -18.031 34.062 1 66.31 234 ALA B C 1
ATOM 9591 O O . ALA B 1 234 ? -33 -18.703 33.906 1 66.31 234 ALA B O 1
ATOM 9592 N N . GLY B 1 235 ? -35.188 -18.75 34.125 1 64.88 235 GLY B N 1
ATOM 9593 C CA . GLY B 1 235 ? -35.281 -20.188 34.281 1 64.88 235 GLY B CA 1
ATOM 9594 C C . GLY B 1 235 ? -35.531 -20.906 32.969 1 64.88 235 GLY B C 1
ATOM 9595 O O . GLY B 1 235 ? -35.688 -22.125 32.938 1 64.88 235 GLY B O 1
ATOM 9596 N N . ASP B 1 236 ? -35.375 -20.156 31.875 1 76.38 236 ASP B N 1
ATOM 9597 C CA . ASP B 1 236 ? -35.656 -20.781 30.578 1 76.38 236 ASP B CA 1
ATOM 9598 C C . ASP B 1 236 ? -34.469 -21.656 30.125 1 76.38 236 ASP B C 1
ATOM 9600 O O . ASP B 1 236 ? -33.312 -21.234 30.203 1 76.38 236 ASP B O 1
ATOM 9604 N N . THR B 1 237 ? -34.75 -22.938 29.953 1 76.44 237 THR B N 1
ATOM 9605 C CA . THR B 1 237 ? -33.75 -23.797 29.328 1 76.44 237 THR B CA 1
ATOM 9606 C C . THR B 1 237 ? -33.688 -23.562 27.828 1 76.44 237 THR B C 1
ATOM 9608 O O . THR B 1 237 ? -34.594 -22.969 27.25 1 76.44 237 THR B O 1
ATOM 9611 N N . THR B 1 238 ? -32.719 -24 27.219 1 85.12 238 THR B N 1
ATOM 9612 C CA . THR B 1 238 ? -32.531 -23.844 25.781 1 85.12 238 THR B CA 1
ATOM 9613 C C . THR B 1 238 ? -33.625 -24.578 25.016 1 85.12 238 THR B C 1
ATOM 9615 O O . THR B 1 238 ? -34.094 -24.094 23.969 1 85.12 238 THR B O 1
ATOM 9618 N N . HIS B 1 239 ? -34.062 -25.656 25.562 1 84.38 239 HIS B N 1
ATOM 9619 C CA . HIS B 1 239 ? -35.062 -26.438 24.875 1 84.38 239 HIS B CA 1
ATOM 9620 C C . HIS B 1 239 ? -36.438 -25.766 24.984 1 84.38 239 HIS B C 1
ATOM 9622 O O . HIS B 1 239 ? -37.188 -25.734 24.016 1 84.38 239 HIS B O 1
ATOM 9628 N N . SER B 1 240 ? -36.719 -25.266 26.156 1 84.19 240 SER B N 1
ATOM 9629 C CA . SER B 1 240 ? -38.031 -24.625 26.344 1 84.19 240 SER B CA 1
ATOM 9630 C C . SER B 1 240 ? -38.125 -23.344 25.516 1 84.19 240 SER B C 1
ATOM 9632 O O . SER B 1 240 ? -39.188 -23.062 24.938 1 84.19 240 SER B O 1
ATOM 9634 N N . LEU B 1 241 ? -37.094 -22.703 25.531 1 87.81 241 LEU B N 1
ATOM 9635 C CA . LEU B 1 241 ? -37.094 -21.469 24.75 1 87.81 241 LEU B CA 1
ATOM 9636 C C . LEU B 1 241 ? -37.188 -21.766 23.25 1 87.81 241 LEU B C 1
ATOM 9638 O O . LEU B 1 241 ? -37.844 -21.016 22.516 1 87.81 241 LEU B O 1
ATOM 9642 N N . ALA B 1 242 ? -36.531 -22.844 22.781 1 89.81 242 ALA B N 1
ATOM 9643 C CA . ALA B 1 242 ? -36.594 -23.25 21.375 1 89.81 242 ALA B CA 1
ATOM 9644 C C . ALA B 1 242 ? -38.031 -23.547 20.953 1 89.81 242 ALA B C 1
ATOM 9646 O O . ALA B 1 242 ? -38.469 -23.156 19.859 1 89.81 242 ALA B O 1
ATOM 9647 N N . ASN B 1 243 ? -38.75 -24.156 21.797 1 86.06 243 ASN B N 1
ATOM 9648 C CA . ASN B 1 243 ? -40.125 -24.5 21.5 1 86.06 243 ASN B CA 1
ATOM 9649 C C . ASN B 1 243 ? -41 -23.266 21.469 1 86.06 243 ASN B C 1
ATOM 9651 O O . ASN B 1 243 ? -41.906 -23.172 20.625 1 86.06 243 ASN B O 1
ATOM 9655 N N . ARG B 1 244 ? -40.781 -22.391 22.359 1 85.88 244 ARG B N 1
ATOM 9656 C CA . ARG B 1 244 ? -41.531 -21.156 22.375 1 85.88 244 ARG B CA 1
ATOM 9657 C C . ARG B 1 244 ? -41.281 -20.328 21.109 1 85.88 244 ARG B C 1
ATOM 9659 O O . ARG B 1 244 ? -42.188 -19.75 20.547 1 85.88 244 ARG B O 1
ATOM 9666 N N . ILE B 1 245 ? -40.062 -20.297 20.703 1 88.94 245 ILE B N 1
ATOM 9667 C CA . ILE B 1 245 ? -39.688 -19.578 19.484 1 88.94 245 ILE B CA 1
ATOM 9668 C C . ILE B 1 245 ? -40.375 -20.203 18.281 1 88.94 245 ILE B C 1
ATOM 9670 O O . ILE B 1 245 ? -40.938 -19.516 17.453 1 88.94 245 ILE B O 1
ATOM 9674 N N . LEU B 1 246 ? -40.312 -21.531 18.219 1 87 246 LEU B N 1
ATOM 9675 C CA . LEU B 1 246 ? -40.906 -22.25 17.094 1 87 246 LEU B CA 1
ATOM 9676 C C . LEU B 1 246 ? -42.406 -21.953 17 1 87 246 LEU B C 1
ATOM 9678 O O . LEU B 1 246 ? -42.938 -21.719 15.922 1 87 246 LEU B O 1
ATOM 9682 N N . ARG B 1 247 ? -43.031 -21.953 18.078 1 83.06 247 ARG B N 1
ATOM 9683 C CA . ARG B 1 247 ? -44.469 -21.719 18.125 1 83.06 247 ARG B CA 1
ATOM 9684 C C . ARG B 1 247 ? -44.781 -20.297 17.641 1 83.06 247 ARG B C 1
ATOM 9686 O O . ARG B 1 247 ? -45.75 -20.094 16.891 1 83.06 247 ARG B O 1
ATOM 9693 N N . ARG B 1 248 ? -44.031 -19.422 18.109 1 82.5 248 ARG B N 1
ATOM 9694 C CA . ARG B 1 248 ? -44.25 -18.016 17.734 1 82.5 248 ARG B CA 1
ATOM 9695 C C . ARG B 1 248 ? -44 -17.797 16.25 1 82.5 248 ARG B C 1
ATOM 9697 O O . ARG B 1 248 ? -44.75 -17.031 15.602 1 82.5 248 ARG B O 1
ATOM 9704 N N . LEU B 1 249 ? -43.031 -18.422 15.719 1 86.44 249 LEU B N 1
ATOM 9705 C CA . LEU B 1 249 ? -42.719 -18.281 14.305 1 86.44 249 LEU B CA 1
ATOM 9706 C C . LEU B 1 249 ? -43.844 -18.859 13.445 1 86.44 249 LEU B C 1
ATOM 9708 O O . LEU B 1 249 ? -44.281 -18.234 12.469 1 86.44 249 LEU B O 1
ATOM 9712 N N . LYS B 1 250 ? -44.312 -19.984 13.766 1 81.62 250 LYS B N 1
ATOM 9713 C CA . LYS B 1 250 ? -45.375 -20.625 13 1 81.62 250 LYS B CA 1
ATOM 9714 C C . LYS B 1 250 ? -46.656 -19.812 13.047 1 81.62 250 LYS B C 1
ATOM 9716 O O . LYS B 1 250 ? -47.344 -19.688 12.039 1 81.62 250 LYS B O 1
ATOM 9721 N N . MET B 1 251 ? -46.844 -19.297 14.195 1 76.69 251 MET B N 1
ATOM 9722 C CA . MET B 1 251 ? -48.062 -18.484 14.359 1 76.69 251 MET B CA 1
ATOM 9723 C C . MET B 1 251 ? -48.031 -17.25 13.469 1 76.69 251 MET B C 1
ATOM 9725 O O . MET B 1 251 ? -49.031 -16.891 12.859 1 76.69 251 MET B O 1
ATOM 9729 N N . ARG B 1 252 ? -46.969 -16.719 13.375 1 77.06 252 ARG B N 1
ATOM 9730 C CA . ARG B 1 252 ? -46.844 -15.5 12.586 1 77.06 252 ARG B CA 1
ATOM 9731 C C . ARG B 1 252 ? -46.938 -15.797 11.094 1 77.06 252 ARG B C 1
ATOM 9733 O O . ARG B 1 252 ? -47.531 -15.023 10.344 1 77.06 252 ARG B O 1
ATOM 9740 N N . VAL B 1 253 ? -46.312 -16.844 10.688 1 81.94 253 VAL B N 1
ATOM 9741 C CA . VAL B 1 253 ? -46.344 -17.219 9.273 1 81.94 253 VAL B CA 1
ATOM 9742 C C . VAL B 1 253 ? -47.75 -17.594 8.867 1 81.94 253 VAL B C 1
ATOM 9744 O O . VAL B 1 253 ? -48.188 -17.297 7.75 1 81.94 253 VAL B O 1
ATOM 9747 N N . GLU B 1 254 ? -48.406 -18.25 9.75 1 74.19 254 GLU B N 1
ATOM 9748 C CA . GLU B 1 254 ? -49.781 -18.641 9.477 1 74.19 254 GLU B CA 1
ATOM 9749 C C . GLU B 1 254 ? -50.688 -17.422 9.406 1 74.19 254 GLU B C 1
ATOM 9751 O O . GLU B 1 254 ? -51.625 -17.375 8.602 1 74.19 254 GLU B O 1
ATOM 9756 N N . ALA B 1 255 ? -50.375 -16.484 10.188 1 66.88 255 ALA B N 1
ATOM 9757 C CA . ALA B 1 255 ? -51.188 -15.281 10.258 1 66.88 255 ALA B CA 1
ATOM 9758 C C . ALA B 1 255 ? -50.969 -14.398 9.031 1 66.88 255 ALA B C 1
ATOM 9760 O O . ALA B 1 255 ? -51.906 -13.797 8.508 1 66.88 255 ALA B O 1
ATOM 9761 N N . THR B 1 256 ? -49.812 -14.273 8.523 1 69.12 256 THR B N 1
ATOM 9762 C CA . THR B 1 256 ? -49.5 -13.312 7.477 1 69.12 256 THR B CA 1
ATOM 9763 C C . THR B 1 256 ? -49.312 -14.016 6.137 1 69.12 256 THR B C 1
ATOM 9765 O O . THR B 1 256 ? -49.344 -13.375 5.082 1 69.12 256 THR B O 1
ATOM 9768 N N . ARG B 1 257 ? -49.125 -15.273 6.031 1 72.88 257 ARG B N 1
ATOM 9769 C CA . ARG B 1 257 ? -48.875 -16.078 4.844 1 72.88 257 ARG B CA 1
ATOM 9770 C C . ARG B 1 257 ? -47.562 -15.648 4.164 1 72.88 257 ARG B C 1
ATOM 9772 O O . ARG B 1 257 ? -47.438 -15.75 2.941 1 72.88 257 ARG B O 1
ATOM 9779 N N . ARG B 1 258 ? -46.781 -14.93 4.82 1 80.5 258 ARG B N 1
ATOM 9780 C CA . ARG B 1 258 ? -45.469 -14.539 4.34 1 80.5 258 ARG B CA 1
ATOM 9781 C C . ARG B 1 258 ? -44.375 -15.195 5.168 1 80.5 258 ARG B C 1
ATOM 9783 O O . ARG B 1 258 ? -44.5 -15.367 6.379 1 80.5 258 ARG B O 1
ATOM 9790 N N . LYS B 1 259 ? -43.312 -15.477 4.539 1 86.5 259 LYS B N 1
ATOM 9791 C CA . LYS B 1 259 ? -42.188 -16.156 5.199 1 86.5 259 LYS B CA 1
ATOM 9792 C C . LYS B 1 259 ? -41.375 -15.172 6.027 1 86.5 259 LYS B C 1
ATOM 9794 O O . LYS B 1 259 ? -41.469 -13.961 5.84 1 86.5 259 LYS B O 1
ATOM 9799 N N . ILE B 1 260 ? -40.594 -15.766 6.973 1 90.25 260 ILE B N 1
ATOM 9800 C CA . ILE B 1 260 ? -39.688 -15.008 7.82 1 90.25 260 ILE B CA 1
ATOM 9801 C C . ILE B 1 260 ? -38.25 -15.156 7.309 1 90.25 260 ILE B C 1
ATOM 9803 O O . ILE B 1 260 ? -37.844 -16.234 6.898 1 90.25 260 ILE B O 1
ATOM 9807 N N . LEU B 1 261 ? -37.562 -14.078 7.211 1 92.56 261 LEU B N 1
ATOM 9808 C CA . LEU B 1 261 ? -36.156 -14.117 6.809 1 92.56 261 LEU B CA 1
ATOM 9809 C C . LEU B 1 261 ? -35.25 -14.047 8.023 1 92.56 261 LEU B C 1
ATOM 9811 O O . LEU B 1 261 ? -35.281 -13.078 8.789 1 92.56 261 LEU B O 1
ATOM 9815 N N . LEU B 1 262 ? -34.5 -15.094 8.227 1 93.31 262 LEU B N 1
ATOM 9816 C CA . LEU B 1 262 ? -33.5 -15.141 9.297 1 93.31 262 LEU B CA 1
ATOM 9817 C C . LEU B 1 262 ? -32.094 -14.922 8.742 1 93.31 262 LEU B C 1
ATOM 9819 O O . LEU B 1 262 ? -31.625 -15.719 7.93 1 93.31 262 LEU B O 1
ATOM 9823 N N . VAL B 1 263 ? -31.469 -13.883 9.141 1 94.38 263 VAL B N 1
ATOM 9824 C CA . VAL B 1 263 ? -30.125 -13.57 8.695 1 94.38 263 VAL B CA 1
ATOM 9825 C C . VAL B 1 263 ? -29.125 -13.898 9.812 1 94.38 263 VAL B C 1
ATOM 9827 O O . VAL B 1 263 ? -29.203 -13.352 10.914 1 94.38 263 VAL B O 1
ATOM 9830 N N . LEU B 1 264 ? -28.25 -14.82 9.562 1 94.56 264 LEU B N 1
ATOM 9831 C CA . LEU B 1 264 ? -27.172 -15.18 10.477 1 94.56 264 LEU B CA 1
ATOM 9832 C C . LEU B 1 264 ? -25.844 -14.602 10 1 94.56 264 LEU B C 1
ATOM 9834 O O . LEU B 1 264 ? -25.25 -15.094 9.039 1 94.56 264 LEU B O 1
ATOM 9838 N N . ASP B 1 265 ? -25.328 -13.641 10.742 1 93.06 265 ASP B N 1
ATOM 9839 C CA . ASP B 1 265 ? -24.141 -12.922 10.289 1 93.06 265 ASP B CA 1
ATOM 9840 C C . ASP B 1 265 ? -22.891 -13.477 10.945 1 93.06 265 ASP B C 1
ATOM 9842 O O . ASP B 1 265 ? -22.875 -13.742 12.156 1 93.06 265 ASP B O 1
ATOM 9846 N N . ASP B 1 266 ? -21.828 -13.656 10.18 1 93.12 266 ASP B N 1
ATOM 9847 C CA . ASP B 1 266 ? -20.484 -14.008 10.617 1 93.12 266 ASP B CA 1
ATOM 9848 C C . ASP B 1 266 ? -20.469 -15.375 11.297 1 93.12 266 ASP B C 1
ATOM 9850 O O . ASP B 1 266 ? -20 -15.5 12.43 1 93.12 266 ASP B O 1
ATOM 9854 N N . VAL B 1 267 ? -20.938 -16.359 10.617 1 95.31 267 VAL B N 1
ATOM 9855 C CA . VAL B 1 267 ? -21.031 -17.719 11.141 1 95.31 267 VAL B CA 1
ATOM 9856 C C . VAL B 1 267 ? -19.703 -18.453 10.938 1 95.31 267 VAL B C 1
ATOM 9858 O O . VAL B 1 267 ? -19.172 -18.5 9.82 1 95.31 267 VAL B O 1
ATOM 9861 N N . TRP B 1 268 ? -19.188 -19.109 11.977 1 93.38 268 TRP B N 1
ATOM 9862 C CA . TRP B 1 268 ? -17.891 -19.766 11.906 1 93.38 268 TRP B CA 1
ATOM 9863 C C . TRP B 1 268 ? -18.016 -21.266 12.039 1 93.38 268 TRP B C 1
ATOM 9865 O O . TRP B 1 268 ? -17.125 -22.016 11.656 1 93.38 268 TRP B O 1
ATOM 9875 N N . GLU B 1 269 ? -19.125 -21.641 12.656 1 91.81 269 GLU B N 1
ATOM 9876 C CA . GLU B 1 269 ? -19.391 -23.062 12.852 1 91.81 269 GLU B CA 1
ATOM 9877 C C . GLU B 1 269 ? -20.844 -23.391 12.539 1 91.81 269 GLU B C 1
ATOM 9879 O O . GLU B 1 269 ? -21.719 -22.516 12.539 1 91.81 269 GLU B O 1
ATOM 9884 N N . LYS B 1 270 ? -21.031 -24.672 12.273 1 91.56 270 LYS B N 1
ATOM 9885 C CA . LYS B 1 270 ? -22.391 -25.141 11.992 1 91.56 270 LYS B CA 1
ATOM 9886 C C . LYS B 1 270 ? -23.312 -24.859 13.18 1 91.56 270 LYS B C 1
ATOM 9888 O O . LYS B 1 270 ? -22.922 -25.047 14.336 1 91.56 270 LYS B O 1
ATOM 9893 N N . ILE B 1 271 ? -24.453 -24.328 12.883 1 92.56 271 ILE B N 1
ATOM 9894 C CA . ILE B 1 271 ? -25.453 -24.016 13.898 1 92.56 271 ILE B CA 1
ATOM 9895 C C . ILE B 1 271 ? -26.562 -25.062 13.883 1 92.56 271 ILE B C 1
ATOM 9897 O O . ILE B 1 271 ? -27.047 -25.453 12.812 1 92.56 271 ILE B O 1
ATOM 9901 N N . ASP B 1 272 ? -26.875 -25.516 15.055 1 88.94 272 ASP B N 1
ATOM 9902 C CA . ASP B 1 272 ? -28.031 -26.406 15.188 1 88.94 272 ASP B CA 1
ATOM 9903 C C . ASP B 1 272 ? -29.328 -25.625 15.141 1 88.94 272 ASP B C 1
ATOM 9905 O O . ASP B 1 272 ? -29.828 -25.172 16.172 1 88.94 272 ASP B O 1
ATOM 9909 N N . LEU B 1 273 ? -29.969 -25.609 14 1 89.69 273 LEU B N 1
ATOM 9910 C CA . LEU B 1 273 ? -31.172 -24.797 13.781 1 89.69 273 LEU B CA 1
ATOM 9911 C C . LEU B 1 273 ? -32.344 -25.328 14.586 1 89.69 273 LEU B C 1
ATOM 9913 O O . LEU B 1 273 ? -33.156 -24.547 15.086 1 89.69 273 LEU B O 1
ATOM 9917 N N . ASP B 1 274 ? -32.406 -26.547 14.727 1 86.12 274 ASP B N 1
ATOM 9918 C CA . ASP B 1 274 ? -33.469 -27.125 15.539 1 86.12 274 ASP B CA 1
ATOM 9919 C C . ASP B 1 274 ? -33.312 -26.734 17 1 86.12 274 ASP B C 1
ATOM 9921 O O . ASP B 1 274 ? -34.312 -26.5 17.688 1 86.12 274 ASP B O 1
ATOM 9925 N N . GLY B 1 275 ? -32.125 -26.781 17.406 1 87.31 275 GLY B N 1
ATOM 9926 C CA . GLY B 1 275 ? -31.859 -26.375 18.766 1 87.31 275 GLY B CA 1
ATOM 9927 C C . GLY B 1 275 ? -32.188 -24.922 19.047 1 87.31 275 GLY B C 1
ATOM 9928 O O . GLY B 1 275 ? -32.469 -24.547 20.188 1 87.31 275 GLY B O 1
ATOM 9929 N N . VAL B 1 276 ? -32.188 -24.078 18.016 1 90.06 276 VAL B N 1
ATOM 9930 C CA . VAL B 1 276 ? -32.5 -22.672 18.141 1 90.06 276 VAL B CA 1
ATOM 9931 C C . VAL B 1 276 ? -34.031 -22.469 18.062 1 90.06 276 VAL B C 1
ATOM 9933 O O . VAL B 1 276 ? -34.562 -21.5 18.578 1 90.06 276 VAL B O 1
ATOM 9936 N N . GLY B 1 277 ? -34.719 -23.359 17.5 1 87.56 277 GLY B N 1
ATOM 9937 C CA . GLY B 1 277 ? -36.156 -23.266 17.344 1 87.56 277 GLY B CA 1
ATOM 9938 C C . GLY B 1 277 ? -36.594 -23.047 15.898 1 87.56 277 GLY B C 1
ATOM 9939 O O . GLY B 1 277 ? -37.719 -22.625 15.641 1 87.56 277 GLY B O 1
ATOM 9940 N N . ILE B 1 278 ? -35.688 -23.141 14.984 1 88.12 278 ILE B N 1
ATOM 9941 C CA . ILE B 1 278 ? -36 -22.984 13.57 1 88.12 278 ILE B CA 1
ATOM 9942 C C . ILE B 1 278 ? -36.156 -24.344 12.914 1 88.12 278 ILE B C 1
ATOM 9944 O O . ILE B 1 278 ? -35.25 -25.172 12.914 1 88.12 278 ILE B O 1
ATOM 9948 N N . PRO B 1 279 ? -37.25 -24.547 12.453 1 78.56 279 PRO B N 1
ATOM 9949 C CA . PRO B 1 279 ? -37.531 -25.891 11.914 1 78.56 279 PRO B CA 1
ATOM 9950 C C . PRO B 1 279 ? -36.719 -26.188 10.664 1 78.56 279 PRO B C 1
ATOM 9952 O O . PRO B 1 279 ? -36.562 -25.312 9.797 1 78.56 279 PRO B O 1
ATOM 9955 N N . SER B 1 280 ? -36.031 -27.297 10.555 1 69.12 280 SER B N 1
ATOM 9956 C CA . SER B 1 280 ? -35.188 -27.719 9.438 1 69.12 280 SER B CA 1
ATOM 9957 C C . SER B 1 280 ? -36.031 -28.078 8.227 1 69.12 280 SER B C 1
ATOM 9959 O O . SER B 1 280 ? -35.625 -27.891 7.082 1 69.12 280 SER B O 1
ATOM 9961 N N . ARG B 1 281 ? -37.25 -28.734 8.445 1 60.09 281 ARG B N 1
ATOM 9962 C CA . ARG B 1 281 ? -38.031 -29.281 7.348 1 60.09 281 ARG B CA 1
ATOM 9963 C C . ARG B 1 281 ? -39.062 -28.25 6.852 1 60.09 281 ARG B C 1
ATOM 9965 O O . ARG B 1 281 ? -39.438 -28.266 5.68 1 60.09 281 ARG B O 1
ATOM 9972 N N . ASP B 1 282 ? -39.562 -27.391 7.691 1 59.38 282 ASP B N 1
ATOM 9973 C CA . ASP B 1 282 ? -40.75 -26.578 7.355 1 59.38 282 ASP B CA 1
ATOM 9974 C C . ASP B 1 282 ? -40.344 -25.25 6.723 1 59.38 282 ASP B C 1
ATOM 9976 O O . ASP B 1 282 ? -39.281 -24.719 7.035 1 59.38 282 ASP B O 1
ATOM 9980 N N . SER B 1 283 ? -41.062 -24.844 5.629 1 64.88 283 SER B N 1
ATOM 9981 C CA . SER B 1 283 ? -41 -23.75 4.668 1 64.88 283 SER B CA 1
ATOM 9982 C C . SER B 1 283 ? -41.281 -22.422 5.344 1 64.88 283 SER B C 1
ATOM 9984 O O . SER B 1 283 ? -41.406 -21.391 4.672 1 64.88 283 SER B O 1
ATOM 9986 N N . CYS B 1 284 ? -41.156 -22.344 6.707 1 77.75 284 CYS B N 1
ATOM 9987 C CA . CYS B 1 284 ? -41.625 -21.094 7.273 1 77.75 284 CYS B CA 1
ATOM 9988 C C . CYS B 1 284 ? -40.531 -20.031 7.234 1 77.75 284 CYS B C 1
ATOM 9990 O O . CYS B 1 284 ? -40.812 -18.828 7.148 1 77.75 284 CYS B O 1
ATOM 9992 N N . CYS B 1 285 ? -39.25 -20.5 7.336 1 86.94 285 CYS B N 1
ATOM 9993 C CA . CYS B 1 285 ? -38.188 -19.5 7.449 1 86.94 285 CYS B CA 1
ATOM 9994 C C . CYS B 1 285 ? -37.156 -19.641 6.316 1 86.94 285 CYS B C 1
ATOM 9996 O O . CYS B 1 285 ? -36.844 -20.75 5.895 1 86.94 285 CYS B O 1
ATOM 9998 N N . LYS B 1 286 ? -36.875 -18.594 5.695 1 90.75 286 LYS B N 1
ATOM 9999 C CA . LYS B 1 286 ? -35.719 -18.5 4.801 1 90.75 286 LYS B CA 1
ATOM 10000 C C . LYS B 1 286 ? -34.469 -18.062 5.555 1 90.75 286 LYS B C 1
ATOM 10002 O O . LYS B 1 286 ? -34.531 -17.172 6.418 1 90.75 286 LYS B O 1
ATOM 10007 N N . ILE B 1 287 ? -33.375 -18.766 5.324 1 93.88 287 ILE B N 1
ATOM 10008 C CA . ILE B 1 287 ? -32.156 -18.516 6.09 1 93.88 287 ILE B CA 1
ATOM 10009 C C . ILE B 1 287 ? -31.094 -17.938 5.172 1 93.88 287 ILE B C 1
ATOM 10011 O O . ILE B 1 287 ? -30.844 -18.469 4.09 1 93.88 287 ILE B O 1
ATOM 10015 N N . LEU B 1 288 ? -30.562 -16.828 5.508 1 95.19 288 LEU B N 1
ATOM 10016 C CA . LEU B 1 288 ? -29.422 -16.203 4.848 1 95.19 288 LEU B CA 1
ATOM 10017 C C . LEU B 1 288 ? -28.234 -16.094 5.801 1 95.19 288 LEU B C 1
ATOM 10019 O O . LEU B 1 288 ? -28.344 -15.484 6.867 1 95.19 288 LEU B O 1
ATOM 10023 N N . LEU B 1 289 ? -27.156 -16.766 5.484 1 96.19 289 LEU B N 1
ATOM 10024 C CA . LEU B 1 289 ? -26.016 -16.719 6.387 1 96.19 289 LEU B CA 1
ATOM 10025 C C . LEU B 1 289 ? -24.797 -16.141 5.688 1 96.19 289 LEU B C 1
ATOM 10027 O O . LEU B 1 289 ? -24.641 -16.281 4.469 1 96.19 289 LEU B O 1
ATOM 10031 N N . THR B 1 290 ? -23.906 -15.398 6.406 1 95.94 290 THR B N 1
ATOM 10032 C CA . THR B 1 290 ? -22.625 -14.914 5.926 1 95.94 290 THR B CA 1
ATOM 10033 C C . THR B 1 290 ? -21.484 -15.633 6.633 1 95.94 290 THR B C 1
ATOM 10035 O O . THR B 1 290 ? -21.531 -15.844 7.848 1 95.94 290 THR B O 1
ATOM 10038 N N . THR B 1 291 ? -20.531 -16.078 5.895 1 95.75 291 THR B N 1
ATOM 10039 C CA . THR B 1 291 ? -19.422 -16.828 6.488 1 95.75 291 THR B CA 1
ATOM 10040 C C . THR B 1 291 ? -18.156 -16.672 5.664 1 95.75 291 THR B C 1
ATOM 10042 O O . THR B 1 291 ? -18.203 -16.219 4.516 1 95.75 291 THR B O 1
ATOM 10045 N N . ARG B 1 292 ? -17 -17.016 6.32 1 94.12 292 ARG B N 1
ATOM 10046 C CA . ARG B 1 292 ? -15.695 -16.969 5.66 1 94.12 292 ARG B CA 1
ATOM 10047 C C . ARG B 1 292 ? -15.289 -18.375 5.199 1 94.12 292 ARG B C 1
ATOM 10049 O O . ARG B 1 292 ? -14.281 -18.531 4.496 1 94.12 292 ARG B O 1
ATOM 10056 N N . SER B 1 293 ? -16.094 -19.328 5.527 1 93.5 293 SER B N 1
ATOM 10057 C CA . SER B 1 293 ? -15.711 -20.719 5.273 1 93.5 293 SER B CA 1
ATOM 10058 C C . SER B 1 293 ? -16.797 -21.453 4.488 1 93.5 293 SER B C 1
ATOM 10060 O O . SER B 1 293 ? -17.953 -21.453 4.879 1 93.5 293 SER B O 1
ATOM 10062 N N . PHE B 1 294 ? -16.375 -22.125 3.443 1 94.56 294 PHE B N 1
ATOM 10063 C CA . PHE B 1 294 ? -17.297 -22.922 2.652 1 94.56 294 PHE B CA 1
ATOM 10064 C C . PHE B 1 294 ? -17.719 -24.172 3.408 1 94.56 294 PHE B C 1
ATOM 10066 O O . PHE B 1 294 ? -18.781 -24.734 3.146 1 94.56 294 PHE B O 1
ATOM 10073 N N . ASP B 1 295 ? -16.922 -24.547 4.32 1 92.38 295 ASP B N 1
ATOM 10074 C CA . ASP B 1 295 ? -17.234 -25.703 5.145 1 92.38 295 ASP B CA 1
ATOM 10075 C C . ASP B 1 295 ? -18.516 -25.469 5.953 1 92.38 295 ASP B C 1
ATOM 10077 O O . ASP B 1 295 ? -19.266 -26.406 6.215 1 92.38 295 ASP B O 1
ATOM 10081 N N . VAL B 1 296 ? -18.688 -24.266 6.391 1 94.25 296 VAL B N 1
ATOM 10082 C CA . VAL B 1 296 ? -19.891 -23.906 7.129 1 94.25 296 VAL B CA 1
ATOM 10083 C C . VAL B 1 296 ? -21.109 -24.047 6.219 1 94.25 296 VAL B C 1
ATOM 10085 O O . VAL B 1 296 ? -22.172 -24.516 6.648 1 94.25 296 VAL B O 1
ATOM 10088 N N . CYS B 1 297 ? -20.984 -23.656 4.977 1 94.75 297 CYS B N 1
ATOM 10089 C CA . CYS B 1 297 ? -22.078 -23.797 4.012 1 94.75 297 CYS B CA 1
ATOM 10090 C C . CYS B 1 297 ? -22.438 -25.266 3.807 1 94.75 297 CYS B C 1
ATOM 10092 O O . CYS B 1 297 ? -23.609 -25.609 3.746 1 94.75 297 CYS B O 1
ATOM 10094 N N . ARG B 1 298 ? -21.438 -26.094 3.771 1 92.88 298 ARG B N 1
ATOM 10095 C CA . ARG B 1 298 ? -21.672 -27.516 3.635 1 92.88 298 ARG B CA 1
ATOM 10096 C C . ARG B 1 298 ? -22.375 -28.078 4.867 1 92.88 298 ARG B C 1
ATOM 10098 O O . ARG B 1 298 ? -23.344 -28.828 4.75 1 92.88 298 ARG B O 1
ATOM 10105 N N . GLY B 1 299 ? -21.859 -27.688 5.984 1 92.12 299 GLY B N 1
ATOM 10106 C CA . GLY B 1 299 ? -22.438 -28.156 7.234 1 92.12 299 GLY B CA 1
ATOM 10107 C C . GLY B 1 299 ? -23.875 -27.734 7.426 1 92.12 299 GLY B C 1
ATOM 10108 O O . GLY B 1 299 ? -24.688 -28.484 7.98 1 92.12 299 GLY B O 1
ATOM 10109 N N . MET B 1 300 ? -24.156 -26.562 6.969 1 92.5 300 MET B N 1
ATOM 10110 C CA . MET B 1 300 ? -25.5 -26.031 7.105 1 92.5 300 MET B CA 1
ATOM 10111 C C . MET B 1 300 ? -26.406 -26.516 5.977 1 92.5 300 MET B C 1
ATOM 10113 O O . MET B 1 300 ? -27.594 -26.188 5.934 1 92.5 300 MET B O 1
ATOM 10117 N N . SER B 1 301 ? -25.938 -27.297 5.02 1 90 301 SER B N 1
ATOM 10118 C CA . SER B 1 301 ? -26.672 -27.828 3.877 1 90 301 SER B CA 1
ATOM 10119 C C . SER B 1 301 ? -27.391 -26.719 3.117 1 90 301 SER B C 1
ATOM 10121 O O . SER B 1 301 ? -28.594 -26.797 2.891 1 90 301 SER B O 1
ATOM 10123 N N . VAL B 1 302 ? -26.641 -25.75 2.734 1 92.81 302 VAL B N 1
ATOM 10124 C CA . VAL B 1 302 ? -27.219 -24.609 2.016 1 92.81 302 VAL B CA 1
ATOM 10125 C C . VAL B 1 302 ? -27.609 -25.031 0.605 1 92.81 302 VAL B C 1
ATOM 10127 O O . VAL B 1 302 ? -26.969 -25.906 0.007 1 92.81 302 VAL B O 1
ATOM 10130 N N . ASP B 1 303 ? -28.609 -24.438 0.084 1 91.94 303 ASP B N 1
ATOM 10131 C CA . ASP B 1 303 ? -29.094 -24.734 -1.264 1 91.94 303 ASP B CA 1
ATOM 10132 C C . ASP B 1 303 ? -28.234 -24.016 -2.314 1 91.94 303 ASP B C 1
ATOM 10134 O O . ASP B 1 303 ? -27.922 -24.594 -3.354 1 91.94 303 ASP B O 1
ATOM 10138 N N . VAL B 1 304 ? -28.016 -22.812 -2.027 1 94.56 304 VAL B N 1
ATOM 10139 C CA . VAL B 1 304 ? -27.203 -22 -2.936 1 94.56 304 VAL B CA 1
ATOM 10140 C C . VAL B 1 304 ? -26.078 -21.328 -2.16 1 94.56 304 VAL B C 1
ATOM 10142 O O . VAL B 1 304 ? -26.297 -20.766 -1.088 1 94.56 304 VAL B O 1
ATOM 10145 N N . SER B 1 305 ? -24.891 -21.578 -2.658 1 94.19 305 SER B N 1
ATOM 10146 C CA . SER B 1 305 ? -23.734 -20.875 -2.111 1 94.19 305 SER B CA 1
ATOM 10147 C C . SER B 1 305 ? -23.312 -19.719 -3.016 1 94.19 305 SER B C 1
ATOM 10149 O O . SER B 1 305 ? -22.969 -19.938 -4.184 1 94.19 305 SER B O 1
ATOM 10151 N N . PHE B 1 306 ? -23.344 -18.562 -2.512 1 95.06 306 P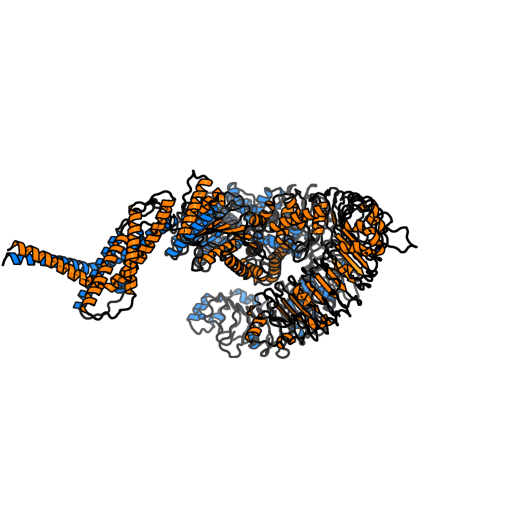HE B N 1
ATOM 10152 C CA . PHE B 1 306 ? -23 -17.359 -3.26 1 95.06 306 PHE B CA 1
ATOM 10153 C C . PHE B 1 306 ? -21.641 -16.812 -2.818 1 95.06 306 PHE B C 1
ATOM 10155 O O . PHE B 1 306 ? -21.516 -16.281 -1.713 1 95.06 306 PHE B O 1
ATOM 10162 N N . GLN B 1 307 ? -20.688 -16.953 -3.699 1 92.88 307 GLN B N 1
ATOM 10163 C CA . GLN B 1 307 ? -19.359 -16.438 -3.375 1 92.88 307 GLN B CA 1
ATOM 10164 C C . GLN B 1 307 ? -19.219 -14.977 -3.805 1 92.88 307 GLN B C 1
ATOM 10166 O O . GLN B 1 307 ? -19.5 -14.633 -4.953 1 92.88 307 GLN B O 1
ATOM 10171 N N . LEU B 1 308 ? -18.766 -14.148 -2.885 1 92.81 308 LEU B N 1
ATOM 10172 C CA . LEU B 1 308 ? -18.516 -12.75 -3.229 1 92.81 308 LEU B CA 1
ATOM 10173 C C . LEU B 1 308 ? -17.172 -12.594 -3.93 1 92.81 308 LEU B C 1
ATOM 10175 O O . LEU B 1 308 ? -16.188 -13.195 -3.518 1 92.81 308 LEU B O 1
ATOM 10179 N N . ASN B 1 309 ? -17.156 -11.797 -4.988 1 88.31 309 ASN B N 1
ATOM 10180 C CA . ASN B 1 309 ? -15.945 -11.578 -5.758 1 88.31 309 ASN B CA 1
ATOM 10181 C C . ASN B 1 309 ? -15.219 -10.312 -5.312 1 88.31 309 ASN B C 1
ATOM 10183 O O . ASN B 1 309 ? -15.828 -9.422 -4.715 1 88.31 309 ASN B O 1
ATOM 10187 N N . LEU B 1 310 ? -13.945 -10.266 -5.645 1 92.25 310 LEU B N 1
ATOM 10188 C CA . LEU B 1 310 ? -13.133 -9.086 -5.383 1 92.25 310 LEU B CA 1
ATOM 10189 C C . LEU B 1 310 ? -13.539 -7.926 -6.289 1 92.25 310 LEU B C 1
ATOM 10191 O O . LEU B 1 310 ? -14.172 -8.141 -7.328 1 92.25 310 LEU B O 1
ATOM 10195 N N . MET B 1 311 ? -13.172 -6.777 -5.812 1 93 311 MET B N 1
ATOM 10196 C CA . MET B 1 311 ? -13.539 -5.59 -6.578 1 93 311 MET B CA 1
ATOM 10197 C C . MET B 1 311 ? -12.711 -5.492 -7.859 1 93 311 MET B C 1
ATOM 10199 O O . MET B 1 311 ? -11.547 -5.895 -7.883 1 93 311 MET B O 1
ATOM 10203 N N . SER B 1 312 ? -13.359 -4.969 -8.898 1 91.5 312 SER B N 1
ATOM 10204 C CA . SER B 1 312 ? -12.617 -4.641 -10.117 1 91.5 312 SER B CA 1
ATOM 10205 C C . SER B 1 312 ? -11.672 -3.471 -9.891 1 91.5 312 SER B C 1
ATOM 10207 O O . SER B 1 312 ? -11.781 -2.764 -8.883 1 91.5 312 SER B O 1
ATOM 10209 N N . GLU B 1 313 ? -10.773 -3.195 -10.773 1 90.62 313 GLU B N 1
ATOM 10210 C CA . GLU B 1 313 ? -9.797 -2.121 -10.633 1 90.62 313 GLU B CA 1
ATOM 10211 C C . GLU B 1 313 ? -10.477 -0.756 -10.602 1 90.62 313 GLU B C 1
ATOM 10213 O O . GLU B 1 313 ? -10.102 0.116 -9.812 1 90.62 313 GLU B O 1
ATOM 10218 N N . ASP B 1 314 ? -11.461 -0.625 -11.391 1 91.44 314 ASP B N 1
ATOM 10219 C CA . ASP B 1 314 ? -12.164 0.651 -11.438 1 91.44 314 ASP B CA 1
ATOM 10220 C C . ASP B 1 314 ? -12.953 0.89 -10.156 1 91.44 314 ASP B C 1
ATOM 10222 O O . ASP B 1 314 ? -12.961 2.002 -9.617 1 91.44 314 ASP B O 1
ATOM 10226 N N . ASP B 1 315 ? -13.602 -0.12 -9.727 1 93.62 315 ASP B N 1
ATOM 10227 C CA . ASP B 1 315 ? -14.367 0.005 -8.484 1 93.62 315 ASP B CA 1
ATOM 10228 C C . ASP B 1 315 ? -13.445 0.242 -7.293 1 93.62 315 ASP B C 1
ATOM 10230 O O . ASP B 1 315 ? -13.781 0.995 -6.379 1 93.62 315 ASP B O 1
ATOM 10234 N N . ALA B 1 316 ? -12.375 -0.471 -7.332 1 95.56 316 ALA B N 1
ATOM 10235 C CA . ALA B 1 316 ? -11.391 -0.288 -6.266 1 95.56 316 ALA B CA 1
ATOM 10236 C C . ALA B 1 316 ? -10.883 1.149 -6.23 1 95.56 316 ALA B C 1
ATOM 10238 O O . ALA B 1 316 ? -10.742 1.74 -5.156 1 95.56 316 ALA B O 1
ATOM 10239 N N . TRP B 1 317 ? -10.617 1.737 -7.406 1 94.06 317 TRP B N 1
ATOM 10240 C CA . TRP B 1 317 ? -10.156 3.117 -7.5 1 94.06 317 TRP B CA 1
ATOM 10241 C C . TRP B 1 317 ? -11.219 4.082 -6.984 1 94.06 317 TRP B C 1
ATOM 10243 O O . TRP B 1 317 ? -10.906 5.031 -6.258 1 94.06 317 TRP B O 1
ATOM 10253 N N . ASN B 1 318 ? -12.453 3.846 -7.281 1 92.81 318 ASN B N 1
ATOM 10254 C CA . ASN B 1 318 ? -13.539 4.707 -6.828 1 92.81 318 ASN B CA 1
ATOM 10255 C C . ASN B 1 318 ? -13.688 4.664 -5.309 1 92.81 318 ASN B C 1
ATOM 10257 O O . ASN B 1 318 ? -13.93 5.691 -4.676 1 92.81 318 ASN B O 1
ATOM 10261 N N . LEU B 1 319 ? -13.609 3.504 -4.793 1 93.94 319 LEU B N 1
ATOM 10262 C CA . LEU B 1 319 ? -13.68 3.383 -3.342 1 93.94 319 LEU B CA 1
ATOM 10263 C C . LEU B 1 319 ? -12.523 4.125 -2.682 1 93.94 319 LEU B C 1
ATOM 10265 O O . LEU B 1 319 ? -12.703 4.758 -1.639 1 93.94 319 LEU B O 1
ATOM 10269 N N . PHE B 1 320 ? -11.359 4.055 -3.322 1 95.25 320 PHE B N 1
ATOM 10270 C CA . PHE B 1 320 ? -10.18 4.715 -2.789 1 95.25 320 PHE B CA 1
ATOM 10271 C C . PHE B 1 320 ? -10.336 6.23 -2.832 1 95.25 320 PHE B C 1
ATOM 10273 O O . PHE B 1 320 ? -10 6.922 -1.869 1 95.25 320 PHE B O 1
ATOM 10280 N N . VAL B 1 321 ? -10.836 6.758 -3.93 1 93 321 VAL B N 1
ATOM 10281 C CA . VAL B 1 321 ? -11.055 8.188 -4.113 1 93 321 VAL B CA 1
ATOM 10282 C C . VAL B 1 321 ? -12.039 8.703 -3.062 1 93 321 VAL B C 1
ATOM 10284 O O . VAL B 1 321 ? -11.844 9.781 -2.492 1 93 321 VAL B O 1
ATOM 10287 N N . GLN B 1 322 ? -12.992 7.922 -2.764 1 88.56 322 GLN B N 1
ATOM 10288 C CA . GLN B 1 322 ? -13.984 8.305 -1.761 1 88.56 322 GLN B CA 1
ATOM 10289 C C . GLN B 1 322 ? -13.367 8.336 -0.365 1 88.56 322 GLN B C 1
ATOM 10291 O O . GLN B 1 322 ? -13.758 9.141 0.478 1 88.56 322 GLN B O 1
ATOM 10296 N N . SER B 1 323 ? -12.492 7.477 -0.139 1 89.56 323 SER B N 1
ATOM 10297 C CA . SER B 1 323 ? -11.898 7.359 1.188 1 89.56 323 SER B CA 1
ATOM 10298 C C . SER B 1 323 ? -10.836 8.43 1.415 1 89.56 323 SER B C 1
ATOM 10300 O O . SER B 1 323 ? -10.688 8.945 2.525 1 89.56 323 SER B O 1
ATOM 10302 N N . VAL B 1 324 ? -9.953 8.781 0.44 1 90.12 324 VAL B N 1
ATOM 10303 C CA . VAL B 1 324 ? -8.836 9.711 0.564 1 90.12 324 VAL B CA 1
ATOM 10304 C C . VAL B 1 324 ? -9.344 11.148 0.455 1 90.12 324 VAL B C 1
ATOM 10306 O O . VAL B 1 324 ? -8.891 12.031 1.186 1 90.12 324 VAL B O 1
ATOM 10309 N N . GLY B 1 325 ? -10.203 11.484 -0.445 1 85.25 325 GLY B N 1
ATOM 10310 C CA . GLY B 1 325 ? -10.719 12.836 -0.616 1 85.25 325 GLY B CA 1
ATOM 10311 C C . GLY B 1 325 ? -10.008 13.609 -1.709 1 85.25 325 GLY B C 1
ATOM 10312 O O . GLY B 1 325 ? -9.523 13.023 -2.678 1 85.25 325 GLY B O 1
ATOM 10313 N N . SER B 1 326 ? -9.797 14.875 -1.582 1 82.12 326 SER B N 1
ATOM 10314 C CA . SER B 1 326 ? -9.422 15.789 -2.654 1 82.12 326 SER B CA 1
ATOM 10315 C C . SER B 1 326 ? -7.91 15.844 -2.828 1 82.12 326 SER B C 1
ATOM 10317 O O . SER B 1 326 ? -7.414 16.344 -3.84 1 82.12 326 SER B O 1
ATOM 10319 N N . VAL B 1 327 ? -7.164 15.297 -1.996 1 86.81 327 VAL B N 1
ATOM 10320 C CA . VAL B 1 327 ? -5.707 15.383 -2.041 1 86.81 327 VAL B CA 1
ATOM 10321 C C . VAL B 1 327 ? -5.184 14.656 -3.277 1 86.81 327 VAL B C 1
ATOM 10323 O O . VAL B 1 327 ? -4.086 14.945 -3.758 1 86.81 327 VAL B O 1
ATOM 10326 N N . LEU B 1 328 ? -5.969 13.766 -3.871 1 86.88 328 LEU B N 1
ATOM 10327 C CA . LEU B 1 328 ? -5.547 12.938 -4.996 1 86.88 328 LEU B CA 1
ATOM 10328 C C . LEU B 1 328 ? -5.344 13.789 -6.246 1 86.88 328 LEU B C 1
ATOM 10330 O O . LEU B 1 328 ? -4.656 13.375 -7.184 1 86.88 328 LEU B O 1
ATOM 10334 N N . TYR B 1 329 ? -5.852 15.008 -6.18 1 76.94 329 TYR B N 1
ATOM 10335 C CA . TYR B 1 329 ? -5.797 15.828 -7.383 1 76.94 329 TYR B CA 1
ATOM 10336 C C . TYR B 1 329 ? -4.562 16.719 -7.375 1 76.94 329 TYR B C 1
ATOM 10338 O O . TYR B 1 329 ? -4.305 17.438 -8.344 1 76.94 329 TYR B O 1
ATOM 10346 N N . LEU B 1 330 ? -3.828 16.609 -6.309 1 78.69 330 LEU B N 1
ATOM 10347 C CA . LEU B 1 330 ? -2.568 17.344 -6.254 1 78.69 330 LEU B CA 1
ATOM 10348 C C . LEU B 1 330 ? -1.529 16.703 -7.172 1 78.69 330 LEU B C 1
ATOM 10350 O O . LEU B 1 330 ? -1.604 15.508 -7.465 1 78.69 330 LEU B O 1
ATOM 10354 N N . ASP B 1 331 ? -0.64 17.438 -7.582 1 76.56 331 ASP B N 1
ATOM 10355 C CA . ASP B 1 331 ? 0.35 16.984 -8.555 1 76.56 331 ASP B CA 1
ATOM 10356 C C . ASP B 1 331 ? 1.28 15.938 -7.941 1 76.56 331 ASP B C 1
ATOM 10358 O O . ASP B 1 331 ? 1.761 16.109 -6.82 1 76.56 331 ASP B O 1
ATOM 10362 N N . GLY B 1 332 ? 1.46 14.859 -8.664 1 81.12 332 GLY B N 1
ATOM 10363 C CA . GLY B 1 332 ? 2.457 13.867 -8.305 1 81.12 332 GLY B CA 1
ATOM 10364 C C . GLY B 1 332 ? 1.908 12.766 -7.418 1 81.12 332 GLY B C 1
ATOM 10365 O O . GLY B 1 332 ? 2.609 11.797 -7.117 1 81.12 332 GLY B O 1
ATOM 10366 N N . ILE B 1 333 ? 0.664 12.891 -7.008 1 90.19 333 ILE B N 1
ATOM 10367 C CA . ILE B 1 333 ? 0.132 11.945 -6.031 1 90.19 333 ILE B CA 1
ATOM 10368 C C . ILE B 1 333 ? -0.612 10.82 -6.75 1 90.19 333 ILE B C 1
ATOM 10370 O O . ILE B 1 333 ? -0.664 9.695 -6.262 1 90.19 333 ILE B O 1
ATOM 10374 N N . GLN B 1 334 ? -1.119 10.969 -7.93 1 89.25 334 GLN B N 1
ATOM 10375 C CA . GLN B 1 334 ? -2.002 10.023 -8.602 1 89.25 334 GLN B CA 1
ATOM 10376 C C . GLN B 1 334 ? -1.245 8.766 -9.008 1 89.25 334 GLN B C 1
ATOM 10378 O O . GLN B 1 334 ? -1.758 7.652 -8.867 1 89.25 334 GLN B O 1
ATOM 10383 N N . SER B 1 335 ? -0.093 8.922 -9.453 1 89.25 335 SER B N 1
ATOM 10384 C CA . SER B 1 335 ? 0.659 7.758 -9.922 1 89.25 335 SER B CA 1
ATOM 10385 C C . SER B 1 335 ? 0.952 6.793 -8.781 1 89.25 335 SER B C 1
ATOM 10387 O O . SER B 1 335 ? 0.601 5.613 -8.852 1 89.25 335 SER B O 1
ATOM 10389 N N . PRO B 1 336 ? 1.618 7.328 -7.742 1 91.44 336 PRO B N 1
ATOM 10390 C CA . PRO B 1 336 ? 1.816 6.406 -6.621 1 91.44 336 PRO B CA 1
ATOM 10391 C C . PRO B 1 336 ? 0.501 5.895 -6.039 1 91.44 336 PRO B C 1
ATOM 10393 O O . PRO B 1 336 ? 0.433 4.758 -5.562 1 91.44 336 PRO B O 1
ATOM 10396 N N . ALA B 1 337 ? -0.584 6.656 -6.078 1 94.19 337 ALA B N 1
ATOM 10397 C CA . ALA B 1 337 ? -1.885 6.25 -5.555 1 94.19 337 ALA B CA 1
ATOM 10398 C C . ALA B 1 337 ? -2.451 5.074 -6.34 1 94.19 337 ALA B C 1
ATOM 10400 O O . ALA B 1 337 ? -2.994 4.133 -5.758 1 94.19 337 ALA B O 1
ATOM 10401 N N . ARG B 1 338 ? -2.314 5.09 -7.613 1 93.19 338 ARG B N 1
ATOM 10402 C CA . ARG B 1 338 ? -2.803 3.998 -8.453 1 93.19 338 ARG B CA 1
ATOM 10403 C C . ARG B 1 338 ? -2.031 2.711 -8.18 1 93.19 338 ARG B C 1
ATOM 10405 O O . ARG B 1 338 ? -2.607 1.621 -8.195 1 93.19 338 ARG B O 1
ATOM 10412 N N . LYS B 1 339 ? -0.765 2.869 -7.953 1 91.38 339 LYS B N 1
ATOM 10413 C CA . LYS B 1 339 ? 0.045 1.696 -7.633 1 91.38 339 LYS B CA 1
ATOM 10414 C C . LYS B 1 339 ? -0.368 1.088 -6.297 1 91.38 339 LYS B C 1
ATOM 10416 O O . LYS B 1 339 ? -0.384 -0.136 -6.145 1 91.38 339 LYS B O 1
ATOM 10421 N N . ILE B 1 340 ? -0.669 1.939 -5.367 1 92.25 340 ILE B N 1
ATOM 10422 C CA . ILE B 1 340 ? -1.106 1.483 -4.051 1 92.25 340 ILE B CA 1
ATOM 10423 C C . ILE B 1 340 ? -2.408 0.697 -4.188 1 92.25 340 ILE B C 1
ATOM 10425 O O . ILE B 1 340 ? -2.537 -0.4 -3.639 1 92.25 340 ILE B O 1
ATOM 10429 N N . VAL B 1 341 ? -3.369 1.208 -4.949 1 94.25 341 VAL B N 1
ATOM 10430 C CA . VAL B 1 341 ? -4.668 0.565 -5.117 1 94.25 341 VAL B CA 1
ATOM 10431 C C . VAL B 1 341 ? -4.496 -0.764 -5.852 1 94.25 341 VAL B C 1
ATOM 10433 O O . VAL B 1 341 ? -5.129 -1.762 -5.496 1 94.25 341 VAL B O 1
ATOM 10436 N N . ALA B 1 342 ? -3.662 -0.794 -6.805 1 92.5 342 ALA B N 1
ATOM 10437 C CA . ALA B 1 342 ? -3.41 -2.021 -7.559 1 92.5 342 ALA B CA 1
ATOM 10438 C C . ALA B 1 342 ? -2.82 -3.104 -6.656 1 92.5 342 ALA B C 1
ATOM 10440 O O . ALA B 1 342 ? -3.113 -4.289 -6.828 1 92.5 342 ALA B O 1
ATOM 10441 N N . SER B 1 343 ? -2.033 -2.703 -5.723 1 90.06 343 SER B N 1
ATOM 10442 C CA . SER B 1 343 ? -1.369 -3.648 -4.832 1 90.06 343 SER B CA 1
ATOM 10443 C C . SER B 1 343 ? -2.352 -4.25 -3.834 1 90.06 343 SER B C 1
ATOM 10445 O O . SER B 1 343 ? -2.064 -5.273 -3.211 1 90.06 343 SER B O 1
ATOM 10447 N N . CYS B 1 344 ? -3.51 -3.656 -3.576 1 93.06 344 CYS B N 1
ATOM 10448 C CA . CYS B 1 344 ? -4.52 -4.191 -2.672 1 93.06 344 CYS B CA 1
ATOM 10449 C C . CYS B 1 344 ? -5.332 -5.289 -3.348 1 93.06 344 CYS B C 1
ATOM 10451 O O . CYS B 1 344 ? -6.039 -6.043 -2.678 1 93.06 344 CYS B O 1
ATOM 10453 N N . ARG B 1 345 ? -5.258 -5.43 -4.648 1 92.12 345 ARG B N 1
ATOM 10454 C CA . ARG B 1 345 ? -5.855 -6.484 -5.453 1 92.12 345 ARG B CA 1
ATOM 10455 C C . ARG B 1 345 ? -7.355 -6.59 -5.191 1 92.12 345 ARG B C 1
ATOM 10457 O O . ARG B 1 345 ? -7.875 -7.684 -4.961 1 92.12 345 ARG B O 1
ATOM 10464 N N . GLY B 1 346 ? -8.023 -5.555 -4.984 1 93.75 346 GLY B N 1
ATOM 10465 C CA . GLY B 1 346 ? -9.469 -5.488 -4.984 1 93.75 346 GLY B CA 1
ATOM 10466 C C . GLY B 1 346 ? -10.086 -5.82 -3.637 1 93.75 346 GLY B C 1
ATOM 10467 O O . GLY B 1 346 ? -11.289 -6.055 -3.537 1 93.75 346 GLY B O 1
ATOM 10468 N N . LEU B 1 347 ? -9.375 -5.945 -2.555 1 94.88 347 LEU B N 1
ATOM 10469 C CA . LEU B 1 347 ? -9.93 -6.191 -1.229 1 94.88 347 LEU B CA 1
ATOM 10470 C C . LEU B 1 347 ? -10.43 -4.891 -0.601 1 94.88 347 LEU B C 1
ATOM 10472 O O . LEU B 1 347 ? -9.625 -4.023 -0.243 1 94.88 347 LEU B O 1
ATOM 10476 N N . PRO B 1 348 ? -11.695 -4.699 -0.39 1 94.25 348 PRO B N 1
ATOM 10477 C CA . PRO B 1 348 ? -12.281 -3.434 0.054 1 94.25 348 PRO B CA 1
ATOM 10478 C C . PRO B 1 348 ? -11.75 -2.982 1.413 1 94.25 348 PRO B C 1
ATOM 10480 O O . PRO B 1 348 ? -11.5 -1.792 1.616 1 94.25 348 PRO B O 1
ATOM 10483 N N . LEU B 1 349 ? -11.609 -3.883 2.391 1 93.06 349 LEU B N 1
ATOM 10484 C CA . LEU B 1 349 ? -11.141 -3.52 3.725 1 93.06 349 LEU B CA 1
ATOM 10485 C C . LEU B 1 349 ? -9.781 -2.832 3.656 1 93.06 349 LEU B C 1
ATOM 10487 O O . LEU B 1 349 ? -9.562 -1.81 4.309 1 93.06 349 LEU B O 1
ATOM 10491 N N . ALA B 1 350 ? -8.859 -3.422 2.85 1 92.88 350 ALA B N 1
ATOM 10492 C CA . ALA B 1 350 ? -7.52 -2.857 2.713 1 92.88 350 ALA B CA 1
ATOM 10493 C C . ALA B 1 350 ? -7.562 -1.507 2.004 1 92.88 350 ALA B C 1
ATOM 10495 O O . ALA B 1 350 ? -6.887 -0.561 2.418 1 92.88 350 ALA B O 1
ATOM 10496 N N . ILE B 1 351 ? -8.383 -1.364 0.953 1 93.56 351 ILE B N 1
ATOM 10497 C CA . ILE B 1 351 ? -8.469 -0.148 0.153 1 93.56 351 ILE B CA 1
ATOM 10498 C C . ILE B 1 351 ? -9.031 0.989 1.005 1 93.56 351 ILE B C 1
ATOM 10500 O O . ILE B 1 351 ? -8.477 2.09 1.024 1 93.56 351 ILE B O 1
ATOM 10504 N N . LYS B 1 352 ? -10.07 0.765 1.742 1 91.31 352 LYS B N 1
ATOM 10505 C CA . LYS B 1 352 ? -10.719 1.779 2.568 1 91.31 352 LYS B CA 1
ATOM 10506 C C . LYS B 1 352 ? -9.797 2.236 3.699 1 91.31 352 LYS B C 1
ATOM 10508 O O . LYS B 1 352 ? -9.695 3.432 3.979 1 91.31 352 LYS B O 1
ATOM 10513 N N . THR B 1 353 ? -9.203 1.271 4.363 1 89.94 353 THR B N 1
ATOM 10514 C CA . THR B 1 353 ? -8.352 1.594 5.504 1 89.94 353 THR B CA 1
ATOM 10515 C C . THR B 1 353 ? -7.133 2.395 5.055 1 89.94 353 THR B C 1
ATOM 10517 O O . THR B 1 353 ? -6.762 3.385 5.691 1 89.94 353 THR B O 1
ATOM 10520 N N . LEU B 1 354 ? -6.488 1.979 3.961 1 89.94 354 LEU B N 1
ATOM 10521 C CA . LEU B 1 354 ? -5.34 2.711 3.443 1 89.94 354 LEU B CA 1
ATOM 10522 C C . LEU B 1 354 ? -5.75 4.09 2.941 1 89.94 354 LEU B C 1
ATOM 10524 O O . LEU B 1 354 ? -5.027 5.07 3.137 1 89.94 354 LEU B O 1
ATOM 10528 N N . GLY B 1 355 ? -6.836 4.125 2.225 1 90.62 355 GLY B N 1
ATOM 10529 C CA . GLY B 1 355 ? -7.328 5.414 1.764 1 90.62 355 GLY B CA 1
ATOM 10530 C C . GLY B 1 355 ? -7.562 6.402 2.893 1 90.62 355 GLY B C 1
ATOM 10531 O O . GLY B 1 355 ? -7.141 7.555 2.811 1 90.62 355 GLY B O 1
ATOM 10532 N N . LYS B 1 356 ? -8.117 5.98 3.969 1 88.69 356 LYS B N 1
ATOM 10533 C CA . LYS B 1 356 ? -8.391 6.836 5.121 1 88.69 356 LYS B CA 1
ATOM 10534 C C . LYS B 1 356 ? -7.098 7.27 5.801 1 88.69 356 LYS B C 1
ATOM 10536 O O . LYS B 1 356 ? -6.996 8.391 6.305 1 88.69 356 LYS B O 1
ATOM 10541 N N . SER B 1 357 ? -6.133 6.395 5.84 1 87.5 357 SER B N 1
ATOM 10542 C CA . SER B 1 357 ? -4.859 6.688 6.484 1 87.5 357 SER B CA 1
ATOM 10543 C C . SER B 1 357 ? -4.086 7.758 5.719 1 87.5 357 SER B C 1
ATOM 10545 O O . SER B 1 357 ? -3.219 8.43 6.281 1 87.5 357 SER B O 1
ATOM 10547 N N . LEU B 1 358 ? -4.348 7.93 4.445 1 90.38 358 LEU B N 1
ATOM 10548 C CA . LEU B 1 358 ? -3.604 8.875 3.619 1 90.38 358 LEU B CA 1
ATOM 10549 C C . LEU B 1 358 ? -4.434 10.125 3.34 1 90.38 358 LEU B C 1
ATOM 10551 O O . LEU B 1 358 ? -4.043 10.961 2.529 1 90.38 358 LEU B O 1
ATOM 10555 N N . ARG B 1 359 ? -5.477 10.211 4.062 1 89.88 359 ARG B N 1
ATOM 10556 C CA . ARG B 1 359 ? -6.336 11.375 3.9 1 89.88 359 ARG B CA 1
ATOM 10557 C C . ARG B 1 359 ? -5.605 12.656 4.301 1 89.88 359 ARG B C 1
ATOM 10559 O O . ARG B 1 359 ? -4.867 12.672 5.289 1 89.88 359 ARG B O 1
ATOM 10566 N N . ASP B 1 360 ? -5.715 13.766 3.555 1 87.12 360 ASP B N 1
ATOM 10567 C CA . ASP B 1 360 ? -5.172 15.094 3.822 1 87.12 360 ASP B CA 1
ATOM 10568 C C . ASP B 1 360 ? -3.65 15.055 3.92 1 87.12 360 ASP B C 1
ATOM 10570 O O . ASP B 1 360 ? -3.066 15.648 4.828 1 87.12 360 ASP B O 1
ATOM 10574 N N . THR B 1 361 ? -3.037 14.18 3.229 1 90 361 THR B N 1
ATOM 10575 C CA . THR B 1 361 ? -1.583 14.109 3.146 1 90 361 THR B CA 1
ATOM 10576 C C . THR B 1 361 ? -1.09 14.602 1.79 1 90 361 THR B C 1
ATOM 10578 O O . THR B 1 361 ? -1.036 13.836 0.827 1 90 361 THR B O 1
ATOM 10581 N N . PRO B 1 362 ? -0.686 15.797 1.794 1 86.94 362 PRO B N 1
ATOM 10582 C CA . PRO B 1 362 ? -0.298 16.359 0.498 1 86.94 362 PRO B CA 1
ATOM 10583 C C . PRO B 1 362 ? 1.131 16 0.101 1 86.94 362 PRO B C 1
ATOM 10585 O O . PRO B 1 362 ? 1.516 16.172 -1.059 1 86.94 362 PRO B O 1
ATOM 10588 N N . GLN B 1 363 ? 1.991 15.508 0.941 1 87.88 363 GLN B N 1
ATOM 10589 C CA . GLN B 1 363 ? 3.391 15.219 0.635 1 87.88 363 GLN B CA 1
ATOM 10590 C C . GLN B 1 363 ? 3.52 13.984 -0.247 1 87.88 363 GLN B C 1
ATOM 10592 O O . GLN B 1 363 ? 3.139 12.883 0.158 1 87.88 363 GLN B O 1
ATOM 10597 N N . THR B 1 364 ? 4.129 14.172 -1.357 1 88.62 364 THR B N 1
ATOM 10598 C CA . THR B 1 364 ? 4.289 13.086 -2.314 1 88.62 364 THR B CA 1
ATOM 10599 C C . THR B 1 364 ? 5.211 12.008 -1.755 1 88.62 364 THR B C 1
ATOM 10601 O O . THR B 1 364 ? 5.051 10.82 -2.062 1 88.62 364 THR B O 1
ATOM 10604 N N . ALA B 1 365 ? 6.168 12.398 -0.939 1 89.44 365 ALA B N 1
ATOM 10605 C CA . ALA B 1 365 ? 7.137 11.469 -0.366 1 89.44 365 ALA B CA 1
ATOM 10606 C C . ALA B 1 365 ? 6.441 10.398 0.47 1 89.44 365 ALA B C 1
ATOM 10608 O O . ALA B 1 365 ? 6.867 9.242 0.493 1 89.44 365 ALA B O 1
ATOM 10609 N N . ILE B 1 366 ? 5.371 10.812 1.102 1 91.88 366 ILE B N 1
ATOM 10610 C CA . ILE B 1 366 ? 4.66 9.875 1.964 1 91.88 366 ILE B CA 1
ATOM 10611 C C . ILE B 1 366 ? 3.953 8.828 1.11 1 91.88 366 ILE B C 1
ATOM 10613 O O . ILE B 1 366 ? 3.91 7.648 1.475 1 91.88 366 ILE B O 1
ATOM 10617 N N . TRP B 1 367 ? 3.455 9.242 -0.011 1 91.5 367 TRP B N 1
ATOM 10618 C CA . TRP B 1 367 ? 2.758 8.328 -0.912 1 91.5 367 TRP B CA 1
ATOM 10619 C C . TRP B 1 367 ? 3.725 7.312 -1.511 1 91.5 367 TRP B C 1
ATOM 10621 O O . TRP B 1 367 ? 3.426 6.117 -1.562 1 91.5 367 TRP B O 1
ATOM 10631 N N . ARG B 1 368 ? 4.863 7.773 -1.894 1 89.5 368 ARG B N 1
ATOM 10632 C CA . ARG B 1 368 ? 5.875 6.879 -2.447 1 89.5 368 ARG B CA 1
ATOM 10633 C C . ARG B 1 368 ? 6.375 5.898 -1.392 1 89.5 368 ARG B C 1
ATOM 10635 O O . ARG B 1 368 ? 6.602 4.723 -1.687 1 89.5 368 ARG B O 1
ATOM 10642 N N . ASN B 1 369 ? 6.523 6.395 -0.227 1 89.75 369 ASN B N 1
ATOM 10643 C CA . ASN B 1 369 ? 6.969 5.539 0.869 1 89.75 369 ASN B CA 1
ATOM 10644 C C . ASN B 1 369 ? 5.926 4.484 1.215 1 89.75 369 ASN B C 1
ATOM 10646 O O . ASN B 1 369 ? 6.27 3.342 1.523 1 89.75 369 ASN B O 1
ATOM 10650 N N . THR B 1 370 ? 4.676 4.902 1.212 1 89.69 370 THR B N 1
ATOM 10651 C CA . THR B 1 370 ? 3.6 3.967 1.522 1 89.69 370 THR B CA 1
ATOM 10652 C C . THR B 1 370 ? 3.561 2.83 0.505 1 89.69 370 THR B C 1
ATOM 10654 O O . THR B 1 370 ? 3.391 1.666 0.873 1 89.69 370 THR B O 1
ATOM 10657 N N . TYR B 1 371 ? 3.719 3.176 -0.718 1 89.5 371 TYR B N 1
ATOM 10658 C CA . TYR B 1 371 ? 3.73 2.146 -1.752 1 89.5 371 TYR B CA 1
ATOM 10659 C C . TYR B 1 371 ? 4.887 1.176 -1.542 1 89.5 371 TYR B C 1
ATOM 10661 O O . TYR B 1 371 ? 4.703 -0.042 -1.619 1 89.5 371 TYR B O 1
ATOM 10669 N N . LEU B 1 372 ? 6.035 1.692 -1.277 1 83.94 372 LEU B N 1
ATOM 10670 C CA . LEU B 1 372 ? 7.207 0.847 -1.087 1 83.94 372 LEU B CA 1
ATOM 10671 C C . LEU B 1 372 ? 7.043 -0.046 0.138 1 83.94 372 LEU B C 1
ATOM 10673 O O . LEU B 1 372 ? 7.398 -1.227 0.104 1 83.94 372 LEU B O 1
ATOM 10677 N N . ARG B 1 373 ? 6.535 0.501 1.188 1 83.56 373 ARG B N 1
ATOM 10678 C CA . ARG B 1 373 ? 6.352 -0.268 2.414 1 83.56 373 ARG B CA 1
ATOM 10679 C C . ARG B 1 373 ? 5.312 -1.367 2.221 1 83.56 373 ARG B C 1
ATOM 10681 O O . ARG B 1 373 ? 5.453 -2.465 2.764 1 83.56 373 ARG B O 1
ATOM 10688 N N . TRP B 1 374 ? 4.297 -0.972 1.498 1 82.12 374 TRP B N 1
ATOM 10689 C CA . TRP B 1 374 ? 3.264 -1.966 1.224 1 82.12 374 TRP B CA 1
ATOM 10690 C C . TRP B 1 374 ? 3.818 -3.107 0.377 1 82.12 374 TRP B C 1
ATOM 10692 O O . TRP B 1 374 ? 3.498 -4.273 0.613 1 82.12 374 TRP B O 1
ATOM 10702 N N . ARG B 1 375 ? 4.652 -2.75 -0.53 1 77.12 375 ARG B N 1
ATOM 10703 C CA . ARG B 1 375 ? 5.238 -3.748 -1.419 1 77.12 375 ARG B CA 1
ATOM 10704 C C . ARG B 1 375 ? 6.168 -4.684 -0.655 1 77.12 375 ARG B C 1
ATOM 10706 O O . ARG B 1 375 ? 6.238 -5.879 -0.956 1 77.12 375 ARG B O 1
ATOM 10713 N N . CYS B 1 376 ? 6.781 -4.156 0.397 1 74.38 376 CYS B N 1
ATOM 10714 C CA . CYS B 1 376 ? 7.727 -4.949 1.174 1 74.38 376 CYS B CA 1
ATOM 10715 C C . CYS B 1 376 ? 7.035 -5.625 2.352 1 74.38 376 CYS B C 1
ATOM 10717 O O . CYS B 1 376 ? 7.688 -6.273 3.172 1 74.38 376 CYS B O 1
ATOM 10719 N N . SER B 1 377 ? 5.715 -5.613 2.383 1 70.94 377 SER B N 1
ATOM 10720 C CA . SER B 1 377 ? 4.918 -6.25 3.426 1 70.94 377 SER B CA 1
ATOM 10721 C C . SER B 1 377 ? 5.316 -5.75 4.809 1 70.94 377 SER B C 1
ATOM 10723 O O . SER B 1 377 ? 5.418 -6.535 5.754 1 70.94 377 SER B O 1
ATOM 10725 N N . SER B 1 378 ? 5.922 -4.648 4.895 1 67.12 378 SER B N 1
ATOM 10726 C CA . SER B 1 378 ? 6.238 -4.078 6.199 1 67.12 378 SER B CA 1
ATOM 10727 C C . SER B 1 378 ? 5.152 -3.113 6.66 1 67.12 378 SER B C 1
ATOM 10729 O O . SER B 1 378 ? 4.758 -2.213 5.914 1 67.12 378 SER B O 1
ATOM 10731 N N . PRO B 1 379 ? 4.301 -3.678 7.52 1 57.03 379 PRO B N 1
ATOM 10732 C CA . PRO B 1 379 ? 3.209 -2.768 7.879 1 57.03 379 PRO B CA 1
ATOM 10733 C C . PRO B 1 379 ? 3.695 -1.532 8.633 1 57.03 379 PRO B C 1
ATOM 10735 O O . PRO B 1 379 ? 4.379 -1.656 9.656 1 57.03 379 PRO B O 1
ATOM 10738 N N . LEU B 1 380 ? 3.988 -0.453 8.07 1 55.81 380 LEU B N 1
ATOM 10739 C CA . LEU B 1 380 ? 4.531 0.721 8.742 1 55.81 380 LEU B CA 1
ATOM 10740 C C . LEU B 1 380 ? 3.551 1.249 9.781 1 55.81 380 LEU B C 1
ATOM 10742 O O . LEU B 1 380 ? 3.965 1.798 10.812 1 55.81 380 LEU B O 1
ATOM 10746 N N . PHE B 1 381 ? 2.066 0.979 9.633 1 63.53 381 PHE B N 1
ATOM 10747 C CA . PHE B 1 381 ? 1.188 1.83 10.43 1 63.53 381 PHE B CA 1
ATOM 10748 C C . PHE B 1 381 ? 0.324 0.993 11.359 1 63.53 381 PHE B C 1
ATOM 10750 O O . PHE B 1 381 ? -0.212 -0.042 10.961 1 63.53 381 PHE B O 1
ATOM 10757 N N . LYS B 1 382 ? 0.484 1.156 12.656 1 63.75 382 LYS B N 1
ATOM 10758 C CA . LYS B 1 382 ? -0.283 0.507 13.711 1 63.75 382 LYS B CA 1
ATOM 10759 C C . LYS B 1 382 ? -1.748 0.351 13.312 1 63.75 382 LYS B C 1
ATOM 10761 O O . LYS B 1 382 ? -2.352 -0.699 13.547 1 63.75 382 LYS B O 1
ATOM 10766 N N . ASN B 1 383 ? -2.27 1.327 12.617 1 72.44 383 ASN B N 1
ATOM 10767 C CA . ASN B 1 383 ? -3.689 1.283 12.289 1 72.44 383 ASN B CA 1
ATOM 10768 C C . ASN B 1 383 ? -3.988 0.22 11.234 1 72.44 383 ASN B C 1
ATOM 10770 O O . ASN B 1 383 ? -5.02 -0.453 11.297 1 72.44 383 ASN B O 1
ATOM 10774 N N . ILE B 1 384 ? -2.992 -0.07 10.422 1 77.94 384 ILE B N 1
ATOM 10775 C CA . ILE B 1 384 ? -3.221 -1.034 9.352 1 77.94 384 ILE B CA 1
ATOM 10776 C C . ILE B 1 384 ? -3.15 -2.453 9.914 1 77.94 384 ILE B C 1
ATOM 10778 O O . ILE B 1 384 ? -3.938 -3.32 9.523 1 77.94 384 ILE B O 1
ATOM 10782 N N . GLU B 1 385 ? -2.27 -2.65 10.844 1 80.75 385 GLU B N 1
ATOM 10783 C CA . GLU B 1 385 ? -2.152 -3.965 11.469 1 80.75 385 GLU B CA 1
ATOM 10784 C C . GLU B 1 385 ? -3.42 -4.328 12.234 1 80.75 385 GLU B C 1
ATOM 10786 O O . GLU B 1 385 ? -3.914 -5.453 12.141 1 80.75 385 GLU B O 1
ATOM 10791 N N . LYS B 1 386 ? -3.936 -3.375 12.867 1 81.75 386 LYS B N 1
ATOM 10792 C CA . LYS B 1 386 ? -5.109 -3.619 13.703 1 81.75 386 LYS B CA 1
ATOM 10793 C C . LYS B 1 386 ? -6.379 -3.691 12.859 1 81.75 386 LYS B C 1
ATOM 10795 O O . LYS B 1 386 ? -7.238 -4.543 13.094 1 81.75 386 LYS B O 1
ATOM 10800 N N . GLU B 1 387 ? -6.453 -2.9 11.867 1 86.12 387 GLU B N 1
ATOM 10801 C CA . GLU B 1 387 ? -7.715 -2.762 11.148 1 86.12 387 GLU B CA 1
ATOM 10802 C C . GLU B 1 387 ? -7.781 -3.715 9.961 1 86.12 387 GLU B C 1
ATOM 10804 O O . GLU B 1 387 ? -8.867 -4.109 9.531 1 86.12 387 GLU B O 1
ATOM 10809 N N . VAL B 1 388 ? -6.68 -4.086 9.406 1 89.31 388 VAL B N 1
ATOM 10810 C CA . VAL B 1 388 ? -6.711 -4.918 8.211 1 89.31 388 VAL B CA 1
ATOM 10811 C C . VAL B 1 388 ? -6.227 -6.328 8.547 1 89.31 388 VAL B C 1
ATOM 10813 O O . VAL B 1 388 ? -6.984 -7.293 8.43 1 89.31 388 VAL B O 1
ATOM 10816 N N . PHE B 1 389 ? -5.094 -6.504 9.141 1 90.38 389 PHE B N 1
ATOM 10817 C CA . PHE B 1 389 ? -4.453 -7.812 9.234 1 90.38 389 PHE B CA 1
ATOM 10818 C C . PHE B 1 389 ? -5.027 -8.617 10.391 1 90.38 389 PHE B C 1
ATOM 10820 O O . PHE B 1 389 ? -5.133 -9.844 10.312 1 90.38 389 PHE B O 1
ATOM 10827 N N . ARG B 1 390 ? -5.445 -7.965 11.445 1 89.31 390 ARG B N 1
ATOM 10828 C CA . ARG B 1 390 ? -6.012 -8.711 12.562 1 89.31 390 ARG B CA 1
ATOM 10829 C C . ARG B 1 390 ? -7.316 -9.391 12.156 1 89.31 390 ARG B C 1
ATOM 10831 O O . ARG B 1 390 ? -7.504 -10.586 12.398 1 89.31 390 ARG B O 1
ATOM 10838 N N . PRO B 1 391 ? -8.211 -8.648 11.555 1 90.81 391 PRO B N 1
ATOM 10839 C CA . PRO B 1 391 ? -9.43 -9.32 11.094 1 90.81 391 PRO B CA 1
ATOM 10840 C C . PRO B 1 391 ? -9.141 -10.422 10.078 1 90.81 391 PRO B C 1
ATOM 10842 O O . PRO B 1 391 ? -9.828 -11.453 10.07 1 90.81 391 PRO B O 1
ATOM 10845 N N . LEU B 1 392 ? -8.188 -10.32 9.242 1 93.5 392 LEU B N 1
ATOM 10846 C CA . LEU B 1 392 ? -7.84 -11.344 8.258 1 93.5 392 LEU B CA 1
ATOM 10847 C C . LEU B 1 392 ? -7.203 -12.547 8.93 1 93.5 392 LEU B C 1
ATOM 10849 O O . LEU B 1 392 ? -7.414 -13.688 8.508 1 93.5 392 LEU B O 1
ATOM 10853 N N . ALA B 1 393 ? -6.441 -12.273 10 1 94 393 ALA B N 1
ATOM 10854 C CA . ALA B 1 393 ? -5.711 -13.32 10.711 1 94 393 ALA B CA 1
ATOM 10855 C C . ALA B 1 393 ? -6.672 -14.273 11.422 1 94 393 ALA B C 1
ATOM 10857 O O . ALA B 1 393 ? -6.305 -15.406 11.75 1 94 393 ALA B O 1
ATOM 10858 N N . ALA B 1 394 ? -7.895 -13.812 11.648 1 93.06 394 ALA B N 1
ATOM 10859 C CA . ALA B 1 394 ? -8.875 -14.656 12.32 1 93.06 394 ALA B CA 1
ATOM 10860 C C . ALA B 1 394 ? -9.109 -15.953 11.555 1 93.06 394 ALA B C 1
ATOM 10862 O O . ALA B 1 394 ? -9.266 -17.016 12.156 1 93.06 394 ALA B O 1
ATOM 10863 N N . SER B 1 395 ? -9.18 -15.922 10.219 1 93.62 395 SER B N 1
ATOM 10864 C CA . SER B 1 395 ? -9.359 -17.125 9.414 1 93.62 395 SER B CA 1
ATOM 10865 C C . SER B 1 395 ? -8.195 -18.094 9.594 1 93.62 395 SER B C 1
ATOM 10867 O O . SER B 1 395 ? -8.383 -19.312 9.594 1 93.62 395 SER B O 1
ATOM 10869 N N . TYR B 1 396 ? -6.98 -17.547 9.758 1 94.75 396 TYR B N 1
ATOM 10870 C CA . TYR B 1 396 ? -5.781 -18.344 9.984 1 94.75 396 TYR B CA 1
ATOM 10871 C C . TYR B 1 396 ? -5.828 -19.031 11.344 1 94.75 396 TYR B C 1
ATOM 10873 O O . TYR B 1 396 ? -5.52 -20.219 11.461 1 94.75 396 TYR B O 1
ATOM 10881 N N . HIS B 1 397 ? -6.234 -18.328 12.32 1 92.5 397 HIS B N 1
ATOM 10882 C CA . HIS B 1 397 ? -6.242 -18.859 13.68 1 92.5 397 HIS B CA 1
ATOM 10883 C C . HIS B 1 397 ? -7.363 -19.875 13.867 1 92.5 397 HIS B C 1
ATOM 10885 O O . HIS B 1 397 ? -7.312 -20.703 14.781 1 92.5 397 HIS B O 1
ATOM 10891 N N . PHE B 1 398 ? -8.32 -19.812 12.961 1 92.25 398 PHE B N 1
ATOM 10892 C CA . PHE B 1 398 ? -9.461 -20.703 13.078 1 92.25 398 PHE B CA 1
ATOM 10893 C C . PHE B 1 398 ? -9.211 -22.016 12.328 1 92.25 398 PHE B C 1
ATOM 10895 O O . PHE B 1 398 ? -10.031 -22.938 12.383 1 92.25 398 PHE B O 1
ATOM 10902 N N . LEU B 1 399 ? -8.07 -22.109 11.688 1 92.94 399 LEU B N 1
ATOM 10903 C CA . LEU B 1 399 ? -7.742 -23.359 11.023 1 92.94 399 LEU B CA 1
ATOM 10904 C C . LEU B 1 399 ? -7.629 -24.5 12.047 1 92.94 399 LEU B C 1
ATOM 10906 O O . LEU B 1 399 ? -7.109 -24.297 13.148 1 92.94 399 LEU B O 1
ATOM 10910 N N . PRO B 1 400 ? -8.133 -25.625 11.703 1 87.56 400 PRO B N 1
ATOM 10911 C CA . PRO B 1 400 ? -8.266 -26.703 12.68 1 87.56 400 PRO B CA 1
ATOM 10912 C C . PRO B 1 400 ? -6.922 -27.328 13.062 1 87.56 400 PRO B C 1
ATOM 10914 O O . PRO B 1 400 ? -6.805 -27.953 14.117 1 87.56 400 PRO B O 1
ATOM 10917 N N . SER B 1 401 ? -5.922 -27.234 12.211 1 90.56 401 SER B N 1
ATOM 10918 C CA . SER B 1 401 ? -4.664 -27.906 12.508 1 90.56 401 SER B CA 1
ATOM 10919 C C . SER B 1 401 ? -3.471 -26.984 12.305 1 90.56 401 SER B C 1
ATOM 10921 O O . SER B 1 401 ? -3.541 -26.031 11.516 1 90.56 401 SER B O 1
ATOM 10923 N N . LYS B 1 402 ? -2.428 -27.312 13.086 1 90.69 402 LYS B N 1
ATOM 10924 C CA . LYS B 1 402 ? -1.183 -26.562 12.953 1 90.69 402 LYS B CA 1
ATOM 10925 C C . LYS B 1 402 ? -0.516 -26.844 11.609 1 90.69 402 LYS B C 1
ATOM 10927 O O . LYS B 1 402 ? 0.179 -25.984 11.062 1 90.69 402 LYS B O 1
ATOM 10932 N N . ILE B 1 403 ? -0.74 -28.047 11.086 1 92.75 403 ILE B N 1
ATOM 10933 C CA . ILE B 1 403 ? -0.177 -28.406 9.797 1 92.75 403 ILE B CA 1
ATOM 10934 C C . ILE B 1 403 ? -0.771 -27.516 8.703 1 92.75 403 ILE B C 1
ATOM 10936 O O . ILE B 1 403 ? -0.048 -27.031 7.836 1 92.75 403 ILE B O 1
ATOM 10940 N N . LEU B 1 404 ? -2.07 -27.359 8.82 1 94.44 404 LEU B N 1
ATOM 10941 C CA . LEU B 1 404 ? -2.738 -26.516 7.844 1 94.44 404 LEU B CA 1
ATOM 10942 C C . LEU B 1 404 ? -2.227 -25.078 7.941 1 94.44 404 LEU B C 1
ATOM 10944 O O . LEU B 1 404 ? -2.1 -24.391 6.922 1 94.44 404 LEU B O 1
ATOM 10948 N N . GLN B 1 405 ? -1.965 -24.609 9.164 1 94.38 405 GLN B N 1
ATOM 10949 C CA . GLN B 1 405 ? -1.416 -23.266 9.359 1 94.38 405 GLN B CA 1
ATOM 10950 C C . GLN B 1 405 ? -0.043 -23.141 8.711 1 94.38 405 GLN B C 1
ATOM 10952 O O . GLN B 1 405 ? 0.239 -22.141 8.039 1 94.38 405 GLN B O 1
ATOM 10957 N N . GLN B 1 406 ? 0.735 -24.141 8.852 1 94.88 406 GLN B N 1
ATOM 10958 C CA . GLN B 1 406 ? 2.07 -24.125 8.258 1 94.88 406 GLN B CA 1
ATOM 10959 C C . GLN B 1 406 ? 2.002 -24.203 6.738 1 94.88 406 GLN B C 1
ATOM 10961 O O . GLN B 1 406 ? 2.811 -23.578 6.043 1 94.88 406 GLN B O 1
ATOM 10966 N N . CYS B 1 407 ? 1.047 -25.031 6.23 1 96.88 407 CYS B N 1
ATOM 10967 C CA . CYS B 1 407 ? 0.878 -25.125 4.785 1 96.88 407 CYS B CA 1
ATOM 10968 C C . CYS B 1 407 ? 0.519 -23.766 4.195 1 96.88 407 CYS B C 1
ATOM 10970 O O . CYS B 1 407 ? 1.01 -23.391 3.123 1 96.88 407 CYS B O 1
ATOM 10972 N N . PHE B 1 408 ? -0.335 -23.062 4.918 1 96.5 408 PHE B N 1
ATOM 10973 C CA . PHE B 1 408 ? -0.684 -21.703 4.48 1 96.5 408 PHE B CA 1
ATOM 10974 C C . PHE B 1 408 ? 0.542 -20.812 4.477 1 96.5 408 PHE B C 1
ATOM 10976 O O . PHE B 1 408 ? 0.788 -20.094 3.506 1 96.5 408 PHE B O 1
ATOM 10983 N N . LEU B 1 409 ? 1.32 -20.781 5.531 1 95.94 409 LEU B N 1
ATOM 10984 C CA . LEU B 1 409 ? 2.518 -19.953 5.645 1 95.94 409 LEU B CA 1
ATOM 10985 C C . LEU B 1 409 ? 3.543 -20.344 4.582 1 95.94 409 LEU B C 1
ATOM 10987 O O . LEU B 1 409 ? 4.262 -19.484 4.07 1 95.94 409 LEU B O 1
ATOM 10991 N N . PHE B 1 410 ? 3.59 -21.609 4.199 1 96.88 410 PHE B N 1
ATOM 10992 C CA . PHE B 1 410 ? 4.535 -22.109 3.207 1 96.88 410 PHE B CA 1
ATOM 10993 C C . PHE B 1 410 ? 4.285 -21.469 1.849 1 96.88 410 PHE B C 1
ATOM 10995 O O . PHE B 1 410 ? 5.227 -21.203 1.099 1 96.88 410 PHE B O 1
ATOM 11002 N N . CYS B 1 411 ? 3.033 -21.234 1.544 1 96.38 411 CYS B N 1
ATOM 11003 C CA . CYS B 1 411 ? 2.672 -20.641 0.256 1 96.38 411 CYS B CA 1
ATOM 11004 C C . CYS B 1 411 ? 3.189 -19.219 0.137 1 96.38 411 CYS B C 1
ATOM 11006 O O . CYS B 1 411 ? 3.324 -18.688 -0.969 1 96.38 411 CYS B O 1
ATOM 11008 N N . SER B 1 412 ? 3.49 -18.562 1.253 1 94.06 412 SER B N 1
ATOM 11009 C CA . SER B 1 412 ? 4.004 -17.188 1.218 1 94.06 412 SER B CA 1
ATOM 11010 C C . SER B 1 412 ? 5.449 -17.156 0.733 1 94.06 412 SER B C 1
ATOM 11012 O O . SER B 1 412 ? 5.977 -16.094 0.411 1 94.06 412 SER B O 1
ATOM 11014 N N . LEU B 1 413 ? 6.094 -18.312 0.684 1 95.69 413 LEU B N 1
ATOM 11015 C CA . LEU B 1 413 ? 7.469 -18.375 0.202 1 95.69 413 LEU B CA 1
ATOM 11016 C C . LEU B 1 413 ? 7.543 -18.031 -1.28 1 95.69 413 LEU B C 1
ATOM 11018 O O . LEU B 1 413 ? 8.609 -17.672 -1.783 1 95.69 413 LEU B O 1
ATOM 11022 N N . TYR B 1 414 ? 6.434 -18.219 -1.982 1 95.31 414 TYR B N 1
ATOM 11023 C CA . TYR B 1 414 ? 6.379 -17.859 -3.398 1 95.31 414 TYR B CA 1
ATOM 11024 C C . TYR B 1 414 ? 6.074 -16.391 -3.588 1 95.31 414 TYR B C 1
ATOM 11026 O O . TYR B 1 414 ? 5.504 -15.742 -2.699 1 95.31 414 TYR B O 1
ATOM 11034 N N . PRO B 1 415 ? 6.496 -15.766 -4.68 1 92.38 415 PRO B N 1
ATOM 11035 C CA . PRO B 1 415 ? 6.301 -14.328 -4.898 1 92.38 415 PRO B CA 1
ATOM 11036 C C . PRO B 1 415 ? 4.828 -13.945 -5.023 1 92.38 415 PRO B C 1
ATOM 11038 O O . PRO B 1 415 ? 3.963 -14.82 -5.082 1 92.38 415 PRO B O 1
ATOM 11041 N N . ALA B 1 416 ? 4.641 -12.594 -4.992 1 89.19 416 ALA B N 1
ATOM 11042 C CA . ALA B 1 416 ? 3.285 -12.062 -5.113 1 89.19 416 ALA B CA 1
ATOM 11043 C C . ALA B 1 416 ? 2.697 -12.367 -6.488 1 89.19 416 ALA B C 1
ATOM 11045 O O . ALA B 1 416 ? 3.396 -12.289 -7.5 1 89.19 416 ALA B O 1
ATOM 11046 N N . SER B 1 417 ? 1.354 -12.727 -6.555 1 86.88 417 SER B N 1
ATOM 11047 C CA . SER B 1 417 ? 0.592 -12.992 -7.766 1 86.88 417 SER B CA 1
ATOM 11048 C C . SER B 1 417 ? 1.24 -14.102 -8.586 1 86.88 417 SER B C 1
ATOM 11050 O O . SER B 1 417 ? 1.259 -14.039 -9.82 1 86.88 417 SER B O 1
ATOM 11052 N N . PHE B 1 418 ? 1.876 -15.008 -7.906 1 90.44 418 PHE B N 1
ATOM 11053 C CA . PHE B 1 418 ? 2.562 -16.125 -8.539 1 90.44 418 PHE B CA 1
ATOM 11054 C C . PHE B 1 418 ? 1.634 -17.328 -8.664 1 90.44 418 PHE B C 1
ATOM 11056 O O . PHE B 1 418 ? 0.863 -17.625 -7.754 1 90.44 418 PHE B O 1
ATOM 11063 N N . SER B 1 419 ? 1.647 -17.938 -9.828 1 93.5 419 SER B N 1
ATOM 11064 C CA . SER B 1 419 ? 0.931 -19.203 -10 1 93.5 419 SER B CA 1
ATOM 11065 C C . SER B 1 419 ? 1.729 -20.375 -9.445 1 93.5 419 SER B C 1
ATOM 11067 O O . SER B 1 419 ? 2.67 -20.844 -10.086 1 93.5 419 SER B O 1
ATOM 11069 N N . ILE B 1 420 ? 1.344 -20.875 -8.367 1 95.5 420 ILE B N 1
ATOM 11070 C CA . ILE B 1 420 ? 2.062 -21.953 -7.688 1 95.5 420 ILE B CA 1
ATOM 11071 C C . ILE B 1 420 ? 1.646 -23.297 -8.266 1 95.5 420 ILE B C 1
ATOM 11073 O O . ILE B 1 420 ? 0.458 -23.641 -8.289 1 95.5 420 ILE B O 1
ATOM 11077 N N . ASN B 1 421 ? 2.543 -24.016 -8.75 1 94.62 421 ASN B N 1
ATOM 11078 C CA . ASN B 1 421 ? 2.266 -25.375 -9.227 1 94.62 421 ASN B CA 1
ATOM 11079 C C . ASN B 1 421 ? 1.898 -26.312 -8.078 1 94.62 421 ASN B C 1
ATOM 11081 O O . ASN B 1 421 ? 2.682 -26.484 -7.141 1 94.62 421 ASN B O 1
ATOM 11085 N N . VAL B 1 422 ? 0.806 -26.922 -8.148 1 96.19 422 VAL B N 1
ATOM 11086 C CA . VAL B 1 422 ? 0.251 -27.719 -7.066 1 96.19 422 VAL B CA 1
ATOM 11087 C C . VAL B 1 422 ? 1.155 -28.922 -6.801 1 96.19 422 VAL B C 1
ATOM 11089 O O . VAL B 1 422 ? 1.402 -29.281 -5.648 1 96.19 422 VAL B O 1
ATOM 11092 N N . VAL B 1 423 ? 1.649 -29.547 -7.828 1 94.5 423 VAL B N 1
ATOM 11093 C CA . VAL B 1 423 ? 2.479 -30.734 -7.688 1 94.5 423 VAL B CA 1
ATOM 11094 C C . VAL B 1 423 ? 3.764 -30.391 -6.938 1 94.5 423 VAL B C 1
ATOM 11096 O O . VAL B 1 423 ? 4.145 -31.078 -5.992 1 94.5 423 VAL B O 1
ATOM 11099 N N . GLU B 1 424 ? 4.387 -29.344 -7.359 1 95.38 424 GLU B N 1
ATOM 11100 C CA . GLU B 1 424 ? 5.617 -28.922 -6.695 1 95.38 424 GLU B CA 1
ATOM 11101 C C . GLU B 1 424 ? 5.367 -28.562 -5.234 1 95.38 424 GLU B C 1
ATOM 11103 O O . GLU B 1 424 ? 6.172 -28.906 -4.363 1 95.38 424 GLU B O 1
ATOM 11108 N N . LEU B 1 425 ? 4.324 -27.875 -5.031 1 96.75 425 LEU B N 1
ATOM 11109 C CA . LEU B 1 425 ? 3.975 -27.469 -3.672 1 96.75 425 LEU B CA 1
ATOM 11110 C C . LEU B 1 425 ? 3.83 -28.688 -2.764 1 96.75 425 LEU B C 1
ATOM 11112 O O . LEU B 1 425 ? 4.359 -28.688 -1.648 1 96.75 425 LEU B O 1
ATOM 11116 N N . ILE B 1 426 ? 3.168 -29.703 -3.221 1 96.94 426 ILE B N 1
ATOM 11117 C CA . ILE B 1 426 ? 2.922 -30.906 -2.428 1 96.94 426 ILE B CA 1
ATOM 11118 C C . ILE B 1 426 ? 4.23 -31.656 -2.217 1 96.94 426 ILE B C 1
ATOM 11120 O O . ILE B 1 426 ? 4.484 -32.188 -1.131 1 96.94 426 ILE B O 1
ATOM 11124 N N . GLN B 1 427 ? 5.039 -31.688 -3.238 1 96.69 427 GLN B N 1
ATOM 11125 C CA . GLN B 1 427 ? 6.352 -32.312 -3.104 1 96.69 427 GLN B CA 1
ATOM 11126 C C . GLN B 1 427 ? 7.172 -31.641 -2.01 1 96.69 427 GLN B C 1
ATOM 11128 O O . GLN B 1 427 ? 7.828 -32.312 -1.213 1 96.69 427 GLN B O 1
ATOM 11133 N N . CYS B 1 428 ? 7.109 -30.359 -1.988 1 97.25 428 CYS B N 1
ATOM 11134 C CA . CYS B 1 428 ? 7.848 -29.609 -0.975 1 97.25 428 CYS B CA 1
ATOM 11135 C C . CYS B 1 428 ? 7.293 -29.891 0.417 1 97.25 428 CYS B C 1
ATOM 11137 O O . CYS B 1 428 ? 8.047 -29.984 1.384 1 97.25 428 CYS B O 1
ATOM 11139 N N . TRP B 1 429 ? 5.973 -30.031 0.518 1 97.06 429 TRP B N 1
ATOM 11140 C CA . TRP B 1 429 ? 5.352 -30.312 1.806 1 97.06 429 TRP B CA 1
ATOM 11141 C C . TRP B 1 429 ? 5.766 -31.688 2.322 1 97.06 429 TRP B C 1
ATOM 11143 O O . TRP B 1 429 ? 5.957 -31.875 3.525 1 97.06 429 TRP B O 1
ATOM 11153 N N . VAL B 1 430 ? 5.855 -32.594 1.402 1 96.31 430 VAL B N 1
ATOM 11154 C CA . VAL B 1 430 ? 6.281 -33.938 1.773 1 96.31 430 VAL B CA 1
ATOM 11155 C C . VAL B 1 430 ? 7.738 -33.906 2.232 1 96.31 430 VAL B C 1
ATOM 11157 O O . VAL B 1 430 ? 8.07 -34.469 3.291 1 96.31 430 VAL B O 1
ATOM 11160 N N . SER B 1 431 ? 8.547 -33.219 1.487 1 96.19 431 SER B N 1
ATOM 11161 C CA . SER B 1 431 ? 9.977 -33.188 1.768 1 96.19 431 SER B CA 1
ATOM 11162 C C . SER B 1 431 ? 10.266 -32.406 3.049 1 96.19 431 SER B C 1
ATOM 11164 O O . SER B 1 431 ? 11.227 -32.719 3.762 1 96.19 431 SER B O 1
ATOM 11166 N N . ASP B 1 432 ? 9.461 -31.359 3.283 1 94.38 432 ASP B N 1
ATOM 11167 C CA . ASP B 1 432 ? 9.641 -30.547 4.48 1 94.38 432 ASP B CA 1
ATOM 11168 C C . ASP B 1 432 ? 9.125 -31.266 5.723 1 94.38 432 ASP B C 1
ATOM 11170 O O . ASP B 1 432 ? 9.461 -30.891 6.848 1 94.38 432 ASP B O 1
ATOM 11174 N N . GLY B 1 433 ? 8.25 -32.25 5.535 1 91.75 433 GLY B N 1
ATOM 11175 C CA . GLY B 1 433 ? 7.754 -33.031 6.648 1 91.75 433 GLY B CA 1
ATOM 11176 C C . GLY B 1 433 ? 6.352 -32.656 7.078 1 91.75 433 GLY B C 1
ATOM 11177 O O . GLY B 1 433 ? 5.883 -33.094 8.133 1 91.75 433 GLY B O 1
ATOM 11178 N N . LEU B 1 434 ? 5.73 -31.859 6.332 1 92.88 434 LEU B N 1
ATOM 11179 C CA . LEU B 1 434 ? 4.359 -31.484 6.66 1 92.88 434 LEU B CA 1
ATOM 11180 C C . LEU B 1 434 ? 3.395 -32.625 6.324 1 92.88 434 LEU B C 1
ATOM 11182 O O . LEU B 1 434 ? 2.359 -32.781 6.977 1 92.88 434 LEU B O 1
ATOM 11186 N N . ILE B 1 435 ? 3.73 -33.281 5.203 1 93.31 435 ILE B N 1
ATOM 11187 C CA . ILE B 1 435 ? 3.037 -34.531 4.832 1 93.31 435 ILE B CA 1
ATOM 11188 C C . ILE B 1 435 ? 3.955 -35.719 5.066 1 93.31 435 ILE B C 1
ATOM 11190 O O . ILE B 1 435 ? 5.156 -35.656 4.809 1 93.31 435 ILE B O 1
ATOM 11194 N N . HIS B 1 436 ? 3.381 -36.688 5.508 1 88.25 436 HIS B N 1
ATOM 11195 C CA . HIS B 1 436 ? 4.18 -37.844 5.859 1 88.25 436 HIS B CA 1
ATOM 11196 C C . HIS B 1 436 ? 4.828 -38.469 4.621 1 88.25 436 HIS B C 1
ATOM 11198 O O . HIS B 1 436 ? 4.188 -38.562 3.572 1 88.25 436 HIS B O 1
ATOM 11204 N N . GLU B 1 437 ? 6.055 -38.875 4.785 1 83.38 437 GLU B N 1
ATOM 11205 C CA . GLU B 1 437 ? 6.852 -39.375 3.67 1 83.38 437 GLU B CA 1
ATOM 11206 C C . GLU B 1 437 ? 6.582 -40.875 3.42 1 83.38 437 GLU B C 1
ATOM 11208 O O . GLU B 1 437 ? 6.875 -41.375 2.34 1 83.38 437 GLU B O 1
ATOM 11213 N N . ASN B 1 438 ? 5.98 -41.562 4.301 1 84.25 438 ASN B N 1
ATOM 11214 C CA . ASN B 1 438 ? 5.855 -43 4.191 1 84.25 438 ASN B CA 1
ATOM 11215 C C . ASN B 1 438 ? 4.621 -43.406 3.383 1 84.25 438 ASN B C 1
ATOM 11217 O O . ASN B 1 438 ? 4.18 -44.562 3.439 1 84.25 438 ASN B O 1
ATOM 11221 N N . GLN B 1 439 ? 4.129 -42.562 2.613 1 87 439 GLN B N 1
ATOM 11222 C CA . GLN B 1 439 ? 3.012 -42.844 1.72 1 87 439 GLN B CA 1
ATOM 11223 C C . GLN B 1 439 ? 3.459 -42.844 0.261 1 87 439 GLN B C 1
ATOM 11225 O O . GLN B 1 439 ? 4.562 -42.406 -0.057 1 87 439 GLN B O 1
ATOM 11230 N N . THR B 1 440 ? 2.68 -43.531 -0.547 1 89.88 440 THR B N 1
ATOM 11231 C CA . THR B 1 440 ? 2.969 -43.5 -1.977 1 89.88 440 THR B CA 1
ATOM 11232 C C . THR B 1 440 ? 2.824 -42.094 -2.535 1 89.88 440 THR B C 1
ATOM 11234 O O . THR B 1 440 ? 2.236 -41.219 -1.891 1 89.88 440 THR B O 1
ATOM 11237 N N . VAL B 1 441 ? 3.426 -41.875 -3.598 1 92.25 441 VAL B N 1
ATOM 11238 C CA . VAL B 1 441 ? 3.381 -40.562 -4.234 1 92.25 441 VAL B CA 1
ATOM 11239 C C . VAL B 1 441 ? 1.93 -40.156 -4.5 1 92.25 441 VAL B C 1
ATOM 11241 O O . VAL B 1 441 ? 1.552 -39 -4.312 1 92.25 441 VAL B O 1
ATOM 11244 N N . GLU B 1 442 ? 1.104 -41.094 -4.91 1 90.69 442 GLU B N 1
ATOM 11245 C CA . GLU B 1 442 ? -0.304 -40.812 -5.184 1 90.69 442 GLU B CA 1
ATOM 11246 C C . GLU B 1 442 ? -1.053 -40.469 -3.9 1 90.69 442 GLU B C 1
ATOM 11248 O O . GLU B 1 442 ? -1.86 -39.531 -3.887 1 90.69 442 GLU B O 1
ATOM 11253 N N . GLU B 1 443 ? -0.838 -41.25 -2.873 1 92.12 443 GLU B N 1
ATOM 11254 C CA . GLU B 1 443 ? -1.485 -40.938 -1.596 1 92.12 443 GLU B CA 1
ATOM 11255 C C . GLU B 1 443 ? -1.065 -39.594 -1.056 1 92.12 443 GLU B C 1
ATOM 11257 O O . GLU B 1 443 ? -1.894 -38.844 -0.53 1 92.12 443 GLU B O 1
ATOM 11262 N N . ALA B 1 444 ? 0.247 -39.375 -1.122 1 93.62 444 ALA B N 1
ATOM 11263 C CA . ALA B 1 444 ? 0.735 -38.062 -0.686 1 93.62 444 ALA B CA 1
ATOM 11264 C C . ALA B 1 444 ? 0.103 -36.938 -1.504 1 93.62 444 ALA B C 1
ATOM 11266 O O . ALA B 1 444 ? -0.224 -35.875 -0.965 1 93.62 444 ALA B O 1
ATOM 11267 N N . PHE B 1 445 ? -0.031 -37.188 -2.781 1 94 445 PHE B N 1
ATOM 11268 C CA . PHE B 1 445 ? -0.647 -36.219 -3.658 1 94 445 PHE B CA 1
ATOM 11269 C C . PHE B 1 445 ? -2.1 -35.969 -3.266 1 94 445 PHE B C 1
ATOM 11271 O O . PHE B 1 445 ? -2.551 -34.812 -3.211 1 94 445 PHE B O 1
ATOM 11278 N N . ASN B 1 446 ? -2.846 -37 -3 1 93.94 446 ASN B N 1
ATOM 11279 C CA . ASN B 1 446 ? -4.238 -36.875 -2.582 1 93.94 446 ASN B CA 1
ATOM 11280 C C . ASN B 1 446 ? -4.355 -36.125 -1.256 1 93.94 446 ASN B C 1
ATOM 11282 O O . ASN B 1 446 ? -5.262 -35.312 -1.075 1 93.94 446 ASN B O 1
ATOM 11286 N N . CYS B 1 447 ? -3.461 -36.438 -0.402 1 94.19 447 CYS B N 1
ATOM 11287 C CA . CYS B 1 447 ? -3.441 -35.75 0.873 1 94.19 447 CYS B CA 1
ATOM 11288 C C . CYS B 1 447 ? -3.182 -34.25 0.666 1 94.19 447 CYS B C 1
ATOM 11290 O O . CYS B 1 447 ? -3.838 -33.406 1.281 1 94.19 447 CYS B O 1
ATOM 11292 N N . GLY B 1 448 ? -2.188 -33.938 -0.146 1 96.12 448 GLY B N 1
ATOM 11293 C CA . GLY B 1 448 ? -1.869 -32.562 -0.435 1 96.12 448 GLY B CA 1
ATOM 11294 C C . GLY B 1 448 ? -3.02 -31.812 -1.071 1 96.12 448 GLY B C 1
ATOM 11295 O O . GLY B 1 448 ? -3.283 -30.656 -0.717 1 96.12 448 GLY B O 1
ATOM 11296 N N . VAL B 1 449 ? -3.699 -32.438 -2.004 1 95.75 449 VAL B N 1
ATOM 11297 C CA . VAL B 1 449 ? -4.84 -31.828 -2.668 1 95.75 449 VAL B CA 1
ATOM 11298 C C . VAL B 1 449 ? -5.938 -31.531 -1.648 1 95.75 449 VAL B C 1
ATOM 11300 O O . VAL B 1 449 ? -6.594 -30.5 -1.71 1 95.75 449 VAL B O 1
ATOM 11303 N N . ALA B 1 450 ? -6.133 -32.438 -0.766 1 95.12 450 ALA B N 1
ATOM 11304 C CA . ALA B 1 450 ? -7.121 -32.219 0.291 1 95.12 450 ALA B CA 1
ATOM 11305 C C . ALA B 1 450 ? -6.781 -31.016 1.145 1 95.12 450 ALA B C 1
ATOM 11307 O O . ALA B 1 450 ? -7.664 -30.25 1.52 1 95.12 450 ALA B O 1
ATOM 11308 N N . LEU B 1 451 ? -5.531 -30.906 1.507 1 95.81 451 LEU B N 1
ATOM 11309 C CA . LEU B 1 451 ? -5.094 -29.766 2.297 1 95.81 451 LEU B CA 1
ATOM 11310 C C . LEU B 1 451 ? -5.309 -28.453 1.531 1 95.81 451 LEU B C 1
ATOM 11312 O O . LEU B 1 451 ? -5.758 -27.469 2.104 1 95.81 451 LEU B O 1
ATOM 11316 N N . ILE B 1 452 ? -4.98 -28.469 0.241 1 96.75 452 ILE B N 1
ATOM 11317 C CA . ILE B 1 452 ? -5.145 -27.281 -0.597 1 96.75 452 ILE B CA 1
ATOM 11318 C C . ILE B 1 452 ? -6.621 -26.922 -0.683 1 96.75 452 ILE B C 1
ATOM 11320 O O . ILE B 1 452 ? -6.98 -25.734 -0.59 1 96.75 452 ILE B O 1
ATOM 11324 N N . GLU B 1 453 ? -7.43 -27.906 -0.848 1 95.38 453 GLU B N 1
ATOM 11325 C CA . GLU B 1 453 ? -8.867 -27.641 -0.938 1 95.38 453 GLU B CA 1
ATOM 11326 C C . GLU B 1 453 ? -9.406 -27.078 0.369 1 95.38 453 GLU B C 1
ATOM 11328 O O . GLU B 1 453 ? -10.297 -26.219 0.357 1 95.38 453 GLU B O 1
ATOM 11333 N N . ARG B 1 454 ? -8.922 -27.531 1.447 1 94.69 454 ARG B N 1
ATOM 11334 C CA . ARG B 1 454 ? -9.336 -26.984 2.734 1 94.69 454 ARG B CA 1
ATOM 11335 C C . ARG B 1 454 ? -8.93 -25.516 2.855 1 94.69 454 ARG B C 1
ATOM 11337 O O . ARG B 1 454 ? -9.664 -24.719 3.426 1 94.69 454 ARG B O 1
ATOM 11344 N N . LEU B 1 455 ? -7.754 -25.203 2.424 1 96.31 455 LEU B N 1
ATOM 11345 C CA . LEU B 1 455 ? -7.297 -23.828 2.449 1 96.31 455 LEU B CA 1
ATOM 11346 C C . LEU B 1 455 ? -8.133 -22.953 1.51 1 96.31 455 LEU B C 1
ATOM 11348 O O . LEU B 1 455 ? -8.391 -21.781 1.803 1 96.31 455 LEU B O 1
ATOM 11352 N N . LYS B 1 456 ? -8.531 -23.578 0.394 1 94.94 456 LYS B N 1
ATOM 11353 C CA . LYS B 1 456 ? -9.414 -22.859 -0.519 1 94.94 456 LYS B CA 1
ATOM 11354 C C . LYS B 1 456 ? -10.789 -22.641 0.112 1 94.94 456 LYS B C 1
ATOM 11356 O O . LYS B 1 456 ? -11.367 -21.562 -0.016 1 94.94 456 LYS B O 1
ATOM 11361 N N . ASP B 1 457 ? -11.211 -23.625 0.803 1 94.25 457 ASP B N 1
ATOM 11362 C CA . ASP B 1 457 ? -12.508 -23.547 1.466 1 94.25 457 ASP B CA 1
ATOM 11363 C C . ASP B 1 457 ? -12.523 -22.453 2.525 1 94.25 457 ASP B C 1
ATOM 11365 O O . ASP B 1 457 ? -13.562 -21.844 2.789 1 94.25 457 ASP B O 1
ATOM 11369 N N . SER B 1 458 ? -11.453 -22.219 3.115 1 94.94 458 SER B N 1
ATOM 11370 C CA . SER B 1 458 ? -11.336 -21.188 4.129 1 94.94 458 SER B CA 1
ATOM 11371 C C . SER B 1 458 ? -10.984 -19.828 3.502 1 94.94 458 SER B C 1
ATOM 11373 O O . SER B 1 458 ? -10.695 -18.875 4.215 1 94.94 458 SER B O 1
ATOM 11375 N N . CYS B 1 459 ? -10.875 -19.766 2.189 1 95 459 CYS B N 1
ATOM 11376 C CA . CYS B 1 459 ? -10.633 -18.562 1.394 1 95 459 CYS B CA 1
ATOM 11377 C C . CYS B 1 459 ? -9.234 -18.016 1.657 1 95 459 CYS B C 1
ATOM 11379 O O . CYS B 1 459 ? -9.031 -16.797 1.649 1 95 459 CYS B O 1
ATOM 11381 N N . LEU B 1 460 ? -8.312 -18.859 2.031 1 96.44 460 LEU B N 1
ATOM 11382 C CA . LEU B 1 460 ? -6.93 -18.438 2.246 1 96.44 460 LEU B CA 1
ATOM 11383 C C . LEU B 1 460 ? -6.105 -18.609 0.974 1 96.44 460 LEU B C 1
ATOM 11385 O O . LEU B 1 460 ? -5.082 -17.938 0.8 1 96.44 460 LEU B O 1
ATOM 11389 N N . LEU B 1 461 ? -6.535 -19.516 0.152 1 96.06 461 LEU B N 1
ATOM 11390 C CA . LEU B 1 461 ? -5.969 -19.703 -1.181 1 96.06 461 LEU B CA 1
ATOM 11391 C C . LEU B 1 461 ? -7.047 -19.578 -2.25 1 96.06 461 LEU B C 1
ATOM 11393 O O . LEU B 1 461 ? -8.234 -19.719 -1.961 1 96.06 461 LEU B O 1
ATOM 11397 N N . ASP B 1 462 ? -6.629 -19.234 -3.455 1 93.69 462 ASP B N 1
ATOM 11398 C CA . ASP B 1 462 ? -7.562 -19.031 -4.562 1 93.69 462 ASP B CA 1
ATOM 11399 C C . ASP B 1 462 ? -7.266 -20 -5.711 1 93.69 462 ASP B C 1
ATOM 11401 O O . ASP B 1 462 ? -6.129 -20.438 -5.879 1 93.69 462 ASP B O 1
ATOM 11405 N N . GLN B 1 463 ? -8.305 -20.266 -6.363 1 89.06 463 GLN B N 1
ATOM 11406 C CA . GLN B 1 463 ? -8.141 -21.031 -7.594 1 89.06 463 GLN B CA 1
ATOM 11407 C C . GLN B 1 463 ? -7.547 -20.172 -8.703 1 89.06 463 GLN B C 1
ATOM 11409 O O . GLN B 1 463 ? -7.926 -19 -8.859 1 89.06 463 GLN B O 1
ATOM 11414 N N . ASP B 1 464 ? -6.559 -20.688 -9.219 1 84.31 464 ASP B N 1
ATOM 11415 C CA . ASP B 1 464 ? -5.922 -19.969 -10.312 1 84.31 464 ASP B CA 1
ATOM 11416 C C . ASP B 1 464 ? -6.605 -20.266 -11.641 1 84.31 464 ASP B C 1
ATOM 11418 O O . ASP B 1 464 ? -7.426 -21.172 -11.727 1 84.31 464 ASP B O 1
ATOM 11422 N N . GLY B 1 465 ? -6.535 -19.391 -12.617 1 75.06 465 GLY B N 1
ATOM 11423 C CA . GLY B 1 465 ? -7.105 -19.594 -13.938 1 75.06 465 GLY B CA 1
ATOM 11424 C C . GLY B 1 465 ? -6.531 -20.797 -14.656 1 75.06 465 GLY B C 1
ATOM 11425 O O . GLY B 1 465 ? -7.223 -21.453 -15.445 1 75.06 465 GLY B O 1
ATOM 11426 N N . GLY B 1 466 ? -5.336 -21.203 -14.258 1 68.19 466 GLY B N 1
ATOM 11427 C CA . GLY B 1 466 ? -4.695 -22.328 -14.906 1 68.19 466 GLY B CA 1
ATOM 11428 C C . GLY B 1 466 ? -4.965 -23.656 -14.203 1 68.19 466 GLY B C 1
ATOM 11429 O O . GLY B 1 466 ? -5.355 -23.672 -13.039 1 68.19 466 GLY B O 1
ATOM 11430 N N . GLN B 1 467 ? -4.926 -24.688 -15.016 1 80.25 467 GLN B N 1
ATOM 11431 C CA . GLN B 1 467 ? -5.105 -26.016 -14.438 1 80.25 467 GLN B CA 1
ATOM 11432 C C . GLN B 1 467 ? -3.879 -26.438 -13.641 1 80.25 467 GLN B C 1
ATOM 11434 O O . GLN B 1 467 ? -2.744 -26.234 -14.078 1 80.25 467 GLN B O 1
ATOM 11439 N N . GLY B 1 468 ? -4.059 -26.906 -12.375 1 89.19 468 GLY B N 1
ATOM 11440 C CA . GLY B 1 468 ? -3.004 -27.469 -11.555 1 89.19 468 GLY B CA 1
ATOM 11441 C C . GLY B 1 468 ? -2.213 -26.422 -10.789 1 89.19 468 GLY B C 1
ATOM 11442 O O . GLY B 1 468 ? -1.118 -26.703 -10.297 1 89.19 468 GLY B O 1
ATOM 11443 N N . THR B 1 469 ? -2.68 -25.234 -10.867 1 94 469 THR B N 1
ATOM 11444 C CA . THR B 1 469 ? -1.991 -24.172 -10.141 1 94 469 THR B CA 1
ATOM 11445 C C . THR B 1 469 ? -2.926 -23.516 -9.125 1 94 469 THR B C 1
ATOM 11447 O O . THR B 1 469 ? -4.148 -23.625 -9.25 1 94 469 THR B O 1
ATOM 11450 N N . VAL B 1 470 ? -2.383 -22.984 -8.102 1 95.31 470 VAL B N 1
ATOM 11451 C CA . VAL B 1 470 ? -3.115 -22.25 -7.074 1 95.31 470 VAL B CA 1
ATOM 11452 C C . VAL B 1 470 ? -2.467 -20.891 -6.848 1 95.31 470 VAL B C 1
ATOM 11454 O O . VAL B 1 470 ? -1.309 -20.672 -7.215 1 95.31 470 VAL B O 1
ATOM 11457 N N . LYS B 1 471 ? -3.223 -20.016 -6.379 1 94.5 471 LYS B N 1
ATOM 11458 C CA . LYS B 1 471 ? -2.709 -18.656 -6.156 1 94.5 471 LYS B CA 1
ATOM 11459 C C . LYS B 1 471 ? -3.051 -18.172 -4.754 1 94.5 471 LYS B C 1
ATOM 11461 O O . LYS B 1 471 ? -4.078 -18.547 -4.188 1 94.5 471 LYS B O 1
ATOM 11466 N N . MET B 1 472 ? -2.184 -17.438 -4.188 1 94.88 472 MET B N 1
ATOM 11467 C CA . MET B 1 472 ? -2.418 -16.75 -2.922 1 94.88 472 MET B CA 1
ATOM 11468 C C . MET B 1 472 ? -2.619 -15.25 -3.146 1 94.88 472 MET B C 1
ATOM 11470 O O . MET B 1 472 ? -1.834 -14.617 -3.852 1 94.88 472 MET B O 1
ATOM 11474 N N . HIS B 1 473 ? -3.668 -14.727 -2.615 1 94.5 473 HIS B N 1
ATOM 11475 C CA . HIS B 1 473 ? -3.922 -13.297 -2.732 1 94.5 473 HIS B CA 1
ATOM 11476 C C . HIS B 1 473 ? -2.789 -12.484 -2.111 1 94.5 473 HIS B C 1
ATOM 11478 O O . HIS B 1 473 ? -2.262 -12.852 -1.061 1 94.5 473 HIS B O 1
ATOM 11484 N N . ASP B 1 474 ? -2.414 -11.352 -2.623 1 91.81 474 ASP B N 1
ATOM 11485 C CA . ASP B 1 474 ? -1.247 -10.578 -2.207 1 91.81 474 ASP B CA 1
ATOM 11486 C C . ASP B 1 474 ? -1.394 -10.094 -0.765 1 91.81 474 ASP B C 1
ATOM 11488 O O . ASP B 1 474 ? -0.429 -10.109 0.002 1 91.81 474 ASP B O 1
ATOM 11492 N N . VAL B 1 475 ? -2.508 -9.617 -0.389 1 93 475 VAL B N 1
ATOM 11493 C CA . VAL B 1 475 ? -2.723 -9.117 0.965 1 93 475 VAL B CA 1
ATOM 11494 C C . VAL B 1 475 ? -2.607 -10.258 1.966 1 93 475 VAL B C 1
ATOM 11496 O O . VAL B 1 475 ? -2.115 -10.07 3.08 1 93 475 VAL B O 1
ATOM 11499 N N . PHE B 1 476 ? -3.117 -11.398 1.59 1 94.88 476 PHE B N 1
ATOM 11500 C CA . PHE B 1 476 ? -3.014 -12.562 2.461 1 94.88 476 PHE B CA 1
ATOM 11501 C C . PHE B 1 476 ? -1.578 -13.07 2.521 1 94.88 476 PHE B C 1
ATOM 11503 O O . PHE B 1 476 ? -1.15 -13.617 3.539 1 94.88 476 PHE B O 1
ATOM 11510 N N . ARG B 1 477 ? -0.927 -12.93 1.424 1 93.69 477 ARG B N 1
ATOM 11511 C CA . ARG B 1 477 ? 0.5 -13.234 1.474 1 93.69 477 ARG B CA 1
ATOM 11512 C C . ARG B 1 477 ? 1.216 -12.328 2.477 1 93.69 477 ARG B C 1
ATOM 11514 O O . ARG B 1 477 ? 2.051 -12.797 3.252 1 93.69 477 ARG B O 1
ATOM 11521 N N . ASP B 1 478 ? 0.915 -11.055 2.418 1 91.12 478 ASP B N 1
ATOM 11522 C CA . ASP B 1 478 ? 1.479 -10.117 3.383 1 91.12 478 ASP B CA 1
ATOM 11523 C C . ASP B 1 478 ? 1.121 -10.516 4.812 1 91.12 478 ASP B C 1
ATOM 11525 O O . ASP B 1 478 ? 1.938 -10.375 5.723 1 91.12 478 ASP B O 1
ATOM 11529 N N . LEU B 1 479 ? -0.097 -10.93 5 1 92.5 479 LEU B N 1
ATOM 11530 C CA . LEU B 1 479 ? -0.521 -11.422 6.305 1 92.5 479 LEU B CA 1
ATOM 11531 C C . LEU B 1 479 ? 0.345 -12.594 6.746 1 92.5 479 LEU B C 1
ATOM 11533 O O . LEU B 1 479 ? 0.789 -12.648 7.898 1 92.5 479 LEU B O 1
ATOM 11537 N N . ALA B 1 480 ? 0.524 -13.508 5.805 1 93.81 480 ALA B N 1
ATOM 11538 C CA . ALA B 1 480 ? 1.32 -14.688 6.125 1 93.81 480 ALA B CA 1
ATOM 11539 C C . ALA B 1 480 ? 2.74 -14.305 6.527 1 93.81 480 ALA B C 1
ATOM 11541 O O . ALA B 1 480 ? 3.318 -14.898 7.438 1 93.81 480 ALA B O 1
ATOM 11542 N N . ILE B 1 481 ? 3.338 -13.367 5.883 1 90.62 481 ILE B N 1
ATOM 11543 C CA . ILE B 1 481 ? 4.684 -12.898 6.195 1 90.62 481 ILE B CA 1
ATOM 11544 C C . ILE B 1 481 ? 4.703 -12.273 7.586 1 90.62 481 ILE B C 1
ATOM 11546 O O . ILE B 1 481 ? 5.613 -12.531 8.375 1 90.62 481 ILE B O 1
ATOM 11550 N N . LEU B 1 482 ? 3.705 -11.43 7.887 1 87.25 482 LEU B N 1
ATOM 11551 C CA . LEU B 1 482 ? 3.609 -10.797 9.195 1 87.25 482 LEU B CA 1
ATOM 11552 C C . LEU B 1 482 ? 3.447 -11.844 10.297 1 87.25 482 LEU B C 1
ATOM 11554 O O . LEU B 1 482 ? 4.043 -11.719 11.367 1 87.25 482 LEU B O 1
ATOM 11558 N N . LEU B 1 483 ? 2.625 -12.852 10.023 1 89.69 483 LEU B N 1
ATOM 11559 C CA . LEU B 1 483 ? 2.396 -13.922 10.992 1 89.69 483 LEU B CA 1
ATOM 11560 C C . LEU B 1 483 ? 3.668 -14.727 11.227 1 89.69 483 LEU B C 1
ATOM 11562 O O . LEU B 1 483 ? 3.92 -15.188 12.344 1 89.69 483 LEU B O 1
ATOM 11566 N N . SER B 1 484 ? 4.422 -14.883 10.164 1 88.75 484 SER B N 1
ATOM 11567 C CA . SER B 1 484 ? 5.668 -15.633 10.266 1 88.75 484 SER B CA 1
ATOM 11568 C C . SER B 1 484 ? 6.684 -14.898 11.133 1 88.75 484 SER B C 1
ATOM 11570 O O . SER B 1 484 ? 7.516 -15.531 11.797 1 88.75 484 SER B O 1
ATOM 11572 N N . GLN B 1 485 ? 6.629 -13.602 11.156 1 80.25 485 GLN B N 1
ATOM 11573 C CA . GLN B 1 485 ? 7.527 -12.812 11.992 1 80.25 485 GLN B CA 1
ATOM 11574 C C . GLN B 1 485 ? 7.16 -12.938 13.469 1 80.25 485 GLN B C 1
ATOM 11576 O O . GLN B 1 485 ? 8.039 -12.906 14.336 1 80.25 485 GLN B O 1
ATOM 11581 N N . ASN B 1 486 ? 5.93 -13.109 13.672 1 75.56 486 ASN B N 1
ATOM 11582 C CA . ASN B 1 486 ? 5.453 -13.234 15.047 1 75.56 486 ASN B CA 1
ATOM 11583 C C . ASN B 1 486 ? 5.609 -14.656 15.57 1 75.56 486 ASN B C 1
ATOM 11585 O O . ASN B 1 486 ? 5.816 -14.867 16.766 1 75.56 486 ASN B O 1
ATOM 11589 N N . GLU B 1 487 ? 5.406 -15.578 14.633 1 71.38 487 GLU B N 1
ATOM 11590 C CA . GLU B 1 487 ? 5.531 -16.984 15.008 1 71.38 487 GLU B CA 1
ATOM 11591 C C . GLU B 1 487 ? 6.938 -17.5 14.719 1 71.38 487 GLU B C 1
ATOM 11593 O O . GLU B 1 487 ? 7.156 -18.219 13.742 1 71.38 487 GLU B O 1
ATOM 11598 N N . GLU B 1 488 ? 7.777 -17.219 15.555 1 68.19 488 GLU B N 1
ATOM 11599 C CA . GLU B 1 488 ? 9.18 -17.562 15.344 1 68.19 488 GLU B CA 1
ATOM 11600 C C . GLU B 1 488 ? 9.398 -19.062 15.406 1 68.19 488 GLU B C 1
ATOM 11602 O O . GLU B 1 488 ? 10.367 -19.578 14.844 1 68.19 488 GLU B O 1
ATOM 11607 N N . LEU B 1 489 ? 8.305 -19.703 15.773 1 71.38 489 LEU B N 1
ATOM 11608 C CA . LEU B 1 489 ? 8.477 -21.141 15.977 1 71.38 489 LEU B CA 1
ATOM 11609 C C . LEU B 1 489 ? 8.578 -21.875 14.641 1 71.38 489 LEU B C 1
ATOM 11611 O O . LEU B 1 489 ? 9.328 -22.844 14.508 1 71.38 489 LEU B O 1
ATOM 11615 N N . PHE B 1 490 ? 7.879 -21.406 13.609 1 85 490 PHE B N 1
ATOM 11616 C CA . PHE B 1 490 ? 7.848 -22.125 12.344 1 85 490 PHE B CA 1
ATOM 11617 C C . PHE B 1 490 ? 9.016 -21.703 11.453 1 85 490 PHE B C 1
ATOM 11619 O O . PHE B 1 490 ? 9.359 -22.406 10.5 1 85 490 PHE B O 1
ATOM 11626 N N . GLY B 1 491 ? 9.656 -20.516 11.695 1 86.75 491 GLY B N 1
ATOM 11627 C CA . GLY B 1 491 ? 10.906 -20.078 11.102 1 86.75 491 GLY B CA 1
ATOM 11628 C C . GLY B 1 491 ? 10.781 -19.703 9.633 1 86.75 491 GLY B C 1
ATOM 11629 O O . GLY B 1 491 ? 11.656 -20.016 8.828 1 86.75 491 GLY B O 1
ATOM 11630 N N . PHE B 1 492 ? 9.656 -19.25 9.18 1 88.88 492 PHE B N 1
ATOM 11631 C CA . PHE B 1 492 ? 9.484 -18.828 7.793 1 88.88 492 PHE B CA 1
ATOM 11632 C C . PHE B 1 492 ? 10.117 -17.469 7.555 1 88.88 492 PHE B C 1
ATOM 11634 O O . PHE B 1 492 ? 9.953 -16.547 8.367 1 88.88 492 PHE B O 1
ATOM 11641 N N . HIS B 1 493 ? 10.953 -17.328 6.531 1 88.38 493 HIS B N 1
ATOM 11642 C CA . HIS B 1 493 ? 11.57 -16.078 6.102 1 88.38 493 HIS B CA 1
ATOM 11643 C C . HIS B 1 493 ? 11.375 -15.859 4.605 1 88.38 493 HIS B C 1
ATOM 11645 O O . HIS B 1 493 ? 11.992 -16.531 3.783 1 88.38 493 HIS B O 1
ATOM 11651 N N . CYS B 1 494 ? 10.57 -14.93 4.277 1 87.31 494 CYS B N 1
ATOM 11652 C CA . CYS B 1 494 ? 10.203 -14.711 2.881 1 87.31 494 CYS B CA 1
ATOM 11653 C C . CYS B 1 494 ? 10.734 -13.375 2.377 1 87.31 494 CYS B C 1
ATOM 11655 O O . CYS B 1 494 ? 10.352 -12.32 2.887 1 87.31 494 CYS B O 1
ATOM 11657 N N . GLN B 1 495 ? 11.602 -13.305 1.452 1 80.94 495 GLN B N 1
ATOM 11658 C CA . GLN B 1 495 ? 12.109 -12.109 0.794 1 80.94 495 GLN B CA 1
ATOM 11659 C C . GLN B 1 495 ? 11.977 -12.219 -0.723 1 80.94 495 GLN B C 1
ATOM 11661 O O . GLN B 1 495 ? 12.711 -11.555 -1.463 1 80.94 495 GLN B O 1
ATOM 11666 N N . SER B 1 496 ? 11.094 -12.898 -1.146 1 78.5 496 SER B N 1
ATOM 11667 C CA . SER B 1 496 ? 10.953 -13.164 -2.574 1 78.5 496 SER B CA 1
ATOM 11668 C C . SER B 1 496 ? 10.633 -11.891 -3.342 1 78.5 496 SER B C 1
ATOM 11670 O O . SER B 1 496 ? 9.859 -11.055 -2.869 1 78.5 496 SER B O 1
ATOM 11672 N N . SER B 1 497 ? 11.234 -11.617 -4.461 1 74.12 497 SER B N 1
ATOM 11673 C CA . SER B 1 497 ? 11.016 -10.555 -5.441 1 74.12 497 SER B CA 1
ATOM 11674 C C . SER B 1 497 ? 11.492 -9.203 -4.906 1 74.12 497 SER B C 1
ATOM 11676 O O . SER B 1 497 ? 11.125 -8.156 -5.441 1 74.12 497 SER B O 1
ATOM 11678 N N . LEU B 1 498 ? 12.102 -9.156 -3.76 1 72.31 498 LEU B N 1
ATOM 11679 C CA . LEU B 1 498 ? 12.688 -7.926 -3.225 1 72.31 498 LEU B CA 1
ATOM 11680 C C . LEU B 1 498 ? 14.211 -7.988 -3.268 1 72.31 498 LEU B C 1
ATOM 11682 O O . LEU B 1 498 ? 14.797 -9.07 -3.223 1 72.31 498 LEU B O 1
ATOM 11686 N N . PRO B 1 499 ? 14.742 -6.809 -3.57 1 65.94 499 PRO B N 1
ATOM 11687 C CA . PRO B 1 499 ? 16.203 -6.84 -3.535 1 65.94 499 PRO B CA 1
ATOM 11688 C C . PRO B 1 499 ? 16.75 -7.316 -2.191 1 65.94 499 PRO B C 1
ATOM 11690 O O . PRO B 1 499 ? 16.172 -7.008 -1.144 1 65.94 499 PRO B O 1
ATOM 11693 N N . PHE B 1 500 ? 17.688 -8.172 -2.34 1 60.47 500 PHE B N 1
ATOM 11694 C CA . PHE B 1 500 ? 18.266 -8.828 -1.165 1 60.47 500 PHE B CA 1
ATOM 11695 C C . PHE B 1 500 ? 18.781 -7.797 -0.168 1 60.47 500 PHE B C 1
ATOM 11697 O O . PHE B 1 500 ? 19.562 -6.926 -0.523 1 60.47 500 PHE B O 1
ATOM 11704 N N . ASN B 1 501 ? 18.109 -7.703 0.96 1 59.53 501 ASN B N 1
ATOM 11705 C CA . ASN B 1 501 ? 18.438 -6.641 1.902 1 59.53 501 ASN B CA 1
ATOM 11706 C C . ASN B 1 501 ? 19.031 -7.207 3.191 1 59.53 501 ASN B C 1
ATOM 11708 O O . ASN B 1 501 ? 19.922 -6.594 3.793 1 59.53 501 ASN B O 1
ATOM 11712 N N . GLN B 1 502 ? 18.516 -8.328 3.637 1 64.38 502 GLN B N 1
ATOM 11713 C CA . GLN B 1 502 ? 18.922 -8.781 4.965 1 64.38 502 GLN B CA 1
ATOM 11714 C C . GLN B 1 502 ? 19.047 -10.305 5.004 1 64.38 502 GLN B C 1
ATOM 11716 O O . GLN B 1 502 ? 18.266 -11.016 4.355 1 64.38 502 GLN B O 1
ATOM 11721 N N . MET B 1 503 ? 20.125 -10.68 5.633 1 73.19 503 MET B N 1
ATOM 11722 C CA . MET B 1 503 ? 20.297 -12.102 5.883 1 73.19 503 MET B CA 1
ATOM 11723 C C . MET B 1 503 ? 19.203 -12.625 6.824 1 73.19 503 MET B C 1
ATOM 11725 O O . MET B 1 503 ? 18.75 -11.891 7.703 1 73.19 503 MET B O 1
ATOM 11729 N N . PRO B 1 504 ? 18.781 -13.867 6.508 1 79.06 504 PRO B N 1
ATOM 11730 C CA . PRO B 1 504 ? 17.766 -14.438 7.406 1 79.06 504 PRO B CA 1
ATOM 11731 C C . PRO B 1 504 ? 18.25 -14.539 8.852 1 79.06 504 PRO B C 1
ATOM 11733 O O . PRO B 1 504 ? 19.453 -14.633 9.094 1 79.06 504 PRO B O 1
ATOM 11736 N N . LYS B 1 505 ? 17.422 -14.516 9.781 1 77 505 LYS B N 1
ATOM 11737 C CA . LYS B 1 505 ? 17.719 -14.648 11.203 1 77 505 LYS B CA 1
ATOM 11738 C C . LYS B 1 505 ? 18.172 -16.062 11.547 1 77 505 LYS B C 1
ATOM 11740 O O . LYS B 1 505 ? 18 -16.984 10.742 1 77 505 LYS B O 1
ATOM 11745 N N . GLU B 1 506 ? 18.75 -16.219 12.617 1 77.56 506 GLU B N 1
ATOM 11746 C CA . GLU B 1 506 ? 19.234 -17.516 13.055 1 77.56 506 GLU B CA 1
ATOM 11747 C C . GLU B 1 506 ? 18.078 -18.5 13.273 1 77.56 506 GLU B C 1
ATOM 11749 O O . GLU B 1 506 ? 18.25 -19.703 13.086 1 77.56 506 GLU B O 1
ATOM 11754 N N . SER B 1 507 ? 16.953 -17.969 13.539 1 81.25 507 SER B N 1
ATOM 11755 C CA . SER B 1 507 ? 15.805 -18.812 13.836 1 81.25 507 SER B CA 1
ATOM 11756 C C . SER B 1 507 ? 15.062 -19.203 12.562 1 81.25 507 SER B C 1
ATOM 11758 O O . SER B 1 507 ? 14.133 -20.016 12.594 1 81.25 507 SER B O 1
ATOM 11760 N N . SER B 1 508 ? 15.57 -18.766 11.453 1 88.69 508 SER B N 1
ATOM 11761 C CA . SER B 1 508 ? 14.891 -19.047 10.195 1 88.69 508 SER B CA 1
ATOM 11762 C C . SER B 1 508 ? 15.141 -20.484 9.734 1 88.69 508 SER B C 1
ATOM 11764 O O . SER B 1 508 ? 16.266 -20.969 9.82 1 88.69 508 SER B O 1
ATOM 11766 N N . ARG B 1 509 ? 14.125 -21.188 9.383 1 91.5 509 ARG B N 1
ATOM 11767 C CA . ARG B 1 509 ? 14.227 -22.562 8.922 1 91.5 509 ARG B CA 1
ATOM 11768 C C . ARG B 1 509 ? 13.852 -22.688 7.449 1 91.5 509 ARG B C 1
ATOM 11770 O O . ARG B 1 509 ? 14.477 -23.438 6.707 1 91.5 509 ARG B O 1
ATOM 11777 N N . ARG B 1 510 ? 12.875 -22.078 7.07 1 95 510 ARG B N 1
ATOM 11778 C CA . ARG B 1 510 ? 12.391 -22.062 5.695 1 95 510 ARG B CA 1
ATOM 11779 C C . ARG B 1 510 ? 12.609 -20.703 5.043 1 95 510 ARG B C 1
ATOM 11781 O O . ARG B 1 510 ? 11.93 -19.734 5.383 1 95 510 ARG B O 1
ATOM 11788 N N . VAL B 1 511 ? 13.469 -20.656 4.039 1 93.56 511 VAL B N 1
ATOM 11789 C CA . VAL B 1 511 ? 13.914 -19.375 3.496 1 93.56 511 VAL B CA 1
ATOM 11790 C C . VAL B 1 511 ? 13.641 -19.328 1.996 1 93.56 511 VAL B C 1
ATOM 11792 O O . VAL B 1 511 ? 13.938 -20.281 1.271 1 93.56 511 VAL B O 1
ATOM 11795 N N . SER B 1 512 ? 12.992 -18.328 1.528 1 94.81 512 SER B N 1
ATOM 11796 C CA . SER B 1 512 ? 12.75 -18.109 0.105 1 94.81 512 SER B CA 1
ATOM 11797 C C . SER B 1 512 ? 13.469 -16.875 -0.403 1 94.81 512 SER B C 1
ATOM 11799 O O . SER B 1 512 ? 13.258 -15.773 0.114 1 94.81 512 SER B O 1
ATOM 11801 N N . LEU B 1 513 ? 14.344 -16.969 -1.284 1 93.12 513 LEU B N 1
ATOM 11802 C CA . LEU B 1 513 ? 15.055 -15.883 -1.97 1 93.12 513 LEU B CA 1
ATOM 11803 C C . LEU B 1 513 ? 14.805 -15.945 -3.473 1 93.12 513 LEU B C 1
ATOM 11805 O O . LEU B 1 513 ? 15.734 -15.75 -4.266 1 93.12 513 LEU B O 1
ATOM 11809 N N . ILE B 1 514 ? 13.602 -16.25 -3.832 1 93.94 514 ILE B N 1
ATOM 11810 C CA . ILE B 1 514 ? 13.227 -16.406 -5.234 1 93.94 514 ILE B CA 1
ATOM 11811 C C . ILE B 1 514 ? 13.32 -15.047 -5.938 1 93.94 514 ILE B C 1
ATOM 11813 O O . ILE B 1 514 ? 12.797 -14.047 -5.445 1 93.94 514 ILE B O 1
ATOM 11817 N N . GLY B 1 515 ? 13.969 -14.953 -6.988 1 89.56 515 GLY B N 1
ATOM 11818 C CA . GLY B 1 515 ? 14.016 -13.781 -7.844 1 89.56 515 GLY B CA 1
ATOM 11819 C C . GLY B 1 515 ? 14.516 -12.539 -7.133 1 89.56 515 GLY B C 1
ATOM 11820 O O . GLY B 1 515 ? 13.945 -11.461 -7.289 1 89.56 515 GLY B O 1
ATOM 11821 N N . CYS B 1 516 ? 15.477 -12.562 -6.262 1 86.5 516 CYS B N 1
ATOM 11822 C CA . CYS B 1 516 ? 16 -11.438 -5.496 1 86.5 516 CYS B CA 1
ATOM 11823 C C . CYS B 1 516 ? 17.203 -10.812 -6.199 1 86.5 516 CYS B C 1
ATOM 11825 O O . CYS B 1 516 ? 17.906 -9.992 -5.613 1 86.5 516 CYS B O 1
ATOM 11827 N N . LYS B 1 517 ? 17.531 -11.234 -7.473 1 82.19 517 LYS B N 1
ATOM 11828 C CA . LYS B 1 517 ? 18.641 -10.719 -8.266 1 82.19 517 LYS B CA 1
ATOM 11829 C C . LYS B 1 517 ? 19.953 -10.875 -7.523 1 82.19 517 LYS B C 1
ATOM 11831 O O . LYS B 1 517 ? 20.75 -9.93 -7.434 1 82.19 517 LYS B O 1
ATOM 11836 N N . ILE B 1 518 ? 20.141 -12.008 -6.934 1 86.88 518 ILE B N 1
ATOM 11837 C CA . ILE B 1 518 ? 21.359 -12.336 -6.207 1 86.88 518 ILE B CA 1
ATOM 11838 C C . ILE B 1 518 ? 22.438 -12.82 -7.184 1 86.88 518 ILE B C 1
ATOM 11840 O O . ILE B 1 518 ? 22.234 -13.812 -7.891 1 86.88 518 ILE B O 1
ATOM 11844 N N . TYR B 1 519 ? 23.516 -12.156 -7.168 1 82.31 519 TYR B N 1
ATOM 11845 C CA . TYR B 1 519 ? 24.609 -12.555 -8.039 1 82.31 519 TYR B CA 1
ATOM 11846 C C . TYR B 1 519 ? 25.641 -13.391 -7.277 1 82.31 519 TYR B C 1
ATOM 11848 O O . TYR B 1 519 ? 26.203 -14.344 -7.824 1 82.31 519 TYR B O 1
ATOM 11856 N N . ARG B 1 520 ? 25.812 -13 -6.008 1 83.81 520 ARG B N 1
ATOM 11857 C CA . ARG B 1 520 ? 26.75 -13.711 -5.152 1 83.81 520 ARG B CA 1
ATOM 11858 C C . ARG B 1 520 ? 26.094 -14.172 -3.859 1 83.81 520 ARG B C 1
ATOM 11860 O O . ARG B 1 520 ? 25.422 -13.383 -3.186 1 83.81 520 ARG B O 1
ATOM 11867 N N . LEU B 1 521 ? 26.266 -15.406 -3.631 1 87.75 521 LEU B N 1
ATOM 11868 C CA . LEU B 1 521 ? 25.672 -15.969 -2.426 1 87.75 521 LEU B CA 1
ATOM 11869 C C . LEU B 1 521 ? 26.578 -15.742 -1.216 1 87.75 521 LEU B C 1
ATOM 11871 O O . LEU B 1 521 ? 27.797 -15.844 -1.321 1 87.75 521 LEU B O 1
ATOM 11875 N N . GLN B 1 522 ? 25.984 -15.344 -0.19 1 81.88 522 GLN B N 1
ATOM 11876 C CA . GLN B 1 522 ? 26.703 -15.172 1.07 1 81.88 522 GLN B CA 1
ATOM 11877 C C . GLN B 1 522 ? 26.578 -16.422 1.942 1 81.88 522 GLN B C 1
ATOM 11879 O O . GLN B 1 522 ? 25.531 -17.094 1.927 1 81.88 522 GLN B O 1
ATOM 11884 N N . GLU B 1 523 ? 27.625 -16.625 2.715 1 81.69 523 GLU B N 1
ATOM 11885 C CA . GLU B 1 523 ? 27.641 -17.812 3.561 1 81.69 523 GLU B CA 1
ATOM 11886 C C . GLU B 1 523 ? 26.719 -17.656 4.766 1 81.69 523 GLU B C 1
ATOM 11888 O O . GLU B 1 523 ? 26.562 -16.547 5.281 1 81.69 523 GLU B O 1
ATOM 11893 N N . TYR B 1 524 ? 26.156 -18.719 5.129 1 82.44 524 TYR B N 1
ATOM 11894 C CA . TYR B 1 524 ? 25.312 -18.75 6.32 1 82.44 524 TYR B CA 1
ATOM 11895 C C . TYR B 1 524 ? 26.156 -19.016 7.57 1 82.44 524 TYR B C 1
ATOM 11897 O O . TYR B 1 524 ? 27.25 -19.578 7.484 1 82.44 524 TYR B O 1
ATOM 11905 N N . PRO B 1 525 ? 25.672 -18.547 8.617 1 78.69 525 PRO B N 1
ATOM 11906 C CA . PRO B 1 525 ? 26.406 -18.828 9.859 1 78.69 525 PRO B CA 1
ATOM 11907 C C . PRO B 1 525 ? 26.406 -20.328 10.211 1 78.69 525 PRO B C 1
ATOM 11909 O O . PRO B 1 525 ? 25.609 -21.094 9.672 1 78.69 525 PRO B O 1
ATOM 11912 N N . VAL B 1 526 ? 27.266 -20.766 11.039 1 76.62 526 VAL B N 1
ATOM 11913 C CA . VAL B 1 526 ? 27.531 -22.156 11.391 1 76.62 526 VAL B CA 1
ATOM 11914 C C . VAL B 1 526 ? 26.297 -22.781 12.023 1 76.62 526 VAL B C 1
ATOM 11916 O O . VAL B 1 526 ? 25.984 -23.953 11.805 1 76.62 526 VAL B O 1
ATOM 11919 N N . TYR B 1 527 ? 25.516 -22.062 12.734 1 72.56 527 TYR B N 1
ATOM 11920 C CA . TYR B 1 527 ? 24.391 -22.641 13.453 1 72.56 527 TYR B CA 1
ATOM 11921 C C . TYR B 1 527 ? 23.094 -22.453 12.68 1 72.56 527 TYR B C 1
ATOM 11923 O O . TYR B 1 527 ? 22 -22.375 13.266 1 72.56 527 TYR B O 1
ATOM 11931 N N . SER B 1 528 ? 23.203 -22.594 11.414 1 83.56 528 SER B N 1
ATOM 11932 C CA . SER B 1 528 ? 22 -22.391 10.617 1 83.56 528 SER B CA 1
ATOM 11933 C C . SER B 1 528 ? 21.156 -23.672 10.562 1 83.56 528 SER B C 1
ATOM 11935 O O . SER B 1 528 ? 21.703 -24.766 10.422 1 83.56 528 SER B O 1
ATOM 11937 N N . ASN B 1 529 ? 19.891 -23.609 10.836 1 87.25 529 ASN B N 1
ATOM 11938 C CA . ASN B 1 529 ? 18.969 -24.75 10.797 1 87.25 529 ASN B CA 1
ATOM 11939 C C . ASN B 1 529 ? 17.969 -24.625 9.656 1 87.25 529 ASN B C 1
ATOM 11941 O O . ASN B 1 529 ? 16.781 -24.891 9.828 1 87.25 529 ASN B O 1
ATOM 11945 N N . ILE B 1 530 ? 18.531 -24.234 8.547 1 93 530 ILE B N 1
ATOM 11946 C CA . ILE B 1 530 ? 17.672 -24.031 7.387 1 93 530 ILE B CA 1
ATOM 11947 C C . ILE B 1 530 ? 17.266 -25.391 6.789 1 93 530 ILE B C 1
ATOM 11949 O O . ILE B 1 530 ? 18.125 -26.234 6.559 1 93 530 ILE B O 1
ATOM 11953 N N . THR B 1 531 ? 15.992 -25.609 6.598 1 94.81 531 THR B N 1
ATOM 11954 C CA . THR B 1 531 ? 15.5 -26.859 6.047 1 94.81 531 THR B CA 1
ATOM 11955 C C . THR B 1 531 ? 15.031 -26.688 4.605 1 94.81 531 THR B C 1
ATOM 11957 O O . THR B 1 531 ? 15.07 -27.625 3.811 1 94.81 531 THR B O 1
ATOM 11960 N N . VAL B 1 532 ? 14.484 -25.594 4.27 1 97 532 VAL B N 1
ATOM 11961 C CA . VAL B 1 532 ? 14 -25.281 2.93 1 97 532 VAL B CA 1
ATOM 11962 C C . VAL B 1 532 ? 14.711 -24.031 2.398 1 97 532 VAL B C 1
ATOM 11964 O O . VAL B 1 532 ? 14.812 -23.031 3.098 1 97 532 VAL B O 1
ATOM 11967 N N . LEU B 1 533 ? 15.242 -24.094 1.235 1 96.38 533 LEU B N 1
ATOM 11968 C CA . LEU B 1 533 ? 15.938 -22.969 0.621 1 96.38 533 LEU B CA 1
ATOM 11969 C C . LEU B 1 533 ? 15.539 -22.828 -0.845 1 96.38 533 LEU B C 1
ATOM 11971 O O . LEU B 1 533 ? 15.859 -23.688 -1.668 1 96.38 533 LEU B O 1
ATOM 11975 N N . PHE B 1 534 ? 14.812 -21.828 -1.171 1 96.81 534 PHE B N 1
ATOM 11976 C CA . PHE B 1 534 ? 14.422 -21.516 -2.539 1 96.81 534 PHE B CA 1
ATOM 11977 C C . PHE B 1 534 ? 15.336 -20.453 -3.131 1 96.81 534 PHE B C 1
ATOM 11979 O O . PHE B 1 534 ? 15.438 -19.344 -2.592 1 96.81 534 PHE B O 1
ATOM 11986 N N . LEU B 1 535 ? 15.984 -20.656 -4.203 1 95.12 535 LEU B N 1
ATOM 11987 C CA . LEU B 1 535 ? 16.891 -19.719 -4.855 1 95.12 535 LEU B CA 1
ATOM 11988 C C . LEU B 1 535 ? 16.547 -19.578 -6.336 1 95.12 535 LEU B C 1
ATOM 11990 O O . LEU B 1 535 ? 17.359 -19.062 -7.117 1 95.12 535 LEU B O 1
ATOM 11994 N N . GLN B 1 536 ? 15.367 -19.969 -6.688 1 94.44 536 GLN B N 1
ATOM 11995 C CA . GLN B 1 536 ? 14.953 -20 -8.086 1 94.44 536 GLN B CA 1
ATOM 11996 C C . GLN B 1 536 ? 14.969 -18.609 -8.703 1 94.44 536 GLN B C 1
ATOM 11998 O O . GLN B 1 536 ? 14.633 -17.625 -8.031 1 94.44 536 GLN B O 1
ATOM 12003 N N . GLY B 1 537 ? 15.305 -18.531 -9.953 1 92.69 537 GLY B N 1
ATOM 12004 C CA . GLY B 1 537 ? 15.164 -17.328 -10.742 1 92.69 537 GLY B CA 1
ATOM 12005 C C . GLY B 1 537 ? 16.234 -16.297 -10.453 1 92.69 537 GLY B C 1
ATOM 12006 O O . GLY B 1 537 ? 16.094 -15.117 -10.789 1 92.69 537 GLY B O 1
ATOM 12007 N N . ASN B 1 538 ? 17.375 -16.656 -9.727 1 93 538 ASN B N 1
ATOM 12008 C CA . ASN B 1 538 ? 18.484 -15.742 -9.469 1 93 538 ASN B CA 1
ATOM 12009 C C . ASN B 1 538 ? 19.609 -15.945 -10.477 1 93 538 ASN B C 1
ATOM 12011 O O . ASN B 1 538 ? 19.891 -17.062 -10.906 1 93 538 ASN B O 1
ATOM 12015 N N . PRO B 1 539 ? 20.219 -14.914 -10.906 1 91.75 539 PRO B N 1
ATOM 12016 C CA . PRO B 1 539 ? 21.328 -15.047 -11.867 1 91.75 539 PRO B CA 1
ATOM 12017 C C . PRO B 1 539 ? 22.625 -15.484 -11.211 1 91.75 539 PRO B C 1
ATOM 12019 O O . PRO B 1 539 ? 23.656 -14.828 -11.391 1 91.75 539 PRO B O 1
ATOM 12022 N N . ILE B 1 540 ? 22.594 -16.609 -10.555 1 93.06 540 ILE B N 1
ATOM 12023 C CA . ILE B 1 540 ? 23.766 -17.156 -9.883 1 93.06 540 ILE B CA 1
ATOM 12024 C C . ILE B 1 540 ? 24.578 -17.984 -10.875 1 93.06 540 ILE B C 1
ATOM 12026 O O . ILE B 1 540 ? 24.062 -18.938 -11.469 1 93.06 540 ILE B O 1
ATOM 12030 N N . LYS B 1 541 ? 25.812 -17.719 -11.031 1 91.06 541 LYS B N 1
ATOM 12031 C CA . LYS B 1 541 ? 26.656 -18.469 -11.961 1 91.06 541 LYS B CA 1
ATOM 12032 C C . LYS B 1 541 ? 27.547 -19.453 -11.219 1 91.06 541 LYS B C 1
ATOM 12034 O O . LYS B 1 541 ? 27.734 -20.594 -11.664 1 91.06 541 LYS B O 1
ATOM 12039 N N . ILE B 1 542 ? 28.062 -18.938 -10.047 1 91.19 542 ILE B N 1
ATOM 12040 C CA . ILE B 1 542 ? 28.984 -19.766 -9.273 1 91.19 542 ILE B CA 1
ATOM 12041 C C . ILE B 1 542 ? 28.531 -19.797 -7.809 1 91.19 542 ILE B C 1
ATOM 12043 O O . ILE B 1 542 ? 28.281 -18.75 -7.207 1 91.19 542 ILE B O 1
ATOM 12047 N N . ILE B 1 543 ? 28.438 -21.016 -7.305 1 93.38 543 ILE B N 1
ATOM 12048 C CA . ILE B 1 543 ? 28.172 -21.188 -5.883 1 93.38 543 ILE B CA 1
ATOM 12049 C C . ILE B 1 543 ? 29.5 -21.391 -5.133 1 93.38 543 ILE B C 1
ATOM 12051 O O . ILE B 1 543 ? 30.297 -22.266 -5.492 1 93.38 543 ILE B O 1
ATOM 12055 N N . PRO B 1 544 ? 29.703 -20.641 -4.168 1 90.25 544 PRO B N 1
ATOM 12056 C CA . PRO B 1 544 ? 30.938 -20.812 -3.414 1 90.25 544 PRO B CA 1
ATOM 12057 C C . PRO B 1 544 ? 31.125 -22.234 -2.895 1 90.25 544 PRO B C 1
ATOM 12059 O O . PRO B 1 544 ? 30.156 -22.891 -2.508 1 90.25 544 PRO B O 1
ATOM 12062 N N . ASP B 1 545 ? 32.312 -22.75 -2.777 1 89.5 545 ASP B N 1
ATOM 12063 C CA . ASP B 1 545 ? 32.625 -24.125 -2.453 1 89.5 545 ASP B CA 1
ATOM 12064 C C . ASP B 1 545 ? 32.188 -24.484 -1.043 1 89.5 545 ASP B C 1
ATOM 12066 O O . ASP B 1 545 ? 31.797 -25.625 -0.783 1 89.5 545 ASP B O 1
ATOM 12070 N N . ASP B 1 546 ? 32.188 -23.469 -0.189 1 88.5 546 ASP B N 1
ATOM 12071 C CA . ASP B 1 546 ? 31.859 -23.75 1.201 1 88.5 546 ASP B CA 1
ATOM 12072 C C . ASP B 1 546 ? 30.422 -23.344 1.504 1 88.5 546 ASP B C 1
ATOM 12074 O O . ASP B 1 546 ? 30 -23.328 2.664 1 88.5 546 ASP B O 1
ATOM 12078 N N . TYR B 1 547 ? 29.625 -23.078 0.577 1 91.75 547 TYR B N 1
ATOM 12079 C CA . TYR B 1 547 ? 28.297 -22.516 0.761 1 91.75 547 TYR B CA 1
ATOM 12080 C C . TYR B 1 547 ? 27.391 -23.484 1.502 1 91.75 547 TYR B C 1
ATOM 12082 O O . TYR B 1 547 ? 26.609 -23.094 2.369 1 91.75 547 TYR B O 1
ATOM 12090 N N . PHE B 1 548 ? 27.484 -24.859 1.241 1 93.5 548 PHE B N 1
ATOM 12091 C CA . PHE B 1 548 ? 26.547 -25.844 1.776 1 93.5 548 PHE B CA 1
ATOM 12092 C C . PHE B 1 548 ? 27.125 -26.516 3.023 1 93.5 548 PHE B C 1
ATOM 12094 O O . PHE B 1 548 ? 26.484 -27.375 3.613 1 93.5 548 PHE B O 1
ATOM 12101 N N . LEU B 1 549 ? 28.281 -26.078 3.451 1 90.25 549 LEU B N 1
ATOM 12102 C CA . LEU B 1 549 ? 28.922 -26.719 4.59 1 90.25 549 LEU B CA 1
ATOM 12103 C C . LEU B 1 549 ? 28.109 -26.5 5.867 1 90.25 549 LEU B C 1
ATOM 12105 O O . LEU B 1 549 ? 28.031 -27.406 6.703 1 90.25 549 LEU B O 1
ATOM 12109 N N . ASN B 1 550 ? 27.516 -25.359 5.926 1 88.44 550 ASN B N 1
ATOM 12110 C CA . ASN B 1 550 ? 26.797 -25.031 7.148 1 88.44 550 ASN B CA 1
ATOM 12111 C C . ASN B 1 550 ? 25.297 -25.297 7.004 1 88.44 550 ASN B C 1
ATOM 12113 O O . ASN B 1 550 ? 24.516 -24.953 7.891 1 88.44 550 ASN B O 1
ATOM 12117 N N . LEU B 1 551 ? 24.875 -25.984 6 1 92.75 551 LEU B N 1
ATOM 12118 C CA . LEU B 1 551 ? 23.453 -26.25 5.766 1 92.75 551 LEU B CA 1
ATOM 12119 C C . LEU B 1 551 ? 23.172 -27.75 5.848 1 92.75 551 LEU B C 1
ATOM 12121 O O . LEU B 1 551 ? 22.547 -28.312 4.953 1 92.75 551 LEU B O 1
ATOM 12125 N N . LYS B 1 552 ? 23.531 -28.297 6.848 1 89.75 552 LYS B N 1
ATOM 12126 C CA . LYS B 1 552 ? 23.469 -29.734 6.988 1 89.75 552 LYS B CA 1
ATOM 12127 C C . LYS B 1 552 ? 22.031 -30.219 7.168 1 89.75 552 LYS B C 1
ATOM 12129 O O . LYS B 1 552 ? 21.703 -31.359 6.867 1 89.75 552 LYS B O 1
ATOM 12134 N N . SER B 1 553 ? 21.125 -29.328 7.609 1 92.38 553 SER B N 1
ATOM 12135 C CA . SER B 1 553 ? 19.75 -29.719 7.883 1 92.38 553 SER B CA 1
ATOM 12136 C C . SER B 1 553 ? 18.859 -29.484 6.664 1 92.38 553 SER B C 1
ATOM 12138 O O . SER B 1 553 ? 17.656 -29.719 6.719 1 92.38 553 SER B O 1
ATOM 12140 N N . LEU B 1 554 ? 19.438 -29.125 5.559 1 95.5 554 LEU B N 1
ATOM 12141 C CA . LEU B 1 554 ? 18.672 -28.75 4.367 1 95.5 554 LEU B CA 1
ATOM 12142 C C . LEU B 1 554 ? 17.938 -29.953 3.791 1 95.5 554 LEU B C 1
ATOM 12144 O O . LEU B 1 554 ? 18.547 -31 3.564 1 95.5 554 LEU B O 1
ATOM 12148 N N . ARG B 1 555 ? 16.672 -29.844 3.576 1 96.75 555 ARG B N 1
ATOM 12149 C CA . ARG B 1 555 ? 15.836 -30.922 3.059 1 96.75 555 ARG B CA 1
ATOM 12150 C C . ARG B 1 555 ? 15.359 -30.625 1.642 1 96.75 555 ARG B C 1
ATOM 12152 O O . ARG B 1 555 ? 15.203 -31.531 0.826 1 96.75 555 ARG B O 1
ATOM 12159 N N . VAL B 1 556 ? 15.031 -29.375 1.38 1 97.94 556 VAL B N 1
ATOM 12160 C CA . VAL B 1 556 ? 14.555 -28.969 0.066 1 97.94 556 VAL B CA 1
ATOM 12161 C C . VAL B 1 556 ? 15.492 -27.906 -0.507 1 97.94 556 VAL B C 1
ATOM 12163 O O . VAL B 1 556 ? 15.758 -26.891 0.137 1 97.94 556 VAL B O 1
ATOM 12166 N N . LEU B 1 557 ? 16.016 -28.109 -1.636 1 97.88 557 LEU B N 1
ATOM 12167 C CA . LEU B 1 557 ? 16.844 -27.141 -2.342 1 97.88 557 LEU B CA 1
ATOM 12168 C C . LEU B 1 557 ? 16.344 -26.922 -3.762 1 97.88 557 LEU B C 1
ATOM 12170 O O . LEU B 1 557 ? 16.25 -27.859 -4.551 1 97.88 557 LEU B O 1
ATOM 12174 N N . ASN B 1 558 ? 15.914 -25.781 -4.078 1 97.88 558 ASN B N 1
ATOM 12175 C CA . ASN B 1 558 ? 15.43 -25.438 -5.414 1 97.88 558 ASN B CA 1
ATOM 12176 C C . ASN B 1 558 ? 16.344 -24.422 -6.094 1 97.88 558 ASN B C 1
ATOM 12178 O O . ASN B 1 558 ? 16.359 -23.25 -5.707 1 97.88 558 ASN B O 1
ATOM 12182 N N . LEU B 1 559 ? 17.094 -24.781 -7.039 1 97.06 559 LEU B N 1
ATOM 12183 C CA . LEU B 1 559 ? 18.016 -23.922 -7.797 1 97.06 559 LEU B CA 1
ATOM 12184 C C . LEU B 1 559 ? 17.516 -23.75 -9.227 1 97.06 559 LEU B C 1
ATOM 12186 O O . LEU B 1 559 ? 18.312 -23.438 -10.125 1 97.06 559 LEU B O 1
ATOM 12190 N N . SER B 1 560 ? 16.25 -23.938 -9.445 1 96.62 560 SER B N 1
ATOM 12191 C CA . SER B 1 560 ? 15.68 -23.891 -10.789 1 96.62 560 SER B CA 1
ATOM 12192 C C . SER B 1 560 ? 15.891 -22.531 -11.438 1 96.62 560 SER B C 1
ATOM 12194 O O . SER B 1 560 ? 15.898 -21.5 -10.75 1 96.62 560 SER B O 1
ATOM 12196 N N . LYS B 1 561 ? 16.141 -22.5 -12.727 1 95.44 561 LYS B N 1
ATOM 12197 C CA . LYS B 1 561 ? 16.266 -21.297 -13.562 1 95.44 561 LYS B CA 1
ATOM 12198 C C . LYS B 1 561 ? 17.422 -20.422 -13.094 1 95.44 561 LYS B C 1
ATOM 12200 O O . LYS B 1 561 ? 17.297 -19.188 -13.086 1 95.44 561 LYS B O 1
ATOM 12205 N N . THR B 1 562 ? 18.422 -21 -12.461 1 95.56 562 THR B N 1
ATOM 12206 C CA . THR B 1 562 ? 19.672 -20.281 -12.203 1 95.56 562 THR B CA 1
ATOM 12207 C C . THR B 1 562 ? 20.656 -20.453 -13.359 1 95.56 562 THR B C 1
ATOM 12209 O O . THR B 1 562 ? 20.375 -21.188 -14.312 1 95.56 562 THR B O 1
ATOM 12212 N N . GLU B 1 563 ? 21.781 -19.797 -13.305 1 94.12 563 GLU B N 1
ATOM 12213 C CA . GLU B 1 563 ? 22.781 -19.875 -14.367 1 94.12 563 GLU B CA 1
ATOM 12214 C C . GLU B 1 563 ? 24 -20.672 -13.914 1 94.12 563 GLU B C 1
ATOM 12216 O O . GLU B 1 563 ? 25.109 -20.438 -14.406 1 94.12 563 GLU B O 1
ATOM 12221 N N . ILE B 1 564 ? 23.719 -21.594 -13.031 1 94.75 564 ILE B N 1
ATOM 12222 C CA . ILE B 1 564 ? 24.828 -22.359 -12.469 1 94.75 564 ILE B CA 1
ATOM 12223 C C . ILE B 1 564 ? 25.406 -23.281 -13.539 1 94.75 564 ILE B C 1
ATOM 12225 O O . ILE B 1 564 ? 24.672 -23.844 -14.352 1 94.75 564 ILE B O 1
ATOM 12229 N N . THR B 1 565 ? 26.672 -23.531 -13.484 1 92 565 THR B N 1
ATOM 12230 C CA . THR B 1 565 ? 27.344 -24.422 -14.422 1 92 565 THR B CA 1
ATOM 12231 C C . THR B 1 565 ? 27.719 -25.734 -13.758 1 92 565 THR B C 1
ATOM 12233 O O . THR B 1 565 ? 27.812 -26.766 -14.414 1 92 565 THR B O 1
ATOM 12236 N N . SER B 1 566 ? 27.938 -25.672 -12.508 1 91.38 566 SER B N 1
ATOM 12237 C CA . SER B 1 566 ? 28.266 -26.844 -11.719 1 91.38 566 SER B CA 1
ATOM 12238 C C . SER B 1 566 ? 27.891 -26.672 -10.258 1 91.38 566 SER B C 1
ATOM 12240 O O . SER B 1 566 ? 27.609 -25.562 -9.812 1 91.38 566 SER B O 1
ATOM 12242 N N . LEU B 1 567 ? 27.844 -27.766 -9.539 1 93.25 567 LEU B N 1
ATOM 12243 C CA . LEU B 1 567 ? 27.594 -27.734 -8.102 1 93.25 567 LEU B CA 1
ATOM 12244 C C . LEU B 1 567 ? 28.891 -27.922 -7.316 1 93.25 567 LEU B C 1
ATOM 12246 O O . LEU B 1 567 ? 29.766 -28.703 -7.727 1 93.25 567 LEU B O 1
ATOM 12250 N N . PRO B 1 568 ? 29.016 -27.219 -6.273 1 91.88 568 PRO B N 1
ATOM 12251 C CA . PRO B 1 568 ? 30.266 -27.328 -5.492 1 91.88 568 PRO B CA 1
ATOM 12252 C C . PRO B 1 568 ? 30.375 -28.656 -4.754 1 91.88 568 PRO B C 1
ATOM 12254 O O . PRO B 1 568 ? 29.391 -29.406 -4.664 1 91.88 568 PRO B O 1
ATOM 12257 N N . SER B 1 569 ? 31.562 -28.953 -4.191 1 88.81 569 SER B N 1
ATOM 12258 C CA . SER B 1 569 ? 31.828 -30.219 -3.5 1 88.81 569 SER B CA 1
ATOM 12259 C C . SER B 1 569 ? 31.047 -30.297 -2.189 1 88.81 569 SER B C 1
ATOM 12261 O O . SER B 1 569 ? 30.688 -31.391 -1.745 1 88.81 569 SER B O 1
ATOM 12263 N N . SER B 1 570 ? 30.828 -29.172 -1.606 1 91.81 570 SER B N 1
ATOM 12264 C CA . SER B 1 570 ? 30.094 -29.141 -0.342 1 91.81 570 SER B CA 1
ATOM 12265 C C . SER B 1 570 ? 28.656 -29.609 -0.519 1 91.81 570 SER B C 1
ATOM 12267 O O . SER B 1 570 ? 27.984 -29.938 0.46 1 91.81 570 SER B O 1
ATOM 12269 N N . PHE B 1 571 ? 28.25 -29.688 -1.731 1 92.94 571 PHE B N 1
ATOM 12270 C CA . PHE B 1 571 ? 26.906 -30.172 -2.055 1 92.94 571 PHE B CA 1
ATOM 12271 C C . PHE B 1 571 ? 26.719 -31.609 -1.56 1 92.94 571 PHE B C 1
ATOM 12273 O O . PHE B 1 571 ? 25.609 -32 -1.187 1 92.94 571 PHE B O 1
ATOM 12280 N N . LEU B 1 572 ? 27.766 -32.312 -1.518 1 90.06 572 LEU B N 1
ATOM 12281 C CA . LEU B 1 572 ? 27.75 -33.719 -1.133 1 90.06 572 LEU B CA 1
ATOM 12282 C C . LEU B 1 572 ? 27.531 -33.875 0.369 1 90.06 572 LEU B C 1
ATOM 12284 O O . LEU B 1 572 ? 27.203 -34.969 0.847 1 90.06 572 LEU B O 1
ATOM 12288 N N . CYS B 1 573 ? 27.578 -32.781 1.055 1 91 573 CYS B N 1
ATOM 12289 C CA . CYS B 1 573 ? 27.406 -32.812 2.502 1 91 573 CYS B CA 1
ATOM 12290 C C . CYS B 1 573 ? 25.922 -32.719 2.863 1 91 573 CYS B C 1
ATOM 12292 O O . CYS B 1 573 ? 25.562 -32.844 4.031 1 91 573 CYS B O 1
ATOM 12294 N N . LEU B 1 574 ? 25.094 -32.594 1.909 1 94.25 574 LEU B N 1
ATOM 12295 C CA . LEU B 1 574 ? 23.672 -32.438 2.17 1 94.25 574 LEU B CA 1
ATOM 12296 C C . LEU B 1 574 ? 23 -33.812 2.332 1 94.25 574 LEU B C 1
ATOM 12298 O O . LEU B 1 574 ? 22.109 -34.156 1.555 1 94.25 574 LEU B O 1
ATOM 12302 N N . VAL B 1 575 ? 23.25 -34.406 3.355 1 93 575 VAL B N 1
ATOM 12303 C CA . VAL B 1 575 ? 22.844 -35.812 3.568 1 93 575 VAL B CA 1
ATOM 12304 C C . VAL B 1 575 ? 21.359 -35.844 3.891 1 93 575 VAL B C 1
ATOM 12306 O O . VAL B 1 575 ? 20.703 -36.875 3.674 1 93 575 VAL B O 1
ATOM 12309 N N . GLU B 1 576 ? 20.797 -34.781 4.352 1 94.56 576 GLU B N 1
ATOM 12310 C CA . GLU B 1 576 ? 19.391 -34.781 4.75 1 94.56 576 GLU B CA 1
ATOM 12311 C C . GLU B 1 576 ? 18.484 -34.344 3.598 1 94.56 576 GLU B C 1
ATOM 12313 O O . GLU B 1 576 ? 17.266 -34.281 3.74 1 94.56 576 GLU B O 1
ATOM 12318 N N . LEU B 1 577 ? 19.047 -34.094 2.424 1 96.31 577 LEU B N 1
ATOM 12319 C CA . LEU B 1 577 ? 18.312 -33.531 1.291 1 96.31 577 LEU B CA 1
ATOM 12320 C C . LEU B 1 577 ? 17.25 -34.531 0.809 1 96.31 577 LEU B C 1
ATOM 12322 O O . LEU B 1 577 ? 17.531 -35.719 0.657 1 96.31 577 LEU B O 1
ATOM 12326 N N . ARG B 1 578 ? 16.094 -34.094 0.637 1 96.81 578 ARG B N 1
ATOM 12327 C CA . ARG B 1 578 ? 14.977 -34.938 0.178 1 96.81 578 ARG B CA 1
ATOM 12328 C C . ARG B 1 578 ? 14.562 -34.562 -1.241 1 96.81 578 ARG B C 1
ATOM 12330 O O . ARG B 1 578 ? 14.141 -35.406 -2.018 1 96.81 578 ARG B O 1
ATOM 12337 N N . SER B 1 579 ? 14.57 -33.312 -1.552 1 97.62 579 SER B N 1
ATOM 12338 C CA . SER B 1 579 ? 14.188 -32.844 -2.885 1 97.62 579 SER B CA 1
ATOM 12339 C C . SER B 1 579 ? 15.234 -31.906 -3.467 1 97.62 579 SER B C 1
ATOM 12341 O O . SER B 1 579 ? 15.719 -31.016 -2.777 1 97.62 579 SER B O 1
ATOM 12343 N N . LEU B 1 580 ? 15.586 -32.125 -4.699 1 97.38 580 LEU B N 1
ATOM 12344 C CA . LEU B 1 580 ? 16.516 -31.266 -5.457 1 97.38 580 LEU B CA 1
ATOM 12345 C C . LEU B 1 580 ? 15.898 -30.859 -6.793 1 97.38 580 LEU B C 1
ATOM 12347 O O . LEU B 1 580 ? 15.578 -31.719 -7.621 1 97.38 580 LEU B O 1
ATOM 12351 N N . TYR B 1 581 ? 15.695 -29.625 -6.973 1 97.88 581 TYR B N 1
ATOM 12352 C CA . TYR B 1 581 ? 15.125 -29.109 -8.211 1 97.88 581 TYR B CA 1
ATOM 12353 C C . TYR B 1 581 ? 16.172 -28.344 -9.016 1 97.88 581 TYR B C 1
ATOM 12355 O O . TYR B 1 581 ? 16.703 -27.344 -8.539 1 97.88 581 TYR B O 1
ATOM 12363 N N . LEU B 1 582 ? 16.438 -28.719 -10.156 1 97.12 582 LEU B N 1
ATOM 12364 C CA . LEU B 1 582 ? 17.359 -28.062 -11.062 1 97.12 582 LEU B CA 1
ATOM 12365 C C . LEU B 1 582 ? 16.719 -27.797 -12.414 1 97.12 582 LEU B C 1
ATOM 12367 O O . LEU B 1 582 ? 17.375 -27.891 -13.453 1 97.12 582 LEU B O 1
ATOM 12371 N N . ARG B 1 583 ? 15.469 -27.516 -12.43 1 96.06 583 ARG B N 1
ATOM 12372 C CA . ARG B 1 583 ? 14.68 -27.312 -13.641 1 96.06 583 ARG B CA 1
ATOM 12373 C C . ARG B 1 583 ? 15.164 -26.078 -14.398 1 96.06 583 ARG B C 1
ATOM 12375 O O . ARG B 1 583 ? 15.328 -25 -13.812 1 96.06 583 ARG B O 1
ATOM 12382 N N . GLY B 1 584 ? 15.336 -26.203 -15.602 1 94.69 584 GLY B N 1
ATOM 12383 C CA . GLY B 1 584 ? 15.625 -25.062 -16.453 1 94.69 584 GLY B CA 1
ATOM 12384 C C . GLY B 1 584 ? 17 -24.484 -16.219 1 94.69 584 GLY B C 1
ATOM 12385 O O . GLY B 1 584 ? 17.219 -23.281 -16.406 1 94.69 584 GLY B O 1
ATOM 12386 N N . CYS B 1 585 ? 17.938 -25.156 -15.578 1 95.81 585 CYS B N 1
ATOM 12387 C CA . CYS B 1 585 ? 19.328 -24.734 -15.508 1 95.81 585 CYS B CA 1
ATOM 12388 C C . CYS B 1 585 ? 20.047 -24.969 -16.828 1 95.81 585 CYS B C 1
ATOM 12390 O O . CYS B 1 585 ? 20.719 -25.984 -17 1 95.81 585 CYS B O 1
ATOM 12392 N N . PHE B 1 586 ? 20.062 -24.094 -17.656 1 93 586 PHE B N 1
ATOM 12393 C CA . PHE B 1 586 ? 20.422 -24.25 -19.062 1 93 586 PHE B CA 1
ATOM 12394 C C . PHE B 1 586 ? 21.938 -24.312 -19.234 1 93 586 PHE B C 1
ATOM 12396 O O . PHE B 1 586 ? 22.422 -24.672 -20.312 1 93 586 PHE B O 1
ATOM 12403 N N . SER B 1 587 ? 22.672 -24 -18.219 1 92.94 587 SER B N 1
ATOM 12404 C CA . SER B 1 587 ? 24.125 -24.047 -18.328 1 92.94 587 SER B CA 1
ATOM 12405 C C . SER B 1 587 ? 24.719 -25.234 -17.594 1 92.94 587 SER B C 1
ATOM 12407 O O . SER B 1 587 ? 25.922 -25.469 -17.625 1 92.94 587 SER B O 1
ATOM 12409 N N . LEU B 1 588 ? 23.875 -25.984 -16.969 1 93.62 588 LEU B N 1
ATOM 12410 C CA . LEU B 1 588 ? 24.344 -27.125 -16.172 1 93.62 588 LEU B CA 1
ATOM 12411 C C . LEU B 1 588 ? 24.594 -28.344 -17.062 1 93.62 588 LEU B C 1
ATOM 12413 O O . LEU B 1 588 ? 23.641 -28.938 -17.594 1 93.62 588 LEU B O 1
ATOM 12417 N N . THR B 1 589 ? 25.797 -28.844 -17.25 1 89.38 589 THR B N 1
ATOM 12418 C CA . THR B 1 589 ? 26.125 -29.922 -18.172 1 89.38 589 THR B CA 1
ATOM 12419 C C . THR B 1 589 ? 26.516 -31.188 -17.422 1 89.38 589 THR B C 1
ATOM 12421 O O . THR B 1 589 ? 26.375 -32.281 -17.938 1 89.38 589 THR B O 1
ATOM 12424 N N . LYS B 1 590 ? 27.031 -30.984 -16.25 1 88.12 590 LYS B N 1
ATOM 12425 C CA . LYS B 1 590 ? 27.469 -32.156 -15.484 1 88.12 590 LYS B CA 1
ATOM 12426 C C . LYS B 1 590 ? 27.109 -32 -14.008 1 88.12 590 LYS B C 1
ATOM 12428 O O . LYS B 1 590 ? 27.156 -30.906 -13.453 1 88.12 590 LYS B O 1
ATOM 12433 N N . LEU B 1 591 ? 26.734 -33.094 -13.43 1 91.44 591 LEU B N 1
ATOM 12434 C CA . LEU B 1 591 ? 26.422 -33.156 -12.008 1 91.44 591 LEU B CA 1
ATOM 12435 C C . LEU B 1 591 ? 27.406 -34.031 -11.25 1 91.44 591 LEU B C 1
ATOM 12437 O O . LEU B 1 591 ? 27.953 -35 -11.82 1 91.44 591 LEU B O 1
ATOM 12441 N N . PRO B 1 592 ? 27.703 -33.688 -10.078 1 90 592 PRO B N 1
ATOM 12442 C CA . PRO B 1 592 ? 28.562 -34.562 -9.273 1 90 592 PRO B CA 1
ATOM 12443 C C . PRO B 1 592 ? 27.875 -35.844 -8.883 1 90 592 PRO B C 1
ATOM 12445 O O . PRO B 1 592 ? 26.688 -36.031 -9.164 1 90 592 PRO B O 1
ATOM 12448 N N . SER B 1 593 ? 28.672 -36.75 -8.289 1 90.69 593 SER B N 1
ATOM 12449 C CA . SER B 1 593 ? 28.094 -38 -7.844 1 90.69 593 SER B CA 1
ATOM 12450 C C . SER B 1 593 ? 27 -37.812 -6.805 1 90.69 593 SER B C 1
ATOM 12452 O O . SER B 1 593 ? 27.141 -36.938 -5.922 1 90.69 593 SER B O 1
ATOM 12454 N N . LEU B 1 594 ? 25.938 -38.469 -6.914 1 91.31 594 LEU B N 1
ATOM 12455 C CA . LEU B 1 594 ? 24.797 -38.312 -6.016 1 91.31 594 LEU B CA 1
ATOM 12456 C C . LEU B 1 594 ? 24.797 -39.406 -4.949 1 91.31 594 LEU B C 1
ATOM 12458 O O . LEU B 1 594 ? 23.828 -39.531 -4.199 1 91.31 594 LEU B O 1
ATOM 12462 N N . GLU B 1 595 ? 25.828 -40.125 -4.816 1 90.19 595 GLU B N 1
ATOM 12463 C CA . GLU B 1 595 ? 25.906 -41.281 -3.951 1 90.19 595 GLU B CA 1
ATOM 12464 C C . GLU B 1 595 ? 25.641 -40.938 -2.494 1 90.19 595 GLU B C 1
ATOM 12466 O O . GLU B 1 595 ? 24.922 -41.656 -1.786 1 90.19 595 GLU B O 1
ATOM 12471 N N . PRO B 1 596 ? 26.141 -39.781 -2.066 1 90.88 596 PRO B N 1
ATOM 12472 C CA . PRO B 1 596 ? 25.938 -39.438 -0.652 1 90.88 596 PRO B CA 1
ATOM 12473 C C . PRO B 1 596 ? 24.5 -39.031 -0.339 1 90.88 596 PRO B C 1
ATOM 12475 O O . PRO B 1 596 ? 24.109 -38.969 0.83 1 90.88 596 PRO B O 1
ATOM 12478 N N . LEU B 1 597 ? 23.688 -38.75 -1.282 1 93.69 597 LEU B N 1
ATOM 12479 C CA . LEU B 1 597 ? 22.344 -38.25 -1.069 1 93.69 597 LEU B CA 1
ATOM 12480 C C . LEU B 1 597 ? 21.344 -39.406 -0.977 1 93.69 597 LEU B C 1
ATOM 12482 O O . LEU B 1 597 ? 20.391 -39.469 -1.743 1 93.69 597 LEU B O 1
ATOM 12486 N N . CYS B 1 598 ? 21.453 -40.188 0.018 1 91.12 598 CYS B N 1
ATOM 12487 C CA . CYS B 1 598 ? 20.719 -41.438 0.143 1 91.12 598 CYS B CA 1
ATOM 12488 C C . CYS B 1 598 ? 19.266 -41.188 0.528 1 91.12 598 CYS B C 1
ATOM 12490 O O . CYS B 1 598 ? 18.422 -42.062 0.341 1 91.12 598 CYS B O 1
ATOM 12492 N N . LYS B 1 599 ? 18.969 -40.062 1.013 1 93.94 599 LYS B N 1
ATOM 12493 C CA . LYS B 1 599 ? 17.625 -39.781 1.487 1 93.94 599 LYS B CA 1
ATOM 12494 C C . LYS B 1 599 ? 16.812 -39.031 0.443 1 93.94 599 LYS B C 1
ATOM 12496 O O . LYS B 1 599 ? 15.672 -38.625 0.7 1 93.94 599 LYS B O 1
ATOM 12501 N N . LEU B 1 600 ? 17.359 -38.812 -0.785 1 95.75 600 LEU B N 1
ATOM 12502 C CA . LEU B 1 600 ? 16.719 -38.031 -1.84 1 95.75 600 LEU B CA 1
ATOM 12503 C C . LEU B 1 600 ? 15.445 -38.719 -2.336 1 95.75 600 LEU B C 1
ATOM 12505 O O . LEU B 1 600 ? 15.469 -39.906 -2.641 1 95.75 600 LEU B O 1
ATOM 12509 N N . LEU B 1 601 ? 14.328 -38.031 -2.383 1 96.25 601 LEU B N 1
ATOM 12510 C CA . LEU B 1 601 ? 13.047 -38.562 -2.822 1 96.25 601 LEU B CA 1
ATOM 12511 C C . LEU B 1 601 ? 12.711 -38.094 -4.227 1 96.25 601 LEU B C 1
ATOM 12513 O O . LEU B 1 601 ? 12.117 -38.812 -5.02 1 96.25 601 LEU B O 1
ATOM 12517 N N . ILE B 1 602 ? 13.023 -36.875 -4.496 1 97.19 602 ILE B N 1
ATOM 12518 C CA . ILE B 1 602 ? 12.641 -36.219 -5.754 1 97.19 602 ILE B CA 1
ATOM 12519 C C . ILE B 1 602 ? 13.867 -35.594 -6.414 1 97.19 602 ILE B C 1
ATOM 12521 O O . ILE B 1 602 ? 14.617 -34.875 -5.777 1 97.19 602 ILE B O 1
ATOM 12525 N N . LEU B 1 603 ? 14.117 -35.875 -7.625 1 97.06 603 LEU B N 1
ATOM 12526 C CA . LEU B 1 603 ? 15.172 -35.281 -8.438 1 97.06 603 LEU B CA 1
ATOM 12527 C C . LEU B 1 603 ? 14.602 -34.75 -9.75 1 97.06 603 LEU B C 1
ATOM 12529 O O . LEU B 1 603 ? 14.094 -35.531 -10.57 1 97.06 603 LEU B O 1
ATOM 12533 N N . ASP B 1 604 ? 14.602 -33.531 -9.93 1 97.38 604 ASP B N 1
ATOM 12534 C CA . ASP B 1 604 ? 14.078 -32.906 -11.133 1 97.38 604 ASP B CA 1
ATOM 12535 C C . ASP B 1 604 ? 15.203 -32.281 -11.961 1 97.38 604 ASP B C 1
ATOM 12537 O O . ASP B 1 604 ? 15.789 -31.266 -11.57 1 97.38 604 ASP B O 1
ATOM 12541 N N . LEU B 1 605 ? 15.523 -32.812 -13.031 1 96.56 605 LEU B N 1
ATOM 12542 C CA . LEU B 1 605 ? 16.547 -32.312 -13.961 1 96.56 605 LEU B CA 1
ATOM 12543 C C . LEU B 1 605 ? 15.914 -31.891 -15.281 1 96.56 605 LEU B C 1
ATOM 12545 O O . LEU B 1 605 ? 16.578 -31.938 -16.328 1 96.56 605 LEU B O 1
ATOM 12549 N N . SER B 1 606 ? 14.664 -31.531 -15.25 1 95.94 606 SER B N 1
ATOM 12550 C CA . SER B 1 606 ? 13.938 -31.188 -16.484 1 95.94 606 SER B CA 1
ATOM 12551 C C . SER B 1 606 ? 14.539 -29.969 -17.156 1 95.94 606 SER B C 1
ATOM 12553 O O . SER B 1 606 ? 14.961 -29.031 -16.484 1 95.94 606 SER B O 1
ATOM 12555 N N . SER B 1 607 ? 14.672 -30.016 -18.453 1 94.88 607 SER B N 1
ATOM 12556 C CA . SER B 1 607 ? 15.109 -28.922 -19.312 1 94.88 607 SER B CA 1
ATOM 12557 C C . SER B 1 607 ? 16.562 -28.547 -19.031 1 94.88 607 SER B C 1
ATOM 12559 O O . SER B 1 607 ? 16.906 -27.375 -18.938 1 94.88 607 SER B O 1
ATOM 12561 N N . THR B 1 608 ? 17.375 -29.484 -18.594 1 95.31 608 THR B N 1
ATOM 12562 C CA . THR B 1 608 ? 18.812 -29.281 -18.469 1 95.31 608 THR B CA 1
ATOM 12563 C C . THR B 1 608 ? 19.547 -29.875 -19.672 1 95.31 608 THR B C 1
ATOM 12565 O O . THR B 1 608 ? 19.062 -30.797 -20.297 1 95.31 608 THR B O 1
ATOM 12568 N N . PRO B 1 609 ? 20.656 -29.344 -20.016 1 94.56 609 PRO B N 1
ATOM 12569 C CA . PRO B 1 609 ? 21.422 -29.891 -21.125 1 94.56 609 PRO B CA 1
ATOM 12570 C C . PRO B 1 609 ? 22.406 -30.969 -20.688 1 94.56 609 PRO B C 1
ATOM 12572 O O . PRO B 1 609 ? 23.531 -31.031 -21.203 1 94.56 609 PRO B O 1
ATOM 12575 N N . ILE B 1 610 ? 21.984 -31.781 -19.766 1 93.44 610 ILE B N 1
ATOM 12576 C CA . ILE B 1 610 ? 22.859 -32.844 -19.281 1 93.44 610 ILE B CA 1
ATOM 12577 C C . ILE B 1 610 ? 23 -33.938 -20.359 1 93.44 610 ILE B C 1
ATOM 12579 O O . ILE B 1 610 ? 22.016 -34.281 -21.016 1 93.44 610 ILE B O 1
ATOM 12583 N N . ARG B 1 611 ? 24.172 -34.469 -20.578 1 91.88 611 ARG B N 1
ATOM 12584 C CA . ARG B 1 611 ? 24.422 -35.469 -21.594 1 91.88 611 ARG B CA 1
ATOM 12585 C C . ARG B 1 611 ? 24.484 -36.875 -20.984 1 91.88 611 ARG B C 1
ATOM 12587 O O . ARG B 1 611 ? 24.203 -37.875 -21.656 1 91.88 611 ARG B O 1
ATOM 12594 N N . GLU B 1 612 ? 24.891 -36.875 -19.75 1 92.12 612 GLU B N 1
ATOM 12595 C CA . GLU B 1 612 ? 25 -38.125 -19.016 1 92.12 612 GLU B CA 1
ATOM 12596 C C . GLU B 1 612 ? 24.469 -38 -17.594 1 92.12 612 GLU B C 1
ATOM 12598 O O . GLU B 1 612 ? 24.688 -36.969 -16.953 1 92.12 612 GLU B O 1
ATOM 12603 N N . LEU B 1 613 ? 23.688 -39 -17.156 1 93.19 613 LEU B N 1
ATOM 12604 C CA . LEU B 1 613 ? 23.25 -38.969 -15.773 1 93.19 613 LEU B CA 1
ATOM 12605 C C . LEU B 1 613 ? 24.406 -39.281 -14.828 1 93.19 613 LEU B C 1
ATOM 12607 O O . LEU B 1 613 ? 25.328 -40.031 -15.18 1 93.19 613 LEU B O 1
ATOM 12611 N N . PRO B 1 614 ? 24.406 -38.594 -13.688 1 89 614 PRO B N 1
ATOM 12612 C CA . PRO B 1 614 ? 25.547 -38.719 -12.781 1 89 614 PRO B CA 1
ATOM 12613 C C . PRO B 1 614 ? 25.766 -40.156 -12.273 1 89 614 PRO B C 1
ATOM 12615 O O . PRO B 1 614 ? 24.828 -40.938 -12.242 1 89 614 PRO B O 1
ATOM 12618 N N . GLU B 1 615 ? 27.016 -40.312 -11.836 1 85.75 615 GLU B N 1
ATOM 12619 C CA . GLU B 1 615 ? 27.359 -41.594 -11.219 1 85.75 615 GLU B CA 1
ATOM 12620 C C . GLU B 1 615 ? 26.688 -41.719 -9.852 1 85.75 615 GLU B C 1
ATOM 12622 O O . GLU B 1 615 ? 26.359 -40.75 -9.203 1 85.75 615 GLU B O 1
ATOM 12627 N N . GLY B 1 616 ? 26.312 -42.875 -9.594 1 87.56 616 GLY B N 1
ATOM 12628 C CA . GLY B 1 616 ? 25.734 -43.125 -8.289 1 87.56 616 GLY B CA 1
ATOM 12629 C C . GLY B 1 616 ? 24.219 -43 -8.289 1 87.56 616 GLY B C 1
ATOM 12630 O O . GLY B 1 616 ? 23.578 -43.094 -7.238 1 87.56 616 GLY B O 1
ATOM 12631 N N . LEU B 1 617 ? 23.594 -42.688 -9.414 1 90.62 617 LEU B N 1
ATOM 12632 C CA . LEU B 1 617 ? 22.141 -42.625 -9.492 1 90.62 617 LEU B CA 1
ATOM 12633 C C . LEU B 1 617 ? 21.5 -43.875 -8.93 1 90.62 617 LEU B C 1
ATOM 12635 O O . LEU B 1 617 ? 20.469 -43.812 -8.242 1 90.62 617 LEU B O 1
ATOM 12639 N N . GLY B 1 618 ? 22.141 -44.969 -9.18 1 89.69 618 GLY B N 1
ATOM 12640 C CA . GLY B 1 618 ? 21.609 -46.25 -8.734 1 89.69 618 GLY B CA 1
ATOM 12641 C C . GLY B 1 618 ? 21.641 -46.406 -7.223 1 89.69 618 GLY B C 1
ATOM 12642 O O . GLY B 1 618 ? 20.938 -47.25 -6.676 1 89.69 618 GLY B O 1
ATOM 12643 N N . SER B 1 619 ? 22.406 -45.594 -6.547 1 90.75 619 SER B N 1
ATOM 12644 C CA . SER B 1 619 ? 22.531 -45.688 -5.098 1 90.75 619 SER B CA 1
ATOM 12645 C C . SER B 1 619 ? 21.391 -44.969 -4.395 1 90.75 619 SER B C 1
ATOM 12647 O O . SER B 1 619 ? 21.234 -45.062 -3.174 1 90.75 619 SER B O 1
ATOM 12649 N N . LEU B 1 620 ? 20.594 -44.281 -5.133 1 93.88 620 LEU B N 1
ATOM 12650 C CA . LEU B 1 620 ? 19.484 -43.562 -4.555 1 93.88 620 LEU B CA 1
ATOM 12651 C C . LEU B 1 620 ? 18.297 -44.469 -4.309 1 93.88 620 LEU B C 1
ATOM 12653 O O . LEU B 1 620 ? 17.266 -44.344 -4.984 1 93.88 620 LEU B O 1
ATOM 12657 N N . CYS B 1 621 ? 18.312 -45.219 -3.312 1 89.69 621 CYS B N 1
ATOM 12658 C CA . CYS B 1 621 ? 17.359 -46.281 -3.043 1 89.69 621 CYS B CA 1
ATOM 12659 C C . CYS B 1 621 ? 16.016 -45.719 -2.615 1 89.69 621 CYS B C 1
ATOM 12661 O O . CYS B 1 621 ? 14.984 -46.375 -2.686 1 89.69 621 CYS B O 1
ATOM 12663 N N . ARG B 1 622 ? 16 -44.469 -2.25 1 93.19 622 ARG B N 1
ATOM 12664 C CA . ARG B 1 622 ? 14.75 -43.906 -1.75 1 93.19 622 ARG B CA 1
ATOM 12665 C C . ARG B 1 622 ? 14.109 -43 -2.795 1 93.19 622 ARG B C 1
ATOM 12667 O O . ARG B 1 622 ? 13.031 -42.438 -2.562 1 93.19 622 ARG B O 1
ATOM 12674 N N . LEU B 1 623 ? 14.727 -42.812 -3.959 1 95.75 623 LEU B N 1
ATOM 12675 C CA . LEU B 1 623 ? 14.227 -41.938 -5 1 95.75 623 LEU B CA 1
ATOM 12676 C C . LEU B 1 623 ? 12.859 -42.375 -5.496 1 95.75 623 LEU B C 1
ATOM 12678 O O . LEU B 1 623 ? 12.703 -43.531 -5.906 1 95.75 623 LEU B O 1
ATOM 12682 N N . ARG B 1 624 ? 11.906 -41.562 -5.48 1 96.19 624 ARG B N 1
ATOM 12683 C CA . ARG B 1 624 ? 10.547 -41.938 -5.863 1 96.19 624 ARG B CA 1
ATOM 12684 C C . ARG B 1 624 ? 10.156 -41.25 -7.176 1 96.19 624 ARG B C 1
ATOM 12686 O O . ARG B 1 624 ? 9.375 -41.812 -7.957 1 96.19 624 ARG B O 1
ATOM 12693 N N . GLU B 1 625 ? 10.57 -40.062 -7.379 1 97 625 GLU B N 1
ATOM 12694 C CA . GLU B 1 625 ? 10.219 -39.312 -8.578 1 97 625 GLU B CA 1
ATOM 12695 C C . GLU B 1 625 ? 11.469 -38.812 -9.305 1 97 625 GLU B C 1
ATOM 12697 O O . GLU B 1 625 ? 12.32 -38.156 -8.719 1 97 625 GLU B O 1
ATOM 12702 N N . LEU B 1 626 ? 11.594 -39.156 -10.508 1 96.88 626 LEU B N 1
ATOM 12703 C CA . LEU B 1 626 ? 12.688 -38.719 -11.375 1 96.88 626 LEU B CA 1
ATOM 12704 C C . LEU B 1 626 ? 12.148 -38.031 -12.633 1 96.88 626 LEU B C 1
ATOM 12706 O O . LEU B 1 626 ? 11.461 -38.656 -13.438 1 96.88 626 LEU B O 1
ATOM 12710 N N . ASN B 1 627 ? 12.375 -36.812 -12.766 1 96.88 627 ASN B N 1
ATOM 12711 C CA . ASN B 1 627 ? 11.906 -36.031 -13.914 1 96.88 627 ASN B CA 1
ATOM 12712 C C . ASN B 1 627 ? 13.055 -35.656 -14.852 1 96.88 627 ASN B C 1
ATOM 12714 O O . ASN B 1 627 ? 13.906 -34.844 -14.508 1 96.88 627 ASN B O 1
ATOM 12718 N N . LEU B 1 628 ? 13.109 -36.219 -15.93 1 96.31 628 LEU B N 1
ATOM 12719 C CA . LEU B 1 628 ? 14.109 -35.969 -16.953 1 96.31 628 LEU B CA 1
ATOM 12720 C C . LEU B 1 628 ? 13.461 -35.438 -18.234 1 96.31 628 LEU B C 1
ATOM 12722 O O . LEU B 1 628 ? 13.961 -35.656 -19.328 1 96.31 628 LEU B O 1
ATOM 12726 N N . SER B 1 629 ? 12.352 -34.812 -18.062 1 94.06 629 SER B N 1
ATOM 12727 C CA . SER B 1 629 ? 11.641 -34.281 -19.219 1 94.06 629 SER B CA 1
ATOM 12728 C C . SER B 1 629 ? 12.43 -33.156 -19.891 1 94.06 629 SER B C 1
ATOM 12730 O O . SER B 1 629 ? 13.148 -32.406 -19.219 1 94.06 629 SER B O 1
ATOM 12732 N N . TYR B 1 630 ? 12.438 -33.125 -21.203 1 91.56 630 TYR B N 1
ATOM 12733 C CA . TYR B 1 630 ? 13.031 -32.062 -22.031 1 91.56 630 TYR B CA 1
ATOM 12734 C C . TYR B 1 630 ? 14.555 -32.094 -21.938 1 91.56 630 TYR B C 1
ATOM 12736 O O . TYR B 1 630 ? 15.195 -31.047 -22 1 91.56 630 TYR B O 1
ATOM 12744 N N . THR B 1 631 ? 15.109 -33.188 -21.484 1 94.06 631 THR B N 1
ATOM 12745 C CA . THR B 1 631 ? 16.547 -33.375 -21.609 1 94.06 631 THR B CA 1
ATOM 12746 C C . THR B 1 631 ? 16.922 -33.75 -23.047 1 94.06 631 THR B C 1
ATOM 12748 O O . THR B 1 631 ? 17.109 -34.906 -23.359 1 94.06 631 THR B O 1
ATOM 12751 N N . ARG B 1 632 ? 17.156 -32.875 -23.844 1 89.56 632 ARG B N 1
ATOM 12752 C CA . ARG B 1 632 ? 17.25 -33.031 -25.297 1 89.56 632 ARG B CA 1
ATOM 12753 C C . ARG B 1 632 ? 18.656 -33.5 -25.703 1 89.56 632 ARG B C 1
ATOM 12755 O O . ARG B 1 632 ? 18.875 -33.875 -26.859 1 89.56 632 ARG B O 1
ATOM 12762 N N . LEU B 1 633 ? 19.594 -33.531 -24.734 1 92.31 633 LEU B N 1
ATOM 12763 C CA . LEU B 1 633 ? 20.953 -33.938 -25.078 1 92.31 633 LEU B CA 1
ATOM 12764 C C . LEU B 1 633 ? 21.375 -35.188 -24.328 1 92.31 633 LEU B C 1
ATOM 12766 O O . LEU B 1 633 ? 22.5 -35.656 -24.453 1 92.31 633 LEU B O 1
ATOM 12770 N N . LEU B 1 634 ? 20.438 -35.75 -23.562 1 92.56 634 LEU B N 1
ATOM 12771 C CA . LEU B 1 634 ? 20.75 -36.906 -22.75 1 92.56 634 LEU B CA 1
ATOM 12772 C C . LEU B 1 634 ? 21.031 -38.125 -23.641 1 92.56 634 LEU B C 1
ATOM 12774 O O . LEU B 1 634 ? 20.156 -38.531 -24.422 1 92.56 634 LEU B O 1
ATOM 12778 N N . LYS B 1 635 ? 22.234 -38.719 -23.562 1 88.75 635 LYS B N 1
ATOM 12779 C CA . LYS B 1 635 ? 22.594 -39.812 -24.453 1 88.75 635 LYS B CA 1
ATOM 12780 C C . LYS B 1 635 ? 23.047 -41.031 -23.672 1 88.75 635 LYS B C 1
ATOM 12782 O O . LYS B 1 635 ? 22.969 -42.156 -24.172 1 88.75 635 LYS B O 1
ATOM 12787 N N . LYS B 1 636 ? 23.453 -40.75 -22.453 1 90.56 636 LYS B N 1
ATOM 12788 C CA . LYS B 1 636 ? 24.047 -41.875 -21.75 1 90.56 636 LYS B CA 1
ATOM 12789 C C . LYS B 1 636 ? 23.438 -42.031 -20.359 1 90.56 636 LYS B C 1
ATOM 12791 O O . LYS B 1 636 ? 23.406 -41.062 -19.578 1 90.56 636 LYS B O 1
ATOM 12796 N N . ILE B 1 637 ? 22.891 -43.188 -20.031 1 92.12 637 ILE B N 1
ATOM 12797 C CA . ILE B 1 637 ? 22.516 -43.656 -18.703 1 92.12 637 ILE B CA 1
ATOM 12798 C C . ILE B 1 637 ? 23.203 -45 -18.406 1 92.12 637 ILE B C 1
ATOM 12800 O O . ILE B 1 637 ? 23.047 -45.969 -19.156 1 92.12 637 ILE B O 1
ATOM 12804 N N . ALA B 1 638 ? 23.953 -44.969 -17.375 1 90.12 638 ALA B N 1
ATOM 12805 C CA . ALA B 1 638 ? 24.75 -46.156 -17.062 1 90.12 638 ALA B CA 1
ATOM 12806 C C . ALA B 1 638 ? 23.859 -47.406 -16.906 1 90.12 638 ALA B C 1
ATOM 12808 O O . ALA B 1 638 ? 22.781 -47.312 -16.328 1 90.12 638 ALA B O 1
ATOM 12809 N N . SER B 1 639 ? 24.328 -48.5 -17.453 1 90.06 639 SER B N 1
ATOM 12810 C CA . SER B 1 639 ? 23.594 -49.75 -17.375 1 90.06 639 SER B CA 1
ATOM 12811 C C . SER B 1 639 ? 23.391 -50.188 -15.922 1 90.06 639 SER B C 1
ATOM 12813 O O . SER B 1 639 ? 24.312 -50.094 -15.109 1 90.06 639 SER B O 1
ATOM 12815 N N . GLY B 1 640 ? 22.219 -50.531 -15.562 1 89 640 GLY B N 1
ATOM 12816 C CA . GLY B 1 640 ? 21.922 -51.031 -14.227 1 89 640 GLY B CA 1
ATOM 12817 C C . GLY B 1 640 ? 21.516 -49.906 -13.258 1 89 640 GLY B C 1
ATOM 12818 O O . GLY B 1 640 ? 21.078 -50.188 -12.148 1 89 640 GLY B O 1
ATOM 12819 N N . SER B 1 641 ? 21.703 -48.719 -13.656 1 91.62 641 SER B N 1
ATOM 12820 C CA . SER B 1 641 ? 21.406 -47.594 -12.773 1 91.62 641 SER B CA 1
ATOM 12821 C C . SER B 1 641 ? 19.922 -47.469 -12.523 1 91.62 641 SER B C 1
ATOM 12823 O O . SER B 1 641 ? 19.484 -47.219 -11.391 1 91.62 641 SER B O 1
ATOM 12825 N N . ILE B 1 642 ? 19.047 -47.656 -13.516 1 93.38 642 ILE B N 1
ATOM 12826 C CA . ILE B 1 642 ? 17.609 -47.469 -13.391 1 93.38 642 ILE B CA 1
ATOM 12827 C C . ILE B 1 642 ? 17 -48.688 -12.664 1 93.38 642 ILE B C 1
ATOM 12829 O O . ILE B 1 642 ? 16.078 -48.531 -11.867 1 93.38 642 ILE B O 1
ATOM 12833 N N . SER B 1 643 ? 17.516 -49.844 -12.945 1 92.81 643 SER B N 1
ATOM 12834 C CA . SER B 1 643 ? 16.984 -51.062 -12.328 1 92.81 643 SER B CA 1
ATOM 12835 C C . SER B 1 643 ? 17.219 -51.062 -10.82 1 92.81 643 SER B C 1
ATOM 12837 O O . SER B 1 643 ? 16.484 -51.719 -10.07 1 92.81 643 SER B O 1
ATOM 12839 N N . ARG B 1 644 ? 18.172 -50.281 -10.305 1 92.25 644 ARG B N 1
ATOM 12840 C CA . ARG B 1 644 ? 18.5 -50.25 -8.891 1 92.25 644 ARG B CA 1
ATOM 12841 C C . ARG B 1 644 ? 17.609 -49.25 -8.148 1 92.25 644 ARG B C 1
ATOM 12843 O O . ARG B 1 644 ? 17.562 -49.25 -6.918 1 92.25 644 ARG B O 1
ATOM 12850 N N . LEU B 1 645 ? 16.906 -48.469 -8.875 1 94.62 645 LEU B N 1
ATOM 12851 C CA . LEU B 1 645 ? 15.977 -47.531 -8.25 1 94.62 645 LEU B CA 1
ATOM 12852 C C . LEU B 1 645 ? 14.695 -48.25 -7.844 1 94.62 645 LEU B C 1
ATOM 12854 O O . LEU B 1 645 ? 13.625 -47.969 -8.398 1 94.62 645 LEU B O 1
ATOM 12858 N N . SER B 1 646 ? 14.719 -49 -6.84 1 91.12 646 SER B N 1
ATOM 12859 C CA . SER B 1 646 ? 13.648 -49.938 -6.445 1 91.12 646 SER B CA 1
ATOM 12860 C C . SER B 1 646 ? 12.438 -49.156 -5.926 1 91.12 646 SER B C 1
ATOM 12862 O O . SER B 1 646 ? 11.312 -49.688 -5.961 1 91.12 646 SER B O 1
ATOM 12864 N N . SER B 1 647 ? 12.641 -47.969 -5.453 1 94 647 SER B N 1
ATOM 12865 C CA . SER B 1 647 ? 11.531 -47.219 -4.867 1 94 647 SER B CA 1
ATOM 12866 C C . SER B 1 647 ? 10.938 -46.219 -5.875 1 94 647 SER B C 1
ATOM 12868 O O . SER B 1 647 ? 10.016 -45.469 -5.543 1 94 647 SER B O 1
ATOM 12870 N N . LEU B 1 648 ? 11.391 -46.188 -7.117 1 95.81 648 LEU B N 1
ATOM 12871 C CA . LEU B 1 648 ? 10.953 -45.219 -8.117 1 95.81 648 LEU B CA 1
ATOM 12872 C C . LEU B 1 648 ? 9.484 -45.438 -8.477 1 95.81 648 LEU B C 1
ATOM 12874 O O . LEU B 1 648 ? 9.078 -46.562 -8.781 1 95.81 648 LEU B O 1
ATOM 12878 N N . GLU B 1 649 ? 8.695 -44.406 -8.406 1 95.88 649 GLU B N 1
ATOM 12879 C CA . GLU B 1 649 ? 7.266 -44.5 -8.688 1 95.88 649 GLU B CA 1
ATOM 12880 C C . GLU B 1 649 ? 6.91 -43.719 -9.953 1 95.88 649 GLU B C 1
ATOM 12882 O O . GLU B 1 649 ? 5.973 -44.094 -10.664 1 95.88 649 GLU B O 1
ATOM 12887 N N . THR B 1 650 ? 7.578 -42.625 -10.227 1 95.94 650 THR B N 1
ATOM 12888 C CA . THR B 1 650 ? 7.289 -41.812 -11.391 1 95.94 650 THR B CA 1
ATOM 12889 C C . THR B 1 650 ? 8.555 -41.531 -12.195 1 95.94 650 THR B C 1
ATOM 12891 O O . THR B 1 650 ? 9.578 -41.125 -11.633 1 95.94 650 THR B O 1
ATOM 12894 N N . LEU B 1 651 ? 8.523 -41.781 -13.43 1 95.94 651 LEU B N 1
ATOM 12895 C CA . LEU B 1 651 ? 9.609 -41.5 -14.359 1 95.94 651 LEU B CA 1
ATOM 12896 C C . LEU B 1 651 ? 9.086 -40.719 -15.57 1 95.94 651 LEU B C 1
ATOM 12898 O O . LEU B 1 651 ? 8.25 -41.219 -16.312 1 95.94 651 LEU B O 1
ATOM 12902 N N . ASP B 1 652 ? 9.531 -39.594 -15.742 1 95.12 652 ASP B N 1
ATOM 12903 C CA . ASP B 1 652 ? 9.102 -38.75 -16.859 1 95.12 652 ASP B CA 1
ATOM 12904 C C . ASP B 1 652 ? 10.266 -38.438 -17.797 1 95.12 652 ASP B C 1
ATOM 12906 O O . ASP B 1 652 ? 11.172 -37.688 -17.422 1 95.12 652 ASP B O 1
ATOM 12910 N N . MET B 1 653 ? 10.273 -38.938 -18.891 1 94.12 653 MET B N 1
ATOM 12911 C CA . MET B 1 653 ? 11.289 -38.688 -19.906 1 94.12 653 MET B CA 1
ATOM 12912 C C . MET B 1 653 ? 10.656 -38.125 -21.188 1 94.12 653 MET B C 1
ATOM 12914 O O . MET B 1 653 ? 11.078 -38.438 -22.297 1 94.12 653 MET B O 1
ATOM 12918 N N . SER B 1 654 ? 9.586 -37.344 -20.938 1 88.94 654 SER B N 1
ATOM 12919 C CA . SER B 1 654 ? 8.93 -36.75 -22.094 1 88.94 654 SER B CA 1
ATOM 12920 C C . SER B 1 654 ? 9.875 -35.812 -22.828 1 88.94 654 SER B C 1
ATOM 12922 O O . SER B 1 654 ? 10.531 -34.969 -22.203 1 88.94 654 SER B O 1
ATOM 12924 N N . PHE B 1 655 ? 10.062 -36 -24.109 1 85.94 655 PHE B N 1
ATOM 12925 C CA . PHE B 1 655 ? 10.867 -35.156 -24.984 1 85.94 655 PHE B CA 1
ATOM 12926 C C . PHE B 1 655 ? 12.352 -35.312 -24.672 1 85.94 655 PHE B C 1
ATOM 12928 O O . PHE B 1 655 ? 13.133 -34.375 -24.875 1 85.94 655 PHE B O 1
ATOM 12935 N N . SER B 1 656 ? 12.672 -36.344 -23.938 1 91 656 SER B N 1
ATOM 12936 C CA . SER B 1 656 ? 14.086 -36.688 -23.719 1 91 656 SER B CA 1
ATOM 12937 C C . SER B 1 656 ? 14.711 -37.25 -24.984 1 91 656 SER B C 1
ATOM 12939 O O . SER B 1 656 ? 14.016 -37.875 -25.812 1 91 656 SER B O 1
ATOM 12941 N N . ALA B 1 657 ? 16 -37.094 -25.25 1 87.88 657 ALA B N 1
ATOM 12942 C CA . ALA B 1 657 ? 16.688 -37.625 -26.422 1 87.88 657 ALA B CA 1
ATOM 12943 C C . ALA B 1 657 ? 17.203 -39.031 -26.188 1 87.88 657 ALA B C 1
ATOM 12945 O O . ALA B 1 657 ? 17.672 -39.719 -27.109 1 87.88 657 ALA B O 1
ATOM 12946 N N . TYR B 1 658 ? 16.969 -39.531 -25 1 89.5 658 TYR B N 1
ATOM 12947 C CA . TYR B 1 658 ? 17.516 -40.844 -24.656 1 89.5 658 TYR B CA 1
ATOM 12948 C C . TYR B 1 658 ? 16.812 -41.938 -25.438 1 89.5 658 TYR B C 1
ATOM 12950 O O . TYR B 1 658 ? 15.586 -41.906 -25.609 1 89.5 658 TYR B O 1
ATOM 12958 N N . ASN B 1 659 ? 17.625 -42.844 -25.922 1 84.5 659 ASN B N 1
ATOM 12959 C CA . ASN B 1 659 ? 17.094 -43.969 -26.688 1 84.5 659 ASN B CA 1
ATOM 12960 C C . ASN B 1 659 ? 17.141 -45.25 -25.859 1 84.5 659 ASN B C 1
ATOM 12962 O O . ASN B 1 659 ? 18.219 -45.75 -25.531 1 84.5 659 ASN B O 1
ATOM 12966 N N . TRP B 1 660 ? 16.062 -45.812 -25.516 1 85.31 660 TRP B N 1
ATOM 12967 C CA . TRP B 1 660 ? 15.961 -47 -24.672 1 85.31 660 TRP B CA 1
ATOM 12968 C C . TRP B 1 660 ? 16.281 -48.25 -25.453 1 85.31 660 TRP B C 1
ATOM 12970 O O . TRP B 1 660 ? 16.484 -49.312 -24.859 1 85.31 660 TRP B O 1
ATOM 12980 N N . ASN B 1 661 ? 16.234 -48.219 -26.75 1 72.69 661 ASN B N 1
ATOM 12981 C CA . ASN B 1 661 ? 16.453 -49.375 -27.594 1 72.69 661 ASN B CA 1
ATOM 12982 C C . ASN B 1 661 ? 17.641 -49.188 -28.531 1 72.69 661 ASN B C 1
ATOM 12984 O O . ASN B 1 661 ? 17.438 -48.875 -29.719 1 72.69 661 ASN B O 1
ATOM 12988 N N . PRO B 1 662 ? 18.844 -49.219 -28.031 1 60.62 662 PRO B N 1
ATOM 12989 C CA . PRO B 1 662 ? 19.922 -49 -28.984 1 60.62 662 PRO B CA 1
ATOM 12990 C C . PRO B 1 662 ? 20.094 -50.156 -29.953 1 60.62 662 PRO B C 1
ATOM 12992 O O . PRO B 1 662 ? 19.812 -51.312 -29.609 1 60.62 662 PRO B O 1
ATOM 12995 N N . LYS B 1 663 ? 20.141 -50.219 -31.328 1 56.09 663 LYS B N 1
ATOM 12996 C CA . LYS B 1 663 ? 20.422 -51.25 -32.312 1 56.09 663 LYS B CA 1
ATOM 12997 C C . LYS B 1 663 ? 21.516 -52.188 -31.812 1 56.09 663 LYS B C 1
ATOM 12999 O O . LYS B 1 663 ? 22.359 -51.812 -31.016 1 56.09 663 LYS B O 1
ATOM 13004 N N . MET B 1 664 ? 21.375 -53.531 -32 1 50.69 664 MET B N 1
ATOM 13005 C CA . MET B 1 664 ? 22.125 -54.75 -31.672 1 50.69 664 MET B CA 1
ATOM 13006 C C . MET B 1 664 ? 23.578 -54.406 -31.359 1 50.69 664 MET B C 1
ATOM 13008 O O . MET B 1 664 ? 24.203 -55.062 -30.531 1 50.69 664 MET B O 1
ATOM 13012 N N . GLY B 1 665 ? 24.25 -53.844 -32.312 1 46.97 665 GLY B N 1
ATOM 13013 C CA . GLY B 1 665 ? 25.719 -53.875 -32.312 1 46.97 665 GLY B CA 1
ATOM 13014 C C . GLY B 1 665 ? 26.328 -53.031 -31.203 1 46.97 665 GLY B C 1
ATOM 13015 O O . GLY B 1 665 ? 27.516 -53.188 -30.891 1 46.97 665 GLY B O 1
ATOM 13016 N N . SER B 1 666 ? 25.984 -51.875 -31.078 1 49.41 666 SER B N 1
ATOM 13017 C CA . SER B 1 666 ? 26.938 -50.969 -30.438 1 49.41 666 SER B CA 1
ATOM 13018 C C . SER B 1 666 ? 26.906 -51.125 -28.922 1 49.41 666 SER B C 1
ATOM 13020 O O . SER B 1 666 ? 27.953 -51.188 -28.281 1 49.41 666 SER B O 1
ATOM 13022 N N . CYS B 1 667 ? 26.234 -50.344 -27.844 1 51.75 667 CYS B N 1
ATOM 13023 C CA . CYS B 1 667 ? 26.734 -49.844 -26.562 1 51.75 667 CYS B CA 1
ATOM 13024 C C . CYS B 1 667 ? 26.109 -50.625 -25.406 1 51.75 667 CYS B C 1
ATOM 13026 O O . CYS B 1 667 ? 25 -50.312 -24.984 1 51.75 667 CYS B O 1
ATOM 13028 N N . HIS B 1 668 ? 26.625 -51.844 -25.031 1 60.5 668 HIS B N 1
ATOM 13029 C CA . HIS B 1 668 ? 26.438 -52.656 -23.828 1 60.5 668 HIS B CA 1
ATOM 13030 C C . HIS B 1 668 ? 26.516 -51.781 -22.578 1 60.5 668 HIS B C 1
ATOM 13032 O O . HIS B 1 668 ? 26.188 -52.25 -21.484 1 60.5 668 HIS B O 1
ATOM 13038 N N . GLN B 1 669 ? 26.859 -50.531 -22.609 1 79.38 669 GLN B N 1
ATOM 13039 C CA . GLN B 1 669 ? 27.141 -49.719 -21.422 1 79.38 669 GLN B CA 1
ATOM 13040 C C . GLN B 1 669 ? 25.969 -48.844 -21.062 1 79.38 669 GLN B C 1
ATOM 13042 O O . GLN B 1 669 ? 25.938 -48.219 -19.984 1 79.38 669 GLN B O 1
ATOM 13047 N N . ASN B 1 670 ? 24.766 -48.875 -21.812 1 88.06 670 ASN B N 1
ATOM 13048 C CA . ASN B 1 670 ? 23.641 -47.969 -21.547 1 88.06 670 ASN B CA 1
ATOM 13049 C C . ASN B 1 670 ? 22.438 -48.75 -21 1 88.06 670 ASN B C 1
ATOM 13051 O O . ASN B 1 670 ? 22.281 -49.938 -21.266 1 88.06 670 ASN B O 1
ATOM 13055 N N . ALA B 1 671 ? 21.609 -48.125 -20.234 1 90.75 671 ALA B N 1
ATOM 13056 C CA . ALA B 1 671 ? 20.391 -48.719 -19.688 1 90.75 671 ALA B CA 1
ATOM 13057 C C . ALA B 1 671 ? 19.391 -49.062 -20.797 1 90.75 671 ALA B C 1
ATOM 13059 O O . ALA B 1 671 ? 19.234 -48.281 -21.734 1 90.75 671 ALA B O 1
ATOM 13060 N N . THR B 1 672 ? 18.781 -50.25 -20.781 1 88.06 672 THR B N 1
ATOM 13061 C CA . THR B 1 672 ? 17.828 -50.688 -21.797 1 88.06 672 THR B CA 1
ATOM 13062 C C . THR B 1 672 ? 16.406 -50.688 -21.234 1 88.06 672 THR B C 1
ATOM 13064 O O . THR B 1 672 ? 16.203 -50.5 -20.031 1 88.06 672 THR B O 1
ATOM 13067 N N . PHE B 1 673 ? 15.484 -50.875 -22.094 1 89.44 673 PHE B N 1
ATOM 13068 C CA . PHE B 1 673 ? 14.07 -50.875 -21.75 1 89.44 673 PHE B CA 1
ATOM 13069 C C . PHE B 1 673 ? 13.758 -51.969 -20.734 1 89.44 673 PHE B C 1
ATOM 13071 O O . PHE B 1 673 ? 12.867 -51.812 -19.891 1 89.44 673 PHE B O 1
ATOM 13078 N N . ASP B 1 674 ? 14.508 -53.031 -20.703 1 87.38 674 ASP B N 1
ATOM 13079 C CA . ASP B 1 674 ? 14.297 -54.156 -19.797 1 87.38 674 ASP B CA 1
ATOM 13080 C C . ASP B 1 674 ? 14.5 -53.75 -18.328 1 87.38 674 ASP B C 1
ATOM 13082 O O . ASP B 1 674 ? 13.914 -54.344 -17.422 1 87.38 674 ASP B O 1
ATOM 13086 N N . GLU B 1 675 ? 15.336 -52.75 -18.141 1 91.31 675 GLU B N 1
ATOM 13087 C CA . GLU B 1 675 ? 15.57 -52.281 -16.781 1 91.31 675 GLU B CA 1
ATOM 13088 C C . GLU B 1 675 ? 14.297 -51.688 -16.203 1 91.31 675 GLU B C 1
ATOM 13090 O O . GLU B 1 675 ? 14.086 -51.719 -14.984 1 91.31 675 GLU B O 1
ATOM 13095 N N . LEU B 1 676 ? 13.492 -51.062 -17 1 91.5 676 LEU B N 1
ATOM 13096 C CA . LEU B 1 676 ? 12.234 -50.469 -16.547 1 91.5 676 LEU B CA 1
ATOM 13097 C C . LEU B 1 676 ? 11.273 -51.531 -16.062 1 91.5 676 LEU B C 1
ATOM 13099 O O . LEU B 1 676 ? 10.492 -51.312 -15.133 1 91.5 676 LEU B O 1
ATOM 13103 N N . LEU B 1 677 ? 11.328 -52.75 -16.656 1 89.56 677 LEU B N 1
ATOM 13104 C CA . LEU B 1 677 ? 10.422 -53.844 -16.344 1 89.56 677 LEU B CA 1
ATOM 13105 C C . LEU B 1 677 ? 10.703 -54.406 -14.945 1 89.56 677 LEU B C 1
ATOM 13107 O O . LEU B 1 677 ? 9.844 -55.031 -14.344 1 89.56 677 LEU B O 1
ATOM 13111 N N . SER B 1 678 ? 11.922 -54.094 -14.461 1 90.12 678 SER B N 1
ATOM 13112 C CA . SER B 1 678 ? 12.312 -54.594 -13.148 1 90.12 678 SER B CA 1
ATOM 13113 C C . SER B 1 678 ? 11.789 -53.688 -12.031 1 90.12 678 SER B C 1
ATOM 13115 O O . SER B 1 678 ? 11.836 -54.062 -10.859 1 90.12 678 SER B O 1
ATOM 13117 N N . LEU B 1 679 ? 11.289 -52.562 -12.367 1 93.5 679 LEU B N 1
ATOM 13118 C CA . LEU B 1 679 ? 10.805 -51.594 -11.375 1 93.5 679 LEU B CA 1
ATOM 13119 C C . LEU B 1 679 ? 9.406 -51.969 -10.906 1 93.5 679 LEU B C 1
ATOM 13121 O O . LEU B 1 679 ? 8.422 -51.688 -11.586 1 93.5 679 LEU B O 1
ATOM 13125 N N . GLU B 1 680 ? 9.195 -52.469 -9.75 1 89.31 680 GLU B N 1
ATOM 13126 C CA . GLU B 1 680 ? 7.938 -53 -9.234 1 89.31 680 GLU B CA 1
ATOM 13127 C C . GLU B 1 680 ? 7.023 -51.875 -8.75 1 89.31 680 GLU B C 1
ATOM 13129 O O . GLU B 1 680 ? 5.797 -52 -8.758 1 89.31 680 GLU B O 1
ATOM 13134 N N . HIS B 1 681 ? 7.625 -50.812 -8.328 1 92.19 681 HIS B N 1
ATOM 13135 C CA . HIS B 1 681 ? 6.812 -49.75 -7.73 1 92.19 681 HIS B CA 1
ATOM 13136 C C . HIS B 1 681 ? 6.484 -48.656 -8.742 1 92.19 681 HIS B C 1
ATOM 13138 O O . HIS B 1 681 ? 5.789 -47.688 -8.422 1 92.19 681 HIS B O 1
ATOM 13144 N N . LEU B 1 682 ? 6.949 -48.75 -9.977 1 94.19 682 LEU B N 1
ATOM 13145 C CA . LEU B 1 682 ? 6.703 -47.719 -10.992 1 94.19 682 LEU B CA 1
ATOM 13146 C C . LEU B 1 682 ? 5.211 -47.625 -11.297 1 94.19 682 LEU B C 1
ATOM 13148 O O . LEU B 1 682 ? 4.559 -48.625 -11.586 1 94.19 682 LEU B O 1
ATOM 13152 N N . SER B 1 683 ? 4.641 -46.469 -11.188 1 92.75 683 SER B N 1
ATOM 13153 C CA . SER B 1 683 ? 3.211 -46.25 -11.383 1 92.75 683 SER B CA 1
ATOM 13154 C C . SER B 1 683 ? 2.951 -45.312 -12.555 1 92.75 683 SER B C 1
ATOM 13156 O O . SER B 1 683 ? 1.908 -45.406 -13.211 1 92.75 683 SER B O 1
ATOM 13158 N N . VAL B 1 684 ? 3.818 -44.375 -12.781 1 94.19 684 VAL B N 1
ATOM 13159 C CA . VAL B 1 684 ? 3.668 -43.406 -13.867 1 94.19 684 VAL B CA 1
ATOM 13160 C C . VAL B 1 684 ? 4.906 -43.438 -14.758 1 94.19 684 VAL B C 1
ATOM 13162 O O . VAL B 1 684 ? 6.031 -43.344 -14.273 1 94.19 684 VAL B O 1
ATOM 13165 N N . LEU B 1 685 ? 4.66 -43.594 -16.047 1 93.5 685 LEU B N 1
ATOM 13166 C CA . LEU B 1 685 ? 5.773 -43.688 -16.984 1 93.5 685 LEU B CA 1
ATOM 13167 C C . LEU B 1 685 ? 5.512 -42.844 -18.234 1 93.5 685 LEU B C 1
ATOM 13169 O O . LEU B 1 685 ? 4.465 -43 -18.859 1 93.5 685 LEU B O 1
ATOM 13173 N N . LYS B 1 686 ? 6.414 -42.031 -18.609 1 92.5 686 LYS B N 1
ATOM 13174 C CA . LYS B 1 686 ? 6.395 -41.281 -19.859 1 92.5 686 LYS B CA 1
ATOM 13175 C C . LYS B 1 686 ? 7.695 -41.469 -20.625 1 92.5 686 LYS B C 1
ATOM 13177 O O . LYS B 1 686 ? 8.75 -41 -20.203 1 92.5 686 LYS B O 1
ATOM 13182 N N . ILE B 1 687 ? 7.574 -42.125 -21.703 1 90.5 687 ILE B N 1
ATOM 13183 C CA . ILE B 1 687 ? 8.797 -42.406 -22.422 1 90.5 687 ILE B CA 1
ATOM 13184 C C . ILE B 1 687 ? 8.523 -42.375 -23.938 1 90.5 687 ILE B C 1
ATOM 13186 O O . ILE B 1 687 ? 7.371 -42.344 -24.359 1 90.5 687 ILE B O 1
ATOM 13190 N N . ARG B 1 688 ? 9.578 -42.344 -24.594 1 85.81 688 ARG B N 1
ATOM 13191 C CA . ARG B 1 688 ? 9.57 -42.469 -26.047 1 85.81 688 ARG B CA 1
ATOM 13192 C C . ARG B 1 688 ? 10.375 -43.688 -26.5 1 85.81 688 ARG B C 1
ATOM 13194 O O . ARG B 1 688 ? 11.445 -43.969 -25.969 1 85.81 688 ARG B O 1
ATOM 13201 N N . LEU B 1 689 ? 9.758 -44.406 -27.391 1 84.38 689 LEU B N 1
ATOM 13202 C CA . LEU B 1 689 ? 10.422 -45.594 -27.938 1 84.38 689 LEU B CA 1
ATOM 13203 C C . LEU B 1 689 ? 10.516 -45.531 -29.453 1 84.38 689 LEU B C 1
ATOM 13205 O O . LEU B 1 689 ? 9.688 -44.875 -30.094 1 84.38 689 LEU B O 1
ATOM 13209 N N . ASP B 1 690 ? 11.5 -46.125 -29.984 1 78.44 690 ASP B N 1
ATOM 13210 C CA . ASP B 1 690 ? 11.695 -46.125 -31.438 1 78.44 690 ASP B CA 1
ATOM 13211 C C . ASP B 1 690 ? 10.852 -47.188 -32.125 1 78.44 690 ASP B C 1
ATOM 13213 O O . ASP B 1 690 ? 10.5 -47.062 -33.281 1 78.44 690 ASP B O 1
ATOM 13217 N N . SER B 1 691 ? 10.672 -48.281 -31.406 1 76.88 691 SER B N 1
ATOM 13218 C CA . SER B 1 691 ? 9.938 -49.375 -32.031 1 76.88 691 SER B CA 1
ATOM 13219 C C . SER B 1 691 ? 8.875 -49.938 -31.078 1 76.88 691 SER B C 1
ATOM 13221 O O . SER B 1 691 ? 9 -49.812 -29.859 1 76.88 691 SER B O 1
ATOM 13223 N N . VAL B 1 692 ? 7.855 -50.594 -31.641 1 78.81 692 VAL B N 1
ATOM 13224 C CA . VAL B 1 692 ? 6.715 -51.125 -30.891 1 78.81 692 VAL B CA 1
ATOM 13225 C C . VAL B 1 692 ? 7.043 -52.531 -30.375 1 78.81 692 VAL B C 1
ATOM 13227 O O . VAL B 1 692 ? 6.383 -53.031 -29.453 1 78.81 692 VAL B O 1
ATOM 13230 N N . GLU B 1 693 ? 8.062 -53.188 -30.891 1 75 693 GLU B N 1
ATOM 13231 C CA . GLU B 1 693 ? 8.367 -54.562 -30.562 1 75 693 GLU B CA 1
ATOM 13232 C C . GLU B 1 693 ? 8.594 -54.75 -29.062 1 75 693 GLU B C 1
ATOM 13234 O O . GLU B 1 693 ? 8.211 -55.781 -28.5 1 75 693 GLU B O 1
ATOM 13239 N N . TYR B 1 694 ? 9.102 -53.781 -28.5 1 76.25 694 TYR B N 1
ATOM 13240 C CA . TYR B 1 694 ? 9.438 -53.906 -27.094 1 76.25 694 TYR B CA 1
ATOM 13241 C C . TYR B 1 694 ? 8.188 -53.781 -26.219 1 76.25 694 TYR B C 1
ATOM 13243 O O . TYR B 1 694 ? 8.141 -54.344 -25.109 1 76.25 694 TYR B O 1
ATOM 13251 N N . LEU B 1 695 ? 7.238 -53.219 -26.703 1 81.19 695 LEU B N 1
ATOM 13252 C CA . LEU B 1 695 ? 6.016 -53 -25.938 1 81.19 695 LEU B CA 1
ATOM 13253 C C . LEU B 1 695 ? 5.176 -54.281 -25.906 1 81.19 695 LEU B C 1
ATOM 13255 O O . LEU B 1 695 ? 4.438 -54.531 -24.953 1 81.19 695 LEU B O 1
ATOM 13259 N N . ALA B 1 696 ? 5.258 -55.062 -26.953 1 73.81 696 ALA B N 1
ATOM 13260 C CA . ALA B 1 696 ? 4.465 -56.281 -27.078 1 73.81 696 ALA B CA 1
ATOM 13261 C C . ALA B 1 696 ? 4.84 -57.281 -25.984 1 73.81 696 ALA B C 1
ATOM 13263 O O . ALA B 1 696 ? 3.969 -57.938 -25.406 1 73.81 696 ALA B O 1
ATOM 13264 N N . SER B 1 697 ? 6.125 -57.312 -25.672 1 75.5 697 SER B N 1
ATOM 13265 C CA . SER B 1 697 ? 6.602 -58.25 -24.656 1 75.5 697 SER B CA 1
ATOM 13266 C C . SER B 1 697 ? 6.332 -57.75 -23.25 1 75.5 697 SER B C 1
ATOM 13268 O O . SER B 1 697 ? 6.289 -58.531 -22.297 1 75.5 697 SER B O 1
ATOM 13270 N N . ALA B 1 698 ? 6.121 -56.531 -23.141 1 83.88 698 ALA B N 1
ATOM 13271 C CA . ALA B 1 698 ? 5.973 -55.906 -21.828 1 83.88 698 ALA B CA 1
ATOM 13272 C C . ALA B 1 698 ? 4.508 -55.562 -21.547 1 83.88 698 ALA B C 1
ATOM 13274 O O . ALA B 1 698 ? 4.207 -54.781 -20.641 1 83.88 698 ALA B O 1
ATOM 13275 N N . SER B 1 699 ? 3.539 -56.125 -22.188 1 80.75 699 SER B N 1
ATOM 13276 C CA . SER B 1 699 ? 2.127 -55.781 -22.109 1 80.75 699 SER B CA 1
ATOM 13277 C C . SER B 1 699 ? 1.582 -56 -20.703 1 80.75 699 SER B C 1
ATOM 13279 O O . SER B 1 699 ? 0.802 -55.188 -20.203 1 80.75 699 SER B O 1
ATOM 13281 N N . SER B 1 700 ? 1.98 -57.062 -20.062 1 82.12 700 SER B N 1
ATOM 13282 C CA . SER B 1 700 ? 1.491 -57.344 -18.719 1 82.12 700 SER B CA 1
ATOM 13283 C C . SER B 1 700 ? 2.02 -56.344 -17.703 1 82.12 700 SER B C 1
ATOM 13285 O O . SER B 1 700 ? 1.317 -55.969 -16.766 1 82.12 700 SER B O 1
ATOM 13287 N N . TRP B 1 701 ? 3.188 -55.938 -17.953 1 87.19 701 TRP B N 1
ATOM 13288 C CA . TRP B 1 701 ? 3.805 -54.938 -17.078 1 87.19 701 TRP B CA 1
ATOM 13289 C C . TRP B 1 701 ? 3.172 -53.594 -17.281 1 87.19 701 TRP B C 1
ATOM 13291 O O . TRP B 1 701 ? 2.934 -52.844 -16.328 1 87.19 701 TRP B O 1
ATOM 13301 N N . ILE B 1 702 ? 2.809 -53.188 -18.422 1 87.81 702 ILE B N 1
ATOM 13302 C CA . ILE B 1 702 ? 2.227 -51.875 -18.75 1 87.81 702 ILE B CA 1
ATOM 13303 C C . ILE B 1 702 ? 0.821 -51.781 -18.156 1 87.81 702 ILE B C 1
ATOM 13305 O O . ILE B 1 702 ? 0.38 -50.688 -17.781 1 87.81 702 ILE B O 1
ATOM 13309 N N . LYS B 1 703 ? 0.146 -52.875 -18.078 1 84.62 703 LYS B N 1
ATOM 13310 C CA . LYS B 1 703 ? -1.199 -52.906 -17.516 1 84.62 703 LYS B CA 1
ATOM 13311 C C . LYS B 1 703 ? -1.184 -52.531 -16.031 1 84.62 703 LYS B C 1
ATOM 13313 O O . LYS B 1 703 ? -2.186 -52.031 -15.508 1 84.62 703 LYS B O 1
ATOM 13318 N N . LYS B 1 704 ? -0.049 -52.688 -15.445 1 86.94 704 LYS B N 1
ATOM 13319 C CA . LYS B 1 704 ? 0.065 -52.406 -14.016 1 86.94 704 LYS B CA 1
ATOM 13320 C C . LYS B 1 704 ? 0.279 -50.906 -13.781 1 86.94 704 LYS B C 1
ATOM 13322 O O . LYS B 1 704 ? 0.071 -50.406 -12.672 1 86.94 704 LYS B O 1
ATOM 13327 N N . LEU B 1 705 ? 0.687 -50.25 -14.766 1 90.06 705 LEU B N 1
ATOM 13328 C CA . LEU B 1 705 ? 0.932 -48.812 -14.633 1 90.06 705 LEU B CA 1
ATOM 13329 C C . LEU B 1 705 ? -0.38 -48.062 -14.492 1 90.06 705 LEU B C 1
ATOM 13331 O O . LEU B 1 705 ? -1.359 -48.344 -15.172 1 90.06 705 LEU B O 1
ATOM 13335 N N . ARG B 1 706 ? -0.425 -47.219 -13.578 1 88.69 706 ARG B N 1
ATOM 13336 C CA . ARG B 1 706 ? -1.61 -46.406 -13.391 1 88.69 706 ARG B CA 1
ATOM 13337 C C . ARG B 1 706 ? -1.764 -45.375 -14.523 1 88.69 706 ARG B C 1
ATOM 13339 O O . ARG B 1 706 ? -2.873 -45.156 -15.008 1 88.69 706 ARG B O 1
ATOM 13346 N N . LYS B 1 707 ? -0.621 -44.688 -14.812 1 90.81 707 LYS B N 1
ATOM 13347 C CA . LYS B 1 707 ? -0.588 -43.719 -15.898 1 90.81 707 LYS B CA 1
ATOM 13348 C C . LYS B 1 707 ? 0.614 -43.969 -16.812 1 90.81 707 LYS B C 1
ATOM 13350 O O . LYS B 1 707 ? 1.705 -44.281 -16.328 1 90.81 707 LYS B O 1
ATOM 13355 N N . PHE B 1 708 ? 0.377 -43.781 -18.109 1 90.31 708 PHE B N 1
ATOM 13356 C CA . PHE B 1 708 ? 1.532 -43.875 -19 1 90.31 708 PHE B CA 1
ATOM 13357 C C . PHE B 1 708 ? 1.315 -43 -20.234 1 90.31 708 PHE B C 1
ATOM 13359 O O . PHE B 1 708 ? 0.175 -42.719 -20.609 1 90.31 708 PHE B O 1
ATOM 13366 N N . ASP B 1 709 ? 2.316 -42.5 -20.688 1 90 709 ASP B N 1
ATOM 13367 C CA . ASP B 1 709 ? 2.42 -41.781 -21.969 1 90 709 ASP B CA 1
ATOM 13368 C C . ASP B 1 709 ? 3.572 -42.344 -22.812 1 90 709 ASP B C 1
ATOM 13370 O O . ASP B 1 709 ? 4.727 -41.938 -22.609 1 90 709 ASP B O 1
ATOM 13374 N N . ILE B 1 710 ? 3.221 -43.156 -23.672 1 88.5 710 ILE B N 1
ATOM 13375 C CA . ILE B 1 710 ? 4.227 -43.844 -24.484 1 88.5 710 ILE B CA 1
ATOM 13376 C C . ILE B 1 710 ? 4.121 -43.375 -25.938 1 88.5 710 ILE B C 1
ATOM 13378 O O . ILE B 1 710 ? 3.053 -43.469 -26.547 1 88.5 710 ILE B O 1
ATOM 13382 N N . GLN B 1 711 ? 5.133 -42.938 -26.438 1 86.38 711 GLN B N 1
ATOM 13383 C CA . GLN B 1 711 ? 5.176 -42.438 -27.812 1 86.38 711 GLN B CA 1
ATOM 13384 C C . GLN B 1 711 ? 6.133 -43.281 -28.672 1 86.38 711 GLN B C 1
ATOM 13386 O O . GLN B 1 711 ? 7.289 -43.469 -28.281 1 86.38 711 GLN B O 1
ATOM 13391 N N . ILE B 1 712 ? 5.547 -43.75 -29.688 1 81.38 712 ILE B N 1
ATOM 13392 C CA . ILE B 1 712 ? 6.379 -44.5 -30.609 1 81.38 712 ILE B CA 1
ATOM 13393 C C . ILE B 1 712 ? 6.738 -43.625 -31.812 1 81.38 712 ILE B C 1
ATOM 13395 O O . ILE B 1 712 ? 5.855 -43.156 -32.531 1 81.38 712 ILE B O 1
ATOM 13399 N N . SER B 1 713 ? 7.777 -42.875 -31.875 1 69.94 713 SER B N 1
ATOM 13400 C CA . SER B 1 713 ? 8.07 -41.969 -33 1 69.94 713 SER B CA 1
ATOM 13401 C C . SER B 1 713 ? 9.578 -41.844 -33.219 1 69.94 713 SER B C 1
ATOM 13403 O O . SER B 1 713 ? 10.352 -41.812 -32.25 1 69.94 713 SER B O 1
ATOM 13405 N N . PRO B 1 714 ? 9.984 -42.25 -34.469 1 56.94 714 PRO B N 1
ATOM 13406 C CA . PRO B 1 714 ? 11.375 -41.781 -34.5 1 56.94 714 PRO B CA 1
ATOM 13407 C C . PRO B 1 714 ? 11.539 -40.344 -34.062 1 56.94 714 PRO B C 1
ATOM 13409 O O . PRO B 1 714 ? 12.578 -40 -33.5 1 56.94 714 PRO B O 1
ATOM 13412 N N . ASN B 1 715 ? 11 -39.281 -34.844 1 51.31 715 ASN B N 1
ATOM 13413 C CA . ASN B 1 715 ? 11.391 -37.875 -34.688 1 51.31 715 ASN B CA 1
ATOM 13414 C C . ASN B 1 715 ? 10.422 -37.125 -33.812 1 51.31 715 ASN B C 1
ATOM 13416 O O . ASN B 1 715 ? 9.328 -37.594 -33.5 1 51.31 715 ASN B O 1
ATOM 13420 N N . ASP B 1 716 ? 10.656 -35.656 -33.562 1 48.62 716 ASP B N 1
ATOM 13421 C CA . ASP B 1 716 ? 10.57 -34.562 -32.594 1 48.62 716 ASP B CA 1
ATOM 13422 C C . ASP B 1 716 ? 9.125 -34.156 -32.375 1 48.62 716 ASP B C 1
ATOM 13424 O O . ASP B 1 716 ? 8.859 -33.031 -31.938 1 48.62 716 ASP B O 1
ATOM 13428 N N . SER B 1 717 ? 8.031 -34.5 -33.094 1 45.66 717 SER B N 1
ATOM 13429 C CA . SER B 1 717 ? 7.02 -33.438 -33.062 1 45.66 717 SER B CA 1
ATOM 13430 C C . SER B 1 717 ? 6.316 -33.375 -31.703 1 45.66 717 SER B C 1
ATOM 13432 O O . SER B 1 717 ? 6.086 -34.438 -31.078 1 45.66 717 SER B O 1
ATOM 13434 N N . SER B 1 718 ? 6.312 -32.219 -31.047 1 47.28 718 SER B N 1
ATOM 13435 C CA . SER B 1 718 ? 5.859 -31.703 -29.75 1 47.28 718 SER B CA 1
ATOM 13436 C C . SER B 1 718 ? 4.344 -31.781 -29.625 1 47.28 718 SER B C 1
ATOM 13438 O O . SER B 1 718 ? 3.637 -30.828 -29.984 1 47.28 718 SER B O 1
ATOM 13440 N N . TYR B 1 719 ? 3.621 -32.719 -30.031 1 42.81 719 TYR B N 1
ATOM 13441 C CA . TYR B 1 719 ? 2.191 -32.562 -29.781 1 42.81 719 TYR B CA 1
ATOM 13442 C C . TYR B 1 719 ? 1.873 -32.719 -28.297 1 42.81 719 TYR B C 1
ATOM 13444 O O . TYR B 1 719 ? 2.191 -33.75 -27.688 1 42.81 719 TYR B O 1
ATOM 13452 N N . ASP B 1 720 ? 1.752 -31.703 -27.609 1 45.28 720 ASP B N 1
ATOM 13453 C CA . ASP B 1 720 ? 1.338 -31.672 -26.219 1 45.28 720 ASP B CA 1
ATOM 13454 C C . ASP B 1 720 ? -0.135 -32.031 -26.062 1 45.28 720 ASP B C 1
ATOM 13456 O O . ASP B 1 720 ? -1.017 -31.297 -26.484 1 45.28 720 ASP B O 1
ATOM 13460 N N . ALA B 1 721 ? -0.694 -33.188 -26.219 1 44.44 721 ALA B N 1
ATOM 13461 C CA . ALA B 1 721 ? -2.109 -33.531 -26.062 1 44.44 721 ALA B CA 1
ATOM 13462 C C . ALA B 1 721 ? -2.529 -33.469 -24.609 1 44.44 721 ALA B C 1
ATOM 13464 O O . ALA B 1 721 ? -1.686 -33.531 -23.703 1 44.44 721 ALA B O 1
ATOM 13465 N N . GLN B 1 722 ? -3.838 -33.406 -24.422 1 49.03 722 GLN B N 1
ATOM 13466 C CA . GLN B 1 722 ? -4.68 -33.281 -23.234 1 49.03 722 GLN B CA 1
ATOM 13467 C C . GLN B 1 722 ? -4.391 -34.406 -22.234 1 49.03 722 GLN B C 1
ATOM 13469 O O . GLN B 1 722 ? -3.939 -35.469 -22.625 1 49.03 722 GLN B O 1
ATOM 13474 N N . SER B 1 723 ? -4.324 -34.219 -21 1 52.78 723 SER B N 1
ATOM 13475 C CA . SER B 1 723 ? -3.977 -34.875 -19.734 1 52.78 723 SER B CA 1
ATOM 13476 C C . SER B 1 723 ? -4.785 -36.156 -19.547 1 52.78 723 SER B C 1
ATOM 13478 O O . SER B 1 723 ? -5.805 -36.156 -18.844 1 52.78 723 SER B O 1
ATOM 13480 N N . ASN B 1 724 ? -4.93 -37.094 -20.562 1 63.19 724 ASN B N 1
ATOM 13481 C CA . ASN B 1 724 ? -5.539 -38.344 -20.125 1 63.19 724 ASN B CA 1
ATOM 13482 C C . ASN B 1 724 ? -4.52 -39.25 -19.438 1 63.19 724 ASN B C 1
ATOM 13484 O O . ASN B 1 724 ? -3.311 -39.062 -19.594 1 63.19 724 ASN B O 1
ATOM 13488 N N . GLU B 1 725 ? -4.969 -40.281 -18.547 1 73.81 725 GLU B N 1
ATOM 13489 C CA . GLU B 1 725 ? -4.188 -41.094 -17.641 1 73.81 725 GLU B CA 1
ATOM 13490 C C . GLU B 1 725 ? -3.311 -42.094 -18.422 1 73.81 725 GLU B C 1
ATOM 13492 O O . GLU B 1 725 ? -2.133 -42.25 -18.094 1 73.81 725 GLU B O 1
ATOM 13497 N N . LYS B 1 726 ? -3.783 -42.75 -19.547 1 87.81 726 LYS B N 1
ATOM 13498 C CA . LYS B 1 726 ? -3.035 -43.75 -20.297 1 87.81 726 LYS B CA 1
ATOM 13499 C C . LYS B 1 726 ? -3.014 -43.438 -21.781 1 87.81 726 LYS B C 1
ATOM 13501 O O . LYS B 1 726 ? -3.941 -43.781 -22.516 1 87.81 726 LYS B O 1
ATOM 13506 N N . ARG B 1 727 ? -1.961 -42.875 -22.234 1 89.12 727 ARG B N 1
ATOM 13507 C CA . ARG B 1 727 ? -1.857 -42.344 -23.578 1 89.12 727 ARG B CA 1
ATOM 13508 C C . ARG B 1 727 ? -0.825 -43.125 -24.406 1 89.12 727 ARG B C 1
ATOM 13510 O O . ARG B 1 727 ? 0.269 -43.406 -23.922 1 89.12 727 ARG B O 1
ATOM 13517 N N . LEU B 1 728 ? -1.277 -43.5 -25.609 1 87.38 728 LEU B N 1
ATOM 13518 C CA . LEU B 1 728 ? -0.398 -44.156 -26.562 1 87.38 728 LEU B CA 1
ATOM 13519 C C . LEU B 1 728 ? -0.39 -43.438 -27.906 1 87.38 728 LEU B C 1
ATOM 13521 O O . LEU B 1 728 ? -1.449 -43.156 -28.469 1 87.38 728 LEU B O 1
ATOM 13525 N N . VAL B 1 729 ? 0.732 -43.094 -28.328 1 87.06 729 VAL B N 1
ATOM 13526 C CA . VAL B 1 729 ? 0.875 -42.438 -29.625 1 87.06 729 VAL B CA 1
ATOM 13527 C C . VAL B 1 729 ? 1.672 -43.344 -30.578 1 87.06 729 VAL B C 1
ATOM 13529 O O . VAL B 1 729 ? 2.826 -43.656 -30.297 1 87.06 729 VAL B O 1
ATOM 13532 N N . LEU B 1 730 ? 1.068 -43.719 -31.609 1 85.56 730 LEU B N 1
ATOM 13533 C CA . LEU B 1 730 ? 1.711 -44.562 -32.594 1 85.56 730 LEU B CA 1
ATOM 13534 C C . LEU B 1 730 ? 1.957 -43.812 -33.906 1 85.56 730 LEU B C 1
ATOM 13536 O O . LEU B 1 730 ? 1.013 -43.344 -34.531 1 85.56 730 LEU B O 1
ATOM 13540 N N . ARG B 1 731 ? 3.158 -43.719 -34.25 1 84.62 731 ARG B N 1
ATOM 13541 C CA . ARG B 1 731 ? 3.512 -43.062 -35.5 1 84.62 731 ARG B CA 1
ATOM 13542 C C . ARG B 1 731 ? 4.16 -44.031 -36.5 1 84.62 731 ARG B C 1
ATOM 13544 O O . ARG B 1 731 ? 5.18 -44.625 -36.188 1 84.62 731 ARG B O 1
ATOM 13551 N N . GLY B 1 732 ? 3.67 -44.156 -37.594 1 80.44 732 GLY B N 1
ATOM 13552 C CA . GLY B 1 732 ? 4.242 -44.969 -38.656 1 80.44 732 GLY B CA 1
ATOM 13553 C C . GLY B 1 732 ? 4.215 -46.469 -38.375 1 80.44 732 GLY B C 1
ATOM 13554 O O . GLY B 1 732 ? 5.105 -47.188 -38.812 1 80.44 732 GLY B O 1
ATOM 13555 N N . VAL B 1 733 ? 3.326 -46.875 -37.594 1 81.81 733 VAL B N 1
ATOM 13556 C CA . VAL B 1 733 ? 3.268 -48.25 -37.188 1 81.81 733 VAL B CA 1
ATOM 13557 C C . VAL B 1 733 ? 2.232 -49 -38.031 1 81.81 733 VAL B C 1
ATOM 13559 O O . VAL B 1 733 ? 1.221 -48.406 -38.438 1 81.81 733 VAL B O 1
ATOM 13562 N N . ASP B 1 734 ? 2.57 -50.219 -38.344 1 77.44 734 ASP B N 1
ATOM 13563 C CA . ASP B 1 734 ? 1.618 -51.125 -39 1 77.44 734 ASP B CA 1
ATOM 13564 C C . ASP B 1 734 ? 0.731 -51.844 -38 1 77.44 734 ASP B C 1
ATOM 13566 O O . ASP B 1 734 ? 1.215 -52.656 -37.188 1 77.44 734 ASP B O 1
ATOM 13570 N N . LEU B 1 735 ? -0.506 -51.562 -37.969 1 77.81 735 LEU B N 1
ATOM 13571 C CA . LEU B 1 735 ? -1.438 -52.062 -36.938 1 77.81 735 LEU B CA 1
ATOM 13572 C C . LEU B 1 735 ? -1.82 -53.5 -37.219 1 77.81 735 LEU B C 1
ATOM 13574 O O . LEU B 1 735 ? -2.506 -54.125 -36.406 1 77.81 735 LEU B O 1
ATOM 13578 N N . LEU B 1 736 ? -1.324 -54.031 -38.375 1 69 736 LEU B N 1
ATOM 13579 C CA . LEU B 1 736 ? -1.587 -55.469 -38.656 1 69 736 LEU B CA 1
ATOM 13580 C C . LEU B 1 736 ? -0.744 -56.344 -37.75 1 69 736 LEU B C 1
ATOM 13582 O O . LEU B 1 736 ? -1.045 -57.531 -37.594 1 69 736 LEU B O 1
ATOM 13586 N N . GLN B 1 737 ? 0.2 -55.781 -37.219 1 62.47 737 GLN B N 1
ATOM 13587 C CA . GLN B 1 737 ? 1.085 -56.594 -36.406 1 62.47 737 GLN B CA 1
ATOM 13588 C C . GLN B 1 737 ? 0.426 -56.969 -35.094 1 62.47 737 GLN B C 1
ATOM 13590 O O . GLN B 1 737 ? -0.197 -56.125 -34.438 1 62.47 737 GLN B O 1
ATOM 13595 N N . GLU B 1 738 ? 0.004 -58.25 -34.812 1 58.12 738 GLU B N 1
ATOM 13596 C CA . GLU B 1 738 ? -0.768 -58.906 -33.75 1 58.12 738 GLU B CA 1
ATOM 13597 C C . GLU B 1 738 ? -0.29 -58.5 -32.375 1 58.12 738 GLU B C 1
ATOM 13599 O O . GLU B 1 738 ? -1.07 -58.5 -31.406 1 58.12 738 GLU B O 1
ATOM 13604 N N . HIS B 1 739 ? 0.867 -57.812 -32.25 1 67.06 739 HIS B N 1
ATOM 13605 C CA . HIS B 1 739 ? 1.443 -57.719 -30.922 1 67.06 739 HIS B CA 1
ATOM 13606 C C . HIS B 1 739 ? 0.936 -56.469 -30.188 1 67.06 739 HIS B C 1
ATOM 13608 O O . HIS B 1 739 ? 1.191 -56.312 -29 1 67.06 739 HIS B O 1
ATOM 13614 N N . LEU B 1 740 ? 0.025 -55.719 -30.75 1 75 740 LEU B N 1
ATOM 13615 C CA . LEU B 1 740 ? -0.318 -54.438 -30.109 1 75 740 LEU B CA 1
ATOM 13616 C C . LEU B 1 740 ? -1.716 -54.5 -29.5 1 75 740 LEU B C 1
ATOM 13618 O O . LEU B 1 740 ? -2.143 -53.562 -28.812 1 75 740 LEU B O 1
ATOM 13622 N N . GLN B 1 741 ? -2.402 -55.625 -29.578 1 74.69 741 GLN B N 1
ATOM 13623 C CA . GLN B 1 741 ? -3.811 -55.688 -29.203 1 74.69 741 GLN B CA 1
ATOM 13624 C C . GLN B 1 741 ? -3.982 -55.531 -27.688 1 74.69 741 GLN B C 1
ATOM 13626 O O . GLN B 1 741 ? -4.871 -54.812 -27.234 1 74.69 741 GLN B O 1
ATOM 13631 N N . SER B 1 742 ? -3.086 -56.188 -26.984 1 75.56 742 SER B N 1
ATOM 13632 C CA . SER B 1 742 ? -3.203 -56.125 -25.531 1 75.56 742 SER B CA 1
ATOM 13633 C C . SER B 1 742 ? -2.938 -54.719 -25.031 1 75.56 742 SER B C 1
ATOM 13635 O O . SER B 1 742 ? -3.578 -54.25 -24.078 1 75.56 742 SER B O 1
ATOM 13637 N N . LEU B 1 743 ? -2.094 -54.062 -25.672 1 80.44 743 LEU B N 1
ATOM 13638 C CA . LEU B 1 743 ? -1.747 -52.719 -25.266 1 80.44 743 LEU B CA 1
ATOM 13639 C C . LEU B 1 743 ? -2.877 -51.75 -25.609 1 80.44 743 LEU B C 1
ATOM 13641 O O . LEU B 1 743 ? -3.18 -50.844 -24.828 1 80.44 743 LEU B O 1
ATOM 13645 N N . LEU B 1 744 ? -3.471 -51.906 -26.656 1 82.06 744 LEU B N 1
ATOM 13646 C CA . LEU B 1 744 ? -4.539 -51.031 -27.125 1 82.06 744 LEU B CA 1
ATOM 13647 C C . LEU B 1 744 ? -5.762 -51.125 -26.219 1 82.06 744 LEU B C 1
ATOM 13649 O O . LEU B 1 744 ? -6.484 -50.156 -26.016 1 82.06 744 LEU B O 1
ATOM 13653 N N . HIS B 1 745 ? -5.918 -52.281 -25.625 1 81.25 745 HIS B N 1
ATOM 13654 C CA . HIS B 1 745 ? -7.082 -52.5 -24.766 1 81.25 745 HIS B CA 1
ATOM 13655 C C . HIS B 1 745 ? -6.922 -51.75 -23.453 1 81.25 745 HIS B C 1
ATOM 13657 O O . HIS B 1 745 ? -7.906 -51.469 -22.766 1 81.25 745 HIS B O 1
ATOM 13663 N N . ASN B 1 746 ? -5.719 -51.406 -23.156 1 83.94 746 ASN B N 1
ATOM 13664 C CA . ASN B 1 746 ? -5.469 -50.719 -21.891 1 83.94 746 ASN B CA 1
ATOM 13665 C C . ASN B 1 746 ? -5.266 -49.219 -22.109 1 83.94 746 ASN B C 1
ATOM 13667 O O . ASN B 1 746 ? -5.012 -48.5 -21.156 1 83.94 746 ASN B O 1
ATOM 13671 N N . THR B 1 747 ? -5.441 -48.781 -23.25 1 88.06 747 THR B N 1
ATOM 13672 C CA . THR B 1 747 ? -5.176 -47.375 -23.578 1 88.06 747 THR B CA 1
ATOM 13673 C C . THR B 1 747 ? -6.469 -46.562 -23.562 1 88.06 747 THR B C 1
ATOM 13675 O O . THR B 1 747 ? -7.5 -47.031 -24.047 1 88.06 747 THR B O 1
ATOM 13678 N N . THR B 1 748 ? -6.441 -45.438 -22.875 1 89.12 748 THR B N 1
ATOM 13679 C CA . THR B 1 748 ? -7.605 -44.562 -22.812 1 89.12 748 THR B CA 1
ATOM 13680 C C . THR B 1 748 ? -7.52 -43.5 -23.891 1 89.12 748 THR B C 1
ATOM 13682 O O . THR B 1 748 ? -8.539 -42.969 -24.344 1 89.12 748 THR B O 1
ATOM 13685 N N . SER B 1 749 ? -6.363 -43.094 -24.25 1 90.19 749 SER B N 1
ATOM 13686 C CA . SER B 1 749 ? -6.156 -42.125 -25.312 1 90.19 749 SER B CA 1
ATOM 13687 C C . SER B 1 749 ? -5.203 -42.656 -26.375 1 90.19 749 SER B C 1
ATOM 13689 O O . SER B 1 749 ? -4.047 -43 -26.078 1 90.19 749 SER B O 1
ATOM 13691 N N . LEU B 1 750 ? -5.691 -42.719 -27.594 1 88.19 750 LEU B N 1
ATOM 13692 C CA . LEU B 1 750 ? -4.91 -43.312 -28.688 1 88.19 750 LEU B CA 1
ATOM 13693 C C . LEU B 1 750 ? -4.758 -42.312 -29.828 1 88.19 750 LEU B C 1
ATOM 13695 O O . LEU B 1 750 ? -5.73 -41.688 -30.25 1 88.19 750 LEU B O 1
ATOM 13699 N N . SER B 1 751 ? -3.57 -42.125 -30.234 1 88.56 751 SER B N 1
ATOM 13700 C CA . SER B 1 751 ? -3.293 -41.312 -31.406 1 88.56 751 SER B CA 1
ATOM 13701 C C . SER B 1 751 ? -2.588 -42.125 -32.5 1 88.56 751 SER B C 1
ATOM 13703 O O . SER B 1 751 ? -1.495 -42.656 -32.281 1 88.56 751 SER B O 1
ATOM 13705 N N . LEU B 1 752 ? -3.186 -42.219 -33.562 1 87.81 752 LEU B N 1
ATOM 13706 C CA . LEU B 1 752 ? -2.623 -42.938 -34.719 1 87.81 752 LEU B CA 1
ATOM 13707 C C . LEU B 1 752 ? -2.156 -41.938 -35.781 1 87.81 752 LEU B C 1
ATOM 13709 O O . LEU B 1 752 ? -2.975 -41.344 -36.469 1 87.81 752 LEU B O 1
ATOM 13713 N N . LEU B 1 753 ? -0.872 -41.875 -35.938 1 87.56 753 LEU B N 1
ATOM 13714 C CA . LEU B 1 753 ? -0.306 -40.938 -36.906 1 87.56 753 LEU B CA 1
ATOM 13715 C C . LEU B 1 753 ? 0.4 -41.656 -38.031 1 87.56 753 LEU B C 1
ATOM 13717 O O . LEU B 1 753 ? 1.367 -42.406 -37.781 1 87.56 753 LEU B O 1
ATOM 13721 N N . THR B 1 754 ? 0.091 -41.531 -39.219 1 86.5 754 THR B N 1
ATOM 13722 C CA . THR B 1 754 ? 0.686 -42.094 -40.406 1 86.5 754 THR B CA 1
ATOM 13723 C C . THR B 1 754 ? 0.776 -43.625 -40.312 1 86.5 754 THR B C 1
ATOM 13725 O O . THR B 1 754 ? 1.826 -44.219 -40.594 1 86.5 754 THR B O 1
ATOM 13728 N N . CYS B 1 755 ? -0.23 -44.125 -39.688 1 84.31 755 CYS B N 1
ATOM 13729 C CA . CYS B 1 755 ? -0.248 -45.562 -39.5 1 84.31 755 CYS B CA 1
ATOM 13730 C C . CYS B 1 755 ? -0.804 -46.25 -40.719 1 84.31 755 CYS B C 1
ATOM 13732 O O . CYS B 1 755 ? -1.532 -45.656 -41.531 1 84.31 755 CYS B O 1
ATOM 13734 N N . GLU B 1 756 ? -0.352 -47.531 -40.938 1 78.69 756 GLU B N 1
ATOM 13735 C CA . GLU B 1 756 ? -0.824 -48.344 -42.062 1 78.69 756 GLU B CA 1
ATOM 13736 C C . GLU B 1 756 ? -1.568 -49.562 -41.562 1 78.69 756 GLU B C 1
ATOM 13738 O O . GLU B 1 756 ? -1.576 -49.875 -40.375 1 78.69 756 GLU B O 1
ATOM 13743 N N . GLY B 1 757 ? -2.277 -50.25 -42.344 1 73.56 757 GLY B N 1
ATOM 13744 C CA . GLY B 1 757 ? -2.949 -51.5 -42.062 1 73.56 757 GLY B CA 1
ATOM 13745 C C . GLY B 1 757 ? -4.211 -51.312 -41.219 1 73.56 757 GLY B C 1
ATOM 13746 O O . GLY B 1 757 ? -4.504 -52.125 -40.344 1 73.56 757 GLY B O 1
ATOM 13747 N N . MET B 1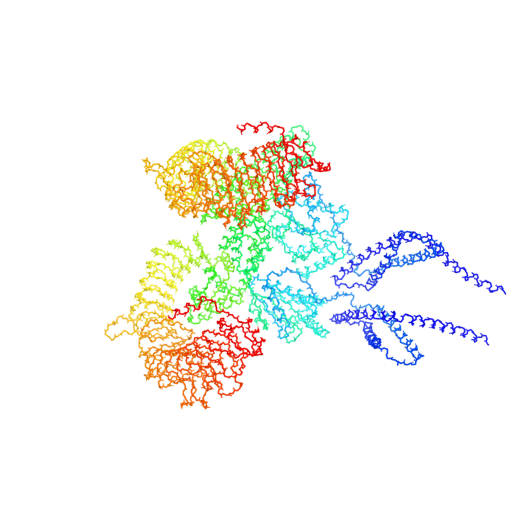 758 ? -4.828 -50.312 -41.375 1 73.44 758 MET B N 1
ATOM 13748 C CA . MET B 1 758 ? -6.004 -50.031 -40.562 1 73.44 758 MET B CA 1
ATOM 13749 C C . MET B 1 758 ? -7.234 -50.75 -41.094 1 73.44 758 MET B C 1
ATOM 13751 O O . MET B 1 758 ? -8.336 -50.562 -40.562 1 73.44 758 MET B O 1
ATOM 13755 N N . ALA B 1 759 ? -7.035 -51.562 -42.094 1 62.47 759 ALA B N 1
ATOM 13756 C CA . ALA B 1 759 ? -8.148 -52.219 -42.75 1 62.47 759 ALA B CA 1
ATOM 13757 C C . ALA B 1 759 ? -8.773 -53.281 -41.844 1 62.47 759 ALA B C 1
ATOM 13759 O O . ALA B 1 759 ? -9.984 -53.531 -41.906 1 62.47 759 ALA B O 1
ATOM 13760 N N . GLN B 1 760 ? -7.906 -53.906 -40.906 1 60.12 760 GLN B N 1
ATOM 13761 C CA . GLN B 1 760 ? -8.461 -54.875 -40 1 60.12 760 GLN B CA 1
ATOM 13762 C C . GLN B 1 760 ? -8.977 -54.219 -38.719 1 60.12 760 GLN B C 1
ATOM 13764 O O . GLN B 1 760 ? -8.242 -53.5 -38.031 1 60.12 760 GLN B O 1
ATOM 13769 N N . ARG B 1 761 ? -10.094 -53.906 -38.562 1 62.94 761 ARG B N 1
ATOM 13770 C CA . ARG B 1 761 ? -10.812 -52.938 -37.75 1 62.94 761 ARG B CA 1
ATOM 13771 C C . ARG B 1 761 ? -10.977 -53.406 -36.312 1 62.94 761 ARG B C 1
ATOM 13773 O O . ARG B 1 761 ? -12.039 -53.25 -35.688 1 62.94 761 ARG B O 1
ATOM 13780 N N . HIS B 1 762 ? -9.812 -54.188 -35.812 1 65 762 HIS B N 1
ATOM 13781 C CA . HIS B 1 762 ? -9.922 -54.625 -34.406 1 65 762 HIS B CA 1
ATOM 13782 C C . HIS B 1 762 ? -9.906 -53.469 -33.438 1 65 762 HIS B C 1
ATOM 13784 O O . HIS B 1 762 ? -10.453 -53.562 -32.344 1 65 762 HIS B O 1
ATOM 13790 N N . TRP B 1 763 ? -9.375 -52.406 -33.812 1 68.88 763 TRP B N 1
ATOM 13791 C CA . TRP B 1 763 ? -9.234 -51.281 -32.906 1 68.88 763 TRP B CA 1
ATOM 13792 C C . TRP B 1 763 ? -10.57 -50.562 -32.719 1 68.88 763 TRP B C 1
ATOM 13794 O O . TRP B 1 763 ? -10.734 -49.812 -31.766 1 68.88 763 TRP B O 1
ATOM 13804 N N . LEU B 1 764 ? -11.555 -50.969 -33.5 1 72.38 764 LEU B N 1
ATOM 13805 C CA . LEU B 1 764 ? -12.867 -50.344 -33.375 1 72.38 764 LEU B CA 1
ATOM 13806 C C . LEU B 1 764 ? -13.602 -50.844 -32.125 1 72.38 764 LEU B C 1
ATOM 13808 O O . LEU B 1 764 ? -14.516 -50.188 -31.641 1 72.38 764 LEU B O 1
ATOM 13812 N N . SER B 1 765 ? -13.125 -51.969 -31.594 1 74.56 765 SER B N 1
ATOM 13813 C CA . SER B 1 765 ? -13.852 -52.562 -30.469 1 74.56 765 SER B CA 1
ATOM 13814 C C . SER B 1 765 ? -13.164 -52.281 -29.141 1 74.56 765 SER B C 1
ATOM 13816 O O . SER B 1 765 ? -13.406 -52.969 -28.141 1 74.56 765 SER B O 1
ATOM 13818 N N . LEU B 1 766 ? -12.375 -51.281 -29.141 1 82.19 766 LEU B N 1
ATOM 13819 C CA . LEU B 1 766 ? -11.664 -50.938 -27.906 1 82.19 766 LEU B CA 1
ATOM 13820 C C . LEU B 1 766 ? -12.602 -50.281 -26.906 1 82.19 766 LEU B C 1
ATOM 13822 O O . LEU B 1 766 ? -13.062 -49.156 -27.125 1 82.19 766 LEU B O 1
ATOM 13826 N N . SER B 1 767 ? -12.938 -50.938 -25.828 1 78.56 767 SER B N 1
ATOM 13827 C CA . SER B 1 767 ? -13.938 -50.469 -24.875 1 78.56 767 SER B CA 1
ATOM 13828 C C . SER B 1 767 ? -13.359 -49.469 -23.891 1 78.56 767 SER B C 1
ATOM 13830 O O . SER B 1 767 ? -14.094 -48.719 -23.25 1 78.56 767 SER B O 1
ATOM 13832 N N . SER B 1 768 ? -12.07 -49.375 -23.781 1 83.94 768 SER B N 1
ATOM 13833 C CA . SER B 1 768 ? -11.5 -48.5 -22.766 1 83.94 768 SER B CA 1
ATOM 13834 C C . SER B 1 768 ? -11.141 -47.125 -23.375 1 83.94 768 SER B C 1
ATOM 13836 O O . SER B 1 768 ? -10.852 -46.188 -22.641 1 83.94 768 SER B O 1
ATOM 13838 N N . LEU B 1 769 ? -11.273 -46.938 -24.641 1 87.31 769 LEU B N 1
ATOM 13839 C CA . LEU B 1 769 ? -10.781 -45.75 -25.328 1 87.31 769 LEU B CA 1
ATOM 13840 C C . LEU B 1 769 ? -11.719 -44.562 -25.109 1 87.31 769 LEU B C 1
ATOM 13842 O O . LEU B 1 769 ? -12.93 -44.688 -25.297 1 87.31 769 LEU B O 1
ATOM 13846 N N . MET B 1 770 ? -11.188 -43.5 -24.656 1 88.81 770 MET B N 1
ATOM 13847 C CA . MET B 1 770 ? -11.969 -42.281 -24.406 1 88.81 770 MET B CA 1
ATOM 13848 C C . MET B 1 770 ? -11.656 -41.219 -25.453 1 88.81 770 MET B C 1
ATOM 13850 O O . MET B 1 770 ? -12.492 -40.344 -25.75 1 88.81 770 MET B O 1
ATOM 13854 N N . SER B 1 771 ? -10.445 -41.219 -25.938 1 90.75 771 SER B N 1
ATOM 13855 C CA . SER B 1 771 ? -10.031 -40.281 -26.953 1 90.75 771 SER B CA 1
ATOM 13856 C C . SER B 1 771 ? -9.281 -40.938 -28.094 1 90.75 771 SER B C 1
ATOM 13858 O O . SER B 1 771 ? -8.43 -41.812 -27.859 1 90.75 771 SER B O 1
ATOM 13860 N N . LEU B 1 772 ? -9.648 -40.562 -29.312 1 89.06 772 LEU B N 1
ATOM 13861 C CA . LEU B 1 772 ? -9.016 -41.156 -30.5 1 89.06 772 LEU B CA 1
ATOM 13862 C C . LEU B 1 772 ? -8.656 -40.062 -31.5 1 89.06 772 LEU B C 1
ATOM 13864 O O . LEU B 1 772 ? -9.5 -39.219 -31.844 1 89.06 772 LEU B O 1
ATOM 13868 N N . THR B 1 773 ? -7.441 -40.062 -31.859 1 90.56 773 THR B N 1
ATOM 13869 C CA . THR B 1 773 ? -6.977 -39.156 -32.906 1 90.56 773 THR B CA 1
ATOM 13870 C C . THR B 1 773 ? -6.359 -39.938 -34.062 1 90.56 773 THR B C 1
ATOM 13872 O O . THR B 1 773 ? -5.465 -40.75 -33.875 1 90.56 773 THR B O 1
ATOM 13875 N N . ILE B 1 774 ? -6.852 -39.719 -35.188 1 89.88 774 ILE B N 1
ATOM 13876 C CA . ILE B 1 774 ? -6.293 -40.312 -36.406 1 89.88 774 ILE B CA 1
ATOM 13877 C C . ILE B 1 774 ? -5.82 -39.219 -37.344 1 89.88 774 ILE B C 1
ATOM 13879 O O . ILE B 1 774 ? -6.605 -38.344 -37.75 1 89.88 774 ILE B O 1
ATOM 13883 N N . SER B 1 775 ? -4.59 -39.281 -37.656 1 90.19 775 SER B N 1
ATOM 13884 C CA . SER B 1 775 ? -4.043 -38.219 -38.469 1 90.19 775 SER B CA 1
ATOM 13885 C C . SER B 1 775 ? -3.189 -38.781 -39.594 1 90.19 775 SER B C 1
ATOM 13887 O O . SER B 1 775 ? -2.398 -39.719 -39.406 1 90.19 775 SER B O 1
ATOM 13889 N N . ASN B 1 776 ? -3.289 -38.344 -40.812 1 88.38 776 ASN B N 1
ATOM 13890 C CA . ASN B 1 776 ? -2.479 -38.625 -42 1 88.38 776 ASN B CA 1
ATOM 13891 C C . ASN B 1 776 ? -2.482 -40.094 -42.344 1 88.38 776 ASN B C 1
ATOM 13893 O O . ASN B 1 776 ? -1.432 -40.688 -42.625 1 88.38 776 ASN B O 1
ATOM 13897 N N . CYS B 1 777 ? -3.588 -40.688 -42.062 1 86.06 777 CYS B N 1
ATOM 13898 C CA . CYS B 1 777 ? -3.744 -42.094 -42.438 1 86.06 777 CYS B CA 1
ATOM 13899 C C . CYS B 1 777 ? -4.527 -42.219 -43.75 1 86.06 777 CYS B C 1
ATOM 13901 O O . CYS B 1 777 ? -5.727 -41.938 -43.781 1 86.06 777 CYS B O 1
ATOM 13903 N N . SER B 1 778 ? -3.926 -42.562 -44.906 1 80 778 SER B N 1
ATOM 13904 C CA . SER B 1 778 ? -4.527 -42.562 -46.219 1 80 778 SER B CA 1
ATOM 13905 C C . SER B 1 778 ? -5.355 -43.812 -46.469 1 80 778 SER B C 1
ATOM 13907 O O . SER B 1 778 ? -6.188 -43.875 -47.375 1 80 778 SER B O 1
ATOM 13909 N N . GLY B 1 779 ? -5.254 -44.781 -45.625 1 77.81 779 GLY B N 1
ATOM 13910 C CA . GLY B 1 779 ? -5.883 -46.062 -45.906 1 77.81 779 GLY B CA 1
ATOM 13911 C C . GLY B 1 779 ? -7.316 -46.125 -45.438 1 77.81 779 GLY B C 1
ATOM 13912 O O . GLY B 1 779 ? -7.992 -47.156 -45.625 1 77.81 779 GLY B O 1
ATOM 13913 N N . ILE B 1 780 ? -7.883 -45 -44.938 1 84.06 780 ILE B N 1
ATOM 13914 C CA . ILE B 1 780 ? -9.219 -45.094 -44.344 1 84.06 780 ILE B CA 1
ATOM 13915 C C . ILE B 1 780 ? -10.227 -44.406 -45.25 1 84.06 780 ILE B C 1
ATOM 13917 O O . ILE B 1 780 ? -10.133 -43.188 -45.5 1 84.06 780 ILE B O 1
ATOM 13921 N N . ARG B 1 781 ? -11.188 -45.094 -45.844 1 86 781 ARG B N 1
ATOM 13922 C CA . ARG B 1 781 ? -12.273 -44.531 -46.656 1 86 781 ARG B CA 1
ATOM 13923 C C . ARG B 1 781 ? -13.555 -44.406 -45.844 1 86 781 ARG B C 1
ATOM 13925 O O . ARG B 1 781 ? -14.289 -43.406 -45.969 1 86 781 ARG B O 1
ATOM 13932 N N . ILE B 1 782 ? -13.789 -45.406 -45.062 1 84.94 782 ILE B N 1
ATOM 13933 C CA . ILE B 1 782 ? -14.922 -45.438 -44.125 1 84.94 782 ILE B CA 1
ATOM 13934 C C . ILE B 1 782 ? -14.438 -45.812 -42.719 1 84.94 782 ILE B C 1
ATOM 13936 O O . ILE B 1 782 ? -13.742 -46.812 -42.562 1 84.94 782 ILE B O 1
ATOM 13940 N N . LEU B 1 783 ? -14.664 -45.031 -41.75 1 84.75 783 LEU B N 1
ATOM 13941 C CA . LEU B 1 783 ? -14.164 -45.312 -40.406 1 84.75 783 LEU B CA 1
ATOM 13942 C C . LEU B 1 783 ? -14.93 -46.438 -39.75 1 84.75 783 LEU B C 1
ATOM 13944 O O . LEU B 1 783 ? -14.328 -47.406 -39.25 1 84.75 783 LEU B O 1
ATOM 13948 N N . ILE B 1 784 ? -16.344 -46.312 -39.781 1 83.75 784 ILE B N 1
ATOM 13949 C CA . ILE B 1 784 ? -17.188 -47.344 -39.188 1 83.75 784 ILE B CA 1
ATOM 13950 C C . ILE B 1 784 ? -18.125 -47.906 -40.25 1 83.75 784 ILE B C 1
ATOM 13952 O O . ILE B 1 784 ? -18.906 -47.156 -40.844 1 83.75 784 ILE B O 1
ATOM 13956 N N . SER B 1 785 ? -17.984 -49.125 -40.719 1 73.31 785 SER B N 1
ATOM 13957 C CA . SER B 1 785 ? -18.812 -49.75 -41.781 1 73.31 785 SER B CA 1
ATOM 13958 C C . SER B 1 785 ? -19.812 -50.719 -41.188 1 73.31 785 SER B C 1
ATOM 13960 O O . SER B 1 785 ? -19.641 -51.188 -40.062 1 73.31 785 SER B O 1
ATOM 13962 N N . GLN B 1 786 ? -21.062 -51 -41.875 1 64.31 786 GLN B N 1
ATOM 13963 C CA . GLN B 1 786 ? -22.203 -51.812 -41.531 1 64.31 786 GLN B CA 1
ATOM 13964 C C . GLN B 1 786 ? -21.781 -53.281 -41.281 1 64.31 786 GLN B C 1
ATOM 13966 O O . GLN B 1 786 ? -22.438 -54 -40.562 1 64.31 786 GLN B O 1
ATOM 13971 N N . GLU B 1 787 ? -20.859 -53.656 -42.062 1 54.62 787 GLU B N 1
ATOM 13972 C CA . GLU B 1 787 ? -20.703 -55.125 -42.188 1 54.62 787 GLU B CA 1
ATOM 13973 C C . GLU B 1 787 ? -20.484 -55.75 -40.812 1 54.62 787 GLU B C 1
ATOM 13975 O O . GLU B 1 787 ? -20.938 -56.875 -40.594 1 54.62 787 GLU B O 1
ATOM 13980 N N . LYS B 1 788 ? -19.625 -55.531 -39.875 1 55.12 788 LYS B N 1
ATOM 13981 C CA . LYS B 1 788 ? -19.297 -56.344 -38.719 1 55.12 788 LYS B CA 1
ATOM 13982 C C . LYS B 1 788 ? -19.875 -55.75 -37.438 1 55.12 788 LYS B C 1
ATOM 13984 O O . LYS B 1 788 ? -19.156 -55.125 -36.656 1 55.12 788 LYS B O 1
ATOM 13989 N N . SER B 1 789 ? -21.141 -55.469 -37.438 1 54.16 789 SER B N 1
ATOM 13990 C CA . SER B 1 789 ? -22.078 -54.688 -36.625 1 54.16 789 SER B CA 1
ATOM 13991 C C . SER B 1 789 ? -22.266 -55.344 -35.25 1 54.16 789 SER B C 1
ATOM 13993 O O . SER B 1 789 ? -22.969 -54.781 -34.406 1 54.16 789 SER B O 1
ATOM 13995 N N . SER B 1 790 ? -22 -56.594 -35.094 1 58.38 790 SER B N 1
ATOM 13996 C CA . SER B 1 790 ? -22.625 -57.125 -33.906 1 58.38 790 SER B CA 1
ATOM 13997 C C . SER B 1 790 ? -21.938 -56.562 -32.656 1 58.38 790 SER B C 1
ATOM 13999 O O . SER B 1 790 ? -22.453 -56.719 -31.531 1 58.38 790 SER B O 1
ATOM 14001 N N . HIS B 1 791 ? -20.781 -55.906 -32.719 1 67.12 791 HIS B N 1
ATOM 14002 C CA . HIS B 1 791 ? -20.141 -55.5 -31.469 1 67.12 791 HIS B CA 1
ATOM 14003 C C . HIS B 1 791 ? -20.203 -54 -31.281 1 67.12 791 HIS B C 1
ATOM 14005 O O . HIS B 1 791 ? -20.375 -53.25 -32.25 1 67.12 791 HIS B O 1
ATOM 14011 N N . ALA B 1 792 ? -20.344 -53.562 -30.016 1 75.25 792 ALA B N 1
ATOM 14012 C CA . ALA B 1 792 ? -20.328 -52.156 -29.656 1 75.25 792 ALA B CA 1
ATOM 14013 C C . ALA B 1 792 ? -19.047 -51.469 -30.141 1 75.25 792 ALA B C 1
ATOM 14015 O O . ALA B 1 792 ? -17.938 -52 -29.906 1 75.25 792 ALA B O 1
ATOM 14016 N N . MET B 1 793 ? -19.141 -50.562 -31.062 1 82.12 793 MET B N 1
ATOM 14017 C CA . MET B 1 793 ? -17.984 -49.844 -31.594 1 82.12 793 MET B CA 1
ATOM 14018 C C . MET B 1 793 ? -17.75 -48.562 -30.812 1 82.12 793 MET B C 1
ATOM 14020 O O . MET B 1 793 ? -18.609 -47.688 -30.812 1 82.12 793 MET B O 1
ATOM 14024 N N . PHE B 1 794 ? -16.594 -48.438 -30.203 1 86.19 794 PHE B N 1
ATOM 14025 C CA . PHE B 1 794 ? -16.156 -47.281 -29.438 1 86.19 794 PHE B CA 1
ATOM 14026 C C . PHE B 1 794 ? -17.219 -46.875 -28.438 1 86.19 794 PHE B C 1
ATOM 14028 O O . PHE B 1 794 ? -17.625 -45.688 -28.422 1 86.19 794 PHE B O 1
ATOM 14035 N N . PRO B 1 795 ? -17.672 -47.688 -27.609 1 83.5 795 PRO B N 1
ATOM 14036 C CA . PRO B 1 795 ? -18.781 -47.375 -26.703 1 83.5 795 PRO B CA 1
ATOM 14037 C C . PRO B 1 795 ? -18.438 -46.25 -25.734 1 83.5 795 PRO B C 1
ATOM 14039 O O . PRO B 1 795 ? -19.328 -45.5 -25.312 1 83.5 795 PRO B O 1
ATOM 14042 N N . ASN B 1 796 ? -17.188 -46.062 -25.375 1 88 796 ASN B N 1
ATOM 14043 C CA . ASN B 1 796 ? -16.844 -45.094 -24.359 1 88 796 ASN B CA 1
ATOM 14044 C C . ASN B 1 796 ? -16.062 -43.906 -24.938 1 88 796 ASN B C 1
ATOM 14046 O O . ASN B 1 796 ? -15.523 -43.094 -24.188 1 88 796 ASN B O 1
ATOM 14050 N N . LEU B 1 797 ? -16 -43.812 -26.234 1 88.62 797 LEU B N 1
ATOM 14051 C CA . LEU B 1 797 ? -15.25 -42.719 -26.859 1 88.62 797 LEU B CA 1
ATOM 14052 C C . LEU B 1 797 ? -15.922 -41.375 -26.625 1 88.62 797 LEU B C 1
ATOM 14054 O O . LEU B 1 797 ? -17.125 -41.219 -26.891 1 88.62 797 LEU B O 1
ATOM 14058 N N . GLN B 1 798 ? -15.195 -40.438 -26.125 1 90.31 798 GLN B N 1
ATOM 14059 C CA . GLN B 1 798 ? -15.75 -39.125 -25.844 1 90.31 798 GLN B CA 1
ATOM 14060 C C . GLN B 1 798 ? -15.227 -38.094 -26.828 1 90.31 798 GLN B C 1
ATOM 14062 O O . GLN B 1 798 ? -15.93 -37.125 -27.156 1 90.31 798 GLN B O 1
ATOM 14067 N N . HIS B 1 799 ? -14.016 -38.25 -27.266 1 91.38 799 HIS B N 1
ATOM 14068 C CA . HIS B 1 799 ? -13.398 -37.281 -28.156 1 91.38 799 HIS B CA 1
ATOM 14069 C C . HIS B 1 799 ? -12.852 -37.969 -29.406 1 91.38 799 HIS B C 1
ATOM 14071 O O . HIS B 1 799 ? -12.055 -38.906 -29.312 1 91.38 799 HIS B O 1
ATOM 14077 N N . LEU B 1 800 ? -13.242 -37.469 -30.547 1 90.75 800 LEU B N 1
ATOM 14078 C CA . LEU B 1 800 ? -12.773 -38 -31.812 1 90.75 800 LEU B CA 1
ATOM 14079 C C . LEU B 1 800 ? -12.188 -36.906 -32.688 1 90.75 800 LEU B C 1
ATOM 14081 O O . LEU B 1 800 ? -12.852 -35.906 -32.969 1 90.75 800 LEU B O 1
ATOM 14085 N N . VAL B 1 801 ? -10.984 -37.125 -33.062 1 93.12 801 VAL B N 1
ATOM 14086 C CA . VAL B 1 801 ? -10.32 -36.156 -33.938 1 93.12 801 VAL B CA 1
ATOM 14087 C C . VAL B 1 801 ? -9.867 -36.812 -35.219 1 93.12 801 VAL B C 1
ATOM 14089 O O . VAL B 1 801 ? -9.117 -37.812 -35.188 1 93.12 801 VAL B O 1
ATOM 14092 N N . LEU B 1 802 ? -10.312 -36.344 -36.281 1 92.31 802 LEU B N 1
ATOM 14093 C CA . LEU B 1 802 ? -9.891 -36.781 -37.625 1 92.31 802 LEU B CA 1
ATOM 14094 C C . LEU B 1 802 ? -9.172 -35.688 -38.375 1 92.31 802 LEU B C 1
ATOM 14096 O O . LEU B 1 802 ? -9.75 -34.625 -38.656 1 92.31 802 LEU B O 1
ATOM 14100 N N . ASP B 1 803 ? -7.941 -36.062 -38.656 1 92.38 803 ASP B N 1
ATOM 14101 C CA . ASP B 1 803 ? -7.094 -35 -39.219 1 92.38 803 ASP B CA 1
ATOM 14102 C C . ASP B 1 803 ? -6.398 -35.469 -40.469 1 92.38 803 ASP B C 1
ATOM 14104 O O . ASP B 1 803 ? -5.641 -36.438 -40.469 1 92.38 803 ASP B O 1
ATOM 14108 N N . HIS B 1 804 ? -6.543 -34.844 -41.625 1 91 804 HIS B N 1
ATOM 14109 C CA . HIS B 1 804 ? -5.855 -35.062 -42.906 1 91 804 HIS B CA 1
ATOM 14110 C C . HIS B 1 804 ? -6.043 -36.5 -43.406 1 91 804 HIS B C 1
ATOM 14112 O O . HIS B 1 804 ? -5.07 -37.188 -43.719 1 91 804 HIS B O 1
ATOM 14118 N N . LEU B 1 805 ? -7.215 -36.875 -43.312 1 91.31 805 LEU B N 1
ATOM 14119 C CA . LEU B 1 805 ? -7.547 -38.156 -43.906 1 91.31 805 LEU B CA 1
ATOM 14120 C C . LEU B 1 805 ? -8 -37.969 -45.344 1 91.31 805 LEU B C 1
ATOM 14122 O O . LEU B 1 805 ? -9.188 -37.75 -45.625 1 91.31 805 LEU B O 1
ATOM 14126 N N . LYS B 1 806 ? -7.16 -38.094 -46.312 1 88.38 806 LYS B N 1
ATOM 14127 C CA . LYS B 1 806 ? -7.355 -37.719 -47.719 1 88.38 806 LYS B CA 1
ATOM 14128 C C . LYS B 1 806 ? -8.461 -38.562 -48.375 1 88.38 806 LYS B C 1
ATOM 14130 O O . LYS B 1 806 ? -9.203 -38.062 -49.219 1 88.38 806 LYS B O 1
ATOM 14135 N N . ASN B 1 807 ? -8.609 -39.781 -47.906 1 88.44 807 ASN B N 1
ATOM 14136 C CA . ASN B 1 807 ? -9.523 -40.688 -48.594 1 88.44 807 ASN B CA 1
ATOM 14137 C C . ASN B 1 807 ? -10.781 -40.938 -47.781 1 88.44 807 ASN B C 1
ATOM 14139 O O . ASN B 1 807 ? -11.617 -41.75 -48.156 1 88.44 807 ASN B O 1
ATOM 14143 N N . LEU B 1 808 ? -10.984 -40.281 -46.781 1 90.56 808 LEU B N 1
ATOM 14144 C CA . LEU B 1 808 ? -12.156 -40.531 -45.938 1 90.56 808 LEU B CA 1
ATOM 14145 C C . LEU B 1 808 ? -13.422 -40 -46.594 1 90.56 808 LEU B C 1
ATOM 14147 O O . LEU B 1 808 ? -13.523 -38.812 -46.906 1 90.56 808 LEU B O 1
ATOM 14151 N N . GLU B 1 809 ? -14.422 -40.75 -46.781 1 88.12 809 GLU B N 1
ATOM 14152 C CA . GLU B 1 809 ? -15.656 -40.375 -47.469 1 88.12 809 GLU B CA 1
ATOM 14153 C C . GLU B 1 809 ? -16.797 -40.219 -46.469 1 88.12 809 GLU B C 1
ATOM 14155 O O . GLU B 1 809 ? -17.625 -39.312 -46.594 1 88.12 809 GLU B O 1
ATOM 14160 N N . THR B 1 810 ? -16.875 -41.125 -45.625 1 87.69 810 THR B N 1
ATOM 14161 C CA . THR B 1 810 ? -17.922 -41.094 -44.594 1 87.69 810 THR B CA 1
ATOM 14162 C C . THR B 1 810 ? -17.422 -41.656 -43.281 1 87.69 810 THR B C 1
ATOM 14164 O O . THR B 1 810 ? -16.562 -42.531 -43.25 1 87.69 810 THR B O 1
ATOM 14167 N N . ILE B 1 811 ? -17.891 -41.188 -42.156 1 87.62 811 ILE B N 1
ATOM 14168 C CA . ILE B 1 811 ? -17.469 -41.625 -40.844 1 87.62 811 ILE B CA 1
ATOM 14169 C C . ILE B 1 811 ? -18.266 -42.875 -40.469 1 87.62 811 ILE B C 1
ATOM 14171 O O . ILE B 1 811 ? -17.672 -43.906 -40.094 1 87.62 811 ILE B O 1
ATOM 14175 N N . VAL B 1 812 ? -19.531 -42.781 -40.531 1 85.62 812 VAL B N 1
ATOM 14176 C CA . VAL B 1 812 ? -20.375 -43.938 -40.25 1 85.62 812 VAL B CA 1
ATOM 14177 C C . VAL B 1 812 ? -21.234 -44.25 -41.469 1 85.62 812 VAL B C 1
ATOM 14179 O O . VAL B 1 812 ? -21.969 -43.375 -41.938 1 85.62 812 VAL B O 1
ATOM 14182 N N . GLU B 1 813 ? -21.031 -45.438 -41.938 1 78.94 813 GLU B N 1
ATOM 14183 C CA . GLU B 1 813 ? -21.797 -45.812 -43.125 1 78.94 813 GLU B CA 1
ATOM 14184 C C . GLU B 1 813 ? -22.938 -46.781 -42.75 1 78.94 813 GLU B C 1
ATOM 14186 O O . GLU B 1 813 ? -22.719 -47.75 -42.031 1 78.94 813 GLU B O 1
ATOM 14191 N N . GLY B 1 814 ? -24.047 -46.562 -43.25 1 72.31 814 GLY B N 1
ATOM 14192 C CA . GLY B 1 814 ? -25.172 -47.469 -43.156 1 72.31 814 GLY B CA 1
ATOM 14193 C C . GLY B 1 814 ? -25.875 -47.438 -41.812 1 72.31 814 GLY B C 1
ATOM 14194 O O . GLY B 1 814 ? -25.406 -46.781 -40.875 1 72.31 814 GLY B O 1
ATOM 14195 N N . ILE B 1 815 ? -27.172 -47.781 -41.75 1 67.81 815 ILE B N 1
ATOM 14196 C CA . ILE B 1 815 ? -27.969 -47.844 -40.531 1 67.81 815 ILE B CA 1
ATOM 14197 C C . ILE B 1 815 ? -27.5 -49.031 -39.688 1 67.81 815 ILE B C 1
ATOM 14199 O O . ILE B 1 815 ? -27.562 -50.188 -40.125 1 67.81 815 ILE B O 1
ATOM 14203 N N . LEU B 1 816 ? -26.672 -48.656 -38.75 1 65.19 816 LEU B N 1
ATOM 14204 C CA . LEU B 1 816 ? -26.109 -49.688 -37.875 1 65.19 816 LEU B CA 1
ATOM 14205 C C . LEU B 1 816 ? -27.219 -50.375 -37.094 1 65.19 816 LEU B C 1
ATOM 14207 O O . LEU B 1 816 ? -28.109 -49.719 -36.531 1 65.19 816 LEU B O 1
ATOM 14211 N N . SER B 1 817 ? -27.859 -51.625 -37.5 1 58.88 817 SER B N 1
ATOM 14212 C CA . SER B 1 817 ? -29.016 -52.312 -36.969 1 58.88 817 SER B CA 1
ATOM 14213 C C . SER B 1 817 ? -28.969 -52.344 -35.438 1 58.88 817 SER B C 1
ATOM 14215 O O . SER B 1 817 ? -30 -52.156 -34.781 1 58.88 817 SER B O 1
ATOM 14217 N N . ARG B 1 818 ? -28.188 -53.156 -34.656 1 58.41 818 ARG B N 1
ATOM 14218 C CA . ARG B 1 818 ? -28.281 -53.531 -33.25 1 58.41 818 ARG B CA 1
ATOM 14219 C C . ARG B 1 818 ? -27.188 -52.844 -32.438 1 58.41 818 ARG B C 1
ATOM 14221 O O . ARG B 1 818 ? -27.266 -52.812 -31.203 1 58.41 818 ARG B O 1
ATOM 14228 N N . GLY B 1 819 ? -26.094 -52.375 -32.844 1 58.78 819 GLY B N 1
ATOM 14229 C CA . GLY B 1 819 ? -24.969 -52.125 -31.953 1 58.78 819 GLY B CA 1
ATOM 14230 C C . GLY B 1 819 ? -24.812 -50.688 -31.578 1 58.78 819 GLY B C 1
ATOM 14231 O O . GLY B 1 819 ? -25.328 -49.781 -32.281 1 58.78 819 GLY B O 1
ATOM 14232 N N . ILE B 1 820 ? -24.516 -50.375 -30.203 1 66.81 820 ILE B N 1
ATOM 14233 C CA . ILE B 1 820 ? -24.203 -49.031 -29.656 1 66.81 820 ILE B CA 1
ATOM 14234 C C . ILE B 1 820 ? -22.938 -48.5 -30.297 1 66.81 820 ILE B C 1
ATOM 14236 O O . ILE B 1 820 ? -21.922 -49.219 -30.391 1 66.81 820 ILE B O 1
ATOM 14240 N N . CYS B 1 821 ? -23.062 -47.469 -31.156 1 79.69 821 CYS B N 1
ATOM 14241 C CA . CYS B 1 821 ? -21.891 -46.844 -31.766 1 79.69 821 CYS B CA 1
ATOM 14242 C C . CYS B 1 821 ? -21.766 -45.375 -31.312 1 79.69 821 CYS B C 1
ATOM 14244 O O . CYS B 1 821 ? -22.688 -44.594 -31.469 1 79.69 821 CYS B O 1
ATOM 14246 N N . LEU B 1 822 ? -20.594 -45.062 -30.75 1 86.38 822 LEU B N 1
ATOM 14247 C CA . LEU B 1 822 ? -20.234 -43.688 -30.375 1 86.38 822 LEU B CA 1
ATOM 14248 C C . LEU B 1 822 ? -21.297 -43.094 -29.469 1 86.38 822 LEU B C 1
ATOM 14250 O O . LEU B 1 822 ? -21.656 -41.906 -29.625 1 86.38 822 LEU B O 1
ATOM 14254 N N . SER B 1 823 ? -21.844 -43.844 -28.578 1 82.62 823 SER B N 1
ATOM 14255 C CA . SER B 1 823 ? -22.938 -43.406 -27.734 1 82.62 823 SER B CA 1
ATOM 14256 C C . SER B 1 823 ? -22.484 -42.344 -26.75 1 82.62 823 SER B C 1
ATOM 14258 O O . SER B 1 823 ? -23.281 -41.531 -26.281 1 82.62 823 SER B O 1
ATOM 14260 N N . ASN B 1 824 ? -21.172 -42.312 -26.453 1 88.88 824 ASN B N 1
ATOM 14261 C CA . ASN B 1 824 ? -20.688 -41.375 -25.438 1 88.88 824 ASN B CA 1
ATOM 14262 C C . ASN B 1 824 ? -19.828 -40.281 -26.062 1 88.88 824 ASN B C 1
ATOM 14264 O O . ASN B 1 824 ? -19.109 -39.562 -25.359 1 88.88 824 ASN B O 1
ATOM 14268 N N . LEU B 1 825 ? -20.016 -40.094 -27.344 1 90.38 825 LEU B N 1
ATOM 14269 C CA . LEU B 1 825 ? -19.188 -39.094 -28.016 1 90.38 825 LEU B CA 1
ATOM 14270 C C . LEU B 1 825 ? -19.609 -37.688 -27.625 1 90.38 825 LEU B C 1
ATOM 14272 O O . LEU B 1 825 ? -20.781 -37.312 -27.734 1 90.38 825 LEU B O 1
ATOM 14276 N N . LYS B 1 826 ? -18.672 -36.906 -27.188 1 91.38 826 LYS B N 1
ATOM 14277 C CA . LYS B 1 826 ? -18.969 -35.531 -26.734 1 91.38 826 LYS B CA 1
ATOM 14278 C C . LYS B 1 826 ? -18.422 -34.5 -27.719 1 91.38 826 LYS B C 1
ATOM 14280 O O . LYS B 1 826 ? -19.047 -33.469 -27.953 1 91.38 826 LYS B O 1
ATOM 14285 N N . THR B 1 827 ? -17.234 -34.781 -28.25 1 93.56 827 THR B N 1
ATOM 14286 C CA . THR B 1 827 ? -16.641 -33.812 -29.156 1 93.56 827 THR B CA 1
ATOM 14287 C C . THR B 1 827 ? -16.156 -34.5 -30.438 1 93.56 827 THR B C 1
ATOM 14289 O O . THR B 1 827 ? -15.641 -35.625 -30.375 1 93.56 827 THR B O 1
ATOM 14292 N N . ILE B 1 828 ? -16.359 -33.875 -31.578 1 92.38 828 ILE B N 1
ATOM 14293 C CA . ILE B 1 828 ? -15.836 -34.344 -32.844 1 92.38 828 ILE B CA 1
ATOM 14294 C C . ILE B 1 828 ? -15.141 -33.188 -33.594 1 92.38 828 ILE B C 1
ATOM 14296 O O . ILE B 1 828 ? -15.688 -32.094 -33.688 1 92.38 828 ILE B O 1
ATOM 14300 N N . GLN B 1 829 ? -13.984 -33.5 -33.906 1 94 829 GLN B N 1
ATOM 14301 C CA . GLN B 1 829 ? -13.195 -32.531 -34.656 1 94 829 GLN B CA 1
ATOM 14302 C C . GLN B 1 829 ? -12.688 -33.125 -35.969 1 94 829 GLN B C 1
ATOM 14304 O O . GLN B 1 829 ? -12.039 -34.156 -35.969 1 94 829 GLN B O 1
ATOM 14309 N N . VAL B 1 830 ? -12.969 -32.438 -37.031 1 93.06 830 VAL B N 1
ATOM 14310 C CA . VAL B 1 830 ? -12.523 -32.875 -38.344 1 93.06 830 VAL B CA 1
ATOM 14311 C C . VAL B 1 830 ? -11.742 -31.766 -39.031 1 93.06 830 VAL B C 1
ATOM 14313 O O . VAL B 1 830 ? -12.258 -30.656 -39.219 1 93.06 830 VAL B O 1
ATOM 14316 N N . LEU B 1 831 ? -10.508 -32.188 -39.406 1 93 831 LEU B N 1
ATOM 14317 C CA . LEU B 1 831 ? -9.633 -31.188 -40.031 1 93 831 LEU B CA 1
ATOM 14318 C C . LEU B 1 831 ? -9.125 -31.688 -41.375 1 93 831 LEU B C 1
ATOM 14320 O O . LEU B 1 831 ? -8.547 -32.781 -41.469 1 93 831 LEU B O 1
ATOM 14324 N N . ASP B 1 832 ? -9.305 -31.016 -42.375 1 90.69 832 ASP B N 1
ATOM 14325 C CA . ASP B 1 832 ? -8.695 -31.188 -43.719 1 90.69 832 ASP B CA 1
ATOM 14326 C C . ASP B 1 832 ? -8.992 -32.562 -44.281 1 90.69 832 ASP B C 1
ATOM 14328 O O . ASP B 1 832 ? -8.07 -33.312 -44.656 1 90.69 832 ASP B O 1
ATOM 14332 N N . CYS B 1 833 ? -10.141 -32.938 -44.281 1 91.94 833 CYS B N 1
ATOM 14333 C CA . CYS B 1 833 ? -10.609 -34.125 -44.938 1 91.94 833 CYS B CA 1
ATOM 14334 C C . CYS B 1 833 ? -11.398 -33.781 -46.219 1 91.94 833 CYS B C 1
ATOM 14336 O O . CYS B 1 833 ? -12.625 -33.656 -46.156 1 91.94 833 CYS B O 1
ATOM 14338 N N . PRO B 1 834 ? -10.766 -33.688 -47.344 1 88.81 834 PRO B N 1
ATOM 14339 C CA . PRO B 1 834 ? -11.367 -33.125 -48.531 1 88.81 834 PRO B CA 1
ATOM 14340 C C . PRO B 1 834 ? -12.484 -34 -49.125 1 88.81 834 PRO B C 1
ATOM 14342 O O . PRO B 1 834 ? -13.422 -33.5 -49.719 1 88.81 834 PRO B O 1
ATOM 14345 N N . LYS B 1 835 ? -12.508 -35.344 -48.969 1 89.25 835 LYS B N 1
ATOM 14346 C CA . LYS B 1 835 ? -13.484 -36.219 -49.625 1 89.25 835 LYS B CA 1
ATOM 14347 C C . LYS B 1 835 ? -14.672 -36.469 -48.688 1 89.25 835 LYS B C 1
ATOM 14349 O O . LYS B 1 835 ? -15.648 -37.094 -49.094 1 89.25 835 LYS B O 1
ATOM 14354 N N . LEU B 1 836 ? -14.594 -35.938 -47.531 1 90.56 836 LEU B N 1
ATOM 14355 C CA . LEU B 1 836 ? -15.664 -36.188 -46.594 1 90.56 836 LEU B CA 1
ATOM 14356 C C . LEU B 1 836 ? -16.922 -35.406 -46.969 1 90.56 836 LEU B C 1
ATOM 14358 O O . LEU B 1 836 ? -16.859 -34.188 -47.188 1 90.56 836 LEU B O 1
ATOM 14362 N N . LYS B 1 837 ? -18.094 -36 -47.031 1 83.62 837 LYS B N 1
ATOM 14363 C CA . LYS B 1 837 ? -19.344 -35.406 -47.5 1 83.62 837 LYS B CA 1
ATOM 14364 C C . LYS B 1 837 ? -20.078 -34.75 -46.312 1 83.62 837 LYS B C 1
ATOM 14366 O O . LYS B 1 837 ? -20.781 -33.75 -46.5 1 83.62 837 LYS B O 1
ATOM 14371 N N . GLY B 1 838 ? -19.922 -35.25 -45.219 1 86.69 838 GLY B N 1
ATOM 14372 C CA . GLY B 1 838 ? -20.562 -34.719 -44 1 86.69 838 GLY B CA 1
ATOM 14373 C C . GLY B 1 838 ? -19.922 -35.25 -42.719 1 86.69 838 GLY B C 1
ATOM 14374 O O . GLY B 1 838 ? -19.484 -36.375 -42.656 1 86.69 838 GLY B O 1
ATOM 14375 N N . THR B 1 839 ? -19.797 -34.469 -41.719 1 84.88 839 THR B N 1
ATOM 14376 C CA . THR B 1 839 ? -19.188 -34.844 -40.438 1 84.88 839 THR B CA 1
ATOM 14377 C C . THR B 1 839 ? -20.125 -35.781 -39.656 1 84.88 839 THR B C 1
ATOM 14379 O O . THR B 1 839 ? -19.672 -36.781 -39.125 1 84.88 839 THR B O 1
ATOM 14382 N N . VAL B 1 840 ? -21.391 -35.375 -39.562 1 86.69 840 VAL B N 1
ATOM 14383 C CA . VAL B 1 840 ? -22.375 -36.219 -38.875 1 86.69 840 VAL B CA 1
ATOM 14384 C C . VAL B 1 840 ? -23.359 -36.781 -39.875 1 86.69 840 VAL B C 1
ATOM 14386 O O . VAL B 1 840 ? -24.297 -36.062 -40.312 1 86.69 840 VAL B O 1
ATOM 14389 N N . SER B 1 841 ? -23.188 -38.031 -40.219 1 82.69 841 SER B N 1
ATOM 14390 C CA . SER B 1 841 ? -24.094 -38.688 -41.156 1 82.69 841 SER B CA 1
ATOM 14391 C C . SER B 1 841 ? -25.422 -39.031 -40.469 1 82.69 841 SER B C 1
ATOM 14393 O O . SER B 1 841 ? -25.547 -38.969 -39.25 1 82.69 841 SER B O 1
ATOM 14395 N N . TYR B 1 842 ? -26.391 -39.281 -41.281 1 80.25 842 TYR B N 1
ATOM 14396 C CA . TYR B 1 842 ? -27.703 -39.625 -40.75 1 80.25 842 TYR B CA 1
ATOM 14397 C C . TYR B 1 842 ? -27.625 -40.875 -39.875 1 80.25 842 TYR B C 1
ATOM 14399 O O . TYR B 1 842 ? -28.281 -40.938 -38.812 1 80.25 842 TYR B O 1
ATOM 14407 N N . ALA B 1 843 ? -26.781 -41.719 -40.25 1 79.44 843 ALA B N 1
ATOM 14408 C CA . ALA B 1 843 ? -26.594 -42.906 -39.438 1 79.44 843 ALA B CA 1
ATOM 14409 C C . ALA B 1 843 ? -25.969 -42.594 -38.094 1 79.44 843 ALA B C 1
ATOM 14411 O O . ALA B 1 843 ? -26.344 -43.188 -37.094 1 79.44 843 ALA B O 1
ATOM 14412 N N . MET B 1 844 ? -25.078 -41.719 -38.125 1 85.19 844 MET B N 1
ATOM 14413 C CA . MET B 1 844 ? -24.359 -41.312 -36.906 1 85.19 844 MET B CA 1
ATOM 14414 C C . MET B 1 844 ? -25.281 -40.531 -35.969 1 85.19 844 MET B C 1
ATOM 14416 O O . MET B 1 844 ? -25.203 -40.656 -34.75 1 85.19 844 MET B O 1
ATOM 14420 N N . LEU B 1 845 ? -26.172 -39.688 -36.531 1 82.88 845 LEU B N 1
ATOM 14421 C CA . LEU B 1 845 ? -27.047 -38.812 -35.781 1 82.88 845 LEU B CA 1
ATOM 14422 C C . LEU B 1 845 ? -27.984 -39.594 -34.875 1 82.88 845 LEU B C 1
ATOM 14424 O O . LEU B 1 845 ? -28.375 -39.125 -33.812 1 82.88 845 LEU B O 1
ATOM 14428 N N . ARG B 1 846 ? -28.172 -40.75 -35.188 1 77.44 846 ARG B N 1
ATOM 14429 C CA . ARG B 1 846 ? -29.094 -41.594 -34.406 1 77.44 846 ARG B CA 1
ATOM 14430 C C . ARG B 1 846 ? -28.438 -42.094 -33.125 1 77.44 846 ARG B C 1
ATOM 14432 O O . ARG B 1 846 ? -29.125 -42.438 -32.156 1 77.44 846 ARG B O 1
ATOM 14439 N N . HIS B 1 847 ? -27.109 -42 -33.125 1 81.75 847 HIS B N 1
ATOM 14440 C CA . HIS B 1 847 ? -26.391 -42.625 -32 1 81.75 847 HIS B CA 1
ATOM 14441 C C . HIS B 1 847 ? -25.719 -41.562 -31.125 1 81.75 847 HIS B C 1
ATOM 14443 O O . HIS B 1 847 ? -25.391 -41.844 -29.969 1 81.75 847 HIS B O 1
ATOM 14449 N N . VAL B 1 848 ? -25.438 -40.469 -31.594 1 86.12 848 VAL B N 1
ATOM 14450 C CA . VAL B 1 848 ? -24.641 -39.469 -30.891 1 86.12 848 VAL B CA 1
ATOM 14451 C C . VAL B 1 848 ? -25.547 -38.5 -30.141 1 86.12 848 VAL B C 1
ATOM 14453 O O . VAL B 1 848 ? -25.656 -37.312 -30.5 1 86.12 848 VAL B O 1
ATOM 14456 N N . LYS B 1 849 ? -26.078 -38.812 -29.094 1 81.62 849 LYS B N 1
ATOM 14457 C CA . LYS B 1 849 ? -27.016 -37.969 -28.344 1 81.62 849 LYS B CA 1
ATOM 14458 C C . LYS B 1 849 ? -26.281 -37.094 -27.344 1 81.62 849 LYS B C 1
ATOM 14460 O O . LYS B 1 849 ? -26.828 -36.094 -26.859 1 81.62 849 LYS B O 1
ATOM 14465 N N . LYS B 1 850 ? -25.062 -37.406 -27.062 1 88.44 850 LYS B N 1
ATOM 14466 C CA . LYS B 1 850 ? -24.344 -36.656 -26.047 1 88.44 850 LYS B CA 1
ATOM 14467 C C . LYS B 1 850 ? -23.344 -35.688 -26.688 1 88.44 850 LYS B C 1
ATOM 14469 O O . LYS B 1 850 ? -22.484 -35.156 -26 1 88.44 850 LYS B O 1
ATOM 14474 N N . LEU B 1 851 ? -23.484 -35.438 -27.922 1 89.44 851 LEU B N 1
ATOM 14475 C CA . LEU B 1 851 ? -22.531 -34.594 -28.641 1 89.44 851 LEU B CA 1
ATOM 14476 C C . LEU B 1 851 ? -22.656 -33.156 -28.188 1 89.44 851 LEU B C 1
ATOM 14478 O O . LEU B 1 851 ? -23.734 -32.562 -28.266 1 89.44 851 LEU B O 1
ATOM 14482 N N . GLU B 1 852 ? -21.547 -32.625 -27.734 1 90.56 852 GLU B N 1
ATOM 14483 C CA . GLU B 1 852 ? -21.562 -31.281 -27.188 1 90.56 852 GLU B CA 1
ATOM 14484 C C . GLU B 1 852 ? -20.891 -30.297 -28.141 1 90.56 852 GLU B C 1
ATOM 14486 O O . GLU B 1 852 ? -21.281 -29.125 -28.219 1 90.56 852 GLU B O 1
ATOM 14491 N N . GLU B 1 853 ? -19.844 -30.734 -28.812 1 93.25 853 GLU B N 1
ATOM 14492 C CA . GLU B 1 853 ? -19.078 -29.828 -29.672 1 93.25 853 GLU B CA 1
ATOM 14493 C C . GLU B 1 853 ? -18.797 -30.438 -31.031 1 93.25 853 GLU B C 1
ATOM 14495 O O . GLU B 1 853 ? -18.438 -31.625 -31.125 1 93.25 853 GLU B O 1
ATOM 14500 N N . ILE B 1 854 ? -18.953 -29.625 -32.062 1 91.06 854 ILE B N 1
ATOM 14501 C CA . ILE B 1 854 ? -18.594 -29.984 -33.438 1 91.06 854 ILE B CA 1
ATOM 14502 C C . ILE B 1 854 ? -17.656 -28.938 -34.031 1 91.06 854 ILE B C 1
ATOM 14504 O O . ILE B 1 854 ? -18.016 -27.766 -34.125 1 91.06 854 ILE B O 1
ATOM 14508 N N . LYS B 1 855 ? -16.516 -29.375 -34.406 1 93.44 855 LYS B N 1
ATOM 14509 C CA . LYS B 1 855 ? -15.547 -28.5 -35.031 1 93.44 855 LYS B CA 1
ATOM 14510 C C . LYS B 1 855 ? -15.109 -29.031 -36.375 1 93.44 855 LYS B C 1
ATOM 14512 O O . LYS B 1 855 ? -14.555 -30.125 -36.469 1 93.44 855 LYS B O 1
ATOM 14517 N N . VAL B 1 856 ? -15.305 -28.25 -37.375 1 93 856 VAL B N 1
ATOM 14518 C CA . VAL B 1 856 ? -14.938 -28.656 -38.719 1 93 856 VAL B CA 1
ATOM 14519 C C . VAL B 1 856 ? -14.133 -27.562 -39.406 1 93 856 VAL B C 1
ATOM 14521 O O . VAL B 1 856 ? -14.5 -26.375 -39.344 1 93 856 VAL B O 1
ATOM 14524 N N . SER B 1 857 ? -12.969 -28.047 -39.969 1 92.69 857 SER B N 1
ATOM 14525 C CA . SER B 1 857 ? -12.133 -27.047 -40.625 1 92.69 857 SER B CA 1
ATOM 14526 C C . SER B 1 857 ? -11.5 -27.609 -41.906 1 92.69 857 SER B C 1
ATOM 14528 O O . SER B 1 857 ? -11.039 -28.75 -41.906 1 92.69 857 SER B O 1
ATOM 14530 N N . GLY B 1 858 ? -11.492 -26.969 -42.906 1 89.19 858 GLY B N 1
ATOM 14531 C CA . GLY B 1 858 ? -10.719 -27.234 -44.125 1 89.19 858 GLY B CA 1
ATOM 14532 C C . GLY B 1 858 ? -11.273 -28.375 -44.938 1 89.19 858 GLY B C 1
ATOM 14533 O O . GLY B 1 858 ? -10.516 -29.094 -45.625 1 89.19 858 GLY B O 1
ATOM 14534 N N . CYS B 1 859 ? -12.492 -28.734 -44.812 1 90.44 859 CYS B N 1
ATOM 14535 C CA . CYS B 1 859 ? -13.109 -29.766 -45.625 1 90.44 859 CYS B CA 1
ATOM 14536 C C . CYS B 1 859 ? -13.734 -29.156 -46.875 1 90.44 859 CYS B C 1
ATOM 14538 O O . CYS B 1 859 ? -14.922 -28.812 -46.875 1 90.44 859 CYS B O 1
ATOM 14540 N N . GLU B 1 860 ? -13.047 -29.062 -47.969 1 85.25 860 GLU B N 1
ATOM 14541 C CA . GLU B 1 860 ? -13.359 -28.281 -49.156 1 85.25 860 GLU B CA 1
ATOM 14542 C C . GLU B 1 860 ? -14.633 -28.766 -49.812 1 85.25 860 GLU B C 1
ATOM 14544 O O . GLU B 1 860 ? -15.414 -27.969 -50.344 1 85.25 860 GLU B O 1
ATOM 14549 N N . ASN B 1 861 ? -14.859 -30.062 -49.844 1 85.38 861 ASN B N 1
ATOM 14550 C CA . ASN B 1 861 ? -15.977 -30.578 -50.625 1 85.38 861 ASN B CA 1
ATOM 14551 C C . ASN B 1 861 ? -17.203 -30.812 -49.781 1 85.38 861 ASN B C 1
ATOM 14553 O O . ASN B 1 861 ? -18.25 -31.25 -50.25 1 85.38 861 ASN B O 1
ATOM 14557 N N . MET B 1 862 ? -17.156 -30.438 -48.562 1 89.44 862 MET B N 1
ATOM 14558 C CA . MET B 1 862 ? -18.297 -30.656 -47.656 1 89.44 862 MET B CA 1
ATOM 14559 C C . MET B 1 862 ? -19.344 -29.562 -47.844 1 89.44 862 MET B C 1
ATOM 14561 O O . MET B 1 862 ? -19.031 -28.359 -47.781 1 89.44 862 MET B O 1
ATOM 14565 N N . CYS B 1 863 ? -20.609 -29.906 -48.156 1 87.19 863 CYS B N 1
ATOM 14566 C CA . CYS B 1 863 ? -21.688 -28.922 -48.375 1 87.19 863 CYS B CA 1
ATOM 14567 C C . CYS B 1 863 ? -22.594 -28.828 -47.156 1 87.19 863 CYS B C 1
ATOM 14569 O O . CYS B 1 863 ? -23.328 -27.844 -47 1 87.19 863 CYS B O 1
ATOM 14571 N N . ARG B 1 864 ? -22.516 -29.844 -46.406 1 87.44 864 ARG B N 1
ATOM 14572 C CA . ARG B 1 864 ? -23.344 -29.906 -45.219 1 87.44 864 ARG B CA 1
ATOM 14573 C C . ARG B 1 864 ? -22.625 -30.562 -44.062 1 87.44 864 ARG B C 1
ATOM 14575 O O . ARG B 1 864 ? -21.922 -31.562 -44.25 1 87.44 864 ARG B O 1
ATOM 14582 N N . VAL B 1 865 ? -22.719 -30.047 -42.844 1 89.44 865 VAL B N 1
ATOM 14583 C CA . VAL B 1 865 ? -22.016 -30.578 -41.688 1 89.44 865 VAL B CA 1
ATOM 14584 C C . VAL B 1 865 ? -22.828 -31.719 -41.094 1 89.44 865 VAL B C 1
ATOM 14586 O O . VAL B 1 865 ? -22.281 -32.75 -40.75 1 89.44 865 VAL B O 1
ATOM 14589 N N . ILE B 1 866 ? -24.172 -31.484 -40.938 1 87.5 866 ILE B N 1
ATOM 14590 C CA . ILE B 1 866 ? -25.062 -32.5 -40.344 1 87.5 866 ILE B CA 1
ATOM 14591 C C . ILE B 1 866 ? -26.109 -32.906 -41.406 1 87.5 866 ILE B C 1
ATOM 14593 O O . ILE B 1 866 ? -26.812 -32.094 -41.938 1 87.5 866 ILE B O 1
ATOM 14597 N N . GLU B 1 867 ? -26.203 -34.219 -41.594 1 78.88 867 GLU B N 1
ATOM 14598 C CA . GLU B 1 867 ? -27.172 -34.75 -42.531 1 78.88 867 GLU B CA 1
ATOM 14599 C C . GLU B 1 867 ? -28.406 -35.312 -41.844 1 78.88 867 GLU B C 1
ATOM 14601 O O . GLU B 1 867 ? -28.281 -36.188 -40.969 1 78.88 867 GLU B O 1
ATOM 14606 N N . SER B 1 868 ? -29.609 -34.781 -41.906 1 72.38 868 SER B N 1
ATOM 14607 C CA . SER B 1 868 ? -30.812 -35.219 -41.188 1 72.38 868 SER B CA 1
ATOM 14608 C C . SER B 1 868 ? -31.578 -36.25 -42.031 1 72.38 868 SER B C 1
ATOM 14610 O O . SER B 1 868 ? -32.5 -36.875 -41.531 1 72.38 868 SER B O 1
ATOM 14612 N N . GLY B 1 869 ? -31.234 -36.938 -43.125 1 61.22 869 GLY B N 1
ATOM 14613 C CA . GLY B 1 869 ? -31.906 -37.938 -43.938 1 61.22 869 GLY B CA 1
ATOM 14614 C C . GLY B 1 869 ? -33.312 -37.562 -44.312 1 61.22 869 GLY B C 1
ATOM 14615 O O . GLY B 1 869 ? -34.188 -38.438 -44.469 1 61.22 869 GLY B O 1
ATOM 14616 N N . GLY B 1 870 ? -33.844 -36.344 -44.562 1 60.28 870 GLY B N 1
ATOM 14617 C CA . GLY B 1 870 ? -35.188 -35.906 -44.938 1 60.28 870 GLY B CA 1
ATOM 14618 C C . GLY B 1 870 ? -36.094 -35.688 -43.75 1 60.28 870 GLY B C 1
ATOM 14619 O O . GLY B 1 870 ? -37.25 -35.312 -43.938 1 60.28 870 GLY B O 1
ATOM 14620 N N . GLN B 1 871 ? -35.812 -35.906 -42.469 1 58.03 871 GLN B N 1
ATOM 14621 C CA . GLN B 1 871 ? -36.75 -35.75 -41.375 1 58.03 871 GLN B CA 1
ATOM 14622 C C . GLN B 1 871 ? -36.719 -34.312 -40.812 1 58.03 871 GLN B C 1
ATOM 14624 O O . GLN B 1 871 ? -35.656 -33.719 -40.75 1 58.03 871 GLN B O 1
ATOM 14629 N N . LYS B 1 872 ? -37.812 -33.656 -40.562 1 53.94 872 LYS B N 1
ATOM 14630 C CA . LYS B 1 872 ? -38.062 -32.25 -40.281 1 53.94 872 LYS B CA 1
ATOM 14631 C C . LYS B 1 872 ? -37.469 -31.828 -38.938 1 53.94 872 LYS B C 1
ATOM 14633 O O . LYS B 1 872 ? -37.125 -30.656 -38.75 1 53.94 872 LYS B O 1
ATOM 14638 N N . LYS B 1 873 ? -37.688 -32.812 -37.812 1 55.19 873 LYS B N 1
ATOM 14639 C CA . LYS B 1 873 ? -37.375 -32.25 -36.5 1 55.19 873 LYS B CA 1
ATOM 14640 C C . LYS B 1 873 ? -36.406 -33.125 -35.719 1 55.19 873 LYS B C 1
ATOM 14642 O O . LYS B 1 873 ? -36.781 -34.125 -35.156 1 55.19 873 LYS B O 1
ATOM 14647 N N . LYS B 1 874 ? -35 -33.375 -36.062 1 60.88 874 LYS B N 1
ATOM 14648 C CA . LYS B 1 874 ? -34.156 -34.188 -35.156 1 60.88 874 LYS B CA 1
ATOM 14649 C C . LYS B 1 874 ? -33.219 -33.281 -34.375 1 60.88 874 LYS B C 1
ATOM 14651 O O . LYS B 1 874 ? -32.844 -32.188 -34.812 1 60.88 874 LYS B O 1
ATOM 14656 N N . ASN B 1 875 ? -32.969 -33.688 -32.906 1 64.31 875 ASN B N 1
ATOM 14657 C CA . ASN B 1 875 ? -32.469 -32.812 -31.859 1 64.31 875 ASN B CA 1
ATOM 14658 C C . ASN B 1 875 ? -31.109 -33.281 -31.359 1 64.31 875 ASN B C 1
ATOM 14660 O O . ASN B 1 875 ? -30.828 -34.469 -31.297 1 64.31 875 ASN B O 1
ATOM 14664 N N . LEU B 1 876 ? -30.094 -32.625 -31.594 1 77.56 876 LEU B N 1
ATOM 14665 C CA . LEU B 1 876 ? -28.922 -32.719 -30.75 1 77.56 876 LEU B CA 1
ATOM 14666 C C . LEU B 1 876 ? -29.125 -31.922 -29.469 1 77.56 876 LEU B C 1
ATOM 14668 O O . LEU B 1 876 ? -28.781 -30.734 -29.391 1 77.56 876 LEU B O 1
ATOM 14672 N N . PRO B 1 877 ? -29.656 -32.625 -28.484 1 76.88 877 PRO B N 1
ATOM 14673 C CA . PRO B 1 877 ? -30.156 -31.906 -27.312 1 76.88 877 PRO B CA 1
ATOM 14674 C C . PRO B 1 877 ? -29.031 -31.234 -26.516 1 76.88 877 PRO B C 1
ATOM 14676 O O . PRO B 1 877 ? -29.266 -30.25 -25.812 1 76.88 877 PRO B O 1
ATOM 14679 N N . VAL B 1 878 ? -27.797 -31.797 -26.609 1 84.94 878 VAL B N 1
ATOM 14680 C CA . VAL B 1 878 ? -26.812 -31.281 -25.672 1 84.94 878 VAL B CA 1
ATOM 14681 C C . VAL B 1 878 ? -25.734 -30.516 -26.438 1 84.94 878 VAL B C 1
ATOM 14683 O O . VAL B 1 878 ? -24.688 -30.172 -25.875 1 84.94 878 VAL B O 1
ATOM 14686 N N . LEU B 1 879 ? -25.969 -30.219 -27.688 1 86.25 879 LEU B N 1
ATOM 14687 C CA . LEU B 1 879 ? -24.969 -29.516 -28.484 1 86.25 879 LEU B CA 1
ATOM 14688 C C . LEU B 1 879 ? -24.781 -28.078 -28 1 86.25 879 LEU B C 1
ATOM 14690 O O . LEU B 1 879 ? -25.734 -27.312 -27.953 1 86.25 879 LEU B O 1
ATOM 14694 N N . ARG B 1 880 ? -23.562 -27.719 -27.672 1 87.31 880 ARG B N 1
ATOM 14695 C CA . ARG B 1 880 ? -23.297 -26.406 -27.094 1 87.31 880 ARG B CA 1
ATOM 14696 C C . ARG B 1 880 ? -22.484 -25.547 -28.047 1 87.31 880 ARG B C 1
ATOM 14698 O O . ARG B 1 880 ? -22.656 -24.328 -28.094 1 87.31 880 ARG B O 1
ATOM 14705 N N . VAL B 1 881 ? -21.531 -26.188 -28.828 1 91.69 881 VAL B N 1
ATOM 14706 C CA . VAL B 1 881 ? -20.609 -25.391 -29.625 1 91.69 881 VAL B CA 1
ATOM 14707 C C . VAL B 1 881 ? -20.547 -25.953 -31.047 1 91.69 881 VAL B C 1
ATOM 14709 O O . VAL B 1 881 ? -20.5 -27.172 -31.25 1 91.69 881 VAL B O 1
ATOM 14712 N N . ILE B 1 882 ? -20.609 -25.047 -32.062 1 88.5 882 ILE B N 1
ATOM 14713 C CA . ILE B 1 882 ? -20.359 -25.375 -33.438 1 88.5 882 ILE B CA 1
ATOM 14714 C C . ILE B 1 882 ? -19.328 -24.422 -34.031 1 88.5 882 ILE B C 1
ATOM 14716 O O . ILE B 1 882 ? -19.5 -23.203 -34 1 88.5 882 ILE B O 1
ATOM 14720 N N . GLU B 1 883 ? -18.266 -25.016 -34.469 1 93 883 GLU B N 1
ATOM 14721 C CA . GLU B 1 883 ? -17.219 -24.219 -35.094 1 93 883 GLU B CA 1
ATOM 14722 C C . GLU B 1 883 ? -16.953 -24.688 -36.5 1 93 883 GLU B C 1
ATOM 14724 O O . GLU B 1 883 ? -16.641 -25.859 -36.75 1 93 883 GLU B O 1
ATOM 14729 N N . VAL B 1 884 ? -17.047 -23.781 -37.5 1 91.12 884 VAL B N 1
ATOM 14730 C CA . VAL B 1 884 ? -16.766 -24.094 -38.906 1 91.12 884 VAL B CA 1
ATOM 14731 C C . VAL B 1 884 ? -15.805 -23.062 -39.469 1 91.12 884 VAL B C 1
ATOM 14733 O O . VAL B 1 884 ? -16.062 -21.859 -39.406 1 91.12 884 VAL B O 1
ATOM 14736 N N . LYS B 1 885 ? -14.711 -23.656 -40 1 90.62 885 LYS B N 1
ATOM 14737 C CA . LYS B 1 885 ? -13.695 -22.75 -40.5 1 90.62 885 LYS B CA 1
ATOM 14738 C C . LYS B 1 885 ? -13.211 -23.203 -41.875 1 90.62 885 LYS B C 1
ATOM 14740 O O . LYS B 1 885 ? -13.07 -24.391 -42.156 1 90.62 885 LYS B O 1
ATOM 14745 N N . ASN B 1 886 ? -12.961 -22.391 -42.75 1 89 886 ASN B N 1
ATOM 14746 C CA . ASN B 1 886 ? -12.312 -22.594 -44.062 1 89 886 ASN B CA 1
ATOM 14747 C C . ASN B 1 886 ? -13.047 -23.625 -44.906 1 89 886 ASN B C 1
ATOM 14749 O O . ASN B 1 886 ? -12.43 -24.578 -45.406 1 89 886 ASN B O 1
ATOM 14753 N N . MET B 1 887 ? -14.32 -23.516 -44.875 1 89.25 887 MET B N 1
ATOM 14754 C CA . MET B 1 887 ? -15.156 -24.391 -45.688 1 89.25 887 MET B CA 1
ATOM 14755 C C . MET B 1 887 ? -15.75 -23.625 -46.875 1 89.25 887 MET B C 1
ATOM 14757 O O . MET B 1 887 ? -16.812 -23.016 -46.75 1 89.25 887 MET B O 1
ATOM 14761 N N . VAL B 1 888 ? -15.18 -23.703 -48.062 1 84.88 888 VAL B N 1
ATOM 14762 C CA . VAL B 1 888 ? -15.523 -22.859 -49.219 1 84.88 888 VAL B CA 1
ATOM 14763 C C . VAL B 1 888 ? -16.859 -23.297 -49.781 1 84.88 888 VAL B C 1
ATOM 14765 O O . VAL B 1 888 ? -17.641 -22.469 -50.25 1 84.88 888 VAL B O 1
ATOM 14768 N N . LYS B 1 889 ? -17.203 -24.547 -49.719 1 87.31 889 LYS B N 1
ATOM 14769 C CA . LYS B 1 889 ? -18.391 -25.031 -50.406 1 87.31 889 LYS B CA 1
ATOM 14770 C C . LYS B 1 889 ? -19.516 -25.297 -49.406 1 87.31 889 LYS B C 1
ATOM 14772 O O . LYS B 1 889 ? -20.578 -25.812 -49.781 1 87.31 889 LYS B O 1
ATOM 14777 N N . LEU B 1 890 ? -19.359 -24.891 -48.188 1 90.19 890 LEU B N 1
ATOM 14778 C CA . LEU B 1 890 ? -20.375 -25.156 -47.156 1 90.19 890 LEU B CA 1
ATOM 14779 C C . LEU B 1 890 ? -21.609 -24.297 -47.406 1 90.19 890 LEU B C 1
ATOM 14781 O O . LEU B 1 890 ? -21.516 -23.078 -47.438 1 90.19 890 LEU B O 1
ATOM 14785 N N . ARG B 1 891 ? -22.766 -24.891 -47.531 1 87.06 891 ARG B N 1
ATOM 14786 C CA . ARG B 1 891 ? -24 -24.156 -47.844 1 87.06 891 ARG B CA 1
ATOM 14787 C C . ARG B 1 891 ? -24.906 -24.078 -46.594 1 87.06 891 ARG B C 1
ATOM 14789 O O . ARG B 1 891 ? -25.516 -23.031 -46.344 1 87.06 891 ARG B O 1
ATOM 14796 N N . THR B 1 892 ? -24.969 -25.156 -45.969 1 86.12 892 THR B N 1
ATOM 14797 C CA . THR B 1 892 ? -25.812 -25.188 -44.781 1 86.12 892 THR B CA 1
ATOM 14798 C C . THR B 1 892 ? -25.188 -26.047 -43.688 1 86.12 892 THR B C 1
ATOM 14800 O O . THR B 1 892 ? -24.391 -26.938 -43.969 1 86.12 892 THR B O 1
ATOM 14803 N N . ILE B 1 893 ? -25.422 -25.734 -42.438 1 85.94 893 ILE B N 1
ATOM 14804 C CA . ILE B 1 893 ? -24.938 -26.547 -41.312 1 85.94 893 ILE B CA 1
ATOM 14805 C C . ILE B 1 893 ? -25.844 -27.75 -41.125 1 85.94 893 ILE B C 1
ATOM 14807 O O . ILE B 1 893 ? -25.359 -28.875 -40.906 1 85.94 893 ILE B O 1
ATOM 14811 N N . CYS B 1 894 ? -27.141 -27.578 -41.156 1 79.56 894 CYS B N 1
ATOM 14812 C CA . CYS B 1 894 ? -28.094 -28.672 -41.031 1 79.56 894 CYS B CA 1
ATOM 14813 C C . CYS B 1 894 ? -29.234 -28.531 -42.031 1 79.56 894 CYS B C 1
ATOM 14815 O O . CYS B 1 894 ? -29.609 -27.422 -42.406 1 79.56 894 CYS B O 1
ATOM 14817 N N . ASP B 1 895 ? -29.703 -29.797 -42.406 1 68.19 895 ASP B N 1
ATOM 14818 C CA . ASP B 1 895 ? -30.859 -29.812 -43.312 1 68.19 895 ASP B CA 1
ATOM 14819 C C . ASP B 1 895 ? -32.156 -29.656 -42.531 1 68.19 895 ASP B C 1
ATOM 14821 O O . ASP B 1 895 ? -32.438 -30.422 -41.625 1 68.19 895 ASP B O 1
ATOM 14825 N N . GLY B 1 896 ? -32.875 -28.562 -42.531 1 62.59 896 GLY B N 1
ATOM 14826 C CA . GLY B 1 896 ? -34.188 -28.344 -41.938 1 62.59 896 GLY B CA 1
ATOM 14827 C C . GLY B 1 896 ? -34.125 -27.547 -40.656 1 62.59 896 GLY B C 1
ATOM 14828 O O . GLY B 1 896 ? -33.125 -26.891 -40.375 1 62.59 896 GLY B O 1
ATOM 14829 N N . MET B 1 897 ? -35.312 -27.375 -39.781 1 57.84 897 MET B N 1
ATOM 14830 C CA . MET B 1 897 ? -35.438 -26.594 -38.562 1 57.84 897 MET B CA 1
ATOM 14831 C C . MET B 1 897 ? -34.938 -27.391 -37.375 1 57.84 897 MET B C 1
ATOM 14833 O O . MET B 1 897 ? -35.312 -28.562 -37.188 1 57.84 897 MET B O 1
ATOM 14837 N N . TRP B 1 898 ? -33.812 -27.078 -36.906 1 60.25 898 TRP B N 1
ATOM 14838 C CA . TRP B 1 898 ? -33.25 -27.828 -35.781 1 60.25 898 TRP B CA 1
ATOM 14839 C C . TRP B 1 898 ? -33.375 -27.062 -34.469 1 60.25 898 TRP B C 1
ATOM 14841 O O . TRP B 1 898 ? -33.281 -25.828 -34.469 1 60.25 898 TRP B O 1
ATOM 14851 N N . VAL B 1 899 ? -33.875 -27.859 -33.469 1 60.12 899 VAL B N 1
ATOM 14852 C CA . VAL B 1 899 ? -34 -27.328 -32.125 1 60.12 899 VAL B CA 1
ATOM 14853 C C . VAL B 1 899 ? -32.719 -27.625 -31.312 1 60.12 899 VAL B C 1
ATOM 14855 O O . VAL B 1 899 ? -32.406 -28.797 -31.078 1 60.12 899 VAL B O 1
ATOM 14858 N N . CYS B 1 900 ? -31.766 -26.812 -31.203 1 70.56 900 CYS B N 1
ATOM 14859 C CA . CYS B 1 900 ? -30.656 -26.891 -30.266 1 70.56 900 CYS B CA 1
ATOM 14860 C C . CYS B 1 900 ? -30.906 -26 -29.047 1 70.56 900 CYS B C 1
ATOM 14862 O O . CYS B 1 900 ? -30.469 -24.859 -29 1 70.56 900 CYS B O 1
ATOM 14864 N N . PRO B 1 901 ? -31.562 -26.547 -28.094 1 68.56 901 PRO B N 1
ATOM 14865 C CA . PRO B 1 901 ? -31.969 -25.688 -26.969 1 68.56 901 PRO B CA 1
ATOM 14866 C C . PRO B 1 901 ? -30.781 -25.219 -26.141 1 68.56 901 PRO B C 1
ATOM 14868 O O . PRO B 1 901 ? -30.875 -24.156 -25.5 1 68.56 901 PRO B O 1
ATOM 14871 N N . VAL B 1 902 ? -29.672 -25.906 -26.203 1 79.94 902 VAL B N 1
ATOM 14872 C CA . VAL B 1 902 ? -28.609 -25.547 -25.25 1 79.94 902 VAL B CA 1
ATOM 14873 C C . VAL B 1 902 ? -27.422 -24.953 -26 1 79.94 902 VAL B C 1
ATOM 14875 O O . VAL B 1 902 ? -26.344 -24.812 -25.438 1 79.94 902 VAL B O 1
ATOM 14878 N N . LEU B 1 903 ? -27.578 -24.594 -27.266 1 82.5 903 LEU B N 1
ATOM 14879 C CA . LEU B 1 903 ? -26.484 -24.062 -28.078 1 82.5 903 LEU B CA 1
ATOM 14880 C C . LEU B 1 903 ? -26 -22.734 -27.5 1 82.5 903 LEU B C 1
ATOM 14882 O O . LEU B 1 903 ? -26.797 -21.797 -27.312 1 82.5 903 LEU B O 1
ATOM 14886 N N . GLN B 1 904 ? -24.734 -22.656 -27.141 1 84.69 904 GLN B N 1
ATOM 14887 C CA . GLN B 1 904 ? -24.203 -21.469 -26.484 1 84.69 904 GLN B CA 1
ATOM 14888 C C . GLN B 1 904 ? -23.344 -20.656 -27.438 1 84.69 904 GLN B C 1
ATOM 14890 O O . GLN B 1 904 ? -23.312 -19.422 -27.359 1 84.69 904 GLN B O 1
ATOM 14895 N N . GLN B 1 905 ? -22.547 -21.406 -28.359 1 89.5 905 GLN B N 1
ATOM 14896 C CA . GLN B 1 905 ? -21.578 -20.688 -29.188 1 89.5 905 GLN B CA 1
ATOM 14897 C C . GLN B 1 905 ? -21.578 -21.219 -30.625 1 89.5 905 GLN B C 1
ATOM 14899 O O . GLN B 1 905 ? -21.656 -22.422 -30.828 1 89.5 905 GLN B O 1
ATOM 14904 N N . ILE B 1 906 ? -21.547 -20.234 -31.625 1 87.44 906 ILE B N 1
ATOM 14905 C CA . ILE B 1 906 ? -21.344 -20.547 -33.031 1 87.44 906 ILE B CA 1
ATOM 14906 C C . ILE B 1 906 ? -20.219 -19.703 -33.625 1 87.44 906 ILE B C 1
ATOM 14908 O O . ILE B 1 906 ? -20.219 -18.469 -33.5 1 87.44 906 ILE B O 1
ATOM 14912 N N . GLU B 1 907 ? -19.25 -20.422 -34.094 1 90.62 907 GLU B N 1
ATOM 14913 C CA . GLU B 1 907 ? -18.125 -19.719 -34.719 1 90.62 907 GLU B CA 1
ATOM 14914 C C . GLU B 1 907 ? -18 -20.062 -36.188 1 90.62 907 GLU B C 1
ATOM 14916 O O . GLU B 1 907 ? -17.938 -21.234 -36.562 1 90.62 907 GLU B O 1
ATOM 14921 N N . VAL B 1 908 ? -18 -19 -37.062 1 88.94 908 VAL B N 1
ATOM 14922 C CA . VAL B 1 908 ? -17.875 -19.203 -38.5 1 88.94 908 VAL B CA 1
ATOM 14923 C C . VAL B 1 908 ? -16.781 -18.297 -39.062 1 88.94 908 VAL B C 1
ATOM 14925 O O . VAL B 1 908 ? -16.781 -17.078 -38.844 1 88.94 908 VAL B O 1
ATOM 14928 N N . SER B 1 909 ? -15.812 -18.969 -39.688 1 88.31 909 SER B N 1
ATOM 14929 C CA . SER B 1 909 ? -14.75 -18.172 -40.312 1 88.31 909 SER B CA 1
ATOM 14930 C C . SER B 1 909 ? -14.484 -18.625 -41.719 1 88.31 909 SER B C 1
ATOM 14932 O O . SER B 1 909 ? -14.328 -19.828 -42 1 88.31 909 SER B O 1
ATOM 14934 N N . HIS B 1 910 ? -14.438 -17.844 -42.719 1 86.12 910 HIS B N 1
ATOM 14935 C CA . HIS B 1 910 ? -14.109 -18.062 -44.125 1 86.12 910 HIS B CA 1
ATOM 14936 C C . HIS B 1 910 ? -15.047 -19.094 -44.75 1 86.12 910 HIS B C 1
ATOM 14938 O O . HIS B 1 910 ? -14.594 -20.047 -45.375 1 86.12 910 HIS B O 1
ATOM 14944 N N . CYS B 1 911 ? -16.297 -19 -44.406 1 88 911 CYS B N 1
ATOM 14945 C CA . CYS B 1 911 ? -17.359 -19.781 -45.031 1 88 911 CYS B CA 1
ATOM 14946 C C . CYS B 1 911 ? -18.359 -18.875 -45.719 1 88 911 CYS B C 1
ATOM 14948 O O . CYS B 1 911 ? -19.484 -18.703 -45.25 1 88 911 CYS B O 1
ATOM 14950 N N . PHE B 1 912 ? -18.109 -18.453 -46.969 1 84.44 912 PHE B N 1
ATOM 14951 C CA . PHE B 1 912 ? -18.875 -17.359 -47.594 1 84.44 912 PHE B CA 1
ATOM 14952 C C . PHE B 1 912 ? -20.125 -17.906 -48.25 1 84.44 912 PHE B C 1
ATOM 14954 O O . PHE B 1 912 ? -21.062 -17.156 -48.531 1 84.44 912 PHE B O 1
ATOM 14961 N N . GLU B 1 913 ? -20.156 -19.234 -48.469 1 87.56 913 GLU B N 1
ATOM 14962 C CA . GLU B 1 913 ? -21.328 -19.797 -49.125 1 87.56 913 GLU B CA 1
ATOM 14963 C C . GLU B 1 913 ? -22.391 -20.203 -48.094 1 87.56 913 GLU B C 1
ATOM 14965 O O . GLU B 1 913 ? -23.5 -20.578 -48.469 1 87.56 913 GLU B O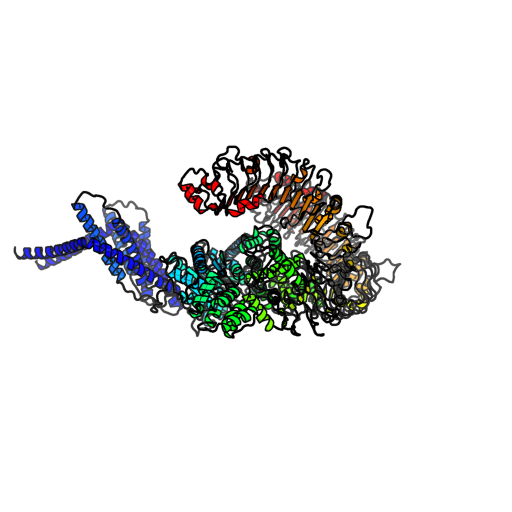 1
ATOM 14970 N N . LEU B 1 914 ? -22.031 -20.078 -46.812 1 89.19 914 LEU B N 1
ATOM 14971 C CA . LEU B 1 914 ? -23 -20.344 -45.781 1 89.19 914 LEU B CA 1
ATOM 14972 C C . LEU B 1 914 ? -23.969 -19.172 -45.625 1 89.19 914 LEU B C 1
ATOM 14974 O O . LEU B 1 914 ? -23.609 -18.125 -45.094 1 89.19 914 LEU B O 1
ATOM 14978 N N . LYS B 1 915 ? -25.188 -19.281 -46.031 1 86.06 915 LYS B N 1
ATOM 14979 C CA . LYS B 1 915 ? -26.109 -18.141 -46.094 1 86.06 915 LYS B CA 1
ATOM 14980 C C . LYS B 1 915 ? -27.219 -18.297 -45.031 1 86.06 915 LYS B C 1
ATOM 14982 O O . LYS B 1 915 ? -27.906 -17.328 -44.75 1 86.06 915 LYS B O 1
ATOM 14987 N N . LYS B 1 916 ? -27.328 -19.469 -44.531 1 82.38 916 LYS B N 1
ATOM 14988 C CA . LYS B 1 916 ? -28.406 -19.656 -43.562 1 82.38 916 LYS B CA 1
ATOM 14989 C C . LYS B 1 916 ? -27.875 -20.328 -42.281 1 82.38 916 LYS B C 1
ATOM 14991 O O . LYS B 1 916 ? -27.094 -21.281 -42.344 1 82.38 916 LYS B O 1
ATOM 14996 N N . LEU B 1 917 ? -28.219 -19.844 -41.125 1 81.62 917 LEU B N 1
ATOM 14997 C CA . LEU B 1 917 ? -27.891 -20.438 -39.812 1 81.62 917 LEU B CA 1
ATOM 14998 C C . LEU B 1 917 ? -29.094 -21.188 -39.25 1 81.62 917 LEU B C 1
ATOM 15000 O O . LEU B 1 917 ? -30.25 -20.781 -39.469 1 81.62 917 LEU B O 1
ATOM 15004 N N . PRO B 1 918 ? -28.859 -22.25 -38.656 1 74.94 918 PRO B N 1
ATOM 15005 C CA . PRO B 1 918 ? -29.953 -23.047 -38.125 1 74.94 918 PRO B CA 1
ATOM 15006 C C . PRO B 1 918 ? -30.469 -22.547 -36.781 1 74.94 918 PRO B C 1
ATOM 15008 O O . PRO B 1 918 ? -30.484 -23.297 -35.812 1 74.94 918 PRO B O 1
ATOM 15011 N N . ILE B 1 919 ? -30.672 -21.344 -36.562 1 76.12 919 ILE B N 1
ATOM 15012 C CA . ILE B 1 919 ? -31.109 -20.812 -35.281 1 76.12 919 ILE B CA 1
ATOM 15013 C C . ILE B 1 919 ? -32.438 -20.062 -35.469 1 76.12 919 ILE B C 1
ATOM 15015 O O . ILE B 1 919 ? -32.688 -19.5 -36.531 1 76.12 919 ILE B O 1
ATOM 15019 N N . SER B 1 920 ? -33.344 -20.344 -34.469 1 69.19 920 SER B N 1
ATOM 15020 C CA . SER B 1 920 ? -34.594 -19.578 -34.406 1 69.19 920 SER B CA 1
ATOM 15021 C C . SER B 1 920 ? -34.75 -18.891 -33.031 1 69.19 920 SER B C 1
ATOM 15023 O O . SER B 1 920 ? -34.188 -19.359 -32.031 1 69.19 920 SER B O 1
ATOM 15025 N N . VAL B 1 921 ? -35.188 -17.594 -32.969 1 67.19 921 VAL B N 1
ATOM 15026 C CA . VAL B 1 921 ? -35.344 -16.781 -31.75 1 67.19 921 VAL B CA 1
ATOM 15027 C C . VAL B 1 921 ? -36.031 -17.594 -30.656 1 67.19 921 VAL B C 1
ATOM 15029 O O . VAL B 1 921 ? -35.719 -17.453 -29.484 1 67.19 921 VAL B O 1
ATOM 15032 N N . GLY B 1 922 ? -36.812 -18.422 -30.875 1 60.31 922 GLY B N 1
ATOM 15033 C CA . GLY B 1 922 ? -37.531 -19.188 -29.875 1 60.31 922 GLY B CA 1
ATOM 15034 C C . GLY B 1 922 ? -36.688 -20.203 -29.156 1 60.31 922 GLY B C 1
ATOM 15035 O O . GLY B 1 922 ? -36.844 -20.422 -27.953 1 60.31 922 GLY B O 1
ATOM 15036 N N . ASP B 1 923 ? -35.781 -20.766 -29.812 1 59.59 923 ASP B N 1
ATOM 15037 C CA . ASP B 1 923 ? -35.031 -21.891 -29.281 1 59.59 923 ASP B CA 1
ATOM 15038 C C . ASP B 1 923 ? -33.656 -21.453 -28.766 1 59.59 923 ASP B C 1
ATOM 15040 O O . ASP B 1 923 ? -32.938 -22.234 -28.156 1 59.59 923 ASP B O 1
ATOM 15044 N N . SER B 1 924 ? -33.312 -20.297 -28.984 1 60.28 924 SER B N 1
ATOM 15045 C CA . SER B 1 924 ? -31.906 -19.938 -28.781 1 60.28 924 SER B CA 1
ATOM 15046 C C . SER B 1 924 ? -31.734 -19.125 -27.5 1 60.28 924 SER B C 1
ATOM 15048 O O . SER B 1 924 ? -30.953 -18.172 -27.469 1 60.28 924 SER B O 1
ATOM 15050 N N . CYS B 1 925 ? -32.5 -19.438 -26.516 1 58.28 925 CYS B N 1
ATOM 15051 C CA . CYS B 1 925 ? -32.375 -18.656 -25.281 1 58.28 925 CYS B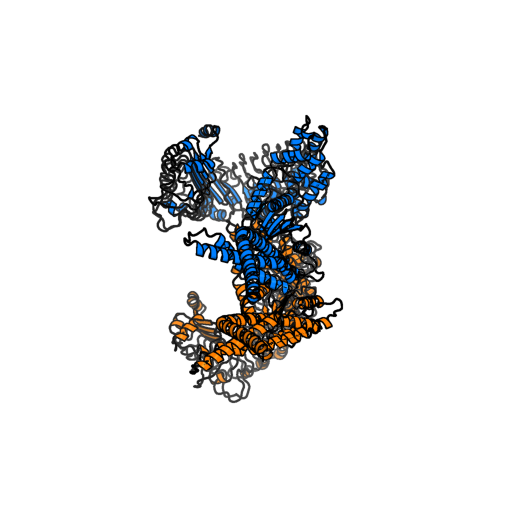 CA 1
ATOM 15052 C C . CYS B 1 925 ? -31 -18.844 -24.656 1 58.28 925 CYS B C 1
ATOM 15054 O O . CYS B 1 925 ? -30.547 -17.984 -23.891 1 58.28 925 CYS B O 1
ATOM 15056 N N . SER B 1 926 ? -30.312 -19.828 -25.094 1 71.31 926 SER B N 1
ATOM 15057 C CA . SER B 1 926 ? -29.062 -20.062 -24.375 1 71.31 926 SER B CA 1
ATOM 15058 C C . SER B 1 926 ? -27.859 -19.547 -25.156 1 71.31 926 SER B C 1
ATOM 15060 O O . SER B 1 926 ? -26.734 -19.609 -24.688 1 71.31 926 SER B O 1
ATOM 15062 N N . LEU B 1 927 ? -28.141 -19 -26.297 1 78.94 927 LEU B N 1
ATOM 15063 C CA . LEU B 1 927 ? -27.031 -18.594 -27.156 1 78.94 927 LEU B CA 1
ATOM 15064 C C . LEU B 1 927 ? -26.297 -17.391 -26.547 1 78.94 927 LEU B C 1
ATOM 15066 O O . LEU B 1 927 ? -26.906 -16.359 -26.281 1 78.94 927 LEU B O 1
ATOM 15070 N N . LYS B 1 928 ? -25.109 -17.562 -26.25 1 77.12 928 LYS B N 1
ATOM 15071 C CA . LYS B 1 928 ? -24.328 -16.516 -25.594 1 77.12 928 LYS B CA 1
ATOM 15072 C C . LYS B 1 928 ? -23.516 -15.711 -26.609 1 77.12 928 LYS B C 1
ATOM 15074 O O . LYS B 1 928 ? -23.422 -14.484 -26.5 1 77.12 928 LYS B O 1
ATOM 15079 N N . GLU B 1 929 ? -22.938 -16.484 -27.672 1 86.75 929 GLU B N 1
ATOM 15080 C CA . GLU B 1 929 ? -22.016 -15.766 -28.547 1 86.75 929 GLU B CA 1
ATOM 15081 C C . GLU B 1 929 ? -22.031 -16.344 -29.969 1 86.75 929 GLU B C 1
ATOM 15083 O O . GLU B 1 929 ? -22.062 -17.562 -30.141 1 86.75 929 GLU B O 1
ATOM 15088 N N . ILE B 1 930 ? -22.078 -15.43 -31 1 86.5 930 ILE B N 1
ATOM 15089 C CA . ILE B 1 930 ? -21.859 -15.758 -32.406 1 86.5 930 ILE B CA 1
ATOM 15090 C C . ILE B 1 930 ? -20.625 -15.023 -32.906 1 86.5 930 ILE B C 1
ATOM 15092 O O . ILE B 1 930 ? -20.578 -13.789 -32.906 1 86.5 930 ILE B O 1
ATOM 15096 N N . ARG B 1 931 ? -19.578 -15.719 -33.25 1 87.5 931 ARG B N 1
ATOM 15097 C CA . ARG B 1 931 ? -18.344 -15.109 -33.75 1 87.5 931 ARG B CA 1
ATOM 15098 C C . ARG B 1 931 ? -18.172 -15.375 -35.25 1 87.5 931 ARG B C 1
ATOM 15100 O O . ARG B 1 931 ? -18.422 -16.484 -35.719 1 87.5 931 ARG B O 1
ATOM 15107 N N . GLY B 1 932 ? -17.859 -14.398 -36.031 1 87 932 GLY B N 1
ATOM 15108 C CA . GLY B 1 932 ? -17.656 -14.57 -37.469 1 87 932 GLY B CA 1
ATOM 15109 C C . GLY B 1 932 ? -17.125 -13.32 -38.156 1 87 932 GLY B C 1
ATOM 15110 O O . GLY B 1 932 ? -16.828 -12.328 -37.5 1 87 932 GLY B O 1
ATOM 15111 N N . ASP B 1 933 ? -16.938 -13.508 -39.469 1 83.44 933 ASP B N 1
ATOM 15112 C CA . ASP B 1 933 ? -16.516 -12.375 -40.281 1 83.44 933 ASP B CA 1
ATOM 15113 C C . ASP B 1 933 ? -17.672 -11.406 -40.5 1 83.44 933 ASP B C 1
ATOM 15115 O O . ASP B 1 933 ? -18.828 -11.828 -40.625 1 83.44 933 ASP B O 1
ATOM 15119 N N . VAL B 1 934 ? -17.297 -10.125 -40.594 1 83.06 934 VAL B N 1
ATOM 15120 C CA . VAL B 1 934 ? -18.328 -9.094 -40.781 1 83.06 934 VAL B CA 1
ATOM 15121 C C . VAL B 1 934 ? -18.984 -9.281 -42.156 1 83.06 934 VAL B C 1
ATOM 15123 O O . VAL B 1 934 ? -20.203 -9.141 -42.281 1 83.06 934 VAL B O 1
ATOM 15126 N N . LYS B 1 935 ? -18.141 -9.602 -43.125 1 83.31 935 LYS B N 1
ATOM 15127 C CA . LYS B 1 935 ? -18.656 -9.789 -44.5 1 83.31 935 LYS B CA 1
ATOM 15128 C C . LYS B 1 935 ? -19.672 -10.93 -44.531 1 83.31 935 LYS B C 1
ATOM 15130 O O . LYS B 1 935 ? -20.703 -10.836 -45.188 1 83.31 935 LYS B O 1
ATOM 15135 N N . TRP B 1 936 ? -19.406 -11.969 -43.812 1 88.06 936 TRP B N 1
ATOM 15136 C CA . TRP B 1 936 ? -20.281 -13.125 -43.75 1 88.06 936 TRP B CA 1
ATOM 15137 C C . TRP B 1 936 ? -21.594 -12.773 -43.031 1 88.06 936 TRP B C 1
ATOM 15139 O O . TRP B 1 936 ? -22.672 -13.094 -43.531 1 88.06 936 TRP B O 1
ATOM 15149 N N . TRP B 1 937 ? -21.516 -12.117 -42 1 87.5 937 TRP B N 1
ATOM 15150 C CA . TRP B 1 937 ? -22.703 -11.758 -41.219 1 87.5 937 TRP B CA 1
ATOM 15151 C C . TRP B 1 937 ? -23.672 -10.922 -42.062 1 87.5 937 TRP B C 1
ATOM 15153 O O . TRP B 1 937 ? -24.875 -11.141 -42 1 87.5 937 TRP B O 1
ATOM 15163 N N . ASN B 1 938 ? -23.109 -10 -42.812 1 83.12 938 ASN B N 1
ATOM 15164 C CA . ASN B 1 938 ? -23.938 -9.094 -43.625 1 83.12 938 ASN B CA 1
ATOM 15165 C C . ASN B 1 938 ? -24.625 -9.82 -44.75 1 83.12 938 ASN B C 1
ATOM 15167 O O . ASN B 1 938 ? -25.672 -9.375 -45.25 1 83.12 938 ASN B O 1
ATOM 15171 N N . ASN B 1 939 ? -24.062 -11.008 -45.188 1 85.62 939 ASN B N 1
ATOM 15172 C CA . ASN B 1 939 ? -24.609 -11.734 -46.312 1 85.62 939 ASN B CA 1
ATOM 15173 C C . ASN B 1 939 ? -25.562 -12.836 -45.875 1 85.62 939 ASN B C 1
ATOM 15175 O O . ASN B 1 939 ? -26.062 -13.602 -46.719 1 85.62 939 ASN B O 1
ATOM 15179 N N . LEU B 1 940 ? -25.828 -12.922 -44.688 1 87.5 940 LEU B N 1
ATOM 15180 C CA . LEU B 1 940 ? -26.734 -13.93 -44.156 1 87.5 940 LEU B CA 1
ATOM 15181 C C . LEU B 1 940 ? -28.188 -13.586 -44.531 1 87.5 940 LEU B C 1
ATOM 15183 O O . LEU B 1 940 ? -28.562 -12.414 -44.531 1 87.5 940 LEU B O 1
ATOM 15187 N N . ILE B 1 941 ? -28.984 -14.586 -44.844 1 84.69 941 ILE B N 1
ATOM 15188 C CA . ILE B 1 941 ? -30.391 -14.422 -45.219 1 84.69 941 ILE B CA 1
ATOM 15189 C C . ILE B 1 941 ? -31.266 -14.766 -44 1 84.69 941 ILE B C 1
ATOM 15191 O O . ILE B 1 941 ? -31.156 -15.859 -43.438 1 84.69 941 ILE B O 1
ATOM 15195 N N . TRP B 1 942 ? -32 -13.781 -43.531 1 81.31 942 TRP B N 1
ATOM 15196 C CA . TRP B 1 942 ? -32.875 -13.984 -42.375 1 81.31 942 TRP B CA 1
ATOM 15197 C C . TRP B 1 942 ? -34.344 -14.031 -42.781 1 81.31 942 TRP B C 1
ATOM 15199 O O . TRP B 1 942 ? -34.719 -13.367 -43.75 1 81.31 942 TRP B O 1
ATOM 15209 N N . GLU B 1 943 ? -35.031 -14.922 -42.281 1 71.94 943 GLU B N 1
ATOM 15210 C CA . GLU B 1 943 ? -36.438 -15.023 -42.594 1 71.94 943 GLU B CA 1
ATOM 15211 C C . GLU B 1 943 ? -37.219 -13.812 -42.062 1 71.94 943 GLU B C 1
ATOM 15213 O O . GLU B 1 943 ? -38.125 -13.305 -42.719 1 71.94 943 GLU B O 1
ATOM 15218 N N . ASN B 1 944 ? -37 -13.492 -40.812 1 73.06 944 ASN B N 1
ATOM 15219 C CA . ASN B 1 944 ? -37.656 -12.336 -40.219 1 73.06 944 ASN B CA 1
ATOM 15220 C C . ASN B 1 944 ? -36.656 -11.273 -39.781 1 73.06 944 ASN B C 1
ATOM 15222 O O . ASN B 1 944 ? -35.5 -11.586 -39.406 1 73.06 944 ASN B O 1
ATOM 15226 N N . HIS B 1 945 ? -36.906 -10.031 -40.125 1 73.19 945 HIS B N 1
ATOM 15227 C CA . HIS B 1 945 ? -36.062 -8.891 -39.781 1 73.19 945 HIS B CA 1
ATOM 15228 C C . HIS B 1 945 ? -35.844 -8.844 -38.25 1 73.19 945 HIS B C 1
ATOM 15230 O O . HIS B 1 945 ? -34.781 -8.391 -37.812 1 73.19 945 HIS B O 1
ATOM 15236 N N . ASP B 1 946 ? -36.781 -9.297 -37.625 1 73.19 946 ASP B N 1
ATOM 15237 C CA . ASP B 1 946 ? -36.656 -9.273 -36.188 1 73.19 946 ASP B CA 1
ATOM 15238 C C . ASP B 1 946 ? -35.625 -10.266 -35.688 1 73.19 946 ASP B C 1
ATOM 15240 O O . ASP B 1 946 ? -34.969 -10.039 -34.688 1 73.19 946 ASP B O 1
ATOM 15244 N N . ASP B 1 947 ? -35.375 -11.258 -36.406 1 76.56 947 ASP B N 1
ATOM 15245 C CA . ASP B 1 947 ? -34.375 -12.258 -36.031 1 76.56 947 ASP B CA 1
ATOM 15246 C C . ASP B 1 947 ? -32.969 -11.703 -36.156 1 76.56 947 ASP B C 1
ATOM 15248 O O . ASP B 1 947 ? -32.094 -11.945 -35.312 1 76.56 947 ASP B O 1
ATOM 15252 N N . LYS B 1 948 ? -32.781 -10.953 -37.125 1 79.5 948 LYS B N 1
ATOM 15253 C CA . LYS B 1 948 ? -31.453 -10.383 -37.344 1 79.5 948 LYS B CA 1
ATOM 15254 C C . LYS B 1 948 ? -31.062 -9.438 -36.219 1 79.5 948 LYS B C 1
ATOM 15256 O O . LYS B 1 948 ? -29.938 -9.477 -35.719 1 79.5 948 LYS B O 1
ATOM 15261 N N . SER B 1 949 ? -32.031 -8.609 -35.844 1 79.5 949 SER B N 1
ATOM 15262 C CA . SER B 1 949 ? -31.766 -7.656 -34.781 1 79.5 949 SER B CA 1
ATOM 15263 C C . SER B 1 949 ? -31.516 -8.375 -33.469 1 79.5 949 SER B C 1
ATOM 15265 O O . SER B 1 949 ? -30.688 -7.941 -32.656 1 79.5 949 SER B O 1
ATOM 15267 N N . PHE B 1 950 ? -32.188 -9.391 -33.312 1 79.25 950 PHE B N 1
ATOM 15268 C CA . PHE B 1 950 ? -32.031 -10.148 -32.062 1 79.25 950 PHE B CA 1
ATOM 15269 C C . PHE B 1 950 ? -30.641 -10.773 -32 1 79.25 950 PHE B C 1
ATOM 15271 O O . PHE B 1 950 ? -29.969 -10.695 -30.984 1 79.25 950 PHE B O 1
ATOM 15278 N N . PHE B 1 951 ? -30.156 -11.273 -33 1 84.5 951 PHE B N 1
ATOM 15279 C CA . PHE B 1 951 ? -28.906 -12.031 -32.969 1 84.5 951 PHE B CA 1
ATOM 15280 C C . PHE B 1 951 ? -27.719 -11.109 -33.125 1 84.5 951 PHE B C 1
ATOM 15282 O O . PHE B 1 951 ? -26.578 -11.484 -32.812 1 84.5 951 PHE B O 1
ATOM 15289 N N . LEU B 1 952 ? -28.016 -9.938 -33.5 1 82.75 952 LEU B N 1
ATOM 15290 C CA . LEU B 1 952 ? -26.938 -8.961 -33.625 1 82.75 952 LEU B CA 1
ATOM 15291 C C . LEU B 1 952 ? -26.328 -8.648 -32.25 1 82.75 952 LEU B C 1
ATOM 15293 O O . LEU B 1 952 ? -25.125 -8.398 -32.156 1 82.75 952 LEU B O 1
ATOM 15297 N N . LYS B 1 953 ? -27.109 -8.719 -31.25 1 78.44 953 LYS B N 1
ATOM 15298 C CA . LYS B 1 953 ? -26.641 -8.453 -29.891 1 78.44 953 LYS B CA 1
ATOM 15299 C C . LYS B 1 953 ? -25.609 -9.5 -29.453 1 78.44 953 LYS B C 1
ATOM 15301 O O . LYS B 1 953 ? -24.766 -9.227 -28.594 1 78.44 953 LYS B O 1
ATOM 15306 N N . HIS B 1 954 ? -25.656 -10.633 -30.047 1 83.25 954 HIS B N 1
ATOM 15307 C CA . HIS B 1 954 ? -24.781 -11.727 -29.641 1 83.25 954 HIS B CA 1
ATOM 15308 C C . HIS B 1 954 ? -23.625 -11.891 -30.609 1 83.25 954 HIS B C 1
ATOM 15310 O O . HIS B 1 954 ? -22.75 -12.734 -30.406 1 83.25 954 HIS B O 1
ATOM 15316 N N . PHE B 1 955 ? -23.656 -11.094 -31.641 1 87.56 955 PHE B N 1
ATOM 15317 C CA . PHE B 1 955 ? -22.656 -11.242 -32.688 1 87.56 955 PHE B CA 1
ATOM 15318 C C . PHE B 1 955 ? -21.391 -10.461 -32.312 1 87.56 955 PHE B C 1
ATOM 15320 O O . PHE B 1 955 ? -21.469 -9.297 -31.938 1 87.56 955 PHE B O 1
ATOM 15327 N N . GLN B 1 956 ? -20.203 -11.125 -32.219 1 86.25 956 GLN B N 1
ATOM 15328 C CA . GLN B 1 956 ? -18.891 -10.523 -32.031 1 86.25 956 GLN B CA 1
ATOM 15329 C C . GLN B 1 956 ? -18.016 -10.734 -33.281 1 86.25 956 GLN B C 1
ATOM 15331 O O . GLN B 1 956 ? -17.766 -11.867 -33.688 1 86.25 956 GLN B O 1
ATOM 15336 N N . ALA B 1 957 ? -17.516 -9.633 -33.906 1 81.94 957 ALA B N 1
ATOM 15337 C CA . ALA B 1 957 ? -16.719 -9.695 -35.125 1 81.94 957 ALA B CA 1
ATOM 15338 C C . ALA B 1 957 ? -15.258 -10.039 -34.812 1 81.94 957 ALA B C 1
ATOM 15340 O O . ALA B 1 957 ? -14.75 -9.672 -33.75 1 81.94 957 ALA B O 1
ATOM 15341 N N . TYR B 1 958 ? -14.547 -10.93 -35.469 1 76.94 958 TYR B N 1
ATOM 15342 C CA . TYR B 1 958 ? -13.117 -11.188 -35.344 1 76.94 958 TYR B CA 1
ATOM 15343 C C . TYR B 1 958 ? -12.312 -9.922 -35.594 1 76.94 958 TYR B C 1
ATOM 15345 O O . TYR B 1 958 ? -12.664 -9.102 -36.438 1 76.94 958 TYR B O 1
ATOM 15353 N N . PRO B 1 959 ? -11.305 -9.422 -34.656 1 60.97 959 PRO B N 1
ATOM 15354 C CA . PRO B 1 959 ? -10.508 -8.234 -34.969 1 60.97 959 PRO B CA 1
ATOM 15355 C C . PRO B 1 959 ? -9.828 -8.312 -36.344 1 60.97 959 PRO B C 1
ATOM 15357 O O . PRO B 1 959 ? -9.516 -9.406 -36.812 1 60.97 959 PRO B O 1
ATOM 15360 N N . ARG B 1 960 ? -9.773 -7.23 -37.156 1 49.22 960 ARG B N 1
ATOM 15361 C CA . ARG B 1 960 ? -9.258 -7.105 -38.5 1 49.22 960 ARG B CA 1
ATOM 15362 C C . ARG B 1 960 ? -7.914 -7.816 -38.656 1 49.22 960 ARG B C 1
ATOM 15364 O O . ARG B 1 960 ? -7.598 -8.352 -39.719 1 49.22 960 ARG B O 1
ATOM 15371 N N . GLU B 1 961 ? -6.801 -7.605 -37.719 1 42.88 961 GLU B N 1
ATOM 15372 C CA . GLU B 1 961 ? -5.438 -8.062 -37.969 1 42.88 961 GLU B CA 1
ATOM 15373 C C . GLU B 1 961 ? -5.359 -9.586 -37.969 1 42.88 961 GLU B C 1
ATOM 15375 O O . GLU B 1 961 ? -4.414 -10.172 -38.5 1 42.88 961 GLU B O 1
ATOM 15380 N N . ASP B 1 962 ? -6.121 -10.297 -37.25 1 40.88 962 ASP B N 1
ATOM 15381 C CA . ASP B 1 962 ? -5.926 -11.742 -37.125 1 40.88 962 ASP B CA 1
ATOM 15382 C C . ASP B 1 962 ? -6.352 -12.469 -38.375 1 40.88 962 ASP B C 1
ATOM 15384 O O . ASP B 1 962 ? -6.305 -13.703 -38.438 1 40.88 962 ASP B O 1
ATOM 15388 N N . CYS B 1 963 ? -7.062 -11.906 -39.188 1 36.59 963 CYS B N 1
ATOM 15389 C CA . CYS B 1 963 ? -7.43 -12.547 -40.469 1 36.59 963 CYS B CA 1
ATOM 15390 C C . CYS B 1 963 ? -6.203 -12.773 -41.344 1 36.59 963 CYS B C 1
ATOM 15392 O O . CYS B 1 963 ? -6.191 -13.664 -42.188 1 36.59 963 CYS B O 1
ATOM 15394 N N . LEU B 1 964 ? -5.188 -11.781 -41.438 1 34.84 964 LEU B N 1
ATOM 15395 C CA . LEU B 1 964 ? -4.023 -12 -42.281 1 34.84 964 LEU B CA 1
ATOM 15396 C C . LEU B 1 964 ? -3.051 -12.977 -41.656 1 34.84 964 LEU B C 1
ATOM 15398 O O . LEU B 1 964 ? -2.211 -13.57 -42.312 1 34.84 964 LEU B O 1
ATOM 15402 N N . LYS B 1 965 ? -2.715 -12.867 -40.312 1 34.34 965 LYS B N 1
ATOM 15403 C CA . LYS B 1 965 ? -1.655 -13.711 -39.781 1 34.34 965 LYS B CA 1
ATOM 15404 C C . LYS B 1 965 ? -2.055 -15.18 -39.781 1 34.34 965 LYS B C 1
ATOM 15406 O O . LYS B 1 965 ? -1.211 -16.062 -39.594 1 34.34 965 LYS B O 1
ATOM 15411 N N . ARG B 1 966 ? -3.244 -15.398 -39.531 1 34.44 966 ARG B N 1
ATOM 15412 C CA . ARG B 1 966 ? -3.6 -16.812 -39.438 1 34.44 966 ARG B CA 1
ATOM 15413 C C . ARG B 1 966 ? -3.438 -17.5 -40.812 1 34.44 966 ARG B C 1
ATOM 15415 O O . ARG B 1 966 ? -3.646 -18.703 -40.938 1 34.44 966 ARG B O 1
ATOM 15422 N N . GLN B 1 967 ? -3.361 -16.594 -41.656 1 29.66 967 GLN B N 1
ATOM 15423 C CA . GLN B 1 967 ? -2.986 -17.234 -42.906 1 29.66 967 GLN B CA 1
ATOM 15424 C C . GLN B 1 967 ? -1.583 -17.828 -42.844 1 29.66 967 GLN B C 1
ATOM 15426 O O . GLN B 1 967 ? -1.192 -18.641 -43.688 1 29.66 967 GLN B O 1
ATOM 15431 N N . LYS B 1 968 ? -0.687 -17.062 -42 1 30.17 968 LYS B N 1
ATOM 15432 C CA . LYS B 1 968 ? 0.701 -17.484 -42.156 1 30.17 968 LYS B CA 1
ATOM 15433 C C . LYS B 1 968 ? 0.959 -18.797 -41.438 1 30.17 968 LYS B C 1
ATOM 15435 O O . LYS B 1 968 ? 2.066 -19.344 -41.469 1 30.17 968 LYS B O 1
ATOM 15440 N N . TYR B 1 969 ? 0.289 -18.875 -40.156 1 26.12 969 TYR B N 1
ATOM 15441 C CA . TYR B 1 969 ? 0.763 -20.156 -39.625 1 26.12 969 TYR B CA 1
ATOM 15442 C C . TYR B 1 969 ? 0.251 -21.312 -40.5 1 26.12 969 TYR B C 1
ATOM 15444 O O . TYR B 1 969 ? -0.197 -22.328 -39.969 1 26.12 969 TYR B O 1
ATOM 15452 N N . LYS B 1 970 ? -0.218 -21 -41.656 1 26.55 970 LYS B N 1
ATOM 15453 C CA . LYS B 1 970 ? -0.033 -22.094 -42.594 1 26.55 970 LYS B CA 1
ATOM 15454 C C . LYS B 1 970 ? 1.426 -22.203 -43.031 1 26.55 970 LYS B C 1
ATOM 15456 O O . LYS B 1 970 ? 2.041 -21.219 -43.438 1 26.55 970 LYS B O 1
#

pLDDT: mean 81.09, std 14.9, range [24.02, 97.94]